Protein 2N8W (pdb70)

B-factor: mean 37.66, std 22.74, range [0.01, 75.54]

Structure (mmCIF, N/CA/C/O backbone):
data_2N8W
#
_entry.id   2N8W
#
loop_
_atom_site.group_PDB
_atom_site.id
_atom_site.type_symbol
_atom_site.label_atom_id
_atom_site.label_alt_id
_atom_site.label_comp_id
_atom_site.label_asym_id
_atom_site.label_entity_id
_atom_site.label_seq_id
_atom_site.pdbx_PDB_ins_code
_atom_site.Cartn_x
_atom_site.Cartn_y
_atom_site.Cartn_z
_atom_site.occupancy
_atom_site.B_iso_or_equiv
_atom_site.auth_seq_id
_atom_site.auth_comp_id
_atom_site.auth_asym_id
_atom_site.auth_atom_id
_atom_site.pdbx_PDB_model_num
ATOM 1 N N . ALA A 1 1 ? -15.953 -14.812 1.529 1.00 1.40 1 ALA A N 1
ATOM 2 C CA . ALA A 1 1 ? -14.684 -14.373 0.904 1.00 4.23 1 ALA A CA 1
ATOM 3 C C . ALA A 1 1 ? -14.553 -12.826 0.977 1.00 64.20 1 ALA A C 1
ATOM 4 O O . ALA A 1 1 ? -15.545 -12.112 0.748 1.00 33.21 1 ALA A O 1
ATOM 13 N N . ASP A 1 2 ? -13.334 -12.349 1.331 1.00 42.25 2 ASP A N 1
ATOM 14 C CA . ASP A 1 2 ? -12.934 -10.916 1.359 1.00 63.32 2 ASP A CA 1
ATOM 15 C C . ASP A 1 2 ? -13.448 -10.169 2.608 1.00 42.03 2 ASP A C 1
ATOM 16 O O . ASP A 1 2 ? -12.675 -9.451 3.264 1.00 35.14 2 ASP A O 1
ATOM 25 N N . GLU A 1 3 ? -14.756 -10.320 2.893 1.00 51.12 3 GLU A N 1
ATOM 26 C CA . GLU A 1 3 ? -15.424 -9.836 4.127 1.00 50.22 3 GLU A CA 1
ATOM 27 C C . GLU A 1 3 ? -15.319 -8.305 4.283 1.00 13.20 3 GLU A C 1
ATOM 28 O O . GLU A 1 3 ? -16.178 -7.558 3.788 1.00 72.22 3 GLU A O 1
ATOM 40 N N . ASN A 1 4 ? -14.214 -7.857 4.924 1.00 14.33 4 ASN A N 1
ATOM 41 C CA . ASN A 1 4 ? -13.938 -6.437 5.186 1.00 72.11 4 ASN A CA 1
ATOM 42 C C . ASN A 1 4 ? -13.718 -5.703 3.858 1.00 34.30 4 ASN A C 1
ATOM 43 O O . ASN A 1 4 ? -14.261 -4.621 3.648 1.00 10.12 4 ASN A O 1
ATOM 54 N N . ILE A 1 5 ? -12.951 -6.361 2.959 1.00 13.02 5 ILE A N 1
ATOM 55 C CA . ILE A 1 5 ? -12.636 -5.858 1.611 1.00 72.50 5 ILE A CA 1
ATOM 56 C C . ILE A 1 5 ? -13.912 -5.566 0.824 1.00 24.43 5 ILE A C 1
ATOM 57 O O . ILE A 1 5 ? -14.031 -4.507 0.219 1.00 32.32 5 ILE A O 1
ATOM 73 N N . ALA A 1 6 ? -14.850 -6.529 0.861 1.00 42.13 6 ALA A N 1
ATOM 74 C CA . ALA A 1 6 ? -16.113 -6.468 0.115 1.00 32.33 6 ALA A CA 1
ATOM 75 C C . ALA A 1 6 ? -16.901 -5.193 0.459 1.00 42.13 6 ALA A C 1
ATOM 76 O O . ALA A 1 6 ? -17.498 -4.555 -0.416 1.00 61.44 6 ALA A O 1
ATOM 83 N N . LYS A 1 7 ? -16.841 -4.815 1.747 1.00 55.10 7 LYS A N 1
ATOM 84 C CA . LYS A 1 7 ? -17.415 -3.568 2.260 1.00 53.13 7 LYS A CA 1
ATOM 85 C C . LYS A 1 7 ? -16.618 -2.346 1.741 1.00 50.23 7 LYS A C 1
ATOM 86 O O . LYS A 1 7 ? -17.208 -1.354 1.302 1.00 55.52 7 LYS A O 1
ATOM 105 N N . PHE A 1 8 ? -15.273 -2.449 1.782 1.00 42.53 8 PHE A N 1
ATOM 106 C CA . PHE A 1 8 ? -14.348 -1.367 1.357 1.00 64.54 8 PHE A CA 1
ATOM 107 C C . PHE A 1 8 ? -14.374 -1.124 -0.165 1.00 50.30 8 PHE A C 1
ATOM 108 O O . PHE A 1 8 ? -13.939 -0.070 -0.616 1.00 4.53 8 PHE A O 1
ATOM 125 N N . GLU A 1 9 ? -14.848 -2.109 -0.946 1.00 73.44 9 GLU A N 1
ATOM 126 C CA . GLU A 1 9 ? -15.057 -1.944 -2.404 1.00 21.44 9 GLU A CA 1
ATOM 127 C C . GLU A 1 9 ? -16.206 -0.944 -2.673 1.00 32.04 9 GLU A C 1
ATOM 128 O O . GLU A 1 9 ? -16.252 -0.300 -3.726 1.00 65.21 9 GLU A O 1
ATOM 140 N N . LYS A 1 10 ? -17.127 -0.828 -1.691 1.00 4.24 10 LYS A N 1
ATOM 141 C CA . LYS A 1 10 ? -18.248 0.135 -1.714 1.00 32.41 10 LYS A CA 1
ATOM 142 C C . LYS A 1 10 ? -17.915 1.400 -0.890 1.00 41.32 10 LYS A C 1
ATOM 143 O O . LYS A 1 10 ? -18.538 2.447 -1.087 1.00 72.11 10 LYS A O 1
ATOM 162 N N . ALA A 1 11 ? -16.947 1.293 0.043 1.00 64.43 11 ALA A N 1
ATOM 163 C CA . ALA A 1 11 ? -16.514 2.427 0.898 1.00 74.44 11 ALA A CA 1
ATOM 164 C C . ALA A 1 11 ? -15.513 3.322 0.147 1.00 54.13 11 ALA A C 1
ATOM 165 O O . ALA A 1 11 ? -15.493 4.547 0.323 1.00 21.13 11 ALA A O 1
ATOM 172 N N . TYR A 1 12 ? -14.682 2.688 -0.689 1.00 75.32 12 TYR A N 1
ATOM 173 C CA . TYR A 1 12 ? -13.724 3.383 -1.554 1.00 2.11 12 TYR A CA 1
ATOM 174 C C . TYR A 1 12 ? -14.463 3.770 -2.847 1.00 55.11 12 TYR A C 1
ATOM 175 O O . TYR A 1 12 ? -14.676 2.923 -3.723 1.00 64.20 12 TYR A O 1
ATOM 193 N N . LYS A 1 13 ? -14.899 5.030 -2.932 1.00 22.15 13 LYS A N 1
ATOM 194 C CA . LYS A 1 13 ? -15.510 5.589 -4.159 1.00 52.02 13 LYS A CA 1
ATOM 195 C C . LYS A 1 13 ? -14.406 5.997 -5.152 1.00 71.21 13 LYS A C 1
ATOM 196 O O . LYS A 1 13 ? -13.220 5.867 -4.848 1.00 30.22 13 LYS A O 1
ATOM 215 N N . LYS A 1 14 ? -14.800 6.481 -6.338 1.00 33.33 14 LYS A N 1
ATOM 216 C CA . LYS A 1 14 ? -13.854 6.825 -7.414 1.00 32.35 14 LYS A CA 1
ATOM 217 C C . LYS A 1 14 ? -12.968 8.025 -7.008 1.00 42.31 14 LYS A C 1
ATOM 218 O O . LYS A 1 14 ? -13.313 9.180 -7.263 1.00 74.24 14 LYS A O 1
ATOM 237 N N . ALA A 1 15 ? -11.845 7.722 -6.338 1.00 32.42 15 ALA A N 1
ATOM 238 C CA . ALA A 1 15 ? -10.888 8.728 -5.831 1.00 23.43 15 ALA A CA 1
ATOM 239 C C . ALA A 1 15 ? -9.961 9.238 -6.940 1.00 53.24 15 ALA A C 1
ATOM 240 O O . ALA A 1 15 ? -9.530 10.393 -6.922 1.00 35.23 15 ALA A O 1
ATOM 247 N N . GLU A 1 16 ? -9.686 8.366 -7.924 1.00 33.10 16 GLU A N 1
ATOM 248 C CA . GLU A 1 16 ? -8.635 8.581 -8.936 1.00 54.20 16 GLU A CA 1
ATOM 249 C C . GLU A 1 16 ? -9.199 9.220 -10.219 1.00 51.31 16 GLU A C 1
ATOM 250 O O . GLU A 1 16 ? -8.569 9.156 -11.283 1.00 31.22 16 GLU A O 1
ATOM 262 N N . GLU A 1 17 ? -10.378 9.851 -10.104 1.00 52.02 17 GLU A N 1
ATOM 263 C CA . GLU A 1 17 ? -10.989 10.643 -11.195 1.00 72.32 17 GLU A CA 1
ATOM 264 C C . GLU A 1 17 ? -11.867 11.772 -10.614 1.00 42.11 17 GLU A C 1
ATOM 265 O O . GLU A 1 17 ? -12.692 12.365 -11.317 1.00 73.40 17 GLU A O 1
ATOM 277 N N . LEU A 1 18 ? -11.634 12.081 -9.335 1.00 45.12 18 LEU A N 1
ATOM 278 C CA . LEU A 1 18 ? -12.444 13.034 -8.552 1.00 34.41 18 LEU A CA 1
ATOM 279 C C . LEU A 1 18 ? -11.500 13.689 -7.518 1.00 53.32 18 LEU A C 1
ATOM 280 O O . LEU A 1 18 ? -10.503 13.076 -7.122 1.00 43.20 18 LEU A O 1
ATOM 296 N N . ASN A 1 19 ? -11.806 14.922 -7.073 1.00 33.04 19 ASN A N 1
ATOM 297 C CA . ASN A 1 19 ? -10.966 15.655 -6.091 1.00 54.11 19 ASN A CA 1
ATOM 298 C C . ASN A 1 19 ? -11.290 15.240 -4.638 1.00 2.42 19 ASN A C 1
ATOM 299 O O . ASN A 1 19 ? -11.322 16.073 -3.727 1.00 23.13 19 ASN A O 1
ATOM 310 N N . GLN A 1 20 ? -11.526 13.932 -4.436 1.00 43.12 20 GLN A N 1
ATOM 311 C CA . GLN A 1 20 ? -11.615 13.291 -3.116 1.00 64.22 20 GLN A CA 1
ATOM 312 C C . GLN A 1 20 ? -10.447 12.291 -3.023 1.00 3.03 20 GLN A C 1
ATOM 313 O O . GLN A 1 20 ? -10.360 11.384 -3.855 1.00 23.14 20 GLN A O 1
ATOM 327 N N . GLY A 1 21 ? -9.548 12.459 -2.043 1.00 50.32 21 GLY A N 1
ATOM 328 C CA . GLY A 1 21 ? -8.351 11.602 -1.928 1.00 34.44 21 GLY A CA 1
ATOM 329 C C . GLY A 1 21 ? -8.060 11.191 -0.497 1.00 3.10 21 GLY A C 1
ATOM 330 O O . GLY A 1 21 ? -7.877 10.008 -0.210 1.00 2.15 21 GLY A O 1
ATOM 334 N N . GLU A 1 22 ? -8.006 12.188 0.391 1.00 51.21 22 GLU A N 1
ATOM 335 C CA . GLU A 1 22 ? -7.717 12.006 1.829 1.00 32.44 22 GLU A CA 1
ATOM 336 C C . GLU A 1 22 ? -8.758 11.097 2.535 1.00 45.11 22 GLU A C 1
ATOM 337 O O . GLU A 1 22 ? -8.444 10.445 3.541 1.00 62.01 22 GLU A O 1
ATOM 349 N N . LEU A 1 23 ? -9.993 11.083 1.994 1.00 21.23 23 LEU A N 1
ATOM 350 C CA . LEU A 1 23 ? -11.108 10.234 2.485 1.00 25.14 23 LEU A CA 1
ATOM 351 C C . LEU A 1 23 ? -10.843 8.743 2.200 1.00 51.34 23 LEU A C 1
ATOM 352 O O . LEU A 1 23 ? -11.430 7.862 2.830 1.00 13.10 23 LEU A O 1
ATOM 368 N N . MET A 1 24 ? -9.967 8.487 1.222 1.00 54.23 24 MET A N 1
ATOM 369 C CA . MET A 1 24 ? -9.639 7.137 0.731 1.00 60.12 24 MET A CA 1
ATOM 370 C C . MET A 1 24 ? -8.111 6.954 0.698 1.00 43.42 24 MET A C 1
ATOM 371 O O . MET A 1 24 ? -7.393 7.635 1.439 1.00 15.45 24 MET A O 1
ATOM 385 N N . GLY A 1 25 ? -7.621 6.023 -0.140 1.00 54.04 25 GLY A N 1
ATOM 386 C CA . GLY A 1 25 ? -6.229 5.579 -0.095 1.00 21.32 25 GLY A CA 1
ATOM 387 C C . GLY A 1 25 ? -6.032 4.537 0.993 1.00 43.42 25 GLY A C 1
ATOM 388 O O . GLY A 1 25 ? -5.684 3.392 0.713 1.00 63.33 25 GLY A O 1
ATOM 392 N N . ARG A 1 26 ? -6.326 4.950 2.241 1.00 43.52 26 ARG A 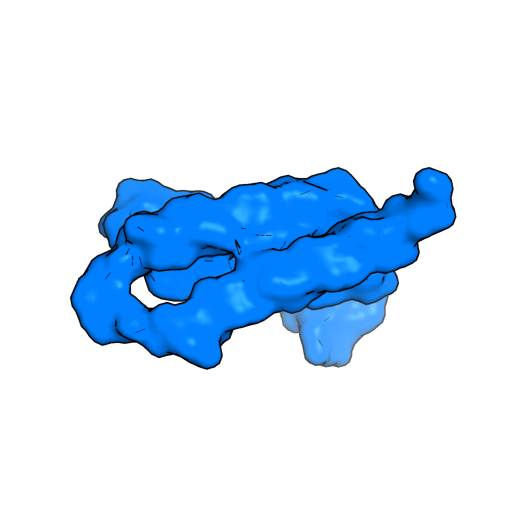N 1
ATOM 393 C CA . ARG A 1 26 ? -6.235 4.113 3.448 1.00 4.34 26 ARG A CA 1
ATOM 394 C C . ARG A 1 26 ? -7.200 2.912 3.382 1.00 60.32 26 ARG A C 1
ATOM 395 O O . ARG A 1 26 ? -6.963 1.887 4.029 1.00 32.24 26 ARG A O 1
ATOM 416 N N . ALA A 1 27 ? -8.281 3.053 2.584 1.00 43.13 27 ALA A N 1
ATOM 417 C CA . ALA A 1 27 ? -9.218 1.958 2.321 1.00 24.31 27 ALA A CA 1
ATOM 418 C C . ALA A 1 27 ? -8.551 0.870 1.453 1.00 23.54 27 ALA A C 1
ATOM 419 O O . ALA A 1 27 ? -8.679 -0.304 1.766 1.00 63.43 27 ALA A O 1
ATOM 426 N N . LEU A 1 28 ? -7.813 1.279 0.377 1.00 63.54 28 LEU A N 1
ATOM 427 C CA . LEU A 1 28 ? -7.020 0.329 -0.450 1.00 14.41 28 LEU A CA 1
ATOM 428 C C . LEU A 1 28 ? -5.888 -0.298 0.379 1.00 72.53 28 LEU A C 1
ATOM 429 O O . LEU A 1 28 ? -5.553 -1.464 0.187 1.00 44.21 28 LEU A O 1
ATOM 445 N N . TYR A 1 29 ? -5.301 0.509 1.285 1.00 71.13 29 TYR A N 1
ATOM 446 C CA . TYR A 1 29 ? -4.253 0.051 2.206 1.00 52.45 29 TYR A CA 1
ATOM 447 C C . TYR A 1 29 ? -4.800 -1.081 3.107 1.00 65.34 29 TYR A C 1
ATOM 448 O O . TYR A 1 29 ? -4.135 -2.104 3.297 1.00 40.41 29 TYR A O 1
ATOM 466 N N . ASN A 1 30 ? -6.030 -0.886 3.623 1.00 24.10 30 ASN A N 1
ATOM 467 C CA . ASN A 1 30 ? -6.675 -1.836 4.547 1.00 71.11 30 ASN A CA 1
ATOM 468 C C . ASN A 1 30 ? -7.060 -3.134 3.806 1.00 64.43 30 ASN A C 1
ATOM 469 O O . ASN A 1 30 ? -6.914 -4.231 4.355 1.00 20.31 30 ASN A O 1
ATOM 480 N N . ILE A 1 31 ? -7.527 -2.979 2.540 1.00 22.14 31 ILE A N 1
ATOM 481 C CA . ILE A 1 31 ? -7.813 -4.107 1.636 1.00 30.31 31 ILE A CA 1
ATOM 482 C C . ILE A 1 31 ? -6.519 -4.901 1.374 1.00 53.03 31 ILE A C 1
ATOM 483 O O . ILE A 1 31 ? -6.528 -6.137 1.361 1.00 61.25 31 ILE A O 1
ATOM 499 N N . GLY A 1 32 ? -5.415 -4.146 1.184 1.00 73.03 32 GLY A N 1
ATOM 500 C CA . GLY A 1 32 ? -4.101 -4.711 0.925 1.00 33.43 32 GLY A CA 1
ATOM 501 C C . GLY A 1 32 ? -3.630 -5.609 2.056 1.00 64.13 32 GLY A C 1
ATOM 502 O O . GLY A 1 32 ? -3.137 -6.716 1.814 1.00 74.43 32 GLY A O 1
ATOM 506 N N . LEU A 1 33 ? -3.827 -5.133 3.304 1.00 52.32 33 LEU A N 1
ATOM 507 C CA . LEU A 1 33 ? -3.520 -5.908 4.521 1.00 22.25 33 LEU A CA 1
ATOM 508 C C . LEU A 1 33 ? -4.248 -7.262 4.480 1.00 71.20 33 LEU A C 1
ATOM 509 O O . LEU A 1 33 ? -3.614 -8.309 4.612 1.00 14.23 33 LEU A O 1
ATOM 525 N N . GLU A 1 34 ? -5.565 -7.206 4.194 1.00 52.42 34 GLU A N 1
ATOM 526 C CA . GLU A 1 34 ? -6.443 -8.390 4.145 1.00 54.42 34 GLU A CA 1
ATOM 527 C C . GLU A 1 34 ? -6.006 -9.397 3.056 1.00 53.43 34 GLU A C 1
ATOM 528 O O . GLU A 1 34 ? -6.068 -10.609 3.280 1.00 14.33 34 GLU A O 1
ATOM 540 N N . LYS A 1 35 ? -5.579 -8.882 1.874 1.00 40.50 35 LYS A N 1
ATOM 541 C CA . LYS A 1 35 ? -5.116 -9.730 0.749 1.00 21.25 35 LYS A CA 1
ATOM 542 C C . LYS A 1 35 ? -3.893 -10.567 1.180 1.00 44.02 35 LYS A C 1
ATOM 543 O O . LYS A 1 35 ? -3.826 -11.772 0.899 1.00 15.13 35 LYS A O 1
ATOM 562 N N . ASN A 1 36 ? -2.958 -9.904 1.891 1.00 21.30 36 ASN A N 1
ATOM 563 C CA . ASN A 1 36 ? -1.720 -10.525 2.402 1.00 74.33 36 ASN A CA 1
ATOM 564 C C . ASN A 1 36 ? -2.041 -11.525 3.535 1.00 41.12 36 ASN A C 1
ATOM 565 O O . ASN A 1 36 ? -1.396 -12.573 3.642 1.00 33.15 36 ASN A O 1
ATOM 576 N N . LYS A 1 37 ? -3.077 -11.205 4.345 1.00 55.31 37 LYS A N 1
ATOM 577 C CA . LYS A 1 37 ? -3.563 -12.080 5.443 1.00 53.45 37 LYS A CA 1
ATOM 578 C C . LYS A 1 37 ? -4.169 -13.386 4.889 1.00 74.51 37 LYS A C 1
ATOM 579 O O . LYS A 1 37 ? -4.134 -14.429 5.553 1.00 12.04 37 LYS A O 1
ATOM 598 N N . MET A 1 38 ? -4.715 -13.317 3.661 1.00 33.35 38 MET A N 1
ATOM 599 C CA . MET A 1 38 ? -5.289 -14.486 2.957 1.00 73.02 38 MET A CA 1
ATOM 600 C C . MET A 1 38 ? -4.240 -15.182 2.061 1.00 53.42 38 MET A C 1
ATOM 601 O O . MET A 1 38 ? -4.560 -16.158 1.373 1.00 20.41 38 MET A O 1
ATOM 615 N N . GLY A 1 39 ? -2.990 -14.673 2.075 1.00 42.03 39 GLY A N 1
ATOM 616 C CA . GLY A 1 39 ? -1.867 -15.312 1.372 1.00 24.45 39 GLY A CA 1
ATOM 617 C C . GLY A 1 39 ? -1.507 -14.641 0.055 1.00 63.55 39 GLY A C 1
ATOM 618 O O . GLY A 1 39 ? -0.351 -14.710 -0.386 1.00 1.03 39 GLY A O 1
ATOM 622 N N . LYS A 1 40 ? -2.501 -13.990 -0.582 1.00 74.21 40 LYS A N 1
ATOM 623 C CA . LYS A 1 40 ? -2.331 -13.352 -1.901 1.00 23.24 40 LYS A CA 1
ATOM 624 C C . LYS A 1 40 ? -1.731 -11.946 -1.739 1.00 74.04 40 LYS A C 1
ATOM 625 O O . LYS A 1 40 ? -2.434 -10.927 -1.836 1.00 21.34 40 LYS A O 1
ATOM 644 N N . ALA A 1 41 ? -0.421 -11.911 -1.470 1.00 14.44 41 ALA A N 1
ATOM 645 C CA . ALA A 1 41 ? 0.306 -10.666 -1.191 1.00 3.40 41 ALA A CA 1
ATOM 646 C C . ALA A 1 41 ? 0.641 -9.875 -2.466 1.00 32.35 41 ALA A C 1
ATOM 647 O O . ALA A 1 41 ? 1.200 -8.775 -2.370 1.00 40.41 41 ALA A O 1
ATOM 654 N N . ARG A 1 42 ? 0.290 -10.420 -3.660 1.00 34.11 42 ARG A N 1
ATOM 655 C CA . ARG A 1 42 ? 0.476 -9.707 -4.926 1.00 60.33 42 ARG A CA 1
ATOM 656 C C . ARG A 1 42 ? -0.501 -8.522 -5.009 1.00 33.15 42 ARG A C 1
ATOM 657 O O . ARG A 1 42 ? -0.062 -7.382 -5.172 1.00 35.33 42 ARG A O 1
ATOM 678 N N . GLU A 1 43 ? -1.818 -8.804 -4.857 1.00 54.44 43 GLU A N 1
ATOM 679 C CA . GLU A 1 43 ? -2.866 -7.763 -4.867 1.00 13.12 43 GLU A CA 1
ATOM 680 C C . GLU A 1 43 ? -2.662 -6.794 -3.692 1.00 23.00 43 GLU A C 1
ATOM 681 O O . GLU A 1 43 ? -2.959 -5.603 -3.803 1.00 13.33 43 GLU A O 1
ATOM 693 N N . ALA A 1 44 ? -2.158 -7.350 -2.567 1.00 62.02 44 ALA A N 1
ATOM 694 C CA . ALA A 1 44 ? -1.770 -6.575 -1.380 1.00 22.05 44 ALA A CA 1
ATOM 695 C C . ALA A 1 44 ? -0.791 -5.454 -1.745 1.00 41.31 44 ALA A C 1
ATOM 696 O O . ALA A 1 44 ? -1.060 -4.279 -1.468 1.00 60.22 44 ALA A O 1
ATOM 703 N N . ALA A 1 45 ? 0.311 -5.843 -2.415 1.00 1.15 45 ALA A N 1
ATOM 704 C CA . ALA A 1 45 ? 1.381 -4.926 -2.826 1.00 70.31 45 ALA A CA 1
ATOM 705 C C . ALA A 1 45 ? 0.859 -3.853 -3.796 1.00 75.31 45 ALA A C 1
ATOM 706 O O . ALA A 1 45 ? 1.233 -2.678 -3.676 1.00 41.10 45 ALA A O 1
ATOM 713 N N . GLU A 1 46 ? -0.017 -4.276 -4.743 1.00 5.14 46 GLU A N 1
ATOM 714 C CA . GLU A 1 46 ? -0.633 -3.369 -5.736 1.00 42.13 46 GLU A CA 1
ATOM 715 C C . GLU A 1 46 ? -1.421 -2.253 -5.036 1.00 20.32 46 GLU A C 1
ATOM 716 O O . GLU A 1 46 ? -1.281 -1.078 -5.371 1.00 52.45 46 GLU A O 1
ATOM 728 N N . TYR A 1 47 ? -2.231 -2.650 -4.042 1.00 35.25 47 TYR A N 1
ATOM 729 C CA . TYR A 1 47 ? -3.102 -1.734 -3.299 1.00 41.01 47 TYR A CA 1
ATOM 730 C C . TYR A 1 47 ? -2.309 -0.807 -2.381 1.00 71.22 47 TYR A C 1
ATOM 731 O O . TYR A 1 47 ? -2.729 0.323 -2.163 1.00 23.11 47 TYR A O 1
ATOM 749 N N . PHE A 1 48 ? -1.178 -1.298 -1.843 1.00 14.53 48 PHE A N 1
ATOM 750 C CA . PHE A 1 48 ? -0.272 -0.477 -1.019 1.00 10.13 48 PHE A CA 1
ATOM 751 C C . PHE A 1 48 ? 0.382 0.619 -1.872 1.00 64.22 48 PHE A C 1
ATOM 752 O O . PHE A 1 48 ? 0.648 1.715 -1.380 1.00 41.22 48 PHE A O 1
ATOM 769 N N . PHE A 1 49 ? 0.631 0.297 -3.158 1.00 2.33 49 PHE A N 1
ATOM 770 C CA . PHE A 1 49 ? 1.230 1.230 -4.119 1.00 14.11 49 PHE A CA 1
ATOM 771 C C . PHE A 1 49 ? 0.220 2.305 -4.545 1.00 22.11 49 PHE A C 1
ATOM 772 O O . PHE A 1 49 ? 0.525 3.496 -4.501 1.00 3.23 49 PHE A O 1
ATOM 789 N N . ARG A 1 50 ? -0.980 1.859 -4.959 1.00 40.33 50 ARG A N 1
ATOM 790 C CA . ARG A 1 50 ? -2.060 2.751 -5.421 1.00 3.14 50 ARG A CA 1
ATOM 791 C C . ARG A 1 50 ? -2.539 3.649 -4.269 1.00 43.34 50 ARG A C 1
ATOM 792 O O . ARG A 1 50 ? -2.878 4.814 -4.484 1.00 12.44 50 ARG A O 1
ATOM 813 N N . ALA A 1 51 ? -2.520 3.086 -3.043 1.00 15.24 51 ALA A N 1
ATOM 814 C CA . ALA A 1 51 ? -2.790 3.834 -1.811 1.00 11.40 51 ALA A CA 1
ATOM 815 C C . ALA A 1 51 ? -1.711 4.893 -1.602 1.00 55.01 51 ALA A C 1
ATOM 816 O O . ALA A 1 51 ? -2.031 6.045 -1.325 1.00 52.43 51 ALA A O 1
ATOM 823 N N . ALA A 1 52 ? -0.431 4.481 -1.771 1.00 64.34 52 ALA A N 1
ATOM 824 C CA . ALA A 1 52 ? 0.738 5.360 -1.582 1.00 64.15 52 ALA A CA 1
ATOM 825 C C . ALA A 1 52 ? 0.721 6.551 -2.559 1.00 54.14 52 ALA A C 1
ATOM 826 O O . ALA A 1 52 ? 1.191 7.627 -2.208 1.00 33.45 52 ALA A O 1
ATOM 833 N N . ILE A 1 53 ? 0.174 6.340 -3.778 1.00 4.33 53 ILE A N 1
ATOM 834 C CA . ILE A 1 53 ? -0.013 7.412 -4.779 1.00 33.44 53 ILE A CA 1
ATOM 835 C C . ILE A 1 53 ? -1.025 8.457 -4.250 1.00 53.23 53 ILE A C 1
ATOM 836 O O . ILE A 1 53 ? -0.780 9.664 -4.331 1.00 2.22 53 ILE A O 1
ATOM 852 N N . VAL A 1 54 ? -2.139 7.964 -3.674 1.00 3.04 54 VAL A N 1
ATOM 853 C CA . VAL A 1 54 ? -3.200 8.814 -3.101 1.00 1.05 54 VAL A CA 1
ATOM 854 C C . VAL A 1 54 ? -2.654 9.637 -1.911 1.00 10.23 54 VAL A C 1
ATOM 855 O O . VAL A 1 54 ? -2.851 10.855 -1.859 1.00 5.21 54 VAL A O 1
ATOM 868 N N . PHE A 1 55 ? -1.928 8.954 -0.994 1.00 0.42 55 PHE A N 1
ATOM 869 C CA . PHE A 1 55 ? -1.309 9.586 0.195 1.00 15.43 55 PHE A CA 1
ATOM 870 C C . PHE A 1 55 ? -0.279 10.647 -0.221 1.00 13.41 55 PHE A C 1
ATOM 871 O O . PHE A 1 55 ? -0.201 11.709 0.375 1.00 42.30 55 PHE A O 1
ATOM 888 N N . TYR A 1 56 ? 0.497 10.319 -1.261 1.00 53.43 56 TYR A N 1
ATOM 889 C CA . TYR A 1 56 ? 1.548 11.190 -1.809 1.00 44.11 56 TYR A CA 1
ATOM 890 C C . TYR A 1 56 ? 0.962 12.522 -2.319 1.00 1.44 56 TYR A C 1
ATOM 891 O O . TYR A 1 56 ? 1.456 13.600 -1.962 1.00 21.25 56 TYR A O 1
ATOM 909 N N . LYS A 1 57 ? -0.093 12.429 -3.151 1.00 35.14 57 LYS A N 1
ATOM 910 C CA . LYS A 1 57 ? -0.822 13.604 -3.676 1.00 75.42 57 LYS A CA 1
ATOM 911 C C . LYS A 1 57 ? -1.468 14.431 -2.552 1.00 41.10 57 LYS A C 1
ATOM 912 O O . LYS A 1 57 ? -1.471 15.665 -2.610 1.00 52.04 57 LYS A O 1
ATOM 931 N N . GLU A 1 58 ? -2.011 13.747 -1.535 1.00 34.00 58 GLU A N 1
ATOM 932 C CA . GLU A 1 58 ? -2.666 14.412 -0.392 1.00 54.43 58 GLU A CA 1
ATOM 933 C C . GLU A 1 58 ? -1.647 14.830 0.684 1.00 51.44 58 GLU A C 1
ATOM 934 O O . GLU A 1 58 ? -2.023 15.462 1.678 1.00 4.10 58 GLU A O 1
ATOM 946 N N . HIS A 1 59 ? -0.362 14.457 0.466 1.00 72.31 59 HIS A N 1
ATOM 947 C CA . HIS A 1 59 ? 0.774 14.779 1.359 1.00 44.23 59 HIS A CA 1
ATOM 948 C C . HIS A 1 59 ? 0.565 14.214 2.775 1.00 45.53 59 HIS A C 1
ATOM 949 O O . HIS A 1 59 ? 1.100 14.732 3.760 1.00 24.51 59 HIS A O 1
ATOM 964 N N . ASP A 1 60 ? -0.178 13.096 2.826 1.00 1.14 60 ASP A N 1
ATOM 965 C CA . ASP A 1 60 ? -0.463 12.335 4.038 1.00 10.51 60 ASP A CA 1
ATOM 966 C C . ASP A 1 60 ? 0.766 11.459 4.345 1.00 11.22 60 ASP A C 1
ATOM 967 O O . ASP A 1 60 ? 0.870 10.319 3.886 1.00 31.40 60 ASP A O 1
ATOM 976 N N . THR A 1 61 ? 1.731 12.063 5.067 1.00 51.51 61 THR A N 1
ATOM 977 C CA . THR A 1 61 ? 3.027 11.447 5.401 1.00 74.22 61 THR A CA 1
ATOM 978 C C . THR A 1 61 ? 2.881 10.152 6.213 1.00 11.35 61 THR A C 1
ATOM 979 O O . THR A 1 61 ? 3.673 9.231 6.020 1.00 42.24 61 THR A O 1
ATOM 990 N N . ASP A 1 62 ? 1.888 10.108 7.129 1.00 72.41 62 ASP A N 1
ATOM 991 C CA . ASP A 1 62 ? 1.652 8.932 7.982 1.00 0.24 62 ASP A CA 1
ATOM 992 C C . ASP A 1 62 ? 1.327 7.714 7.118 1.00 10.55 62 ASP A C 1
ATOM 993 O O . ASP A 1 62 ? 2.031 6.711 7.170 1.00 53.23 62 ASP A O 1
ATOM 1002 N N . GLY A 1 63 ? 0.275 7.855 6.305 1.00 11.02 63 GLY A N 1
ATOM 1003 C CA . GLY A 1 63 ? -0.205 6.792 5.443 1.00 52.53 63 GLY A CA 1
ATOM 1004 C C . GLY A 1 63 ? 0.783 6.412 4.353 1.00 70.20 63 GLY A C 1
ATOM 1005 O O . GLY A 1 63 ? 0.848 5.246 3.984 1.00 50.54 63 GLY A O 1
ATOM 1009 N N . LEU A 1 64 ? 1.539 7.399 3.830 1.00 13.11 64 LEU A N 1
ATOM 1010 C CA . LEU A 1 64 ? 2.569 7.167 2.788 1.00 22.10 64 LEU A CA 1
ATOM 1011 C C . LEU A 1 64 ? 3.734 6.340 3.361 1.00 72.20 64 LEU A C 1
ATOM 1012 O O . LEU A 1 64 ? 4.244 5.436 2.705 1.00 21.20 64 LEU A O 1
ATOM 1028 N N . ARG A 1 65 ? 4.119 6.671 4.605 1.00 62.01 65 ARG A N 1
ATOM 1029 C CA . ARG A 1 65 ? 5.179 5.966 5.364 1.00 50.34 65 ARG A CA 1
ATOM 1030 C C . ARG A 1 65 ? 4.714 4.553 5.735 1.00 73.32 65 ARG A C 1
ATOM 1031 O O . ARG A 1 65 ? 5.487 3.596 5.708 1.00 53.41 65 ARG A O 1
ATOM 1052 N N . ARG A 1 66 ? 3.420 4.465 6.051 1.00 31.13 66 ARG A N 1
ATOM 1053 C CA . ARG A 1 66 ? 2.749 3.238 6.494 1.00 44.24 66 ARG A CA 1
ATOM 1054 C C . ARG A 1 66 ? 2.552 2.279 5.305 1.00 23.54 66 ARG A C 1
ATOM 1055 O O . ARG A 1 66 ? 2.690 1.057 5.446 1.00 74.11 66 ARG A O 1
ATOM 1076 N N . ALA A 1 67 ? 2.271 2.871 4.130 1.00 23.03 67 ALA A N 1
ATOM 1077 C CA . ALA A 1 67 ? 2.065 2.137 2.874 1.00 2.05 67 ALA A CA 1
ATOM 1078 C C . ALA A 1 67 ? 3.401 1.652 2.323 1.00 12.20 67 ALA A C 1
ATOM 1079 O O . ALA A 1 67 ? 3.483 0.526 1.864 1.00 15.22 67 ALA A O 1
ATOM 1086 N N . ALA A 1 68 ? 4.435 2.522 2.408 1.00 45.22 68 ALA A N 1
ATOM 1087 C CA . ALA A 1 68 ? 5.809 2.215 1.957 1.00 11.31 68 ALA A CA 1
ATOM 1088 C C . ALA A 1 68 ? 6.397 1.034 2.737 1.00 2.45 68 ALA A C 1
ATOM 1089 O O . ALA A 1 68 ? 6.988 0.109 2.156 1.00 30.50 68 ALA A O 1
ATOM 1096 N N . LYS A 1 69 ? 6.205 1.102 4.061 1.00 42.12 69 LYS A N 1
ATOM 1097 C CA . LYS A 1 69 ? 6.691 0.103 5.014 1.00 21.35 69 LYS A CA 1
ATOM 1098 C C . LYS A 1 69 ? 6.064 -1.273 4.732 1.00 62.40 69 LYS A C 1
ATOM 1099 O O . LYS A 1 69 ? 6.775 -2.271 4.583 1.00 25.11 69 LYS A O 1
ATOM 1118 N N . SER A 1 70 ? 4.731 -1.289 4.622 1.00 24.03 70 SER A N 1
ATOM 1119 C CA . SER A 1 70 ? 3.952 -2.505 4.358 1.00 53.31 70 SER A CA 1
ATOM 1120 C C . SER A 1 70 ? 4.168 -3.018 2.919 1.00 54.30 70 SER A C 1
ATOM 1121 O O . SER A 1 70 ? 4.049 -4.222 2.675 1.00 34.23 70 SER A O 1
ATOM 1129 N N . LEU A 1 71 ? 4.482 -2.091 1.982 1.00 72.23 71 LEU A N 1
ATOM 1130 C CA . LEU A 1 71 ? 4.648 -2.402 0.546 1.00 11.24 71 LEU A CA 1
ATOM 1131 C C . LEU A 1 71 ? 5.784 -3.420 0.358 1.00 42.24 71 LEU A C 1
ATOM 1132 O O . LEU A 1 71 ? 5.556 -4.517 -0.156 1.00 40.12 71 LEU A O 1
ATOM 1148 N N . LYS A 1 72 ? 6.980 -3.059 0.871 1.00 43.24 72 LYS A N 1
ATOM 1149 C CA . LYS A 1 72 ? 8.217 -3.845 0.677 1.00 21.20 72 LYS A CA 1
ATOM 1150 C C . LYS A 1 72 ? 8.120 -5.246 1.323 1.00 22.31 72 LYS A C 1
ATOM 1151 O O . LYS A 1 72 ? 8.695 -6.217 0.825 1.00 14.22 72 LYS A O 1
ATOM 1170 N N . GLU A 1 73 ? 7.356 -5.327 2.423 1.00 1.51 73 GLU A N 1
ATOM 1171 C CA . GLU A 1 73 ? 7.208 -6.553 3.227 1.00 2.30 73 GLU A CA 1
ATOM 1172 C C . GLU A 1 73 ? 6.075 -7.451 2.688 1.00 30.20 73 GLU A C 1
ATOM 1173 O O . GLU A 1 73 ? 6.075 -8.660 2.926 1.00 70.14 73 GLU A O 1
ATOM 1185 N N . ALA A 1 74 ? 5.125 -6.860 1.941 1.00 61.31 74 ALA A N 1
ATOM 1186 C CA . ALA A 1 74 ? 4.102 -7.631 1.195 1.00 60.35 74 ALA A CA 1
ATOM 1187 C C . ALA A 1 74 ? 4.731 -8.269 -0.053 1.00 54.41 74 ALA A C 1
ATOM 1188 O O . ALA A 1 74 ? 4.322 -9.347 -0.482 1.00 73.34 74 ALA A O 1
ATOM 1195 N N . ILE A 1 75 ? 5.739 -7.579 -0.609 1.00 15.23 75 ILE A N 1
ATOM 1196 C CA . ILE A 1 75 ? 6.486 -8.020 -1.796 1.00 71.03 75 ILE A CA 1
ATOM 1197 C C . ILE A 1 75 ? 7.306 -9.285 -1.516 1.00 10.42 75 ILE A C 1
ATOM 1198 O O . ILE A 1 75 ? 7.344 -10.212 -2.338 1.00 32.51 75 ILE A O 1
ATOM 1214 N N . THR A 1 76 ? 7.950 -9.324 -0.343 1.00 2.10 76 THR A N 1
ATOM 1215 C CA . THR A 1 76 ? 8.727 -10.491 0.097 1.00 34.42 76 THR A CA 1
ATOM 1216 C C . THR A 1 76 ? 7.788 -11.677 0.433 1.00 52.42 76 THR A C 1
ATOM 1217 O O . THR A 1 76 ? 8.230 -12.824 0.521 1.00 24.13 76 THR A O 1
ATOM 1228 N N . ALA A 1 77 ? 6.487 -11.372 0.608 1.00 21.41 77 ALA A N 1
ATOM 1229 C CA . ALA A 1 77 ? 5.440 -12.358 0.911 1.00 52.33 77 ALA A CA 1
ATOM 1230 C C . ALA A 1 77 ? 4.629 -12.758 -0.350 1.00 22.33 77 ALA A C 1
ATOM 1231 O O . ALA A 1 77 ? 3.703 -13.565 -0.249 1.00 30.34 77 ALA A O 1
ATOM 1238 N N . ILE A 1 78 ? 4.966 -12.176 -1.526 1.00 34.02 78 ILE A N 1
ATOM 1239 C CA . ILE A 1 78 ? 4.291 -12.499 -2.813 1.00 2.43 78 ILE A CA 1
ATOM 1240 C C . ILE A 1 78 ? 4.561 -13.974 -3.216 1.00 60.20 78 ILE A C 1
ATOM 1241 O O . ILE A 1 78 ? 5.714 -14.419 -3.170 1.00 63.41 78 ILE A O 1
ATOM 1257 N N . PRO A 1 79 ? 3.490 -14.769 -3.579 1.00 42.32 79 PRO A N 1
ATOM 1258 C CA . PRO A 1 79 ? 3.635 -16.191 -4.009 1.00 22.04 79 PRO A CA 1
ATOM 1259 C C . PRO A 1 79 ? 4.237 -16.337 -5.435 1.00 35.33 79 PRO A C 1
ATOM 1260 O O . PRO A 1 79 ? 4.875 -15.409 -5.948 1.00 54.25 79 PRO A O 1
ATOM 1271 N N . GLU A 1 80 ? 4.025 -17.523 -6.058 1.00 31.03 80 GLU A N 1
ATOM 1272 C CA . GLU A 1 80 ? 4.516 -17.838 -7.432 1.00 34.21 80 GLU A CA 1
ATOM 1273 C C . GLU A 1 80 ? 3.953 -16.842 -8.459 1.00 23.23 80 GLU A C 1
ATOM 1274 O O . GLU A 1 80 ? 2.955 -16.164 -8.182 1.00 5.12 80 GLU A O 1
ATOM 1286 N N . GLU A 1 81 ? 4.608 -16.767 -9.638 1.00 73.23 81 GLU A N 1
ATOM 1287 C CA . GLU A 1 81 ? 4.433 -15.654 -10.598 1.00 15.21 81 GLU A CA 1
ATOM 1288 C C . GLU A 1 81 ? 4.874 -14.326 -9.958 1.00 64.51 81 GLU A C 1
ATOM 1289 O O . GLU A 1 81 ? 4.431 -13.253 -10.370 1.00 4.22 81 GLU A O 1
ATOM 1301 N N . GLU A 1 82 ? 5.771 -14.431 -8.950 1.00 54.51 82 GLU A N 1
ATOM 1302 C CA . GLU A 1 82 ? 6.402 -13.281 -8.271 1.00 11.22 82 GLU A CA 1
ATOM 1303 C C . GLU A 1 82 ? 7.033 -12.339 -9.315 1.00 62.15 82 GLU A C 1
ATOM 1304 O O . GLU A 1 82 ? 8.071 -12.648 -9.910 1.00 10.42 82 GLU A O 1
ATOM 1316 N N . GLY A 1 83 ? 6.327 -11.217 -9.574 1.00 54.45 83 GLY A N 1
ATOM 1317 C CA . GLY A 1 83 ? 6.670 -10.289 -10.650 1.00 5.24 83 GLY A CA 1
ATOM 1318 C C . GLY A 1 83 ? 8.070 -9.689 -10.536 1.00 41.21 83 GLY A C 1
ATOM 1319 O O . GLY A 1 83 ? 8.710 -9.406 -11.554 1.00 55.20 83 GLY A O 1
ATOM 1323 N N . ARG A 1 84 ? 8.514 -9.511 -9.277 1.00 63.33 84 ARG A N 1
ATOM 1324 C CA . ARG A 1 84 ? 9.855 -9.018 -8.916 1.00 11.31 84 ARG A CA 1
ATOM 1325 C C . ARG A 1 84 ? 10.124 -7.610 -9.489 1.00 15.03 84 ARG A C 1
ATOM 1326 O O . ARG A 1 84 ? 9.841 -6.605 -8.835 1.00 52.34 84 ARG A O 1
ATOM 1347 N N . LYS A 1 85 ? 10.559 -7.540 -10.758 1.00 54.34 85 LYS A N 1
ATOM 1348 C CA . LYS A 1 85 ? 10.982 -6.275 -11.408 1.00 12.12 85 LYS A CA 1
ATOM 1349 C C . LYS A 1 85 ? 9.773 -5.349 -11.739 1.00 41.25 85 LYS A C 1
ATOM 1350 O O . LYS A 1 85 ? 9.951 -4.291 -12.353 1.00 75.42 85 LYS A O 1
ATOM 1369 N N . GLU A 1 86 ? 8.553 -5.738 -11.329 1.00 2.04 86 GLU A N 1
ATOM 1370 C CA . GLU A 1 86 ? 7.363 -4.870 -11.411 1.00 41.31 86 GLU A CA 1
ATOM 1371 C C . GLU A 1 86 ? 6.877 -4.486 -9.992 1.00 45.14 86 GLU A C 1
ATOM 1372 O O . GLU A 1 86 ? 6.799 -3.297 -9.660 1.00 60.23 86 GLU A O 1
ATOM 1384 N N . ALA A 1 87 ? 6.607 -5.499 -9.139 1.00 51.40 87 ALA A N 1
ATOM 1385 C CA . ALA A 1 87 ? 5.968 -5.293 -7.829 1.00 45.14 87 ALA A CA 1
ATOM 1386 C C . ALA A 1 87 ? 6.953 -4.717 -6.800 1.00 14.12 87 ALA A C 1
ATOM 1387 O O . ALA A 1 87 ? 6.597 -3.833 -6.024 1.00 21.52 87 ALA A O 1
ATOM 1394 N N . LYS A 1 88 ? 8.206 -5.202 -6.835 1.00 71.13 88 LYS A N 1
ATOM 1395 C CA . LYS A 1 88 ? 9.247 -4.829 -5.864 1.00 3.05 88 LYS A CA 1
ATOM 1396 C C . LYS A 1 88 ? 9.712 -3.373 -6.067 1.00 61.54 88 LYS A C 1
ATOM 1397 O O . LYS A 1 88 ? 10.047 -2.675 -5.099 1.00 54.44 88 LYS A O 1
ATOM 1416 N N . GLU A 1 89 ? 9.692 -2.932 -7.328 1.00 53.11 89 GLU A N 1
ATOM 1417 C CA . GLU A 1 89 ? 10.065 -1.561 -7.724 1.00 4.41 89 GLU A CA 1
ATOM 1418 C C . GLU A 1 89 ? 9.092 -0.511 -7.155 1.00 11.21 89 GLU A C 1
ATOM 1419 O O . GLU A 1 89 ? 9.458 0.648 -6.964 1.00 21.22 89 GLU A O 1
ATOM 1431 N N . MET A 1 90 ? 7.838 -0.935 -6.923 1.00 1.33 90 MET A N 1
ATOM 1432 C CA . MET A 1 90 ? 6.794 -0.088 -6.316 1.00 22.54 90 MET A CA 1
ATOM 1433 C C . MET A 1 90 ? 7.168 0.341 -4.884 1.00 20.44 90 MET A C 1
ATOM 1434 O O . MET A 1 90 ? 6.817 1.445 -4.453 1.00 31.31 90 MET A O 1
ATOM 1448 N N . ALA A 1 91 ? 7.851 -0.562 -4.153 1.00 63.44 91 ALA A N 1
ATOM 1449 C CA . ALA A 1 91 ? 8.389 -0.260 -2.820 1.00 51.22 91 ALA A CA 1
ATOM 1450 C C . ALA A 1 91 ? 9.425 0.860 -2.920 1.00 10.33 91 ALA A C 1
ATOM 1451 O O . ALA A 1 91 ? 9.407 1.790 -2.120 1.00 63.35 91 ALA A O 1
ATOM 1458 N N . LYS A 1 92 ? 10.288 0.762 -3.958 1.00 4.14 92 LYS A N 1
ATOM 1459 C CA . LYS A 1 92 ? 11.336 1.757 -4.240 1.00 74.11 92 LYS A CA 1
ATOM 1460 C C . LYS A 1 92 ? 10.724 3.128 -4.584 1.00 33.20 92 LYS A C 1
ATOM 1461 O O . LYS A 1 92 ? 11.277 4.157 -4.213 1.00 25.31 92 LYS A O 1
ATOM 1480 N N . LYS A 1 93 ? 9.567 3.119 -5.282 1.00 72.32 93 LYS A N 1
ATOM 1481 C CA . LYS A 1 93 ? 8.793 4.344 -5.587 1.00 50.42 93 LYS A CA 1
ATOM 1482 C C . LYS A 1 93 ? 8.350 5.037 -4.289 1.00 21.23 93 LYS A C 1
ATOM 1483 O O . LYS A 1 93 ? 8.562 6.238 -4.107 1.00 51.12 93 LYS A O 1
ATOM 1502 N N . ALA A 1 94 ? 7.752 4.232 -3.396 1.00 31.42 94 ALA A N 1
ATOM 1503 C CA . ALA A 1 94 ? 7.221 4.694 -2.108 1.00 34.44 94 ALA A CA 1
ATOM 1504 C C . ALA A 1 94 ? 8.341 5.206 -1.183 1.00 74.21 94 ALA A C 1
ATOM 1505 O O . ALA A 1 94 ? 8.106 6.101 -0.367 1.00 64.02 94 ALA A O 1
ATOM 1512 N N . GLU A 1 95 ? 9.562 4.636 -1.343 1.00 62.03 95 GLU A N 1
ATOM 1513 C CA . GLU A 1 95 ? 10.781 5.135 -0.677 1.00 61.50 95 GLU A CA 1
ATOM 1514 C C . GLU A 1 95 ? 11.071 6.580 -1.113 1.00 52.40 95 GLU A C 1
ATOM 1515 O O . GLU A 1 95 ? 11.239 7.466 -0.276 1.00 4.22 95 GLU A O 1
ATOM 1527 N N . GLU A 1 96 ? 11.095 6.789 -2.445 1.00 74.21 96 GLU A N 1
ATOM 1528 C CA . GLU A 1 96 ? 11.481 8.074 -3.057 1.00 51.53 96 GLU A CA 1
ATOM 1529 C C . GLU A 1 96 ? 10.510 9.195 -2.674 1.00 13.32 96 GLU A C 1
ATOM 1530 O O . GLU A 1 96 ? 10.937 10.315 -2.361 1.00 14.45 96 GLU A O 1
ATOM 1542 N N . TRP A 1 97 ? 9.207 8.860 -2.682 1.00 71.32 97 TRP A N 1
ATOM 1543 C CA . TRP A 1 97 ? 8.133 9.792 -2.331 1.00 72.25 97 TRP A CA 1
ATOM 1544 C C . TRP A 1 97 ? 8.263 10.218 -0.862 1.00 64.32 97 TRP A C 1
ATOM 1545 O O . TRP A 1 97 ? 8.219 11.409 -0.553 1.00 21.41 97 TRP A O 1
ATOM 1566 N N . LEU A 1 98 ? 8.486 9.219 0.012 1.00 74.12 98 LEU A N 1
ATOM 1567 C CA . LEU A 1 98 ? 8.556 9.408 1.466 1.00 3.20 98 LEU A CA 1
ATOM 1568 C C . LEU A 1 98 ? 9.736 10.311 1.868 1.00 63.14 98 LEU A C 1
ATOM 1569 O O . LEU A 1 98 ? 9.557 11.256 2.637 1.00 24.45 98 LEU A O 1
ATOM 1585 N N . GLN A 1 99 ? 10.930 10.018 1.324 1.00 44.33 99 GLN A N 1
ATOM 1586 C CA . GLN A 1 99 ? 12.170 10.752 1.659 1.00 71.15 99 GLN A CA 1
ATOM 1587 C C . GLN A 1 99 ? 12.101 12.214 1.178 1.00 32.41 99 GLN A C 1
ATOM 1588 O O . GLN A 1 99 ? 12.589 13.124 1.855 1.00 61.21 99 GLN A O 1
ATOM 1602 N N . ALA A 1 100 ? 11.466 12.422 0.009 1.00 40.51 100 ALA A N 1
ATOM 1603 C CA . ALA A 1 100 ? 11.290 13.758 -0.576 1.00 34.53 100 ALA A CA 1
ATOM 1604 C C . ALA A 1 100 ? 10.225 14.562 0.202 1.00 3.50 100 ALA A C 1
ATOM 1605 O O . ALA A 1 100 ? 10.305 15.793 0.271 1.00 43.31 100 ALA A O 1
ATOM 1612 N N . GLU A 1 101 ? 9.239 13.846 0.797 1.00 22.53 101 GLU A N 1
ATOM 1613 C CA . GLU A 1 101 ? 8.230 14.455 1.696 1.00 45.43 101 GLU A CA 1
ATOM 1614 C C . GLU A 1 101 ? 8.895 14.993 2.976 1.00 13.33 101 GLU A C 1
ATOM 1615 O O . GLU A 1 101 ? 8.417 15.965 3.563 1.00 32.21 101 GLU A O 1
ATOM 1627 N N . GLN A 1 102 ? 9.994 14.345 3.406 1.00 73.42 102 GLN A N 1
ATOM 1628 C CA . GLN A 1 102 ? 10.735 14.753 4.612 1.00 75.13 102 GLN A CA 1
ATOM 1629 C C . GLN A 1 102 ? 11.702 15.894 4.268 1.00 0.43 102 GLN A C 1
ATOM 1630 O O . GLN A 1 102 ? 11.451 17.041 4.647 1.00 34.53 102 GLN A O 1
ATOM 1644 N N . ASN A 1 103 ? 12.789 15.559 3.528 1.00 10.34 103 ASN A N 1
ATOM 1645 C CA . ASN A 1 103 ? 13.808 16.532 3.035 1.00 51.45 103 ASN A CA 1
ATOM 1646 C C . ASN A 1 103 ? 14.361 17.419 4.189 1.00 75.34 103 ASN A C 1
ATOM 1647 O O . ASN A 1 103 ? 14.717 18.584 3.996 1.00 2.13 103 ASN A O 1
ATOM 1658 N N . ASN A 1 104 ? 14.446 16.827 5.390 1.00 13.52 104 ASN A N 1
ATOM 1659 C CA . ASN A 1 104 ? 14.862 17.521 6.621 1.00 22.30 104 ASN A CA 1
ATOM 1660 C C . ASN A 1 104 ? 16.410 17.580 6.690 1.00 2.10 104 ASN A C 1
ATOM 1661 O O . ASN A 1 104 ? 17.041 16.565 7.050 1.00 72.11 104 ASN A O 1
ATOM 1673 N N . ALA A 1 1 ? -10.840 -14.582 1.924 1.00 42.55 1 ALA A N 2
ATOM 1674 C CA . ALA A 1 1 ? -11.502 -13.632 2.840 1.00 34.32 1 ALA A CA 2
ATOM 1675 C C . ALA A 1 1 ? -11.552 -12.239 2.197 1.00 70.40 1 ALA A C 2
ATOM 1676 O O . ALA A 1 1 ? -10.608 -11.448 2.314 1.00 0.41 1 ALA A O 2
ATOM 1685 N N . ASP A 1 2 ? -12.651 -11.972 1.467 1.00 61.41 2 ASP A N 2
ATOM 1686 C CA . ASP A 1 2 ? -12.957 -10.643 0.876 1.00 73.21 2 ASP A CA 2
ATOM 1687 C C . ASP A 1 2 ? -14.248 -10.079 1.486 1.00 50.45 2 ASP A C 2
ATOM 1688 O O . ASP A 1 2 ? -14.866 -9.174 0.918 1.00 74.40 2 ASP A O 2
ATOM 1697 N N . GLU A 1 3 ? -14.611 -10.606 2.680 1.00 63.51 3 GLU A N 2
ATOM 1698 C CA . GLU A 1 3 ? -15.840 -10.249 3.424 1.00 71.41 3 GLU A CA 2
ATOM 1699 C C . GLU A 1 3 ? -15.775 -8.765 3.870 1.00 35.54 3 GLU A C 2
ATOM 1700 O O . GLU A 1 3 ? -16.730 -8.003 3.693 1.00 44.34 3 GLU A O 2
ATOM 1712 N N . ASN A 1 4 ? -14.619 -8.384 4.441 1.00 25.52 4 ASN A N 2
ATOM 1713 C CA . ASN A 1 4 ? -14.334 -7.005 4.882 1.00 63.11 4 ASN A CA 2
ATOM 1714 C C . ASN A 1 4 ? -14.066 -6.115 3.657 1.00 4.32 4 ASN A C 2
ATOM 1715 O O . ASN A 1 4 ? -14.545 -4.980 3.583 1.00 73.42 4 ASN A O 2
ATOM 1726 N N . ILE A 1 5 ? -13.321 -6.684 2.684 1.00 42.43 5 ILE A N 2
ATOM 1727 C CA . ILE A 1 5 ? -12.883 -5.992 1.453 1.00 40.14 5 ILE A CA 2
ATOM 1728 C C . ILE A 1 5 ? -14.077 -5.475 0.616 1.00 4.52 5 ILE A C 2
ATOM 1729 O O . ILE A 1 5 ? -14.014 -4.367 0.076 1.00 42.40 5 ILE A O 2
ATOM 1745 N N . ALA A 1 6 ? -15.160 -6.276 0.561 1.00 5.01 6 ALA A N 2
ATOM 1746 C CA . ALA A 1 6 ? -16.384 -5.955 -0.217 1.00 71.21 6 ALA A CA 2
ATOM 1747 C C . ALA A 1 6 ? -17.024 -4.624 0.246 1.00 42.42 6 ALA A C 2
ATOM 1748 O O . ALA A 1 6 ? -17.660 -3.913 -0.542 1.00 32.52 6 ALA A O 2
ATOM 1755 N N . LYS A 1 7 ? -16.825 -4.302 1.533 1.00 31.22 7 LYS A N 2
ATOM 1756 C CA . LYS A 1 7 ? -17.292 -3.046 2.140 1.00 44.22 7 LYS A CA 2
ATOM 1757 C C . LYS A 1 7 ? -16.372 -1.886 1.725 1.00 33.23 7 LYS A C 2
ATOM 1758 O O . LYS A 1 7 ? -16.842 -0.790 1.402 1.00 33.41 7 LYS A O 2
ATOM 1777 N N . PHE A 1 8 ? -15.050 -2.160 1.707 1.00 33.11 8 PHE A N 2
ATOM 1778 C CA . PHE A 1 8 ? -14.019 -1.176 1.300 1.00 22.04 8 PHE A CA 2
ATOM 1779 C C . PHE A 1 8 ? -14.099 -0.861 -0.207 1.00 22.42 8 PHE A C 2
ATOM 1780 O O . PHE A 1 8 ? -13.586 0.168 -0.648 1.00 22.31 8 PHE A O 2
ATOM 1797 N N . GLU A 1 9 ? -14.720 -1.774 -0.985 1.00 13.30 9 GLU A N 2
ATOM 1798 C CA . GLU A 1 9 ? -15.029 -1.544 -2.410 1.00 74.00 9 GLU A CA 2
ATOM 1799 C C . GLU A 1 9 ? -16.033 -0.395 -2.559 1.00 43.35 9 GLU A C 2
ATOM 1800 O O . GLU A 1 9 ? -15.802 0.552 -3.316 1.00 24.11 9 GLU A O 2
ATOM 1812 N N . LYS A 1 10 ? -17.144 -0.489 -1.805 1.00 0.21 10 LYS A N 2
ATOM 1813 C CA . LYS A 1 10 ? -18.213 0.523 -1.826 1.00 71.30 10 LYS A CA 2
ATOM 1814 C C . LYS A 1 10 ? -17.705 1.848 -1.235 1.00 5.30 10 LYS A C 2
ATOM 1815 O O . LYS A 1 10 ? -18.142 2.924 -1.642 1.00 41.30 10 LYS A O 2
ATOM 1834 N N . ALA A 1 11 ? -16.760 1.735 -0.280 1.00 72.34 11 ALA A N 2
ATOM 1835 C CA . ALA A 1 11 ? -16.102 2.883 0.352 1.00 13.11 11 ALA A CA 2
ATOM 1836 C C . ALA A 1 11 ? -15.163 3.591 -0.639 1.00 22.43 11 ALA A C 2
ATOM 1837 O O . ALA A 1 11 ? -15.078 4.828 -0.652 1.00 22.14 11 ALA A O 2
ATOM 1844 N N . TYR A 1 12 ? -14.457 2.797 -1.477 1.00 2.34 12 TYR A N 2
ATOM 1845 C CA . TYR A 1 12 ? -13.437 3.332 -2.394 1.00 61.43 12 TYR A CA 2
ATOM 1846 C C . TYR A 1 12 ? -14.045 3.616 -3.782 1.00 12.11 12 TYR A C 2
ATOM 1847 O O . TYR A 1 12 ? -14.151 2.735 -4.639 1.00 52.32 12 TYR A O 2
ATOM 1865 N N . LYS A 1 13 ? -14.417 4.884 -3.977 1.00 25.51 13 LYS A N 2
ATOM 1866 C CA . LYS A 1 13 ? -15.058 5.406 -5.194 1.00 33.11 13 LYS A CA 2
ATOM 1867 C C . LYS A 1 13 ? -14.022 5.921 -6.230 1.00 54.14 13 LYS A C 2
ATOM 1868 O O . LYS A 1 13 ? -14.358 6.776 -7.060 1.00 25.14 13 LYS A O 2
ATOM 1887 N N . LYS A 1 14 ? -12.780 5.371 -6.180 1.00 4.40 14 LYS A N 2
ATOM 1888 C CA . LYS A 1 14 ? -11.645 5.757 -7.069 1.00 74.15 14 LYS A CA 2
ATOM 1889 C C . LYS A 1 14 ? -11.130 7.173 -6.731 1.00 12.32 14 LYS A C 2
ATOM 1890 O O . LYS A 1 14 ? -11.850 8.148 -6.872 1.00 65.22 14 LYS A O 2
ATOM 1909 N N . ALA A 1 15 ? -9.864 7.272 -6.280 1.00 31.33 15 ALA A N 2
ATOM 1910 C CA . ALA A 1 15 ? -9.264 8.542 -5.817 1.00 63.45 15 ALA A CA 2
ATOM 1911 C C . ALA A 1 15 ? -8.118 9.003 -6.738 1.00 10.30 15 ALA A C 2
ATOM 1912 O O . ALA A 1 15 ? -7.284 9.821 -6.335 1.00 74.21 15 ALA A O 2
ATOM 1919 N N . GLU A 1 16 ? -8.091 8.483 -7.983 1.00 43.44 16 GLU A N 2
ATOM 1920 C CA . GLU A 1 16 ? -7.046 8.801 -8.979 1.00 40.42 16 GLU A CA 2
ATOM 1921 C C . GLU A 1 16 ? -7.637 9.718 -10.058 1.00 0.45 16 GLU A C 2
ATOM 1922 O O . GLU A 1 16 ? -7.184 10.853 -10.249 1.00 31.10 16 GLU A O 2
ATOM 1934 N N . GLU A 1 17 ? -8.669 9.194 -10.759 1.00 62.42 17 GLU A N 2
ATOM 1935 C CA . GLU A 1 17 ? -9.445 9.949 -11.766 1.00 11.45 17 GLU A CA 2
ATOM 1936 C C . GLU A 1 17 ? -10.161 11.145 -11.110 1.00 20.44 17 GLU A C 2
ATOM 1937 O O . GLU A 1 17 ? -10.293 12.220 -11.705 1.00 22.33 17 GLU A O 2
ATOM 1949 N N . LEU A 1 18 ? -10.615 10.926 -9.865 1.00 13.44 18 LEU A N 2
ATOM 1950 C CA . LEU A 1 18 ? -11.182 11.966 -9.017 1.00 55.24 18 LEU A CA 2
ATOM 1951 C C . LEU A 1 18 ? -10.042 12.606 -8.214 1.00 53.02 18 LEU A C 2
ATOM 1952 O O . LEU A 1 18 ? -9.170 11.894 -7.704 1.00 54.33 18 LEU A O 2
ATOM 1968 N N . ASN A 1 19 ? -10.038 13.946 -8.137 1.00 5.54 19 ASN A N 2
ATOM 1969 C CA . ASN A 1 19 ? -9.075 14.708 -7.315 1.00 13.41 19 ASN A CA 2
ATOM 1970 C C . ASN A 1 19 ? -9.396 14.520 -5.812 1.00 24.40 19 ASN A C 2
ATOM 1971 O O . ASN A 1 19 ? -8.559 14.776 -4.944 1.00 53.23 19 ASN A O 2
ATOM 1982 N N . GLN A 1 20 ? -10.636 14.066 -5.544 1.00 43.53 20 GLN A N 2
ATOM 1983 C CA . GLN A 1 20 ? -11.093 13.610 -4.220 1.00 1.11 20 GLN A CA 2
ATOM 1984 C C . GLN A 1 20 ? -10.203 12.441 -3.754 1.00 60.44 20 GLN A C 2
ATOM 1985 O O . GLN A 1 20 ? -10.174 11.402 -4.410 1.00 52.34 20 GLN A O 2
ATOM 1999 N N . GLY A 1 21 ? -9.456 12.642 -2.664 1.00 21.14 21 GLY A N 2
ATOM 2000 C CA . GLY A 1 21 ? -8.554 11.610 -2.121 1.00 24.02 21 GLY A CA 2
ATOM 2001 C C . GLY A 1 21 ? -8.894 11.267 -0.681 1.00 73.10 21 GLY A C 2
ATOM 2002 O O . GLY A 1 21 ? -8.905 10.088 -0.292 1.00 33.34 21 GLY A O 2
ATOM 2006 N N . GLU A 1 22 ? -9.166 12.330 0.104 1.00 74.33 22 GLU A N 2
ATOM 2007 C CA . GLU A 1 22 ? -9.509 12.255 1.545 1.00 74.44 22 GLU A CA 2
ATOM 2008 C C . GLU A 1 22 ? -10.742 11.381 1.820 1.00 4.20 22 GLU A C 2
ATOM 2009 O O . GLU A 1 22 ? -10.852 10.764 2.886 1.00 63.52 22 GLU A O 2
ATOM 2021 N N . LEU A 1 23 ? -11.671 11.363 0.850 1.00 4.32 23 LEU A N 2
ATOM 2022 C CA . LEU A 1 23 ? -12.922 10.588 0.946 1.00 72.51 23 LEU A CA 2
ATOM 2023 C C . LEU A 1 23 ? -12.641 9.069 0.889 1.00 63.23 23 LEU A C 2
ATOM 2024 O O . LEU A 1 23 ? -13.413 8.266 1.424 1.00 24.41 23 LEU A O 2
ATOM 2040 N N . MET A 1 24 ? -11.521 8.706 0.236 1.00 4.14 24 MET A N 2
ATOM 2041 C CA . MET A 1 24 ? -11.089 7.309 0.056 1.00 43.52 24 MET A CA 2
ATOM 2042 C C . MET A 1 24 ? -9.652 7.122 0.640 1.00 33.22 24 MET A C 2
ATOM 2043 O O . MET A 1 24 ? -9.475 7.274 1.853 1.00 60.24 24 MET A O 2
ATOM 2057 N N . GLY A 1 25 ? -8.633 6.830 -0.225 1.00 33.12 25 GLY A N 2
ATOM 2058 C CA . GLY A 1 25 ? -7.241 6.578 0.190 1.00 10.44 25 GLY A CA 2
ATOM 2059 C C . GLY A 1 25 ? -7.060 5.342 1.066 1.00 20.23 25 GLY A C 2
ATOM 2060 O O . GLY A 1 25 ? -6.681 4.272 0.576 1.00 40.14 25 GLY A O 2
ATOM 2064 N N . ARG A 1 26 ? -7.364 5.516 2.367 1.00 24.22 26 ARG A N 2
ATOM 2065 C CA . ARG A 1 26 ? -7.185 4.503 3.433 1.00 72.11 26 ARG A CA 2
ATOM 2066 C C . ARG A 1 26 ? -7.892 3.167 3.126 1.00 52.43 26 ARG A C 2
ATOM 2067 O O . ARG A 1 26 ? -7.419 2.112 3.544 1.00 32.12 26 ARG A O 2
ATOM 2088 N N . ALA A 1 27 ? -9.025 3.229 2.392 1.00 73.21 27 ALA A N 2
ATOM 2089 C CA . ALA A 1 27 ? -9.848 2.041 2.084 1.00 14.24 27 ALA A CA 2
ATOM 2090 C C . ALA A 1 27 ? -9.064 0.989 1.257 1.00 51.13 27 ALA A C 2
ATOM 2091 O O . ALA A 1 27 ? -9.227 -0.204 1.502 1.00 53.21 27 ALA A O 2
ATOM 2098 N N . LEU A 1 28 ? -8.191 1.438 0.304 1.00 2.24 28 LEU A N 2
ATOM 2099 C CA . LEU A 1 28 ? -7.333 0.504 -0.479 1.00 44.04 28 LEU A CA 2
ATOM 2100 C C . LEU A 1 28 ? -6.233 -0.117 0.397 1.00 45.10 28 LEU A C 2
ATOM 2101 O O . LEU A 1 28 ? -5.838 -1.266 0.177 1.00 42.31 28 LEU A O 2
ATOM 2117 N N . TYR A 1 29 ? -5.739 0.672 1.372 1.00 23.34 29 TYR A N 2
ATOM 2118 C CA . TYR A 1 29 ? -4.712 0.226 2.326 1.00 62.11 29 TYR A CA 2
ATOM 2119 C C . TYR A 1 29 ? -5.235 -0.977 3.147 1.00 52.14 29 TYR A C 2
ATOM 2120 O O . TYR A 1 29 ? -4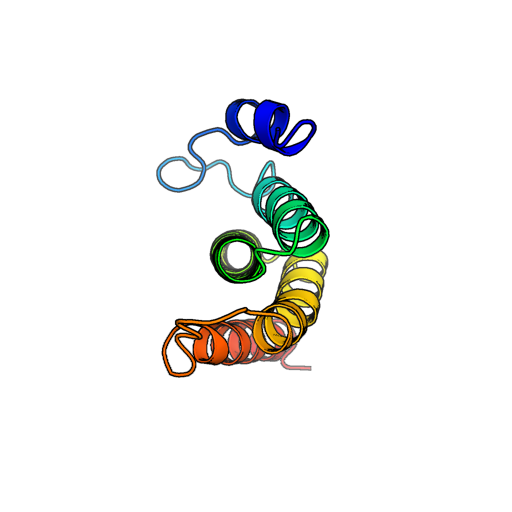.509 -1.957 3.343 1.00 11.53 29 TYR A O 2
ATOM 2138 N N . ASN A 1 30 ? -6.516 -0.893 3.580 1.00 34.35 30 ASN A N 2
ATOM 2139 C CA . ASN A 1 30 ? -7.185 -1.972 4.347 1.00 21.21 30 ASN A CA 2
ATOM 2140 C C . ASN A 1 30 ? -7.383 -3.239 3.493 1.00 61.30 30 ASN A C 2
ATOM 2141 O O . ASN A 1 30 ? -7.279 -4.356 4.013 1.00 62.40 30 ASN A O 2
ATOM 2152 N N . ILE A 1 31 ? -7.663 -3.057 2.181 1.00 24.22 31 ILE A N 2
ATOM 2153 C CA . ILE A 1 31 ? -7.823 -4.173 1.233 1.00 60.41 31 ILE A CA 2
ATOM 2154 C C . ILE A 1 31 ? -6.484 -4.920 1.099 1.00 4.31 31 ILE A C 2
ATOM 2155 O O . ILE A 1 31 ? -6.448 -6.152 1.133 1.00 12.44 31 ILE A O 2
ATOM 2171 N N . GLY A 1 32 ? -5.387 -4.132 1.012 1.00 64.41 32 GLY A N 2
ATOM 2172 C CA . GLY A 1 32 ? -4.030 -4.662 0.912 1.00 40.41 32 GLY A CA 2
ATOM 2173 C C . GLY A 1 32 ? -3.615 -5.466 2.138 1.00 31.13 32 GLY A C 2
ATOM 2174 O O . GLY A 1 32 ? -2.959 -6.506 2.000 1.00 34.14 32 GLY A O 2
ATOM 2178 N N . LEU A 1 33 ? -3.994 -4.968 3.344 1.00 65.30 33 LEU A N 2
ATOM 2179 C CA . LEU A 1 33 ? -3.728 -5.659 4.632 1.00 71.11 33 LEU A CA 2
ATOM 2180 C C . LEU A 1 33 ? -4.349 -7.065 4.621 1.00 60.05 33 LEU A C 2
ATOM 2181 O O . LEU A 1 33 ? -3.680 -8.043 4.952 1.00 0.21 33 LEU A O 2
ATOM 2197 N N . GLU A 1 34 ? -5.624 -7.134 4.174 1.00 3.24 34 GLU A N 2
ATOM 2198 C CA . GLU A 1 34 ? -6.389 -8.392 4.069 1.00 41.41 34 GLU A CA 2
ATOM 2199 C C . GLU A 1 34 ? -5.721 -9.376 3.093 1.00 53.43 34 GLU A C 2
ATOM 2200 O O . GLU A 1 34 ? -5.647 -10.577 3.378 1.00 74.21 34 GLU A O 2
ATOM 2212 N N . LYS A 1 35 ? -5.241 -8.845 1.945 1.00 35.45 35 LYS A N 2
ATOM 2213 C CA . LYS A 1 35 ? -4.555 -9.644 0.908 1.00 40.42 35 LYS A CA 2
ATOM 2214 C C . LYS A 1 35 ? -3.281 -10.285 1.484 1.00 71.35 35 LYS A C 2
ATOM 2215 O O . LYS A 1 35 ? -3.053 -11.482 1.309 1.00 15.02 35 LYS A O 2
ATOM 2234 N N . ASN A 1 36 ? -2.501 -9.471 2.223 1.00 74.14 36 ASN A N 2
ATOM 2235 C CA . ASN A 1 36 ? -1.207 -9.891 2.810 1.00 1.43 36 ASN A CA 2
ATOM 2236 C C . ASN A 1 36 ? -1.429 -10.988 3.871 1.00 52.31 36 ASN A C 2
ATOM 2237 O O . ASN A 1 36 ? -0.622 -11.907 4.011 1.00 34.25 36 ASN A O 2
ATOM 2248 N N . LYS A 1 37 ? -2.560 -10.874 4.595 1.00 14.14 37 LYS A N 2
ATOM 2249 C CA . LYS A 1 37 ? -2.983 -11.853 5.611 1.00 5.52 37 LYS A CA 2
ATOM 2250 C C . LYS A 1 37 ? -3.471 -13.169 4.980 1.00 71.34 37 LYS A C 2
ATOM 2251 O O . LYS A 1 37 ? -3.371 -14.226 5.605 1.00 53.45 37 LYS A O 2
ATOM 2270 N N . MET A 1 38 ? -4.001 -13.087 3.743 1.00 52.13 38 MET A N 2
ATOM 2271 C CA . MET A 1 38 ? -4.444 -14.270 2.966 1.00 22.33 38 MET A CA 2
ATOM 2272 C C . MET A 1 38 ? -3.273 -14.908 2.193 1.00 41.51 38 MET A C 2
ATOM 2273 O O . MET A 1 38 ? -3.468 -15.911 1.492 1.00 71.34 38 MET A O 2
ATOM 2287 N N . GLY A 1 39 ? -2.061 -14.314 2.309 1.00 65.34 39 GLY A N 2
ATOM 2288 C CA . GLY A 1 39 ? -0.884 -14.776 1.564 1.00 23.35 39 GLY A CA 2
ATOM 2289 C C . GLY A 1 39 ? -0.850 -14.267 0.123 1.00 34.20 39 GLY A C 2
ATOM 2290 O O . GLY A 1 39 ? 0.065 -14.601 -0.637 1.00 11.00 39 GLY A O 2
ATOM 2294 N N . LYS A 1 40 ? -1.869 -13.458 -0.249 1.00 4.01 40 LYS A N 2
ATOM 2295 C CA . LYS A 1 40 ? -1.995 -12.821 -1.574 1.00 24.14 40 LYS A CA 2
ATOM 2296 C C . LYS A 1 40 ? -1.192 -11.515 -1.588 1.00 2.22 40 LYS A C 2
ATOM 2297 O O . LYS A 1 40 ? -1.730 -10.417 -1.777 1.00 33.14 40 LYS A O 2
ATOM 2316 N N . ALA A 1 41 ? 0.117 -11.680 -1.388 1.00 13.10 41 ALA A N 2
ATOM 2317 C CA . ALA A 1 41 ? 1.072 -10.589 -1.214 1.00 1.40 41 ALA A CA 2
ATOM 2318 C C . ALA A 1 41 ? 1.258 -9.763 -2.500 1.00 4.22 41 ALA A C 2
ATOM 2319 O O . ALA A 1 41 ? 1.730 -8.623 -2.441 1.00 72.03 41 ALA A O 2
ATOM 2326 N N . ARG A 1 42 ? 0.880 -10.355 -3.653 1.00 50.12 42 ARG A N 2
ATOM 2327 C CA . ARG A 1 42 ? 0.909 -9.687 -4.961 1.00 34.50 42 ARG A CA 2
ATOM 2328 C C . ARG A 1 42 ? -0.115 -8.529 -4.996 1.00 34.21 42 ARG A C 2
ATOM 2329 O O . ARG A 1 42 ? 0.240 -7.387 -5.330 1.00 30.25 42 ARG A O 2
ATOM 2350 N N . GLU A 1 43 ? -1.375 -8.831 -4.629 1.00 63.24 43 GLU A N 2
ATOM 2351 C CA . GLU A 1 43 ? -2.436 -7.814 -4.552 1.00 64.31 43 GLU A CA 2
ATOM 2352 C C . GLU A 1 43 ? -2.199 -6.885 -3.357 1.00 74.42 43 GLU A C 2
ATOM 2353 O O . GLU A 1 43 ? -2.540 -5.707 -3.421 1.00 53.34 43 GLU A O 2
ATOM 2365 N N . ALA A 1 44 ? -1.602 -7.421 -2.282 1.00 22.22 44 ALA A N 2
ATOM 2366 C CA . ALA A 1 44 ? -1.288 -6.638 -1.081 1.00 22.21 44 ALA A CA 2
ATOM 2367 C C . ALA A 1 44 ? -0.399 -5.451 -1.437 1.00 0.44 44 ALA A C 2
ATOM 2368 O O . ALA A 1 44 ? -0.791 -4.295 -1.224 1.00 41.35 44 ALA A O 2
ATOM 2375 N N . ALA A 1 45 ? 0.739 -5.767 -2.083 1.00 35.44 45 ALA A N 2
ATOM 2376 C CA . ALA A 1 45 ? 1.773 -4.791 -2.442 1.00 45.22 45 ALA A CA 2
ATOM 2377 C C . ALA A 1 45 ? 1.208 -3.659 -3.320 1.00 3.14 45 ALA A C 2
ATOM 2378 O O . ALA A 1 45 ? 1.487 -2.482 -3.080 1.00 60.32 45 ALA A O 2
ATOM 2385 N N . GLU A 1 46 ? 0.382 -4.027 -4.323 1.00 62.25 46 GLU A N 2
ATOM 2386 C CA . GLU A 1 46 ? -0.192 -3.048 -5.268 1.00 43.51 46 GLU A CA 2
ATOM 2387 C C . GLU A 1 46 ? -1.263 -2.179 -4.598 1.00 10.40 46 GLU A C 2
ATOM 2388 O O . GLU A 1 46 ? -1.356 -1.007 -4.909 1.00 54.44 46 GLU A O 2
ATOM 2400 N N . TYR A 1 47 ? -2.054 -2.744 -3.666 1.00 23.32 47 TYR A N 2
ATOM 2401 C CA . TYR A 1 47 ? -3.100 -1.977 -2.946 1.00 35.03 47 TYR A CA 2
ATOM 2402 C C . TYR A 1 47 ? -2.489 -0.951 -1.990 1.00 1.44 47 TYR A C 2
ATOM 2403 O O . TYR A 1 47 ? -3.071 0.122 -1.772 1.00 32.01 47 TYR A O 2
ATOM 2421 N N . PHE A 1 48 ? -1.312 -1.291 -1.438 1.00 4.41 48 PHE A N 2
ATOM 2422 C CA . PHE A 1 48 ? -0.498 -0.346 -0.657 1.00 2.03 48 PHE A CA 2
ATOM 2423 C C . PHE A 1 48 ? 0.030 0.773 -1.570 1.00 63.41 48 PHE A C 2
ATOM 2424 O O . PHE A 1 48 ? 0.069 1.926 -1.172 1.00 64.34 48 PHE A O 2
ATOM 2441 N N . PHE A 1 49 ? 0.402 0.399 -2.812 1.00 32.21 49 PHE A N 2
ATOM 2442 C CA . PHE A 1 49 ? 0.961 1.329 -3.814 1.00 64.10 49 PHE A CA 2
ATOM 2443 C C . PHE A 1 49 ? -0.091 2.337 -4.316 1.00 32.33 49 PHE A C 2
ATOM 2444 O O . PHE A 1 49 ? 0.183 3.539 -4.399 1.00 4.20 49 PHE A O 2
ATOM 2461 N N . ARG A 1 50 ? -1.286 1.815 -4.651 1.00 32.33 50 ARG A N 2
ATOM 2462 C CA . ARG A 1 50 ? -2.416 2.602 -5.192 1.00 42.13 50 ARG A CA 2
ATOM 2463 C C . ARG A 1 50 ? -2.875 3.635 -4.148 1.00 31.34 50 ARG A C 2
ATOM 2464 O O . ARG A 1 50 ? -3.138 4.801 -4.474 1.00 34.40 50 ARG A O 2
ATOM 2485 N N . ALA A 1 51 ? -2.942 3.162 -2.884 1.00 41.21 51 ALA A N 2
ATOM 2486 C CA . ALA A 1 51 ? -3.263 3.992 -1.722 1.00 71.34 51 ALA A CA 2
ATOM 2487 C C . ALA A 1 51 ? -2.144 5.023 -1.480 1.00 34.33 51 ALA A C 2
ATOM 2488 O O . ALA A 1 51 ? -2.431 6.179 -1.168 1.00 43.32 51 ALA A O 2
ATOM 2495 N N . ALA A 1 52 ? -0.868 4.585 -1.660 1.00 31.11 52 ALA A N 2
ATOM 2496 C CA . ALA A 1 52 ? 0.332 5.426 -1.420 1.00 73.22 52 ALA A CA 2
ATOM 2497 C C . ALA A 1 52 ? 0.377 6.644 -2.353 1.00 11.21 52 ALA A C 2
ATOM 2498 O O . ALA A 1 52 ? 0.891 7.685 -1.969 1.00 24.13 52 ALA A O 2
ATOM 2505 N N . ILE A 1 53 ? -0.157 6.486 -3.585 1.00 60.35 53 ILE A N 2
ATOM 2506 C CA . ILE A 1 53 ? -0.298 7.591 -4.566 1.00 45.34 53 ILE A CA 2
ATOM 2507 C C . ILE A 1 53 ? -1.239 8.684 -4.012 1.00 60.50 53 ILE A C 2
ATOM 2508 O O . ILE A 1 53 ? -0.982 9.881 -4.162 1.00 32.11 53 ILE A O 2
ATOM 2524 N N . VAL A 1 54 ? -2.311 8.237 -3.340 1.00 23.44 54 VAL A N 2
ATOM 2525 C CA . VAL A 1 54 ? -3.336 9.113 -2.753 1.00 32.42 54 VAL A CA 2
ATOM 2526 C C . VAL A 1 54 ? -2.783 9.827 -1.505 1.00 34.13 54 VAL A C 2
ATOM 2527 O O . VAL A 1 54 ? -3.048 11.013 -1.280 1.00 24.33 54 VAL A O 2
ATOM 2540 N N . PHE A 1 55 ? -1.970 9.098 -0.727 1.00 41.05 55 PHE A N 2
ATOM 2541 C CA . PHE A 1 55 ? -1.286 9.653 0.456 1.00 15.43 55 PHE A CA 2
ATOM 2542 C C . PHE A 1 55 ? -0.153 10.607 0.034 1.00 60.41 55 PHE A C 2
ATOM 2543 O O . PHE A 1 55 ? 0.181 11.537 0.758 1.00 25.23 55 PHE A O 2
ATOM 2560 N N . TYR A 1 56 ? 0.419 10.358 -1.152 1.00 21.42 56 TYR A N 2
ATOM 2561 C CA . TYR A 1 56 ? 1.523 11.163 -1.705 1.00 41.11 56 TYR A CA 2
ATOM 2562 C C . TYR A 1 56 ? 1.010 12.518 -2.234 1.00 23.10 56 TYR A C 2
ATOM 2563 O O . TYR A 1 56 ? 1.591 13.569 -1.934 1.00 62.21 56 TYR A O 2
ATOM 2581 N N . LYS A 1 57 ? -0.072 12.470 -3.037 1.00 4.22 57 LYS A N 2
ATOM 2582 C CA . LYS A 1 57 ? -0.674 13.675 -3.644 1.00 1.13 57 LYS A CA 2
ATOM 2583 C C . LYS A 1 57 ? -1.223 14.636 -2.569 1.00 12.05 57 LYS A C 2
ATOM 2584 O O . LYS A 1 57 ? -1.154 15.854 -2.726 1.00 41.01 57 LYS A O 2
ATOM 2603 N N . GLU A 1 58 ? -1.761 14.063 -1.472 1.00 31.43 58 GLU A N 2
ATOM 2604 C CA . GLU A 1 58 ? -2.258 14.841 -0.318 1.00 4.32 58 GLU A CA 2
ATOM 2605 C C . GLU A 1 58 ? -1.129 15.148 0.675 1.00 64.31 58 GLU A C 2
ATOM 2606 O O . GLU A 1 58 ? -1.334 15.917 1.616 1.00 5.33 58 GLU A O 2
ATOM 2618 N N . HIS A 1 59 ? 0.043 14.503 0.463 1.00 73.11 59 HIS A N 2
ATOM 2619 C CA . HIS A 1 59 ? 1.270 14.701 1.279 1.00 1.13 59 HIS A CA 2
ATOM 2620 C C . HIS A 1 59 ? 1.093 14.221 2.739 1.00 22.02 59 HIS A C 2
ATOM 2621 O O . HIS A 1 59 ? 1.760 14.709 3.660 1.00 31.23 59 HIS A O 2
ATOM 2636 N N . ASP A 1 60 ? 0.219 13.212 2.914 1.00 52.42 60 ASP A N 2
ATOM 2637 C CA . ASP A 1 60 ? 0.023 12.511 4.188 1.00 4.34 60 ASP A CA 2
ATOM 2638 C C . ASP A 1 60 ? 1.142 11.486 4.356 1.00 43.52 60 ASP A C 2
ATOM 2639 O O . ASP A 1 60 ? 1.076 10.379 3.819 1.00 41.34 60 ASP A O 2
ATOM 2648 N N . THR A 1 61 ? 2.193 11.912 5.062 1.00 20.02 61 THR A N 2
ATOM 2649 C CA . THR A 1 61 ? 3.373 11.091 5.347 1.00 51.13 61 THR A CA 2
ATOM 2650 C C . THR A 1 61 ? 3.036 9.868 6.202 1.00 14.34 61 THR A C 2
ATOM 2651 O O . THR A 1 61 ? 3.728 8.860 6.115 1.00 2.14 61 THR A O 2
ATOM 2662 N N . ASP A 1 62 ? 1.975 9.984 7.029 1.00 35.54 62 ASP A N 2
ATOM 2663 C CA . ASP A 1 62 ? 1.570 8.925 7.955 1.00 54.45 62 ASP A CA 2
ATOM 2664 C C . ASP A 1 62 ? 1.117 7.687 7.173 1.00 74.30 62 ASP A C 2
ATOM 2665 O O . ASP A 1 62 ? 1.694 6.605 7.329 1.00 64.30 62 ASP A O 2
ATOM 2674 N N . GLY A 1 63 ? 0.108 7.892 6.313 1.00 52.13 63 GLY A N 2
ATOM 2675 C CA . GLY A 1 63 ? -0.427 6.839 5.461 1.00 42.31 63 GLY A CA 2
ATOM 2676 C C . GLY A 1 63 ? 0.553 6.386 4.398 1.00 31.54 63 GLY A C 2
ATOM 2677 O O . GLY A 1 63 ? 0.586 5.202 4.065 1.00 64.43 63 GLY A O 2
ATOM 2681 N N . LEU A 1 64 ? 1.331 7.344 3.852 1.00 72.31 64 LEU A N 2
ATOM 2682 C CA . LEU A 1 64 ? 2.366 7.068 2.830 1.00 31.33 64 LEU A CA 2
ATOM 2683 C C . LEU A 1 64 ? 3.455 6.143 3.399 1.00 24.40 64 LEU A C 2
ATOM 2684 O O . LEU A 1 64 ? 3.963 5.276 2.698 1.00 42.51 64 LEU A O 2
ATOM 2700 N N . ARG A 1 65 ? 3.775 6.348 4.692 1.00 62.54 65 ARG A N 2
ATOM 2701 C CA . ARG A 1 65 ? 4.773 5.547 5.429 1.00 0.41 65 ARG A CA 2
ATOM 2702 C C . ARG A 1 65 ? 4.217 4.155 5.717 1.00 45.12 65 ARG A C 2
ATOM 2703 O O . ARG A 1 65 ? 4.915 3.165 5.555 1.00 52.13 65 ARG A O 2
ATOM 2724 N N . ARG A 1 66 ? 2.940 4.116 6.147 1.00 33.23 66 ARG A N 2
ATOM 2725 C CA . ARG A 1 66 ? 2.213 2.864 6.426 1.00 20.30 66 ARG A CA 2
ATOM 2726 C C . ARG A 1 66 ? 2.144 1.977 5.170 1.00 52.53 66 ARG A C 2
ATOM 2727 O O . ARG A 1 66 ? 2.389 0.765 5.237 1.00 43.43 66 ARG A O 2
ATOM 2748 N N . ALA A 1 67 ? 1.838 2.623 4.034 1.00 72.03 67 ALA A N 2
ATOM 2749 C CA . ALA A 1 67 ? 1.682 1.961 2.739 1.00 52.20 67 ALA A CA 2
ATOM 2750 C C . ALA A 1 67 ? 3.045 1.498 2.211 1.00 55.42 67 ALA A C 2
ATOM 2751 O O . ALA A 1 67 ? 3.175 0.355 1.789 1.00 51.44 67 ALA A O 2
ATOM 2758 N N . ALA A 1 68 ? 4.060 2.391 2.301 1.00 55.15 68 ALA A N 2
ATOM 2759 C CA . ALA A 1 68 ? 5.433 2.127 1.808 1.00 44.51 68 ALA A CA 2
ATOM 2760 C C . ALA A 1 68 ? 6.101 0.970 2.563 1.00 14.53 68 ALA A C 2
ATOM 2761 O O . ALA A 1 68 ? 6.747 0.098 1.953 1.00 30.34 68 ALA A O 2
ATOM 2768 N N . LYS A 1 69 ? 5.930 0.987 3.896 1.00 43.14 69 LYS A N 2
ATOM 2769 C CA . LYS A 1 69 ? 6.528 0.009 4.813 1.00 62.22 69 LYS A CA 2
ATOM 2770 C C . LYS A 1 69 ? 5.901 -1.370 4.541 1.00 3.13 69 LYS A C 2
ATOM 2771 O O . LYS A 1 69 ? 6.610 -2.338 4.285 1.00 72.21 69 LYS A O 2
ATOM 2790 N N . SER A 1 70 ? 4.558 -1.412 4.533 1.00 13.41 70 SER A N 2
ATOM 2791 C CA . SER A 1 70 ? 3.789 -2.655 4.344 1.00 31.15 70 SER A CA 2
ATOM 2792 C C . SER A 1 70 ? 3.970 -3.216 2.912 1.00 11.55 70 SER A C 2
ATOM 2793 O O . SER A 1 70 ? 3.849 -4.430 2.704 1.00 40.25 70 SER A O 2
ATOM 2801 N N . LEU A 1 71 ? 4.244 -2.300 1.944 1.00 5.32 71 LEU A N 2
ATOM 2802 C CA . LEU A 1 71 ? 4.419 -2.622 0.504 1.00 31.34 71 LEU A CA 2
ATOM 2803 C C . LEU A 1 71 ? 5.571 -3.622 0.326 1.00 11.24 71 LEU A C 2
ATOM 2804 O O . LEU A 1 71 ? 5.369 -4.724 -0.183 1.00 72.23 71 LEU A O 2
ATOM 2820 N N . LYS A 1 72 ? 6.756 -3.235 0.828 1.00 11.31 72 LYS A N 2
ATOM 2821 C CA . LYS A 1 72 ? 7.990 -4.032 0.697 1.00 22.55 72 LYS A CA 2
ATOM 2822 C C . LYS A 1 72 ? 7.922 -5.332 1.525 1.00 60.03 72 LYS A C 2
ATOM 2823 O O . LYS A 1 72 ? 8.518 -6.350 1.144 1.00 43.33 72 LYS A O 2
ATOM 2842 N N . GLU A 1 73 ? 7.180 -5.287 2.645 1.00 72.14 73 GLU A N 2
ATOM 2843 C CA . GLU A 1 73 ? 6.989 -6.446 3.541 1.00 35.13 73 GLU A CA 2
ATOM 2844 C C . GLU A 1 73 ? 6.057 -7.496 2.906 1.00 54.22 73 GLU A C 2
ATOM 2845 O O . GLU A 1 73 ? 6.145 -8.686 3.227 1.00 22.35 73 GLU A O 2
ATOM 2857 N N . ALA A 1 74 ? 5.164 -7.041 2.014 1.00 33.32 74 ALA A N 2
ATOM 2858 C CA . ALA A 1 74 ? 4.324 -7.937 1.203 1.00 45.24 74 ALA A CA 2
ATOM 2859 C C . ALA A 1 74 ? 5.182 -8.635 0.128 1.00 73.24 74 ALA A C 2
ATOM 2860 O O . ALA A 1 74 ? 5.047 -9.829 -0.107 1.00 73.12 74 ALA A O 2
ATOM 2867 N N . ILE A 1 75 ? 6.119 -7.878 -0.462 1.00 53.20 75 ILE A N 2
ATOM 2868 C CA . ILE A 1 75 ? 6.967 -8.336 -1.588 1.00 51.54 75 ILE A CA 2
ATOM 2869 C C . ILE A 1 75 ? 7.908 -9.484 -1.201 1.00 5.01 75 ILE A C 2
ATOM 2870 O O . ILE A 1 75 ? 8.188 -10.369 -2.020 1.00 74.12 75 ILE A O 2
ATOM 2886 N N . THR A 1 76 ? 8.357 -9.489 0.061 1.00 31.41 76 THR A N 2
ATOM 2887 C CA . THR A 1 76 ? 9.191 -10.581 0.597 1.00 35.02 76 THR A CA 2
ATOM 2888 C C . THR A 1 76 ? 8.411 -11.925 0.625 1.00 41.42 76 THR A C 2
ATOM 2889 O O . THR A 1 76 ? 9.010 -13.003 0.653 1.00 23.53 76 THR A O 2
ATOM 2900 N N . ALA A 1 77 ? 7.062 -11.831 0.593 1.00 30.12 77 ALA A N 2
ATOM 2901 C CA . ALA A 1 77 ? 6.148 -12.993 0.598 1.00 5.24 77 ALA A CA 2
ATOM 2902 C C . ALA A 1 77 ? 5.527 -13.267 -0.801 1.00 73.11 77 ALA A C 2
ATOM 2903 O O . ALA A 1 77 ? 4.673 -14.156 -0.935 1.00 42.11 77 ALA A O 2
ATOM 2910 N N . ILE A 1 78 ? 5.946 -12.501 -1.829 1.00 31.44 78 ILE A N 2
ATOM 2911 C CA . ILE A 1 78 ? 5.517 -12.729 -3.235 1.00 62.14 78 ILE A CA 2
ATOM 2912 C C . ILE A 1 78 ? 6.333 -13.904 -3.840 1.00 53.24 78 ILE A C 2
ATOM 2913 O O . ILE A 1 78 ? 7.558 -13.946 -3.662 1.00 1.12 78 ILE A O 2
ATOM 2929 N N . PRO A 1 79 ? 5.665 -14.891 -4.546 1.00 74.23 79 PRO A N 2
ATOM 2930 C CA . PRO A 1 79 ? 6.377 -15.973 -5.287 1.00 22.41 79 PRO A CA 2
ATOM 2931 C C . PRO A 1 79 ? 7.222 -15.406 -6.450 1.00 40.32 79 PRO A C 2
ATOM 2932 O O . PRO A 1 79 ? 6.877 -14.369 -7.020 1.00 11.04 79 PRO A O 2
ATOM 2943 N N . GLU A 1 80 ? 8.319 -16.110 -6.791 1.00 0.23 80 GLU A N 2
ATOM 2944 C CA . GLU A 1 80 ? 9.265 -15.703 -7.871 1.00 64.33 80 GLU A CA 2
ATOM 2945 C C . GLU A 1 80 ? 8.576 -15.596 -9.251 1.00 24.40 80 GLU A C 2
ATOM 2946 O O . GLU A 1 80 ? 9.021 -14.837 -10.124 1.00 3.53 80 GLU A O 2
ATOM 2958 N N . GLU A 1 81 ? 7.480 -16.349 -9.413 1.00 32.34 81 GLU A N 2
ATOM 2959 C CA . GLU A 1 81 ? 6.647 -16.332 -10.622 1.00 31.50 81 GLU A CA 2
ATOM 2960 C C . GLU A 1 81 ? 5.643 -15.150 -10.551 1.00 10.45 81 GLU A C 2
ATOM 2961 O O . GLU A 1 81 ? 4.631 -15.218 -9.840 1.00 0.43 81 GLU A O 2
ATOM 2973 N N . GLU A 1 82 ? 6.015 -14.032 -11.229 1.00 51.44 82 GLU A N 2
ATOM 2974 C CA . GLU A 1 82 ? 5.178 -12.808 -11.383 1.00 73.20 82 GLU A CA 2
ATOM 2975 C C . GLU A 1 82 ? 5.084 -12.023 -10.029 1.00 73.53 82 GLU A C 2
ATOM 2976 O O . GLU A 1 82 ? 5.122 -12.622 -8.947 1.00 55.22 82 GLU A O 2
ATOM 2988 N N . GLY A 1 83 ? 4.983 -10.675 -10.095 1.00 21.21 83 GLY A N 2
ATOM 2989 C CA . GLY A 1 83 ? 4.948 -9.819 -8.912 1.00 32.32 83 GLY A CA 2
ATOM 2990 C C . GLY A 1 83 ? 6.302 -9.256 -8.527 1.00 55.53 83 GLY A C 2
ATOM 2991 O O . GLY A 1 83 ? 6.386 -8.152 -7.988 1.00 31.10 83 GLY A O 2
ATOM 2995 N N . ARG A 1 84 ? 7.368 -10.010 -8.810 1.00 52.10 84 ARG A N 2
ATOM 2996 C CA . ARG A 1 84 ? 8.742 -9.651 -8.404 1.00 61.41 84 ARG A CA 2
ATOM 2997 C C . ARG A 1 84 ? 9.277 -8.475 -9.236 1.00 32.41 84 ARG A C 2
ATOM 2998 O O . ARG A 1 84 ? 9.981 -7.611 -8.720 1.00 70.25 84 ARG A O 2
ATOM 3019 N N . LYS A 1 85 ? 8.924 -8.464 -10.536 1.00 11.22 85 LYS A N 2
ATOM 3020 C CA . LYS A 1 85 ? 9.314 -7.386 -11.465 1.00 1.33 85 LYS A CA 2
ATOM 3021 C C . LYS A 1 85 ? 8.533 -6.098 -11.132 1.00 44.52 85 LYS A C 2
ATOM 3022 O O . LYS A 1 85 ? 9.126 -5.075 -10.773 1.00 72.41 85 LYS A O 2
ATOM 3041 N N . GLU A 1 86 ? 7.192 -6.194 -11.207 1.00 32.40 86 GLU A N 2
ATOM 3042 C CA . GLU A 1 86 ? 6.289 -5.045 -11.035 1.00 22.32 86 GLU A CA 2
ATOM 3043 C C . GLU A 1 86 ? 6.321 -4.509 -9.585 1.00 31.31 86 GLU A C 2
ATOM 3044 O O . GLU A 1 86 ? 6.751 -3.363 -9.353 1.00 32.24 86 GLU A O 2
ATOM 3056 N N . ALA A 1 87 ? 5.897 -5.355 -8.622 1.00 73.00 87 ALA A N 2
ATOM 3057 C CA . ALA A 1 87 ? 5.587 -4.905 -7.251 1.00 41.21 87 ALA A CA 2
ATOM 3058 C C . ALA A 1 87 ? 6.816 -4.398 -6.508 1.00 44.54 87 ALA A C 2
ATOM 3059 O O . ALA A 1 87 ? 6.699 -3.441 -5.733 1.00 4.51 87 ALA A O 2
ATOM 3066 N N . LYS A 1 88 ? 7.994 -5.016 -6.757 1.00 1.04 88 LYS A N 2
ATOM 3067 C CA . LYS A 1 88 ? 9.238 -4.609 -6.088 1.00 21.55 88 LYS A CA 2
ATOM 3068 C C . LYS A 1 88 ? 9.648 -3.180 -6.504 1.00 23.52 88 LYS A C 2
ATOM 3069 O O . LYS A 1 88 ? 10.115 -2.389 -5.671 1.00 74.34 88 LYS A O 2
ATOM 3088 N N . GLU A 1 89 ? 9.430 -2.862 -7.792 1.00 75.25 89 GLU A N 2
ATOM 3089 C CA . GLU A 1 89 ? 9.693 -1.524 -8.360 1.00 14.41 89 GLU A CA 2
ATOM 3090 C C . GLU A 1 89 ? 8.717 -0.492 -7.730 1.00 40.43 89 GLU A C 2
ATOM 3091 O O . GLU A 1 89 ? 9.068 0.666 -7.508 1.00 44.31 89 GLU A O 2
ATOM 3103 N N . MET A 1 90 ? 7.498 -0.951 -7.415 1.00 44.32 90 MET A N 2
ATOM 3104 C CA . MET A 1 90 ? 6.464 -0.117 -6.777 1.00 3.23 90 MET A CA 2
ATOM 3105 C C . MET A 1 90 ? 6.842 0.226 -5.317 1.00 11.21 90 MET A C 2
ATOM 3106 O O . MET A 1 90 ? 6.497 1.305 -4.825 1.00 63.41 90 MET A O 2
ATOM 3120 N N . ALA A 1 91 ? 7.551 -0.704 -4.634 1.00 25.40 91 ALA A N 2
ATOM 3121 C CA . ALA A 1 91 ? 8.163 -0.423 -3.315 1.00 11.14 91 ALA A CA 2
ATOM 3122 C C . ALA A 1 91 ? 9.242 0.652 -3.445 1.00 42.50 91 ALA A C 2
ATOM 3123 O O . ALA A 1 91 ? 9.370 1.494 -2.569 1.00 24.30 91 ALA A O 2
ATOM 3130 N N . LYS A 1 92 ? 10.009 0.602 -4.561 1.00 71.32 92 LYS A N 2
ATOM 3131 C CA . LYS A 1 92 ? 11.069 1.587 -4.853 1.00 25.03 92 LYS A CA 2
ATOM 3132 C C . LYS A 1 92 ? 10.463 2.990 -5.042 1.00 41.22 92 LYS A C 2
ATOM 3133 O O . LYS A 1 92 ? 11.051 3.977 -4.606 1.00 0.44 92 LYS A O 2
ATOM 3152 N N . LYS A 1 93 ? 9.274 3.048 -5.685 1.00 55.21 93 LYS A N 2
ATOM 3153 C CA . LYS A 1 93 ? 8.497 4.299 -5.844 1.00 43.32 93 LYS A CA 2
ATOM 3154 C C . LYS A 1 93 ? 8.065 4.833 -4.470 1.00 60.21 93 LYS A C 2
ATOM 3155 O O . LYS A 1 93 ? 8.171 6.028 -4.196 1.00 2.45 93 LYS A O 2
ATOM 3174 N N . ALA A 1 94 ? 7.607 3.903 -3.618 1.00 44.10 94 ALA A N 2
ATOM 3175 C CA . ALA A 1 94 ? 7.152 4.195 -2.254 1.00 52.45 94 ALA A CA 2
ATOM 3176 C C . ALA A 1 94 ? 8.310 4.697 -1.373 1.00 62.03 94 ALA A C 2
ATOM 3177 O O . ALA A 1 94 ? 8.091 5.519 -0.477 1.00 73.11 94 ALA A O 2
ATOM 3184 N N . GLU A 1 95 ? 9.543 4.201 -1.658 1.00 41.32 95 GLU A N 2
ATOM 3185 C CA . GLU A 1 95 ? 10.777 4.698 -1.025 1.00 72.20 95 GLU A CA 2
ATOM 3186 C C . GLU A 1 95 ? 10.998 6.161 -1.428 1.00 11.24 95 GLU A C 2
ATOM 3187 O O . GLU A 1 95 ? 11.150 7.024 -0.569 1.00 3.54 95 GLU A O 2
ATOM 3199 N N . GLU A 1 96 ? 10.949 6.414 -2.760 1.00 43.12 96 GLU A N 2
ATOM 3200 C CA . GLU A 1 96 ? 11.217 7.741 -3.356 1.00 12.21 96 GLU A CA 2
ATOM 3201 C C . GLU A 1 96 ? 10.302 8.818 -2.757 1.00 71.12 96 GLU A C 2
ATOM 3202 O O . GLU A 1 96 ? 10.770 9.891 -2.367 1.00 43.43 96 GLU A O 2
ATOM 3214 N N . TRP A 1 97 ? 9.001 8.489 -2.667 1.00 31.21 97 TRP A N 2
ATOM 3215 C CA . TRP A 1 97 ? 7.970 9.404 -2.156 1.00 0.11 97 TRP A CA 2
ATOM 3216 C C . TRP A 1 97 ? 8.181 9.693 -0.670 1.00 33.25 97 TRP A C 2
ATOM 3217 O O . TRP A 1 97 ? 8.160 10.853 -0.252 1.00 10.53 97 TRP A O 2
ATOM 3238 N N . LEU A 1 98 ? 8.421 8.617 0.104 1.00 35.32 98 LEU A N 2
ATOM 3239 C CA . LEU A 1 98 ? 8.597 8.691 1.562 1.00 33.52 98 LEU A CA 2
ATOM 3240 C C . LEU A 1 98 ? 9.805 9.575 1.927 1.00 51.32 98 LEU A C 2
ATOM 3241 O O . LEU A 1 98 ? 9.716 10.393 2.846 1.00 60.14 98 LEU A O 2
ATOM 3257 N N . GLN A 1 99 ? 10.910 9.420 1.159 1.00 35.14 99 GLN A N 2
ATOM 3258 C CA . GLN A 1 99 ? 12.152 10.196 1.368 1.00 70.34 99 GLN A CA 2
ATOM 3259 C C . GLN A 1 99 ? 11.988 11.634 0.849 1.00 3.44 99 GLN A C 2
ATOM 3260 O O . GLN A 1 99 ? 12.597 12.563 1.392 1.00 13.12 99 GLN A O 2
ATOM 3274 N N . ALA A 1 100 ? 11.156 11.810 -0.205 1.00 33.44 100 ALA A N 2
ATOM 3275 C CA . ALA A 1 100 ? 10.863 13.139 -0.794 1.00 43.34 100 ALA A CA 2
ATOM 3276 C C . ALA A 1 100 ? 10.128 14.026 0.220 1.00 34.41 100 ALA A C 2
ATOM 3277 O O . ALA A 1 100 ? 10.309 15.247 0.245 1.00 72.32 100 ALA A O 2
ATOM 3284 N N . GLU A 1 101 ? 9.298 13.383 1.052 1.00 73.11 101 GLU A N 2
ATOM 3285 C CA . GLU A 1 101 ? 8.528 14.050 2.109 1.00 74.24 101 GLU A CA 2
ATOM 3286 C C . GLU A 1 101 ? 9.406 14.418 3.324 1.00 23.13 101 GLU A C 2
ATOM 3287 O O . GLU A 1 101 ? 9.027 15.286 4.120 1.00 52.13 101 GLU A O 2
ATOM 3299 N N . GLN A 1 102 ? 10.577 13.757 3.455 1.00 73.50 102 GLN A N 2
ATOM 3300 C CA . GLN A 1 102 ? 11.554 14.032 4.535 1.00 73.44 102 GLN A CA 2
ATOM 3301 C C . GLN A 1 102 ? 12.347 15.304 4.189 1.00 1.45 102 GLN A C 2
ATOM 3302 O O . GLN A 1 102 ? 12.532 15.601 3.005 1.00 55.23 102 GLN A O 2
ATOM 3316 N N . ASN A 1 103 ? 12.790 16.046 5.230 1.00 4.01 103 ASN A N 2
ATOM 3317 C CA . ASN A 1 103 ? 13.518 17.332 5.077 1.00 55.31 103 ASN A CA 2
ATOM 3318 C C . ASN A 1 103 ? 14.786 17.177 4.226 1.00 64.01 103 ASN A C 2
ATOM 3319 O O . ASN A 1 103 ? 15.735 16.507 4.652 1.00 23.42 103 ASN A O 2
ATOM 3330 N N . ASN A 1 104 ? 14.760 17.795 3.019 1.00 3.15 104 ASN A N 2
ATOM 3331 C CA . ASN A 1 104 ? 15.885 17.814 2.063 1.00 73.52 104 ASN A CA 2
ATOM 3332 C C . ASN A 1 104 ? 16.179 16.365 1.560 1.00 12.32 104 ASN A C 2
ATOM 3333 O O . ASN A 1 104 ? 17.062 15.677 2.111 1.00 74.31 104 ASN A O 2
ATOM 3345 N N . ALA A 1 1 ? -14.005 -16.866 2.040 1.00 0.44 1 ALA A N 3
ATOM 3346 C CA . ALA A 1 1 ? -15.144 -15.938 2.215 1.00 21.04 1 ALA A CA 3
ATOM 3347 C C . ALA A 1 1 ? -14.926 -14.677 1.357 1.00 14.34 1 ALA A C 3
ATOM 3348 O O . ALA A 1 1 ? -15.482 -14.569 0.254 1.00 73.42 1 ALA A O 3
ATOM 3357 N N . ASP A 1 2 ? -14.065 -13.765 1.867 1.00 64.13 2 ASP A N 3
ATOM 3358 C CA . ASP A 1 2 ? -13.735 -12.468 1.240 1.00 21.33 2 ASP A CA 3
ATOM 3359 C C . ASP A 1 2 ? -14.987 -11.570 1.093 1.00 2.44 2 ASP A C 3
ATOM 3360 O O . ASP A 1 2 ? -15.797 -11.746 0.171 1.00 0.14 2 ASP A O 3
ATOM 3369 N N . GLU A 1 3 ? -15.122 -10.612 2.021 1.00 21.42 3 GLU A N 3
ATOM 3370 C CA . GLU A 1 3 ? -16.303 -9.729 2.125 1.00 64.44 3 GLU A CA 3
ATOM 3371 C C . GLU A 1 3 ? -15.882 -8.329 2.622 1.00 55.24 3 GLU A C 3
ATOM 3372 O O . GLU A 1 3 ? -16.429 -7.312 2.175 1.00 52.44 3 GLU A O 3
ATOM 3384 N N . ASN A 1 4 ? -14.910 -8.305 3.555 1.00 43.21 4 ASN A N 3
ATOM 3385 C CA . ASN A 1 4 ? -14.426 -7.066 4.203 1.00 23.40 4 ASN A CA 3
ATOM 3386 C C . ASN A 1 4 ? -13.781 -6.120 3.168 1.00 2.13 4 ASN A C 3
ATOM 3387 O O . ASN A 1 4 ? -13.932 -4.901 3.257 1.00 1.00 4 ASN A O 3
ATOM 3398 N N . ILE A 1 5 ? -13.109 -6.720 2.166 1.00 33.13 5 ILE A N 3
ATOM 3399 C CA . ILE A 1 5 ? -12.541 -6.004 1.004 1.00 41.33 5 ILE A CA 3
ATOM 3400 C C . ILE A 1 5 ? -13.633 -5.230 0.246 1.00 54.13 5 ILE A C 3
ATOM 3401 O O . ILE A 1 5 ? -13.444 -4.056 -0.088 1.00 50.21 5 ILE A O 3
ATOM 3417 N N . ALA A 1 6 ? -14.788 -5.895 0.032 1.00 31.13 6 ALA A N 3
ATOM 3418 C CA . ALA A 1 6 ? -15.935 -5.320 -0.693 1.00 3.11 6 ALA A CA 3
ATOM 3419 C C . ALA A 1 6 ? -16.533 -4.118 0.062 1.00 31.25 6 ALA A C 3
ATOM 3420 O O . ALA A 1 6 ? -17.141 -3.239 -0.554 1.00 32.22 6 ALA A O 3
ATOM 3427 N N . LYS A 1 7 ? -16.351 -4.095 1.397 1.00 1.42 7 LYS A N 3
ATOM 3428 C CA . LYS A 1 7 ? -16.777 -2.969 2.248 1.00 72.13 7 LYS A CA 3
ATOM 3429 C C . LYS A 1 7 ? -15.902 -1.730 1.983 1.00 32.44 7 LYS A C 3
ATOM 3430 O O . LYS A 1 7 ? -16.405 -0.600 1.953 1.00 41.40 7 LYS A O 3
ATOM 3449 N N . PHE A 1 8 ? -14.590 -1.962 1.776 1.00 24.43 8 PHE A N 3
ATOM 3450 C CA . PHE A 1 8 ? -13.623 -0.889 1.458 1.00 22.45 8 PHE A CA 3
ATOM 3451 C C . PHE A 1 8 ? -13.747 -0.458 -0.018 1.00 1.24 8 PHE A C 3
ATOM 3452 O O . PHE A 1 8 ? -13.411 0.677 -0.365 1.00 54.31 8 PHE A O 3
ATOM 3469 N N . GLU A 1 9 ? -14.213 -1.392 -0.875 1.00 31.20 9 GLU A N 3
ATOM 3470 C CA . GLU A 1 9 ? -14.534 -1.118 -2.289 1.00 44.41 9 GLU A CA 3
ATOM 3471 C C . GLU A 1 9 ? -15.773 -0.222 -2.386 1.00 25.25 9 GLU A C 3
ATOM 3472 O O . GLU A 1 9 ? -15.840 0.662 -3.245 1.00 35.45 9 GLU A O 3
ATOM 3484 N N . LYS A 1 10 ? -16.749 -0.467 -1.485 1.00 11.12 10 LYS A N 3
ATOM 3485 C CA . LYS A 1 10 ? -17.967 0.352 -1.372 1.00 51.11 10 LYS A CA 3
ATOM 3486 C C . LYS A 1 10 ? -17.620 1.729 -0.768 1.00 24.11 10 LYS A C 3
ATOM 3487 O O . LYS A 1 10 ? -18.233 2.750 -1.117 1.00 43.10 10 LYS A O 3
ATOM 3506 N N . ALA A 1 11 ? -16.616 1.736 0.138 1.00 22.35 11 ALA A N 3
ATOM 3507 C CA . ALA A 1 11 ? -16.065 2.973 0.720 1.00 34.53 11 ALA A CA 3
ATOM 3508 C C . ALA A 1 11 ? -15.265 3.763 -0.336 1.00 43.43 11 ALA A C 3
ATOM 3509 O O . ALA A 1 11 ? -15.195 4.992 -0.271 1.00 12.35 11 ALA A O 3
ATOM 3516 N N . TYR A 1 12 ? -14.660 3.036 -1.302 1.00 53.53 12 TYR A N 3
ATOM 3517 C CA . TYR A 1 12 ? -13.908 3.638 -2.419 1.00 5.13 12 TYR A CA 3
ATOM 3518 C C . TYR A 1 12 ? -14.844 3.830 -3.640 1.00 32.01 12 TYR A C 3
ATOM 3519 O O . TYR A 1 12 ? -16.054 3.567 -3.550 1.00 4.24 12 TYR A O 3
ATOM 3537 N N . LYS A 1 13 ? -14.250 4.267 -4.787 1.00 31.51 13 LYS A N 3
ATOM 3538 C CA . LYS A 1 13 ? -14.971 4.846 -5.938 1.00 33.23 13 LYS A CA 3
ATOM 3539 C C . LYS A 1 13 ? -15.820 6.058 -5.484 1.00 53.42 13 LYS A C 3
ATOM 3540 O O . LYS A 1 13 ? -15.656 6.534 -4.346 1.00 54.24 13 LYS A O 3
ATOM 3559 N N . LYS A 1 14 ? -16.635 6.622 -6.400 1.00 44.10 14 LYS A N 3
ATOM 3560 C CA . LYS A 1 14 ? -17.569 7.742 -6.099 1.00 51.03 14 LYS A CA 3
ATOM 3561 C C . LYS A 1 14 ? -16.839 9.053 -5.657 1.00 3.34 14 LYS A C 3
ATOM 3562 O O . LYS A 1 14 ? -17.474 10.087 -5.430 1.00 24.00 14 LYS A O 3
ATOM 3581 N N . ALA A 1 15 ? -15.491 9.020 -5.604 1.00 63.01 15 ALA A N 3
ATOM 3582 C CA . ALA A 1 15 ? -14.677 10.126 -5.082 1.00 45.03 15 ALA A CA 3
ATOM 3583 C C . ALA A 1 15 ? -14.576 11.243 -6.119 1.00 1.12 15 ALA A C 3
ATOM 3584 O O . ALA A 1 15 ? -14.601 12.427 -5.770 1.00 61.43 15 ALA A O 3
ATOM 3591 N N . GLU A 1 16 ? -14.537 10.834 -7.401 1.00 40.15 16 GLU A N 3
ATOM 3592 C CA . GLU A 1 16 ? -14.317 11.739 -8.549 1.00 64.50 16 GLU A CA 3
ATOM 3593 C C . GLU A 1 16 ? -15.581 12.587 -8.807 1.00 23.43 16 GLU A C 3
ATOM 3594 O O . GLU A 1 16 ? -15.524 13.611 -9.501 1.00 53.14 16 GLU A O 3
ATOM 3606 N N . GLU A 1 17 ? -16.715 12.114 -8.256 1.00 73.44 17 GLU A N 3
ATOM 3607 C CA . GLU A 1 17 ? -18.020 12.789 -8.329 1.00 11.44 17 GLU A CA 3
ATOM 3608 C C . GLU A 1 17 ? -17.951 14.196 -7.693 1.00 21.24 17 GLU A C 3
ATOM 3609 O O . GLU A 1 17 ? -18.471 15.167 -8.255 1.00 51.51 17 GLU A O 3
ATOM 3621 N N . LEU A 1 18 ? -17.283 14.291 -6.528 1.00 24.41 18 LEU A N 3
ATOM 3622 C CA . LEU A 1 18 ? -17.202 15.540 -5.727 1.00 35.22 18 LEU A CA 3
ATOM 3623 C C . LEU A 1 18 ? -15.739 16.029 -5.611 1.00 41.22 18 LEU A C 3
ATOM 3624 O O . LEU A 1 18 ? -15.504 17.175 -5.213 1.00 10.03 18 LEU A O 3
ATOM 3640 N N . ASN A 1 19 ? -14.778 15.171 -6.039 1.00 53.41 19 ASN A N 3
ATOM 3641 C CA . ASN A 1 19 ? -13.331 15.337 -5.762 1.00 45.54 19 ASN A CA 3
ATOM 3642 C C . ASN A 1 19 ? -13.083 15.141 -4.247 1.00 25.34 19 ASN A C 3
ATOM 3643 O O . ASN A 1 19 ? -13.081 16.097 -3.466 1.00 64.32 19 ASN A O 3
ATOM 3654 N N . GLN A 1 20 ? -12.964 13.866 -3.844 1.00 73.41 20 GLN A N 3
ATOM 3655 C CA . GLN A 1 20 ? -12.815 13.454 -2.426 1.00 12.01 20 GLN A CA 3
ATOM 3656 C C . GLN A 1 20 ? -11.561 12.593 -2.227 1.00 71.00 20 GLN A C 3
ATOM 3657 O O . GLN A 1 20 ? -11.436 11.949 -1.175 1.00 70.33 20 GLN A O 3
ATOM 3671 N N . GLY A 1 21 ? -10.649 12.594 -3.235 1.00 4.14 21 GLY A N 3
ATOM 3672 C CA . GLY A 1 21 ? -9.425 11.770 -3.206 1.00 13.51 21 GLY A CA 3
ATOM 3673 C C . GLY A 1 21 ? -8.471 12.145 -2.065 1.00 44.32 21 GLY A C 3
ATOM 3674 O O . GLY A 1 21 ? -7.454 12.818 -2.274 1.00 50.22 21 GLY A O 3
ATOM 3678 N N . GLU A 1 22 ? -8.825 11.667 -0.867 1.00 52.44 22 GLU A N 3
ATOM 3679 C CA . GLU A 1 22 ? -8.172 11.997 0.396 1.00 25.35 22 GLU A CA 3
ATOM 3680 C C . GLU A 1 22 ? -8.700 11.004 1.423 1.00 15.13 22 GLU A C 3
ATOM 3681 O O . GLU A 1 22 ? -7.937 10.203 1.958 1.00 53.41 22 GLU A O 3
ATOM 3693 N N . LEU A 1 23 ? -10.045 11.064 1.635 1.00 14.32 23 LEU A N 3
ATOM 3694 C CA . LEU A 1 23 ? -10.774 10.270 2.653 1.00 54.55 23 LEU A CA 3
ATOM 3695 C C . LEU A 1 23 ? -10.466 8.766 2.530 1.00 41.04 23 LEU A C 3
ATOM 3696 O O . LEU A 1 23 ? -10.291 8.062 3.530 1.00 2.34 23 LEU A O 3
ATOM 3712 N N . MET A 1 24 ? -10.395 8.313 1.278 1.00 63.42 24 MET A N 3
ATOM 3713 C CA . MET A 1 24 ? -10.043 6.936 0.911 1.00 52.44 24 MET A CA 3
ATOM 3714 C C . MET A 1 24 ? -8.498 6.760 0.915 1.00 43.25 24 MET A C 3
ATOM 3715 O O . MET A 1 24 ? -7.807 7.369 1.739 1.00 4.30 24 MET A O 3
ATOM 3729 N N . GLY A 1 25 ? -7.959 5.903 0.017 1.00 22.44 25 GLY A N 3
ATOM 3730 C CA . GLY A 1 25 ? -6.554 5.494 0.056 1.00 21.22 25 GLY A CA 3
ATOM 3731 C C . GLY A 1 25 ? -6.360 4.370 1.048 1.00 2.00 25 GLY A C 3
ATOM 3732 O O . GLY A 1 25 ? -6.045 3.237 0.665 1.00 12.41 25 GLY A O 3
ATOM 3736 N N . ARG A 1 26 ? -6.608 4.705 2.327 1.00 44.11 26 ARG A N 3
ATOM 3737 C CA . ARG A 1 26 ? -6.628 3.750 3.450 1.00 15.34 26 ARG A CA 3
ATOM 3738 C C . ARG A 1 26 ? -7.601 2.585 3.208 1.00 70.13 26 ARG A C 3
ATOM 3739 O O . ARG A 1 26 ? -7.413 1.509 3.767 1.00 64.22 26 ARG A O 3
ATOM 3760 N N . ALA A 1 27 ? -8.640 2.819 2.376 1.00 2.43 27 ALA A N 3
ATOM 3761 C CA . ALA A 1 27 ? -9.578 1.775 1.946 1.00 53.42 27 ALA A CA 3
ATOM 3762 C C . ALA A 1 27 ? -8.828 0.657 1.194 1.00 34.12 27 ALA A C 3
ATOM 3763 O O . ALA A 1 27 ? -8.966 -0.518 1.546 1.00 44.41 27 ALA A O 3
ATOM 3770 N N . LEU A 1 28 ? -7.995 1.039 0.188 1.00 10.02 28 LEU A N 3
ATOM 3771 C CA . LEU A 1 28 ? -7.169 0.068 -0.574 1.00 22.34 28 LEU A CA 3
ATOM 3772 C C . LEU A 1 28 ? -6.075 -0.547 0.311 1.00 12.11 28 LEU A C 3
ATOM 3773 O O . LEU A 1 28 ? -5.751 -1.717 0.158 1.00 61.12 28 LEU A O 3
ATOM 3789 N N . TYR A 1 29 ? -5.510 0.263 1.238 1.00 11.12 29 TYR A N 3
ATOM 3790 C CA . TYR A 1 29 ? -4.502 -0.211 2.216 1.00 75.45 29 TYR A CA 3
ATOM 3791 C C . TYR A 1 29 ? -5.062 -1.385 3.044 1.00 21.25 29 TYR A C 3
ATOM 3792 O O . TYR A 1 29 ? -4.387 -2.400 3.233 1.00 72.23 29 TYR A O 3
ATOM 3810 N N . ASN A 1 30 ? -6.321 -1.230 3.501 1.00 35.52 30 ASN A N 3
ATOM 3811 C CA . ASN A 1 30 ? -7.017 -2.242 4.316 1.00 21.24 30 ASN A CA 3
ATOM 3812 C C . ASN A 1 30 ? -7.333 -3.496 3.484 1.00 23.41 30 ASN A C 3
ATOM 3813 O O . ASN A 1 30 ? -7.272 -4.612 4.005 1.00 73.33 30 ASN A O 3
ATOM 3824 N N . ILE A 1 31 ? -7.657 -3.295 2.193 1.00 51.30 31 ILE A N 3
ATOM 3825 C CA . ILE A 1 31 ? -7.842 -4.395 1.228 1.00 33.01 31 ILE A CA 3
ATOM 3826 C C . ILE A 1 31 ? -6.524 -5.169 1.060 1.00 63.14 31 ILE A C 3
ATOM 3827 O O . ILE A 1 31 ? -6.533 -6.399 0.961 1.00 62.11 31 ILE A O 3
ATOM 3843 N N . GLY A 1 32 ? -5.405 -4.416 1.046 1.00 15.04 32 GLY A N 3
ATOM 3844 C CA . GLY A 1 32 ? -4.073 -4.990 0.959 1.00 40.41 32 GLY A CA 3
ATOM 3845 C C . GLY A 1 32 ? -3.740 -5.850 2.169 1.00 12.10 32 GLY A C 3
ATOM 3846 O O . GLY A 1 32 ? -3.097 -6.889 2.030 1.00 51.12 32 GLY A O 3
ATOM 3850 N N . LEU A 1 33 ? -4.187 -5.397 3.366 1.00 21.35 33 LEU A N 3
ATOM 3851 C CA . LEU A 1 33 ? -4.002 -6.144 4.626 1.00 5.13 33 LEU A CA 3
ATOM 3852 C C . LEU A 1 33 ? -4.733 -7.494 4.552 1.00 10.14 33 LEU A C 3
ATOM 3853 O O . LEU A 1 33 ? -4.190 -8.517 4.973 1.00 10.12 33 LEU A O 3
ATOM 3869 N N . GLU A 1 34 ? -5.963 -7.462 3.997 1.00 44.45 34 GLU A N 3
ATOM 3870 C CA . GLU A 1 34 ? -6.809 -8.653 3.823 1.00 11.51 34 GLU A CA 3
ATOM 3871 C C . GLU A 1 34 ? -6.165 -9.642 2.838 1.00 65.43 34 GLU A C 3
ATOM 3872 O O . GLU A 1 34 ? -6.101 -10.841 3.117 1.00 22.05 34 GLU A O 3
ATOM 3884 N N . LYS A 1 35 ? -5.692 -9.110 1.684 1.00 14.32 35 LYS A N 3
ATOM 3885 C CA . LYS A 1 35 ? -5.019 -9.906 0.637 1.00 31.52 35 LYS A CA 3
ATOM 3886 C C . LYS A 1 35 ? -3.788 -10.617 1.216 1.00 24.12 35 LYS A C 3
ATOM 3887 O O . LYS A 1 35 ? -3.657 -11.832 1.101 1.00 71.52 35 LYS A O 3
ATOM 3906 N N . ASN A 1 36 ? -2.947 -9.832 1.908 1.00 10.54 36 ASN A N 3
ATOM 3907 C CA . ASN A 1 36 ? -1.666 -10.290 2.493 1.00 72.44 36 ASN A CA 3
ATOM 3908 C C . ASN A 1 36 ? -1.918 -11.371 3.567 1.00 25.41 36 ASN A C 3
ATOM 3909 O O . ASN A 1 36 ? -1.157 -12.342 3.692 1.00 42.53 36 ASN A O 3
ATOM 3920 N N . LYS A 1 37 ? -3.024 -11.182 4.311 1.00 44.42 37 LYS A N 3
ATOM 3921 C CA . LYS A 1 37 ? -3.509 -12.108 5.355 1.00 12.15 37 LYS A CA 3
ATOM 3922 C C . LYS A 1 37 ? -3.992 -13.443 4.740 1.00 73.35 37 LYS A C 3
ATOM 3923 O O . LYS A 1 37 ? -3.840 -14.511 5.342 1.00 15.34 37 LYS A O 3
ATOM 3942 N N . MET A 1 38 ? -4.566 -13.362 3.522 1.00 43.31 38 MET A N 3
ATOM 3943 C CA . MET A 1 38 ? -5.048 -14.540 2.762 1.00 2.44 38 MET A CA 3
ATOM 3944 C C . MET A 1 38 ? -3.912 -15.190 1.941 1.00 53.40 38 MET A C 3
ATOM 3945 O O . MET A 1 38 ? -4.135 -16.185 1.245 1.00 43.51 38 MET A O 3
ATOM 3959 N N . GLY A 1 39 ? -2.695 -14.613 2.031 1.00 62.44 39 GLY A N 3
ATOM 3960 C CA . GLY A 1 39 ? -1.513 -15.129 1.332 1.00 71.23 39 GLY A CA 3
ATOM 3961 C C . GLY A 1 39 ? -1.260 -14.435 -0.001 1.00 55.44 39 GLY A C 3
ATOM 3962 O O . GLY A 1 39 ? -0.213 -14.636 -0.614 1.00 0.42 39 GLY A O 3
ATOM 3966 N N . LYS A 1 40 ? -2.222 -13.605 -0.436 1.00 22.32 40 LYS A N 3
ATOM 3967 C CA . LYS A 1 40 ? -2.166 -12.835 -1.697 1.00 63.34 40 LYS A CA 3
ATOM 3968 C C . LYS A 1 40 ? -1.320 -11.549 -1.523 1.00 31.10 40 LYS A C 3
ATOM 3969 O O . LYS A 1 40 ? -1.799 -10.444 -1.798 1.00 32.13 40 LYS A O 3
ATOM 3988 N N . ALA A 1 41 ? -0.052 -11.698 -1.074 1.00 11.40 41 ALA A N 3
ATOM 3989 C CA . ALA A 1 41 ? 0.872 -10.559 -0.874 1.00 32.13 41 ALA A CA 3
ATOM 3990 C C . ALA A 1 41 ? 1.269 -9.906 -2.214 1.00 0.12 41 ALA A C 3
ATOM 3991 O O . ALA A 1 41 ? 1.724 -8.757 -2.232 1.00 65.35 41 ALA A O 3
ATOM 3998 N N . ARG A 1 42 ? 1.081 -10.662 -3.326 1.00 53.20 42 ARG A N 3
ATOM 3999 C CA . ARG A 1 42 ? 1.253 -10.155 -4.698 1.00 41.34 42 ARG A CA 3
ATOM 4000 C C . ARG A 1 42 ? 0.195 -9.049 -4.937 1.00 21.34 42 ARG A C 3
ATOM 4001 O O . ARG A 1 42 ? 0.536 -7.890 -5.209 1.00 31.42 42 ARG A O 3
ATOM 4022 N N . GLU A 1 43 ? -1.080 -9.427 -4.737 1.00 30.23 43 GLU A N 3
ATOM 4023 C CA . GLU A 1 43 ? -2.245 -8.545 -4.939 1.00 73.51 43 GLU A CA 3
ATOM 4024 C C . GLU A 1 43 ? -2.240 -7.398 -3.910 1.00 62.34 43 GLU A C 3
ATOM 4025 O O . GLU A 1 43 ? -2.603 -6.269 -4.234 1.00 22.12 43 GLU A O 3
ATOM 4037 N N . ALA A 1 44 ? -1.753 -7.708 -2.687 1.00 3.14 44 ALA A N 3
ATOM 4038 C CA . ALA A 1 44 ? -1.647 -6.753 -1.571 1.00 22.33 44 ALA A CA 3
ATOM 4039 C C . ALA A 1 44 ? -0.732 -5.581 -1.928 1.00 72.14 44 ALA A C 3
ATOM 4040 O O . ALA A 1 44 ? -1.072 -4.426 -1.653 1.00 13.44 44 ALA A O 3
ATOM 4047 N N . ALA A 1 45 ? 0.412 -5.912 -2.567 1.00 14.33 45 ALA A N 3
ATOM 4048 C CA . ALA A 1 45 ? 1.432 -4.937 -2.983 1.00 1.42 45 ALA A CA 3
ATOM 4049 C C . ALA A 1 45 ? 0.846 -3.870 -3.927 1.00 51.22 45 ALA A C 3
ATOM 4050 O O . ALA A 1 45 ? 1.238 -2.698 -3.864 1.00 31.41 45 ALA A O 3
ATOM 4057 N N . GLU A 1 46 ? -0.089 -4.304 -4.802 1.00 41.43 46 GLU A N 3
ATOM 4058 C CA . GLU A 1 46 ? -0.849 -3.411 -5.697 1.00 4.21 46 GLU A CA 3
ATOM 4059 C C . GLU A 1 46 ? -1.645 -2.374 -4.887 1.00 25.44 46 GLU A C 3
ATOM 4060 O O . GLU A 1 46 ? -1.512 -1.167 -5.104 1.00 54.24 46 GLU A O 3
ATOM 4072 N N . TYR A 1 47 ? -2.441 -2.880 -3.933 1.00 45.51 47 TYR A N 3
ATOM 4073 C CA . TYR A 1 47 ? -3.362 -2.065 -3.122 1.00 41.42 47 TYR A CA 3
ATOM 4074 C C . TYR A 1 47 ? -2.616 -1.082 -2.195 1.00 62.24 47 TYR A C 3
ATOM 4075 O O . TYR A 1 47 ? -3.104 0.027 -1.959 1.00 12.31 47 TYR A O 3
ATOM 4093 N N . PHE A 1 48 ? -1.434 -1.500 -1.691 1.00 4.41 48 PHE A N 3
ATOM 4094 C CA . PHE A 1 48 ? -0.578 -0.653 -0.831 1.00 31.33 48 PHE A CA 3
ATOM 4095 C C . PHE A 1 48 ? 0.027 0.505 -1.637 1.00 32.24 48 PHE A C 3
ATOM 4096 O O . PHE A 1 48 ? 0.206 1.606 -1.109 1.00 13.34 48 PHE A O 3
ATOM 4113 N N . PHE A 1 49 ? 0.339 0.236 -2.920 1.00 32.14 49 PHE A N 3
ATOM 4114 C CA . PHE A 1 49 ? 0.937 1.229 -3.824 1.00 23.40 49 PHE A CA 3
ATOM 4115 C C . PHE A 1 49 ? -0.094 2.293 -4.214 1.00 0.42 49 PHE A C 3
ATOM 4116 O O . PHE A 1 49 ? 0.178 3.493 -4.129 1.00 61.32 49 PHE A O 3
ATOM 4133 N N . ARG A 1 50 ? -1.279 1.814 -4.624 1.00 30.13 50 ARG A N 3
ATOM 4134 C CA . ARG A 1 50 ? -2.416 2.659 -5.030 1.00 22.35 50 ARG A CA 3
ATOM 4135 C C . ARG A 1 50 ? -2.914 3.515 -3.843 1.00 41.32 50 ARG A C 3
ATOM 4136 O O . ARG A 1 50 ? -3.393 4.635 -4.035 1.00 24.41 50 ARG A O 3
ATOM 4157 N N . ALA A 1 51 ? -2.776 2.955 -2.619 1.00 42.30 51 ALA A N 3
ATOM 4158 C CA . ALA A 1 51 ? -3.062 3.663 -1.364 1.00 72.34 51 ALA A CA 3
ATOM 4159 C C . ALA A 1 51 ? -2.036 4.788 -1.152 1.00 41.11 51 ALA A C 3
ATOM 4160 O O . ALA A 1 51 ? -2.413 5.938 -0.897 1.00 4.14 51 ALA A O 3
ATOM 4167 N N . ALA A 1 52 ? -0.741 4.430 -1.315 1.00 44.43 52 ALA A N 3
ATOM 4168 C CA . ALA A 1 52 ? 0.401 5.341 -1.104 1.00 64.53 52 ALA A CA 3
ATOM 4169 C C . ALA A 1 52 ? 0.346 6.561 -2.043 1.00 72.41 52 ALA A C 3
ATOM 4170 O O . ALA A 1 52 ? 0.769 7.649 -1.653 1.00 73.15 52 ALA A O 3
ATOM 4177 N N . ILE A 1 53 ? -0.186 6.354 -3.276 1.00 63.41 53 ILE A N 3
ATOM 4178 C CA . ILE A 1 53 ? -0.405 7.434 -4.268 1.00 74.41 53 ILE A CA 3
ATOM 4179 C C . ILE A 1 53 ? -1.313 8.542 -3.677 1.00 70.51 53 ILE A C 3
ATOM 4180 O O . ILE A 1 53 ? -0.996 9.730 -3.780 1.00 15.13 53 ILE A O 3
ATOM 4196 N N . VAL A 1 54 ? -2.411 8.120 -3.018 1.00 1.22 54 VAL A N 3
ATOM 4197 C CA . VAL A 1 54 ? -3.423 9.033 -2.441 1.00 42.25 54 VAL A CA 3
ATOM 4198 C C . VAL A 1 54 ? -2.787 9.913 -1.351 1.00 74.41 54 VAL A C 3
ATOM 4199 O O . VAL A 1 54 ? -2.887 11.140 -1.399 1.00 71.44 54 VAL A O 3
ATOM 4212 N N . PHE A 1 55 ? -2.069 9.256 -0.420 1.00 25.50 55 PHE A N 3
ATOM 4213 C CA . PHE A 1 55 ? -1.400 9.925 0.715 1.00 0.32 55 PHE A CA 3
ATOM 4214 C C . PHE A 1 55 ? -0.234 10.817 0.252 1.00 34.33 55 PHE A C 3
ATOM 4215 O O . PHE A 1 55 ? 0.082 11.809 0.907 1.00 33.40 55 PHE A O 3
ATOM 4232 N N . TYR A 1 56 ? 0.393 10.454 -0.884 1.00 21.04 56 TYR A N 3
ATOM 4233 C CA . TYR A 1 56 ? 1.497 11.232 -1.473 1.00 72.01 56 TYR A CA 3
ATOM 4234 C C . TYR A 1 56 ? 0.985 12.587 -2.018 1.00 54.12 56 TYR A C 3
ATOM 4235 O O . TYR A 1 56 ? 1.598 13.636 -1.770 1.00 52.31 56 TYR A O 3
ATOM 4253 N N . LYS A 1 57 ? -0.127 12.536 -2.782 1.00 62.52 57 LYS A N 3
ATOM 4254 C CA . LYS A 1 57 ? -0.809 13.745 -3.313 1.00 41.22 57 LYS A CA 3
ATOM 4255 C C . LYS A 1 57 ? -1.283 14.661 -2.183 1.00 4.45 57 LYS A C 3
ATOM 4256 O O . LYS A 1 57 ? -1.178 15.888 -2.275 1.00 13.42 57 LYS A O 3
ATOM 4275 N N . GLU A 1 58 ? -1.806 14.044 -1.124 1.00 71.11 58 GLU A N 3
ATOM 4276 C CA . GLU A 1 58 ? -2.292 14.764 0.062 1.00 54.21 58 GLU A CA 3
ATOM 4277 C C . GLU A 1 58 ? -1.141 15.134 1.015 1.00 44.01 58 GLU A C 3
ATOM 4278 O O . GLU A 1 58 ? -1.364 15.795 2.040 1.00 62.03 58 GLU A O 3
ATOM 4290 N N . HIS A 1 59 ? 0.089 14.682 0.648 1.00 64.50 59 HIS A N 3
ATOM 4291 C CA . HIS A 1 59 ? 1.352 14.998 1.335 1.00 43.12 59 HIS A CA 3
ATOM 4292 C C . HIS A 1 59 ? 1.350 14.553 2.811 1.00 63.52 59 HIS A C 3
ATOM 4293 O O . HIS A 1 59 ? 2.120 15.071 3.634 1.00 71.12 59 HIS A O 3
ATOM 4308 N N . ASP A 1 60 ? 0.509 13.550 3.108 1.00 61.20 60 ASP A N 3
ATOM 4309 C CA . ASP A 1 60 ? 0.389 12.948 4.432 1.00 51.55 60 ASP A CA 3
ATOM 4310 C C . ASP A 1 60 ? 1.450 11.846 4.558 1.00 41.34 60 ASP A C 3
ATOM 4311 O O . ASP A 1 60 ? 1.289 10.743 4.015 1.00 20.43 60 ASP A O 3
ATOM 4320 N N . THR A 1 61 ? 2.547 12.187 5.246 1.00 13.51 61 THR A N 3
ATOM 4321 C CA . THR A 1 61 ? 3.734 11.332 5.380 1.00 52.15 61 THR A CA 3
ATOM 4322 C C . THR A 1 61 ? 3.459 10.072 6.215 1.00 24.12 61 THR A C 3
ATOM 4323 O O . THR A 1 61 ? 4.157 9.072 6.058 1.00 2.44 61 THR A O 3
ATOM 4334 N N . ASP A 1 62 ? 2.448 10.140 7.110 1.00 4.12 62 ASP A N 3
ATOM 4335 C CA . ASP A 1 62 ? 2.090 9.030 8.014 1.00 51.24 62 ASP A CA 3
ATOM 4336 C C . ASP A 1 62 ? 1.560 7.834 7.214 1.00 0.31 62 ASP A C 3
ATOM 4337 O O . ASP A 1 62 ? 2.118 6.735 7.292 1.00 71.31 62 ASP A O 3
ATOM 4346 N N . GLY A 1 63 ? 0.484 8.085 6.446 1.00 21.52 63 GLY A N 3
ATOM 4347 C CA . GLY A 1 63 ? -0.186 7.059 5.653 1.00 65.34 63 GLY A CA 3
ATOM 4348 C C . GLY A 1 63 ? 0.646 6.599 4.471 1.00 74.15 63 GLY A C 3
ATOM 4349 O O . GLY A 1 63 ? 0.555 5.439 4.061 1.00 1.35 63 GLY A O 3
ATOM 4353 N N . LEU A 1 64 ? 1.448 7.532 3.918 1.00 14.04 64 LEU A N 3
ATOM 4354 C CA . LEU A 1 64 ? 2.377 7.247 2.817 1.00 44.33 64 LEU A CA 3
ATOM 4355 C C . LEU A 1 64 ? 3.466 6.273 3.286 1.00 2.52 64 LEU A C 3
ATOM 4356 O O . LEU A 1 64 ? 3.742 5.293 2.607 1.00 14.12 64 LEU A O 3
ATOM 4372 N N . ARG A 1 65 ? 4.052 6.563 4.471 1.00 61.44 65 ARG A N 3
ATOM 4373 C CA . ARG A 1 65 ? 5.114 5.738 5.091 1.00 43.30 65 ARG A CA 3
ATOM 4374 C C . ARG A 1 65 ? 4.549 4.374 5.510 1.00 43.03 65 ARG A C 3
ATOM 4375 O O . ARG A 1 65 ? 5.202 3.351 5.353 1.00 31.44 65 ARG A O 3
ATOM 4396 N N . ARG A 1 66 ? 3.315 4.405 6.028 1.00 0.15 66 ARG A N 3
ATOM 4397 C CA . ARG A 1 66 ? 2.578 3.219 6.498 1.00 62.43 66 ARG A CA 3
ATOM 4398 C C . ARG A 1 66 ? 2.357 2.235 5.334 1.00 25.42 66 ARG A C 3
ATOM 4399 O O . ARG A 1 66 ? 2.626 1.037 5.457 1.00 24.23 66 ARG A O 3
ATOM 4420 N N . ALA A 1 67 ? 1.900 2.787 4.195 1.00 15.24 67 ALA A N 3
ATOM 4421 C CA . ALA A 1 67 ? 1.629 2.022 2.971 1.00 72.24 67 ALA A CA 3
ATOM 4422 C C . ALA A 1 67 ? 2.932 1.629 2.252 1.00 52.24 67 ALA A C 3
ATOM 4423 O O . ALA A 1 67 ? 2.980 0.577 1.627 1.00 31.32 67 ALA A O 3
ATOM 4430 N N . ALA A 1 68 ? 3.976 2.490 2.362 1.00 20.12 68 ALA A N 3
ATOM 4431 C CA . ALA A 1 68 ? 5.297 2.273 1.721 1.00 73.44 68 ALA A CA 3
ATOM 4432 C C . ALA A 1 68 ? 6.038 1.088 2.353 1.00 14.30 68 ALA A C 3
ATOM 4433 O O . ALA A 1 68 ? 6.611 0.246 1.646 1.00 23.53 68 ALA A O 3
ATOM 4440 N N . LYS A 1 69 ? 6.037 1.070 3.695 1.00 34.44 69 LYS A N 3
ATOM 4441 C CA . LYS A 1 69 ? 6.667 0.018 4.493 1.00 62.44 69 LYS A CA 3
ATOM 4442 C C . LYS A 1 69 ? 5.925 -1.308 4.308 1.00 51.31 69 LYS A C 3
ATOM 4443 O O . LYS A 1 69 ? 6.550 -2.324 4.009 1.00 53.03 69 LYS A O 3
ATOM 4462 N N . SER A 1 70 ? 4.579 -1.260 4.459 1.00 63.42 70 SER A N 3
ATOM 4463 C CA . SER A 1 70 ? 3.706 -2.436 4.328 1.00 12.00 70 SER A CA 3
ATOM 4464 C C . SER A 1 70 ? 3.765 -3.010 2.896 1.00 1.42 70 SER A C 3
ATOM 4465 O O . SER A 1 70 ? 3.574 -4.217 2.705 1.00 31.02 70 SER A O 3
ATOM 4473 N N . LEU A 1 71 ? 4.021 -2.118 1.901 1.00 51.13 71 LEU A N 3
ATOM 4474 C CA . LEU A 1 71 ? 4.248 -2.504 0.491 1.00 62.31 71 LEU A CA 3
ATOM 4475 C C . LEU A 1 71 ? 5.486 -3.410 0.423 1.00 60.35 71 LEU A C 3
ATOM 4476 O O . LEU A 1 71 ? 5.402 -4.548 -0.030 1.00 21.43 71 LEU A O 3
ATOM 4492 N N . LYS A 1 72 ? 6.608 -2.886 0.958 1.00 33.11 72 LYS A N 3
ATOM 4493 C CA . LYS A 1 72 ? 7.923 -3.557 0.983 1.00 51.53 72 LYS A CA 3
ATOM 4494 C C . LYS A 1 72 ? 7.865 -4.890 1.773 1.00 62.23 72 LYS A C 3
ATOM 4495 O O . LYS A 1 72 ? 8.519 -5.885 1.406 1.00 14.51 72 LYS A O 3
ATOM 4514 N N . GLU A 1 73 ? 7.063 -4.886 2.846 1.00 41.20 73 GLU A N 3
ATOM 4515 C CA . GLU A 1 73 ? 6.835 -6.055 3.714 1.00 2.22 73 GLU A CA 3
ATOM 4516 C C . GLU A 1 73 ? 5.993 -7.112 2.977 1.00 2.25 73 GLU A C 3
ATOM 4517 O O . GLU A 1 73 ? 6.156 -8.316 3.206 1.00 2.32 73 GLU A O 3
ATOM 4529 N N . ALA A 1 74 ? 5.106 -6.645 2.074 1.00 42.34 74 ALA A N 3
ATOM 4530 C CA . ALA A 1 74 ? 4.319 -7.521 1.193 1.00 70.24 74 ALA A CA 3
ATOM 4531 C C . ALA A 1 74 ? 5.207 -8.126 0.089 1.00 40.51 74 ALA A C 3
ATOM 4532 O O . ALA A 1 74 ? 4.980 -9.265 -0.307 1.00 34.13 74 ALA A O 3
ATOM 4539 N N . ILE A 1 75 ? 6.230 -7.354 -0.368 1.00 75.12 75 ILE A N 3
ATOM 4540 C CA . ILE A 1 75 ? 7.140 -7.768 -1.467 1.00 1.04 75 ILE A CA 3
ATOM 4541 C C . ILE A 1 75 ? 7.933 -9.015 -1.084 1.00 74.23 75 ILE A C 3
ATOM 4542 O O . ILE A 1 75 ? 7.967 -10.011 -1.820 1.00 35.34 75 ILE A O 3
ATOM 4558 N N . THR A 1 76 ? 8.558 -8.939 0.083 1.00 41.52 76 THR A N 3
ATOM 4559 C CA . THR A 1 76 ? 9.366 -10.026 0.632 1.00 64.53 76 THR A CA 3
ATOM 4560 C C . THR A 1 76 ? 8.483 -11.187 1.161 1.00 33.52 76 THR A C 3
ATOM 4561 O O . THR A 1 76 ? 9.005 -12.224 1.576 1.00 41.42 76 THR A O 3
ATOM 4572 N N . ALA A 1 77 ? 7.146 -10.993 1.133 1.00 3.41 77 ALA A N 3
ATOM 4573 C CA . ALA A 1 77 ? 6.151 -12.028 1.483 1.00 50.03 77 ALA A CA 3
ATOM 4574 C C . ALA A 1 77 ? 5.407 -12.584 0.238 1.00 2.22 77 ALA A C 3
ATOM 4575 O O . ALA A 1 77 ? 4.596 -13.507 0.384 1.00 3.32 77 ALA A O 3
ATOM 4582 N N . ILE A 1 78 ? 5.667 -12.007 -0.969 1.00 23.24 78 ILE A N 3
ATOM 4583 C CA . ILE A 1 78 ? 4.955 -12.389 -2.225 1.00 64.33 78 ILE A CA 3
ATOM 4584 C C . ILE A 1 78 ? 5.111 -13.903 -2.538 1.00 53.21 78 ILE A C 3
ATOM 4585 O O . ILE A 1 78 ? 6.238 -14.401 -2.603 1.00 22.54 78 ILE A O 3
ATOM 4601 N N . PRO A 1 79 ? 3.973 -14.657 -2.716 1.00 34.23 79 PRO A N 3
ATOM 4602 C CA . PRO A 1 79 ? 4.019 -16.062 -3.159 1.00 4.55 79 PRO A CA 3
ATOM 4603 C C . PRO A 1 79 ? 4.356 -16.154 -4.658 1.00 3.42 79 PRO A C 3
ATOM 4604 O O . PRO A 1 79 ? 4.025 -15.239 -5.426 1.00 14.50 79 PRO A O 3
ATOM 4615 N N . GLU A 1 80 ? 5.010 -17.269 -5.048 1.00 60.03 80 GLU A N 3
ATOM 4616 C CA . GLU A 1 80 ? 5.443 -17.549 -6.436 1.00 43.33 80 GLU A CA 3
ATOM 4617 C C . GLU A 1 80 ? 6.565 -16.577 -6.893 1.00 65.43 80 GLU A C 3
ATOM 4618 O O . GLU A 1 80 ? 6.861 -15.568 -6.227 1.00 24.45 80 GLU A O 3
ATOM 4630 N N . GLU A 1 81 ? 7.204 -16.912 -8.021 1.00 13.32 81 GLU A N 3
ATOM 4631 C CA . GLU A 1 81 ? 8.227 -16.052 -8.651 1.00 10.12 81 GLU A CA 3
ATOM 4632 C C . GLU A 1 81 ? 7.565 -14.832 -9.321 1.00 22.14 81 GLU A C 3
ATOM 4633 O O . GLU A 1 81 ? 8.192 -13.777 -9.481 1.00 65.31 81 GLU A O 3
ATOM 4645 N N . GLU A 1 82 ? 6.289 -15.000 -9.706 1.00 22.54 82 GLU A N 3
ATOM 4646 C CA . GLU A 1 82 ? 5.476 -13.923 -10.290 1.00 54.01 82 GLU A CA 3
ATOM 4647 C C . GLU A 1 82 ? 5.092 -12.906 -9.210 1.00 34.21 82 GLU A C 3
ATOM 4648 O O . GLU A 1 82 ? 4.858 -13.277 -8.060 1.00 23.22 82 GLU A O 3
ATOM 4660 N N . GLY A 1 83 ? 5.027 -11.628 -9.611 1.00 2.33 83 GLY A N 3
ATOM 4661 C CA . GLY A 1 83 ? 4.779 -10.527 -8.702 1.00 54.43 83 GLY A CA 3
ATOM 4662 C C . GLY A 1 83 ? 6.022 -9.922 -8.091 1.00 4.42 83 GLY A C 3
ATOM 4663 O O . GLY A 1 83 ? 6.028 -8.720 -7.803 1.00 31.22 83 GLY A O 3
ATOM 4667 N N . ARG A 1 84 ? 7.069 -10.754 -7.898 1.00 70.33 84 ARG A N 3
ATOM 4668 C CA . ARG A 1 84 ? 8.296 -10.356 -7.190 1.00 23.24 84 ARG A CA 3
ATOM 4669 C C . ARG A 1 84 ? 8.914 -9.084 -7.790 1.00 53.44 84 ARG A C 3
ATOM 4670 O O . ARG A 1 84 ? 9.070 -8.092 -7.077 1.00 72.34 84 ARG A O 3
ATOM 4691 N N . LYS A 1 85 ? 9.203 -9.117 -9.105 1.00 11.31 85 LYS A N 3
ATOM 4692 C CA . LYS A 1 85 ? 9.891 -8.015 -9.809 1.00 10.44 85 LYS A CA 3
ATOM 4693 C C . LYS A 1 85 ? 8.994 -6.770 -9.918 1.00 41.44 85 LYS A C 3
ATOM 4694 O O . LYS A 1 85 ? 9.364 -5.699 -9.435 1.00 25.55 85 LYS A O 3
ATOM 4713 N N . GLU A 1 86 ? 7.808 -6.953 -10.537 1.00 14.30 86 GLU A N 3
ATOM 4714 C CA . GLU A 1 86 ? 6.881 -5.857 -10.897 1.00 71.11 86 GLU A CA 3
ATOM 4715 C C . GLU A 1 86 ? 6.472 -5.027 -9.661 1.00 62.24 86 GLU A C 3
ATOM 4716 O O . GLU A 1 86 ? 6.417 -3.795 -9.713 1.00 41.11 86 GLU A O 3
ATOM 4728 N N . ALA A 1 87 ? 6.209 -5.734 -8.556 1.00 14.14 87 ALA A N 3
ATOM 4729 C CA . ALA A 1 87 ? 5.773 -5.127 -7.305 1.00 52.22 87 ALA A CA 3
ATOM 4730 C C . ALA A 1 87 ? 6.946 -4.475 -6.551 1.00 61.35 87 ALA A C 3
ATOM 4731 O O . ALA A 1 87 ? 6.744 -3.484 -5.837 1.00 55.34 87 ALA A O 3
ATOM 4738 N N . LYS A 1 88 ? 8.162 -5.055 -6.707 1.00 5.51 88 LYS A N 3
ATOM 4739 C CA . LYS A 1 88 ? 9.393 -4.558 -6.045 1.00 32.03 88 LYS A CA 3
ATOM 4740 C C . LYS A 1 88 ? 9.714 -3.138 -6.554 1.00 73.04 88 LYS A C 3
ATOM 4741 O O . LYS A 1 88 ? 10.160 -2.278 -5.787 1.00 32.10 88 LYS A O 3
ATOM 4760 N N . GLU A 1 89 ? 9.461 -2.920 -7.863 1.00 61.25 89 GLU A N 3
ATOM 4761 C CA . GLU A 1 89 ? 9.636 -1.613 -8.527 1.00 75.52 89 GLU A CA 3
ATOM 4762 C C . GLU A 1 89 ? 8.735 -0.547 -7.875 1.00 40.53 89 GLU A C 3
ATOM 4763 O O . GLU A 1 89 ? 9.136 0.611 -7.702 1.00 55.24 89 GLU A O 3
ATOM 4775 N N . MET A 1 90 ? 7.519 -0.972 -7.511 1.00 34.14 90 MET A N 3
ATOM 4776 C CA . MET A 1 90 ? 6.522 -0.105 -6.867 1.00 42.11 90 MET A CA 3
ATOM 4777 C C . MET A 1 90 ? 6.943 0.232 -5.419 1.00 11.42 90 MET A C 3
ATOM 4778 O O . MET A 1 90 ? 6.709 1.348 -4.943 1.00 53.52 90 MET A O 3
ATOM 4792 N N . ALA A 1 91 ? 7.577 -0.751 -4.740 1.00 71.44 91 ALA A N 3
ATOM 4793 C CA . ALA A 1 91 ? 8.118 -0.583 -3.374 1.00 54.04 91 ALA A CA 3
ATOM 4794 C C . ALA A 1 91 ? 9.240 0.471 -3.359 1.00 61.32 91 ALA A C 3
ATOM 4795 O O . ALA A 1 91 ? 9.401 1.201 -2.372 1.00 74.12 91 ALA A O 3
ATOM 4802 N N . LYS A 1 92 ? 10.005 0.534 -4.479 1.00 42.33 92 LYS A N 3
ATOM 4803 C CA . LYS A 1 92 ? 11.043 1.560 -4.697 1.00 11.35 92 LYS A CA 3
ATOM 4804 C C . LYS A 1 92 ? 10.393 2.950 -4.749 1.00 25.14 92 LYS A C 3
ATOM 4805 O O . LYS A 1 92 ? 10.851 3.875 -4.079 1.00 54.12 92 LYS A O 3
ATOM 4824 N N . LYS A 1 93 ? 9.299 3.056 -5.535 1.00 55.53 93 LYS A N 3
ATOM 4825 C CA . LYS A 1 93 ? 8.566 4.324 -5.754 1.00 22.14 93 LYS A CA 3
ATOM 4826 C C . LYS A 1 93 ? 8.005 4.896 -4.447 1.00 53.31 93 LYS A C 3
ATOM 4827 O O . LYS A 1 93 ? 8.192 6.080 -4.162 1.00 31.54 93 LYS A O 3
ATOM 4846 N N . ALA A 1 94 ? 7.340 4.030 -3.665 1.00 4.43 94 ALA A N 3
ATOM 4847 C CA . ALA A 1 94 ? 6.732 4.400 -2.372 1.00 25.13 94 ALA A CA 3
ATOM 4848 C C . ALA A 1 94 ? 7.799 4.882 -1.356 1.00 52.41 94 ALA A C 3
ATOM 4849 O O . ALA A 1 94 ? 7.537 5.784 -0.546 1.00 31.04 94 ALA A O 3
ATOM 4856 N N . GLU A 1 95 ? 9.001 4.271 -1.445 1.00 73.43 95 GLU A N 3
ATOM 4857 C CA . GLU A 1 95 ? 10.186 4.619 -0.628 1.00 34.12 95 GLU A CA 3
ATOM 4858 C C . GLU A 1 95 ? 10.709 6.023 -1.042 1.00 52.43 95 GLU A C 3
ATOM 4859 O O . GLU A 1 95 ? 11.039 6.847 -0.185 1.00 23.13 95 GLU A O 3
ATOM 4871 N N . GLU A 1 96 ? 10.732 6.277 -2.372 1.00 55.12 96 GLU A N 3
ATOM 4872 C CA . GLU A 1 96 ? 11.218 7.549 -2.972 1.00 21.10 96 GLU A CA 3
ATOM 4873 C C . GLU A 1 96 ? 10.272 8.718 -2.676 1.00 73.34 96 GLU A C 3
ATOM 4874 O O . GLU A 1 96 ? 10.719 9.865 -2.550 1.00 12.44 96 GLU A O 3
ATOM 4886 N N . TRP A 1 97 ? 8.965 8.408 -2.585 1.00 15.14 97 TRP A N 3
ATOM 4887 C CA . TRP A 1 97 ? 7.932 9.395 -2.237 1.00 14.35 97 TRP A CA 3
ATOM 4888 C C . TRP A 1 97 ? 8.133 9.856 -0.797 1.00 40.24 97 TRP A C 3
ATOM 4889 O O . TRP A 1 97 ? 8.057 11.048 -0.513 1.00 44.15 97 TRP A O 3
ATOM 4910 N N . LEU A 1 98 ? 8.442 8.885 0.087 1.00 32.45 98 LEU A N 3
ATOM 4911 C CA . LEU A 1 98 ? 8.757 9.144 1.498 1.00 2.22 98 LEU A CA 3
ATOM 4912 C C . LEU A 1 98 ? 9.998 10.064 1.626 1.00 62.34 98 LEU A C 3
ATOM 4913 O O . LEU A 1 98 ? 10.011 10.979 2.456 1.00 32.43 98 LEU A O 3
ATOM 4929 N N . GLN A 1 99 ? 11.030 9.807 0.785 1.00 13.25 99 GLN A N 3
ATOM 4930 C CA . GLN A 1 99 ? 12.264 10.632 0.720 1.00 0.41 99 GLN A CA 3
ATOM 4931 C C . GLN A 1 99 ? 11.943 12.076 0.283 1.00 64.51 99 GLN A C 3
ATOM 4932 O O . GLN A 1 99 ? 12.437 13.042 0.881 1.00 61.53 99 GLN A O 3
ATOM 4946 N N . ALA A 1 100 ? 11.095 12.187 -0.757 1.00 43.51 100 ALA A N 3
ATOM 4947 C CA . ALA A 1 100 ? 10.731 13.466 -1.391 1.00 51.10 100 ALA A CA 3
ATOM 4948 C C . ALA A 1 100 ? 9.904 14.350 -0.443 1.00 62.25 100 ALA A C 3
ATOM 4949 O O . ALA A 1 100 ? 9.958 15.579 -0.531 1.00 23.23 100 ALA A O 3
ATOM 4956 N N . GLU A 1 101 ? 9.119 13.699 0.432 1.00 74.20 101 GLU A N 3
ATOM 4957 C CA . GLU A 1 101 ? 8.317 14.376 1.463 1.00 3.35 101 GLU A CA 3
ATOM 4958 C C . GLU A 1 101 ? 9.210 14.874 2.612 1.00 55.02 101 GLU A C 3
ATOM 4959 O O . GLU A 1 101 ? 9.027 15.990 3.118 1.00 13.22 101 GLU A O 3
ATOM 4971 N N . GLN A 1 102 ? 10.174 14.022 3.010 1.00 31.44 102 GLN A N 3
ATOM 4972 C CA . GLN A 1 102 ? 11.129 14.326 4.085 1.00 45.33 102 GLN A CA 3
ATOM 4973 C C . GLN A 1 102 ? 12.273 15.211 3.557 1.00 23.02 102 GLN A C 3
ATOM 4974 O O . GLN A 1 102 ? 13.353 14.724 3.199 1.00 5.31 102 GLN A O 3
ATOM 4988 N N . ASN A 1 103 ? 11.988 16.518 3.473 1.00 62.11 103 ASN A N 3
ATOM 4989 C CA . ASN A 1 103 ? 12.953 17.547 3.062 1.00 73.45 103 ASN A CA 3
ATOM 4990 C C . ASN A 1 103 ? 13.720 18.012 4.308 1.00 10.14 103 ASN A C 3
ATOM 4991 O O . ASN A 1 103 ? 13.183 18.783 5.111 1.00 31.22 103 ASN A O 3
ATOM 5002 N N . ASN A 1 104 ? 14.949 17.471 4.471 1.00 63.43 104 ASN A N 3
ATOM 5003 C CA . ASN A 1 104 ? 15.859 17.750 5.606 1.00 50.21 104 ASN A CA 3
ATOM 5004 C C . ASN A 1 104 ? 15.252 17.260 6.957 1.00 21.42 104 ASN A C 3
ATOM 5005 O O . ASN A 1 104 ? 15.576 16.132 7.395 1.00 72.11 104 ASN A O 3
ATOM 5017 N N . ALA A 1 1 ? -14.278 -14.908 -2.346 1.00 2.35 1 ALA A N 4
ATOM 5018 C CA . ALA A 1 1 ? -14.451 -14.867 -0.867 1.00 64.52 1 ALA A CA 4
ATOM 5019 C C . ALA A 1 1 ? -14.046 -13.492 -0.296 1.00 71.14 1 ALA A C 4
ATOM 5020 O O . ALA A 1 1 ? -13.799 -13.358 0.912 1.00 73.21 1 ALA A O 4
ATOM 5029 N N . ASP A 1 2 ? -14.019 -12.463 -1.168 1.00 60.24 2 ASP A N 4
ATOM 5030 C CA . ASP A 1 2 ? -13.652 -11.094 -0.785 1.00 72.51 2 ASP A CA 4
ATOM 5031 C C . ASP A 1 2 ? -14.816 -10.458 0.006 1.00 65.23 2 ASP A C 4
ATOM 5032 O O . ASP A 1 2 ? -15.738 -9.887 -0.578 1.00 23.01 2 ASP A O 4
ATOM 5041 N N . GLU A 1 3 ? -14.789 -10.643 1.333 1.00 13.04 3 GLU A N 4
ATOM 5042 C CA . GLU A 1 3 ? -15.807 -10.114 2.260 1.00 23.33 3 GLU A CA 4
ATOM 5043 C C . GLU A 1 3 ? -15.370 -8.750 2.797 1.00 3.30 3 GLU A C 4
ATOM 5044 O O . GLU A 1 3 ? -15.974 -7.718 2.473 1.00 32.12 3 GLU A O 4
ATOM 5056 N N . ASN A 1 4 ? -14.283 -8.772 3.586 1.00 45.23 4 ASN A N 4
ATOM 5057 C CA . ASN A 1 4 ? -13.699 -7.579 4.222 1.00 72.41 4 ASN A CA 4
ATOM 5058 C C . ASN A 1 4 ? -13.263 -6.576 3.140 1.00 32.15 4 ASN A C 4
ATOM 5059 O O . ASN A 1 4 ? -13.516 -5.379 3.238 1.00 43.30 4 ASN A O 4
ATOM 5070 N N . ILE A 1 5 ? -12.658 -7.135 2.089 1.00 72.33 5 ILE A N 4
ATOM 5071 C CA . ILE A 1 5 ? -12.184 -6.416 0.903 1.00 43.11 5 ILE A CA 4
ATOM 5072 C C . ILE A 1 5 ? -13.334 -5.678 0.194 1.00 51.24 5 ILE A C 4
ATOM 5073 O O . ILE A 1 5 ? -13.229 -4.474 -0.052 1.00 73.33 5 ILE A O 4
ATOM 5089 N N . ALA A 1 6 ? -14.439 -6.401 -0.089 1.00 64.33 6 ALA A N 4
ATOM 5090 C CA . ALA A 1 6 ? -15.634 -5.817 -0.737 1.00 72.52 6 ALA A CA 4
ATOM 5091 C C . ALA A 1 6 ? -16.292 -4.739 0.142 1.00 32.52 6 ALA A C 4
ATOM 5092 O O . ALA A 1 6 ? -16.904 -3.794 -0.367 1.00 61.34 6 ALA A O 4
ATOM 5099 N N . LYS A 1 7 ? -16.160 -4.917 1.464 1.00 14.13 7 LYS A N 4
ATOM 5100 C CA . LYS A 1 7 ? -16.662 -3.979 2.472 1.00 42.42 7 LYS A CA 4
ATOM 5101 C C . LYS A 1 7 ? -15.839 -2.668 2.435 1.00 25.34 7 LYS A C 4
ATOM 5102 O O . LYS A 1 7 ? -16.393 -1.573 2.587 1.00 13.11 7 LYS A O 4
ATOM 5121 N N . PHE A 1 8 ? -14.519 -2.796 2.205 1.00 70.52 8 PHE A N 4
ATOM 5122 C CA . PHE A 1 8 ? -13.607 -1.635 2.082 1.00 4.30 8 PHE A CA 4
ATOM 5123 C C . PHE A 1 8 ? -13.738 -0.960 0.702 1.00 73.50 8 PHE A C 4
ATOM 5124 O O . PHE A 1 8 ? -13.450 0.233 0.565 1.00 43.24 8 PHE A O 4
ATOM 5141 N N . GLU A 1 9 ? -14.175 -1.733 -0.310 1.00 43.44 9 GLU A N 4
ATOM 5142 C CA . GLU A 1 9 ? -14.517 -1.184 -1.641 1.00 11.42 9 GLU A CA 4
ATOM 5143 C C . GLU A 1 9 ? -15.818 -0.375 -1.556 1.00 24.00 9 GLU A C 4
ATOM 5144 O O . GLU A 1 9 ? -15.967 0.647 -2.227 1.00 15.13 9 GLU A O 4
ATOM 5156 N N . LYS A 1 10 ? -16.758 -0.855 -0.721 1.00 65.11 10 LYS A N 4
ATOM 5157 C CA . LYS A 1 10 ? -18.036 -0.165 -0.466 1.00 61.20 10 LYS A CA 4
ATOM 5158 C C . LYS A 1 10 ? -17.783 1.086 0.404 1.00 5.11 10 LYS A C 4
ATOM 5159 O O . LYS A 1 10 ? -18.523 2.073 0.322 1.00 12.53 10 LYS A O 4
ATOM 5178 N N . ALA A 1 11 ? -16.708 1.040 1.217 1.00 50.54 11 ALA A N 4
ATOM 5179 C CA . ALA A 1 11 ? -16.251 2.194 2.007 1.00 12.33 11 ALA A CA 4
ATOM 5180 C C . ALA A 1 11 ? -15.570 3.241 1.100 1.00 20.10 11 ALA A C 4
ATOM 5181 O O . ALA A 1 11 ? -15.687 4.451 1.336 1.00 2.13 11 ALA A O 4
ATOM 5188 N N . TYR A 1 12 ? -14.867 2.748 0.066 1.00 20.33 12 TYR A N 4
ATOM 5189 C CA . TYR A 1 12 ? -14.158 3.589 -0.916 1.00 11.24 12 TYR A CA 4
ATOM 5190 C C . TYR A 1 12 ? -15.168 4.116 -1.957 1.00 72.13 12 TYR A C 4
ATOM 5191 O O . TYR A 1 12 ? -15.701 3.332 -2.748 1.00 25.12 12 TYR A O 4
ATOM 5209 N N . LYS A 1 13 ? -15.444 5.421 -1.943 1.00 0.32 13 LYS A N 4
ATOM 5210 C CA . LYS A 1 13 ? -16.199 6.078 -3.028 1.00 3.54 13 LYS A CA 4
ATOM 5211 C C . LYS A 1 13 ? -15.204 6.518 -4.124 1.00 51.54 13 LYS A C 4
ATOM 5212 O O . LYS A 1 13 ? -14.103 6.986 -3.796 1.00 55.15 13 LYS A O 4
ATOM 5231 N N . LYS A 1 14 ? -15.617 6.370 -5.404 1.00 13.22 14 LYS A N 4
ATOM 5232 C CA . LYS A 1 14 ? -14.795 6.654 -6.610 1.00 3.21 14 LYS A CA 4
ATOM 5233 C C . LYS A 1 14 ? -13.980 7.962 -6.475 1.00 11.14 14 LYS A C 4
ATOM 5234 O O . LYS A 1 14 ? -14.562 9.049 -6.324 1.00 43.35 14 LYS A O 4
ATOM 5253 N N . ALA A 1 15 ? -12.634 7.834 -6.543 1.00 70.44 15 ALA A N 4
ATOM 5254 C CA . ALA A 1 15 ? -11.710 8.969 -6.461 1.00 32.02 15 ALA A CA 4
ATOM 5255 C C . ALA A 1 15 ? -10.264 8.535 -6.761 1.00 22.32 15 ALA A C 4
ATOM 5256 O O . ALA A 1 15 ? -9.537 8.092 -5.864 1.00 43.51 15 ALA A O 4
ATOM 5263 N N . GLU A 1 16 ? -9.888 8.613 -8.042 1.00 51.02 16 GLU A N 4
ATOM 5264 C CA . GLU A 1 16 ? -8.487 8.475 -8.512 1.00 11.02 16 GLU A CA 4
ATOM 5265 C C . GLU A 1 16 ? -7.995 9.830 -9.073 1.00 61.11 16 GLU A C 4
ATOM 5266 O O . GLU A 1 16 ? -6.931 9.914 -9.711 1.00 63.33 16 GLU A O 4
ATOM 5278 N N . GLU A 1 17 ? -8.768 10.883 -8.776 1.00 61.03 17 GLU A N 4
ATOM 5279 C CA . GLU A 1 17 ? -8.591 12.234 -9.324 1.00 12.30 17 GLU A CA 4
ATOM 5280 C C . GLU A 1 17 ? -9.014 13.259 -8.244 1.00 33.35 17 GLU A C 4
ATOM 5281 O O . GLU A 1 17 ? -9.513 12.852 -7.176 1.00 71.11 17 GLU A O 4
ATOM 5293 N N . LEU A 1 18 ? -8.804 14.572 -8.530 1.00 40.02 18 LEU A N 4
ATOM 5294 C CA . LEU A 1 18 ? -9.128 15.709 -7.636 1.00 70.11 18 LEU A CA 4
ATOM 5295 C C . LEU A 1 18 ? -8.093 15.798 -6.498 1.00 61.02 18 LEU A C 4
ATOM 5296 O O . LEU A 1 18 ? -7.589 14.770 -6.022 1.00 34.31 18 LEU A O 4
ATOM 5312 N N . ASN A 1 19 ? -7.752 17.022 -6.082 1.00 41.43 19 ASN A N 4
ATOM 5313 C CA . ASN A 1 19 ? -6.805 17.249 -4.983 1.00 2.00 19 ASN A CA 4
ATOM 5314 C C . ASN A 1 19 ? -7.497 16.953 -3.636 1.00 4.21 19 ASN A C 4
ATOM 5315 O O . ASN A 1 19 ? -8.005 17.852 -2.953 1.00 34.21 19 ASN A O 4
ATOM 5326 N N . GLN A 1 20 ? -7.569 15.655 -3.317 1.00 1.14 20 GLN A N 4
ATOM 5327 C CA . GLN A 1 20 ? -8.258 15.133 -2.134 1.00 74.05 20 GLN A CA 4
ATOM 5328 C C . GLN A 1 20 ? -7.611 13.799 -1.711 1.00 35.22 20 GLN A C 4
ATOM 5329 O O . GLN A 1 20 ? -6.936 13.133 -2.511 1.00 24.32 20 GLN A O 4
ATOM 5343 N N . GLY A 1 21 ? -7.819 13.437 -0.442 1.00 71.04 21 GLY A N 4
ATOM 5344 C CA . GLY A 1 21 ? -7.260 12.224 0.135 1.00 43.41 21 GLY A CA 4
ATOM 5345 C C . GLY A 1 21 ? -7.953 11.834 1.429 1.00 51.10 21 GLY A C 4
ATOM 5346 O O . GLY A 1 21 ? -8.910 12.514 1.847 1.00 34.11 21 GLY A O 4
ATOM 5350 N N . GLU A 1 22 ? -7.449 10.744 2.058 1.00 53.13 22 GLU A N 4
ATOM 5351 C CA . GLU A 1 22 ? -7.981 10.165 3.316 1.00 71.40 22 GLU A CA 4
ATOM 5352 C C . GLU A 1 22 ? -9.326 9.422 3.101 1.00 61.15 22 GLU A C 4
ATOM 5353 O O . GLU A 1 22 ? -9.455 8.239 3.463 1.00 14.10 22 GLU A O 4
ATOM 5365 N N . LEU A 1 23 ? -10.317 10.142 2.527 1.00 22.21 23 LEU A N 4
ATOM 5366 C CA . LEU A 1 23 ? -11.625 9.576 2.100 1.00 43.40 23 LEU A CA 4
ATOM 5367 C C . LEU A 1 23 ? -11.406 8.383 1.142 1.00 1.01 23 LEU A C 4
ATOM 5368 O O . LEU A 1 23 ? -12.159 7.399 1.145 1.00 13.30 23 LEU A O 4
ATOM 5384 N N . MET A 1 24 ? -10.366 8.525 0.314 1.00 53.22 24 MET A N 4
ATOM 5385 C CA . MET A 1 24 ? -9.890 7.496 -0.616 1.00 71.02 24 MET A CA 4
ATOM 5386 C C . MET A 1 24 ? -8.425 7.148 -0.278 1.00 20.03 24 MET A C 4
ATOM 5387 O O . MET A 1 24 ? -7.787 7.818 0.544 1.00 53.03 24 MET A O 4
ATOM 5401 N N . GLY A 1 25 ? -7.897 6.104 -0.933 1.00 44.20 25 GLY A N 4
ATOM 5402 C CA . GLY A 1 25 ? -6.542 5.612 -0.681 1.00 0.12 25 GLY A CA 4
ATOM 5403 C C . GLY A 1 25 ? -6.481 4.638 0.490 1.00 2.14 25 GLY A C 4
ATOM 5404 O O . GLY A 1 25 ? -6.096 3.479 0.316 1.00 52.44 25 GLY A O 4
ATOM 5408 N N . ARG A 1 26 ? -6.918 5.105 1.673 1.00 62.34 26 ARG A N 4
ATOM 5409 C CA . ARG A 1 26 ? -6.820 4.354 2.942 1.00 41.43 26 ARG A CA 4
ATOM 5410 C C . ARG A 1 26 ? -7.621 3.038 2.896 1.00 34.24 26 ARG A C 4
ATOM 5411 O O . ARG A 1 26 ? -7.250 2.056 3.547 1.00 0.23 26 ARG A O 4
ATOM 5432 N N . ALA A 1 27 ? -8.710 3.029 2.112 1.00 34.23 27 ALA A N 4
ATOM 5433 C CA . ALA A 1 27 ? -9.556 1.843 1.943 1.00 14.42 27 ALA A CA 4
ATOM 5434 C C . ALA A 1 27 ? -8.857 0.793 1.067 1.00 50.33 27 ALA A C 4
ATOM 5435 O O . ALA A 1 27 ? -9.038 -0.402 1.295 1.00 14.14 27 ALA A O 4
ATOM 5442 N N . LEU A 1 28 ? -8.054 1.249 0.070 1.00 72.11 28 LEU A N 4
ATOM 5443 C CA . LEU A 1 28 ? -7.193 0.347 -0.736 1.00 32.03 28 LEU A CA 4
ATOM 5444 C C . LEU A 1 28 ? -6.119 -0.280 0.159 1.00 74.43 28 LEU A C 4
ATOM 5445 O O . LEU A 1 28 ? -5.834 -1.468 0.054 1.00 1.40 28 LEU A O 4
ATOM 5461 N N . TYR A 1 29 ? -5.541 0.555 1.046 1.00 3.20 29 TYR A N 4
ATOM 5462 C CA . TYR A 1 29 ? -4.568 0.119 2.063 1.00 65.43 29 TYR A CA 4
ATOM 5463 C C . TYR A 1 29 ? -5.175 -1.006 2.922 1.00 54.55 29 TYR A C 4
ATOM 5464 O O . TYR A 1 29 ? -4.523 -2.023 3.172 1.00 41.02 29 TYR A O 4
ATOM 5482 N N . ASN A 1 30 ? -6.450 -0.819 3.315 1.00 74.12 30 ASN A N 4
ATOM 5483 C CA . ASN A 1 30 ? -7.200 -1.796 4.114 1.00 61.21 30 ASN A CA 4
ATOM 5484 C C . ASN A 1 30 ? -7.424 -3.103 3.336 1.00 53.40 30 ASN A C 4
ATOM 5485 O O . ASN A 1 30 ? -7.276 -4.186 3.905 1.00 33.31 30 ASN A O 4
ATOM 5496 N N . ILE A 1 31 ? -7.767 -2.980 2.037 1.00 4.12 31 ILE A N 4
ATOM 5497 C CA . ILE A 1 31 ? -7.932 -4.134 1.132 1.00 24.54 31 ILE A CA 4
ATOM 5498 C C . ILE A 1 31 ? -6.619 -4.926 1.046 1.00 43.13 31 ILE A C 4
ATOM 5499 O O . ILE A 1 31 ? -6.633 -6.155 1.077 1.00 25.23 31 ILE A O 4
ATOM 5515 N N . GLY A 1 32 ? -5.500 -4.185 0.966 1.00 44.22 32 GLY A N 4
ATOM 5516 C CA . GLY A 1 32 ? -4.171 -4.767 0.875 1.00 3.42 32 GLY A CA 4
ATOM 5517 C C . GLY A 1 32 ? -3.808 -5.585 2.107 1.00 34.12 32 GLY A C 4
ATOM 5518 O O . GLY A 1 32 ? -3.216 -6.658 1.992 1.00 73.21 32 GLY A O 4
ATOM 5522 N N . LEU A 1 33 ? -4.168 -5.055 3.291 1.00 33.52 33 LEU A N 4
ATOM 5523 C CA . LEU A 1 33 ? -3.934 -5.731 4.583 1.00 40.42 33 LEU A CA 4
ATOM 5524 C C . LEU A 1 33 ? -4.641 -7.101 4.607 1.00 31.13 33 LEU A C 4
ATOM 5525 O O . LEU A 1 33 ? -4.081 -8.082 5.102 1.00 5.55 33 LEU A O 4
ATOM 5541 N N . GLU A 1 34 ? -5.858 -7.144 4.032 1.00 23.20 34 GLU A N 4
ATOM 5542 C CA . GLU A 1 34 ? -6.687 -8.359 3.981 1.00 53.31 34 GLU A CA 4
ATOM 5543 C C . GLU A 1 34 ? -6.186 -9.332 2.893 1.00 43.13 34 GLU A C 4
ATOM 5544 O O . GLU A 1 34 ? -6.182 -10.543 3.106 1.00 74.11 34 GLU A O 4
ATOM 5556 N N . LYS A 1 35 ? -5.754 -8.778 1.735 1.00 71.24 35 LYS A N 4
ATOM 5557 C CA . LYS A 1 35 ? -5.170 -9.567 0.627 1.00 35.24 35 LYS A CA 4
ATOM 5558 C C . LYS A 1 35 ? -3.945 -10.343 1.133 1.00 31.34 35 LYS A C 4
ATOM 5559 O O . LYS A 1 35 ? -3.793 -11.532 0.857 1.00 24.11 35 LYS A O 4
ATOM 5578 N N . ASN A 1 36 ? -3.113 -9.640 1.915 1.00 15.22 36 ASN A N 4
ATOM 5579 C CA . ASN A 1 36 ? -1.866 -10.179 2.486 1.00 73.22 36 ASN A CA 4
ATOM 5580 C C . ASN A 1 36 ? -2.167 -11.372 3.429 1.00 12.31 36 ASN A C 4
ATOM 5581 O O . ASN A 1 36 ? -1.370 -12.315 3.528 1.00 24.15 36 ASN A O 4
ATOM 5592 N N . LYS A 1 37 ? -3.357 -11.340 4.072 1.00 60.43 37 LYS A N 4
ATOM 5593 C CA . LYS A 1 37 ? -3.821 -12.418 4.975 1.00 34.20 37 LYS A CA 4
ATOM 5594 C C . LYS A 1 37 ? -4.302 -13.626 4.162 1.00 54.34 37 LYS A C 4
ATOM 5595 O O . LYS A 1 37 ? -4.142 -14.780 4.577 1.00 70.11 37 LYS A O 4
ATOM 5614 N N . MET A 1 38 ? -4.885 -13.341 2.990 1.00 5.45 38 MET A N 4
ATOM 5615 C CA . MET A 1 38 ? -5.402 -14.363 2.066 1.00 61.13 38 MET A CA 4
ATOM 5616 C C . MET A 1 38 ? -4.259 -15.069 1.299 1.00 24.43 38 MET A C 4
ATOM 5617 O O . MET A 1 38 ? -4.502 -16.045 0.585 1.00 40.13 38 MET A O 4
ATOM 5631 N N . GLY A 1 39 ? -3.014 -14.567 1.470 1.00 62.32 39 GLY A N 4
ATOM 5632 C CA . GLY A 1 39 ? -1.830 -15.089 0.767 1.00 50.43 39 GLY A CA 4
ATOM 5633 C C . GLY A 1 39 ? -1.494 -14.270 -0.473 1.00 53.32 39 GLY A C 4
ATOM 5634 O O . GLY A 1 39 ? -0.464 -14.488 -1.128 1.00 73.14 39 GLY A O 4
ATOM 5638 N N . LYS A 1 40 ? -2.376 -13.310 -0.776 1.00 54.12 40 LYS A N 4
ATOM 5639 C CA . LYS A 1 40 ? -2.283 -12.432 -1.945 1.00 20.43 40 LYS A CA 4
ATOM 5640 C C . LYS A 1 40 ? -1.425 -11.186 -1.623 1.00 62.05 40 LYS A C 4
ATOM 5641 O O . LYS A 1 40 ? -1.912 -10.053 -1.655 1.00 32.33 40 LYS A O 4
ATOM 5660 N N . ALA A 1 41 ? -0.137 -11.409 -1.304 1.00 50.33 41 ALA A N 4
ATOM 5661 C CA . ALA A 1 41 ? 0.793 -10.328 -0.924 1.00 53.44 41 ALA A CA 4
ATOM 5662 C C . ALA A 1 41 ? 1.199 -9.465 -2.143 1.00 33.11 41 ALA A C 4
ATOM 5663 O O . ALA A 1 41 ? 1.624 -8.319 -1.974 1.00 20.33 41 ALA A O 4
ATOM 5670 N N . ARG A 1 42 ? 1.061 -10.027 -3.359 1.00 74.44 42 ARG A N 4
ATOM 5671 C CA . ARG A 1 42 ? 1.326 -9.311 -4.624 1.00 54.15 42 ARG A CA 4
ATOM 5672 C C . ARG A 1 42 ? 0.209 -8.291 -4.891 1.00 11.43 42 ARG A C 4
ATOM 5673 O O . ARG A 1 42 ? 0.485 -7.125 -5.209 1.00 72.42 42 ARG A O 4
ATOM 5694 N N . GLU A 1 43 ? -1.057 -8.750 -4.766 1.00 63.35 43 GLU A N 4
ATOM 5695 C CA . GLU A 1 43 ? -2.239 -7.874 -4.873 1.00 61.44 43 GLU A CA 4
ATOM 5696 C C . GLU A 1 43 ? -2.186 -6.812 -3.773 1.00 74.32 43 GLU A C 4
ATOM 5697 O O . GLU A 1 43 ? -2.417 -5.631 -4.036 1.00 31.12 43 GLU A O 4
ATOM 5709 N N . ALA A 1 44 ? -1.803 -7.264 -2.556 1.00 41.22 44 ALA A N 4
ATOM 5710 C CA . ALA A 1 44 ? -1.627 -6.404 -1.378 1.00 61.41 44 ALA A CA 4
ATOM 5711 C C . ALA A 1 44 ? -0.678 -5.253 -1.689 1.00 15.51 44 ALA A C 4
ATOM 5712 O O . ALA A 1 44 ? -1.004 -4.097 -1.423 1.00 1.34 44 ALA A O 4
ATOM 5719 N N . ALA A 1 45 ? 0.469 -5.599 -2.306 1.00 3.22 45 ALA A N 4
ATOM 5720 C CA . ALA A 1 45 ? 1.513 -4.639 -2.692 1.00 53.05 45 ALA A CA 4
ATOM 5721 C C . ALA A 1 45 ? 0.959 -3.554 -3.643 1.00 21.33 45 ALA A C 4
ATOM 5722 O O . ALA A 1 45 ? 1.330 -2.383 -3.532 1.00 54.23 45 ALA A O 4
ATOM 5729 N N . GLU A 1 46 ? 0.070 -3.965 -4.567 1.00 3.10 46 GLU A N 4
ATOM 5730 C CA . GLU A 1 46 ? -0.582 -3.049 -5.530 1.00 34.24 46 GLU A CA 4
ATOM 5731 C C . GLU A 1 46 ? -1.561 -2.096 -4.830 1.00 23.42 46 GLU A C 4
ATOM 5732 O O . GLU A 1 46 ? -1.682 -0.930 -5.213 1.00 64.30 46 GLU A O 4
ATOM 5744 N N . TYR A 1 47 ? -2.258 -2.614 -3.816 1.00 33.41 47 TYR A N 4
ATOM 5745 C CA . TYR A 1 47 ? -3.229 -1.843 -3.030 1.00 42.43 47 TYR A CA 4
ATOM 5746 C C . TYR A 1 47 ? -2.529 -0.868 -2.071 1.00 14.03 47 TYR A C 4
ATOM 5747 O O . TYR A 1 47 ? -3.057 0.212 -1.788 1.00 43.43 47 TYR A O 4
ATOM 5765 N N . PHE A 1 48 ? -1.337 -1.262 -1.591 1.00 63.54 48 PHE A N 4
ATOM 5766 C CA . PHE A 1 48 ? -0.478 -0.397 -0.765 1.00 11.53 48 PHE A CA 4
ATOM 5767 C C . PHE A 1 48 ? 0.120 0.721 -1.625 1.00 62.12 48 PHE A C 4
ATOM 5768 O O . PHE A 1 48 ? 0.303 1.841 -1.151 1.00 51.22 48 PHE A O 4
ATOM 5785 N N . PHE A 1 49 ? 0.414 0.395 -2.898 1.00 50.54 49 PHE A N 4
ATOM 5786 C CA . PHE A 1 49 ? 0.995 1.350 -3.849 1.00 74.20 49 PHE A CA 4
ATOM 5787 C C . PHE A 1 49 ? -0.024 2.438 -4.214 1.00 34.20 49 PHE A C 4
ATOM 5788 O O . PHE A 1 49 ? 0.264 3.625 -4.093 1.00 1.23 49 PHE A O 4
ATOM 5805 N N . ARG A 1 50 ? -1.218 1.999 -4.639 1.00 24.33 50 ARG A N 4
ATOM 5806 C CA . ARG A 1 50 ? -2.309 2.890 -5.079 1.00 41.13 50 ARG A CA 4
ATOM 5807 C C . ARG A 1 50 ? -2.862 3.721 -3.906 1.00 41.55 50 ARG A C 4
ATOM 5808 O O . ARG A 1 50 ? -3.337 4.847 -4.107 1.00 12.55 50 ARG A O 4
ATOM 5829 N N . ALA A 1 51 ? -2.793 3.146 -2.691 1.00 5.41 51 ALA A N 4
ATOM 5830 C CA . ALA A 1 51 ? -3.067 3.875 -1.449 1.00 1.44 51 ALA A CA 4
ATOM 5831 C C . ALA A 1 51 ? -2.037 5.001 -1.276 1.00 13.54 51 ALA A C 4
ATOM 5832 O O . ALA A 1 51 ? -2.403 6.170 -1.099 1.00 13.42 51 ALA A O 4
ATOM 5839 N N . ALA A 1 52 ? -0.751 4.616 -1.394 1.00 32.34 52 ALA A N 4
ATOM 5840 C CA . ALA A 1 52 ? 0.401 5.511 -1.197 1.00 23.22 52 ALA A CA 4
ATOM 5841 C C . ALA A 1 52 ? 0.384 6.701 -2.177 1.00 42.54 52 ALA A C 4
ATOM 5842 O O . ALA A 1 52 ? 0.811 7.798 -1.817 1.00 12.33 52 ALA A O 4
ATOM 5849 N N . ILE A 1 53 ? -0.129 6.461 -3.405 1.00 34.40 53 ILE A N 4
ATOM 5850 C CA . ILE A 1 53 ? -0.291 7.499 -4.442 1.00 1.05 53 ILE A CA 4
ATOM 5851 C C . ILE A 1 53 ? -1.182 8.649 -3.920 1.00 32.30 53 ILE A C 4
ATOM 5852 O O . ILE A 1 53 ? -0.795 9.815 -3.999 1.00 24.14 53 ILE A O 4
ATOM 5868 N N . VAL A 1 54 ? -2.347 8.291 -3.348 1.00 33.32 54 VAL A N 4
ATOM 5869 C CA . VAL A 1 54 ? -3.308 9.265 -2.793 1.00 75.54 54 VAL A CA 4
ATOM 5870 C C . VAL A 1 54 ? -2.669 10.080 -1.650 1.00 31.34 54 VAL A C 4
ATOM 5871 O O . VAL A 1 54 ? -2.763 11.313 -1.631 1.00 43.40 54 VAL A O 4
ATOM 5884 N N . PHE A 1 55 ? -1.997 9.370 -0.728 1.00 14.11 55 PHE A N 4
ATOM 5885 C CA . PHE A 1 55 ? -1.337 9.991 0.438 1.00 42.13 55 PHE A CA 4
ATOM 5886 C C . PHE A 1 55 ? -0.179 10.910 0.014 1.00 63.11 55 PHE A C 4
ATOM 5887 O O . PHE A 1 55 ? 0.132 11.878 0.701 1.00 55.21 55 PHE A O 4
ATOM 5904 N N . TYR A 1 56 ? 0.448 10.590 -1.126 1.00 52.22 56 TYR A N 4
ATOM 5905 C CA . TYR A 1 56 ? 1.557 11.375 -1.682 1.00 70.11 56 TYR A CA 4
ATOM 5906 C C . TYR A 1 56 ? 1.034 12.687 -2.310 1.00 13.13 56 TYR A C 4
ATOM 5907 O O . TYR A 1 56 ? 1.623 13.759 -2.099 1.00 64.11 56 TYR A O 4
ATOM 5925 N N . LYS A 1 57 ? -0.052 12.576 -3.107 1.00 12.35 57 LYS A N 4
ATOM 5926 C CA . LYS A 1 57 ? -0.784 13.744 -3.663 1.00 72.43 57 LYS A CA 4
ATOM 5927 C C . LYS A 1 57 ? -1.236 14.695 -2.545 1.00 31.50 57 LYS A C 4
ATOM 5928 O O . LYS A 1 57 ? -1.099 15.922 -2.651 1.00 41.24 57 LYS A O 4
ATOM 5947 N N . GLU A 1 58 ? -1.771 14.101 -1.472 1.00 50.14 58 GLU A N 4
ATOM 5948 C CA . GLU A 1 58 ? -2.273 14.852 -0.314 1.00 24.24 58 GLU A CA 4
ATOM 5949 C C . GLU A 1 58 ? -1.105 15.310 0.589 1.00 52.32 58 GLU A C 4
ATOM 5950 O O . GLU A 1 58 ? -1.271 16.192 1.443 1.00 21.14 58 GLU A O 4
ATOM 5962 N N . HIS A 1 59 ? 0.087 14.717 0.342 1.00 40.12 59 HIS A N 4
ATOM 5963 C CA . HIS A 1 59 ? 1.324 14.971 1.098 1.00 54.33 59 HIS A CA 4
ATOM 5964 C C . HIS A 1 59 ? 1.183 14.591 2.580 1.00 54.42 59 HIS A C 4
ATOM 5965 O O . HIS A 1 59 ? 1.885 15.121 3.456 1.00 4.43 59 HIS A O 4
ATOM 5980 N N . ASP A 1 60 ? 0.299 13.610 2.829 1.00 34.33 60 ASP A N 4
ATOM 5981 C CA . ASP A 1 60 ? 0.160 12.965 4.128 1.00 43.22 60 ASP A CA 4
ATOM 5982 C C . ASP A 1 60 ? 1.258 11.903 4.251 1.00 72.43 60 ASP A C 4
ATOM 5983 O O . ASP A 1 60 ? 1.089 10.745 3.842 1.00 44.32 60 ASP A O 4
ATOM 5992 N N . THR A 1 61 ? 2.414 12.358 4.762 1.00 34.04 61 THR A N 4
ATOM 5993 C CA . THR A 1 61 ? 3.619 11.540 4.958 1.00 21.14 61 THR A CA 4
ATOM 5994 C C . THR A 1 61 ? 3.348 10.318 5.873 1.00 61.20 61 THR A C 4
ATOM 5995 O O . THR A 1 61 ? 3.990 9.276 5.733 1.00 54.44 61 THR A O 4
ATOM 6006 N N . ASP A 1 62 ? 2.369 10.472 6.785 1.00 20.21 62 ASP A N 4
ATOM 6007 C CA . ASP A 1 62 ? 1.989 9.446 7.768 1.00 13.41 62 ASP A CA 4
ATOM 6008 C C . ASP A 1 62 ? 1.415 8.189 7.080 1.00 44.15 62 ASP A C 4
ATOM 6009 O O . ASP A 1 62 ? 1.939 7.079 7.255 1.00 65.44 62 ASP A O 4
ATOM 6018 N N . GLY A 1 63 ? 0.335 8.391 6.309 1.00 61.53 63 GLY A N 4
ATOM 6019 C CA . GLY A 1 63 ? -0.349 7.301 5.612 1.00 25.11 63 GLY A CA 4
ATOM 6020 C C . GLY A 1 63 ? 0.459 6.756 4.456 1.00 21.22 63 GLY A C 4
ATOM 6021 O O . GLY A 1 63 ? 0.349 5.569 4.119 1.00 64.43 63 GLY A O 4
ATOM 6025 N N . LEU A 1 64 ? 1.251 7.644 3.829 1.00 41.42 64 LEU A N 4
ATOM 6026 C CA . LEU A 1 64 ? 2.219 7.265 2.793 1.00 41.14 64 LEU A CA 4
ATOM 6027 C C . LEU A 1 64 ? 3.240 6.289 3.377 1.00 12.43 64 LEU A C 4
ATOM 6028 O O . LEU A 1 64 ? 3.575 5.300 2.739 1.00 22.40 64 LEU A O 4
ATOM 6044 N N . ARG A 1 65 ? 3.698 6.582 4.609 1.00 3.12 65 ARG A N 4
ATOM 6045 C CA . ARG A 1 65 ? 4.696 5.771 5.323 1.00 10.41 65 ARG A CA 4
ATOM 6046 C C . ARG A 1 65 ? 4.098 4.417 5.718 1.00 54.34 65 ARG A C 4
ATOM 6047 O O . ARG A 1 65 ? 4.783 3.399 5.661 1.00 31.12 65 ARG A O 4
ATOM 6068 N N . ARG A 1 66 ? 2.815 4.431 6.123 1.00 52.21 66 ARG A N 4
ATOM 6069 C CA . ARG A 1 66 ? 2.065 3.207 6.456 1.00 70.44 66 ARG A CA 4
ATOM 6070 C C . ARG A 1 66 ? 1.967 2.279 5.231 1.00 74.44 66 ARG A C 4
ATOM 6071 O O . ARG A 1 66 ? 2.244 1.079 5.329 1.00 42.52 66 ARG A O 4
ATOM 6092 N N . ALA A 1 67 ? 1.607 2.870 4.082 1.00 65.24 67 ALA A N 4
ATOM 6093 C CA . ALA A 1 67 ? 1.420 2.143 2.818 1.00 55.35 67 ALA A CA 4
ATOM 6094 C C . ALA A 1 67 ? 2.772 1.713 2.214 1.00 42.45 67 ALA A C 4
ATOM 6095 O O . ALA A 1 67 ? 2.874 0.641 1.613 1.00 12.22 67 ALA A O 4
ATOM 6102 N N . ALA A 1 68 ? 3.813 2.543 2.431 1.00 21.12 68 ALA A N 4
ATOM 6103 C CA . ALA A 1 68 ? 5.174 2.295 1.918 1.00 71.02 68 ALA A CA 4
ATOM 6104 C C . ALA A 1 68 ? 5.835 1.147 2.680 1.00 41.22 68 ALA A C 4
ATOM 6105 O O . ALA A 1 68 ? 6.440 0.257 2.074 1.00 55.23 68 ALA A O 4
ATOM 6112 N N . LYS A 1 69 ? 5.692 1.197 4.015 1.00 30.41 69 LYS A N 4
ATOM 6113 C CA . LYS A 1 69 ? 6.260 0.202 4.936 1.00 71.50 69 LYS A CA 4
ATOM 6114 C C . LYS A 1 69 ? 5.618 -1.165 4.696 1.00 51.04 69 LYS A C 4
ATOM 6115 O O . LYS A 1 69 ? 6.302 -2.186 4.666 1.00 55.32 69 LYS A O 4
ATOM 6134 N N . SER A 1 70 ? 4.296 -1.158 4.489 1.00 12.15 70 SER A N 4
ATOM 6135 C CA . SER A 1 70 ? 3.538 -2.374 4.187 1.00 4.04 70 SER A CA 4
ATOM 6136 C C . SER A 1 70 ? 3.901 -2.935 2.797 1.00 51.45 70 SER A C 4
ATOM 6137 O O . SER A 1 70 ? 3.911 -4.148 2.614 1.00 3.34 70 SER A O 4
ATOM 6145 N N . LEU A 1 71 ? 4.209 -2.036 1.839 1.00 52.22 71 LEU A N 4
ATOM 6146 C CA . LEU A 1 71 ? 4.528 -2.413 0.440 1.00 55.01 71 LEU A CA 4
ATOM 6147 C C . LEU A 1 71 ? 5.862 -3.190 0.380 1.00 21.55 71 LEU A C 4
ATOM 6148 O O . LEU A 1 71 ? 5.914 -4.314 -0.131 1.00 4.45 71 LEU A O 4
ATOM 6164 N N . LYS A 1 72 ? 6.912 -2.572 0.942 1.00 40.14 72 LYS A N 4
ATOM 6165 C CA . LYS A 1 72 ? 8.293 -3.091 0.877 1.00 3.33 72 LYS A CA 4
ATOM 6166 C C . LYS A 1 72 ? 8.449 -4.427 1.636 1.00 74.41 72 LYS A C 4
ATOM 6167 O O . LYS A 1 72 ? 9.244 -5.281 1.235 1.00 74.13 72 LYS A O 4
ATOM 6186 N N . GLU A 1 73 ? 7.672 -4.597 2.717 1.00 15.32 73 GLU A N 4
ATOM 6187 C CA . GLU A 1 73 ? 7.709 -5.820 3.542 1.00 1.20 73 GLU A CA 4
ATOM 6188 C C . GLU A 1 73 ? 6.734 -6.886 2.990 1.00 22.05 73 GLU A C 4
ATOM 6189 O O . GLU A 1 73 ? 6.836 -8.066 3.352 1.00 12.33 73 GLU A O 4
ATOM 6201 N N . ALA A 1 74 ? 5.796 -6.468 2.105 1.00 70.12 74 ALA A N 4
ATOM 6202 C CA . ALA A 1 74 ? 4.873 -7.399 1.420 1.00 42.20 74 ALA A CA 4
ATOM 6203 C C . ALA A 1 74 ? 5.607 -8.194 0.332 1.00 61.13 74 ALA A C 4
ATOM 6204 O O . ALA A 1 74 ? 5.192 -9.308 0.005 1.00 25.24 74 ALA A O 4
ATOM 6211 N N . ILE A 1 75 ? 6.709 -7.610 -0.194 1.00 54.44 75 ILE A N 4
ATOM 6212 C CA . ILE A 1 75 ? 7.475 -8.183 -1.318 1.00 62.23 75 ILE A CA 4
ATOM 6213 C C . ILE A 1 75 ? 8.031 -9.572 -0.970 1.00 33.42 75 ILE A C 4
ATOM 6214 O O . ILE A 1 75 ? 7.947 -10.498 -1.770 1.00 72.51 75 ILE A O 4
ATOM 6230 N N . THR A 1 76 ? 8.555 -9.706 0.251 1.00 52.23 76 THR A N 4
ATOM 6231 C CA . THR A 1 76 ? 9.153 -10.957 0.731 1.00 54.43 76 THR A CA 4
ATOM 6232 C C . THR A 1 76 ? 8.082 -12.050 0.982 1.00 11.21 76 THR A C 4
ATOM 6233 O O . THR A 1 76 ? 8.399 -13.244 1.008 1.00 21.33 76 THR A O 4
ATOM 6244 N N . ALA A 1 77 ? 6.816 -11.620 1.152 1.00 10.43 77 ALA A N 4
ATOM 6245 C CA . ALA A 1 77 ? 5.668 -12.524 1.352 1.00 42.50 77 ALA A CA 4
ATOM 6246 C C . ALA A 1 77 ? 5.008 -12.909 0.010 1.00 75.33 77 ALA A C 4
ATOM 6247 O O . ALA A 1 77 ? 4.185 -13.834 -0.027 1.00 65.34 77 ALA A O 4
ATOM 6254 N N . ILE A 1 78 ? 5.349 -12.176 -1.075 1.00 45.50 78 ILE A N 4
ATOM 6255 C CA . ILE A 1 78 ? 4.823 -12.440 -2.433 1.00 71.22 78 ILE A CA 4
ATOM 6256 C C . ILE A 1 78 ? 5.246 -13.855 -2.904 1.00 24.44 78 ILE A C 4
ATOM 6257 O O . ILE A 1 78 ? 6.401 -14.241 -2.707 1.00 23.23 78 ILE A O 4
ATOM 6273 N N . PRO A 1 79 ? 4.295 -14.666 -3.475 1.00 34.31 79 PRO A N 4
ATOM 6274 C CA . PRO A 1 79 ? 4.620 -15.961 -4.127 1.00 30.42 79 PRO A CA 4
ATOM 6275 C C . PRO A 1 79 ? 5.716 -15.836 -5.216 1.00 72.03 79 PRO A C 4
ATOM 6276 O O . PRO A 1 79 ? 5.966 -14.748 -5.736 1.00 15.14 79 PRO A O 4
ATOM 6287 N N . GLU A 1 80 ? 6.354 -16.969 -5.560 1.00 33.44 80 GLU A N 4
ATOM 6288 C CA . GLU A 1 80 ? 7.439 -17.025 -6.567 1.00 64.20 80 GLU A CA 4
ATOM 6289 C C . GLU A 1 80 ? 6.866 -16.917 -8.007 1.00 64.02 80 GLU A C 4
ATOM 6290 O O . GLU A 1 80 ? 6.980 -17.846 -8.820 1.00 0.14 80 GLU A O 4
ATOM 6302 N N . GLU A 1 81 ? 6.262 -15.755 -8.325 1.00 24.30 81 GLU A N 4
ATOM 6303 C CA . GLU A 1 81 ? 5.518 -15.544 -9.584 1.00 42.42 81 GLU A CA 4
ATOM 6304 C C . GLU A 1 81 ? 5.991 -14.257 -10.275 1.00 74.01 81 GLU A C 4
ATOM 6305 O O . GLU A 1 81 ? 6.906 -13.582 -9.789 1.00 64.45 81 GLU A O 4
ATOM 6317 N N . GLU A 1 82 ? 5.340 -13.945 -11.412 1.00 11.44 82 GLU A N 4
ATOM 6318 C CA . GLU A 1 82 ? 5.635 -12.776 -12.267 1.00 53.40 82 GLU A CA 4
ATOM 6319 C C . GLU A 1 82 ? 5.536 -11.450 -11.480 1.00 74.03 82 GLU A C 4
ATOM 6320 O O . GLU A 1 82 ? 6.259 -10.477 -11.757 1.00 40.44 82 GLU A O 4
ATOM 6332 N N . GLY A 1 83 ? 4.627 -11.442 -10.494 1.00 75.04 83 GLY A N 4
ATOM 6333 C CA . GLY A 1 83 ? 4.333 -10.269 -9.691 1.00 51.31 83 GLY A CA 4
ATOM 6334 C C . GLY A 1 83 ? 5.459 -9.843 -8.758 1.00 53.42 83 GLY A C 4
ATOM 6335 O O . GLY A 1 83 ? 5.417 -8.733 -8.227 1.00 14.12 83 GLY A O 4
ATOM 6339 N N . ARG A 1 84 ? 6.446 -10.729 -8.548 1.00 24.13 84 ARG A N 4
ATOM 6340 C CA . ARG A 1 84 ? 7.640 -10.428 -7.737 1.00 24.14 84 ARG A CA 4
ATOM 6341 C C . ARG A 1 84 ? 8.398 -9.207 -8.295 1.00 54.14 84 ARG A C 4
ATOM 6342 O O . ARG A 1 84 ? 8.688 -8.264 -7.554 1.00 5.12 84 ARG A O 4
ATOM 6363 N N . LYS A 1 85 ? 8.703 -9.252 -9.603 1.00 62.40 85 LYS A N 4
ATOM 6364 C CA . LYS A 1 85 ? 9.576 -8.269 -10.277 1.00 34.41 85 LYS A CA 4
ATOM 6365 C C . LYS A 1 85 ? 8.912 -6.873 -10.293 1.00 74.30 85 LYS A C 4
ATOM 6366 O O . LYS A 1 85 ? 9.492 -5.895 -9.815 1.00 45.45 85 LYS A O 4
ATOM 6385 N N . GLU A 1 86 ? 7.678 -6.822 -10.821 1.00 53.30 86 GLU A N 4
ATOM 6386 C CA . GLU A 1 86 ? 6.926 -5.569 -11.017 1.00 43.13 86 GLU A CA 4
ATOM 6387 C C . GLU A 1 86 ? 6.568 -4.894 -9.669 1.00 53.33 86 GLU A C 4
ATOM 6388 O O . GLU A 1 86 ? 6.708 -3.668 -9.533 1.00 11.24 86 GLU A O 4
ATOM 6400 N N . ALA A 1 87 ? 6.137 -5.699 -8.673 1.00 33.40 87 ALA A N 4
ATOM 6401 C CA . ALA A 1 87 ? 5.724 -5.177 -7.356 1.00 74.35 87 ALA A CA 4
ATOM 6402 C C . ALA A 1 87 ? 6.922 -4.672 -6.545 1.00 1.12 87 ALA A C 4
ATOM 6403 O O . ALA A 1 87 ? 6.778 -3.737 -5.747 1.00 11.04 87 ALA A O 4
ATOM 6410 N N . LYS A 1 88 ? 8.092 -5.303 -6.760 1.00 32.24 88 LYS A N 4
ATOM 6411 C CA . LYS A 1 88 ? 9.365 -4.894 -6.136 1.00 61.45 88 LYS A CA 4
ATOM 6412 C C . LYS A 1 88 ? 9.691 -3.435 -6.500 1.00 63.20 88 LYS A C 4
ATOM 6413 O O . LYS A 1 88 ? 10.117 -2.659 -5.648 1.00 11.43 88 LYS A O 4
ATOM 6432 N N . GLU A 1 89 ? 9.452 -3.091 -7.771 1.00 15.13 89 GLU A N 4
ATOM 6433 C CA . GLU A 1 89 ? 9.710 -1.748 -8.313 1.00 62.32 89 GLU A CA 4
ATOM 6434 C C . GLU A 1 89 ? 8.726 -0.707 -7.740 1.00 25.01 89 GLU A C 4
ATOM 6435 O O . GLU A 1 89 ? 9.075 0.467 -7.598 1.00 53.51 89 GLU A O 4
ATOM 6447 N N . MET A 1 90 ? 7.505 -1.155 -7.410 1.00 11.32 90 MET A N 4
ATOM 6448 C CA . MET A 1 90 ? 6.486 -0.300 -6.771 1.00 51.45 90 MET A CA 4
ATOM 6449 C C . MET A 1 90 ? 6.894 0.042 -5.329 1.00 12.32 90 MET A C 4
ATOM 6450 O O . MET A 1 90 ? 6.685 1.168 -4.865 1.00 53.41 90 MET A O 4
ATOM 6464 N N . ALA A 1 91 ? 7.470 -0.957 -4.636 1.00 20.05 91 ALA A N 4
ATOM 6465 C CA . ALA A 1 91 ? 8.004 -0.795 -3.276 1.00 45.44 91 ALA A CA 4
ATOM 6466 C C . ALA A 1 91 ? 9.115 0.260 -3.263 1.00 64.51 91 ALA A C 4
ATOM 6467 O O . ALA A 1 91 ? 9.193 1.066 -2.336 1.00 34.41 91 ALA A O 4
ATOM 6474 N N . LYS A 1 92 ? 9.939 0.252 -4.334 1.00 50.11 92 LYS A N 4
ATOM 6475 C CA . LYS A 1 92 ? 11.008 1.241 -4.534 1.00 2.01 92 LYS A CA 4
ATOM 6476 C C . LYS A 1 92 ? 10.416 2.657 -4.622 1.00 32.14 92 LYS A C 4
ATOM 6477 O O . LYS A 1 92 ? 10.903 3.572 -3.960 1.00 10.14 92 LYS A O 4
ATOM 6496 N N . LYS A 1 93 ? 9.333 2.799 -5.415 1.00 4.23 93 LYS A N 4
ATOM 6497 C CA . LYS A 1 93 ? 8.627 4.089 -5.611 1.00 14.44 93 LYS A CA 4
ATOM 6498 C C . LYS A 1 93 ? 8.057 4.628 -4.292 1.00 45.44 93 LYS A C 4
ATOM 6499 O O . LYS A 1 93 ? 8.139 5.826 -4.025 1.00 10.21 93 LYS A O 4
ATOM 6518 N N . ALA A 1 94 ? 7.501 3.716 -3.482 1.00 42.01 94 ALA A N 4
ATOM 6519 C CA . ALA A 1 94 ? 6.922 4.038 -2.170 1.00 54.44 94 ALA A CA 4
ATOM 6520 C C . ALA A 1 94 ? 7.994 4.619 -1.224 1.00 1.14 94 ALA A C 4
ATOM 6521 O O . ALA A 1 94 ? 7.720 5.555 -0.462 1.00 74.43 94 ALA A O 4
ATOM 6528 N N . GLU A 1 95 ? 9.213 4.045 -1.299 1.00 41.44 95 GLU A N 4
ATOM 6529 C CA . GLU A 1 95 ? 10.380 4.503 -0.522 1.00 32.13 95 GLU A CA 4
ATOM 6530 C C . GLU A 1 95 ? 10.874 5.875 -1.029 1.00 31.22 95 GLU A C 4
ATOM 6531 O O . GLU A 1 95 ? 11.224 6.741 -0.227 1.00 4.14 95 GLU A O 4
ATOM 6543 N N . GLU A 1 96 ? 10.871 6.054 -2.370 1.00 23.45 96 GLU A N 4
ATOM 6544 C CA . GLU A 1 96 ? 11.314 7.307 -3.033 1.00 32.44 96 GLU A CA 4
ATOM 6545 C C . GLU A 1 96 ? 10.418 8.483 -2.624 1.00 73.42 96 GLU A C 4
ATOM 6546 O O . GLU A 1 96 ? 10.904 9.591 -2.377 1.00 24.41 96 GLU A O 4
ATOM 6558 N N . TRP A 1 97 ? 9.107 8.201 -2.550 1.00 21.34 97 TRP A N 4
ATOM 6559 C CA . TRP A 1 97 ? 8.096 9.164 -2.106 1.00 11.20 97 TRP A CA 4
ATOM 6560 C C . TRP A 1 97 ? 8.299 9.511 -0.630 1.00 41.11 97 TRP A C 4
ATOM 6561 O O . TRP A 1 97 ? 8.219 10.678 -0.248 1.00 64.10 97 TRP A O 4
ATOM 6582 N N . LEU A 1 98 ? 8.583 8.475 0.179 1.00 5.41 98 LEU A N 4
ATOM 6583 C CA . LEU A 1 98 ? 8.799 8.623 1.625 1.00 44.31 98 LEU A CA 4
ATOM 6584 C C . LEU A 1 98 ? 10.033 9.511 1.907 1.00 2.04 98 LEU A C 4
ATOM 6585 O O . LEU A 1 98 ? 10.016 10.325 2.830 1.00 23.01 98 LEU A O 4
ATOM 6601 N N . GLN A 1 99 ? 11.088 9.358 1.083 1.00 62.40 99 GLN A N 4
ATOM 6602 C CA . GLN A 1 99 ? 12.317 10.171 1.185 1.00 1.02 99 GLN A CA 4
ATOM 6603 C C . GLN A 1 99 ? 12.071 11.601 0.675 1.00 45.04 99 GLN A C 4
ATOM 6604 O O . GLN A 1 99 ? 12.686 12.545 1.164 1.00 60.33 99 GLN A O 4
ATOM 6618 N N . ALA A 1 100 ? 11.168 11.736 -0.314 1.00 63.42 100 ALA A N 4
ATOM 6619 C CA . ALA A 1 100 ? 10.812 13.039 -0.914 1.00 52.32 100 ALA A CA 4
ATOM 6620 C C . ALA A 1 100 ? 10.054 13.918 0.093 1.00 52.30 100 ALA A C 4
ATOM 6621 O O . ALA A 1 100 ? 10.322 15.121 0.208 1.00 1.04 100 ALA A O 4
ATOM 6628 N N . GLU A 1 101 ? 9.129 13.287 0.834 1.00 61.03 101 GLU A N 4
ATOM 6629 C CA . GLU A 1 101 ? 8.346 13.953 1.881 1.00 20.12 101 GLU A CA 4
ATOM 6630 C C . GLU A 1 101 ? 9.245 14.308 3.074 1.00 51.42 101 GLU A C 4
ATOM 6631 O O . GLU A 1 101 ? 9.337 15.467 3.481 1.00 2.25 101 GLU A O 4
ATOM 6643 N N . GLN A 1 102 ? 9.958 13.284 3.583 1.00 52.22 102 GLN A N 4
ATOM 6644 C CA . GLN A 1 102 ? 10.826 13.408 4.769 1.00 63.43 102 GLN A CA 4
ATOM 6645 C C . GLN A 1 102 ? 12.190 14.049 4.422 1.00 51.54 102 GLN A C 4
ATOM 6646 O O . GLN A 1 102 ? 13.098 14.063 5.263 1.00 71.11 102 GLN A O 4
ATOM 6660 N N . ASN A 1 103 ? 12.329 14.575 3.185 1.00 22.52 103 ASN A N 4
ATOM 6661 C CA . ASN A 1 103 ? 13.537 15.308 2.760 1.00 23.20 103 ASN A CA 4
ATOM 6662 C C . ASN A 1 103 ? 13.680 16.599 3.580 1.00 1.21 103 ASN A C 4
ATOM 6663 O O . ASN A 1 103 ? 14.762 16.898 4.110 1.00 45.11 103 ASN A O 4
ATOM 6674 N N . ASN A 1 104 ? 12.567 17.344 3.693 1.00 33.45 104 ASN A N 4
ATOM 6675 C CA . ASN A 1 104 ? 12.481 18.536 4.552 1.00 64.42 104 ASN A CA 4
ATOM 6676 C C . ASN A 1 104 ? 11.936 18.095 5.931 1.00 1.51 104 ASN A C 4
ATOM 6677 O O . ASN A 1 104 ? 12.730 17.914 6.877 1.00 52.45 104 ASN A O 4
ATOM 6689 N N . ALA A 1 1 ? -10.919 -15.097 -0.164 1.00 75.21 1 ALA A N 5
ATOM 6690 C CA . ALA A 1 1 ? -11.892 -15.282 0.929 1.00 60.44 1 ALA A CA 5
ATOM 6691 C C . ALA A 1 1 ? -12.259 -13.904 1.486 1.00 52.03 1 ALA A C 5
ATOM 6692 O O . ALA A 1 1 ? -11.728 -13.449 2.510 1.00 35.31 1 ALA A O 5
ATOM 6701 N N . ASP A 1 2 ? -13.154 -13.231 0.759 1.00 41.34 2 ASP A N 5
ATOM 6702 C CA . ASP A 1 2 ? -13.432 -11.797 0.919 1.00 11.45 2 ASP A CA 5
ATOM 6703 C C . ASP A 1 2 ? -14.938 -11.546 1.086 1.00 32.33 2 ASP A C 5
ATOM 6704 O O . ASP A 1 2 ? -15.711 -11.620 0.132 1.00 42.44 2 ASP A O 5
ATOM 6713 N N . GLU A 1 3 ? -15.342 -11.294 2.332 1.00 3.44 3 GLU A N 5
ATOM 6714 C CA . GLU A 1 3 ? -16.712 -10.891 2.693 1.00 52.41 3 GLU A CA 5
ATOM 6715 C C . GLU A 1 3 ? -16.673 -9.448 3.226 1.00 74.41 3 GLU A C 5
ATOM 6716 O O . GLU A 1 3 ? -17.214 -8.521 2.609 1.00 41.31 3 GLU A O 5
ATOM 6728 N N . ASN A 1 4 ? -15.987 -9.277 4.366 1.00 21.25 4 ASN A N 5
ATOM 6729 C CA . ASN A 1 4 ? -15.829 -7.983 5.053 1.00 21.32 4 ASN A CA 5
ATOM 6730 C C . ASN A 1 4 ? -14.852 -7.067 4.268 1.00 41.41 4 ASN A C 5
ATOM 6731 O O . ASN A 1 4 ? -14.926 -5.832 4.359 1.00 51.42 4 ASN A O 5
ATOM 6742 N N . ILE A 1 5 ? -13.971 -7.715 3.466 1.00 4.41 5 ILE A N 5
ATOM 6743 C CA . ILE A 1 5 ? -13.005 -7.041 2.574 1.00 31.24 5 ILE A CA 5
ATOM 6744 C C . ILE A 1 5 ? -13.744 -6.263 1.472 1.00 32.20 5 ILE A C 5
ATOM 6745 O O . ILE A 1 5 ? -13.366 -5.133 1.140 1.00 1.31 5 ILE A O 5
ATOM 6761 N N . ALA A 1 6 ? -14.827 -6.881 0.948 1.00 32.11 6 ALA A N 5
ATOM 6762 C CA . ALA A 1 6 ? -15.644 -6.321 -0.145 1.00 10.11 6 ALA A CA 5
ATOM 6763 C C . ALA A 1 6 ? -16.271 -4.965 0.235 1.00 72.54 6 ALA A C 5
ATOM 6764 O O . ALA A 1 6 ? -16.543 -4.144 -0.644 1.00 74.11 6 ALA A O 5
ATOM 6771 N N . LYS A 1 7 ? -16.476 -4.739 1.553 1.00 63.51 7 LYS A N 5
ATOM 6772 C CA . LYS A 1 7 ? -16.990 -3.465 2.080 1.00 60.44 7 LYS A CA 5
ATOM 6773 C C . LYS A 1 7 ? -15.933 -2.348 1.918 1.00 31.22 7 LYS A C 5
ATOM 6774 O O . LYS A 1 7 ? -16.266 -1.221 1.537 1.00 10.24 7 LYS A O 5
ATOM 6793 N N . PHE A 1 8 ? -14.658 -2.685 2.228 1.00 15.12 8 PHE A N 5
ATOM 6794 C CA . PHE A 1 8 ? -13.509 -1.742 2.133 1.00 61.20 8 PHE A CA 5
ATOM 6795 C C . PHE A 1 8 ? -13.266 -1.351 0.663 1.00 12.41 8 PHE A C 5
ATOM 6796 O O . PHE A 1 8 ? -12.963 -0.192 0.339 1.00 52.45 8 PHE A O 5
ATOM 6813 N N . GLU A 1 9 ? -13.421 -2.360 -0.209 1.00 2.15 9 GLU A N 5
ATOM 6814 C CA . GLU A 1 9 ? -13.278 -2.226 -1.666 1.00 41.50 9 GLU A CA 5
ATOM 6815 C C . GLU A 1 9 ? -14.399 -1.351 -2.244 1.00 33.13 9 GLU A C 5
ATOM 6816 O O . GLU A 1 9 ? -14.150 -0.494 -3.102 1.00 4.22 9 GLU A O 5
ATOM 6828 N N . LYS A 1 10 ? -15.614 -1.544 -1.721 1.00 3.31 10 LYS A N 5
ATOM 6829 C CA . LYS A 1 10 ? -16.802 -0.780 -2.130 1.00 4.00 10 LYS A CA 5
ATOM 6830 C C . LYS A 1 10 ? -16.722 0.684 -1.635 1.00 45.34 10 LYS A C 5
ATOM 6831 O O . LYS A 1 10 ? -17.197 1.600 -2.315 1.00 2.31 10 LYS A O 5
ATOM 6850 N N . ALA A 1 11 ? -16.075 0.882 -0.464 1.00 45.51 11 ALA A N 5
ATOM 6851 C CA . ALA A 1 11 ? -16.002 2.195 0.221 1.00 63.21 11 ALA A CA 5
ATOM 6852 C C . ALA A 1 11 ? -15.228 3.249 -0.590 1.00 23.32 11 ALA A C 5
ATOM 6853 O O . ALA A 1 11 ? -15.451 4.458 -0.417 1.00 45.25 11 ALA A O 5
ATOM 6860 N N . TYR A 1 12 ? -14.326 2.786 -1.468 1.00 21.00 12 TYR A N 5
ATOM 6861 C CA . TYR A 1 12 ? -13.472 3.673 -2.264 1.00 50.42 12 TYR A CA 5
ATOM 6862 C C . TYR A 1 12 ? -14.312 4.377 -3.358 1.00 43.41 12 TYR A C 5
ATOM 6863 O O . TYR A 1 12 ? -15.006 3.718 -4.127 1.00 51.32 12 TYR A O 5
ATOM 6881 N N . LYS A 1 13 ? -14.232 5.715 -3.399 1.00 32.33 13 LYS A N 5
ATOM 6882 C CA . LYS A 1 13 ? -14.949 6.583 -4.370 1.00 63.41 13 LYS A CA 5
ATOM 6883 C C . LYS A 1 13 ? -13.931 7.267 -5.326 1.00 72.01 13 LYS A C 5
ATOM 6884 O O . LYS A 1 13 ? -12.829 6.745 -5.526 1.00 4.34 13 LYS A O 5
ATOM 6903 N N . LYS A 1 14 ? -14.310 8.419 -5.924 1.00 50.43 14 LYS A N 5
ATOM 6904 C CA . LYS A 1 14 ? -13.469 9.153 -6.890 1.00 50.30 14 LYS A CA 5
ATOM 6905 C C . LYS A 1 14 ? -12.354 9.981 -6.183 1.00 33.25 14 LYS A C 5
ATOM 6906 O O . LYS A 1 14 ? -12.502 11.183 -5.914 1.00 12.30 14 LYS A O 5
ATOM 6925 N N . ALA A 1 15 ? -11.242 9.295 -5.862 1.00 10.22 15 ALA A N 5
ATOM 6926 C CA . ALA A 1 15 ? -10.052 9.910 -5.222 1.00 33.22 15 ALA A CA 5
ATOM 6927 C C . ALA A 1 15 ? -9.019 10.366 -6.259 1.00 13.22 15 ALA A C 5
ATOM 6928 O O . ALA A 1 15 ? -8.025 11.008 -5.915 1.00 22.51 15 ALA A O 5
ATOM 6935 N N . GLU A 1 16 ? -9.253 10.010 -7.519 1.00 65.34 16 GLU A N 5
ATOM 6936 C CA . GLU A 1 16 ? -8.331 10.284 -8.636 1.00 22.34 16 GLU A CA 5
ATOM 6937 C C . GLU A 1 16 ? -9.001 11.245 -9.631 1.00 73.45 16 GLU A C 5
ATOM 6938 O O . GLU A 1 16 ? -8.322 12.081 -10.237 1.00 3.33 16 GLU A O 5
ATOM 6950 N N . GLU A 1 17 ? -10.339 11.131 -9.777 1.00 13.51 17 GLU A N 5
ATOM 6951 C CA . GLU A 1 17 ? -11.148 12.008 -10.652 1.00 53.12 17 GLU A CA 5
ATOM 6952 C C . GLU A 1 17 ? -11.309 13.404 -10.013 1.00 52.01 17 GLU A C 5
ATOM 6953 O O . GLU A 1 17 ? -11.324 14.424 -10.714 1.00 24.12 17 GLU A O 5
ATOM 6965 N N . LEU A 1 18 ? -11.427 13.420 -8.674 1.00 13.01 18 LEU A N 5
ATOM 6966 C CA . LEU A 1 18 ? -11.505 14.656 -7.859 1.00 74.32 18 LEU A CA 5
ATOM 6967 C C . LEU A 1 18 ? -10.403 14.632 -6.790 1.00 12.12 18 LEU A C 5
ATOM 6968 O O . LEU A 1 18 ? -10.062 13.563 -6.270 1.00 62.34 18 LEU A O 5
ATOM 6984 N N . ASN A 1 19 ? -9.852 15.823 -6.471 1.00 21.22 19 ASN A N 5
ATOM 6985 C CA . ASN A 1 19 ? -8.867 15.994 -5.387 1.00 1.44 19 ASN A CA 5
ATOM 6986 C C . ASN A 1 19 ? -9.601 15.985 -4.040 1.00 71.24 19 ASN A C 5
ATOM 6987 O O . ASN A 1 19 ? -10.060 17.025 -3.553 1.00 74.32 19 ASN A O 5
ATOM 6998 N N . GLN A 1 20 ? -9.791 14.781 -3.509 1.00 73.31 20 GLN A N 5
ATOM 6999 C CA . GLN A 1 20 ? -10.436 14.545 -2.207 1.00 1.22 20 GLN A CA 5
ATOM 7000 C C . GLN A 1 20 ? -10.046 13.156 -1.690 1.00 21.31 20 GLN A C 5
ATOM 7001 O O . GLN A 1 20 ? -10.772 12.533 -0.907 1.00 55.35 20 GLN A O 5
ATOM 7015 N N . GLY A 1 21 ? -8.833 12.714 -2.083 1.00 60.22 21 GLY A N 5
ATOM 7016 C CA . GLY A 1 21 ? -8.338 11.373 -1.778 1.00 5.34 21 GLY A CA 5
ATOM 7017 C C . GLY A 1 21 ? -7.919 11.176 -0.323 1.00 64.23 21 GLY A C 5
ATOM 7018 O O . GLY A 1 21 ? -7.461 10.096 0.037 1.00 41.12 21 GLY A O 5
ATOM 7022 N N . GLU A 1 22 ? -8.033 12.242 0.500 1.00 41.05 22 GLU A N 5
ATOM 7023 C CA . GLU A 1 22 ? -7.863 12.164 1.967 1.00 1.42 22 GLU A CA 5
ATOM 7024 C C . GLU A 1 22 ? -9.017 11.351 2.584 1.00 43.33 22 GLU A C 5
ATOM 7025 O O . GLU A 1 22 ? -8.845 10.650 3.586 1.00 70.33 22 GLU A O 5
ATOM 7037 N N . LEU A 1 23 ? -10.195 11.439 1.939 1.00 40.52 23 LEU A N 5
ATOM 7038 C CA . LEU A 1 23 ? -11.410 10.701 2.335 1.00 60.21 23 LEU A CA 5
ATOM 7039 C C . LEU A 1 23 ? -11.265 9.198 1.983 1.00 22.02 23 LEU A C 5
ATOM 7040 O O . LEU A 1 23 ? -11.986 8.343 2.504 1.00 0.20 23 LEU A O 5
ATOM 7056 N N . MET A 1 24 ? -10.304 8.904 1.089 1.00 24.50 24 MET A N 5
ATOM 7057 C CA . MET A 1 24 ? -9.970 7.551 0.607 1.00 11.21 24 MET A CA 5
ATOM 7058 C C . MET A 1 24 ? -8.460 7.318 0.780 1.00 21.33 24 MET A C 5
ATOM 7059 O O . MET A 1 24 ? -7.850 7.927 1.672 1.00 15.42 24 MET A O 5
ATOM 7073 N N . GLY A 1 25 ? -7.858 6.429 -0.041 1.00 53.00 25 GLY A N 5
ATOM 7074 C CA . GLY A 1 25 ? -6.420 6.115 0.036 1.00 65.40 25 GLY A CA 5
ATOM 7075 C C . GLY A 1 25 ? -6.126 5.103 1.124 1.00 21.20 25 GLY A C 5
ATOM 7076 O O . GLY A 1 25 ? -5.599 4.014 0.855 1.00 52.32 25 GLY A O 5
ATOM 7080 N N . ARG A 1 26 ? -6.504 5.481 2.362 1.00 53.45 26 ARG A N 5
ATOM 7081 C CA . ARG A 1 26 ? -6.550 4.594 3.530 1.00 53.05 26 ARG A CA 5
ATOM 7082 C C . ARG A 1 26 ? -7.439 3.377 3.232 1.00 4.31 26 ARG A C 5
ATOM 7083 O O . ARG A 1 26 ? -7.184 2.290 3.756 1.00 11.04 26 ARG A O 5
ATOM 7104 N N . ALA A 1 27 ? -8.485 3.582 2.396 1.00 64.32 27 ALA A N 5
ATOM 7105 C CA . ALA A 1 27 ? -9.366 2.502 1.936 1.00 4.14 27 ALA A CA 5
ATOM 7106 C C . ALA A 1 27 ? -8.568 1.443 1.149 1.00 72.41 27 ALA A C 5
ATOM 7107 O O . ALA A 1 27 ? -8.595 0.279 1.531 1.00 74.11 27 ALA A O 5
ATOM 7114 N N . LEU A 1 28 ? -7.799 1.875 0.101 1.00 70.33 28 LEU A N 5
ATOM 7115 C CA . LEU A 1 28 ? -6.943 0.955 -0.709 1.00 41.44 28 LEU A CA 5
ATOM 7116 C C . LEU A 1 28 ? -5.899 0.240 0.168 1.00 3.31 28 LEU A C 5
ATOM 7117 O O . LEU A 1 28 ? -5.637 -0.952 -0.013 1.00 10.44 28 LEU A O 5
ATOM 7133 N N . TYR A 1 29 ? -5.325 1.002 1.123 1.00 25.52 29 TYR A N 5
ATOM 7134 C CA . TYR A 1 29 ? -4.325 0.500 2.080 1.00 72.23 29 TYR A CA 5
ATOM 7135 C C . TYR A 1 29 ? -4.930 -0.597 2.971 1.00 30.21 29 TYR A C 5
ATOM 7136 O O . TYR A 1 29 ? -4.300 -1.630 3.213 1.00 13.14 29 TYR A O 5
ATOM 7154 N N . ASN A 1 30 ? -6.179 -0.352 3.422 1.00 0.32 30 ASN A N 5
ATOM 7155 C CA . ASN A 1 30 ? -6.892 -1.221 4.364 1.00 41.51 30 ASN A CA 5
ATOM 7156 C C . ASN A 1 30 ? -7.240 -2.546 3.675 1.00 62.32 30 ASN A C 5
ATOM 7157 O O . ASN A 1 30 ? -7.114 -3.609 4.279 1.00 41.55 30 ASN A O 5
ATOM 7168 N N . ILE A 1 31 ? -7.615 -2.448 2.375 1.00 4.14 31 ILE A N 5
ATOM 7169 C CA . ILE A 1 31 ? -7.856 -3.617 1.512 1.00 2.15 31 ILE A CA 5
ATOM 7170 C C . ILE A 1 31 ? -6.564 -4.435 1.370 1.00 21.55 31 ILE A C 5
ATOM 7171 O O . ILE A 1 31 ? -6.607 -5.660 1.405 1.00 41.34 31 ILE A O 5
ATOM 7187 N N . GLY A 1 32 ? -5.425 -3.725 1.195 1.00 22.13 32 GLY A N 5
ATOM 7188 C CA . GLY A 1 32 ? -4.114 -4.353 1.044 1.00 45.54 32 GLY A CA 5
ATOM 7189 C C . GLY A 1 32 ? -3.734 -5.211 2.243 1.00 3.52 32 GLY A C 5
ATOM 7190 O O . GLY A 1 32 ? -3.121 -6.272 2.084 1.00 42.31 32 GLY A O 5
ATOM 7194 N N . LEU A 1 33 ? -4.100 -4.726 3.448 1.00 13.32 33 LEU A N 5
ATOM 7195 C CA . LEU A 1 33 ? -3.905 -5.454 4.719 1.00 14.24 33 LEU A CA 5
ATOM 7196 C C . LEU A 1 33 ? -4.733 -6.755 4.720 1.00 32.25 33 LEU A C 5
ATOM 7197 O O . LEU A 1 33 ? -4.296 -7.784 5.243 1.00 71.24 33 LEU A O 5
ATOM 7213 N N . GLU A 1 34 ? -5.924 -6.671 4.116 1.00 21.34 34 GLU A N 5
ATOM 7214 C CA . GLU A 1 34 ? -6.884 -7.781 4.016 1.00 61.34 34 GLU A CA 5
ATOM 7215 C C . GLU A 1 34 ? -6.484 -8.791 2.931 1.00 64.40 34 GLU A C 5
ATOM 7216 O O . GLU A 1 34 ? -6.787 -9.986 3.040 1.00 34.10 34 GLU A O 5
ATOM 7228 N N . LYS A 1 35 ? -5.812 -8.300 1.874 1.00 14.45 35 LYS A N 5
ATOM 7229 C CA . LYS A 1 35 ? -5.255 -9.151 0.820 1.00 52.34 35 LYS A CA 5
ATOM 7230 C C . LYS A 1 35 ? -4.111 -9.964 1.426 1.00 61.11 35 LYS A C 5
ATOM 7231 O O . LYS A 1 35 ? -4.084 -11.185 1.316 1.00 33.12 35 LYS A O 5
ATOM 7250 N N . ASN A 1 36 ? -3.223 -9.251 2.144 1.00 52.52 36 ASN A N 5
ATOM 7251 C CA . ASN A 1 36 ? -2.067 -9.834 2.847 1.00 21.04 36 ASN A CA 5
ATOM 7252 C C . ASN A 1 36 ? -2.546 -10.853 3.913 1.00 62.01 36 ASN A C 5
ATOM 7253 O O . ASN A 1 36 ? -1.889 -11.874 4.129 1.00 33.13 36 ASN A O 5
ATOM 7264 N N . LYS A 1 37 ? -3.728 -10.575 4.536 1.00 45.24 37 LYS A N 5
ATOM 7265 C CA . LYS A 1 37 ? -4.383 -11.493 5.504 1.00 3.21 37 LYS A CA 5
ATOM 7266 C C . LYS A 1 37 ? -4.683 -12.852 4.836 1.00 10.51 37 LYS A C 5
ATOM 7267 O O . LYS A 1 37 ? -4.418 -13.912 5.415 1.00 53.21 37 LYS A O 5
ATOM 7286 N N . MET A 1 38 ? -5.189 -12.789 3.592 1.00 75.21 38 MET A N 5
ATOM 7287 C CA . MET A 1 38 ? -5.570 -13.983 2.807 1.00 61.51 38 MET A CA 5
ATOM 7288 C C . MET A 1 38 ? -4.346 -14.661 2.154 1.00 20.52 38 MET A C 5
ATOM 7289 O O . MET A 1 38 ? -4.469 -15.765 1.603 1.00 2.03 38 MET A O 5
ATOM 7303 N N . GLY A 1 39 ? -3.182 -13.995 2.204 1.00 1.32 39 GLY A N 5
ATOM 7304 C CA . GLY A 1 39 ? -1.963 -14.478 1.541 1.00 71.51 39 GLY A CA 5
ATOM 7305 C C . GLY A 1 39 ? -1.824 -13.957 0.119 1.00 41.42 39 GLY A C 5
ATOM 7306 O O . GLY A 1 39 ? -0.950 -14.404 -0.630 1.00 52.21 39 GLY A O 5
ATOM 7310 N N . LYS A 1 40 ? -2.705 -13.020 -0.261 1.00 61.31 40 LYS A N 5
ATOM 7311 C CA . LYS A 1 40 ? -2.664 -12.337 -1.565 1.00 0.52 40 LYS A CA 5
ATOM 7312 C C . LYS A 1 40 ? -1.633 -11.208 -1.498 1.00 61.42 40 LYS A C 5
ATOM 7313 O O . LYS A 1 40 ? -1.981 -10.049 -1.266 1.00 22.25 40 LYS A O 5
ATOM 7332 N N . ALA A 1 41 ? -0.367 -11.579 -1.645 1.00 43.25 41 ALA A N 5
ATOM 7333 C CA . ALA A 1 41 ? 0.768 -10.671 -1.466 1.00 21.04 41 ALA A CA 5
ATOM 7334 C C . ALA A 1 41 ? 0.975 -9.762 -2.692 1.00 22.21 41 ALA A C 5
ATOM 7335 O O . ALA A 1 41 ? 1.395 -8.612 -2.537 1.00 43.45 41 ALA A O 5
ATOM 7342 N N . ARG A 1 42 ? 0.690 -10.297 -3.904 1.00 2.13 42 ARG A N 5
ATOM 7343 C CA . ARG A 1 42 ? 0.755 -9.532 -5.170 1.00 74.30 42 ARG A CA 5
ATOM 7344 C C . ARG A 1 42 ? -0.320 -8.425 -5.162 1.00 64.24 42 ARG A C 5
ATOM 7345 O O . ARG A 1 42 ? -0.018 -7.261 -5.461 1.00 34.22 42 ARG A O 5
ATOM 7366 N N . GLU A 1 43 ? -1.565 -8.817 -4.809 1.00 43.44 43 GLU A N 5
ATOM 7367 C CA . GLU A 1 43 ? -2.701 -7.887 -4.679 1.00 31.35 43 GLU A CA 5
ATOM 7368 C C . GLU A 1 43 ? -2.397 -6.848 -3.597 1.00 54.42 43 GLU A C 5
ATOM 7369 O O . GLU A 1 43 ? -2.522 -5.652 -3.849 1.00 71.44 43 GLU A O 5
ATOM 7381 N N . ALA A 1 44 ? -1.901 -7.333 -2.429 1.00 1.14 44 ALA A N 5
ATOM 7382 C CA . ALA A 1 44 ? -1.544 -6.480 -1.278 1.00 5.14 44 ALA A CA 5
ATOM 7383 C C . ALA A 1 44 ? -0.585 -5.368 -1.707 1.00 21.05 44 ALA A C 5
ATOM 7384 O O . ALA A 1 44 ? -0.867 -4.198 -1.464 1.00 21.44 44 ALA A O 5
ATOM 7391 N N . ALA A 1 45 ? 0.491 -5.763 -2.424 1.00 24.04 45 ALA A N 5
ATOM 7392 C CA . ALA A 1 45 ? 1.542 -4.850 -2.903 1.00 4.44 45 ALA A CA 5
ATOM 7393 C C . ALA A 1 45 ? 0.966 -3.711 -3.782 1.00 3.14 45 ALA A C 5
ATOM 7394 O O . ALA A 1 45 ? 1.348 -2.550 -3.623 1.00 45.24 45 ALA A O 5
ATOM 7401 N N . GLU A 1 46 ? 0.039 -4.064 -4.706 1.00 12.02 46 GLU A N 5
ATOM 7402 C CA . GLU A 1 46 ? -0.586 -3.093 -5.640 1.00 64.34 46 GLU A CA 5
ATOM 7403 C C . GLU A 1 46 ? -1.573 -2.165 -4.921 1.00 62.10 46 GLU A C 5
ATOM 7404 O O . GLU A 1 46 ? -1.637 -0.974 -5.229 1.00 2.31 46 GLU A O 5
ATOM 7416 N N . TYR A 1 47 ? -2.332 -2.721 -3.963 1.00 11.43 47 TYR A N 5
ATOM 7417 C CA . TYR A 1 47 ? -3.283 -1.960 -3.134 1.00 12.54 47 TYR A CA 5
ATOM 7418 C C . TYR A 1 47 ? -2.527 -0.991 -2.195 1.00 40.24 47 TYR A C 5
ATOM 7419 O O . TYR A 1 47 ? -3.039 0.081 -1.878 1.00 34.24 47 TYR A O 5
ATOM 7437 N N . PHE A 1 48 ? -1.292 -1.378 -1.786 1.00 72.22 48 PHE A N 5
ATOM 7438 C CA . PHE A 1 48 ? -0.388 -0.517 -0.987 1.00 53.03 48 PHE A CA 5
ATOM 7439 C C . PHE A 1 48 ? 0.243 0.574 -1.859 1.00 51.11 48 PHE A C 5
ATOM 7440 O O . PHE A 1 48 ? 0.473 1.688 -1.379 1.00 21.10 48 PHE A O 5
ATOM 7457 N N . PHE A 1 49 ? 0.540 0.234 -3.127 1.00 51.03 49 PHE A N 5
ATOM 7458 C CA . PHE A 1 49 ? 1.194 1.155 -4.067 1.00 60.12 49 PHE A CA 5
ATOM 7459 C C . PHE A 1 49 ? 0.241 2.280 -4.466 1.00 44.24 49 PHE A C 5
ATOM 7460 O O . PHE A 1 49 ? 0.585 3.457 -4.368 1.00 73.24 49 PHE A O 5
ATOM 7477 N N . ARG A 1 50 ? -0.953 1.882 -4.928 1.00 74.41 50 ARG A N 5
ATOM 7478 C CA . ARG A 1 50 ? -2.016 2.805 -5.331 1.00 63.52 50 ARG A CA 5
ATOM 7479 C C . ARG A 1 50 ? -2.452 3.677 -4.145 1.00 23.40 50 ARG A C 5
ATOM 7480 O O . ARG A 1 50 ? -2.721 4.863 -4.320 1.00 63.14 50 ARG A O 5
ATOM 7501 N N . ALA A 1 51 ? -2.480 3.069 -2.934 1.00 51.52 51 ALA A N 5
ATOM 7502 C CA . ALA A 1 51 ? -2.729 3.793 -1.681 1.00 5.34 51 ALA A CA 5
ATOM 7503 C C . ALA A 1 51 ? -1.657 4.867 -1.465 1.00 21.44 51 ALA A C 5
ATOM 7504 O O . ALA A 1 51 ? -1.988 6.012 -1.180 1.00 64.01 51 ALA A O 5
ATOM 7511 N N . ALA A 1 52 ? -0.375 4.474 -1.650 1.00 23.41 52 ALA A N 5
ATOM 7512 C CA . ALA A 1 52 ? 0.789 5.358 -1.454 1.00 33.20 52 ALA A CA 5
ATOM 7513 C C . ALA A 1 52 ? 0.787 6.530 -2.455 1.00 2.24 52 ALA A C 5
ATOM 7514 O O . ALA A 1 52 ? 1.261 7.618 -2.128 1.00 22.11 52 ALA A O 5
ATOM 7521 N N . ILE A 1 53 ? 0.246 6.284 -3.676 1.00 4.32 53 ILE A N 5
ATOM 7522 C CA . ILE A 1 53 ? 0.053 7.326 -4.706 1.00 2.41 53 ILE A CA 5
ATOM 7523 C C . ILE A 1 53 ? -0.930 8.398 -4.190 1.00 40.41 53 ILE A C 5
ATOM 7524 O O . ILE A 1 53 ? -0.653 9.594 -4.274 1.00 32.14 53 ILE A O 5
ATOM 7540 N N . VAL A 1 54 ? -2.060 7.933 -3.622 1.00 61.33 54 VAL A N 5
ATOM 7541 C CA . VAL A 1 54 ? -3.138 8.806 -3.120 1.00 33.41 54 VAL A CA 5
ATOM 7542 C C . VAL A 1 54 ? -2.673 9.587 -1.868 1.00 33.23 54 VAL A C 5
ATOM 7543 O O . VAL A 1 54 ? -2.943 10.785 -1.750 1.00 11.11 54 VAL A O 5
ATOM 7556 N N . PHE A 1 55 ? -1.938 8.890 -0.967 1.00 71.43 55 PHE A N 5
ATOM 7557 C CA . PHE A 1 55 ? -1.347 9.490 0.249 1.00 51.01 55 PHE A CA 5
ATOM 7558 C C . PHE A 1 55 ? -0.336 10.580 -0.131 1.00 65.10 55 PHE A C 5
ATOM 7559 O O . PHE A 1 55 ? -0.260 11.610 0.523 1.00 2.44 55 PHE A O 5
ATOM 7576 N N . TYR A 1 56 ? 0.426 10.332 -1.209 1.00 64.11 56 TYR A N 5
ATOM 7577 C CA . TYR A 1 56 ? 1.434 11.274 -1.711 1.00 0.22 56 TYR A CA 5
ATOM 7578 C C . TYR A 1 56 ? 0.771 12.530 -2.324 1.00 12.42 56 TYR A C 5
ATOM 7579 O O . TYR A 1 56 ? 1.226 13.654 -2.085 1.00 0.24 56 TYR A O 5
ATOM 7597 N N . LYS A 1 57 ? -0.278 12.305 -3.138 1.00 71.05 57 LYS A N 5
ATOM 7598 C CA . LYS A 1 57 ? -1.125 13.378 -3.722 1.00 23.12 57 LYS A CA 5
ATOM 7599 C C . LYS A 1 57 ? -1.697 14.310 -2.639 1.00 65.03 57 LYS A C 5
ATOM 7600 O O . LYS A 1 57 ? -1.665 15.540 -2.782 1.00 23.40 57 LYS A O 5
ATOM 7619 N N . GLU A 1 58 ? -2.192 13.712 -1.556 1.00 1.21 58 GLU A N 5
ATOM 7620 C CA . GLU A 1 58 ? -2.767 14.458 -0.420 1.00 64.12 58 GLU A CA 5
ATOM 7621 C C . GLU A 1 58 ? -1.668 14.924 0.552 1.00 13.11 58 GLU A C 5
ATOM 7622 O O . GLU A 1 58 ? -1.935 15.723 1.460 1.00 50.13 58 GLU A O 5
ATOM 7634 N N . HIS A 1 59 ? -0.436 14.401 0.343 1.00 71.22 59 HIS A N 5
ATOM 7635 C CA . HIS A 1 59 ? 0.747 14.672 1.177 1.00 13.34 59 HIS A CA 5
ATOM 7636 C C . HIS A 1 59 ? 0.530 14.223 2.640 1.00 2.33 59 HIS A C 5
ATOM 7637 O O . HIS A 1 59 ? 1.115 14.787 3.572 1.00 62.14 59 HIS A O 5
ATOM 7652 N N . ASP A 1 60 ? -0.293 13.166 2.798 1.00 63.53 60 ASP A N 5
ATOM 7653 C CA . ASP A 1 60 ? -0.495 12.461 4.068 1.00 22.54 60 ASP A CA 5
ATOM 7654 C C . ASP A 1 60 ? 0.685 11.498 4.249 1.00 20.31 60 ASP A C 5
ATOM 7655 O O . ASP A 1 60 ? 0.672 10.354 3.760 1.00 50.11 60 ASP A O 5
ATOM 7664 N N . THR A 1 61 ? 1.727 12.013 4.907 1.00 61.43 61 THR A N 5
ATOM 7665 C CA . THR A 1 61 ? 3.018 11.339 5.043 1.00 43.12 61 THR A CA 5
ATOM 7666 C C . THR A 1 61 ? 2.924 10.105 5.959 1.00 10.15 61 THR A C 5
ATOM 7667 O O . THR A 1 61 ? 3.716 9.177 5.818 1.00 13.01 61 THR A O 5
ATOM 7678 N N . ASP A 1 62 ? 1.947 10.110 6.890 1.00 41.32 62 ASP A N 5
ATOM 7679 C CA . ASP A 1 62 ? 1.757 9.023 7.872 1.00 61.13 62 ASP A CA 5
ATOM 7680 C C . ASP A 1 62 ? 1.404 7.700 7.161 1.00 70.13 62 ASP A C 5
ATOM 7681 O O . ASP A 1 62 ? 2.040 6.658 7.398 1.00 52.51 62 ASP A O 5
ATOM 7690 N N . GLY A 1 63 ? 0.375 7.775 6.294 1.00 12.42 63 GLY A N 5
ATOM 7691 C CA . GLY A 1 63 ? -0.078 6.627 5.516 1.00 64.42 63 GLY A CA 5
ATOM 7692 C C . GLY A 1 63 ? 0.949 6.193 4.482 1.00 20.01 63 GLY A C 5
ATOM 7693 O O . GLY A 1 63 ? 1.165 5.000 4.291 1.00 42.34 63 GLY A O 5
ATOM 7697 N N . LEU A 1 64 ? 1.581 7.193 3.832 1.00 61.51 64 LEU A N 5
ATOM 7698 C CA . LEU A 1 64 ? 2.656 6.999 2.831 1.00 11.13 64 LEU A CA 5
ATOM 7699 C C . LEU A 1 64 ? 3.871 6.265 3.453 1.00 52.41 64 LEU A C 5
ATOM 7700 O O . LEU A 1 64 ? 4.498 5.422 2.805 1.00 4.31 64 LEU A O 5
ATOM 7716 N N . ARG A 1 65 ? 4.155 6.592 4.729 1.00 23.55 65 ARG A N 5
ATOM 7717 C CA . ARG A 1 65 ? 5.274 6.028 5.511 1.00 41.50 65 ARG A CA 5
ATOM 7718 C C . ARG A 1 65 ? 5.068 4.530 5.753 1.00 63.42 65 ARG A C 5
ATOM 7719 O O . ARG A 1 65 ? 5.955 3.710 5.485 1.00 24.22 65 ARG A O 5
ATOM 7740 N N . ARG A 1 66 ? 3.868 4.202 6.261 1.00 25.15 66 ARG A N 5
ATOM 7741 C CA . ARG A 1 66 ? 3.514 2.838 6.652 1.00 25.44 66 ARG A CA 5
ATOM 7742 C C . ARG A 1 66 ? 3.278 1.972 5.397 1.00 54.22 66 ARG A C 5
ATOM 7743 O O . ARG A 1 66 ? 3.544 0.770 5.412 1.00 21.32 66 ARG A O 5
ATOM 7764 N N . ALA A 1 67 ? 2.803 2.618 4.307 1.00 30.51 67 ALA A N 5
ATOM 7765 C CA . ALA A 1 67 ? 2.561 1.958 3.013 1.00 10.14 67 ALA A CA 5
ATOM 7766 C C . ALA A 1 67 ? 3.878 1.569 2.338 1.00 70.25 67 ALA A C 5
ATOM 7767 O O . ALA A 1 67 ? 3.940 0.530 1.690 1.00 20.13 67 ALA A O 5
ATOM 7774 N N . ALA A 1 68 ? 4.922 2.411 2.513 1.00 72.42 68 ALA A N 5
ATOM 7775 C CA . ALA A 1 68 ? 6.269 2.163 1.957 1.00 14.34 68 ALA A CA 5
ATOM 7776 C C . ALA A 1 68 ? 6.875 0.864 2.513 1.00 53.25 68 ALA A C 5
ATOM 7777 O O . ALA A 1 68 ? 7.505 0.088 1.776 1.00 21.33 68 ALA A O 5
ATOM 7784 N N . LYS A 1 69 ? 6.675 0.646 3.822 1.00 15.44 69 LYS A N 5
ATOM 7785 C CA . LYS A 1 69 ? 7.154 -0.555 4.512 1.00 33.22 69 LYS A CA 5
ATOM 7786 C C . LYS A 1 69 ? 6.268 -1.777 4.179 1.00 13.23 69 LYS A C 5
ATOM 7787 O O . LYS A 1 69 ? 6.780 -2.821 3.779 1.00 32.11 69 LYS A O 5
ATOM 7806 N N . SER A 1 70 ? 4.935 -1.622 4.332 1.00 54.01 70 SER A N 5
ATOM 7807 C CA . SER A 1 70 ? 3.961 -2.718 4.123 1.00 30.44 70 SER A CA 5
ATOM 7808 C C . SER A 1 70 ? 4.026 -3.275 2.687 1.00 0.31 70 SER A C 5
ATOM 7809 O O . SER A 1 70 ? 3.759 -4.463 2.465 1.00 45.42 70 SER A O 5
ATOM 7817 N N . LEU A 1 71 ? 4.396 -2.394 1.729 1.00 75.03 71 LEU A N 5
ATOM 7818 C CA . LEU A 1 71 ? 4.553 -2.745 0.308 1.00 32.44 71 LEU A CA 5
ATOM 7819 C C . LEU A 1 71 ? 5.643 -3.824 0.161 1.00 1.52 71 LEU A C 5
ATOM 7820 O O . LEU A 1 71 ? 5.370 -4.915 -0.341 1.00 34.34 71 LEU A O 5
ATOM 7836 N N . LYS A 1 72 ? 6.859 -3.527 0.686 1.00 21.42 72 LYS A N 5
ATOM 7837 C CA . LYS A 1 72 ? 8.034 -4.424 0.539 1.00 1.51 72 LYS A CA 5
ATOM 7838 C C . LYS A 1 72 ? 7.873 -5.735 1.337 1.00 52.13 72 LYS A C 5
ATOM 7839 O O . LYS A 1 72 ? 8.411 -6.774 0.933 1.00 20.32 72 LYS A O 5
ATOM 7858 N N . GLU A 1 73 ? 7.125 -5.678 2.458 1.00 64.23 73 GLU A N 5
ATOM 7859 C CA . GLU A 1 73 ? 6.842 -6.865 3.296 1.00 34.34 73 GLU A CA 5
ATOM 7860 C C . GLU A 1 73 ? 5.882 -7.828 2.567 1.00 43.42 73 GLU A C 5
ATOM 7861 O O . GLU A 1 73 ? 6.001 -9.055 2.700 1.00 14.44 73 GLU A O 5
ATOM 7873 N N . ALA A 1 74 ? 4.937 -7.253 1.794 1.00 63.11 74 ALA A N 5
ATOM 7874 C CA . ALA A 1 74 ? 4.043 -8.026 0.918 1.00 10.23 74 ALA A CA 5
ATOM 7875 C C . ALA A 1 74 ? 4.842 -8.662 -0.235 1.00 60.40 74 ALA A C 5
ATOM 7876 O O . ALA A 1 74 ? 4.606 -9.805 -0.601 1.00 43.35 74 ALA A O 5
ATOM 7883 N N . ILE A 1 75 ? 5.828 -7.913 -0.759 1.00 72.04 75 ILE A N 5
ATOM 7884 C CA . ILE A 1 75 ? 6.662 -8.343 -1.901 1.00 53.14 75 ILE A CA 5
ATOM 7885 C C . ILE A 1 75 ? 7.537 -9.561 -1.566 1.00 42.53 75 ILE A C 5
ATOM 7886 O O . ILE A 1 75 ? 7.661 -10.479 -2.390 1.00 1.42 75 ILE A O 5
ATOM 7902 N N . THR A 1 76 ? 8.124 -9.568 -0.358 1.00 71.13 76 THR A N 5
ATOM 7903 C CA . THR A 1 76 ? 8.931 -10.707 0.125 1.00 75.22 76 THR A CA 5
ATOM 7904 C C . THR A 1 76 ? 8.064 -11.988 0.240 1.00 24.33 76 THR A C 5
ATOM 7905 O O . THR A 1 76 ? 8.581 -13.106 0.138 1.00 11.12 76 THR A O 5
ATOM 7916 N N . ALA A 1 77 ? 6.739 -11.792 0.412 1.00 75.23 77 ALA A N 5
ATOM 7917 C CA . ALA A 1 77 ? 5.754 -12.879 0.514 1.00 74.31 77 ALA A CA 5
ATOM 7918 C C . ALA A 1 77 ? 5.183 -13.288 -0.864 1.00 13.13 77 ALA A C 5
ATOM 7919 O O . ALA A 1 77 ? 4.588 -14.369 -0.975 1.00 34.34 77 ALA A O 5
ATOM 7926 N N . ILE A 1 78 ? 5.349 -12.429 -1.911 1.00 32.52 78 ILE A N 5
ATOM 7927 C CA . ILE A 1 78 ? 4.913 -12.760 -3.298 1.00 51.13 78 ILE A CA 5
ATOM 7928 C C . ILE A 1 78 ? 5.732 -13.965 -3.813 1.00 60.24 78 ILE A C 5
ATOM 7929 O O . ILE A 1 78 ? 6.962 -13.911 -3.761 1.00 52.13 78 ILE A O 5
ATOM 7945 N N . PRO A 1 79 ? 5.078 -15.082 -4.276 1.00 35.40 79 PRO A N 5
ATOM 7946 C CA . PRO A 1 79 ? 5.784 -16.196 -4.959 1.00 51.43 79 PRO A CA 5
ATOM 7947 C C . PRO A 1 79 ? 6.483 -15.709 -6.246 1.00 33.52 79 PRO A C 5
ATOM 7948 O O . PRO A 1 79 ? 6.050 -14.710 -6.839 1.00 13.52 79 PRO A O 5
ATOM 7959 N N . GLU A 1 80 ? 7.571 -16.395 -6.656 1.00 13.11 80 GLU A N 5
ATOM 7960 C CA . GLU A 1 80 ? 8.373 -16.018 -7.844 1.00 44.10 80 GLU A CA 5
ATOM 7961 C C . GLU A 1 80 ? 7.566 -16.184 -9.146 1.00 25.14 80 GLU A C 5
ATOM 7962 O O . GLU A 1 80 ? 7.718 -17.162 -9.894 1.00 74.44 80 GLU A O 5
ATOM 7974 N N . GLU A 1 81 ? 6.699 -15.197 -9.379 1.00 43.25 81 GLU A N 5
ATOM 7975 C CA . GLU A 1 81 ? 5.737 -15.145 -10.486 1.00 20.32 81 GLU A CA 5
ATOM 7976 C C . GLU A 1 81 ? 5.537 -13.660 -10.845 1.00 75.12 81 GLU A C 5
ATOM 7977 O O . GLU A 1 81 ? 6.471 -12.843 -10.675 1.00 41.43 81 GLU A O 5
ATOM 7989 N N . GLU A 1 82 ? 4.346 -13.328 -11.371 1.00 24.32 82 GLU A N 5
ATOM 7990 C CA . GLU A 1 82 ? 3.898 -11.949 -11.588 1.00 1.32 82 GLU A CA 5
ATOM 7991 C C . GLU A 1 82 ? 3.883 -11.209 -10.233 1.00 2.22 82 GLU A C 5
ATOM 7992 O O . GLU A 1 82 ? 3.001 -11.448 -9.397 1.00 13.23 82 GLU A O 5
ATOM 8004 N N . GLY A 1 83 ? 4.883 -10.347 -10.008 1.00 41.32 83 GLY A N 5
ATOM 8005 C CA . GLY A 1 83 ? 4.998 -9.587 -8.766 1.00 1.32 83 GLY A CA 5
ATOM 8006 C C . GLY A 1 83 ? 6.444 -9.421 -8.330 1.00 71.22 83 GLY A C 5
ATOM 8007 O O . GLY A 1 83 ? 6.803 -8.419 -7.709 1.00 20.05 83 GLY A O 5
ATOM 8011 N N . ARG A 1 84 ? 7.277 -10.422 -8.632 1.00 44.31 84 ARG A N 5
ATOM 8012 C CA . ARG A 1 84 ? 8.727 -10.331 -8.414 1.00 25.11 84 ARG A CA 5
ATOM 8013 C C . ARG A 1 84 ? 9.342 -9.715 -9.682 1.00 51.10 84 ARG A C 5
ATOM 8014 O O . ARG A 1 84 ? 8.954 -10.100 -10.788 1.00 50.24 84 ARG A O 5
ATOM 8035 N N . LYS A 1 85 ? 10.258 -8.735 -9.500 1.00 43.44 85 LYS A N 5
ATOM 8036 C CA . LYS A 1 85 ? 10.800 -7.888 -10.594 1.00 11.20 85 LYS A CA 5
ATOM 8037 C C . LYS A 1 85 ? 9.634 -7.192 -11.358 1.00 61.41 85 LYS A C 5
ATOM 8038 O O . LYS A 1 85 ? 9.610 -7.088 -12.590 1.00 64.21 85 LYS A O 5
ATOM 8057 N N . GLU A 1 86 ? 8.666 -6.696 -10.566 1.00 54.04 86 GLU A N 5
ATOM 8058 C CA . GLU A 1 86 ? 7.479 -5.994 -11.065 1.00 23.12 86 GLU A CA 5
ATOM 8059 C C . GLU A 1 86 ? 6.911 -5.114 -9.938 1.00 34.53 86 GLU A C 5
ATOM 8060 O O . GLU A 1 86 ? 6.934 -3.881 -10.021 1.00 72.40 86 GLU A O 5
ATOM 8072 N N . ALA A 1 87 ? 6.417 -5.772 -8.877 1.00 30.42 87 ALA A N 5
ATOM 8073 C CA . ALA A 1 87 ? 5.880 -5.101 -7.680 1.00 43.41 87 ALA A CA 5
ATOM 8074 C C . ALA A 1 87 ? 7.001 -4.575 -6.768 1.00 14.33 87 ALA A C 5
ATOM 8075 O O . ALA A 1 87 ? 6.784 -3.626 -6.012 1.00 54.02 87 ALA A O 5
ATOM 8082 N N . LYS A 1 88 ? 8.200 -5.210 -6.839 1.00 60.42 88 LYS A N 5
ATOM 8083 C CA . LYS A 1 88 ? 9.322 -4.933 -5.914 1.00 1.44 88 LYS A CA 5
ATOM 8084 C C . LYS A 1 88 ? 9.786 -3.460 -5.974 1.00 50.23 88 LYS A C 5
ATOM 8085 O O . LYS A 1 88 ? 10.035 -2.811 -4.947 1.00 0.33 88 LYS A O 5
ATOM 8104 N N . GLU A 1 89 ? 9.844 -2.953 -7.201 1.00 51.44 89 GLU A N 5
ATOM 8105 C CA . GLU A 1 89 ? 10.291 -1.589 -7.526 1.00 62.44 89 GLU A CA 5
ATOM 8106 C C . GLU A 1 89 ? 9.220 -0.545 -7.126 1.00 40.43 89 GLU A C 5
ATOM 8107 O O . GLU A 1 89 ? 9.543 0.631 -6.943 1.00 71.20 89 GLU A O 5
ATOM 8119 N N . MET A 1 90 ? 7.944 -0.977 -7.050 1.00 64.02 90 MET A N 5
ATOM 8120 C CA . MET A 1 90 ? 6.837 -0.132 -6.533 1.00 0.13 90 MET A CA 5
ATOM 8121 C C . MET A 1 90 ? 7.080 0.273 -5.056 1.00 62.23 90 MET A C 5
ATOM 8122 O O . MET A 1 90 ? 6.698 1.373 -4.642 1.00 52.22 90 MET A O 5
ATOM 8136 N N . ALA A 1 91 ? 7.699 -0.645 -4.269 1.00 20.12 91 ALA A N 5
ATOM 8137 C CA . ALA A 1 91 ? 8.097 -0.374 -2.866 1.00 22.44 91 ALA A CA 5
ATOM 8138 C C . ALA A 1 91 ? 9.098 0.781 -2.812 1.00 21.21 91 ALA A C 5
ATOM 8139 O O . ALA A 1 91 ? 8.971 1.681 -1.975 1.00 23.32 91 ALA A O 5
ATOM 8146 N N . LYS A 1 92 ? 10.069 0.739 -3.750 1.00 33.34 92 LYS A N 5
ATOM 8147 C CA . LYS A 1 92 ? 11.082 1.785 -3.924 1.00 14.20 92 LYS A CA 5
ATOM 8148 C C . LYS A 1 92 ? 10.411 3.138 -4.200 1.00 33.30 92 LYS A C 5
ATOM 8149 O O . LYS A 1 92 ? 10.794 4.139 -3.607 1.00 52.04 92 LYS A O 5
ATOM 8168 N N . LYS A 1 93 ? 9.377 3.125 -5.073 1.00 23.11 93 LYS A N 5
ATOM 8169 C CA . LYS A 1 93 ? 8.585 4.323 -5.436 1.00 13.34 93 LYS A CA 5
ATOM 8170 C C . LYS A 1 93 ? 7.921 4.968 -4.209 1.00 33.31 93 LYS A C 5
ATOM 8171 O O . LYS A 1 93 ? 7.967 6.191 -4.048 1.00 63.01 93 LYS A O 5
ATOM 8190 N N . ALA A 1 94 ? 7.314 4.127 -3.351 1.00 65.20 94 ALA A N 5
ATOM 8191 C CA . ALA A 1 94 ? 6.648 4.573 -2.113 1.00 5.24 94 ALA A CA 5
ATOM 8192 C C . ALA A 1 94 ? 7.664 5.225 -1.148 1.00 62.31 94 ALA A C 5
ATOM 8193 O O . ALA A 1 94 ? 7.329 6.169 -0.423 1.00 4.02 94 ALA A O 5
ATOM 8200 N N . GLU A 1 95 ? 8.916 4.711 -1.183 1.00 61.22 95 GLU A N 5
ATOM 8201 C CA . GLU A 1 95 ? 10.047 5.256 -0.409 1.00 34.50 95 GLU A CA 5
ATOM 8202 C C . GLU A 1 95 ? 10.570 6.575 -1.021 1.00 41.31 95 GLU A C 5
ATOM 8203 O O . GLU A 1 95 ? 11.001 7.457 -0.280 1.00 72.34 95 GLU A O 5
ATOM 8215 N N . GLU A 1 96 ? 10.519 6.692 -2.375 1.00 5.44 96 GLU A N 5
ATOM 8216 C CA . GLU A 1 96 ? 10.955 7.908 -3.113 1.00 64.11 96 GLU A CA 5
ATOM 8217 C C . GLU A 1 96 ? 10.144 9.120 -2.646 1.00 72.40 96 GLU A C 5
ATOM 8218 O O . GLU A 1 96 ? 10.687 10.196 -2.356 1.00 33.14 96 GLU A O 5
ATOM 8230 N N . TRP A 1 97 ? 8.825 8.892 -2.577 1.00 10.13 97 TRP A N 5
ATOM 8231 C CA . TRP A 1 97 ? 7.842 9.885 -2.151 1.00 53.11 97 TRP A CA 5
ATOM 8232 C C . TRP A 1 97 ? 8.003 10.187 -0.661 1.00 31.13 97 TRP A C 5
ATOM 8233 O O . TRP A 1 97 ? 7.874 11.334 -0.239 1.00 33.53 97 TRP A O 5
ATOM 8254 N N . LEU A 1 98 ? 8.313 9.135 0.119 1.00 41.23 98 LEU A N 5
ATOM 8255 C CA . LEU A 1 98 ? 8.551 9.246 1.561 1.00 54.41 98 LEU A CA 5
ATOM 8256 C C . LEU A 1 98 ? 9.780 10.136 1.853 1.00 42.42 98 LEU A C 5
ATOM 8257 O O . LEU A 1 98 ? 9.777 10.894 2.820 1.00 5.04 98 LEU A O 5
ATOM 8273 N N . GLN A 1 99 ? 10.816 10.045 0.989 1.00 2.43 99 GLN A N 5
ATOM 8274 C CA . GLN A 1 99 ? 12.036 10.872 1.100 1.00 24.44 99 GLN A CA 5
ATOM 8275 C C . GLN A 1 99 ? 11.764 12.320 0.647 1.00 74.13 99 GLN A C 5
ATOM 8276 O O . GLN A 1 99 ? 12.398 13.256 1.146 1.00 2.32 99 GLN A O 5
ATOM 8290 N N . ALA A 1 100 ? 10.822 12.479 -0.307 1.00 72.31 100 ALA A N 5
ATOM 8291 C CA . ALA A 1 100 ? 10.380 13.804 -0.788 1.00 51.30 100 ALA A CA 5
ATOM 8292 C C . ALA A 1 100 ? 9.671 14.580 0.342 1.00 4.34 100 ALA A C 5
ATOM 8293 O O . ALA A 1 100 ? 9.795 15.804 0.437 1.00 2.10 100 ALA A O 5
ATOM 8300 N N . GLU A 1 101 ? 8.952 13.831 1.199 1.00 5.52 101 GLU A N 5
ATOM 8301 C CA . GLU A 1 101 ? 8.260 14.379 2.380 1.00 22.11 101 GLU A CA 5
ATOM 8302 C C . GLU A 1 101 ? 9.255 14.622 3.532 1.00 53.52 101 GLU A C 5
ATOM 8303 O O . GLU A 1 101 ? 9.228 15.671 4.184 1.00 30.13 101 GLU A O 5
ATOM 8315 N N . GLN A 1 102 ? 10.155 13.639 3.753 1.00 72.03 102 GLN A N 5
ATOM 8316 C CA . GLN A 1 102 ? 11.177 13.682 4.828 1.00 52.22 102 GLN A CA 5
ATOM 8317 C C . GLN A 1 102 ? 12.476 14.365 4.350 1.00 54.11 102 GLN A C 5
ATOM 8318 O O . GLN A 1 102 ? 13.570 14.074 4.861 1.00 54.14 102 GLN A O 5
ATOM 8332 N N . ASN A 1 103 ? 12.346 15.293 3.381 1.00 21.34 103 ASN A N 5
ATOM 8333 C CA . ASN A 1 103 ? 13.472 16.091 2.869 1.00 61.50 103 ASN A CA 5
ATOM 8334 C C . ASN A 1 103 ? 13.941 17.088 3.958 1.00 2.40 103 ASN A C 5
ATOM 8335 O O . ASN A 1 103 ? 13.327 18.150 4.151 1.00 53.14 103 ASN A O 5
ATOM 8346 N N . ASN A 1 104 ? 14.996 16.702 4.694 1.00 33.41 104 ASN A N 5
ATOM 8347 C CA . ASN A 1 104 ? 15.542 17.476 5.821 1.00 14.14 104 ASN A CA 5
ATOM 8348 C C . ASN A 1 104 ? 16.997 17.004 6.077 1.00 2.35 104 ASN A C 5
ATOM 8349 O O . ASN A 1 104 ? 17.189 15.980 6.770 1.00 4.52 104 ASN A O 5
ATOM 8361 N N . ALA A 1 1 ? -16.268 -14.048 5.298 1.00 40.24 1 ALA A N 6
ATOM 8362 C CA . ALA A 1 1 ? -15.326 -13.126 5.962 1.00 51.04 1 ALA A CA 6
ATOM 8363 C C . ALA A 1 1 ? -14.984 -11.927 5.060 1.00 63.10 1 ALA A C 6
ATOM 8364 O O . ALA A 1 1 ? -14.870 -10.798 5.544 1.00 4.32 1 ALA A O 6
ATOM 8373 N N . ASP A 1 2 ? -14.859 -12.181 3.736 1.00 3.33 2 ASP A N 6
ATOM 8374 C CA . ASP A 1 2 ? -14.321 -11.205 2.756 1.00 42.54 2 ASP A CA 6
ATOM 8375 C C . ASP A 1 2 ? -15.301 -10.061 2.410 1.00 15.50 2 ASP A C 6
ATOM 8376 O O . ASP A 1 2 ? -14.974 -9.191 1.597 1.00 41.43 2 ASP A O 6
ATOM 8385 N N . GLU A 1 3 ? -16.496 -10.064 3.021 1.00 54.41 3 GLU A N 6
ATOM 8386 C CA . GLU A 1 3 ? -17.476 -8.968 2.869 1.00 44.02 3 GLU A CA 6
ATOM 8387 C C . GLU A 1 3 ? -16.939 -7.643 3.455 1.00 40.03 3 GLU A C 6
ATOM 8388 O O . GLU A 1 3 ? -17.351 -6.562 3.018 1.00 40.52 3 GLU A O 6
ATOM 8400 N N . ASN A 1 4 ? -15.993 -7.737 4.416 1.00 60.44 4 ASN A N 6
ATOM 8401 C CA . ASN A 1 4 ? -15.317 -6.557 4.993 1.00 30.15 4 ASN A CA 6
ATOM 8402 C C . ASN A 1 4 ? -14.482 -5.811 3.921 1.00 52.14 4 ASN A C 6
ATOM 8403 O O . ASN A 1 4 ? -14.391 -4.582 3.951 1.00 22.44 4 ASN A O 6
ATOM 8414 N N . ILE A 1 5 ? -13.908 -6.584 2.970 1.00 34.54 5 ILE A N 6
ATOM 8415 C CA . ILE A 1 5 ? -13.141 -6.054 1.825 1.00 51.45 5 ILE A CA 6
ATOM 8416 C C . ILE A 1 5 ? -14.079 -5.262 0.898 1.00 64.24 5 ILE A C 6
ATOM 8417 O O . ILE A 1 5 ? -13.771 -4.124 0.516 1.00 31.41 5 ILE A O 6
ATOM 8433 N N . ALA A 1 6 ? -15.243 -5.879 0.587 1.00 32.13 6 ALA A N 6
ATOM 8434 C CA . ALA A 1 6 ? -16.291 -5.278 -0.261 1.00 43.34 6 ALA A CA 6
ATOM 8435 C C . ALA A 1 6 ? -16.741 -3.913 0.291 1.00 4.13 6 ALA A C 6
ATOM 8436 O O . ALA A 1 6 ? -16.975 -2.974 -0.474 1.00 51.22 6 ALA A O 6
ATOM 8443 N N . LYS A 1 7 ? -16.813 -3.826 1.635 1.00 51.44 7 LYS A N 6
ATOM 8444 C CA . LYS A 1 7 ? -17.143 -2.593 2.370 1.00 23.10 7 LYS A CA 6
ATOM 8445 C C . LYS A 1 7 ? -16.110 -1.477 2.081 1.00 73.44 7 LYS A C 6
ATOM 8446 O O . LYS A 1 7 ? -16.496 -0.337 1.832 1.00 31.40 7 LYS A O 6
ATOM 8465 N N . PHE A 1 8 ? -14.803 -1.824 2.108 1.00 43.42 8 PHE A N 6
ATOM 8466 C CA . PHE A 1 8 ? -13.707 -0.860 1.826 1.00 34.43 8 PHE A CA 6
ATOM 8467 C C . PHE A 1 8 ? -13.761 -0.368 0.361 1.00 63.15 8 PHE A C 6
ATOM 8468 O O . PHE A 1 8 ? -13.440 0.786 0.071 1.00 24.42 8 PHE A O 6
ATOM 8485 N N . GLU A 1 9 ? -14.180 -1.272 -0.544 1.00 12.15 9 GLU A N 6
ATOM 8486 C CA . GLU A 1 9 ? -14.302 -0.990 -1.992 1.00 13.23 9 GLU A CA 6
ATOM 8487 C C . GLU A 1 9 ? -15.502 -0.066 -2.291 1.00 52.35 9 GLU A C 6
ATOM 8488 O O . GLU A 1 9 ? -15.482 0.685 -3.262 1.00 41.35 9 GLU A O 6
ATOM 8500 N N . LYS A 1 10 ? -16.558 -0.180 -1.465 1.00 14.41 10 LYS A N 6
ATOM 8501 C CA . LYS A 1 10 ? -17.747 0.702 -1.514 1.00 63.22 10 LYS A CA 6
ATOM 8502 C C . LYS A 1 10 ? -17.411 2.077 -0.917 1.00 50.12 10 LYS A C 6
ATOM 8503 O O . LYS A 1 10 ? -17.838 3.113 -1.436 1.00 23.12 10 LYS A O 6
ATOM 8522 N N . ALA A 1 11 ? -16.621 2.054 0.172 1.00 12.20 11 ALA A N 6
ATOM 8523 C CA . ALA A 1 11 ? -16.133 3.259 0.869 1.00 32.33 11 ALA A CA 6
ATOM 8524 C C . ALA A 1 11 ? -15.197 4.069 -0.044 1.00 74.53 11 ALA A C 6
ATOM 8525 O O . ALA A 1 11 ? -15.114 5.301 0.054 1.00 34.41 11 ALA A O 6
ATOM 8532 N N . TYR A 1 12 ? -14.489 3.345 -0.928 1.00 0.21 12 TYR A N 6
ATOM 8533 C CA . TYR A 1 12 ? -13.661 3.945 -1.967 1.00 52.22 12 TYR A CA 6
ATOM 8534 C C . TYR A 1 12 ? -14.542 4.219 -3.197 1.00 33.22 12 TYR A C 6
ATOM 8535 O O . TYR A 1 12 ? -14.964 3.290 -3.879 1.00 2.22 12 TYR A O 6
ATOM 8553 N N . LYS A 1 13 ? -14.826 5.493 -3.466 1.00 54.04 13 LYS A N 6
ATOM 8554 C CA . LYS A 1 13 ? -15.674 5.901 -4.598 1.00 52.02 13 LYS A CA 6
ATOM 8555 C C . LYS A 1 13 ? -14.820 6.365 -5.790 1.00 12.14 13 LYS A C 6
ATOM 8556 O O . LYS A 1 13 ? -14.887 5.776 -6.875 1.00 53.34 13 LYS A O 6
ATOM 8575 N N . LYS A 1 14 ? -13.991 7.402 -5.570 1.00 43.10 14 LYS A N 6
ATOM 8576 C CA . LYS A 1 14 ? -13.227 8.054 -6.647 1.00 65.21 14 LYS A CA 6
ATOM 8577 C C . LYS A 1 14 ? -12.140 8.974 -6.040 1.00 12.53 14 LYS A C 6
ATOM 8578 O O . LYS A 1 14 ? -12.406 10.146 -5.763 1.00 22.54 14 LYS A O 6
ATOM 8597 N N . ALA A 1 15 ? -10.937 8.424 -5.761 1.00 34.44 15 ALA A N 6
ATOM 8598 C CA . ALA A 1 15 ? -9.771 9.227 -5.319 1.00 43.03 15 ALA A CA 6
ATOM 8599 C C . ALA A 1 15 ? -8.629 9.078 -6.321 1.00 44.33 15 ALA A C 6
ATOM 8600 O O . ALA A 1 15 ? -8.151 7.966 -6.578 1.00 55.11 15 ALA A O 6
ATOM 8607 N N . GLU A 1 16 ? -8.230 10.215 -6.880 1.00 51.34 16 GLU A N 6
ATOM 8608 C CA . GLU A 1 16 ? -7.120 10.349 -7.832 1.00 20.33 16 GLU A CA 6
ATOM 8609 C C . GLU A 1 16 ? -6.457 11.712 -7.561 1.00 21.24 16 GLU A C 6
ATOM 8610 O O . GLU A 1 16 ? -6.509 12.204 -6.421 1.00 50.41 16 GLU A O 6
ATOM 8622 N N . GLU A 1 17 ? -5.836 12.320 -8.582 1.00 43.31 17 GLU A N 6
ATOM 8623 C CA . GLU A 1 17 ? -5.121 13.606 -8.436 1.00 22.21 17 GLU A CA 6
ATOM 8624 C C . GLU A 1 17 ? -6.105 14.804 -8.492 1.00 15.10 17 GLU A C 6
ATOM 8625 O O . GLU A 1 17 ? -6.128 15.575 -9.458 1.00 71.50 17 GLU A O 6
ATOM 8637 N N . LEU A 1 18 ? -6.956 14.902 -7.461 1.00 53.12 18 LEU A N 6
ATOM 8638 C CA . LEU A 1 18 ? -7.882 16.035 -7.245 1.00 62.13 18 LEU A CA 6
ATOM 8639 C C . LEU A 1 18 ? -7.556 16.665 -5.879 1.00 20.21 18 LEU A C 6
ATOM 8640 O O . LEU A 1 18 ? -6.523 16.356 -5.282 1.00 13.55 18 LEU A O 6
ATOM 8656 N N . ASN A 1 19 ? -8.453 17.534 -5.377 1.00 32.21 19 ASN A N 6
ATOM 8657 C CA . ASN A 1 19 ? -8.336 18.109 -4.013 1.00 24.34 19 ASN A CA 6
ATOM 8658 C C . ASN A 1 19 ? -9.049 17.208 -2.971 1.00 55.41 19 ASN A C 6
ATOM 8659 O O . ASN A 1 19 ? -9.486 17.684 -1.920 1.00 21.14 19 ASN A O 6
ATOM 8670 N N . GLN A 1 20 ? -9.113 15.895 -3.271 1.00 73.32 20 GLN A N 6
ATOM 8671 C CA . GLN A 1 20 ? -9.687 14.862 -2.397 1.00 15.24 20 GLN A CA 6
ATOM 8672 C C . GLN A 1 20 ? -8.708 13.677 -2.313 1.00 31.04 20 GLN A C 6
ATOM 8673 O O . GLN A 1 20 ? -7.904 13.458 -3.233 1.00 61.12 20 GLN A O 6
ATOM 8687 N N . GLY A 1 21 ? -8.799 12.920 -1.215 1.00 33.32 21 GLY A N 6
ATOM 8688 C CA . GLY A 1 21 ? -7.936 11.765 -0.989 1.00 52.35 21 GLY A CA 6
ATOM 8689 C C . GLY A 1 21 ? -7.966 11.292 0.453 1.00 1.35 21 GLY A C 6
ATOM 8690 O O . GLY A 1 21 ? -7.681 10.127 0.730 1.00 60.23 21 GLY A O 6
ATOM 8694 N N . GLU A 1 22 ? -8.298 12.217 1.372 1.00 74.42 22 GLU A N 6
ATOM 8695 C CA . GLU A 1 22 ? -8.449 11.924 2.812 1.00 45.33 22 GLU A CA 6
ATOM 8696 C C . GLU A 1 22 ? -9.702 11.059 3.082 1.00 2.44 22 GLU A C 6
ATOM 8697 O O . GLU A 1 22 ? -9.733 10.275 4.041 1.00 61.30 22 GLU A O 6
ATOM 8709 N N . LEU A 1 23 ? -10.735 11.232 2.225 1.00 71.41 23 LEU A N 6
ATOM 8710 C CA . LEU A 1 23 ? -12.000 10.463 2.299 1.00 74.33 23 LEU A CA 6
ATOM 8711 C C . LEU A 1 23 ? -11.748 8.976 1.996 1.00 53.43 23 LEU A C 6
ATOM 8712 O O . LEU A 1 23 ? -12.352 8.092 2.601 1.00 1.14 23 LEU A O 6
ATOM 8728 N N . MET A 1 24 ? -10.835 8.730 1.046 1.00 61.03 24 MET A N 6
ATOM 8729 C CA . MET A 1 24 ? -10.533 7.390 0.507 1.00 14.14 24 MET A CA 6
ATOM 8730 C C . MET A 1 24 ? -9.022 7.142 0.629 1.00 11.05 24 MET A C 6
ATOM 8731 O O . MET A 1 24 ? -8.423 7.600 1.606 1.00 2.11 24 MET A O 6
ATOM 8745 N N . GLY A 1 25 ? -8.407 6.401 -0.319 1.00 4.05 25 GLY A N 6
ATOM 8746 C CA . GLY A 1 25 ? -6.967 6.100 -0.277 1.00 42.24 25 GLY A CA 6
ATOM 8747 C C . GLY A 1 25 ? -6.660 4.950 0.665 1.00 53.04 25 GLY A C 6
ATOM 8748 O O . GLY A 1 25 ? -6.297 3.849 0.229 1.00 55.32 25 GLY A O 6
ATOM 8752 N N . ARG A 1 26 ? -6.861 5.223 1.968 1.00 1.24 26 ARG A N 6
ATOM 8753 C CA . ARG A 1 26 ? -6.656 4.261 3.064 1.00 24.23 26 ARG A CA 6
ATOM 8754 C C . ARG A 1 26 ? -7.567 3.028 2.925 1.00 61.55 26 ARG A C 6
ATOM 8755 O O . ARG A 1 26 ? -7.254 1.970 3.466 1.00 52.04 26 ARG A O 6
ATOM 8776 N N . ALA A 1 27 ? -8.692 3.183 2.193 1.00 12.32 27 ALA A N 6
ATOM 8777 C CA . ALA A 1 27 ? -9.613 2.076 1.891 1.00 53.13 27 ALA A CA 6
ATOM 8778 C C . ALA A 1 27 ? -8.900 0.939 1.131 1.00 10.12 27 ALA A C 6
ATOM 8779 O O . ALA A 1 27 ? -9.045 -0.226 1.510 1.00 21.52 27 ALA A O 6
ATOM 8786 N N . LEU A 1 28 ? -8.097 1.294 0.090 1.00 23.31 28 LEU A N 6
ATOM 8787 C CA . LEU A 1 28 ? -7.272 0.305 -0.646 1.00 13.15 28 LEU A CA 6
ATOM 8788 C C . LEU A 1 28 ? -6.231 -0.344 0.278 1.00 20.14 28 LEU A C 6
ATOM 8789 O O . LEU A 1 28 ? -5.964 -1.542 0.161 1.00 11.21 28 LEU A O 6
ATOM 8805 N N . TYR A 1 29 ? -5.660 0.464 1.193 1.00 14.14 29 TYR A N 6
ATOM 8806 C CA . TYR A 1 29 ? -4.636 0.002 2.149 1.00 43.24 29 TYR A CA 6
ATOM 8807 C C . TYR A 1 29 ? -5.161 -1.176 3.000 1.00 51.15 29 TYR A C 6
ATOM 8808 O O . TYR A 1 29 ? -4.461 -2.184 3.175 1.00 14.14 29 TYR A O 6
ATOM 8826 N N . ASN A 1 30 ? -6.405 -1.042 3.502 1.00 14.45 30 ASN A N 6
ATOM 8827 C CA . ASN A 1 30 ? -7.052 -2.079 4.336 1.00 13.30 30 ASN A CA 6
ATOM 8828 C C . ASN A 1 30 ? -7.336 -3.361 3.524 1.00 33.11 30 ASN A C 6
ATOM 8829 O O . ASN A 1 30 ? -7.234 -4.470 4.063 1.00 65.13 30 ASN A O 6
ATOM 8840 N N . ILE A 1 31 ? -7.671 -3.193 2.227 1.00 64.15 31 ILE A N 6
ATOM 8841 C CA . ILE A 1 31 ? -7.894 -4.315 1.288 1.00 12.05 31 ILE A CA 6
ATOM 8842 C C . ILE A 1 31 ? -6.577 -5.100 1.080 1.00 75.33 31 ILE A C 6
ATOM 8843 O O . ILE A 1 31 ? -6.581 -6.336 0.967 1.00 44.44 31 ILE A O 6
ATOM 8859 N N . GLY A 1 32 ? -5.456 -4.346 1.041 1.00 44.23 32 GLY A N 6
ATOM 8860 C CA . GLY A 1 32 ? -4.120 -4.914 0.889 1.00 74.10 32 GLY A CA 6
ATOM 8861 C C . GLY A 1 32 ? -3.704 -5.759 2.086 1.00 33.15 32 GLY A C 6
ATOM 8862 O O . GLY A 1 32 ? -3.134 -6.838 1.914 1.00 42.33 32 GLY A O 6
ATOM 8866 N N . LEU A 1 33 ? -4.019 -5.264 3.305 1.00 55.15 33 LEU A N 6
ATOM 8867 C CA . LEU A 1 33 ? -3.742 -5.980 4.571 1.00 21.30 33 LEU A CA 6
ATOM 8868 C C . LEU A 1 33 ? -4.445 -7.357 4.587 1.00 51.03 33 LEU A C 6
ATOM 8869 O O . LEU A 1 33 ? -3.905 -8.348 5.106 1.00 60.01 33 LEU A O 6
ATOM 8885 N N . GLU A 1 34 ? -5.653 -7.396 3.988 1.00 74.32 34 GLU A N 6
ATOM 8886 C CA . GLU A 1 34 ? -6.454 -8.627 3.860 1.00 42.03 34 GLU A CA 6
ATOM 8887 C C . GLU A 1 34 ? -5.797 -9.624 2.884 1.00 62.54 34 GLU A C 6
ATOM 8888 O O . GLU A 1 34 ? -5.679 -10.819 3.198 1.00 10.43 34 GLU A O 6
ATOM 8900 N N . LYS A 1 35 ? -5.356 -9.113 1.711 1.00 53.34 35 LYS A N 6
ATOM 8901 C CA . LYS A 1 35 ? -4.695 -9.929 0.666 1.00 11.00 35 LYS A CA 6
ATOM 8902 C C . LYS A 1 35 ? -3.377 -10.557 1.179 1.00 34.32 35 LYS A C 6
ATOM 8903 O O . LYS A 1 35 ? -3.027 -11.681 0.792 1.00 32.33 35 LYS A O 6
ATOM 8922 N N . ASN A 1 36 ? -2.678 -9.808 2.057 1.00 63.50 36 ASN A N 6
ATOM 8923 C CA . ASN A 1 36 ? -1.359 -10.191 2.603 1.00 32.23 36 ASN A CA 6
ATOM 8924 C C . ASN A 1 36 ? -1.495 -11.433 3.512 1.00 20.10 36 ASN A C 6
ATOM 8925 O O . ASN A 1 36 ? -0.674 -12.354 3.438 1.00 24.12 36 ASN A O 6
ATOM 8936 N N . LYS A 1 37 ? -2.564 -11.451 4.348 1.00 11.21 37 LYS A N 6
ATOM 8937 C CA . LYS A 1 37 ? -2.889 -12.605 5.229 1.00 13.11 37 LYS A CA 6
ATOM 8938 C C . LYS A 1 37 ? -3.199 -13.855 4.392 1.00 51.25 37 LYS A C 6
ATOM 8939 O O . LYS A 1 37 ? -2.764 -14.963 4.713 1.00 54.31 37 LYS A O 6
ATOM 8958 N N . MET A 1 38 ? -3.956 -13.637 3.303 1.00 23.43 38 MET A N 6
ATOM 8959 C CA . MET A 1 38 ? -4.449 -14.710 2.424 1.00 54.55 38 MET A CA 6
ATOM 8960 C C . MET A 1 38 ? -3.361 -15.183 1.438 1.00 63.31 38 MET A C 6
ATOM 8961 O O . MET A 1 38 ? -3.622 -16.041 0.591 1.00 24.50 38 MET A O 6
ATOM 8975 N N . GLY A 1 39 ? -2.148 -14.594 1.548 1.00 21.45 39 GLY A N 6
ATOM 8976 C CA . GLY A 1 39 ? -0.960 -15.081 0.849 1.00 73.41 39 GLY A CA 6
ATOM 8977 C C . GLY A 1 39 ? -0.642 -14.304 -0.414 1.00 31.35 39 GLY A C 6
ATOM 8978 O O . GLY A 1 39 ? 0.510 -14.297 -0.856 1.00 31.31 39 GLY A O 6
ATOM 8982 N N . LYS A 1 40 ? -1.658 -13.648 -0.999 1.00 44.10 40 LYS A N 6
ATOM 8983 C CA . LYS A 1 40 ? -1.520 -12.921 -2.271 1.00 73.23 40 LYS A CA 6
ATOM 8984 C C . LYS A 1 40 ? -0.924 -11.525 -2.025 1.00 44.41 40 LYS A C 6
ATOM 8985 O O . LYS A 1 40 ? -1.640 -10.513 -2.014 1.00 43.34 40 LYS A O 6
ATOM 9004 N N . ALA A 1 41 ? 0.395 -11.492 -1.791 1.00 73.11 41 ALA A N 6
ATOM 9005 C CA . ALA A 1 41 ? 1.104 -10.268 -1.409 1.00 24.35 41 ALA A CA 6
ATOM 9006 C C . ALA A 1 41 ? 1.488 -9.403 -2.625 1.00 3.13 41 ALA A C 6
ATOM 9007 O O . ALA A 1 41 ? 2.026 -8.314 -2.443 1.00 11.44 41 ALA A O 6
ATOM 9014 N N . ARG A 1 42 ? 1.228 -9.891 -3.869 1.00 25.54 42 ARG A N 6
ATOM 9015 C CA . ARG A 1 42 ? 1.267 -9.032 -5.079 1.00 43.40 42 ARG A CA 6
ATOM 9016 C C . ARG A 1 42 ? 0.049 -8.110 -5.102 1.00 40.14 42 ARG A C 6
ATOM 9017 O O . ARG A 1 42 ? 0.162 -6.914 -5.392 1.00 62.32 42 ARG A O 6
ATOM 9038 N N . GLU A 1 43 ? -1.122 -8.708 -4.810 1.00 45.14 43 GLU A N 6
ATOM 9039 C CA . GLU A 1 43 ? -2.384 -7.971 -4.690 1.00 24.34 43 GLU A CA 6
ATOM 9040 C C . GLU A 1 43 ? -2.323 -7.028 -3.474 1.00 62.24 43 GLU A C 6
ATOM 9041 O O . GLU A 1 43 ? -2.764 -5.888 -3.564 1.00 24.02 43 GLU A O 6
ATOM 9053 N N . ALA A 1 44 ? -1.699 -7.488 -2.371 1.00 72.23 44 ALA A N 6
ATOM 9054 C CA . ALA A 1 44 ? -1.415 -6.633 -1.201 1.00 44.20 44 ALA A CA 6
ATOM 9055 C C . ALA A 1 44 ? -0.570 -5.421 -1.618 1.00 24.10 44 ALA A C 6
ATOM 9056 O O . ALA A 1 44 ? -0.942 -4.277 -1.348 1.00 20.14 44 ALA A O 6
ATOM 9063 N N . ALA A 1 45 ? 0.523 -5.714 -2.347 1.00 12.55 45 ALA A N 6
ATOM 9064 C CA . ALA A 1 45 ? 1.504 -4.719 -2.809 1.00 64.32 45 ALA A CA 6
ATOM 9065 C C . ALA A 1 45 ? 0.863 -3.601 -3.661 1.00 75.43 45 ALA A C 6
ATOM 9066 O O . ALA A 1 45 ? 1.146 -2.420 -3.447 1.00 73.25 45 ALA A O 6
ATOM 9073 N N . GLU A 1 46 ? -0.002 -3.988 -4.623 1.00 20.12 46 GLU A N 6
ATOM 9074 C CA . GLU A 1 46 ? -0.627 -3.030 -5.564 1.00 33.22 46 GLU A CA 6
ATOM 9075 C C . GLU A 1 46 ? -1.663 -2.144 -4.869 1.00 75.34 46 GLU A C 6
ATOM 9076 O O . GLU A 1 46 ? -1.824 -0.987 -5.232 1.00 22.41 46 GLU A O 6
ATOM 9088 N N . TYR A 1 47 ? -2.355 -2.692 -3.854 1.00 75.23 47 TYR A N 6
ATOM 9089 C CA . TYR A 1 47 ? -3.314 -1.912 -3.041 1.00 75.21 47 TYR A CA 6
ATOM 9090 C C . TYR A 1 47 ? -2.580 -0.904 -2.154 1.00 1.32 47 TYR A C 6
ATOM 9091 O O . TYR A 1 47 ? -3.070 0.209 -1.948 1.00 23.24 47 TYR A O 6
ATOM 9109 N N . PHE A 1 48 ? -1.405 -1.309 -1.637 1.00 51.24 48 PHE A N 6
ATOM 9110 C CA . PHE A 1 48 ? -0.526 -0.421 -0.852 1.00 32.12 48 PHE A CA 6
ATOM 9111 C C . PHE A 1 48 ? 0.061 0.689 -1.740 1.00 44.54 48 PHE A C 6
ATOM 9112 O O . PHE A 1 48 ? 0.303 1.793 -1.260 1.00 23.32 48 PHE A O 6
ATOM 9129 N N . PHE A 1 49 ? 0.285 0.368 -3.034 1.00 32.11 49 PHE A N 6
ATOM 9130 C CA . PHE A 1 49 ? 0.882 1.300 -4.005 1.00 0.43 49 PHE A CA 6
ATOM 9131 C C . PHE A 1 49 ? -0.120 2.365 -4.436 1.00 23.21 49 PHE A C 6
ATOM 9132 O O . PHE A 1 49 ? 0.185 3.556 -4.395 1.00 33.33 49 PHE A O 6
ATOM 9149 N N . ARG A 1 50 ? -1.304 1.912 -4.870 1.00 20.23 50 ARG A N 6
ATOM 9150 C CA . ARG A 1 50 ? -2.381 2.794 -5.347 1.00 33.22 50 ARG A CA 6
ATOM 9151 C C . ARG A 1 50 ? -2.882 3.695 -4.203 1.00 34.22 50 ARG A C 6
ATOM 9152 O O . ARG A 1 50 ? -3.278 4.843 -4.435 1.00 63.53 50 ARG A O 6
ATOM 9173 N N . ALA A 1 51 ? -2.850 3.153 -2.968 1.00 75.30 51 ALA A N 6
ATOM 9174 C CA . ALA A 1 51 ? -3.130 3.920 -1.751 1.00 4.35 51 ALA A CA 6
ATOM 9175 C C . ALA A 1 51 ? -2.024 4.964 -1.528 1.00 44.13 51 ALA A C 6
ATOM 9176 O O . ALA A 1 51 ? -2.319 6.130 -1.279 1.00 40.10 51 ALA A O 6
ATOM 9183 N N . ALA A 1 52 ? -0.748 4.521 -1.656 1.00 51.34 52 ALA A N 6
ATOM 9184 C CA . ALA A 1 52 ? 0.447 5.378 -1.466 1.00 64.11 52 ALA A CA 6
ATOM 9185 C C . ALA A 1 52 ? 0.492 6.545 -2.473 1.00 74.03 52 ALA A C 6
ATOM 9186 O O . ALA A 1 52 ? 1.056 7.597 -2.167 1.00 5.24 52 ALA A O 6
ATOM 9193 N N . ILE A 1 53 ? -0.083 6.329 -3.680 1.00 33.03 53 ILE A N 6
ATOM 9194 C CA . ILE A 1 53 ? -0.263 7.392 -4.689 1.00 21.33 53 ILE A CA 6
ATOM 9195 C C . ILE A 1 53 ? -1.145 8.507 -4.095 1.00 60.54 53 ILE A C 6
ATOM 9196 O O . ILE A 1 53 ? -0.728 9.659 -4.008 1.00 74.14 53 ILE A O 6
ATOM 9212 N N . VAL A 1 54 ? -2.331 8.110 -3.607 1.00 51.15 54 VAL A N 6
ATOM 9213 C CA . VAL A 1 54 ? -3.341 9.031 -3.052 1.00 43.41 54 VAL A CA 6
ATOM 9214 C C . VAL A 1 54 ? -2.795 9.769 -1.806 1.00 63.22 54 VAL A C 6
ATOM 9215 O O . VAL A 1 54 ? -3.091 10.954 -1.597 1.00 13.01 54 VAL A O 6
ATOM 9228 N N . PHE A 1 55 ? -1.958 9.062 -1.014 1.00 71.23 55 PHE A N 6
ATOM 9229 C CA . PHE A 1 55 ? -1.331 9.631 0.195 1.00 12.15 55 PHE A CA 6
ATOM 9230 C C . PHE A 1 55 ? -0.309 10.709 -0.184 1.00 33.14 55 PHE A C 6
ATOM 9231 O O . PHE A 1 55 ? -0.368 11.816 0.326 1.00 75.42 55 PHE A O 6
ATOM 9248 N N . TYR A 1 56 ? 0.587 10.369 -1.123 1.00 35.30 56 TYR A N 6
ATOM 9249 C CA . TYR A 1 56 ? 1.685 11.251 -1.556 1.00 65.15 56 TYR A CA 6
ATOM 9250 C C . TYR A 1 56 ? 1.161 12.548 -2.201 1.00 53.40 56 TYR A C 6
ATOM 9251 O O . TYR A 1 56 ? 1.656 13.638 -1.900 1.00 74.44 56 TYR A O 6
ATOM 9269 N N . LYS A 1 57 ? 0.188 12.396 -3.112 1.00 2.33 57 LYS A N 6
ATOM 9270 C CA . LYS A 1 57 ? -0.486 13.518 -3.798 1.00 41.10 57 LYS A CA 6
ATOM 9271 C C . LYS A 1 57 ? -1.108 14.506 -2.794 1.00 3.44 57 LYS A C 6
ATOM 9272 O O . LYS A 1 57 ? -0.998 15.729 -2.958 1.00 4.13 57 LYS A O 6
ATOM 9291 N N . GLU A 1 58 ? -1.745 13.954 -1.749 1.00 65.50 58 GLU A N 6
ATOM 9292 C CA . GLU A 1 58 ? -2.374 14.752 -0.684 1.00 71.43 58 GLU A CA 6
ATOM 9293 C C . GLU A 1 58 ? -1.374 15.117 0.435 1.00 73.24 58 GLU A C 6
ATOM 9294 O O . GLU A 1 58 ? -1.698 15.921 1.318 1.00 2.42 58 GLU A O 6
ATOM 9306 N N . HIS A 1 59 ? -0.172 14.523 0.372 1.00 32.52 59 HIS A N 6
ATOM 9307 C CA . HIS A 1 59 ? 0.917 14.715 1.346 1.00 35.25 59 HIS A CA 6
ATOM 9308 C C . HIS A 1 59 ? 0.512 14.274 2.761 1.00 23.15 59 HIS A C 6
ATOM 9309 O O . HIS A 1 59 ? 0.394 15.086 3.676 1.00 71.44 59 HIS A O 6
ATOM 9324 N N . ASP A 1 60 ? 0.205 12.976 2.870 1.00 22.10 60 ASP A N 6
ATOM 9325 C CA . ASP A 1 60 ? -0.110 12.283 4.124 1.00 12.13 60 ASP A CA 6
ATOM 9326 C C . ASP A 1 60 ? 1.003 11.266 4.388 1.00 62.13 60 ASP A C 6
ATOM 9327 O O . ASP A 1 60 ? 0.920 10.119 3.949 1.00 44.53 60 ASP A O 6
ATOM 9336 N N . THR A 1 61 ? 2.072 11.732 5.051 1.00 63.32 61 THR A N 6
ATOM 9337 C CA . THR A 1 61 ? 3.281 10.925 5.326 1.00 70.34 61 THR A CA 6
ATOM 9338 C C . THR A 1 61 ? 2.980 9.791 6.336 1.00 21.11 61 THR A C 6
ATOM 9339 O O . THR A 1 61 ? 3.697 8.794 6.381 1.00 13.12 61 THR A O 6
ATOM 9350 N N . ASP A 1 62 ? 1.919 9.997 7.145 1.00 23.43 62 ASP A N 6
ATOM 9351 C CA . ASP A 1 62 ? 1.383 9.010 8.107 1.00 71.24 62 ASP A CA 6
ATOM 9352 C C . ASP A 1 62 ? 1.001 7.708 7.377 1.00 3.03 62 ASP A C 6
ATOM 9353 O O . ASP A 1 62 ? 1.522 6.620 7.688 1.00 25.20 62 ASP A O 6
ATOM 9362 N N . GLY A 1 63 ? 0.106 7.855 6.386 1.00 44.32 63 GLY A N 6
ATOM 9363 C CA . GLY A 1 63 ? -0.329 6.742 5.559 1.00 64.05 63 GLY A CA 6
ATOM 9364 C C . GLY A 1 63 ? 0.736 6.287 4.577 1.00 72.53 63 GLY A C 6
ATOM 9365 O O . GLY A 1 63 ? 0.877 5.090 4.345 1.00 74.04 63 GLY A O 6
ATOM 9369 N N . LEU A 1 64 ? 1.475 7.257 3.996 1.00 50.42 64 LEU A N 6
ATOM 9370 C CA . LEU A 1 64 ? 2.488 7.000 2.946 1.00 1.34 64 LEU A CA 6
ATOM 9371 C C . LEU A 1 64 ? 3.624 6.113 3.469 1.00 33.35 64 LEU A C 6
ATOM 9372 O O . LEU A 1 64 ? 4.023 5.169 2.795 1.00 51.35 64 LEU A O 6
ATOM 9388 N N . ARG A 1 65 ? 4.109 6.419 4.686 1.00 21.23 65 ARG A N 6
ATOM 9389 C CA . ARG A 1 65 ? 5.197 5.662 5.345 1.00 13.44 65 ARG A CA 6
ATOM 9390 C C . ARG A 1 65 ? 4.738 4.234 5.649 1.00 5.34 65 ARG A C 6
ATOM 9391 O O . ARG A 1 65 ? 5.456 3.268 5.398 1.00 51.35 65 ARG A O 6
ATOM 9412 N N . ARG A 1 66 ? 3.517 4.143 6.190 1.00 51.42 66 ARG A N 6
ATOM 9413 C CA . ARG A 1 66 ? 2.908 2.888 6.643 1.00 74.13 66 ARG A CA 6
ATOM 9414 C C . ARG A 1 66 ? 2.568 1.967 5.447 1.00 32.22 66 ARG A C 6
ATOM 9415 O O . ARG A 1 66 ? 2.674 0.737 5.554 1.00 75.03 66 ARG A O 6
ATOM 9436 N N . ALA A 1 67 ? 2.191 2.590 4.311 1.00 63.41 67 ALA A N 6
ATOM 9437 C CA . ALA A 1 67 ? 1.894 1.886 3.047 1.00 70.54 67 ALA A CA 6
ATOM 9438 C C . ALA A 1 67 ? 3.189 1.440 2.363 1.00 50.22 67 ALA A C 6
ATOM 9439 O O . ALA A 1 67 ? 3.260 0.331 1.846 1.00 11.31 67 ALA A O 6
ATOM 9446 N N . ALA A 1 68 ? 4.204 2.330 2.387 1.00 21.32 68 ALA A N 6
ATOM 9447 C CA . ALA A 1 68 ? 5.536 2.086 1.789 1.00 3.51 68 ALA A CA 6
ATOM 9448 C C . ALA A 1 68 ? 6.253 0.922 2.478 1.00 22.14 68 ALA A C 6
ATOM 9449 O O . ALA A 1 68 ? 6.874 0.071 1.819 1.00 43.34 68 ALA A O 6
ATOM 9456 N N . LYS A 1 69 ? 6.148 0.913 3.819 1.00 23.33 69 LYS A N 6
ATOM 9457 C CA . LYS A 1 69 ? 6.750 -0.108 4.671 1.00 62.10 69 LYS A CA 6
ATOM 9458 C C . LYS A 1 69 ? 6.074 -1.456 4.423 1.00 11.12 69 LYS A C 6
ATOM 9459 O O . LYS A 1 69 ? 6.751 -2.429 4.103 1.00 12.02 69 LYS A O 6
ATOM 9478 N N . SER A 1 70 ? 4.728 -1.470 4.505 1.00 52.03 70 SER A N 6
ATOM 9479 C CA . SER A 1 70 ? 3.930 -2.690 4.317 1.00 43.11 70 SER A CA 6
ATOM 9480 C C . SER A 1 70 ? 4.081 -3.248 2.891 1.00 3.43 70 SER A C 6
ATOM 9481 O O . SER A 1 70 ? 3.975 -4.453 2.692 1.00 63.43 70 SER A O 6
ATOM 9489 N N . LEU A 1 71 ? 4.321 -2.341 1.917 1.00 52.21 71 LEU A N 6
ATOM 9490 C CA . LEU A 1 71 ? 4.542 -2.688 0.501 1.00 64.13 71 LEU A CA 6
ATOM 9491 C C . LEU A 1 71 ? 5.823 -3.526 0.385 1.00 12.01 71 LEU A C 6
ATOM 9492 O O . LEU A 1 71 ? 5.802 -4.623 -0.166 1.00 50.20 71 LEU A O 6
ATOM 9508 N N . LYS A 1 72 ? 6.912 -2.997 0.969 1.00 52.31 72 LYS A N 6
ATOM 9509 C CA . LYS A 1 72 ? 8.247 -3.610 0.926 1.00 23.14 72 LYS A CA 6
ATOM 9510 C C . LYS A 1 72 ? 8.296 -4.913 1.759 1.00 4.03 72 LYS A C 6
ATOM 9511 O O . LYS A 1 72 ? 8.993 -5.866 1.384 1.00 23.30 72 LYS A O 6
ATOM 9530 N N . GLU A 1 73 ? 7.527 -4.956 2.866 1.00 43.41 73 GLU A N 6
ATOM 9531 C CA . GLU A 1 73 ? 7.375 -6.179 3.677 1.00 10.14 73 GLU A CA 6
ATOM 9532 C C . GLU A 1 73 ? 6.558 -7.228 2.903 1.00 52.41 73 GLU A C 6
ATOM 9533 O O . GLU A 1 73 ? 6.789 -8.430 3.041 1.00 40.23 73 GLU A O 6
ATOM 9545 N N . ALA A 1 74 ? 5.599 -6.747 2.085 1.00 10.33 74 ALA A N 6
ATOM 9546 C CA . ALA A 1 74 ? 4.765 -7.607 1.240 1.00 54.41 74 ALA A CA 6
ATOM 9547 C C . ALA A 1 74 ? 5.592 -8.232 0.110 1.00 60.35 74 ALA A C 6
ATOM 9548 O O . ALA A 1 74 ? 5.315 -9.352 -0.268 1.00 43.04 74 ALA A O 6
ATOM 9555 N N . ILE A 1 75 ? 6.628 -7.508 -0.388 1.00 72.23 75 ILE A N 6
ATOM 9556 C CA . ILE A 1 75 ? 7.474 -7.968 -1.523 1.00 31.40 75 ILE A CA 6
ATOM 9557 C C . ILE A 1 75 ? 8.190 -9.285 -1.195 1.00 31.23 75 ILE A C 6
ATOM 9558 O O . ILE A 1 75 ? 8.146 -10.233 -1.981 1.00 41.01 75 ILE A O 6
ATOM 9574 N N . THR A 1 76 ? 8.841 -9.313 -0.033 1.00 64.41 76 THR A N 6
ATOM 9575 C CA . THR A 1 76 ? 9.510 -10.516 0.484 1.00 44.22 76 THR A CA 6
ATOM 9576 C C . THR A 1 76 ? 8.483 -11.606 0.867 1.00 11.24 76 THR A C 6
ATOM 9577 O O . THR A 1 76 ? 8.778 -12.801 0.820 1.00 33.42 76 THR A O 6
ATOM 9588 N N . ALA A 1 77 ? 7.269 -11.161 1.234 1.00 64.40 77 ALA A N 6
ATOM 9589 C CA . ALA A 1 77 ? 6.151 -12.046 1.616 1.00 32.21 77 ALA A CA 6
ATOM 9590 C C . ALA A 1 77 ? 5.390 -12.602 0.389 1.00 74.24 77 ALA A C 6
ATOM 9591 O O . ALA A 1 77 ? 4.509 -13.453 0.549 1.00 61.20 77 ALA A O 6
ATOM 9598 N N . ILE A 1 78 ? 5.700 -12.095 -0.831 1.00 33.41 78 ILE A N 6
ATOM 9599 C CA . ILE A 1 78 ? 5.097 -12.605 -2.081 1.00 3.03 78 ILE A CA 6
ATOM 9600 C C . ILE A 1 78 ? 5.573 -14.064 -2.327 1.00 12.21 78 ILE A C 6
ATOM 9601 O O . ILE A 1 78 ? 6.788 -14.318 -2.299 1.00 33.30 78 ILE A O 6
ATOM 9617 N N . PRO A 1 79 ? 4.639 -15.037 -2.558 1.00 10.03 79 PRO A N 6
ATOM 9618 C CA . PRO A 1 79 ? 5.010 -16.446 -2.835 1.00 3.51 79 PRO A CA 6
ATOM 9619 C C . PRO A 1 79 ? 5.472 -16.660 -4.296 1.00 55.33 79 PRO A C 6
ATOM 9620 O O . PRO A 1 79 ? 5.360 -15.752 -5.136 1.00 61.23 79 PRO A O 6
ATOM 9631 N N . GLU A 1 80 ? 6.034 -17.863 -4.556 1.00 23.34 80 GLU A N 6
ATOM 9632 C CA . GLU A 1 80 ? 6.345 -18.375 -5.917 1.00 21.33 80 GLU A CA 6
ATOM 9633 C C . GLU A 1 80 ? 7.408 -17.520 -6.668 1.00 50.53 80 GLU A C 6
ATOM 9634 O O . GLU A 1 80 ? 7.639 -17.716 -7.865 1.00 22.34 80 GLU A O 6
ATOM 9646 N N . GLU A 1 81 ? 8.086 -16.612 -5.928 1.00 3.21 81 GLU A N 6
ATOM 9647 C CA . GLU A 1 81 ? 9.133 -15.704 -6.464 1.00 53.31 81 GLU A CA 6
ATOM 9648 C C . GLU A 1 81 ? 8.551 -14.732 -7.503 1.00 12.14 81 GLU A C 6
ATOM 9649 O O . GLU A 1 81 ? 9.221 -14.350 -8.470 1.00 54.23 81 GLU A O 6
ATOM 9661 N N . GLU A 1 82 ? 7.305 -14.315 -7.263 1.00 2.45 82 GLU A N 6
ATOM 9662 C CA . GLU A 1 82 ? 6.641 -13.272 -8.053 1.00 13.05 82 GLU A CA 6
ATOM 9663 C C . GLU A 1 82 ? 6.985 -11.890 -7.463 1.00 22.20 82 GLU A C 6
ATOM 9664 O O . GLU A 1 82 ? 7.520 -11.799 -6.346 1.00 54.43 82 GLU A O 6
ATOM 9676 N N . GLY A 1 83 ? 6.655 -10.822 -8.216 1.00 53.52 83 GLY A N 6
ATOM 9677 C CA . GLY A 1 83 ? 6.751 -9.432 -7.735 1.00 41.21 83 GLY A CA 6
ATOM 9678 C C . GLY A 1 83 ? 8.143 -8.989 -7.294 1.00 42.40 83 GLY A C 6
ATOM 9679 O O . GLY A 1 83 ? 8.278 -7.999 -6.570 1.00 1.33 83 GLY A O 6
ATOM 9683 N N . ARG A 1 84 ? 9.169 -9.727 -7.737 1.00 33.32 84 ARG A N 6
ATOM 9684 C CA . ARG A 1 84 ? 10.576 -9.439 -7.410 1.00 15.40 84 ARG A CA 6
ATOM 9685 C C . ARG A 1 84 ? 11.116 -8.376 -8.386 1.00 52.32 84 ARG A C 6
ATOM 9686 O O . ARG A 1 84 ? 11.870 -7.476 -8.018 1.00 62.10 84 ARG A O 6
ATOM 9707 N N . LYS A 1 85 ? 10.711 -8.544 -9.650 1.00 4.33 85 LYS A N 6
ATOM 9708 C CA . LYS A 1 85 ? 11.098 -7.692 -10.786 1.00 54.44 85 LYS A CA 6
ATOM 9709 C C . LYS A 1 85 ? 9.934 -6.722 -11.132 1.00 1.33 85 LYS A C 6
ATOM 9710 O O . LYS A 1 85 ? 10.123 -5.729 -11.835 1.00 30.21 85 LYS A O 6
ATOM 9729 N N . GLU A 1 86 ? 8.727 -7.033 -10.610 1.00 1.13 86 GLU A N 6
ATOM 9730 C CA . GLU A 1 86 ? 7.480 -6.297 -10.908 1.00 60.52 86 GLU A CA 6
ATOM 9731 C C . GLU A 1 86 ? 7.055 -5.407 -9.719 1.00 13.22 86 GLU A C 6
ATOM 9732 O O . GLU A 1 86 ? 7.277 -4.191 -9.732 1.00 52.12 86 GLU A O 6
ATOM 9744 N N . ALA A 1 87 ? 6.475 -6.039 -8.676 1.00 20.11 87 ALA A N 6
ATOM 9745 C CA . ALA A 1 87 ? 5.820 -5.339 -7.549 1.00 53.55 87 ALA A CA 6
ATOM 9746 C C . ALA A 1 87 ? 6.823 -4.576 -6.674 1.00 44.44 87 ALA A C 6
ATOM 9747 O O . ALA A 1 87 ? 6.458 -3.602 -6.005 1.00 43.34 87 ALA A O 6
ATOM 9754 N N . LYS A 1 88 ? 8.079 -5.047 -6.676 1.00 13.00 88 LYS A N 6
ATOM 9755 C CA . LYS A 1 88 ? 9.175 -4.460 -5.892 1.00 51.11 88 LYS A CA 6
ATOM 9756 C C . LYS A 1 88 ? 9.455 -3.004 -6.297 1.00 74.32 88 LYS A C 6
ATOM 9757 O O . LYS A 1 88 ? 9.818 -2.178 -5.457 1.00 75.35 88 LYS A O 6
ATOM 9776 N N . GLU A 1 89 ? 9.277 -2.718 -7.598 1.00 44.43 89 GLU A N 6
ATOM 9777 C CA . GLU A 1 89 ? 9.466 -1.371 -8.163 1.00 71.54 89 GLU A CA 6
ATOM 9778 C C . GLU A 1 89 ? 8.424 -0.387 -7.598 1.00 74.20 89 GLU A C 6
ATOM 9779 O O . GLU A 1 89 ? 8.697 0.809 -7.463 1.00 5.42 89 GLU A O 6
ATOM 9791 N N . MET A 1 90 ? 7.237 -0.925 -7.274 1.00 42.23 90 MET A N 6
ATOM 9792 C CA . MET A 1 90 ? 6.138 -0.163 -6.665 1.00 32.45 90 MET A CA 6
ATOM 9793 C C . MET A 1 90 ? 6.466 0.160 -5.197 1.00 63.14 90 MET A C 6
ATOM 9794 O O . MET A 1 90 ? 6.203 1.272 -4.723 1.00 31.21 90 MET A O 6
ATOM 9808 N N . ALA A 1 91 ? 7.052 -0.831 -4.488 1.00 52.21 91 ALA A N 6
ATOM 9809 C CA . ALA A 1 91 ? 7.540 -0.655 -3.103 1.00 4.33 91 ALA A CA 6
ATOM 9810 C C . ALA A 1 91 ? 8.631 0.406 -3.052 1.00 4.52 91 ALA A C 6
ATOM 9811 O O . ALA A 1 91 ? 8.622 1.280 -2.181 1.00 71.50 91 ALA A O 6
ATOM 9818 N N . LYS A 1 92 ? 9.524 0.327 -4.051 1.00 2.43 92 LYS A N 6
ATOM 9819 C CA . LYS A 1 92 ? 10.640 1.244 -4.226 1.00 2.52 92 LYS A CA 6
ATOM 9820 C C . LYS A 1 92 ? 10.104 2.671 -4.393 1.00 43.53 92 LYS A C 6
ATOM 9821 O O . LYS A 1 92 ? 10.536 3.574 -3.691 1.00 24.05 92 LYS A O 6
ATOM 9840 N N . LYS A 1 93 ? 9.086 2.806 -5.272 1.00 32.24 93 LYS A N 6
ATOM 9841 C CA . LYS A 1 93 ? 8.433 4.087 -5.594 1.00 20.43 93 LYS A CA 6
ATOM 9842 C C . LYS A 1 93 ? 7.807 4.732 -4.343 1.00 23.15 93 LYS A C 6
ATOM 9843 O O . LYS A 1 93 ? 7.961 5.931 -4.129 1.00 31.03 93 LYS A O 6
ATOM 9862 N N . ALA A 1 94 ? 7.114 3.917 -3.531 1.00 54.11 94 ALA A N 6
ATOM 9863 C CA . ALA A 1 94 ? 6.406 4.389 -2.326 1.00 71.22 94 ALA A CA 6
ATOM 9864 C C . ALA A 1 94 ? 7.387 4.928 -1.261 1.00 63.21 94 ALA A C 6
ATOM 9865 O O . ALA A 1 94 ? 7.119 5.950 -0.611 1.00 74.13 94 ALA A O 6
ATOM 9872 N N . GLU A 1 95 ? 8.529 4.231 -1.116 1.00 12.25 95 GLU A N 6
ATOM 9873 C CA . GLU A 1 95 ? 9.607 4.613 -0.177 1.00 62.22 95 GLU A CA 6
ATOM 9874 C C . GLU A 1 95 ? 10.410 5.816 -0.724 1.00 65.34 95 GLU A C 6
ATOM 9875 O O . GLU A 1 95 ? 10.957 6.603 0.051 1.00 30.22 95 GLU A O 6
ATOM 9887 N N . GLU A 1 96 ? 10.470 5.948 -2.070 1.00 72.01 96 GLU A N 6
ATOM 9888 C CA . GLU A 1 96 ? 11.068 7.127 -2.738 1.00 72.43 96 GLU A CA 6
ATOM 9889 C C . GLU A 1 96 ? 10.223 8.376 -2.443 1.00 33.32 96 GLU A C 6
ATOM 9890 O O . GLU A 1 96 ? 10.766 9.459 -2.202 1.00 55.31 96 GLU A O 6
ATOM 9902 N N . TRP A 1 97 ? 8.890 8.195 -2.467 1.00 42.25 97 TRP A N 6
ATOM 9903 C CA . TRP A 1 97 ? 7.919 9.258 -2.166 1.00 32.03 97 TRP A CA 6
ATOM 9904 C C . TRP A 1 97 ? 8.008 9.684 -0.699 1.00 2.13 97 TRP A C 6
ATOM 9905 O O . TRP A 1 97 ? 7.810 10.861 -0.375 1.00 32.30 97 TRP A O 6
ATOM 9926 N N . LEU A 1 98 ? 8.281 8.700 0.178 1.00 0.03 98 LEU A N 6
ATOM 9927 C CA . LEU A 1 98 ? 8.498 8.938 1.609 1.00 73.42 98 LEU A CA 6
ATOM 9928 C C . LEU A 1 98 ? 9.689 9.892 1.815 1.00 61.40 98 LEU A C 6
ATOM 9929 O O . LEU A 1 98 ? 9.556 10.913 2.496 1.00 12.11 98 LEU A O 6
ATOM 9945 N N . GLN A 1 99 ? 10.825 9.574 1.163 1.00 62.21 99 GLN A N 6
ATOM 9946 C CA . GLN A 1 99 ? 12.052 10.402 1.217 1.00 0.31 99 GLN A CA 6
ATOM 9947 C C . GLN A 1 99 ? 11.821 11.774 0.552 1.00 44.44 99 GLN A C 6
ATOM 9948 O O . GLN A 1 99 ? 12.440 12.769 0.938 1.00 61.20 99 GLN A O 6
ATOM 9962 N N . ALA A 1 100 ? 10.929 11.795 -0.462 1.00 75.54 100 ALA A N 6
ATOM 9963 C CA . ALA A 1 100 ? 10.569 13.014 -1.210 1.00 11.53 100 ALA A CA 6
ATOM 9964 C C . ALA A 1 100 ? 9.804 14.010 -0.319 1.00 34.53 100 ALA A C 6
ATOM 9965 O O . ALA A 1 100 ? 9.942 15.224 -0.483 1.00 32.33 100 ALA A O 6
ATOM 9972 N N . GLU A 1 101 ? 8.997 13.475 0.624 1.00 43.03 101 GLU A N 6
ATOM 9973 C CA . GLU A 1 101 ? 8.268 14.289 1.607 1.00 65.03 101 GLU A CA 6
ATOM 9974 C C . GLU A 1 101 ? 9.199 14.755 2.740 1.00 74.42 101 GLU A C 6
ATOM 9975 O O . GLU A 1 101 ? 9.022 15.852 3.265 1.00 22.12 101 GLU A O 6
ATOM 9987 N N . GLN A 1 102 ? 10.171 13.905 3.119 1.00 4.24 102 GLN A N 6
ATOM 9988 C CA . GLN A 1 102 ? 11.156 14.239 4.167 1.00 64.55 102 GLN A CA 6
ATOM 9989 C C . GLN A 1 102 ? 12.162 15.265 3.604 1.00 31.42 102 GLN A C 6
ATOM 9990 O O . GLN A 1 102 ? 13.040 14.894 2.822 1.00 32.44 102 GLN A O 6
ATOM 10004 N N . ASN A 1 103 ? 11.991 16.555 3.976 1.00 41.34 103 ASN A N 6
ATOM 10005 C CA . ASN A 1 103 ? 12.797 17.684 3.435 1.00 64.13 103 ASN A CA 6
ATOM 10006 C C . ASN A 1 103 ? 14.280 17.592 3.854 1.00 73.20 103 ASN A C 6
ATOM 10007 O O . ASN A 1 103 ? 14.609 17.090 4.935 1.00 64.40 103 ASN A O 6
ATOM 10018 N N . ASN A 1 104 ? 15.156 18.093 2.971 1.00 14.11 104 ASN A N 6
ATOM 10019 C CA . ASN A 1 104 ? 16.616 18.177 3.182 1.00 40.30 104 ASN A CA 6
ATOM 10020 C C . ASN A 1 104 ? 17.048 19.635 2.880 1.00 1.45 104 ASN A C 6
ATOM 10021 O O . ASN A 1 104 ? 16.875 20.075 1.716 1.00 14.50 104 ASN A O 6
ATOM 10033 N N . ALA A 1 1 ? -12.727 -15.736 -3.164 1.00 43.35 1 A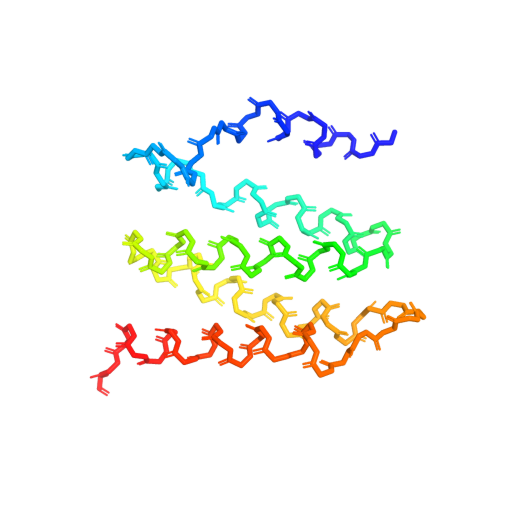LA A N 7
ATOM 10034 C CA . ALA A 1 1 ? -11.689 -15.297 -2.196 1.00 63.05 1 ALA A CA 7
ATOM 10035 C C . ALA A 1 1 ? -11.636 -13.756 -2.088 1.00 53.02 1 ALA A C 7
ATOM 10036 O O . ALA A 1 1 ? -10.648 -13.193 -1.612 1.00 23.44 1 ALA A O 7
ATOM 10045 N N . ASP A 1 2 ? -12.729 -13.084 -2.488 1.00 21.25 2 ASP A N 7
ATOM 10046 C CA . ASP A 1 2 ? -12.835 -11.607 -2.448 1.00 63.53 2 ASP A CA 7
ATOM 10047 C C . ASP A 1 2 ? -14.216 -11.170 -1.920 1.00 5.12 2 ASP A C 7
ATOM 10048 O O . ASP A 1 2 ? -14.638 -10.027 -2.119 1.00 12.41 2 ASP A O 7
ATOM 10057 N N . GLU A 1 3 ? -14.884 -12.080 -1.197 1.00 64.02 3 GLU A N 7
ATOM 10058 C CA . GLU A 1 3 ? -16.245 -11.854 -0.659 1.00 42.12 3 GLU A CA 7
ATOM 10059 C C . GLU A 1 3 ? -16.176 -10.872 0.527 1.00 34.50 3 GLU A C 7
ATOM 10060 O O . GLU A 1 3 ? -17.083 -10.054 0.734 1.00 42.33 3 GLU A O 7
ATOM 10072 N N . ASN A 1 4 ? -15.081 -10.991 1.299 1.00 2.01 4 ASN A N 7
ATOM 10073 C CA . ASN A 1 4 ? -14.722 -10.060 2.382 1.00 63.20 4 ASN A CA 7
ATOM 10074 C C . ASN A 1 4 ? -14.342 -8.689 1.795 1.00 33.01 4 ASN A C 7
ATOM 10075 O O . ASN A 1 4 ? -14.797 -7.649 2.272 1.00 15.34 4 ASN A O 7
ATOM 10086 N N . ILE A 1 5 ? -13.529 -8.728 0.720 1.00 21.21 5 ILE A N 7
ATOM 10087 C CA . ILE A 1 5 ? -13.003 -7.532 0.033 1.00 51.25 5 ILE A CA 7
ATOM 10088 C C . ILE A 1 5 ? -14.149 -6.639 -0.501 1.00 33.34 5 ILE A C 7
ATOM 10089 O O . ILE A 1 5 ? -14.041 -5.410 -0.472 1.00 73.22 5 ILE A O 7
ATOM 10105 N N . ALA A 1 6 ? -15.256 -7.289 -0.919 1.00 65.52 6 ALA A N 7
ATOM 10106 C CA . ALA A 1 6 ? -16.442 -6.630 -1.501 1.00 13.24 6 ALA A CA 7
ATOM 10107 C C . ALA A 1 6 ? -17.032 -5.524 -0.595 1.00 60.20 6 ALA A C 7
ATOM 10108 O O . ALA A 1 6 ? -17.566 -4.529 -1.088 1.00 74.24 6 ALA A O 7
ATOM 10115 N N . LYS A 1 7 ? -16.922 -5.722 0.726 1.00 43.14 7 LYS A N 7
ATOM 10116 C CA . LYS A 1 7 ? -17.400 -4.758 1.730 1.00 25.22 7 LYS A CA 7
ATOM 10117 C C . LYS A 1 7 ? -16.476 -3.522 1.785 1.00 41.35 7 LYS A C 7
ATOM 10118 O O . LYS A 1 7 ? -16.941 -2.375 1.777 1.00 62.42 7 LYS A O 7
ATOM 10137 N N . PHE A 1 8 ? -15.161 -3.789 1.809 1.00 1.41 8 PHE A N 7
ATOM 10138 C CA . PHE A 1 8 ? -14.116 -2.755 1.975 1.00 14.14 8 PHE A CA 7
ATOM 10139 C C . PHE A 1 8 ? -13.939 -1.882 0.706 1.00 72.11 8 PHE A C 7
ATOM 10140 O O . PHE A 1 8 ? -13.388 -0.777 0.785 1.00 22.14 8 PHE A O 7
ATOM 10157 N N . GLU A 1 9 ? -14.391 -2.403 -0.460 1.00 22.14 9 GLU A N 7
ATOM 10158 C CA . GLU A 1 9 ? -14.405 -1.646 -1.737 1.00 43.54 9 GLU A CA 7
ATOM 10159 C C . GLU A 1 9 ? -15.334 -0.413 -1.663 1.00 34.04 9 GLU A C 7
ATOM 10160 O O . GLU A 1 9 ? -15.065 0.614 -2.301 1.00 32.40 9 GLU A O 7
ATOM 10172 N N . LYS A 1 10 ? -16.430 -0.536 -0.884 1.00 62.40 10 LYS A N 7
ATOM 10173 C CA . LYS A 1 10 ? -17.427 0.544 -0.702 1.00 2.31 10 LYS A CA 7
ATOM 10174 C C . LYS A 1 10 ? -16.836 1.722 0.093 1.00 1.54 10 LYS A C 7
ATOM 10175 O O . LYS A 1 10 ? -17.257 2.864 -0.090 1.00 63.33 10 LYS A O 7
ATOM 10194 N N . ALA A 1 11 ? -15.849 1.435 0.966 1.00 51.53 11 ALA A N 7
ATOM 10195 C CA . ALA A 1 11 ? -15.146 2.474 1.747 1.00 22.15 11 ALA A CA 7
ATOM 10196 C C . ALA A 1 11 ? -14.419 3.457 0.806 1.00 33.11 11 ALA A C 7
ATOM 10197 O O . ALA A 1 11 ? -14.328 4.654 1.088 1.00 14.20 11 ALA A O 7
ATOM 10204 N N . TYR A 1 12 ? -13.920 2.923 -0.322 1.00 44.05 12 TYR A N 7
ATOM 10205 C CA . TYR A 1 12 ? -13.265 3.724 -1.371 1.00 3.11 12 TYR A CA 7
ATOM 10206 C C . TYR A 1 12 ? -14.327 4.289 -2.339 1.00 31.43 12 TYR A C 7
ATOM 10207 O O . TYR A 1 12 ? -15.496 3.882 -2.283 1.00 52.21 12 TYR A O 7
ATOM 10225 N N . LYS A 1 13 ? -13.891 5.235 -3.207 1.00 12.22 13 LYS A N 7
ATOM 10226 C CA . LYS A 1 13 ? -14.708 5.853 -4.269 1.00 64.24 13 LYS A CA 7
ATOM 10227 C C . LYS A 1 13 ? -15.783 6.759 -3.647 1.00 3.12 13 LYS A C 7
ATOM 10228 O O . LYS A 1 13 ? -16.927 6.328 -3.446 1.00 53.11 13 LYS A O 7
ATOM 10247 N N . LYS A 1 14 ? -15.364 7.999 -3.306 1.00 24.30 14 LYS A N 7
ATOM 10248 C CA . LYS A 1 14 ? -16.191 9.014 -2.630 1.00 1.41 14 LYS A CA 7
ATOM 10249 C C . LYS A 1 14 ? -16.738 8.467 -1.296 1.00 71.13 14 LYS A C 7
ATOM 10250 O O . LYS A 1 14 ? -17.843 7.907 -1.249 1.00 71.23 14 LYS A O 7
ATOM 10269 N N . ALA A 1 15 ? -15.939 8.593 -0.222 1.00 72.12 15 ALA A N 7
ATOM 10270 C CA . ALA A 1 15 ? -16.306 8.071 1.110 1.00 45.23 15 ALA A CA 7
ATOM 10271 C C . ALA A 1 15 ? -17.573 8.758 1.659 1.00 41.15 15 ALA A C 7
ATOM 10272 O O . ALA A 1 15 ? -18.405 8.115 2.303 1.00 41.52 15 ALA A O 7
ATOM 10279 N N . GLU A 1 16 ? -17.711 10.068 1.379 1.00 52.31 16 GLU A N 7
ATOM 10280 C CA . GLU A 1 16 ? -18.888 10.866 1.768 1.00 23.43 16 GLU A CA 7
ATOM 10281 C C . GLU A 1 16 ? -19.394 11.658 0.543 1.00 41.40 16 GLU A C 7
ATOM 10282 O O . GLU A 1 16 ? -20.345 11.236 -0.122 1.00 12.53 16 GLU A O 7
ATOM 10294 N N . GLU A 1 17 ? -18.720 12.783 0.220 1.00 30.21 17 GLU A N 7
ATOM 10295 C CA . GLU A 1 17 ? -19.001 13.580 -0.993 1.00 44.44 17 GLU A CA 7
ATOM 10296 C C . GLU A 1 17 ? -17.709 14.250 -1.493 1.00 41.11 17 GLU A C 7
ATOM 10297 O O . GLU A 1 17 ? -16.797 14.507 -0.693 1.00 1.34 17 GLU A O 7
ATOM 10309 N N . LEU A 1 18 ? -17.657 14.510 -2.826 1.00 65.34 18 LEU A N 7
ATOM 10310 C CA . LEU A 1 18 ? -16.469 15.029 -3.550 1.00 42.21 18 LEU A CA 7
ATOM 10311 C C . LEU A 1 18 ? -15.332 13.963 -3.615 1.00 11.42 18 LEU A C 7
ATOM 10312 O O . LEU A 1 18 ? -15.112 13.203 -2.657 1.00 44.15 18 LEU A O 7
ATOM 10328 N N . ASN A 1 19 ? -14.635 13.900 -4.768 1.00 52.14 19 ASN A N 7
ATOM 10329 C CA . ASN A 1 19 ? -13.417 13.083 -4.923 1.00 40.20 19 ASN A CA 7
ATOM 10330 C C . ASN A 1 19 ? -12.279 13.748 -4.125 1.00 24.33 19 ASN A C 7
ATOM 10331 O O . ASN A 1 19 ? -11.590 14.640 -4.626 1.00 20.44 19 ASN A O 7
ATOM 10342 N N . GLN A 1 20 ? -12.159 13.368 -2.846 1.00 65.41 20 GLN A N 7
ATOM 10343 C CA . GLN A 1 20 ? -11.119 13.877 -1.932 1.00 54.01 20 GLN A CA 7
ATOM 10344 C C . GLN A 1 20 ? -10.318 12.685 -1.404 1.00 52.20 20 GLN A C 7
ATOM 10345 O O . GLN A 1 20 ? -10.874 11.841 -0.694 1.00 61.52 20 GLN A O 7
ATOM 10359 N N . GLY A 1 21 ? -9.031 12.599 -1.791 1.00 41.03 21 GLY A N 7
ATOM 10360 C CA . GLY A 1 21 ? -8.156 11.476 -1.422 1.00 22.33 21 GLY A CA 7
ATOM 10361 C C . GLY A 1 21 ? -7.916 11.338 0.079 1.00 43.03 21 GLY A C 7
ATOM 10362 O O . GLY A 1 21 ? -7.533 10.263 0.548 1.00 41.24 21 GLY A O 7
ATOM 10366 N N . GLU A 1 22 ? -8.122 12.440 0.824 1.00 3.22 22 GLU A N 7
ATOM 10367 C CA . GLU A 1 22 ? -8.052 12.450 2.302 1.00 53.01 22 GLU A CA 7
ATOM 10368 C C . GLU A 1 22 ? -9.199 11.625 2.932 1.00 41.14 22 GLU A C 7
ATOM 10369 O O . GLU A 1 22 ? -9.049 11.099 4.038 1.00 62.12 22 GLU A O 7
ATOM 10381 N N . LEU A 1 23 ? -10.324 11.510 2.199 1.00 22.24 23 LEU A N 7
ATOM 10382 C CA . LEU A 1 23 ? -11.473 10.654 2.595 1.00 50.00 23 LEU A CA 7
ATOM 10383 C C . LEU A 1 23 ? -11.183 9.169 2.329 1.00 63.11 23 LEU A C 7
ATOM 10384 O O . LEU A 1 23 ? -11.877 8.296 2.845 1.00 43.30 23 LEU A O 7
ATOM 10400 N N . MET A 1 24 ? -10.165 8.899 1.508 1.00 42.35 24 MET A N 7
ATOM 10401 C CA . MET A 1 24 ? -9.851 7.549 0.996 1.00 61.21 24 MET A CA 7
ATOM 10402 C C . MET A 1 24 ? -8.347 7.266 1.169 1.00 72.13 24 MET A C 7
ATOM 10403 O O . MET A 1 24 ? -7.720 7.815 2.081 1.00 75.22 24 MET A O 7
ATOM 10417 N N . GLY A 1 25 ? -7.782 6.382 0.323 1.00 72.22 25 GLY A N 7
ATOM 10418 C CA . GLY A 1 25 ? -6.362 6.023 0.397 1.00 71.54 25 GLY A CA 7
ATOM 10419 C C . GLY A 1 25 ? -6.131 4.876 1.357 1.00 63.42 25 GLY A C 7
ATOM 10420 O O . GLY A 1 25 ? -5.713 3.786 0.952 1.00 23.03 25 GLY A O 7
ATOM 10424 N N . ARG A 1 26 ? -6.455 5.127 2.645 1.00 11.21 26 ARG A N 7
ATOM 10425 C CA . ARG A 1 26 ? -6.367 4.118 3.712 1.00 0.14 26 ARG A CA 7
ATOM 10426 C C . ARG A 1 26 ? -7.356 2.973 3.457 1.00 33.53 26 ARG A C 7
ATOM 10427 O O . ARG A 1 26 ? -7.170 1.876 3.964 1.00 30.33 26 ARG A O 7
ATOM 10448 N N . ALA A 1 27 ? -8.410 3.253 2.667 1.00 31.30 27 ALA A N 7
ATOM 10449 C CA . ALA A 1 27 ? -9.371 2.238 2.236 1.00 65.13 27 ALA A CA 7
ATOM 10450 C C . ALA A 1 27 ? -8.700 1.181 1.345 1.00 61.43 27 ALA A C 7
ATOM 10451 O O . ALA A 1 27 ? -8.886 -0.006 1.584 1.00 42.51 27 ALA A O 7
ATOM 10458 N N . LEU A 1 28 ? -7.893 1.620 0.335 1.00 75.32 28 LEU A N 7
ATOM 10459 C CA . LEU A 1 28 ? -7.152 0.679 -0.533 1.00 23.32 28 LEU A CA 7
ATOM 10460 C C . LEU A 1 28 ? -6.070 -0.061 0.273 1.00 11.22 28 LEU A C 7
ATOM 10461 O O . LEU A 1 28 ? -5.833 -1.248 0.067 1.00 31.24 28 LEU A O 7
ATOM 10477 N N . TYR A 1 29 ? -5.423 0.686 1.190 1.00 53.10 29 TYR A N 7
ATOM 10478 C CA . TYR A 1 29 ? -4.442 0.152 2.151 1.00 43.45 29 TYR A CA 7
ATOM 10479 C C . TYR A 1 29 ? -5.062 -0.982 3.008 1.00 12.43 29 TYR A C 7
ATOM 10480 O O . TYR A 1 29 ? -4.437 -2.024 3.225 1.00 41.21 29 TYR A O 7
ATOM 10498 N N . ASN A 1 30 ? -6.307 -0.753 3.451 1.00 11.12 30 ASN A N 7
ATOM 10499 C CA . ASN A 1 30 ? -7.038 -1.654 4.364 1.00 15.50 30 ASN A CA 7
ATOM 10500 C C . ASN A 1 30 ? -7.455 -2.943 3.629 1.00 71.24 30 ASN A C 7
ATOM 10501 O O . ASN A 1 30 ? -7.400 -4.035 4.198 1.00 13.33 30 ASN A O 7
ATOM 10512 N N . ILE A 1 31 ? -7.860 -2.779 2.347 1.00 70.11 31 ILE A N 7
ATOM 10513 C CA . ILE A 1 31 ? -8.148 -3.899 1.430 1.00 32.01 31 ILE A CA 7
ATOM 10514 C C . ILE A 1 31 ? -6.873 -4.747 1.233 1.00 52.44 31 ILE A C 7
ATOM 10515 O O . ILE A 1 31 ? -6.932 -5.981 1.222 1.00 40.41 31 ILE A O 7
ATOM 10531 N N . GLY A 1 32 ? -5.729 -4.043 1.081 1.00 51.54 32 GLY A N 7
ATOM 10532 C CA . GLY A 1 32 ? -4.416 -4.667 0.941 1.00 70.25 32 GLY A CA 7
ATOM 10533 C C . GLY A 1 32 ? -4.037 -5.519 2.146 1.00 72.41 32 GLY A C 7
ATOM 10534 O O . GLY A 1 32 ? -3.407 -6.565 1.990 1.00 62.43 32 GLY A O 7
ATOM 10538 N N . LEU A 1 33 ? -4.428 -5.057 3.349 1.00 72.12 33 LEU A N 7
ATOM 10539 C CA . LEU A 1 33 ? -4.212 -5.793 4.606 1.00 4.12 33 LEU A CA 7
ATOM 10540 C C . LEU A 1 33 ? -5.084 -7.061 4.639 1.00 32.33 33 LEU A C 7
ATOM 10541 O O . LEU A 1 33 ? -4.609 -8.128 5.024 1.00 2.31 33 LEU A O 7
ATOM 10557 N N . GLU A 1 34 ? -6.358 -6.918 4.225 1.00 5.52 34 GLU A N 7
ATOM 10558 C CA . GLU A 1 34 ? -7.323 -8.036 4.166 1.00 32.54 34 GLU A CA 7
ATOM 10559 C C . GLU A 1 34 ? -6.864 -9.112 3.162 1.00 20.52 34 GLU A C 7
ATOM 10560 O O . GLU A 1 34 ? -7.103 -10.306 3.364 1.00 62.33 34 GLU A O 7
ATOM 10572 N N . LYS A 1 35 ? -6.199 -8.663 2.084 1.00 14.44 35 LYS A N 7
ATOM 10573 C CA . LYS A 1 35 ? -5.610 -9.548 1.069 1.00 74.43 35 LYS A CA 7
ATOM 10574 C C . LYS A 1 35 ? -4.360 -10.246 1.620 1.00 32.20 35 LYS A C 7
ATOM 10575 O O . LYS A 1 35 ? -4.231 -11.464 1.501 1.00 24.43 35 LYS A O 7
ATOM 10594 N N . ASN A 1 36 ? -3.485 -9.464 2.276 1.00 75.32 36 ASN A N 7
ATOM 10595 C CA . ASN A 1 36 ? -2.239 -9.972 2.900 1.00 70.24 36 ASN A CA 7
ATOM 10596 C C . ASN A 1 36 ? -2.571 -11.040 3.973 1.00 30.31 36 ASN A C 7
ATOM 10597 O O . ASN A 1 36 ? -1.844 -12.019 4.138 1.00 14.51 36 ASN A O 7
ATOM 10608 N N . LYS A 1 37 ? -3.727 -10.836 4.647 1.00 13.24 37 LYS A N 7
ATOM 10609 C CA . LYS A 1 37 ? -4.289 -11.750 5.664 1.00 61.51 37 LYS A CA 7
ATOM 10610 C C . LYS A 1 37 ? -4.648 -13.119 5.042 1.00 43.11 37 LYS A C 7
ATOM 10611 O O . LYS A 1 37 ? -4.435 -14.172 5.655 1.00 24.21 37 LYS A O 7
ATOM 10630 N N . MET A 1 38 ? -5.177 -13.084 3.800 1.00 4.35 38 MET A N 7
ATOM 10631 C CA . MET A 1 38 ? -5.559 -14.292 3.038 1.00 20.30 38 MET A CA 7
ATOM 10632 C C . MET A 1 38 ? -4.343 -14.906 2.308 1.00 51.43 38 MET A C 7
ATOM 10633 O O . MET A 1 38 ? -4.507 -15.840 1.515 1.00 41.01 38 MET A O 7
ATOM 10647 N N . GLY A 1 39 ? -3.126 -14.370 2.571 1.00 61.32 39 GLY A N 7
ATOM 10648 C CA . GLY A 1 39 ? -1.892 -14.842 1.925 1.00 2.34 39 GLY A CA 7
ATOM 10649 C C . GLY A 1 39 ? -1.659 -14.218 0.558 1.00 11.14 39 GLY A C 7
ATOM 10650 O O . GLY A 1 39 ? -0.688 -14.557 -0.120 1.00 51.43 39 GLY A O 7
ATOM 10654 N N . LYS A 1 40 ? -2.566 -13.309 0.151 1.00 25.32 40 LYS A N 7
ATOM 10655 C CA . LYS A 1 40 ? -2.475 -12.594 -1.128 1.00 41.32 40 LYS A CA 7
ATOM 10656 C C . LYS A 1 40 ? -1.527 -11.384 -0.987 1.00 53.35 40 LYS A C 7
ATOM 10657 O O . LYS A 1 40 ? -1.977 -10.251 -0.801 1.00 14.53 40 LYS A O 7
ATOM 10676 N N . ALA A 1 41 ? -0.215 -11.656 -1.026 1.00 14.21 41 ALA A N 7
ATOM 10677 C CA . ALA A 1 41 ? 0.838 -10.626 -0.928 1.00 54.25 41 ALA A CA 7
ATOM 10678 C C . ALA A 1 41 ? 1.006 -9.879 -2.261 1.00 54.13 41 ALA A C 7
ATOM 10679 O O . ALA A 1 41 ? 1.312 -8.680 -2.280 1.00 30.24 41 ALA A O 7
ATOM 10686 N N . ARG A 1 42 ? 0.788 -10.617 -3.370 1.00 10.23 42 ARG A N 7
ATOM 10687 C CA . ARG A 1 42 ? 0.918 -10.094 -4.739 1.00 55.21 42 ARG A CA 7
ATOM 10688 C C . ARG A 1 42 ? -0.162 -9.022 -5.012 1.00 12.11 42 ARG A C 7
ATOM 10689 O O . ARG A 1 42 ? 0.146 -7.948 -5.550 1.00 72.54 42 ARG A O 7
ATOM 10710 N N . GLU A 1 43 ? -1.420 -9.331 -4.620 1.00 43.54 43 GLU A N 7
ATOM 10711 C CA . GLU A 1 43 ? -2.546 -8.388 -4.722 1.00 74.41 43 GLU A CA 7
ATOM 10712 C C . GLU A 1 43 ? -2.383 -7.238 -3.714 1.00 20.43 43 GLU A C 7
ATOM 10713 O O . GLU A 1 43 ? -2.669 -6.084 -4.037 1.00 61.13 43 GLU A O 7
ATOM 10725 N N . ALA A 1 44 ? -1.913 -7.582 -2.494 1.00 63.44 44 ALA A N 7
ATOM 10726 C CA . ALA A 1 44 ? -1.704 -6.613 -1.404 1.00 54.34 44 ALA A CA 7
ATOM 10727 C C . ALA A 1 44 ? -0.798 -5.457 -1.852 1.00 14.43 44 ALA A C 7
ATOM 10728 O O . ALA A 1 44 ? -1.114 -4.297 -1.604 1.00 4.14 44 ALA A O 7
ATOM 10735 N N . ALA A 1 45 ? 0.283 -5.807 -2.572 1.00 22.10 45 ALA A N 7
ATOM 10736 C CA . ALA A 1 45 ? 1.282 -4.846 -3.065 1.00 24.21 45 ALA A CA 7
ATOM 10737 C C . ALA A 1 45 ? 0.677 -3.789 -4.009 1.00 23.13 45 ALA A C 7
ATOM 10738 O O . ALA A 1 45 ? 1.056 -2.613 -3.943 1.00 2.22 45 ALA A O 7
ATOM 10745 N N . GLU A 1 46 ? -0.263 -4.228 -4.872 1.00 3.01 46 GLU A N 7
ATOM 10746 C CA . GLU A 1 46 ? -0.981 -3.339 -5.807 1.00 44.14 46 GLU A CA 7
ATOM 10747 C C . GLU A 1 46 ? -1.718 -2.228 -5.031 1.00 3.13 46 GLU A C 7
ATOM 10748 O O . GLU A 1 46 ? -1.542 -1.045 -5.295 1.00 41.14 46 GLU A O 7
ATOM 10760 N N . TYR A 1 47 ? -2.496 -2.657 -4.028 1.00 71.34 47 TYR A N 7
ATOM 10761 C CA . TYR A 1 47 ? -3.383 -1.790 -3.236 1.00 54.11 47 TYR A CA 7
ATOM 10762 C C . TYR A 1 47 ? -2.600 -0.888 -2.267 1.00 3.44 47 TYR A C 7
ATOM 10763 O O . TYR A 1 47 ? -3.038 0.226 -1.969 1.00 74.54 47 TYR A O 7
ATOM 10781 N N . PHE A 1 48 ? -1.441 -1.381 -1.785 1.00 72.43 48 PHE A N 7
ATOM 10782 C CA . PHE A 1 48 ? -0.519 -0.587 -0.950 1.00 0.32 48 PHE A CA 7
ATOM 10783 C C . PHE A 1 48 ? 0.141 0.536 -1.771 1.00 70.11 48 PHE A C 7
ATOM 10784 O O . PHE A 1 48 ? 0.448 1.599 -1.226 1.00 11.13 48 PHE A O 7
ATOM 10801 N N . PHE A 1 49 ? 0.363 0.278 -3.079 1.00 33.23 49 PHE A N 7
ATOM 10802 C CA . PHE A 1 49 ? 0.949 1.269 -3.997 1.00 60.24 49 PHE A CA 7
ATOM 10803 C C . PHE A 1 49 ? -0.051 2.371 -4.314 1.00 42.14 49 PHE A C 7
ATOM 10804 O O . PHE A 1 49 ? 0.291 3.550 -4.275 1.00 55.25 49 PHE A O 7
ATOM 10821 N N . ARG A 1 50 ? -1.276 1.956 -4.659 1.00 54.04 50 ARG A N 7
ATOM 10822 C CA . ARG A 1 50 ? -2.371 2.872 -5.005 1.00 44.51 50 ARG A CA 7
ATOM 10823 C C . ARG A 1 50 ? -2.689 3.780 -3.804 1.00 3.42 50 ARG A C 7
ATOM 10824 O O . ARG A 1 50 ? -2.942 4.973 -3.967 1.00 23.33 50 ARG A O 7
ATOM 10845 N N . ALA A 1 51 ? -2.628 3.178 -2.599 1.00 60.34 51 ALA A N 7
ATOM 10846 C CA . ALA A 1 51 ? -2.753 3.892 -1.327 1.00 54.14 51 ALA A CA 7
ATOM 10847 C C . ALA A 1 51 ? -1.611 4.908 -1.165 1.00 21.11 51 ALA A C 7
ATOM 10848 O O . ALA A 1 51 ? -1.859 6.067 -0.840 1.00 43.34 51 ALA A O 7
ATOM 10855 N N . ALA A 1 52 ? -0.367 4.455 -1.433 1.00 3.54 52 ALA A N 7
ATOM 10856 C CA . ALA A 1 52 ? 0.847 5.284 -1.306 1.00 62.40 52 ALA A CA 7
ATOM 10857 C C . ALA A 1 52 ? 0.821 6.502 -2.255 1.00 43.23 52 ALA A C 7
ATOM 10858 O O . ALA A 1 52 ? 1.297 7.575 -1.889 1.00 11.40 52 ALA A O 7
ATOM 10865 N N . ILE A 1 53 ? 0.251 6.309 -3.471 1.00 65.02 53 ILE A N 7
ATOM 10866 C CA . ILE A 1 53 ? 0.035 7.385 -4.463 1.00 2.15 53 ILE A CA 7
ATOM 10867 C C . ILE A 1 53 ? -0.857 8.484 -3.864 1.00 53.12 53 ILE A C 7
ATOM 10868 O O . ILE A 1 53 ? -0.519 9.670 -3.933 1.00 73.01 53 ILE A O 7
ATOM 10884 N N . VAL A 1 54 ? -1.986 8.051 -3.261 1.00 13.13 54 VAL A N 7
ATOM 10885 C CA . VAL A 1 54 ? -2.967 8.951 -2.644 1.00 51.14 54 VAL A CA 7
ATOM 10886 C C . VAL A 1 54 ? -2.308 9.761 -1.511 1.00 43.10 54 VAL A C 7
ATOM 10887 O O . VAL A 1 54 ? -2.324 10.984 -1.546 1.00 31.04 54 VAL A O 7
ATOM 10900 N N . PHE A 1 55 ? -1.659 9.052 -0.569 1.00 10.24 55 PHE A N 7
ATOM 10901 C CA . PHE A 1 55 ? -0.990 9.673 0.597 1.00 31.25 55 PHE A CA 7
ATOM 10902 C C . PHE A 1 55 ? 0.133 10.644 0.182 1.00 63.33 55 PHE A C 7
ATOM 10903 O O . PHE A 1 55 ? 0.394 11.630 0.870 1.00 4.40 55 PHE A O 7
ATOM 10920 N N . TYR A 1 56 ? 0.779 10.356 -0.951 1.00 22.21 56 TYR A N 7
ATOM 10921 C CA . TYR A 1 56 ? 1.844 11.202 -1.511 1.00 51.12 56 TYR A CA 7
ATOM 10922 C C . TYR A 1 56 ? 1.275 12.525 -2.068 1.00 62.11 56 TYR A C 7
ATOM 10923 O O . TYR A 1 56 ? 1.793 13.608 -1.767 1.00 22.12 56 TYR A O 7
ATOM 10941 N N . LYS A 1 57 ? 0.226 12.428 -2.899 1.00 72.52 57 LYS A N 7
ATOM 10942 C CA . LYS A 1 57 ? -0.395 13.606 -3.546 1.00 21.40 57 LYS A CA 7
ATOM 10943 C C . LYS A 1 57 ? -1.250 14.443 -2.564 1.00 13.13 57 LYS A C 7
ATOM 10944 O O . LYS A 1 57 ? -1.498 15.630 -2.819 1.00 71.22 57 LYS A O 7
ATOM 10963 N N . GLU A 1 58 ? -1.698 13.835 -1.443 1.00 2.13 58 GLU A N 7
ATOM 10964 C CA . GLU A 1 58 ? -2.319 14.585 -0.322 1.00 3.24 58 GLU A CA 7
ATOM 10965 C C . GLU A 1 58 ? -1.219 15.114 0.624 1.00 51.11 58 GLU A C 7
ATOM 10966 O O . GLU A 1 58 ? -1.481 15.962 1.479 1.00 1.42 58 GLU A O 7
ATOM 10978 N N . HIS A 1 59 ? 0.017 14.593 0.428 1.00 22.03 59 HIS A N 7
ATOM 10979 C CA . HIS A 1 59 ? 1.222 14.925 1.216 1.00 15.34 59 HIS A CA 7
ATOM 10980 C C . HIS A 1 59 ? 1.082 14.527 2.699 1.00 4.32 59 HIS A C 7
ATOM 10981 O O . HIS A 1 59 ? 1.720 15.119 3.578 1.00 53.33 59 HIS A O 7
ATOM 10996 N N . ASP A 1 60 ? 0.291 13.466 2.941 1.00 52.13 60 ASP A N 7
ATOM 10997 C CA . ASP A 1 60 ? 0.204 12.797 4.243 1.00 74.12 60 ASP A CA 7
ATOM 10998 C C . ASP A 1 60 ? 1.412 11.850 4.373 1.00 71.31 60 ASP A C 7
ATOM 10999 O O . ASP A 1 60 ? 1.364 10.686 3.962 1.00 34.22 60 ASP A O 7
ATOM 11008 N N . THR A 1 61 ? 2.523 12.414 4.880 1.00 34.23 61 THR A N 7
ATOM 11009 C CA . THR A 1 61 ? 3.830 11.737 4.985 1.00 4.12 61 THR A CA 7
ATOM 11010 C C . THR A 1 61 ? 3.774 10.481 5.899 1.00 71.25 61 THR A C 7
ATOM 11011 O O . THR A 1 61 ? 4.500 9.505 5.674 1.00 24.43 61 THR A O 7
ATOM 11022 N N . ASP A 1 62 ? 2.888 10.532 6.910 1.00 61.23 62 ASP A N 7
ATOM 11023 C CA . ASP A 1 62 ? 2.665 9.439 7.873 1.00 43.40 62 ASP A CA 7
ATOM 11024 C C . ASP A 1 62 ? 2.104 8.192 7.174 1.00 3.34 62 ASP A C 7
ATOM 11025 O O . ASP A 1 62 ? 2.640 7.085 7.327 1.00 71.44 62 ASP A O 7
ATOM 11034 N N . GLY A 1 63 ? 1.007 8.393 6.422 1.00 54.13 63 GLY A N 7
ATOM 11035 C CA . GLY A 1 63 ? 0.369 7.316 5.674 1.00 22.14 63 GLY A CA 7
ATOM 11036 C C . GLY A 1 63 ? 1.204 6.833 4.513 1.00 44.00 63 GLY A C 7
ATOM 11037 O O . GLY A 1 63 ? 1.124 5.660 4.141 1.00 0.43 63 GLY A O 7
ATOM 11041 N N . LEU A 1 64 ? 2.001 7.747 3.930 1.00 64.03 64 LEU A N 7
ATOM 11042 C CA . LEU A 1 64 ? 2.924 7.424 2.836 1.00 63.42 64 LEU A CA 7
ATOM 11043 C C . LEU A 1 64 ? 4.030 6.491 3.343 1.00 40.14 64 LEU A C 7
ATOM 11044 O O . LEU A 1 64 ? 4.389 5.540 2.657 1.00 42.44 64 LEU A O 7
ATOM 11060 N N . ARG A 1 65 ? 4.531 6.767 4.569 1.00 35.30 65 ARG A N 7
ATOM 11061 C CA . ARG A 1 65 ? 5.531 5.914 5.243 1.00 64.51 65 ARG A CA 7
ATOM 11062 C C . ARG A 1 65 ? 4.954 4.515 5.477 1.00 33.14 65 ARG A C 7
ATOM 11063 O O . ARG A 1 65 ? 5.607 3.515 5.206 1.00 61.31 65 ARG A O 7
ATOM 11084 N N . ARG A 1 66 ? 3.708 4.503 5.976 1.00 10.40 66 ARG A N 7
ATOM 11085 C CA . ARG A 1 66 ? 3.003 3.285 6.395 1.00 4.13 66 ARG A CA 7
ATOM 11086 C C . ARG A 1 66 ? 2.671 2.381 5.192 1.00 53.34 66 ARG A C 7
ATOM 11087 O O . ARG A 1 66 ? 2.814 1.159 5.272 1.00 15.41 66 ARG A O 7
ATOM 11108 N N . ALA A 1 67 ? 2.245 3.004 4.083 1.00 43.34 67 ALA A N 7
ATOM 11109 C CA . ALA A 1 67 ? 1.895 2.302 2.840 1.00 31.43 67 ALA A CA 7
ATOM 11110 C C . ALA A 1 67 ? 3.158 1.838 2.100 1.00 73.22 67 ALA A C 7
ATOM 11111 O O . ALA A 1 67 ? 3.150 0.777 1.484 1.00 34.54 67 ALA A O 7
ATOM 11118 N N . ALA A 1 68 ? 4.241 2.643 2.188 1.00 63.23 68 ALA A N 7
ATOM 11119 C CA . ALA A 1 68 ? 5.563 2.288 1.627 1.00 54.14 68 ALA A CA 7
ATOM 11120 C C . ALA A 1 68 ? 6.174 1.094 2.366 1.00 71.35 68 ALA A C 7
ATOM 11121 O O . ALA A 1 68 ? 6.792 0.210 1.754 1.00 34.52 68 ALA A O 7
ATOM 11128 N N . LYS A 1 69 ? 5.997 1.110 3.702 1.00 54.21 69 LYS A N 7
ATOM 11129 C CA . LYS A 1 69 ? 6.506 0.073 4.592 1.00 71.31 69 LYS A CA 7
ATOM 11130 C C . LYS A 1 69 ? 5.752 -1.235 4.345 1.00 1.14 69 LYS A C 7
ATOM 11131 O O . LYS A 1 69 ? 6.366 -2.255 4.087 1.00 32.52 69 LYS A O 7
ATOM 11150 N N . SER A 1 70 ? 4.410 -1.172 4.355 1.00 34.12 70 SER A N 7
ATOM 11151 C CA . SER A 1 70 ? 3.557 -2.355 4.157 1.00 14.55 70 SER A CA 7
ATOM 11152 C C . SER A 1 70 ? 3.737 -2.936 2.745 1.00 54.03 70 SER A C 7
ATOM 11153 O O . SER A 1 70 ? 3.570 -4.141 2.549 1.00 43.51 70 SER A O 7
ATOM 11161 N N . LEU A 1 71 ? 4.071 -2.055 1.772 1.00 4.32 71 LEU A N 7
ATOM 11162 C CA . LEU A 1 71 ? 4.352 -2.453 0.382 1.00 71.02 71 LEU A CA 7
ATOM 11163 C C . LEU A 1 71 ? 5.561 -3.408 0.359 1.00 50.45 71 LEU A C 7
ATOM 11164 O O . LEU A 1 71 ? 5.462 -4.521 -0.154 1.00 63.12 71 LEU A O 7
ATOM 11180 N N . LYS A 1 72 ? 6.687 -2.972 0.972 1.00 42.41 72 LYS A N 7
ATOM 11181 C CA . LYS A 1 72 ? 7.937 -3.756 0.997 1.00 54.12 72 LYS A CA 7
ATOM 11182 C C . LYS A 1 72 ? 7.819 -5.005 1.908 1.00 24.23 72 LYS A C 7
ATOM 11183 O O . LYS A 1 72 ? 8.491 -6.015 1.650 1.00 2.12 72 LYS A O 7
ATOM 11202 N N . GLU A 1 73 ? 6.972 -4.933 2.972 1.00 74.03 73 GLU A N 7
ATOM 11203 C CA . GLU A 1 73 ? 6.663 -6.118 3.811 1.00 40.40 73 GLU A CA 7
ATOM 11204 C C . GLU A 1 73 ? 5.888 -7.158 2.974 1.00 4.12 73 GLU A C 7
ATOM 11205 O O . GLU A 1 73 ? 6.056 -8.371 3.152 1.00 53.21 73 GLU A O 7
ATOM 11217 N N . ALA A 1 74 ? 5.035 -6.659 2.056 1.00 24.51 74 ALA A N 7
ATOM 11218 C CA . ALA A 1 74 ? 4.276 -7.499 1.124 1.00 43.04 74 ALA A CA 7
ATOM 11219 C C . ALA A 1 74 ? 5.205 -8.123 0.062 1.00 23.44 74 ALA A C 7
ATOM 11220 O O . ALA A 1 74 ? 5.007 -9.273 -0.293 1.00 34.13 74 ALA A O 7
ATOM 11227 N N . ILE A 1 75 ? 6.246 -7.374 -0.395 1.00 62.42 75 ILE A N 7
ATOM 11228 C CA . ILE A 1 75 ? 7.188 -7.841 -1.448 1.00 74.24 75 ILE A CA 7
ATOM 11229 C C . ILE A 1 75 ? 8.003 -9.059 -0.974 1.00 41.22 75 ILE A C 7
ATOM 11230 O O . ILE A 1 75 ? 8.157 -10.048 -1.705 1.00 72.33 75 ILE A O 7
ATOM 11246 N N . THR A 1 76 ? 8.506 -8.975 0.272 1.00 24.34 76 THR A N 7
ATOM 11247 C CA . THR A 1 76 ? 9.253 -10.069 0.912 1.00 52.12 76 THR A CA 7
ATOM 11248 C C . THR A 1 76 ? 8.332 -11.280 1.211 1.00 42.12 76 THR A C 7
ATOM 11249 O O . THR A 1 76 ? 8.817 -12.373 1.529 1.00 73.13 76 THR A O 7
ATOM 11260 N N . ALA A 1 77 ? 7.007 -11.056 1.114 1.00 44.13 77 ALA A N 7
ATOM 11261 C CA . ALA A 1 77 ? 5.985 -12.106 1.233 1.00 14.52 77 ALA A CA 7
ATOM 11262 C C . ALA A 1 77 ? 5.529 -12.613 -0.156 1.00 33.34 77 ALA A C 7
ATOM 11263 O O . ALA A 1 77 ? 4.908 -13.676 -0.238 1.00 75.33 77 ALA A O 7
ATOM 11270 N N . ILE A 1 78 ? 5.803 -11.840 -1.236 1.00 53.03 78 ILE A N 7
ATOM 11271 C CA . ILE A 1 78 ? 5.537 -12.289 -2.626 1.00 12.20 78 ILE A CA 7
ATOM 11272 C C . ILE A 1 78 ? 6.660 -13.268 -3.058 1.00 54.41 78 ILE A C 7
ATOM 11273 O O . ILE A 1 78 ? 7.838 -12.985 -2.815 1.00 13.32 78 ILE A O 7
ATOM 11289 N N . PRO A 1 79 ? 6.315 -14.453 -3.669 1.00 11.01 79 PRO A N 7
ATOM 11290 C CA . PRO A 1 79 ? 7.310 -15.333 -4.337 1.00 73.53 79 PRO A CA 7
ATOM 11291 C C . PRO A 1 79 ? 8.053 -14.612 -5.486 1.00 42.21 79 PRO A C 7
ATOM 11292 O O . PRO A 1 79 ? 7.574 -13.614 -6.019 1.00 51.11 79 PRO A O 7
ATOM 11303 N N . GLU A 1 80 ? 9.230 -15.123 -5.852 1.00 33.40 80 GLU A N 7
ATOM 11304 C CA . GLU A 1 80 ? 10.035 -14.574 -6.962 1.00 14.22 80 GLU A CA 7
ATOM 11305 C C . GLU A 1 80 ? 9.511 -15.047 -8.326 1.00 72.11 80 GLU A C 7
ATOM 11306 O O . GLU A 1 80 ? 8.535 -15.807 -8.389 1.00 24.33 80 GLU A O 7
ATOM 11318 N N . GLU A 1 81 ? 10.146 -14.522 -9.412 1.00 42.42 81 GLU A N 7
ATOM 11319 C CA . GLU A 1 81 ? 9.737 -14.740 -10.830 1.00 73.41 81 GLU A CA 7
ATOM 11320 C C . GLU A 1 81 ? 8.415 -14.002 -11.191 1.00 14.21 81 GLU A C 7
ATOM 11321 O O . GLU A 1 81 ? 7.992 -14.026 -12.357 1.00 71.41 81 GLU A O 7
ATOM 11333 N N . GLU A 1 82 ? 7.790 -13.339 -10.185 1.00 0.51 82 GLU A N 7
ATOM 11334 C CA . GLU A 1 82 ? 6.563 -12.544 -10.357 1.00 13.04 82 GLU A CA 7
ATOM 11335 C C . GLU A 1 82 ? 6.300 -11.764 -9.063 1.00 35.45 82 GLU A C 7
ATOM 11336 O O . GLU A 1 82 ? 6.451 -12.312 -7.987 1.00 13.41 82 GLU A O 7
ATOM 11348 N N . GLY A 1 83 ? 5.862 -10.496 -9.184 1.00 2.33 83 GLY A N 7
ATOM 11349 C CA . GLY A 1 83 ? 5.630 -9.615 -8.026 1.00 0.21 83 GLY A CA 7
ATOM 11350 C C . GLY A 1 83 ? 6.903 -9.125 -7.325 1.00 0.31 83 GLY A C 7
ATOM 11351 O O . GLY A 1 83 ? 7.154 -7.919 -7.266 1.00 33.43 83 GLY A O 7
ATOM 11355 N N . ARG A 1 84 ? 7.696 -10.061 -6.780 1.00 63.22 84 ARG A N 7
ATOM 11356 C CA . ARG A 1 84 ? 8.998 -9.767 -6.138 1.00 3.22 84 ARG A CA 7
ATOM 11357 C C . ARG A 1 84 ? 9.966 -9.105 -7.165 1.00 24.43 84 ARG A C 7
ATOM 11358 O O . ARG A 1 84 ? 10.854 -8.334 -6.793 1.00 42.41 84 ARG A O 7
ATOM 11379 N N . LYS A 1 85 ? 9.760 -9.411 -8.468 1.00 40.04 85 LYS A N 7
ATOM 11380 C CA . LYS A 1 85 ? 10.491 -8.765 -9.584 1.00 63.52 85 LYS A CA 7
ATOM 11381 C C . LYS A 1 85 ? 9.767 -7.472 -10.060 1.00 64.13 85 LYS A C 7
ATOM 11382 O O . LYS A 1 85 ? 10.414 -6.506 -10.457 1.00 11.04 85 LYS A O 7
ATOM 11401 N N . GLU A 1 86 ? 8.419 -7.474 -9.988 1.00 22.23 86 GLU A N 7
ATOM 11402 C CA . GLU A 1 86 ? 7.551 -6.511 -10.705 1.00 44.32 86 GLU A CA 7
ATOM 11403 C C . GLU A 1 86 ? 6.997 -5.435 -9.749 1.00 1.02 86 GLU A C 7
ATOM 11404 O O . GLU A 1 86 ? 7.340 -4.254 -9.858 1.00 11.33 86 GLU A O 7
ATOM 11416 N N . ALA A 1 87 ? 6.149 -5.887 -8.801 1.00 22.22 87 ALA A N 7
ATOM 11417 C CA . ALA A 1 87 ? 5.499 -5.040 -7.786 1.00 50.01 87 ALA A CA 7
ATOM 11418 C C . ALA A 1 87 ? 6.519 -4.329 -6.868 1.00 44.04 87 ALA A C 7
ATOM 11419 O O . ALA A 1 87 ? 6.193 -3.313 -6.246 1.00 25.45 87 ALA A O 7
ATOM 11426 N N . LYS A 1 88 ? 7.728 -4.914 -6.750 1.00 3.11 88 LYS A N 7
ATOM 11427 C CA . LYS A 1 88 ? 8.836 -4.341 -5.964 1.00 72.35 88 LYS A CA 7
ATOM 11428 C C . LYS A 1 88 ? 9.237 -2.927 -6.455 1.00 24.54 88 LYS A C 7
ATOM 11429 O O . LYS A 1 88 ? 9.633 -2.081 -5.650 1.00 72.25 88 LYS A O 7
ATOM 11448 N N . GLU A 1 89 ? 9.114 -2.683 -7.775 1.00 25.34 89 GLU A N 7
ATOM 11449 C CA . GLU A 1 89 ? 9.409 -1.369 -8.395 1.00 61.32 89 GLU A CA 7
ATOM 11450 C C . GLU A 1 89 ? 8.489 -0.272 -7.813 1.00 11.51 89 GLU A C 7
ATOM 11451 O O . GLU A 1 89 ? 8.888 0.886 -7.661 1.00 12.35 89 GLU A O 7
ATOM 11463 N N . MET A 1 90 ? 7.265 -0.690 -7.460 1.00 34.13 90 MET A N 7
ATOM 11464 C CA . MET A 1 90 ? 6.246 0.175 -6.855 1.00 75.34 90 MET A CA 7
ATOM 11465 C C . MET A 1 90 ? 6.581 0.482 -5.389 1.00 24.12 90 MET A C 7
ATOM 11466 O O . MET A 1 90 ? 6.333 1.597 -4.912 1.00 5.31 90 MET A O 7
ATOM 11480 N N . ALA A 1 91 ? 7.118 -0.536 -4.680 1.00 64.23 91 ALA A N 7
ATOM 11481 C CA . ALA A 1 91 ? 7.617 -0.370 -3.306 1.00 11.52 91 ALA A CA 7
ATOM 11482 C C . ALA A 1 91 ? 8.704 0.701 -3.279 1.00 1.35 91 ALA A C 7
ATOM 11483 O O . ALA A 1 91 ? 8.684 1.586 -2.425 1.00 15.20 91 ALA A O 7
ATOM 11490 N N . LYS A 1 92 ? 9.596 0.635 -4.291 1.00 71.51 92 LYS A N 7
ATOM 11491 C CA . LYS A 1 92 ? 10.692 1.594 -4.470 1.00 64.13 92 LYS A CA 7
ATOM 11492 C C . LYS A 1 92 ? 10.163 3.018 -4.700 1.00 54.25 92 LYS A C 7
ATOM 11493 O O . LYS A 1 92 ? 10.705 3.962 -4.143 1.00 1.12 92 LYS A O 7
ATOM 11512 N N . LYS A 1 93 ? 9.101 3.142 -5.529 1.00 74.12 93 LYS A N 7
ATOM 11513 C CA . LYS A 1 93 ? 8.430 4.434 -5.813 1.00 31.22 93 LYS A CA 7
ATOM 11514 C C . LYS A 1 93 ? 7.956 5.094 -4.516 1.00 42.44 93 LYS A C 7
ATOM 11515 O O . LYS A 1 93 ? 8.265 6.256 -4.252 1.00 50.50 93 LYS A O 7
ATOM 11534 N N . ALA A 1 94 ? 7.235 4.301 -3.705 1.00 11.42 94 ALA A N 7
ATOM 11535 C CA . ALA A 1 94 ? 6.685 4.732 -2.413 1.00 21.52 94 ALA A CA 7
ATOM 11536 C C . ALA A 1 94 ? 7.801 5.170 -1.427 1.00 52.44 94 ALA A C 7
ATOM 11537 O O . ALA A 1 94 ? 7.598 6.080 -0.611 1.00 3.31 94 ALA A O 7
ATOM 11544 N N . GLU A 1 95 ? 8.980 4.504 -1.532 1.00 41.45 95 GLU A N 7
ATOM 11545 C CA . GLU A 1 95 ? 10.202 4.846 -0.768 1.00 71.33 95 GLU A CA 7
ATOM 11546 C C . GLU A 1 95 ? 10.770 6.198 -1.228 1.00 64.02 95 GLU A C 7
ATOM 11547 O O . GLU A 1 95 ? 11.089 7.036 -0.396 1.00 64.43 95 GLU A O 7
ATOM 11559 N N . GLU A 1 96 ? 10.853 6.396 -2.563 1.00 75.13 96 GLU A N 7
ATOM 11560 C CA . GLU A 1 96 ? 11.407 7.626 -3.179 1.00 20.11 96 GLU A CA 7
ATOM 11561 C C . GLU A 1 96 ? 10.589 8.855 -2.769 1.00 73.04 96 GLU A C 7
ATOM 11562 O O . GLU A 1 96 ? 11.145 9.927 -2.511 1.00 31.20 96 GLU A O 7
ATOM 11574 N N . TRP A 1 97 ? 9.268 8.659 -2.707 1.00 1.03 97 TRP A N 7
ATOM 11575 C CA . TRP A 1 97 ? 8.310 9.683 -2.286 1.00 60.34 97 TRP A CA 7
ATOM 11576 C C . TRP A 1 97 ? 8.516 10.025 -0.810 1.00 10.13 97 TRP A C 7
ATOM 11577 O O . TRP A 1 97 ? 8.489 11.192 -0.434 1.00 73.20 97 TRP A O 7
ATOM 11598 N N . LEU A 1 98 ? 8.746 8.983 0.009 1.00 11.32 98 LEU A N 7
ATOM 11599 C CA . LEU A 1 98 ? 9.000 9.135 1.448 1.00 1.11 98 LEU A CA 7
ATOM 11600 C C . LEU A 1 98 ? 10.320 9.897 1.689 1.00 10.44 98 LEU A C 7
ATOM 11601 O O . LEU A 1 98 ? 10.397 10.715 2.590 1.00 53.10 98 LEU A O 7
ATOM 11617 N N . GLN A 1 99 ? 11.338 9.637 0.842 1.00 41.15 99 GLN A N 7
ATOM 11618 C CA . GLN A 1 99 ? 12.652 10.314 0.922 1.00 63.45 99 GLN A CA 7
ATOM 11619 C C . GLN A 1 99 ? 12.549 11.784 0.468 1.00 61.33 99 GLN A C 7
ATOM 11620 O O . GLN A 1 99 ? 13.382 12.610 0.836 1.00 12.11 99 GLN A O 7
ATOM 11634 N N . ALA A 1 100 ? 11.551 12.069 -0.384 1.00 35.20 100 ALA A N 7
ATOM 11635 C CA . ALA A 1 100 ? 11.261 13.425 -0.869 1.00 73.41 100 ALA A CA 7
ATOM 11636 C C . ALA A 1 100 ? 10.515 14.247 0.202 1.00 42.21 100 ALA A C 7
ATOM 11637 O O . ALA A 1 100 ? 10.810 15.433 0.407 1.00 45.03 100 ALA A O 7
ATOM 11644 N N . GLU A 1 101 ? 9.549 13.595 0.878 1.00 2.15 101 GLU A N 7
ATOM 11645 C CA . GLU A 1 101 ? 8.743 14.219 1.945 1.00 22.12 101 GLU A CA 7
ATOM 11646 C C . GLU A 1 101 ? 9.599 14.485 3.189 1.00 32.42 101 GLU A C 7
ATOM 11647 O O . GLU A 1 101 ? 9.487 15.539 3.825 1.00 61.41 101 GLU A O 7
ATOM 11659 N N . GLN A 1 102 ? 10.426 13.493 3.549 1.00 64.10 102 GLN A N 7
ATOM 11660 C CA . GLN A 1 102 ? 11.450 13.651 4.585 1.00 33.01 102 GLN A CA 7
ATOM 11661 C C . GLN A 1 102 ? 12.580 14.521 4.020 1.00 41.22 102 GLN A C 7
ATOM 11662 O O . GLN A 1 102 ? 13.336 14.072 3.154 1.00 75.42 102 GLN A O 7
ATOM 11676 N N . ASN A 1 103 ? 12.642 15.781 4.474 1.00 50.35 103 ASN A N 7
ATOM 11677 C CA . ASN A 1 103 ? 13.700 16.725 4.081 1.00 21.42 103 ASN A CA 7
ATOM 11678 C C . ASN A 1 103 ? 15.079 16.160 4.486 1.00 34.32 103 ASN A C 7
ATOM 11679 O O . ASN A 1 103 ? 15.218 15.620 5.592 1.00 61.14 103 ASN A O 7
ATOM 11690 N N . ASN A 1 104 ? 16.061 16.221 3.571 1.00 50.54 104 ASN A N 7
ATOM 11691 C CA . ASN A 1 104 ? 17.451 15.813 3.859 1.00 42.43 104 ASN A CA 7
ATOM 11692 C C . ASN A 1 104 ? 18.032 16.690 5.003 1.00 31.33 104 ASN A C 7
ATOM 11693 O O . ASN A 1 104 ? 18.219 16.188 6.131 1.00 60.12 104 ASN A O 7
ATOM 11705 N N . ALA A 1 1 ? -13.023 -14.908 1.419 1.00 4.30 1 ALA A N 8
ATOM 11706 C CA . ALA A 1 1 ? -11.755 -14.301 0.964 1.00 72.21 1 ALA A CA 8
ATOM 11707 C C . ALA A 1 1 ? -11.845 -12.763 0.929 1.00 61.10 1 ALA A C 8
ATOM 11708 O O . ALA A 1 1 ? -11.047 -12.070 1.566 1.00 52.13 1 ALA A O 8
ATOM 11717 N N . ASP A 1 2 ? -12.840 -12.230 0.188 1.00 34.21 2 ASP A N 8
ATOM 11718 C CA . ASP A 1 2 ? -12.868 -10.804 -0.205 1.00 34.31 2 ASP A CA 8
ATOM 11719 C C . ASP A 1 2 ? -14.168 -10.102 0.229 1.00 34.43 2 ASP A C 8
ATOM 11720 O O . ASP A 1 2 ? -14.621 -9.152 -0.422 1.00 32.13 2 ASP A O 8
ATOM 11729 N N . GLU A 1 3 ? -14.714 -10.536 1.374 1.00 34.23 3 GLU A N 8
ATOM 11730 C CA . GLU A 1 3 ? -15.943 -9.963 1.958 1.00 30.42 3 GLU A CA 8
ATOM 11731 C C . GLU A 1 3 ? -15.624 -8.564 2.517 1.00 14.14 3 GLU A C 8
ATOM 11732 O O . GLU A 1 3 ? -16.254 -7.566 2.148 1.00 13.31 3 GLU A O 8
ATOM 11744 N N . ASN A 1 4 ? -14.583 -8.516 3.374 1.00 35.11 4 ASN A N 8
ATOM 11745 C CA . ASN A 1 4 ? -14.093 -7.280 4.015 1.00 24.44 4 ASN A CA 8
ATOM 11746 C C . ASN A 1 4 ? -13.521 -6.300 2.962 1.00 40.52 4 ASN A C 8
ATOM 11747 O O . ASN A 1 4 ? -13.563 -5.083 3.146 1.00 45.03 4 ASN A O 8
ATOM 11758 N N . ILE A 1 5 ? -13.001 -6.856 1.853 1.00 64.11 5 ILE A N 8
ATOM 11759 C CA . ILE A 1 5 ? -12.485 -6.069 0.719 1.00 24.23 5 ILE A CA 8
ATOM 11760 C C . ILE A 1 5 ? -13.630 -5.235 0.101 1.00 42.21 5 ILE A C 8
ATOM 11761 O O . ILE A 1 5 ? -13.471 -4.029 -0.129 1.00 24.13 5 ILE A O 8
ATOM 11777 N N . ALA A 1 6 ? -14.797 -5.891 -0.094 1.00 62.13 6 ALA A N 8
ATOM 11778 C CA . ALA A 1 6 ? -16.008 -5.269 -0.672 1.00 40.25 6 ALA A CA 8
ATOM 11779 C C . ALA A 1 6 ? -16.500 -4.063 0.153 1.00 61.23 6 ALA A C 8
ATOM 11780 O O . ALA A 1 6 ? -17.080 -3.129 -0.404 1.00 71.15 6 ALA A O 8
ATOM 11787 N N . LYS A 1 7 ? -16.255 -4.110 1.482 1.00 61.51 7 LYS A N 8
ATOM 11788 C CA . LYS A 1 7 ? -16.564 -3.011 2.417 1.00 53.02 7 LYS A CA 8
ATOM 11789 C C . LYS A 1 7 ? -15.824 -1.724 2.007 1.00 34.33 7 LYS A C 8
ATOM 11790 O O . LYS A 1 7 ? -16.435 -0.657 1.886 1.00 44.20 7 LYS A O 8
ATOM 11809 N N . PHE A 1 8 ? -14.501 -1.850 1.802 1.00 71.24 8 PHE A N 8
ATOM 11810 C CA . PHE A 1 8 ? -13.621 -0.708 1.495 1.00 54.31 8 PHE A CA 8
ATOM 11811 C C . PHE A 1 8 ? -13.706 -0.281 0.023 1.00 14.14 8 PHE A C 8
ATOM 11812 O O . PHE A 1 8 ? -13.370 0.860 -0.302 1.00 41.12 8 PHE A O 8
ATOM 11829 N N . GLU A 1 9 ? -14.128 -1.202 -0.861 1.00 72.12 9 GLU A N 8
ATOM 11830 C CA . GLU A 1 9 ? -14.415 -0.867 -2.267 1.00 22.44 9 GLU A CA 8
ATOM 11831 C C . GLU A 1 9 ? -15.692 -0.013 -2.350 1.00 55.42 9 GLU A C 8
ATOM 11832 O O . GLU A 1 9 ? -15.793 0.892 -3.182 1.00 61.32 9 GLU A O 8
ATOM 11844 N N . LYS A 1 10 ? -16.662 -0.338 -1.473 1.00 13.54 10 LYS A N 8
ATOM 11845 C CA . LYS A 1 10 ? -17.918 0.419 -1.320 1.00 1.11 10 LYS A CA 8
ATOM 11846 C C . LYS A 1 10 ? -17.584 1.801 -0.710 1.00 10.20 10 LYS A C 8
ATOM 11847 O O . LYS A 1 10 ? -18.095 2.836 -1.165 1.00 70.25 10 LYS A O 8
ATOM 11866 N N . ALA A 1 11 ? -16.683 1.787 0.300 1.00 24.40 11 ALA A N 8
ATOM 11867 C CA . ALA A 1 11 ? -16.228 2.994 1.012 1.00 23.13 11 ALA A CA 8
ATOM 11868 C C . ALA A 1 11 ? -15.420 3.925 0.087 1.00 4.44 11 ALA A C 8
ATOM 11869 O O . ALA A 1 11 ? -15.420 5.149 0.276 1.00 43.55 11 ALA A O 8
ATOM 11876 N N . TYR A 1 12 ? -14.738 3.327 -0.911 1.00 64.41 12 TYR A N 8
ATOM 11877 C CA . TYR A 1 12 ? -13.909 4.066 -1.870 1.00 74.22 12 TYR A CA 8
ATOM 11878 C C . TYR A 1 12 ? -14.816 4.684 -2.958 1.00 4.32 12 TYR A C 8
ATOM 11879 O O . TYR A 1 12 ? -15.207 4.011 -3.915 1.00 64.43 12 TYR A O 8
ATOM 11897 N N . LYS A 1 13 ? -15.135 5.982 -2.798 1.00 42.13 13 LYS A N 8
ATOM 11898 C CA . LYS A 1 13 ? -16.024 6.739 -3.719 1.00 40.31 13 LYS A CA 8
ATOM 11899 C C . LYS A 1 13 ? -15.250 7.317 -4.938 1.00 13.10 13 LYS A C 8
ATOM 11900 O O . LYS A 1 13 ? -15.710 8.281 -5.570 1.00 30.21 13 LYS A O 8
ATOM 11919 N N . LYS A 1 14 ? -14.101 6.700 -5.262 1.00 64.20 14 LYS A N 8
ATOM 11920 C CA . LYS A 1 14 ? -13.188 7.115 -6.343 1.00 31.31 14 LYS A CA 8
ATOM 11921 C C . LYS A 1 14 ? -12.661 8.549 -6.101 1.00 11.22 14 LYS A C 8
ATOM 11922 O O . LYS A 1 14 ? -13.295 9.535 -6.481 1.00 53.03 14 LYS A O 8
ATOM 11941 N N . ALA A 1 15 ? -11.488 8.621 -5.442 1.00 5.52 15 ALA A N 8
ATOM 11942 C CA . ALA A 1 15 ? -10.835 9.881 -5.026 1.00 53.12 15 ALA A CA 8
ATOM 11943 C C . ALA A 1 15 ? -10.463 10.781 -6.217 1.00 44.32 15 ALA A C 8
ATOM 11944 O O . ALA A 1 15 ? -10.362 11.999 -6.070 1.00 33.42 15 ALA A O 8
ATOM 11951 N N . GLU A 1 16 ? -10.289 10.158 -7.392 1.00 33.33 16 GLU A N 8
ATOM 11952 C CA . GLU A 1 16 ? -9.827 10.835 -8.609 1.00 40.25 16 GLU A CA 8
ATOM 11953 C C . GLU A 1 16 ? -10.982 11.564 -9.309 1.00 42.35 16 GLU A C 8
ATOM 11954 O O . GLU A 1 16 ? -10.757 12.542 -10.032 1.00 75.32 16 GLU A O 8
ATOM 11966 N N . GLU A 1 17 ? -12.218 11.084 -9.080 1.00 1.12 17 GLU A N 8
ATOM 11967 C CA . GLU A 1 17 ? -13.422 11.616 -9.746 1.00 31.44 17 GLU A CA 8
ATOM 11968 C C . GLU A 1 17 ? -14.219 12.503 -8.781 1.00 75.30 17 GLU A C 8
ATOM 11969 O O . GLU A 1 17 ? -14.452 13.685 -9.062 1.00 54.13 17 GLU A O 8
ATOM 11981 N N . LEU A 1 18 ? -14.647 11.924 -7.645 1.00 30.50 18 LEU A N 8
ATOM 11982 C CA . LEU A 1 18 ? -15.366 12.672 -6.593 1.00 12.35 18 LEU A CA 8
ATOM 11983 C C . LEU A 1 18 ? -14.316 13.446 -5.765 1.00 5.42 18 LEU A C 8
ATOM 11984 O O . LEU A 1 18 ? -13.436 12.821 -5.159 1.00 31.04 18 LEU A O 8
ATOM 12000 N N . ASN A 1 19 ? -14.425 14.796 -5.762 1.00 64.14 19 ASN A N 8
ATOM 12001 C CA . ASN A 1 19 ? -13.461 15.707 -5.110 1.00 33.24 19 ASN A CA 8
ATOM 12002 C C . ASN A 1 19 ? -13.414 15.470 -3.581 1.00 21.22 19 ASN A C 8
ATOM 12003 O O . ASN A 1 19 ? -14.200 16.059 -2.821 1.00 24.13 19 ASN A O 8
ATOM 12014 N N . GLN A 1 20 ? -12.524 14.561 -3.150 1.00 11.24 20 GLN A N 8
ATOM 12015 C CA . GLN A 1 20 ? -12.312 14.204 -1.730 1.00 10.21 20 GLN A CA 8
ATOM 12016 C C . GLN A 1 20 ? -10.811 13.969 -1.487 1.00 12.22 20 GLN A C 8
ATOM 12017 O O . GLN A 1 20 ? -10.149 14.770 -0.822 1.00 22.43 20 GLN A O 8
ATOM 12031 N N . GLY A 1 21 ? -10.286 12.858 -2.067 1.00 45.22 21 GLY A N 8
ATOM 12032 C CA . GLY A 1 21 ? -8.883 12.467 -1.922 1.00 53.22 21 GLY A CA 8
ATOM 12033 C C . GLY A 1 21 ? -8.557 11.881 -0.547 1.00 42.14 21 GLY A C 8
ATOM 12034 O O . GLY A 1 21 ? -8.404 10.666 -0.404 1.00 52.35 21 GLY A O 8
ATOM 12038 N N . GLU A 1 22 ? -8.486 12.788 0.447 1.00 52.22 22 GLU A N 8
ATOM 12039 C CA . GLU A 1 22 ? -8.138 12.510 1.861 1.00 65.32 22 GLU A CA 8
ATOM 12040 C C . GLU A 1 22 ? -8.986 11.384 2.483 1.00 21.25 22 GLU A C 8
ATOM 12041 O O . GLU A 1 22 ? -8.495 10.602 3.315 1.00 32.43 22 GLU A O 8
ATOM 12053 N N . LEU A 1 23 ? -10.259 11.303 2.052 1.00 14.12 23 LEU A N 8
ATOM 12054 C CA . LEU A 1 23 ? -11.254 10.366 2.612 1.00 34.05 23 LEU A CA 8
ATOM 12055 C C . LEU A 1 23 ? -11.089 8.942 2.044 1.00 31.01 23 LEU A C 8
ATOM 12056 O O . LEU A 1 23 ? -11.843 8.029 2.399 1.00 42.01 23 LEU A O 8
ATOM 12072 N N . MET A 1 24 ? -10.089 8.764 1.161 1.00 21.45 24 MET A N 8
ATOM 12073 C CA . MET A 1 24 ? -9.782 7.483 0.502 1.00 23.41 24 MET A CA 8
ATOM 12074 C C . MET A 1 24 ? -8.264 7.261 0.440 1.00 31.41 24 MET A C 8
ATOM 12075 O O . MET A 1 24 ? -7.488 8.000 1.060 1.00 13.22 24 MET A O 8
ATOM 12089 N N . GLY A 1 25 ? -7.852 6.213 -0.299 1.00 23.30 25 GLY A N 8
ATOM 12090 C CA . GLY A 1 25 ? -6.469 5.736 -0.295 1.00 13.42 25 GLY A CA 8
ATOM 12091 C C . GLY A 1 25 ? -6.276 4.730 0.822 1.00 70.12 25 GLY A C 8
ATOM 12092 O O . GLY A 1 25 ? -5.896 3.581 0.584 1.00 12.41 25 GLY A O 8
ATOM 12096 N N . ARG A 1 26 ? -6.605 5.175 2.046 1.00 63.42 26 ARG A N 8
ATOM 12097 C CA . ARG A 1 26 ? -6.600 4.347 3.262 1.00 31.01 26 ARG A CA 8
ATOM 12098 C C . ARG A 1 26 ? -7.534 3.133 3.110 1.00 44.30 26 ARG A C 8
ATOM 12099 O O . ARG A 1 26 ? -7.220 2.053 3.608 1.00 75.03 26 ARG A O 8
ATOM 12120 N N . ALA A 1 27 ? -8.663 3.327 2.398 1.00 4.43 27 ALA A N 8
ATOM 12121 C CA . ALA A 1 27 ? -9.594 2.241 2.054 1.00 43.54 27 ALA A CA 8
ATOM 12122 C C . ALA A 1 27 ? -8.874 1.113 1.278 1.00 50.22 27 ALA A C 8
ATOM 12123 O O . ALA A 1 27 ? -9.030 -0.062 1.616 1.00 24.40 27 ALA A O 8
ATOM 12130 N N . LEU A 1 28 ? -8.051 1.492 0.262 1.00 1.55 28 LEU A N 8
ATOM 12131 C CA . LEU A 1 28 ? -7.245 0.517 -0.513 1.00 23.01 28 LEU A CA 8
ATOM 12132 C C . LEU A 1 28 ? -6.170 -0.144 0.369 1.00 51.45 28 LEU A C 8
ATOM 12133 O O . LEU A 1 28 ? -5.866 -1.321 0.197 1.00 40.22 28 LEU A O 8
ATOM 12149 N N . TYR A 1 29 ? -5.606 0.641 1.317 1.00 23.02 29 TYR A N 8
ATOM 12150 C CA . TYR A 1 29 ? -4.566 0.162 2.253 1.00 60.02 29 TYR A CA 8
ATOM 12151 C C . TYR A 1 29 ? -5.079 -1.031 3.083 1.00 33.14 29 TYR A C 8
ATOM 12152 O O . TYR A 1 29 ? -4.368 -2.029 3.234 1.00 50.41 29 TYR A O 8
ATOM 12170 N N . ASN A 1 30 ? -6.329 -0.922 3.596 1.00 75.32 30 ASN A N 8
ATOM 12171 C CA . ASN A 1 30 ? -6.954 -1.983 4.412 1.00 73.33 30 ASN A CA 8
ATOM 12172 C C . ASN A 1 30 ? -7.255 -3.237 3.571 1.00 32.45 30 ASN A C 8
ATOM 12173 O O . ASN A 1 30 ? -7.153 -4.357 4.078 1.00 32.01 30 ASN A O 8
ATOM 12184 N N . ILE A 1 31 ? -7.623 -3.034 2.286 1.00 34.24 31 ILE A N 8
ATOM 12185 C CA . ILE A 1 31 ? -7.818 -4.133 1.326 1.00 55.41 31 ILE A CA 8
ATOM 12186 C C . ILE A 1 31 ? -6.487 -4.886 1.127 1.00 30.15 31 ILE A C 8
ATOM 12187 O O . ILE A 1 31 ? -6.459 -6.122 1.060 1.00 72.01 31 ILE A O 8
ATOM 12203 N N . GLY A 1 32 ? -5.394 -4.107 1.052 1.00 24.00 32 GLY A N 8
ATOM 12204 C CA . GLY A 1 32 ? -4.049 -4.647 0.938 1.00 1.44 32 GLY A CA 8
ATOM 12205 C C . GLY A 1 32 ? -3.646 -5.456 2.160 1.00 30.44 32 GLY A C 8
ATOM 12206 O O . GLY A 1 32 ? -2.965 -6.465 2.023 1.00 43.11 32 GLY A O 8
ATOM 12210 N N . LEU A 1 33 ? -4.071 -4.992 3.360 1.00 2.01 33 LEU A N 8
ATOM 12211 C CA . LEU A 1 33 ? -3.798 -5.679 4.642 1.00 1.23 33 LEU A CA 8
ATOM 12212 C C . LEU A 1 33 ? -4.469 -7.060 4.663 1.00 42.13 33 LEU A C 8
ATOM 12213 O O . LEU A 1 33 ? -3.885 -8.035 5.148 1.00 43.43 33 LEU A O 8
ATOM 12229 N N . GLU A 1 34 ? -5.706 -7.110 4.136 1.00 72.44 34 GLU A N 8
ATOM 12230 C CA . GLU A 1 34 ? -6.508 -8.344 4.056 1.00 4.13 34 GLU A CA 8
ATOM 12231 C C . GLU A 1 34 ? -5.895 -9.347 3.071 1.00 43.02 34 GLU A C 8
ATOM 12232 O O . GLU A 1 34 ? -5.811 -10.541 3.365 1.00 25.25 34 GLU A O 8
ATOM 12244 N N . LYS A 1 35 ? -5.474 -8.834 1.900 1.00 71.33 35 LYS A N 8
ATOM 12245 C CA . LYS A 1 35 ? -4.778 -9.622 0.873 1.00 14.41 35 LYS A CA 8
ATOM 12246 C C . LYS A 1 35 ? -3.481 -10.212 1.459 1.00 41.51 35 LYS A C 8
ATOM 12247 O O . LYS A 1 35 ? -3.243 -11.418 1.375 1.00 32.22 35 LYS A O 8
ATOM 12266 N N . ASN A 1 36 ? -2.700 -9.337 2.116 1.00 3.13 36 ASN A N 8
ATOM 12267 C CA . ASN A 1 36 ? -1.406 -9.686 2.733 1.00 23.24 36 ASN A CA 8
ATOM 12268 C C . ASN A 1 36 ? -1.595 -10.764 3.822 1.00 20.25 36 ASN A C 8
ATOM 12269 O O . ASN A 1 36 ? -0.764 -11.661 3.972 1.00 11.05 36 ASN A O 8
ATOM 12280 N N . LYS A 1 37 ? -2.727 -10.671 4.545 1.00 73.43 37 LYS A N 8
ATOM 12281 C CA . LYS A 1 37 ? -3.101 -11.617 5.604 1.00 73.15 37 LYS A CA 8
ATOM 12282 C C . LYS A 1 37 ? -3.412 -13.011 5.012 1.00 35.01 37 LYS A C 8
ATOM 12283 O O . LYS A 1 37 ? -3.036 -14.034 5.592 1.00 14.45 37 LYS A O 8
ATOM 12302 N N . MET A 1 38 ? -4.085 -13.033 3.844 1.00 74.02 38 MET A N 8
ATOM 12303 C CA . MET A 1 38 ? -4.438 -14.288 3.139 1.00 44.00 38 MET A CA 8
ATOM 12304 C C . MET A 1 38 ? -3.219 -14.881 2.392 1.00 22.40 38 MET A C 8
ATOM 12305 O O . MET A 1 38 ? -3.298 -15.993 1.857 1.00 34.40 38 MET A O 8
ATOM 12319 N N . GLY A 1 39 ? -2.106 -14.126 2.350 1.00 54.33 39 GLY A N 8
ATOM 12320 C CA . GLY A 1 39 ? -0.890 -14.553 1.653 1.00 41.21 39 GLY A CA 8
ATOM 12321 C C . GLY A 1 39 ? -0.849 -14.054 0.217 1.00 30.11 39 GLY A C 8
ATOM 12322 O O . GLY A 1 39 ? 0.098 -14.351 -0.517 1.00 4.30 39 GLY A O 8
ATOM 12326 N N . LYS A 1 40 ? -1.889 -13.295 -0.178 1.00 1.04 40 LYS A N 8
ATOM 12327 C CA . LYS A 1 40 ? -1.950 -12.609 -1.476 1.00 72.23 40 LYS A CA 8
ATOM 12328 C C . LYS A 1 40 ? -1.100 -11.325 -1.402 1.00 15.34 40 LYS A C 8
ATOM 12329 O O . LYS A 1 40 ? -1.626 -10.214 -1.407 1.00 74.43 40 LYS A O 8
ATOM 12348 N N . ALA A 1 41 ? 0.219 -11.511 -1.296 1.00 61.21 41 ALA A N 8
ATOM 12349 C CA . ALA A 1 41 ? 1.189 -10.426 -1.085 1.00 31.23 41 ALA A CA 8
ATOM 12350 C C . ALA A 1 41 ? 1.479 -9.661 -2.393 1.00 23.53 41 ALA A C 8
ATOM 12351 O O . ALA A 1 41 ? 1.860 -8.490 -2.364 1.00 14.24 41 ALA A O 8
ATOM 12358 N N . ARG A 1 42 ? 1.292 -10.357 -3.531 1.00 50.23 42 ARG A N 8
ATOM 12359 C CA . ARG A 1 42 ? 1.359 -9.775 -4.884 1.00 12.34 42 ARG A CA 8
ATOM 12360 C C . ARG A 1 42 ? 0.200 -8.774 -5.068 1.00 3.31 42 ARG A C 8
ATOM 12361 O O . ARG A 1 42 ? 0.424 -7.629 -5.481 1.00 52.33 42 ARG A O 8
ATOM 12382 N N . GLU A 1 43 ? -1.029 -9.223 -4.720 1.00 54.45 43 GLU A N 8
ATOM 12383 C CA . GLU A 1 43 ? -2.234 -8.368 -4.741 1.00 73.11 43 GLU A CA 8
ATOM 12384 C C . GLU A 1 43 ? -2.116 -7.227 -3.715 1.00 34.24 43 GLU A C 8
ATOM 12385 O O . GLU A 1 43 ? -2.466 -6.084 -4.009 1.00 71.52 43 GLU A O 8
ATOM 12397 N N . ALA A 1 44 ? -1.588 -7.566 -2.522 1.00 22.42 44 ALA A N 8
ATOM 12398 C CA . ALA A 1 44 ? -1.415 -6.626 -1.403 1.00 2.25 44 ALA A CA 8
ATOM 12399 C C . ALA A 1 44 ? -0.536 -5.451 -1.813 1.00 1.21 44 ALA A C 8
ATOM 12400 O O . ALA A 1 44 ? -0.893 -4.297 -1.575 1.00 24.34 44 ALA A O 8
ATOM 12407 N N . ALA A 1 45 ? 0.584 -5.783 -2.481 1.00 32.53 45 ALA A N 8
ATOM 12408 C CA . ALA A 1 45 ? 1.567 -4.815 -2.975 1.00 23.35 45 ALA A CA 8
ATOM 12409 C C . ALA A 1 45 ? 0.925 -3.770 -3.911 1.00 15.32 45 ALA A C 8
ATOM 12410 O O . ALA A 1 45 ? 1.342 -2.610 -3.932 1.00 51.21 45 ALA A O 8
ATOM 12417 N N . GLU A 1 46 ? -0.096 -4.213 -4.679 1.00 55.31 46 GLU A N 8
ATOM 12418 C CA . GLU A 1 46 ? -0.866 -3.346 -5.588 1.00 31.25 46 GLU A CA 8
ATOM 12419 C C . GLU A 1 46 ? -1.661 -2.302 -4.796 1.00 12.43 46 GLU A C 8
ATOM 12420 O O . GLU A 1 46 ? -1.565 -1.105 -5.063 1.00 12.43 46 GLU A O 8
ATOM 12432 N N . TYR A 1 47 ? -2.426 -2.785 -3.804 1.00 23.04 47 TYR A N 8
ATOM 12433 C CA . TYR A 1 47 ? -3.330 -1.941 -3.008 1.00 35.41 47 TYR A CA 8
ATOM 12434 C C . TYR A 1 47 ? -2.561 -0.973 -2.105 1.00 21.43 47 TYR A C 8
ATOM 12435 O O . TYR A 1 47 ? -3.025 0.139 -1.868 1.00 34.13 47 TYR A O 8
ATOM 12453 N N . PHE A 1 48 ? -1.385 -1.414 -1.614 1.00 72.04 48 PHE A N 8
ATOM 12454 C CA . PHE A 1 48 ? -0.488 -0.576 -0.797 1.00 54.21 48 PHE A CA 8
ATOM 12455 C C . PHE A 1 48 ? 0.108 0.553 -1.644 1.00 15.03 48 PHE A C 8
ATOM 12456 O O . PHE A 1 48 ? 0.322 1.658 -1.149 1.00 63.12 48 PHE A O 8
ATOM 12473 N N . PHE A 1 49 ? 0.379 0.246 -2.927 1.00 34.24 49 PHE A N 8
ATOM 12474 C CA . PHE A 1 49 ? 0.954 1.207 -3.875 1.00 4.41 49 PHE A CA 8
ATOM 12475 C C . PHE A 1 49 ? -0.061 2.287 -4.252 1.00 22.51 49 PHE A C 8
ATOM 12476 O O . PHE A 1 49 ? 0.237 3.475 -4.189 1.00 54.53 49 PHE A O 8
ATOM 12493 N N . ARG A 1 50 ? -1.255 1.840 -4.651 1.00 43.22 50 ARG A N 8
ATOM 12494 C CA . ARG A 1 50 ? -2.337 2.718 -5.119 1.00 51.44 50 ARG A CA 8
ATOM 12495 C C . ARG A 1 50 ? -2.888 3.562 -3.959 1.00 42.45 50 ARG A C 8
ATOM 12496 O O . ARG A 1 50 ? -3.347 4.689 -4.171 1.00 62.54 50 ARG A O 8
ATOM 12517 N N . ALA A 1 51 ? -2.814 2.994 -2.739 1.00 51.11 51 ALA A N 8
ATOM 12518 C CA . ALA A 1 51 ? -3.049 3.731 -1.497 1.00 64.53 51 ALA A CA 8
ATOM 12519 C C . ALA A 1 51 ? -1.986 4.827 -1.345 1.00 54.33 51 ALA A C 8
ATOM 12520 O O . ALA A 1 51 ? -2.325 6.000 -1.161 1.00 12.21 51 ALA A O 8
ATOM 12527 N N . ALA A 1 52 ? -0.696 4.418 -1.481 1.00 21.54 52 ALA A N 8
ATOM 12528 C CA . ALA A 1 52 ? 0.478 5.305 -1.315 1.00 24.24 52 ALA A CA 8
ATOM 12529 C C . ALA A 1 52 ? 0.457 6.479 -2.305 1.00 70.23 52 ALA A C 8
ATOM 12530 O O . ALA A 1 52 ? 0.960 7.556 -1.989 1.00 73.53 52 ALA A O 8
ATOM 12537 N N . ILE A 1 53 ? -0.122 6.242 -3.504 1.00 30.41 53 ILE A N 8
ATOM 12538 C CA . ILE A 1 53 ? -0.336 7.278 -4.525 1.00 51.23 53 ILE A CA 8
ATOM 12539 C C . ILE A 1 53 ? -1.252 8.384 -3.958 1.00 73.43 53 ILE A C 8
ATOM 12540 O O . ILE A 1 53 ? -0.867 9.548 -3.930 1.00 62.45 53 ILE A O 8
ATOM 12556 N N . VAL A 1 54 ? -2.430 7.985 -3.442 1.00 50.02 54 VAL A N 8
ATOM 12557 C CA . VAL A 1 54 ? -3.444 8.929 -2.920 1.00 71.13 54 VAL A CA 8
ATOM 12558 C C . VAL A 1 54 ? -2.896 9.701 -1.700 1.00 33.22 54 VAL A C 8
ATOM 12559 O O . VAL A 1 54 ? -3.104 10.912 -1.587 1.00 24.12 54 VAL A O 8
ATOM 12572 N N . PHE A 1 55 ? -2.149 8.984 -0.826 1.00 2.45 55 PHE A N 8
ATOM 12573 C CA . PHE A 1 55 ? -1.494 9.580 0.359 1.00 42.32 55 PHE A CA 8
ATOM 12574 C C . PHE A 1 55 ? -0.469 10.647 -0.057 1.00 74.14 55 PHE A C 8
ATOM 12575 O O . PHE A 1 55 ? -0.419 11.717 0.529 1.00 74.23 55 PHE A O 8
ATOM 12592 N N . TYR A 1 56 ? 0.321 10.330 -1.094 1.00 42.51 56 TYR A N 8
ATOM 12593 C CA . TYR A 1 56 ? 1.376 11.215 -1.625 1.00 32.00 56 TYR A CA 8
ATOM 12594 C C . TYR A 1 56 ? 0.776 12.518 -2.200 1.00 71.32 56 TYR A C 8
ATOM 12595 O O . TYR A 1 56 ? 1.288 13.615 -1.947 1.00 74.43 56 TYR A O 8
ATOM 12613 N N . LYS A 1 57 ? -0.297 12.358 -2.993 1.00 42.03 57 LYS A N 8
ATOM 12614 C CA . LYS A 1 57 ? -1.105 13.482 -3.526 1.00 41.23 57 LYS A CA 8
ATOM 12615 C C . LYS A 1 57 ? -1.630 14.396 -2.393 1.00 22.33 57 LYS A C 8
ATOM 12616 O O . LYS A 1 57 ? -1.584 15.625 -2.504 1.00 71.21 57 LYS A O 8
ATOM 12635 N N . GLU A 1 58 ? -2.114 13.776 -1.304 1.00 42.45 58 GLU A N 8
ATOM 12636 C CA . GLU A 1 58 ? -2.643 14.505 -0.132 1.00 55.13 58 GLU A CA 8
ATOM 12637 C C . GLU A 1 58 ? -1.513 14.991 0.794 1.00 64.44 58 GLU A C 8
ATOM 12638 O O . GLU A 1 58 ? -1.749 15.793 1.706 1.00 40.35 58 GLU A O 8
ATOM 12650 N N . HIS A 1 59 ? -0.292 14.480 0.530 1.00 73.32 59 HIS A N 8
ATOM 12651 C CA . HIS A 1 59 ? 0.930 14.754 1.310 1.00 0.01 59 HIS A CA 8
ATOM 12652 C C . HIS A 1 59 ? 0.824 14.215 2.747 1.00 14.22 59 HIS A C 8
ATOM 12653 O O . HIS A 1 59 ? 1.473 14.721 3.666 1.00 51.24 59 HIS A O 8
ATOM 12668 N N . ASP A 1 60 ? 0.027 13.149 2.894 1.00 20.32 60 ASP A N 8
ATOM 12669 C CA . ASP A 1 60 ? -0.106 12.397 4.135 1.00 71.51 60 ASP A CA 8
ATOM 12670 C C . ASP A 1 60 ? 1.079 11.427 4.237 1.00 72.22 60 ASP A C 8
ATOM 12671 O O . ASP A 1 60 ? 0.987 10.282 3.804 1.00 54.52 60 ASP A O 8
ATOM 12680 N N . THR A 1 61 ? 2.210 11.948 4.738 1.00 34.11 61 THR A N 8
ATOM 12681 C CA . THR A 1 61 ? 3.424 11.169 5.020 1.00 1.51 61 THR A CA 8
ATOM 12682 C C . THR A 1 61 ? 3.181 9.990 5.971 1.00 44.42 61 THR A C 8
ATOM 12683 O O . THR A 1 61 ? 3.859 8.976 5.867 1.00 61.44 61 THR A O 8
ATOM 12694 N N . ASP A 1 62 ? 2.240 10.158 6.919 1.00 41.43 62 ASP A N 8
ATOM 12695 C CA . ASP A 1 62 ? 1.935 9.142 7.937 1.00 44.10 62 ASP A CA 8
ATOM 12696 C C . ASP A 1 62 ? 1.307 7.889 7.283 1.00 74.44 62 ASP A C 8
ATOM 12697 O O . ASP A 1 62 ? 1.771 6.773 7.511 1.00 2.24 62 ASP A O 8
ATOM 12706 N N . GLY A 1 63 ? 0.264 8.110 6.457 1.00 61.13 63 GLY A N 8
ATOM 12707 C CA . GLY A 1 63 ? -0.389 7.038 5.701 1.00 62.01 63 GLY A CA 8
ATOM 12708 C C . GLY A 1 63 ? 0.523 6.450 4.629 1.00 72.31 63 GLY A C 8
ATOM 12709 O O . GLY A 1 63 ? 0.547 5.233 4.418 1.00 31.11 63 GLY A O 8
ATOM 12713 N N . LEU A 1 64 ? 1.263 7.350 3.941 1.00 32.15 64 LEU A N 8
ATOM 12714 C CA . LEU A 1 64 ? 2.269 7.000 2.911 1.00 12.34 64 LEU A CA 8
ATOM 12715 C C . LEU A 1 64 ? 3.351 6.084 3.498 1.00 42.31 64 LEU A C 8
ATOM 12716 O O . LEU A 1 64 ? 3.825 5.167 2.832 1.00 41.41 64 LEU A O 8
ATOM 12732 N N . ARG A 1 65 ? 3.708 6.360 4.767 1.00 43.41 65 ARG A N 8
ATOM 12733 C CA . ARG A 1 65 ? 4.719 5.612 5.522 1.00 22.51 65 ARG A CA 8
ATOM 12734 C C . ARG A 1 65 ? 4.244 4.177 5.742 1.00 32.12 65 ARG A C 8
ATOM 12735 O O . ARG A 1 65 ? 4.949 3.237 5.398 1.00 75.43 65 ARG A O 8
ATOM 12756 N N . ARG A 1 66 ? 3.006 4.050 6.251 1.00 72.44 66 ARG A N 8
ATOM 12757 C CA . ARG A 1 66 ? 2.351 2.754 6.507 1.00 60.34 66 ARG A CA 8
ATOM 12758 C C . ARG A 1 66 ? 2.275 1.922 5.215 1.00 64.43 66 ARG A C 8
ATOM 12759 O O . ARG A 1 66 ? 2.620 0.741 5.202 1.00 52.33 66 ARG A O 8
ATOM 12780 N N . ALA A 1 67 ? 1.855 2.590 4.126 1.00 70.14 67 ALA A N 8
ATOM 12781 C CA . ALA A 1 67 ? 1.653 1.971 2.809 1.00 25.51 67 ALA A CA 8
ATOM 12782 C C . ALA A 1 67 ? 2.986 1.522 2.186 1.00 40.24 67 ALA A C 8
ATOM 12783 O O . ALA A 1 67 ? 3.051 0.450 1.588 1.00 4.23 67 ALA A O 8
ATOM 12790 N N . ALA A 1 68 ? 4.042 2.341 2.374 1.00 54.11 68 ALA A N 8
ATOM 12791 C CA . ALA A 1 68 ? 5.384 2.082 1.820 1.00 73.45 68 ALA A CA 8
ATOM 12792 C C . ALA A 1 68 ? 6.066 0.907 2.533 1.00 42.10 68 ALA A C 8
ATOM 12793 O O . ALA A 1 68 ? 6.691 0.059 1.889 1.00 60.41 68 ALA A O 8
ATOM 12800 N N . LYS A 1 69 ? 5.945 0.887 3.874 1.00 24.25 69 LYS A N 8
ATOM 12801 C CA . LYS A 1 69 ? 6.535 -0.160 4.715 1.00 41.05 69 LYS A CA 8
ATOM 12802 C C . LYS A 1 69 ? 5.873 -1.515 4.426 1.00 24.33 69 LYS A C 8
ATOM 12803 O O . LYS A 1 69 ? 6.558 -2.494 4.113 1.00 60.15 69 LYS A O 8
ATOM 12822 N N . SER A 1 70 ? 4.526 -1.522 4.474 1.00 31.51 70 SER A N 8
ATOM 12823 C CA . SER A 1 70 ? 3.702 -2.723 4.261 1.00 43.11 70 SER A CA 8
ATOM 12824 C C . SER A 1 70 ? 3.850 -3.265 2.828 1.00 1.31 70 SER A C 8
ATOM 12825 O O . SER A 1 70 ? 3.712 -4.473 2.604 1.00 72.45 70 SER A O 8
ATOM 12833 N N . LEU A 1 71 ? 4.122 -2.352 1.866 1.00 51.11 71 LEU A N 8
ATOM 12834 C CA . LEU A 1 71 ? 4.366 -2.707 0.454 1.00 54.43 71 LEU A CA 8
ATOM 12835 C C . LEU A 1 71 ? 5.586 -3.642 0.366 1.00 62.12 71 LEU A C 8
ATOM 12836 O O . LEU A 1 71 ? 5.526 -4.696 -0.267 1.00 64.24 71 LEU A O 8
ATOM 12852 N N . LYS A 1 72 ? 6.677 -3.237 1.050 1.00 4.13 72 LYS A N 8
ATOM 12853 C CA . LYS A 1 72 ? 7.939 -3.992 1.078 1.00 25.31 72 LYS A CA 8
ATOM 12854 C C . LYS A 1 72 ? 7.803 -5.294 1.888 1.00 62.51 72 LYS A C 8
ATOM 12855 O O . LYS A 1 72 ? 8.440 -6.309 1.567 1.00 34.23 72 LYS A O 8
ATOM 12874 N N . GLU A 1 73 ? 6.978 -5.242 2.949 1.00 25.03 73 GLU A N 8
ATOM 12875 C CA . GLU A 1 73 ? 6.664 -6.412 3.795 1.00 54.15 73 GLU A CA 8
ATOM 12876 C C . GLU A 1 73 ? 5.786 -7.417 3.021 1.00 33.32 73 GLU A C 8
ATOM 12877 O O . GLU A 1 73 ? 5.734 -8.607 3.360 1.00 73.04 73 GLU A O 8
ATOM 12889 N N . ALA A 1 74 ? 5.108 -6.923 1.969 1.00 20.22 74 ALA A N 8
ATOM 12890 C CA . ALA A 1 74 ? 4.378 -7.762 1.018 1.00 74.24 74 ALA A CA 8
ATOM 12891 C C . ALA A 1 74 ? 5.348 -8.366 -0.026 1.00 64.44 74 ALA A C 8
ATOM 12892 O O . ALA A 1 74 ? 5.179 -9.515 -0.419 1.00 21.35 74 ALA A O 8
ATOM 12899 N N . ILE A 1 75 ? 6.395 -7.598 -0.431 1.00 74.32 75 ILE A N 8
ATOM 12900 C CA . ILE A 1 75 ? 7.376 -8.054 -1.453 1.00 61.52 75 ILE A CA 8
ATOM 12901 C C . ILE A 1 75 ? 8.110 -9.327 -0.993 1.00 44.03 75 ILE A C 8
ATOM 12902 O O . ILE A 1 75 ? 8.239 -10.300 -1.754 1.00 12.03 75 ILE A O 8
ATOM 12918 N N . THR A 1 76 ? 8.560 -9.311 0.272 1.00 43.41 76 THR A N 8
ATOM 12919 C CA . THR A 1 76 ? 9.303 -10.434 0.876 1.00 34.02 76 THR A CA 8
ATOM 12920 C C . THR A 1 76 ? 8.406 -11.694 1.033 1.00 52.32 76 THR A C 8
ATOM 12921 O O . THR A 1 76 ? 8.912 -12.798 1.251 1.00 21.24 76 THR A O 8
ATOM 12932 N N . ALA A 1 77 ? 7.080 -11.500 0.923 1.00 3.22 77 ALA A N 8
ATOM 12933 C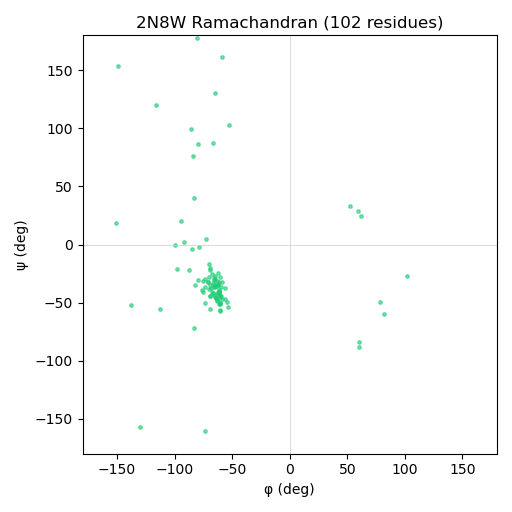 CA . ALA A 1 77 ? 6.076 -12.570 1.073 1.00 12.33 77 ALA A CA 8
ATOM 12934 C C . ALA A 1 77 ? 5.448 -12.992 -0.275 1.00 55.54 77 ALA A C 8
ATOM 12935 O O . ALA A 1 77 ? 4.607 -13.899 -0.293 1.00 10.23 77 ALA A O 8
ATOM 12942 N N . ILE A 1 78 ? 5.820 -12.311 -1.392 1.00 10.43 78 ILE A N 8
ATOM 12943 C CA . ILE A 1 78 ? 5.335 -12.672 -2.754 1.00 72.53 78 ILE A CA 8
ATOM 12944 C C . ILE A 1 78 ? 5.868 -14.072 -3.139 1.00 60.00 78 ILE A C 8
ATOM 12945 O O . ILE A 1 78 ? 7.060 -14.320 -2.977 1.00 71.30 78 ILE A O 8
ATOM 12961 N N . PRO A 1 79 ? 4.986 -15.030 -3.564 1.00 31.51 79 PRO A N 8
ATOM 12962 C CA . PRO A 1 79 ? 5.406 -16.278 -4.244 1.00 1.43 79 PRO A CA 8
ATOM 12963 C C . PRO A 1 79 ? 6.274 -16.010 -5.495 1.00 32.31 79 PRO A C 8
ATOM 12964 O O . PRO A 1 79 ? 5.883 -15.247 -6.390 1.00 43.11 79 PRO A O 8
ATOM 12975 N N . GLU A 1 80 ? 7.459 -16.642 -5.523 1.00 10.14 80 GLU A N 8
ATOM 12976 C CA . GLU A 1 80 ? 8.461 -16.499 -6.591 1.00 34.14 80 GLU A CA 8
ATOM 12977 C C . GLU A 1 80 ? 7.944 -17.100 -7.924 1.00 54.15 80 GLU A C 8
ATOM 12978 O O . GLU A 1 80 ? 8.179 -18.287 -8.218 1.00 22.31 80 GLU A O 8
ATOM 12990 N N . GLU A 1 81 ? 7.197 -16.269 -8.677 1.00 43.03 81 GLU A N 8
ATOM 12991 C CA . GLU A 1 81 ? 6.611 -16.612 -9.987 1.00 24.11 81 GLU A CA 8
ATOM 12992 C C . GLU A 1 81 ? 5.784 -15.427 -10.501 1.00 73.43 81 GLU A C 8
ATOM 12993 O O . GLU A 1 81 ? 5.961 -14.990 -11.642 1.00 14.22 81 GLU A O 8
ATOM 13005 N N . GLU A 1 82 ? 4.888 -14.920 -9.626 1.00 53.24 82 GLU A N 8
ATOM 13006 C CA . GLU A 1 82 ? 3.893 -13.882 -9.976 1.00 14.03 82 GLU A CA 8
ATOM 13007 C C . GLU A 1 82 ? 4.547 -12.586 -10.468 1.00 12.34 82 GLU A C 8
ATOM 13008 O O . GLU A 1 82 ? 4.344 -12.182 -11.623 1.00 61.00 82 GLU A O 8
ATOM 13020 N N . GLY A 1 83 ? 5.338 -11.954 -9.601 1.00 42.24 83 GLY A N 8
ATOM 13021 C CA . GLY A 1 83 ? 5.988 -10.704 -9.942 1.00 31.40 83 GLY A CA 8
ATOM 13022 C C . GLY A 1 83 ? 6.729 -10.106 -8.769 1.00 63.02 83 GLY A C 8
ATOM 13023 O O . GLY A 1 83 ? 6.169 -9.285 -8.030 1.00 2.30 83 GLY A O 8
ATOM 13027 N N . ARG A 1 84 ? 7.985 -10.544 -8.582 1.00 45.43 84 ARG A N 8
ATOM 13028 C CA . ARG A 1 84 ? 8.893 -9.976 -7.579 1.00 40.14 84 ARG A CA 8
ATOM 13029 C C . ARG A 1 84 ? 9.244 -8.534 -7.966 1.00 45.03 84 ARG A C 8
ATOM 13030 O O . ARG A 1 84 ? 8.754 -7.597 -7.330 1.00 51.54 84 ARG A O 8
ATOM 13051 N N . LYS A 1 85 ? 10.029 -8.381 -9.064 1.00 5.42 85 LYS A N 8
ATOM 13052 C CA . LYS A 1 85 ? 10.478 -7.063 -9.565 1.00 41.11 85 LYS A CA 8
ATOM 13053 C C . LYS A 1 85 ? 9.289 -6.184 -9.992 1.00 74.22 85 LYS A C 8
ATOM 13054 O O . LYS A 1 85 ? 9.322 -4.974 -9.791 1.00 63.42 85 LYS A O 8
ATOM 13073 N N . GLU A 1 86 ? 8.253 -6.828 -10.571 1.00 4.25 86 GLU A N 8
ATOM 13074 C CA . GLU A 1 86 ? 6.967 -6.196 -10.945 1.00 55.12 86 GLU A CA 8
ATOM 13075 C C . GLU A 1 86 ? 6.427 -5.292 -9.811 1.00 41.12 86 GLU A C 8
ATOM 13076 O O . GLU A 1 86 ? 6.294 -4.076 -9.977 1.00 15.45 86 GLU A O 8
ATOM 13088 N N . ALA A 1 87 ? 6.177 -5.906 -8.642 1.00 25.23 87 ALA A N 8
ATOM 13089 C CA . ALA A 1 87 ? 5.672 -5.203 -7.458 1.00 12.22 87 ALA A CA 8
ATOM 13090 C C . ALA A 1 87 ? 6.784 -4.401 -6.750 1.00 73.02 87 ALA A C 8
ATOM 13091 O O . ALA A 1 87 ? 6.502 -3.414 -6.063 1.00 5.01 87 ALA A O 8
ATOM 13098 N N . LYS A 1 88 ? 8.043 -4.855 -6.924 1.00 4.53 88 LYS A N 8
ATOM 13099 C CA . LYS A 1 88 ? 9.233 -4.280 -6.266 1.00 45.42 88 LYS A CA 8
ATOM 13100 C C . LYS A 1 88 ? 9.494 -2.838 -6.751 1.00 22.15 88 LYS A C 8
ATOM 13101 O O . LYS A 1 88 ? 9.933 -1.988 -5.967 1.00 23.55 88 LYS A O 8
ATOM 13120 N N . GLU A 1 89 ? 9.230 -2.573 -8.049 1.00 3.44 89 GLU A N 8
ATOM 13121 C CA . GLU A 1 89 ? 9.367 -1.222 -8.637 1.00 43.23 89 GLU A CA 8
ATOM 13122 C C . GLU A 1 89 ? 8.369 -0.249 -7.982 1.00 30.13 89 GLU A C 8
ATOM 13123 O O . GLU A 1 89 ? 8.689 0.918 -7.741 1.00 25.10 89 GLU A O 8
ATOM 13135 N N . MET A 1 90 ? 7.161 -0.770 -7.693 1.00 30.25 90 MET A N 8
ATOM 13136 C CA . MET A 1 90 ? 6.094 -0.021 -7.009 1.00 11.13 90 MET A CA 8
ATOM 13137 C C . MET A 1 90 ? 6.484 0.258 -5.545 1.00 24.04 90 MET A C 8
ATOM 13138 O O . MET A 1 90 ? 6.205 1.341 -5.014 1.00 10.21 90 MET A O 8
ATOM 13152 N N . ALA A 1 91 ? 7.134 -0.738 -4.911 1.00 25.12 91 ALA A N 8
ATOM 13153 C CA . ALA A 1 91 ? 7.645 -0.623 -3.535 1.00 13.23 91 ALA A CA 8
ATOM 13154 C C . ALA A 1 91 ? 8.697 0.481 -3.453 1.00 72.25 91 ALA A C 8
ATOM 13155 O O . ALA A 1 91 ? 8.701 1.267 -2.506 1.00 35.00 91 ALA A O 8
ATOM 13162 N N . LYS A 1 92 ? 9.556 0.549 -4.492 1.00 34.14 92 LYS A N 8
ATOM 13163 C CA . LYS A 1 92 ? 10.636 1.530 -4.564 1.00 21.53 92 LYS A CA 8
ATOM 13164 C C . LYS A 1 92 ? 10.077 2.931 -4.837 1.00 11.54 92 LYS A C 8
ATOM 13165 O O . LYS A 1 92 ? 10.616 3.909 -4.336 1.00 71.24 92 LYS A O 8
ATOM 13184 N N . LYS A 1 93 ? 8.975 3.006 -5.613 1.00 22.25 93 LYS A N 8
ATOM 13185 C CA . LYS A 1 93 ? 8.252 4.272 -5.857 1.00 0.13 93 LYS A CA 8
ATOM 13186 C C . LYS A 1 93 ? 7.759 4.870 -4.532 1.00 5.21 93 LYS A C 8
ATOM 13187 O O . LYS A 1 93 ? 7.959 6.058 -4.264 1.00 2.42 93 LYS A O 8
ATOM 13206 N N . ALA A 1 94 ? 7.134 4.008 -3.710 1.00 1.02 94 ALA A N 8
ATOM 13207 C CA . ALA A 1 94 ? 6.633 4.376 -2.378 1.00 75.02 94 ALA A CA 8
ATOM 13208 C C . ALA A 1 94 ? 7.783 4.817 -1.442 1.00 50.23 94 ALA A C 8
ATOM 13209 O O . ALA A 1 94 ? 7.592 5.698 -0.594 1.00 41.13 94 ALA A O 8
ATOM 13216 N N . GLU A 1 95 ? 8.978 4.205 -1.625 1.00 52.43 95 GLU A N 8
ATOM 13217 C CA . GLU A 1 95 ? 10.204 4.583 -0.895 1.00 35.44 95 GLU A CA 8
ATOM 13218 C C . GLU A 1 95 ? 10.687 5.978 -1.310 1.00 40.10 95 GLU A C 8
ATOM 13219 O O . GLU A 1 95 ? 11.083 6.773 -0.452 1.00 33.34 95 GLU A O 8
ATOM 13231 N N . GLU A 1 96 ? 10.647 6.256 -2.630 1.00 40.13 96 GLU A N 8
ATOM 13232 C CA . GLU A 1 96 ? 11.100 7.541 -3.196 1.00 24.54 96 GLU A CA 8
ATOM 13233 C C . GLU A 1 96 ? 10.270 8.689 -2.621 1.00 25.53 96 GLU A C 8
ATOM 13234 O O . GLU A 1 96 ? 10.818 9.697 -2.177 1.00 64.15 96 GLU A O 8
ATOM 13246 N N . TRP A 1 97 ? 8.941 8.480 -2.618 1.00 24.00 97 TRP A N 8
ATOM 13247 C CA . TRP A 1 97 ? 7.964 9.446 -2.108 1.00 40.33 97 TRP A CA 8
ATOM 13248 C C . TRP A 1 97 ? 8.161 9.690 -0.605 1.00 21.44 97 TRP A C 8
ATOM 13249 O O . TRP A 1 97 ? 8.123 10.838 -0.147 1.00 52.11 97 TRP A O 8
ATOM 13270 N N . LEU A 1 98 ? 8.392 8.590 0.140 1.00 74.34 98 LEU A N 8
ATOM 13271 C CA . LEU A 1 98 ? 8.534 8.623 1.600 1.00 44.41 98 LEU A CA 8
ATOM 13272 C C . LEU A 1 98 ? 9.755 9.461 2.021 1.00 40.30 98 LEU A C 8
ATOM 13273 O O . LEU A 1 98 ? 9.640 10.362 2.853 1.00 11.41 98 LEU A O 8
ATOM 13289 N N . GLN A 1 99 ? 10.913 9.169 1.403 1.00 5.23 99 GLN A N 8
ATOM 13290 C CA . GLN A 1 99 ? 12.183 9.850 1.706 1.00 74.41 99 GLN A CA 8
ATOM 13291 C C . GLN A 1 99 ? 12.155 11.313 1.212 1.00 44.24 99 GLN A C 8
ATOM 13292 O O . GLN A 1 99 ? 12.756 12.197 1.838 1.00 22.03 99 GLN A O 8
ATOM 13306 N N . ALA A 1 100 ? 11.434 11.558 0.097 1.00 70.41 100 ALA A N 8
ATOM 13307 C CA . ALA A 1 100 ? 11.325 12.894 -0.518 1.00 34.11 100 ALA A CA 8
ATOM 13308 C C . ALA A 1 100 ? 10.539 13.862 0.379 1.00 51.13 100 ALA A C 8
ATOM 13309 O O . ALA A 1 100 ? 10.988 14.998 0.617 1.00 52.14 100 ALA A O 8
ATOM 13316 N N . GLU A 1 101 ? 9.379 13.401 0.892 1.00 14.14 101 GLU A N 8
ATOM 13317 C CA . GLU A 1 101 ? 8.504 14.243 1.716 1.00 30.12 101 GLU A CA 8
ATOM 13318 C C . GLU A 1 101 ? 9.074 14.409 3.138 1.00 41.53 101 GLU A C 8
ATOM 13319 O O . GLU A 1 101 ? 9.361 15.534 3.573 1.00 11.35 101 GLU A O 8
ATOM 13331 N N . GLN A 1 102 ? 9.290 13.283 3.843 1.00 31.23 102 GLN A N 8
ATOM 13332 C CA . GLN A 1 102 ? 9.831 13.306 5.210 1.00 12.05 102 GLN A CA 8
ATOM 13333 C C . GLN A 1 102 ? 11.303 12.864 5.177 1.00 40.10 102 GLN A C 8
ATOM 13334 O O . GLN A 1 102 ? 11.645 11.828 4.608 1.00 43.11 102 GLN A O 8
ATOM 13348 N N . ASN A 1 103 ? 12.165 13.696 5.758 1.00 53.31 103 ASN A N 8
ATOM 13349 C CA . ASN A 1 103 ? 13.621 13.502 5.763 1.00 74.20 103 ASN A CA 8
ATOM 13350 C C . ASN A 1 103 ? 14.221 14.216 6.983 1.00 42.43 103 ASN A C 8
ATOM 13351 O O . ASN A 1 103 ? 13.491 14.862 7.756 1.00 10.12 103 ASN A O 8
ATOM 13362 N N . ASN A 1 104 ? 15.547 14.084 7.151 1.00 64.42 104 ASN A N 8
ATOM 13363 C CA . ASN A 1 104 ? 16.299 14.756 8.224 1.00 42.11 104 ASN A CA 8
ATOM 13364 C C . ASN A 1 104 ? 16.317 16.297 8.000 1.00 25.21 104 ASN A C 8
ATOM 13365 O O . ASN A 1 104 ? 16.817 16.756 6.946 1.00 43.52 104 ASN A O 8
ATOM 13377 N N . ALA A 1 1 ? -16.458 -15.475 2.183 1.00 44.45 1 ALA A N 9
ATOM 13378 C CA . ALA A 1 1 ? -16.287 -14.431 3.219 1.00 24.12 1 ALA A CA 9
ATOM 13379 C C . ALA A 1 1 ? -15.124 -13.490 2.847 1.00 60.14 1 ALA A C 9
ATOM 13380 O O . ALA A 1 1 ? -13.956 -13.797 3.113 1.00 64.43 1 ALA A O 9
ATOM 13389 N N . ASP A 1 2 ? -15.460 -12.367 2.178 1.00 20.42 2 ASP A N 9
ATOM 13390 C CA . ASP A 1 2 ? -14.500 -11.286 1.864 1.00 21.31 2 ASP A CA 9
ATOM 13391 C C . ASP A 1 2 ? -15.243 -9.942 1.663 1.00 73.42 2 ASP A C 9
ATOM 13392 O O . ASP A 1 2 ? -14.717 -9.021 1.039 1.00 23.33 2 ASP A O 9
ATOM 13401 N N . GLU A 1 3 ? -16.451 -9.819 2.262 1.00 62.43 3 GLU A N 9
ATOM 13402 C CA . GLU A 1 3 ? -17.265 -8.577 2.208 1.00 20.41 3 GLU A CA 9
ATOM 13403 C C . GLU A 1 3 ? -16.563 -7.417 2.958 1.00 0.41 3 GLU A C 9
ATOM 13404 O O . GLU A 1 3 ? -16.890 -6.252 2.742 1.00 54.03 3 GLU A O 9
ATOM 13416 N N . ASN A 1 4 ? -15.593 -7.766 3.839 1.00 14.44 4 ASN A N 9
ATOM 13417 C CA . ASN A 1 4 ? -14.720 -6.788 4.525 1.00 4.13 4 ASN A CA 9
ATOM 13418 C C . ASN A 1 4 ? -13.917 -5.989 3.481 1.00 3.00 4 ASN A C 9
ATOM 13419 O O . ASN A 1 4 ? -13.919 -4.757 3.490 1.00 71.21 4 ASN A O 9
ATOM 13430 N N . ILE A 1 5 ? -13.298 -6.748 2.555 1.00 13.31 5 ILE A N 9
ATOM 13431 C CA . ILE A 1 5 ? -12.558 -6.225 1.391 1.00 24.54 5 ILE A CA 9
ATOM 13432 C C . ILE A 1 5 ? -13.489 -5.360 0.530 1.00 40.31 5 ILE A C 9
ATOM 13433 O O . ILE A 1 5 ? -13.179 -4.196 0.226 1.00 62.40 5 ILE A O 9
ATOM 13449 N N . ALA A 1 6 ? -14.654 -5.959 0.199 1.00 23.24 6 ALA A N 9
ATOM 13450 C CA . ALA A 1 6 ? -15.685 -5.338 -0.639 1.00 40.34 6 ALA A CA 9
ATOM 13451 C C . ALA A 1 6 ? -16.173 -4.000 -0.057 1.00 14.51 6 ALA A C 9
ATOM 13452 O O . ALA A 1 6 ? -16.373 -3.043 -0.795 1.00 51.31 6 ALA A O 9
ATOM 13459 N N . LYS A 1 7 ? -16.279 -3.940 1.279 1.00 4.24 7 LYS A N 9
ATOM 13460 C CA . LYS A 1 7 ? -16.845 -2.789 2.012 1.00 51.01 7 LYS A CA 9
ATOM 13461 C C . LYS A 1 7 ? -16.045 -1.502 1.720 1.00 4.42 7 LYS A C 9
ATOM 13462 O O . LYS A 1 7 ? -16.619 -0.415 1.557 1.00 44.24 7 LYS A O 9
ATOM 13481 N N . PHE A 1 8 ? -14.712 -1.662 1.645 1.00 13.40 8 PHE A N 9
ATOM 13482 C CA . PHE A 1 8 ? -13.776 -0.562 1.363 1.00 54.03 8 PHE A CA 9
ATOM 13483 C C . PHE A 1 8 ? -13.858 -0.126 -0.122 1.00 22.01 8 PHE A C 9
ATOM 13484 O O . PHE A 1 8 ? -13.647 1.047 -0.435 1.00 61.12 8 PHE A O 9
ATOM 13501 N N . GLU A 1 9 ? -14.168 -1.097 -1.019 1.00 32.42 9 GLU A N 9
ATOM 13502 C CA . GLU A 1 9 ? -14.288 -0.865 -2.483 1.00 55.14 9 GLU A CA 9
ATOM 13503 C C . GLU A 1 9 ? -15.481 0.059 -2.806 1.00 74.53 9 GLU A C 9
ATOM 13504 O O . GLU A 1 9 ? -15.353 0.992 -3.605 1.00 14.42 9 GLU A O 9
ATOM 13516 N N . LYS A 1 10 ? -16.644 -0.229 -2.177 1.00 30.02 10 LYS A N 9
ATOM 13517 C CA . LYS A 1 10 ? -17.876 0.582 -2.357 1.00 3.14 10 LYS A CA 9
ATOM 13518 C C . LYS A 1 10 ? -17.686 1.973 -1.719 1.00 64.34 10 LYS A C 9
ATOM 13519 O O . LYS A 1 10 ? -18.196 2.970 -2.232 1.00 30.55 10 LYS A O 9
ATOM 13538 N N . ALA A 1 11 ? -16.944 2.015 -0.592 1.00 21.33 11 ALA A N 9
ATOM 13539 C CA . ALA A 1 11 ? -16.595 3.272 0.112 1.00 4.43 11 ALA A CA 9
ATOM 13540 C C . ALA A 1 11 ? -15.578 4.106 -0.689 1.00 5.14 11 ALA A C 9
ATOM 13541 O O . ALA A 1 11 ? -15.450 5.319 -0.473 1.00 2.50 11 ALA A O 9
ATOM 13548 N N . TYR A 1 12 ? -14.859 3.442 -1.608 1.00 14.51 12 TYR A N 9
ATOM 13549 C CA . TYR A 1 12 ? -13.852 4.087 -2.455 1.00 2.41 12 TYR A CA 9
ATOM 13550 C C . TYR A 1 12 ? -14.552 4.767 -3.657 1.00 75.40 12 TYR A C 9
ATOM 13551 O O . TYR A 1 12 ? -15.120 4.092 -4.517 1.00 54.31 12 TYR A O 9
ATOM 13569 N N . LYS A 1 13 ? -14.514 6.110 -3.676 1.00 23.01 13 LYS A N 9
ATOM 13570 C CA . LYS A 1 13 ? -15.194 6.955 -4.693 1.00 73.42 13 LYS A CA 9
ATOM 13571 C C . LYS A 1 13 ? -14.198 7.489 -5.756 1.00 44.20 13 LYS A C 9
ATOM 13572 O O . LYS A 1 13 ? -14.500 8.468 -6.459 1.00 60.44 13 LYS A O 9
ATOM 13591 N N . LYS A 1 14 ? -13.046 6.794 -5.888 1.00 74.53 14 LYS A N 9
ATOM 13592 C CA . LYS A 1 14 ? -11.891 7.176 -6.747 1.00 1.15 14 LYS A CA 9
ATOM 13593 C C . LYS A 1 14 ? -11.170 8.427 -6.179 1.00 74.41 14 LYS A C 9
ATOM 13594 O O . LYS A 1 14 ? -11.748 9.517 -6.122 1.00 23.01 14 LYS A O 9
ATOM 13613 N N . ALA A 1 15 ? -9.899 8.253 -5.752 1.00 54.22 15 ALA A N 9
ATOM 13614 C CA . ALA A 1 15 ? -9.113 9.316 -5.097 1.00 74.40 15 ALA A CA 9
ATOM 13615 C C . ALA A 1 15 ? -8.086 9.921 -6.062 1.00 54.54 15 ALA A C 9
ATOM 13616 O O . ALA A 1 15 ? -7.183 9.223 -6.538 1.00 0.13 15 ALA A O 9
ATOM 13623 N N . GLU A 1 16 ? -8.243 11.222 -6.345 1.00 14.31 16 GLU A N 9
ATOM 13624 C CA . GLU A 1 16 ? -7.265 12.022 -7.091 1.00 54.32 16 GLU A CA 9
ATOM 13625 C C . GLU A 1 16 ? -6.824 13.209 -6.232 1.00 1.24 16 GLU A C 9
ATOM 13626 O O . GLU A 1 16 ? -7.300 13.392 -5.102 1.00 30.41 16 GLU A O 9
ATOM 13638 N N . GLU A 1 17 ? -5.896 13.997 -6.786 1.00 24.14 17 GLU A N 9
ATOM 13639 C CA . GLU A 1 17 ? -5.278 15.138 -6.109 1.00 11.31 17 GLU A CA 9
ATOM 13640 C C . GLU A 1 17 ? -6.271 16.316 -6.142 1.00 72.13 17 GLU A C 9
ATOM 13641 O O . GLU A 1 17 ? -6.220 17.199 -7.009 1.00 31.43 17 GLU A O 9
ATOM 13653 N N . LEU A 1 18 ? -7.207 16.238 -5.193 1.00 22.40 18 LEU A N 9
ATOM 13654 C CA . LEU A 1 18 ? -8.397 17.098 -5.086 1.00 75.50 18 LEU A CA 9
ATOM 13655 C C . LEU A 1 18 ? -8.966 16.908 -3.661 1.00 71.31 18 LEU A C 9
ATOM 13656 O O . LEU A 1 18 ? -8.665 15.891 -3.018 1.00 34.23 18 LEU A O 9
ATOM 13672 N N . ASN A 1 19 ? -9.751 17.891 -3.165 1.00 21.03 19 ASN A N 9
ATOM 13673 C CA . ASN A 1 19 ? -10.272 17.888 -1.773 1.00 35.31 19 ASN A CA 9
ATOM 13674 C C . ASN A 1 19 ? -11.366 16.798 -1.564 1.00 0.22 19 ASN A C 9
ATOM 13675 O O . ASN A 1 19 ? -12.562 17.098 -1.534 1.00 10.24 19 ASN A O 9
ATOM 13686 N N . GLN A 1 20 ? -10.910 15.527 -1.457 1.00 14.03 20 GLN A N 9
ATOM 13687 C CA . GLN A 1 20 ? -11.744 14.333 -1.159 1.00 11.31 20 GLN A CA 9
ATOM 13688 C C . GLN A 1 20 ? -10.856 13.077 -1.049 1.00 42.15 20 GLN A C 9
ATOM 13689 O O . GLN A 1 20 ? -11.288 12.072 -0.481 1.00 71.21 20 GLN A O 9
ATOM 13703 N N . GLY A 1 21 ? -9.621 13.145 -1.604 1.00 60.14 21 GLY A N 9
ATOM 13704 C CA . GLY A 1 21 ? -8.723 11.985 -1.700 1.00 50.44 21 GLY A CA 9
ATOM 13705 C C . GLY A 1 21 ? -8.397 11.340 -0.352 1.00 4.44 21 GLY A C 9
ATOM 13706 O O . GLY A 1 21 ? -8.277 10.116 -0.266 1.00 14.43 21 GLY A O 9
ATOM 13710 N N . GLU A 1 22 ? -8.297 12.186 0.694 1.00 11.33 22 GLU A N 9
ATOM 13711 C CA . GLU A 1 22 ? -8.031 11.771 2.100 1.00 63.14 22 GLU A CA 9
ATOM 13712 C C . GLU A 1 22 ? -9.063 10.743 2.627 1.00 42.41 22 GLU A C 9
ATOM 13713 O O . GLU A 1 22 ? -8.722 9.874 3.438 1.00 61.25 22 GLU A O 9
ATOM 13725 N N . LEU A 1 23 ? -10.317 10.848 2.139 1.00 20.32 23 LEU A N 9
ATOM 13726 C CA . LEU A 1 23 ? -11.436 9.972 2.555 1.00 63.14 23 LEU A CA 9
ATOM 13727 C C . LEU A 1 23 ? -11.199 8.520 2.096 1.00 60.43 23 LEU A C 9
ATOM 13728 O O . LEU A 1 23 ? -11.729 7.562 2.674 1.00 11.33 23 LEU A O 9
ATOM 13744 N N . MET A 1 24 ? -10.372 8.392 1.056 1.00 24.10 24 MET A N 9
ATOM 13745 C CA . MET A 1 24 ? -9.992 7.115 0.434 1.00 31.02 24 MET A CA 9
ATOM 13746 C C . MET A 1 24 ? -8.481 6.885 0.620 1.00 50.31 24 MET A C 9
ATOM 13747 O O . MET A 1 24 ? -7.854 7.534 1.465 1.00 72.33 24 MET A O 9
ATOM 13761 N N . GLY A 1 25 ? -7.905 5.933 -0.138 1.00 4.12 25 GLY A N 9
ATOM 13762 C CA . GLY A 1 25 ? -6.499 5.530 0.025 1.00 32.14 25 GLY A CA 9
ATOM 13763 C C . GLY A 1 25 ? -6.349 4.504 1.129 1.00 14.40 25 GLY A C 9
ATOM 13764 O O . GLY A 1 25 ? -5.904 3.383 0.887 1.00 70.45 25 GLY A O 9
ATOM 13768 N N . ARG A 1 26 ? -6.754 4.913 2.350 1.00 61.41 26 ARG A N 9
ATOM 13769 C CA . ARG A 1 26 ? -6.887 4.033 3.527 1.00 61.21 26 ARG A CA 9
ATOM 13770 C C . ARG A 1 26 ? -7.778 2.820 3.213 1.00 13.34 26 ARG A C 9
ATOM 13771 O O . ARG A 1 26 ? -7.503 1.715 3.675 1.00 61.33 26 ARG A O 9
ATOM 13792 N N . ALA A 1 27 ? -8.829 3.053 2.400 1.00 31.11 27 ALA A N 9
ATOM 13793 C CA . ALA A 1 27 ? -9.762 2.004 1.972 1.00 13.10 27 ALA A CA 9
ATOM 13794 C C . ALA A 1 27 ? -9.026 0.882 1.201 1.00 11.23 27 ALA A C 9
ATOM 13795 O O . ALA A 1 27 ? -9.121 -0.287 1.578 1.00 41.04 27 ALA A O 9
ATOM 13802 N N . LEU A 1 28 ? -8.247 1.260 0.155 1.00 20.45 28 LEU A N 9
ATOM 13803 C CA . LEU A 1 28 ? -7.438 0.292 -0.626 1.00 41.14 28 LEU A CA 9
ATOM 13804 C C . LEU A 1 28 ? -6.299 -0.311 0.223 1.00 1.11 28 LEU A C 9
ATOM 13805 O O . LEU A 1 28 ? -5.923 -1.466 0.017 1.00 3.04 28 LEU A O 9
ATOM 13821 N N . TYR A 1 29 ? -5.763 0.487 1.164 1.00 70.24 29 TYR A N 9
ATOM 13822 C CA . TYR A 1 29 ? -4.670 0.059 2.057 1.00 20.43 29 TYR A CA 9
ATOM 13823 C C . TYR A 1 29 ? -5.138 -1.117 2.929 1.00 0.13 29 TYR A C 9
ATOM 13824 O O . TYR A 1 29 ? -4.412 -2.104 3.101 1.00 71.45 29 TYR A O 9
ATOM 13842 N N . ASN A 1 30 ? -6.373 -0.997 3.450 1.00 73.55 30 ASN A N 9
ATOM 13843 C CA . ASN A 1 30 ? -7.006 -2.029 4.281 1.00 62.51 30 ASN A CA 9
ATOM 13844 C C . ASN A 1 30 ? -7.300 -3.296 3.455 1.00 65.30 30 ASN A C 9
ATOM 13845 O O . ASN A 1 30 ? -7.155 -4.398 3.966 1.00 1.53 30 ASN A O 9
ATOM 13856 N N . ILE A 1 31 ? -7.665 -3.119 2.159 1.00 54.12 31 ILE A N 9
ATOM 13857 C CA . ILE A 1 31 ? -7.885 -4.236 1.211 1.00 14.11 31 ILE A CA 9
ATOM 13858 C C . ILE A 1 31 ? -6.560 -4.994 0.989 1.00 50.34 31 ILE A C 9
ATOM 13859 O O . ILE A 1 31 ? -6.535 -6.230 0.936 1.00 22.34 31 ILE A O 9
ATOM 13875 N N . GLY A 1 32 ? -5.464 -4.214 0.898 1.00 3.44 32 GLY A N 9
ATOM 13876 C CA . GLY A 1 32 ? -4.1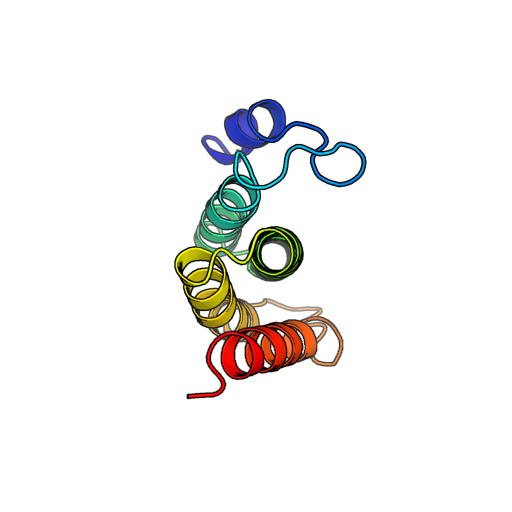18 -4.753 0.759 1.00 73.43 32 GLY A CA 9
ATOM 13877 C C . GLY A 1 32 ? -3.692 -5.576 1.967 1.00 3.44 32 GLY A C 9
ATOM 13878 O O . GLY A 1 32 ? -3.050 -6.614 1.815 1.00 42.04 32 GLY A O 9
ATOM 13882 N N . LEU A 1 33 ? -4.064 -5.093 3.172 1.00 43.23 33 LEU A N 9
ATOM 13883 C CA . LEU A 1 33 ? -3.799 -5.791 4.448 1.00 53.31 33 LEU A CA 9
ATOM 13884 C C . LEU A 1 33 ? -4.538 -7.147 4.485 1.00 31.42 33 LEU A C 9
ATOM 13885 O O . LEU A 1 33 ? -3.962 -8.166 4.887 1.00 1.13 33 LEU A O 9
ATOM 13901 N N . GLU A 1 34 ? -5.812 -7.138 4.036 1.00 31.14 34 GLU A N 9
ATOM 13902 C CA . GLU A 1 34 ? -6.667 -8.342 3.973 1.00 61.11 34 GLU A CA 9
ATOM 13903 C C . GLU A 1 34 ? -6.056 -9.408 3.036 1.00 61.30 34 GLU A C 9
ATOM 13904 O O . GLU A 1 34 ? -6.029 -10.601 3.374 1.00 34.21 34 GLU A O 9
ATOM 13916 N N . LYS A 1 35 ? -5.551 -8.945 1.878 1.00 60.11 35 LYS A N 9
ATOM 13917 C CA . LYS A 1 35 ? -4.893 -9.793 0.866 1.00 3.03 35 LYS A CA 9
ATOM 13918 C C . LYS A 1 35 ? -3.570 -10.372 1.415 1.00 61.20 35 LYS A C 9
ATOM 13919 O O . LYS A 1 35 ? -3.313 -11.574 1.283 1.00 34.52 35 LYS A O 9
ATOM 13938 N N . ASN A 1 36 ? -2.769 -9.502 2.069 1.00 53.23 36 ASN A N 9
ATOM 13939 C CA . ASN A 1 36 ? -1.443 -9.865 2.630 1.00 75.20 36 ASN A CA 9
ATOM 13940 C C . ASN A 1 36 ? -1.596 -10.964 3.700 1.00 53.34 36 ASN A C 9
ATOM 13941 O O . ASN A 1 36 ? -0.783 -11.888 3.771 1.00 60.34 36 ASN A O 9
ATOM 13952 N N . LYS A 1 37 ? -2.683 -10.844 4.494 1.00 13.20 37 LYS A N 9
ATOM 13953 C CA . LYS A 1 37 ? -3.060 -11.809 5.549 1.00 75.12 37 LYS A CA 9
ATOM 13954 C C . LYS A 1 37 ? -3.358 -13.186 4.911 1.00 52.13 37 LYS A C 9
ATOM 13955 O O . LYS A 1 37 ? -2.920 -14.224 5.417 1.00 31.24 37 LYS A O 9
ATOM 13974 N N . MET A 1 38 ? -4.070 -13.167 3.768 1.00 0.31 38 MET A N 9
ATOM 13975 C CA . MET A 1 38 ? -4.484 -14.393 3.035 1.00 34.34 38 MET A CA 9
ATOM 13976 C C . MET A 1 38 ? -3.380 -14.902 2.079 1.00 2.42 38 MET A C 9
ATOM 13977 O O . MET A 1 38 ? -3.652 -15.749 1.216 1.00 23.10 38 MET A O 9
ATOM 13991 N N . GLY A 1 39 ? -2.147 -14.364 2.224 1.00 44.52 39 GLY A N 9
ATOM 13992 C CA . GLY A 1 39 ? -0.984 -14.812 1.439 1.00 65.44 39 GLY A CA 9
ATOM 13993 C C . GLY A 1 39 ? -0.900 -14.188 0.047 1.00 65.42 39 GLY A C 9
ATOM 13994 O O . GLY A 1 39 ? 0.111 -14.363 -0.651 1.00 53.41 39 GLY A O 9
ATOM 13998 N N . LYS A 1 40 ? -1.963 -13.463 -0.354 1.00 74.41 40 LYS A N 9
ATOM 13999 C CA . LYS A 1 40 ? -2.059 -12.775 -1.656 1.00 70.22 40 LYS A CA 9
ATOM 14000 C C . LYS A 1 40 ? -1.234 -11.472 -1.610 1.00 31.15 40 LYS A C 9
ATOM 14001 O O . LYS A 1 40 ? -1.788 -10.370 -1.608 1.00 24.33 40 LYS A O 9
ATOM 14020 N N . ALA A 1 41 ? 0.095 -11.620 -1.547 1.00 14.04 41 ALA A N 9
ATOM 14021 C CA . ALA A 1 41 ? 1.026 -10.503 -1.343 1.00 52.51 41 ALA A CA 9
ATOM 14022 C C . ALA A 1 41 ? 1.330 -9.752 -2.650 1.00 13.52 41 ALA A C 9
ATOM 14023 O O . ALA A 1 41 ? 1.832 -8.623 -2.603 1.00 73.51 41 ALA A O 9
ATOM 14030 N N . ARG A 1 42 ? 1.040 -10.390 -3.809 1.00 64.43 42 ARG A N 9
ATOM 14031 C CA . ARG A 1 42 ? 1.070 -9.709 -5.119 1.00 4.13 42 ARG A CA 9
ATOM 14032 C C . ARG A 1 42 ? -0.027 -8.628 -5.145 1.00 64.12 42 ARG A C 9
ATOM 14033 O O . ARG A 1 42 ? 0.251 -7.449 -5.407 1.00 3.10 42 ARG A O 9
ATOM 14054 N N . GLU A 1 43 ? -1.268 -9.069 -4.839 1.00 75.32 43 GLU A N 9
ATOM 14055 C CA . GLU A 1 43 ? -2.436 -8.185 -4.752 1.00 51.44 43 GLU A CA 9
ATOM 14056 C C . GLU A 1 43 ? -2.253 -7.163 -3.618 1.00 33.43 43 GLU A C 9
ATOM 14057 O O . GLU A 1 43 ? -2.597 -5.999 -3.778 1.00 14.30 43 GLU A O 9
ATOM 14069 N N . ALA A 1 44 ? -1.668 -7.617 -2.490 1.00 65.24 44 ALA A N 9
ATOM 14070 C CA . ALA A 1 44 ? -1.442 -6.775 -1.303 1.00 43.30 44 ALA A CA 9
ATOM 14071 C C . ALA A 1 44 ? -0.610 -5.545 -1.661 1.00 42.55 44 ALA A C 9
ATOM 14072 O O . ALA A 1 44 ? -1.062 -4.414 -1.475 1.00 32.31 44 ALA A O 9
ATOM 14079 N N . ALA A 1 45 ? 0.577 -5.803 -2.251 1.00 72.11 45 ALA A N 9
ATOM 14080 C CA . ALA A 1 45 ? 1.518 -4.759 -2.686 1.00 44.43 45 ALA A CA 9
ATOM 14081 C C . ALA A 1 45 ? 0.880 -3.829 -3.735 1.00 55.44 45 ALA A C 9
ATOM 14082 O O . ALA A 1 45 ? 1.189 -2.635 -3.781 1.00 14.32 45 ALA A O 9
ATOM 14089 N N . GLU A 1 46 ? -0.017 -4.410 -4.565 1.00 31.24 46 GLU A N 9
ATOM 14090 C CA . GLU A 1 46 ? -0.754 -3.696 -5.628 1.00 13.22 46 GLU A CA 9
ATOM 14091 C C . GLU A 1 46 ? -1.652 -2.599 -5.008 1.00 21.23 46 GLU A C 9
ATOM 14092 O O . GLU A 1 46 ? -1.588 -1.437 -5.415 1.00 43.34 46 GLU A O 9
ATOM 14104 N N . TYR A 1 47 ? -2.448 -2.978 -3.986 1.00 70.43 47 TYR A N 9
ATOM 14105 C CA . TYR A 1 47 ? -3.363 -2.044 -3.292 1.00 33.05 47 TYR A CA 9
ATOM 14106 C C . TYR A 1 47 ? -2.596 -1.051 -2.407 1.00 53.51 47 TYR A C 9
ATOM 14107 O O . TYR A 1 47 ? -3.041 0.087 -2.230 1.00 21.45 47 TYR A O 9
ATOM 14125 N N . PHE A 1 48 ? -1.460 -1.512 -1.834 1.00 60.33 48 PHE A N 9
ATOM 14126 C CA . PHE A 1 48 ? -0.563 -0.662 -1.021 1.00 51.11 48 PHE A CA 9
ATOM 14127 C C . PHE A 1 48 ? 0.048 0.444 -1.886 1.00 31.42 48 PHE A C 9
ATOM 14128 O O . PHE A 1 48 ? 0.334 1.530 -1.389 1.00 12.52 48 PHE A O 9
ATOM 14145 N N . PHE A 1 49 ? 0.255 0.126 -3.176 1.00 42.15 49 PHE A N 9
ATOM 14146 C CA . PHE A 1 49 ? 0.803 1.058 -4.163 1.00 15.40 49 PHE A CA 9
ATOM 14147 C C . PHE A 1 49 ? -0.207 2.162 -4.485 1.00 21.24 49 PHE A C 9
ATOM 14148 O O . PHE A 1 49 ? 0.128 3.347 -4.434 1.00 62.42 49 PHE A O 9
ATOM 14165 N N . ARG A 1 50 ? -1.443 1.743 -4.804 1.00 21.02 50 ARG A N 9
ATOM 14166 C CA . ARG A 1 50 ? -2.562 2.651 -5.131 1.00 34.10 50 ARG A CA 9
ATOM 14167 C C . ARG A 1 50 ? -2.857 3.581 -3.938 1.00 35.40 50 ARG A C 9
ATOM 14168 O O . ARG A 1 50 ? -3.100 4.781 -4.105 1.00 53.33 50 ARG A O 9
ATOM 14189 N N . ALA A 1 51 ? -2.804 2.981 -2.735 1.00 42.24 51 ALA A N 9
ATOM 14190 C CA . ALA A 1 51 ? -2.987 3.676 -1.459 1.00 52.24 51 ALA A CA 9
ATOM 14191 C C . ALA A 1 51 ? -1.859 4.687 -1.224 1.00 14.43 51 ALA A C 9
ATOM 14192 O O . ALA A 1 51 ? -2.120 5.816 -0.814 1.00 62.03 51 ALA A O 9
ATOM 14199 N N . ALA A 1 52 ? -0.613 4.264 -1.530 1.00 32.14 52 ALA A N 9
ATOM 14200 C CA . ALA A 1 52 ? 0.602 5.086 -1.317 1.00 40.14 52 ALA A CA 9
ATOM 14201 C C . ALA A 1 52 ? 0.563 6.360 -2.173 1.00 31.44 52 ALA A C 9
ATOM 14202 O O . ALA A 1 52 ? 0.981 7.423 -1.721 1.00 32.23 52 ALA A O 9
ATOM 14209 N N . ILE A 1 53 ? 0.041 6.221 -3.412 1.00 71.11 53 ILE A N 9
ATOM 14210 C CA . ILE A 1 53 ? -0.203 7.348 -4.337 1.00 62.14 53 ILE A CA 9
ATOM 14211 C C . ILE A 1 53 ? -1.144 8.390 -3.689 1.00 1.12 53 ILE A C 9
ATOM 14212 O O . ILE A 1 53 ? -0.916 9.600 -3.794 1.00 13.23 53 ILE A O 9
ATOM 14228 N N . VAL A 1 54 ? -2.188 7.893 -2.999 1.00 14.10 54 VAL A N 9
ATOM 14229 C CA . VAL A 1 54 ? -3.206 8.740 -2.356 1.00 24.14 54 VAL A CA 9
ATOM 14230 C C . VAL A 1 54 ? -2.631 9.453 -1.120 1.00 45.33 54 VAL A C 9
ATOM 14231 O O . VAL A 1 54 ? -2.832 10.649 -0.945 1.00 75.20 54 VAL A O 9
ATOM 14244 N N . PHE A 1 55 ? -1.874 8.723 -0.297 1.00 23.03 55 PHE A N 9
ATOM 14245 C CA . PHE A 1 55 ? -1.222 9.296 0.903 1.00 62.14 55 PHE A CA 9
ATOM 14246 C C . PHE A 1 55 ? -0.144 10.337 0.508 1.00 63.23 55 PHE A C 9
ATOM 14247 O O . PHE A 1 55 ? 0.146 11.265 1.261 1.00 74.40 55 PHE A O 9
ATOM 14264 N N . TYR A 1 56 ? 0.426 10.149 -0.688 1.00 31.25 56 TYR A N 9
ATOM 14265 C CA . TYR A 1 56 ? 1.427 11.049 -1.288 1.00 34.21 56 TYR A CA 9
ATOM 14266 C C . TYR A 1 56 ? 0.784 12.361 -1.800 1.00 63.52 56 TYR A C 9
ATOM 14267 O O . TYR A 1 56 ? 1.299 13.452 -1.534 1.00 24.23 56 TYR A O 9
ATOM 14285 N N . LYS A 1 57 ? -0.330 12.244 -2.557 1.00 70.23 57 LYS A N 9
ATOM 14286 C CA . LYS A 1 57 ? -1.073 13.421 -3.090 1.00 55.44 57 LYS A CA 9
ATOM 14287 C C . LYS A 1 57 ? -1.761 14.220 -1.962 1.00 25.44 57 LYS A C 9
ATOM 14288 O O . LYS A 1 57 ? -2.017 15.420 -2.111 1.00 25.10 57 LYS A O 9
ATOM 14307 N N . GLU A 1 58 ? -2.079 13.527 -0.850 1.00 65.53 58 GLU A N 9
ATOM 14308 C CA . GLU A 1 58 ? -2.603 14.158 0.378 1.00 54.44 58 GLU A CA 9
ATOM 14309 C C . GLU A 1 58 ? -1.462 14.665 1.270 1.00 72.31 58 GLU A C 9
ATOM 14310 O O . GLU A 1 58 ? -1.702 15.413 2.225 1.00 52.44 58 GLU A O 9
ATOM 14322 N N . HIS A 1 59 ? -0.229 14.241 0.929 1.00 42.41 59 HIS A N 9
ATOM 14323 C CA . HIS A 1 59 ? 1.020 14.630 1.610 1.00 40.01 59 HIS A CA 9
ATOM 14324 C C . HIS A 1 59 ? 1.051 14.144 3.071 1.00 5.22 59 HIS A C 9
ATOM 14325 O O . HIS A 1 59 ? 1.826 14.641 3.886 1.00 32.43 59 HIS A O 9
ATOM 14340 N N . ASP A 1 60 ? 0.239 13.115 3.366 1.00 22.13 60 ASP A N 9
ATOM 14341 C CA . ASP A 1 60 ? 0.154 12.501 4.690 1.00 63.21 60 ASP A CA 9
ATOM 14342 C C . ASP A 1 60 ? 1.312 11.503 4.833 1.00 71.12 60 ASP A C 9
ATOM 14343 O O . ASP A 1 60 ? 1.209 10.350 4.394 1.00 40.44 60 ASP A O 9
ATOM 14352 N N . THR A 1 61 ? 2.437 11.995 5.393 1.00 12.52 61 THR A N 9
ATOM 14353 C CA . THR A 1 61 ? 3.688 11.228 5.541 1.00 2.10 61 THR A CA 9
ATOM 14354 C C . THR A 1 61 ? 3.510 9.961 6.381 1.00 21.44 61 THR A C 9
ATOM 14355 O O . THR A 1 61 ? 4.154 8.961 6.100 1.00 30.22 61 THR A O 9
ATOM 14366 N N . ASP A 1 62 ? 2.657 10.030 7.420 1.00 14.23 62 ASP A N 9
ATOM 14367 C CA . ASP A 1 62 ? 2.405 8.889 8.322 1.00 71.04 62 ASP A CA 9
ATOM 14368 C C . ASP A 1 62 ? 1.832 7.699 7.543 1.00 33.41 62 ASP A C 9
ATOM 14369 O O . ASP A 1 62 ? 2.333 6.579 7.653 1.00 13.14 62 ASP A O 9
ATOM 14378 N N . GLY A 1 63 ? 0.793 7.988 6.743 1.00 23.13 63 GLY A N 9
ATOM 14379 C CA . GLY A 1 63 ? 0.114 6.983 5.933 1.00 44.32 63 GLY A CA 9
ATOM 14380 C C . GLY A 1 63 ? 0.949 6.519 4.752 1.00 44.20 63 GLY A C 9
ATOM 14381 O O . GLY A 1 63 ? 0.848 5.365 4.346 1.00 70.21 63 GLY A O 9
ATOM 14385 N N . LEU A 1 64 ? 1.767 7.433 4.197 1.00 23.41 64 LEU A N 9
ATOM 14386 C CA . LEU A 1 64 ? 2.662 7.147 3.055 1.00 10.21 64 LEU A CA 9
ATOM 14387 C C . LEU A 1 64 ? 3.829 6.247 3.497 1.00 42.30 64 LEU A C 9
ATOM 14388 O O . LEU A 1 64 ? 4.252 5.362 2.759 1.00 14.30 64 LEU A O 9
ATOM 14404 N N . ARG A 1 65 ? 4.314 6.489 4.727 1.00 5.22 65 ARG A N 9
ATOM 14405 C CA . ARG A 1 65 ? 5.390 5.702 5.374 1.00 32.30 65 ARG A CA 9
ATOM 14406 C C . ARG A 1 65 ? 4.856 4.323 5.775 1.00 64.24 65 ARG A C 9
ATOM 14407 O O . ARG A 1 65 ? 5.567 3.326 5.707 1.00 4.41 65 ARG A O 9
ATOM 14428 N N . ARG A 1 66 ? 3.579 4.311 6.174 1.00 52.12 66 ARG A N 9
ATOM 14429 C CA . ARG A 1 66 ? 2.834 3.114 6.595 1.00 72.10 66 ARG A CA 9
ATOM 14430 C C . ARG A 1 66 ? 2.536 2.208 5.380 1.00 41.43 66 ARG A C 9
ATOM 14431 O O . ARG A 1 66 ? 2.659 0.979 5.452 1.00 64.14 66 ARG A O 9
ATOM 14452 N N . ALA A 1 67 ? 2.177 2.857 4.254 1.00 11.23 67 ALA A N 9
ATOM 14453 C CA . ALA A 1 67 ? 1.874 2.181 2.980 1.00 53.54 67 ALA A CA 9
ATOM 14454 C C . ALA A 1 67 ? 3.159 1.714 2.294 1.00 41.43 67 ALA A C 9
ATOM 14455 O O . ALA A 1 67 ? 3.171 0.650 1.682 1.00 51.10 67 ALA A O 9
ATOM 14462 N N . ALA A 1 68 ? 4.235 2.530 2.414 1.00 74.15 68 ALA A N 9
ATOM 14463 C CA . ALA A 1 68 ? 5.574 2.200 1.882 1.00 64.15 68 ALA A CA 9
ATOM 14464 C C . ALA A 1 68 ? 6.137 0.980 2.600 1.00 70.32 68 ALA A C 9
ATOM 14465 O O . ALA A 1 68 ? 6.645 0.059 1.964 1.00 64.10 68 ALA A O 9
ATOM 14472 N N . LYS A 1 69 ? 5.996 1.005 3.941 1.00 33.41 69 LYS A N 9
ATOM 14473 C CA . LYS A 1 69 ? 6.427 -0.068 4.854 1.00 2.24 69 LYS A CA 9
ATOM 14474 C C . LYS A 1 69 ? 5.797 -1.406 4.459 1.00 0.12 69 LYS A C 9
ATOM 14475 O O . LYS A 1 69 ? 6.493 -2.403 4.268 1.00 23.54 69 LYS A O 9
ATOM 14494 N N . SER A 1 70 ? 4.469 -1.388 4.305 1.00 35.22 70 SER A N 9
ATOM 14495 C CA . SER A 1 70 ? 3.684 -2.585 4.011 1.00 24.32 70 SER A CA 9
ATOM 14496 C C . SER A 1 70 ? 3.876 -3.047 2.551 1.00 33.22 70 SER A C 9
ATOM 14497 O O . SER A 1 70 ? 3.831 -4.248 2.283 1.00 30.54 70 SER A O 9
ATOM 14505 N N . LEU A 1 71 ? 4.110 -2.082 1.627 1.00 54.14 71 LEU A N 9
ATOM 14506 C CA . LEU A 1 71 ? 4.306 -2.361 0.182 1.00 74.31 71 LEU A CA 9
ATOM 14507 C C . LEU A 1 71 ? 5.586 -3.187 0.003 1.00 73.14 71 LEU A C 9
ATOM 14508 O O . LEU A 1 71 ? 5.551 -4.281 -0.554 1.00 51.13 71 LEU A O 9
ATOM 14524 N N . LYS A 1 72 ? 6.698 -2.653 0.540 1.00 45.23 72 LYS A N 9
ATOM 14525 C CA . LYS A 1 72 ? 8.041 -3.225 0.349 1.00 71.42 72 LYS A CA 9
ATOM 14526 C C . LYS A 1 72 ? 8.206 -4.561 1.092 1.00 74.40 72 LYS A C 9
ATOM 14527 O O . LYS A 1 72 ? 8.865 -5.482 0.595 1.00 32.32 72 LYS A O 9
ATOM 14546 N N . GLU A 1 73 ? 7.556 -4.673 2.261 1.00 63.35 73 GLU A N 9
ATOM 14547 C CA . GLU A 1 73 ? 7.585 -5.889 3.092 1.00 62.31 73 GLU A CA 9
ATOM 14548 C C . GLU A 1 73 ? 6.442 -6.858 2.709 1.00 63.24 73 GLU A C 9
ATOM 14549 O O . GLU A 1 73 ? 6.273 -7.903 3.340 1.00 43.41 73 GLU A O 9
ATOM 14561 N N . ALA A 1 74 ? 5.656 -6.503 1.667 1.00 62.51 74 ALA A N 9
ATOM 14562 C CA . ALA A 1 74 ? 4.737 -7.445 1.004 1.00 31.24 74 ALA A CA 9
ATOM 14563 C C . ALA A 1 74 ? 5.526 -8.349 0.042 1.00 5.45 74 ALA A C 9
ATOM 14564 O O . ALA A 1 74 ? 5.128 -9.485 -0.192 1.00 13.21 74 ALA A O 9
ATOM 14571 N N . ILE A 1 75 ? 6.669 -7.833 -0.489 1.00 73.23 75 ILE A N 9
ATOM 14572 C CA . ILE A 1 75 ? 7.568 -8.592 -1.402 1.00 63.14 75 ILE A CA 9
ATOM 14573 C C . ILE A 1 75 ? 8.164 -9.825 -0.692 1.00 62.44 75 ILE A C 9
ATOM 14574 O O . ILE A 1 75 ? 8.243 -10.911 -1.283 1.00 13.04 75 ILE A O 9
ATOM 14590 N N . THR A 1 76 ? 8.530 -9.658 0.586 1.00 14.33 76 THR A N 9
ATOM 14591 C CA . THR A 1 76 ? 9.059 -10.759 1.417 1.00 15.03 76 THR A CA 9
ATOM 14592 C C . THR A 1 76 ? 7.974 -11.835 1.701 1.00 5.15 76 THR A C 9
ATOM 14593 O O . THR A 1 76 ? 8.292 -12.948 2.128 1.00 34.13 76 THR A O 9
ATOM 14604 N N . ALA A 1 77 ? 6.703 -11.483 1.441 1.00 13.45 77 ALA A N 9
ATOM 14605 C CA . ALA A 1 77 ? 5.544 -12.389 1.585 1.00 12.51 77 ALA A CA 9
ATOM 14606 C C . ALA A 1 77 ? 5.093 -12.977 0.218 1.00 24.33 77 ALA A C 9
ATOM 14607 O O . ALA A 1 77 ? 4.300 -13.926 0.192 1.00 34.44 77 ALA A O 9
ATOM 14614 N N . ILE A 1 78 ? 5.586 -12.397 -0.908 1.00 75.42 78 ILE A N 9
ATOM 14615 C CA . ILE A 1 78 ? 5.225 -12.836 -2.287 1.00 65.42 78 ILE A CA 9
ATOM 14616 C C . ILE A 1 78 ? 5.851 -14.222 -2.610 1.00 51.22 78 ILE A C 9
ATOM 14617 O O . ILE A 1 78 ? 6.995 -14.474 -2.220 1.00 1.41 78 ILE A O 9
ATOM 14633 N N . PRO A 1 79 ? 5.086 -15.152 -3.292 1.00 42.41 79 PRO A N 9
ATOM 14634 C CA . PRO A 1 79 ? 5.641 -16.415 -3.876 1.00 51.04 79 PRO A CA 9
ATOM 14635 C C . PRO A 1 79 ? 6.878 -16.197 -4.795 1.00 50.01 79 PRO A C 9
ATOM 14636 O O . PRO A 1 79 ? 7.058 -15.119 -5.373 1.00 74.24 79 PRO A O 9
ATOM 14647 N N . GLU A 1 80 ? 7.719 -17.240 -4.944 1.00 21.35 80 GLU A N 9
ATOM 14648 C CA . GLU A 1 80 ? 8.955 -17.150 -5.769 1.00 24.42 80 GLU A CA 9
ATOM 14649 C C . GLU A 1 80 ? 8.706 -17.492 -7.262 1.00 23.33 80 GLU A C 9
ATOM 14650 O O . GLU A 1 80 ? 9.662 -17.605 -8.033 1.00 40.42 80 GLU A O 9
ATOM 14662 N N . GLU A 1 81 ? 7.426 -17.629 -7.665 1.00 50.22 81 GLU A N 9
ATOM 14663 C CA . GLU A 1 81 ? 7.026 -17.803 -9.079 1.00 33.14 81 GLU A CA 9
ATOM 14664 C C . GLU A 1 81 ? 6.462 -16.478 -9.631 1.00 62.34 81 GLU A C 9
ATOM 14665 O O . GLU A 1 81 ? 7.105 -15.817 -10.450 1.00 42.42 81 GLU A O 9
ATOM 14677 N N . GLU A 1 82 ? 5.273 -16.085 -9.150 1.00 71.32 82 GLU A N 9
ATOM 14678 C CA . GLU A 1 82 ? 4.520 -14.933 -9.702 1.00 2.21 82 GLU A CA 9
ATOM 14679 C C . GLU A 1 82 ? 4.902 -13.633 -8.950 1.00 14.02 82 GLU A C 9
ATOM 14680 O O . GLU A 1 82 ? 5.174 -13.667 -7.744 1.00 33.21 82 GLU A O 9
ATOM 14692 N N . GLY A 1 83 ? 4.913 -12.500 -9.686 1.00 31.45 83 GLY A N 9
ATOM 14693 C CA . GLY A 1 83 ? 5.136 -11.173 -9.117 1.00 61.12 83 GLY A CA 9
ATOM 14694 C C . GLY A 1 83 ? 6.605 -10.903 -8.830 1.00 0.44 83 GLY A C 9
ATOM 14695 O O . GLY A 1 83 ? 7.386 -10.704 -9.763 1.00 62.41 83 GLY A O 9
ATOM 14699 N N . ARG A 1 84 ? 6.953 -10.916 -7.531 1.00 52.25 84 ARG A N 9
ATOM 14700 C CA . ARG A 1 84 ? 8.316 -10.697 -7.001 1.00 55.35 84 ARG A CA 9
ATOM 14701 C C . ARG A 1 84 ? 8.876 -9.320 -7.444 1.00 51.54 84 ARG A C 9
ATOM 14702 O O . ARG A 1 84 ? 8.691 -8.324 -6.739 1.00 4.40 84 ARG A O 9
ATOM 14723 N N . LYS A 1 85 ? 9.490 -9.288 -8.648 1.00 15.14 85 LYS A N 9
ATOM 14724 C CA . LYS A 1 85 ? 10.144 -8.098 -9.226 1.00 1.31 85 LYS A CA 9
ATOM 14725 C C . LYS A 1 85 ? 9.107 -7.028 -9.588 1.00 75.22 85 LYS A C 9
ATOM 14726 O O . LYS A 1 85 ? 9.321 -5.842 -9.330 1.00 65.55 85 LYS A O 9
ATOM 14745 N N . GLU A 1 86 ? 7.978 -7.489 -10.163 1.00 11.42 86 GLU A N 9
ATOM 14746 C CA . GLU A 1 86 ? 6.877 -6.630 -10.630 1.00 55.51 86 GLU A CA 9
ATOM 14747 C C . GLU A 1 86 ? 6.407 -5.672 -9.510 1.00 12.23 86 GLU A C 9
ATOM 14748 O O . GLU A 1 86 ? 6.360 -4.449 -9.685 1.00 33.04 86 GLU A O 9
ATOM 14760 N N . ALA A 1 87 ? 6.110 -6.259 -8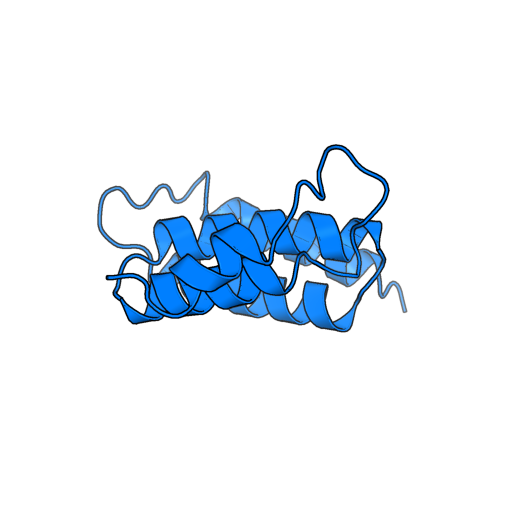.343 1.00 20.14 87 ALA A N 9
ATOM 14761 C CA . ALA A 1 87 ? 5.658 -5.515 -7.160 1.00 34.33 87 ALA A CA 9
ATOM 14762 C C . ALA A 1 87 ? 6.817 -4.790 -6.448 1.00 54.32 87 ALA A C 9
ATOM 14763 O O . ALA A 1 87 ? 6.597 -3.782 -5.761 1.00 63.33 87 ALA A O 9
ATOM 14770 N N . LYS A 1 88 ? 8.047 -5.328 -6.615 1.00 62.44 88 LYS A N 9
ATOM 14771 C CA . LYS A 1 88 ? 9.274 -4.789 -5.977 1.00 24.04 88 LYS A CA 9
ATOM 14772 C C . LYS A 1 88 ? 9.567 -3.358 -6.484 1.00 32.03 88 LYS A C 9
ATOM 14773 O O . LYS A 1 88 ? 10.031 -2.488 -5.736 1.00 52.23 88 LYS A O 9
ATOM 14792 N N . GLU A 1 89 ? 9.298 -3.150 -7.779 1.00 22.41 89 GLU A N 9
ATOM 14793 C CA . GLU A 1 89 ? 9.488 -1.857 -8.463 1.00 62.01 89 GLU A CA 9
ATOM 14794 C C . GLU A 1 89 ? 8.494 -0.797 -7.943 1.00 3.23 89 GLU A C 9
ATOM 14795 O O . GLU A 1 89 ? 8.827 0.385 -7.869 1.00 45.01 89 GLU A O 9
ATOM 14807 N N . MET A 1 90 ? 7.284 -1.248 -7.560 1.00 1.40 90 MET A N 9
ATOM 14808 C CA . MET A 1 90 ? 6.248 -0.373 -6.966 1.00 4.55 90 MET A CA 9
ATOM 14809 C C . MET A 1 90 ? 6.666 0.079 -5.557 1.00 21.44 90 MET A C 9
ATOM 14810 O O . MET A 1 90 ? 6.366 1.203 -5.137 1.00 55.32 90 MET A O 9
ATOM 14824 N N . ALA A 1 91 ? 7.353 -0.834 -4.840 1.00 3.50 91 ALA A N 9
ATOM 14825 C CA . ALA A 1 91 ? 7.906 -0.573 -3.502 1.00 44.43 91 ALA A CA 9
ATOM 14826 C C . ALA A 1 91 ? 8.905 0.588 -3.536 1.00 34.41 91 ALA A C 9
ATOM 14827 O O . ALA A 1 91 ? 8.914 1.426 -2.627 1.00 72.03 91 ALA A O 9
ATOM 14834 N N . LYS A 1 92 ? 9.713 0.637 -4.628 1.00 3.32 92 LYS A N 9
ATOM 14835 C CA . LYS A 1 92 ? 10.692 1.715 -4.865 1.00 74.02 92 LYS A CA 9
ATOM 14836 C C . LYS A 1 92 ? 10.001 3.084 -4.864 1.00 53.31 92 LYS A C 9
ATOM 14837 O O . LYS A 1 92 ? 10.467 4.005 -4.193 1.00 45.52 92 LYS A O 9
ATOM 14856 N N . LYS A 1 93 ? 8.859 3.167 -5.590 1.00 23.40 93 LYS A N 9
ATOM 14857 C CA . LYS A 1 93 ? 8.079 4.414 -5.741 1.00 31.43 93 LYS A CA 9
ATOM 14858 C C . LYS A 1 93 ? 7.672 4.988 -4.373 1.00 43.03 93 LYS A C 9
ATOM 14859 O O . LYS A 1 93 ? 7.920 6.160 -4.097 1.00 22.14 93 LYS A O 9
ATOM 14878 N N . ALA A 1 94 ? 7.071 4.132 -3.532 1.00 63.23 94 ALA A N 9
ATOM 14879 C CA . ALA A 1 94 ? 6.542 4.522 -2.212 1.00 4.34 94 ALA A CA 9
ATOM 14880 C C . ALA A 1 94 ? 7.640 5.052 -1.266 1.00 50.22 94 ALA A C 9
ATOM 14881 O O . ALA A 1 94 ? 7.403 5.988 -0.486 1.00 60.31 94 ALA A O 9
ATOM 14888 N N . GLU A 1 95 ? 8.841 4.451 -1.365 1.00 72.32 95 GLU A N 9
ATOM 14889 C CA . GLU A 1 95 ? 10.028 4.858 -0.584 1.00 50.33 95 GLU A CA 9
ATOM 14890 C C . GLU A 1 95 ? 10.598 6.189 -1.114 1.00 64.54 95 GLU A C 9
ATOM 14891 O O . GLU A 1 95 ? 11.047 7.031 -0.332 1.00 44.44 95 GLU A O 9
ATOM 14903 N N . GLU A 1 96 ? 10.551 6.371 -2.450 1.00 11.41 96 GLU A N 9
ATOM 14904 C CA . GLU A 1 96 ? 11.025 7.601 -3.118 1.00 72.42 96 GLU A CA 9
ATOM 14905 C C . GLU A 1 96 ? 10.106 8.788 -2.802 1.00 14.25 96 GLU A C 9
ATOM 14906 O O . GLU A 1 96 ? 10.572 9.927 -2.698 1.00 25.14 96 GLU A O 9
ATOM 14918 N N . TRP A 1 97 ? 8.802 8.502 -2.654 1.00 21.32 97 TRP A N 9
ATOM 14919 C CA . TRP A 1 97 ? 7.797 9.504 -2.287 1.00 21.53 97 TRP A CA 9
ATOM 14920 C C . TRP A 1 97 ? 7.968 9.922 -0.823 1.00 34.12 97 TRP A C 9
ATOM 14921 O O . TRP A 1 97 ? 7.810 11.092 -0.489 1.00 3.05 97 TRP A O 9
ATOM 14942 N N . LEU A 1 98 ? 8.298 8.937 0.036 1.00 33.44 98 LEU A N 9
ATOM 14943 C CA . LEU A 1 98 ? 8.547 9.165 1.472 1.00 55.10 98 LEU A CA 9
ATOM 14944 C C . LEU A 1 98 ? 9.787 10.066 1.679 1.00 12.05 98 LEU A C 9
ATOM 14945 O O . LEU A 1 98 ? 9.781 10.960 2.534 1.00 61.12 98 LEU A O 9
ATOM 14961 N N . GLN A 1 99 ? 10.831 9.831 0.859 1.00 74.54 99 GLN A N 9
ATOM 14962 C CA . GLN A 1 99 ? 12.034 10.687 0.817 1.00 32.41 99 GLN A CA 9
ATOM 14963 C C . GLN A 1 99 ? 11.676 12.097 0.312 1.00 62.22 99 GLN A C 9
ATOM 14964 O O . GLN A 1 99 ? 12.111 13.100 0.885 1.00 11.21 99 GLN A O 9
ATOM 14978 N N . ALA A 1 100 ? 10.865 12.144 -0.762 1.00 13.02 100 ALA A N 9
ATOM 14979 C CA . ALA A 1 100 ? 10.458 13.397 -1.428 1.00 33.20 100 ALA A CA 9
ATOM 14980 C C . ALA A 1 100 ? 9.635 14.301 -0.491 1.00 22.31 100 ALA A C 9
ATOM 14981 O O . ALA A 1 100 ? 9.724 15.528 -0.567 1.00 61.22 100 ALA A O 9
ATOM 14988 N N . GLU A 1 101 ? 8.828 13.677 0.381 1.00 61.40 101 GLU A N 9
ATOM 14989 C CA . GLU A 1 101 ? 7.939 14.393 1.310 1.00 34.31 101 GLU A CA 9
ATOM 14990 C C . GLU A 1 101 ? 8.708 14.956 2.524 1.00 70.11 101 GLU A C 9
ATOM 14991 O O . GLU A 1 101 ? 8.573 16.140 2.854 1.00 4.02 101 GLU A O 9
ATOM 15003 N N . GLN A 1 102 ? 9.512 14.103 3.175 1.00 31.24 102 GLN A N 9
ATOM 15004 C CA . GLN A 1 102 ? 10.185 14.435 4.452 1.00 24.24 102 GLN A CA 9
ATOM 15005 C C . GLN A 1 102 ? 11.505 15.207 4.248 1.00 70.23 102 GLN A C 9
ATOM 15006 O O . GLN A 1 102 ? 11.971 15.385 3.114 1.00 21.55 102 GLN A O 9
ATOM 15020 N N . ASN A 1 103 ? 12.088 15.665 5.381 1.00 70.25 103 ASN A N 9
ATOM 15021 C CA . ASN A 1 103 ? 13.345 16.444 5.402 1.00 52.50 103 ASN A CA 9
ATOM 15022 C C . ASN A 1 103 ? 14.546 15.517 5.145 1.00 23.24 103 ASN A C 9
ATOM 15023 O O . ASN A 1 103 ? 14.646 14.447 5.755 1.00 23.35 103 ASN A O 9
ATOM 15034 N N . ASN A 1 104 ? 15.446 15.944 4.242 1.00 54.44 104 ASN A N 9
ATOM 15035 C CA . ASN A 1 104 ? 16.653 15.178 3.851 1.00 64.01 104 ASN A CA 9
ATOM 15036 C C . ASN A 1 104 ? 17.911 16.003 4.204 1.00 12.12 104 ASN A C 9
ATOM 15037 O O . ASN A 1 104 ? 18.650 15.621 5.138 1.00 3.23 104 ASN A O 9
ATOM 15049 N N . ALA A 1 1 ? -15.957 -15.764 -0.053 1.00 4.41 1 ALA A N 10
ATOM 15050 C CA . ALA A 1 1 ? -14.550 -15.453 -0.381 1.00 14.51 1 ALA A CA 10
ATOM 15051 C C . ALA A 1 1 ? -14.403 -13.945 -0.624 1.00 14.04 1 ALA A C 10
ATOM 15052 O O . ALA A 1 1 ? -15.250 -13.355 -1.308 1.00 34.35 1 ALA A O 10
ATOM 15061 N N . ASP A 1 2 ? -13.351 -13.333 -0.024 1.00 33.23 2 ASP A N 10
ATOM 15062 C CA . ASP A 1 2 ? -13.018 -11.894 -0.186 1.00 75.05 2 ASP A CA 10
ATOM 15063 C C . ASP A 1 2 ? -14.145 -11.012 0.417 1.00 12.31 2 ASP A C 10
ATOM 15064 O O . ASP A 1 2 ? -14.388 -9.904 -0.037 1.00 63.12 2 ASP A O 10
ATOM 15073 N N . GLU A 1 3 ? -14.778 -11.522 1.497 1.00 72.43 3 GLU A N 10
ATOM 15074 C CA . GLU A 1 3 ? -16.025 -10.957 2.063 1.00 43.23 3 GLU A CA 10
ATOM 15075 C C . GLU A 1 3 ? -15.815 -9.542 2.663 1.00 43.45 3 GLU A C 10
ATOM 15076 O O . GLU A 1 3 ? -16.424 -8.569 2.200 1.00 73.44 3 GLU A O 10
ATOM 15088 N N . ASN A 1 4 ? -14.946 -9.442 3.696 1.00 74.25 4 ASN A N 10
ATOM 15089 C CA . ASN A 1 4 ? -14.644 -8.157 4.389 1.00 25.24 4 ASN A CA 10
ATOM 15090 C C . ASN A 1 4 ? -14.013 -7.151 3.411 1.00 5.22 4 ASN A C 10
ATOM 15091 O O . ASN A 1 4 ? -14.274 -5.942 3.474 1.00 13.11 4 ASN A O 10
ATOM 15102 N N . ILE A 1 5 ? -13.202 -7.692 2.495 1.00 15.14 5 ILE A N 10
ATOM 15103 C CA . ILE A 1 5 ? -12.437 -6.916 1.518 1.00 25.05 5 ILE A CA 10
ATOM 15104 C C . ILE A 1 5 ? -13.364 -6.240 0.503 1.00 44.43 5 ILE A C 10
ATOM 15105 O O . ILE A 1 5 ? -13.230 -5.043 0.237 1.00 52.41 5 ILE A O 10
ATOM 15121 N N . ALA A 1 6 ? -14.312 -7.028 -0.034 1.00 40.45 6 ALA A N 10
ATOM 15122 C CA . ALA A 1 6 ? -15.303 -6.549 -1.009 1.00 42.54 6 ALA A CA 10
ATOM 15123 C C . ALA A 1 6 ? -16.174 -5.438 -0.406 1.00 63.33 6 ALA A C 10
ATOM 15124 O O . ALA A 1 6 ? -16.692 -4.596 -1.134 1.00 13.42 6 ALA A O 10
ATOM 15131 N N . LYS A 1 7 ? -16.322 -5.455 0.939 1.00 32.15 7 LYS A N 10
ATOM 15132 C CA . LYS A 1 7 ? -16.996 -4.378 1.681 1.00 32.14 7 LYS A CA 10
ATOM 15133 C C . LYS A 1 7 ? -16.169 -3.077 1.606 1.00 53.51 7 LYS A C 10
ATOM 15134 O O . LYS A 1 7 ? -16.701 -2.053 1.206 1.00 50.30 7 LYS A O 10
ATOM 15153 N N . PHE A 1 8 ? -14.862 -3.146 1.966 1.00 11.54 8 PHE A N 10
ATOM 15154 C CA . PHE A 1 8 ? -13.949 -1.965 1.950 1.00 74.43 8 PHE A CA 10
ATOM 15155 C C . PHE A 1 8 ? -13.772 -1.406 0.517 1.00 10.32 8 PHE A C 10
ATOM 15156 O O . PHE A 1 8 ? -13.626 -0.189 0.321 1.00 63.41 8 PHE A O 10
ATOM 15173 N N . GLU A 1 9 ? -13.783 -2.329 -0.458 1.00 52.44 9 GLU A N 10
ATOM 15174 C CA . GLU A 1 9 ? -13.593 -2.039 -1.889 1.00 71.21 9 GLU A CA 10
ATOM 15175 C C . GLU A 1 9 ? -14.817 -1.277 -2.421 1.00 15.53 9 GLU A C 10
ATOM 15176 O O . GLU A 1 9 ? -14.690 -0.207 -3.022 1.00 2.11 9 GLU A O 10
ATOM 15188 N N . LYS A 1 10 ? -16.003 -1.843 -2.160 1.00 23.12 10 LYS A N 10
ATOM 15189 C CA . LYS A 1 10 ? -17.300 -1.273 -2.573 1.00 43.42 10 LYS A CA 10
ATOM 15190 C C . LYS A 1 10 ? -17.606 0.020 -1.775 1.00 31.23 10 LYS A C 10
ATOM 15191 O O . LYS A 1 10 ? -18.298 0.913 -2.274 1.00 45.12 10 LYS A O 10
ATOM 15210 N N . ALA A 1 11 ? -17.058 0.118 -0.544 1.00 4.12 11 ALA A N 10
ATOM 15211 C CA . ALA A 1 11 ? -17.242 1.290 0.339 1.00 34.11 11 ALA A CA 10
ATOM 15212 C C . ALA A 1 11 ? -16.410 2.484 -0.135 1.00 42.01 11 ALA A C 10
ATOM 15213 O O . ALA A 1 11 ? -16.779 3.634 0.142 1.00 65.22 11 ALA A O 10
ATOM 15220 N N . TYR A 1 12 ? -15.277 2.197 -0.825 1.00 13.43 12 TYR A N 10
ATOM 15221 C CA . TYR A 1 12 ? -14.434 3.241 -1.437 1.00 52.22 12 TYR A CA 10
ATOM 15222 C C . TYR A 1 12 ? -15.313 4.061 -2.402 1.00 40.25 12 TYR A C 10
ATOM 15223 O O . TYR A 1 12 ? -15.873 3.510 -3.355 1.00 52.31 12 TYR A O 10
ATOM 15241 N N . LYS A 1 13 ? -15.428 5.373 -2.134 1.00 55.44 13 LYS A N 10
ATOM 15242 C CA . LYS A 1 13 ? -16.326 6.256 -2.880 1.00 4.33 13 LYS A CA 10
ATOM 15243 C C . LYS A 1 13 ? -15.631 6.717 -4.179 1.00 32.34 13 LYS A C 10
ATOM 15244 O O . LYS A 1 13 ? -15.763 6.056 -5.218 1.00 14.20 13 LYS A O 10
ATOM 15263 N N . LYS A 1 14 ? -14.846 7.810 -4.079 1.00 3.22 14 LYS A N 10
ATOM 15264 C CA . LYS A 1 14 ? -14.123 8.418 -5.205 1.00 13.11 14 LYS A CA 10
ATOM 15265 C C . LYS A 1 14 ? -13.297 9.598 -4.674 1.00 51.04 14 LYS A C 10
ATOM 15266 O O . LYS A 1 14 ? -13.811 10.416 -3.913 1.00 60.24 14 LYS A O 10
ATOM 15285 N N . ALA A 1 15 ? -12.011 9.666 -5.049 1.00 62.24 15 ALA A N 10
ATOM 15286 C CA . ALA A 1 15 ? -11.045 10.614 -4.450 1.00 5.54 15 ALA A CA 10
ATOM 15287 C C . ALA A 1 15 ? -10.525 11.636 -5.474 1.00 32.42 15 ALA A C 10
ATOM 15288 O O . ALA A 1 15 ? -10.326 12.807 -5.141 1.00 43.22 15 ALA A O 10
ATOM 15295 N N . GLU A 1 16 ? -10.348 11.182 -6.733 1.00 52.20 16 GLU A N 10
ATOM 15296 C CA . GLU A 1 16 ? -9.707 11.976 -7.803 1.00 45.42 16 GLU A CA 10
ATOM 15297 C C . GLU A 1 16 ? -10.639 13.076 -8.325 1.00 0.33 16 GLU A C 10
ATOM 15298 O O . GLU A 1 16 ? -10.172 14.065 -8.881 1.00 72.25 16 GLU A O 10
ATOM 15310 N N . GLU A 1 17 ? -11.953 12.880 -8.179 1.00 41.21 17 GLU A N 10
ATOM 15311 C CA . GLU A 1 17 ? -12.955 13.860 -8.638 1.00 30.45 17 GLU A CA 10
ATOM 15312 C C . GLU A 1 17 ? -13.282 14.870 -7.518 1.00 3.42 17 GLU A C 10
ATOM 15313 O O . GLU A 1 17 ? -13.840 15.942 -7.780 1.00 11.43 17 GLU A O 10
ATOM 15325 N N . LEU A 1 18 ? -12.919 14.525 -6.270 1.00 32.45 18 LEU A N 10
ATOM 15326 C CA . LEU A 1 18 ? -13.173 15.370 -5.087 1.00 53.34 18 LEU A CA 10
ATOM 15327 C C . LEU A 1 18 ? -11.909 16.145 -4.694 1.00 35.14 18 LEU A C 10
ATOM 15328 O O . LEU A 1 18 ? -10.790 15.772 -5.051 1.00 33.15 18 LEU A O 10
ATOM 15344 N N . ASN A 1 19 ? -12.124 17.233 -3.943 1.00 24.41 19 ASN A N 10
ATOM 15345 C CA . ASN A 1 19 ? -11.048 17.998 -3.287 1.00 12.04 19 ASN A CA 10
ATOM 15346 C C . ASN A 1 19 ? -10.428 17.155 -2.138 1.00 54.44 19 ASN A C 10
ATOM 15347 O O . ASN A 1 19 ? -9.287 17.369 -1.731 1.00 3.42 19 ASN A O 10
ATOM 15358 N N . GLN A 1 20 ? -11.213 16.178 -1.644 1.00 33.35 20 GLN A N 10
ATOM 15359 C CA . GLN A 1 20 ? -10.826 15.281 -0.541 1.00 31.45 20 GLN A CA 10
ATOM 15360 C C . GLN A 1 20 ? -10.332 13.935 -1.098 1.00 62.31 20 GLN A C 10
ATOM 15361 O O . GLN A 1 20 ? -11.137 13.130 -1.586 1.00 10.34 20 GLN A O 10
ATOM 15375 N N . GLY A 1 21 ? -9.010 13.726 -1.069 1.00 72.23 21 GLY A N 10
ATOM 15376 C CA . GLY A 1 21 ? -8.420 12.402 -1.299 1.00 25.30 21 GLY A CA 10
ATOM 15377 C C . GLY A 1 21 ? -8.057 11.730 0.019 1.00 41.43 21 GLY A C 10
ATOM 15378 O O . GLY A 1 21 ? -8.013 10.513 0.100 1.00 30.11 21 GLY A O 10
ATOM 15382 N N . GLU A 1 22 ? -7.820 12.578 1.043 1.00 20.23 22 GLU A N 10
ATOM 15383 C CA . GLU A 1 22 ? -7.406 12.193 2.417 1.00 3.14 22 GLU A CA 10
ATOM 15384 C C . GLU A 1 22 ? -8.297 11.096 3.057 1.00 33.22 22 GLU A C 10
ATOM 15385 O O . GLU A 1 22 ? -7.808 10.264 3.836 1.00 50.15 22 GLU A O 10
ATOM 15397 N N . LEU A 1 23 ? -9.596 11.117 2.719 1.00 64.34 23 LEU A N 10
ATOM 15398 C CA . LEU A 1 23 ? -10.597 10.178 3.262 1.00 21.41 23 LEU A CA 10
ATOM 15399 C C . LEU A 1 23 ? -10.398 8.778 2.663 1.00 33.24 23 LEU A C 10
ATOM 15400 O O . LEU A 1 23 ? -10.317 7.772 3.384 1.00 45.23 23 LEU A O 10
ATOM 15416 N N . MET A 1 24 ? -10.300 8.742 1.327 1.00 33.13 24 MET A N 10
ATOM 15417 C CA . MET A 1 24 ? -10.082 7.506 0.556 1.00 21.22 24 MET A CA 10
ATOM 15418 C C . MET A 1 24 ? -8.570 7.212 0.433 1.00 14.32 24 MET A C 10
ATOM 15419 O O . MET A 1 24 ? -7.739 7.965 0.951 1.00 1.44 24 MET A O 10
ATOM 15433 N N . GLY A 1 25 ? -8.224 6.073 -0.202 1.00 25.50 25 GLY A N 10
ATOM 15434 C CA . GLY A 1 25 ? -6.827 5.582 -0.240 1.00 61.51 25 GLY A CA 10
ATOM 15435 C C . GLY A 1 25 ? -6.467 4.840 1.043 1.00 43.12 25 GLY A C 10
ATOM 15436 O O . GLY A 1 25 ? -5.846 3.788 1.009 1.00 64.31 25 GLY A O 10
ATOM 15440 N N . ARG A 1 26 ? -6.879 5.425 2.179 1.00 23.34 26 ARG A N 10
ATOM 15441 C CA . ARG A 1 26 ? -6.835 4.811 3.514 1.00 61.02 26 ARG A CA 10
ATOM 15442 C C . ARG A 1 26 ? -7.615 3.478 3.514 1.00 20.13 26 ARG A C 10
ATOM 15443 O O . ARG A 1 26 ? -7.181 2.489 4.118 1.00 3.21 26 ARG A O 10
ATOM 15464 N N . ALA A 1 27 ? -8.756 3.485 2.786 1.00 70.01 27 ALA A N 10
ATOM 15465 C CA . ALA A 1 27 ? -9.586 2.289 2.556 1.00 63.34 27 ALA A CA 10
ATOM 15466 C C . ALA A 1 27 ? -8.818 1.242 1.730 1.00 5.34 27 ALA A C 10
ATOM 15467 O O . ALA A 1 27 ? -8.840 0.056 2.069 1.00 64.14 27 ALA A O 10
ATOM 15474 N N . LEU A 1 28 ? -8.124 1.705 0.655 1.00 0.53 28 LEU A N 10
ATOM 15475 C CA . LEU A 1 28 ? -7.274 0.843 -0.208 1.00 42.14 28 LEU A CA 10
ATOM 15476 C C . LEU A 1 28 ? -6.185 0.135 0.616 1.00 64.12 28 LEU A C 10
ATOM 15477 O O . LEU A 1 28 ? -5.904 -1.048 0.402 1.00 72.24 28 LEU A O 10
ATOM 15493 N N . TYR A 1 29 ? -5.590 0.882 1.559 1.00 45.41 29 TYR A N 10
ATOM 15494 C CA . TYR A 1 29 ? -4.517 0.380 2.425 1.00 3.42 29 TYR A CA 10
ATOM 15495 C C . TYR A 1 29 ? -5.017 -0.800 3.296 1.00 51.55 29 TYR A C 10
ATOM 15496 O O . TYR A 1 29 ? -4.309 -1.804 3.454 1.00 50.10 29 TYR A O 10
ATOM 15514 N N . ASN A 1 30 ? -6.249 -0.659 3.837 1.00 41.03 30 ASN A N 10
ATOM 15515 C CA . ASN A 1 30 ? -6.901 -1.711 4.652 1.00 63.40 30 ASN A CA 10
ATOM 15516 C C . ASN A 1 30 ? -7.164 -2.972 3.814 1.00 14.20 30 ASN A C 10
ATOM 15517 O O . ASN A 1 30 ? -6.957 -4.094 4.294 1.00 75.05 30 ASN A O 10
ATOM 15528 N N . ILE A 1 31 ? -7.591 -2.761 2.545 1.00 50.31 31 ILE A N 10
ATOM 15529 C CA . ILE A 1 31 ? -7.827 -3.842 1.569 1.00 50.52 31 ILE A CA 10
ATOM 15530 C C . ILE A 1 31 ? -6.527 -4.635 1.349 1.00 55.03 31 ILE A C 10
ATOM 15531 O O . ILE A 1 31 ? -6.538 -5.868 1.334 1.00 71.21 31 ILE A O 10
ATOM 15547 N N . GLY A 1 32 ? -5.414 -3.887 1.224 1.00 43.31 32 GLY A N 10
ATOM 15548 C CA . GLY A 1 32 ? -4.092 -4.464 1.016 1.00 2.40 32 GLY A CA 10
ATOM 15549 C C . GLY A 1 32 ? -3.643 -5.354 2.163 1.00 12.12 32 GLY A C 10
ATOM 15550 O O . GLY A 1 32 ? -3.164 -6.460 1.937 1.00 71.12 32 GLY A O 10
ATOM 15554 N N . LEU A 1 33 ? -3.824 -4.866 3.404 1.00 74.44 33 LEU A N 10
ATOM 15555 C CA . LEU A 1 33 ? -3.483 -5.620 4.631 1.00 10.12 33 LEU A CA 10
ATOM 15556 C C . LEU A 1 33 ? -4.259 -6.959 4.677 1.00 64.41 33 LEU A C 10
ATOM 15557 O O . LEU A 1 33 ? -3.715 -8.000 5.056 1.00 54.03 33 LEU A O 10
ATOM 15573 N N . GLU A 1 34 ? -5.526 -6.901 4.224 1.00 51.12 34 GLU A N 10
ATOM 15574 C CA . GLU A 1 34 ? -6.439 -8.057 4.169 1.00 52.31 34 GLU A CA 10
ATOM 15575 C C . GLU A 1 34 ? -6.065 -9.052 3.036 1.00 0.41 34 GLU A C 10
ATOM 15576 O O . GLU A 1 34 ? -6.269 -10.264 3.187 1.00 54.54 34 GLU A O 10
ATOM 15588 N N . LYS A 1 35 ? -5.531 -8.532 1.913 1.00 72.34 35 LYS A N 10
ATOM 15589 C CA . LYS A 1 35 ? -5.061 -9.366 0.776 1.00 74.41 35 LYS A CA 10
ATOM 15590 C C . LYS A 1 35 ? -3.796 -10.150 1.181 1.00 52.25 35 LYS A C 10
ATOM 15591 O O . LYS A 1 35 ? -3.689 -11.360 0.930 1.00 15.01 35 LYS A O 10
ATOM 15610 N N . ASN A 1 36 ? -2.863 -9.423 1.828 1.00 11.22 36 ASN A N 10
ATOM 15611 C CA . ASN A 1 36 ? -1.593 -9.971 2.361 1.00 41.43 36 ASN A CA 10
ATOM 15612 C C . ASN A 1 36 ? -1.896 -11.041 3.429 1.00 10.11 36 ASN A C 10
ATOM 15613 O O . ASN A 1 36 ? -1.195 -12.049 3.540 1.00 52.52 36 ASN A O 10
ATOM 15624 N N . LYS A 1 37 ? -2.979 -10.791 4.187 1.00 14.41 37 LYS A N 10
ATOM 15625 C CA . LYS A 1 37 ? -3.479 -11.671 5.257 1.00 5.33 37 LYS A CA 10
ATOM 15626 C C . LYS A 1 37 ? -3.914 -13.047 4.706 1.00 25.41 37 LYS A C 10
ATOM 15627 O O . LYS A 1 37 ? -3.712 -14.071 5.363 1.00 40.35 37 LYS A O 10
ATOM 15646 N N . MET A 1 38 ? -4.510 -13.060 3.496 1.00 64.35 38 MET A N 10
ATOM 15647 C CA . MET A 1 38 ? -4.952 -14.310 2.824 1.00 3.20 38 MET A CA 10
ATOM 15648 C C . MET A 1 38 ? -3.788 -15.013 2.104 1.00 10.22 38 MET A C 10
ATOM 15649 O O . MET A 1 38 ? -3.884 -16.198 1.767 1.00 34.33 38 MET A O 10
ATOM 15663 N N . GLY A 1 39 ? -2.707 -14.260 1.845 1.00 72.31 39 GLY A N 10
ATOM 15664 C CA . GLY A 1 39 ? -1.538 -14.785 1.146 1.00 41.30 39 GLY A CA 10
ATOM 15665 C C . GLY A 1 39 ? -1.294 -14.081 -0.179 1.00 52.21 39 GLY A C 10
ATOM 15666 O O . GLY A 1 39 ? -0.156 -14.039 -0.647 1.00 63.41 39 GLY A O 10
ATOM 15670 N N . LYS A 1 40 ? -2.364 -13.523 -0.787 1.00 72.04 40 LYS A N 10
ATOM 15671 C CA . LYS A 1 40 ? -2.264 -12.793 -2.068 1.00 52.41 40 LYS A CA 10
ATOM 15672 C C . LYS A 1 40 ? -1.667 -11.394 -1.847 1.00 11.00 40 LYS A C 10
ATOM 15673 O O . LYS A 1 40 ? -2.362 -10.367 -1.884 1.00 43.55 40 LYS A O 10
ATOM 15692 N N . ALA A 1 41 ? -0.352 -11.385 -1.604 1.00 14.02 41 ALA A N 10
ATOM 15693 C CA . ALA A 1 41 ? 0.399 -10.184 -1.254 1.00 1.00 41 ALA A CA 10
ATOM 15694 C C . ALA A 1 41 ? 0.791 -9.374 -2.503 1.00 25.54 41 ALA A C 10
ATOM 15695 O O . ALA A 1 41 ? 1.330 -8.276 -2.373 1.00 3.43 41 ALA A O 10
ATOM 15702 N N . ARG A 1 42 ? 0.522 -9.926 -3.704 1.00 3.51 42 ARG A N 10
ATOM 15703 C CA . ARG A 1 42 ? 0.710 -9.208 -4.979 1.00 2.21 42 ARG A CA 10
ATOM 15704 C C . ARG A 1 42 ? -0.375 -8.138 -5.158 1.00 15.14 42 ARG A C 10
ATOM 15705 O O . ARG A 1 42 ? -0.062 -6.979 -5.479 1.00 34.23 42 ARG A O 10
ATOM 15726 N N . GLU A 1 43 ? -1.649 -8.536 -4.923 1.00 33.33 43 GLU A N 10
ATOM 15727 C CA . GLU A 1 43 ? -2.778 -7.587 -4.885 1.00 33.10 43 GLU A CA 10
ATOM 15728 C C . GLU A 1 43 ? -2.538 -6.555 -3.777 1.00 32.33 43 GLU A C 10
ATOM 15729 O O . GLU A 1 43 ? -2.701 -5.353 -3.995 1.00 13.22 43 GLU A O 10
ATOM 15741 N N . ALA A 1 44 ? -2.102 -7.064 -2.605 1.00 11.22 44 ALA A N 10
ATOM 15742 C CA . ALA A 1 44 ? -1.774 -6.241 -1.429 1.00 44.52 44 ALA A CA 10
ATOM 15743 C C . ALA A 1 44 ? -0.772 -5.140 -1.769 1.00 20.14 44 ALA A C 10
ATOM 15744 O O . ALA A 1 44 ? -0.994 -3.978 -1.431 1.00 21.22 44 ALA A O 10
ATOM 15751 N N . ALA A 1 45 ? 0.299 -5.538 -2.474 1.00 74.44 45 ALA A N 10
ATOM 15752 C CA . ALA A 1 45 ? 1.390 -4.641 -2.880 1.00 64.02 45 ALA A CA 10
ATOM 15753 C C . ALA A 1 45 ? 0.865 -3.479 -3.745 1.00 44.05 45 ALA A C 10
ATOM 15754 O O . ALA A 1 45 ? 1.329 -2.337 -3.606 1.00 42.30 45 ALA A O 10
ATOM 15761 N N . GLU A 1 46 ? -0.122 -3.792 -4.624 1.00 62.25 46 GLU A N 10
ATOM 15762 C CA . GLU A 1 46 ? -0.806 -2.782 -5.462 1.00 50.03 46 GLU A CA 10
ATOM 15763 C C . GLU A 1 46 ? -1.591 -1.800 -4.591 1.00 41.23 46 GLU A C 10
ATOM 15764 O O . GLU A 1 46 ? -1.438 -0.596 -4.732 1.00 1.54 46 GLU A O 10
ATOM 15776 N N . TYR A 1 47 ? -2.415 -2.338 -3.674 1.00 11.30 47 TYR A N 10
ATOM 15777 C CA . TYR A 1 47 ? -3.287 -1.522 -2.803 1.00 50.12 47 TYR A CA 10
ATOM 15778 C C . TYR A 1 47 ? -2.478 -0.615 -1.865 1.00 5.33 47 TYR A C 10
ATOM 15779 O O . TYR A 1 47 ? -2.927 0.480 -1.531 1.00 51.35 47 TYR A O 10
ATOM 15797 N N . PHE A 1 48 ? -1.287 -1.087 -1.455 1.00 3.50 48 PHE A N 10
ATOM 15798 C CA . PHE A 1 48 ? -0.347 -0.297 -0.642 1.00 14.44 48 PHE A CA 10
ATOM 15799 C C . PHE A 1 48 ? 0.244 0.843 -1.477 1.00 60.15 48 PHE A C 10
ATOM 15800 O O . PHE A 1 48 ? 0.369 1.970 -1.005 1.00 74.45 48 PHE A O 10
ATOM 15817 N N . PHE A 1 49 ? 0.599 0.518 -2.726 1.00 52.23 49 PHE A N 10
ATOM 15818 C CA . PHE A 1 49 ? 1.222 1.462 -3.660 1.00 64.33 49 PHE A CA 10
ATOM 15819 C C . PHE A 1 49 ? 0.251 2.584 -4.059 1.00 31.43 49 PHE A C 10
ATOM 15820 O O . PHE A 1 49 ? 0.605 3.763 -4.035 1.00 12.45 49 PHE A O 10
ATOM 15837 N N . ARG A 1 50 ? -0.978 2.188 -4.410 1.00 43.20 50 ARG A N 10
ATOM 15838 C CA . ARG A 1 50 ? -2.022 3.101 -4.900 1.00 63.23 50 ARG A CA 10
ATOM 15839 C C . ARG A 1 50 ? -2.563 3.953 -3.748 1.00 72.43 50 ARG A C 10
ATOM 15840 O O . ARG A 1 50 ? -2.927 5.111 -3.956 1.00 73.51 50 ARG A O 10
ATOM 15861 N N . ALA A 1 51 ? -2.577 3.373 -2.527 1.00 24.44 51 ALA A N 10
ATOM 15862 C CA . ALA A 1 51 ? -2.864 4.126 -1.294 1.00 63.23 51 ALA A CA 10
ATOM 15863 C C . ALA A 1 51 ? -1.783 5.194 -1.093 1.00 31.32 51 ALA A C 10
ATOM 15864 O O . ALA A 1 51 ? -2.099 6.357 -0.870 1.00 75.13 51 ALA A O 10
ATOM 15871 N N . ALA A 1 52 ? -0.509 4.770 -1.247 1.00 45.31 52 ALA A N 10
ATOM 15872 C CA . ALA A 1 52 ? 0.674 5.646 -1.096 1.00 55.44 52 ALA A CA 10
ATOM 15873 C C . ALA A 1 52 ? 0.650 6.812 -2.102 1.00 15.51 52 ALA A C 10
ATOM 15874 O O . ALA A 1 52 ? 1.123 7.903 -1.792 1.00 41.41 52 ALA A O 10
ATOM 15881 N N . ILE A 1 53 ? 0.088 6.556 -3.308 1.00 42.42 53 ILE A N 10
ATOM 15882 C CA . ILE A 1 53 ? -0.110 7.584 -4.352 1.00 22.52 53 ILE A CA 10
ATOM 15883 C C . ILE A 1 53 ? -1.156 8.625 -3.890 1.00 52.24 53 ILE A C 10
ATOM 15884 O O . ILE A 1 53 ? -0.900 9.828 -3.968 1.00 3.11 53 ILE A O 10
ATOM 15900 N N . VAL A 1 54 ? -2.323 8.146 -3.389 1.00 60.05 54 VAL A N 10
ATOM 15901 C CA . VAL A 1 54 ? -3.416 9.029 -2.902 1.00 42.50 54 VAL A CA 10
ATOM 15902 C C . VAL A 1 54 ? -2.921 9.905 -1.724 1.00 34.25 54 VAL A C 10
ATOM 15903 O O . VAL A 1 54 ? -3.188 11.113 -1.678 1.00 42.13 54 VAL A O 10
ATOM 15916 N N . PHE A 1 55 ? -2.153 9.278 -0.806 1.00 73.21 55 PHE A N 10
ATOM 15917 C CA . PHE A 1 55 ? -1.562 9.963 0.361 1.00 45.22 55 PHE A CA 10
ATOM 15918 C C . PHE A 1 55 ? -0.481 10.966 -0.061 1.00 60.34 55 PHE A C 10
ATOM 15919 O O . PHE A 1 55 ? -0.347 12.015 0.555 1.00 13.34 55 PHE A O 10
ATOM 15936 N N . TYR A 1 56 ? 0.292 10.618 -1.105 1.00 42.22 56 TYR A N 10
ATOM 15937 C CA . TYR A 1 56 ? 1.373 11.484 -1.621 1.00 61.44 56 TYR A CA 10
ATOM 15938 C C . TYR A 1 56 ? 0.794 12.770 -2.260 1.00 42.14 56 TYR A C 10
ATOM 15939 O O . TYR A 1 56 ? 1.368 13.858 -2.113 1.00 41.15 56 TYR A O 10
ATOM 15957 N N . LYS A 1 57 ? -0.323 12.617 -2.989 1.00 41.22 57 LYS A N 10
ATOM 15958 C CA . LYS A 1 57 ? -1.137 13.748 -3.501 1.00 31.24 57 LYS A CA 10
ATOM 15959 C C . LYS A 1 57 ? -1.561 14.692 -2.371 1.00 10.44 57 LYS A C 10
ATOM 15960 O O . LYS A 1 57 ? -1.490 15.912 -2.512 1.00 70.21 57 LYS A O 10
ATOM 15979 N N . GLU A 1 58 ? -1.995 14.100 -1.246 1.00 3.15 58 GLU A N 10
ATOM 15980 C CA . GLU A 1 58 ? -2.419 14.853 -0.059 1.00 25.14 58 GLU A CA 10
ATOM 15981 C C . GLU A 1 58 ? -1.207 15.276 0.793 1.00 13.25 58 GLU A C 10
ATOM 15982 O O . GLU A 1 58 ? -1.352 16.041 1.751 1.00 54.45 58 GLU A O 10
ATOM 15994 N N . HIS A 1 59 ? -0.020 14.743 0.414 1.00 64.24 59 HIS A N 10
ATOM 15995 C CA . HIS A 1 59 ? 1.281 14.980 1.078 1.00 4.02 59 HIS A CA 10
ATOM 15996 C C . HIS A 1 59 ? 1.260 14.521 2.545 1.00 41.15 59 HIS A C 10
ATOM 15997 O O . HIS A 1 59 ? 2.067 14.962 3.369 1.00 42.01 59 HIS A O 10
ATOM 16012 N N . ASP A 1 60 ? 0.360 13.559 2.818 1.00 11.22 60 ASP A N 10
ATOM 16013 C CA . ASP A 1 60 ? 0.185 12.937 4.122 1.00 52.23 60 ASP A CA 10
ATOM 16014 C C . ASP A 1 60 ? 1.277 11.874 4.297 1.00 10.14 60 ASP A C 10
ATOM 16015 O O . ASP A 1 60 ? 1.132 10.722 3.848 1.00 71.42 60 ASP A O 10
ATOM 16024 N N . THR A 1 61 ? 2.392 12.303 4.907 1.00 41.53 61 THR A N 10
ATOM 16025 C CA . THR A 1 61 ? 3.598 11.490 5.064 1.00 44.32 61 THR A CA 10
ATOM 16026 C C . THR A 1 61 ? 3.373 10.245 5.927 1.00 32.54 61 THR A C 10
ATOM 16027 O O . THR A 1 61 ? 4.070 9.262 5.745 1.00 35.05 61 THR A O 10
ATOM 16038 N N . ASP A 1 62 ? 2.396 10.306 6.845 1.00 74.50 62 ASP A N 10
ATOM 16039 C CA . ASP A 1 62 ? 2.101 9.199 7.777 1.00 21.31 62 ASP A CA 10
ATOM 16040 C C . ASP A 1 62 ? 1.499 8.005 7.025 1.00 1.12 62 ASP A C 10
ATOM 16041 O O . ASP A 1 62 ? 1.911 6.863 7.234 1.00 63.23 62 ASP A O 10
ATOM 16050 N N . GLY A 1 63 ? 0.535 8.298 6.137 1.00 72.10 63 GLY A N 10
ATOM 16051 C CA . GLY A 1 63 ? -0.119 7.272 5.325 1.00 70.12 63 GLY A CA 10
ATOM 16052 C C . GLY A 1 63 ? 0.803 6.708 4.256 1.00 50.52 63 GLY A C 10
ATOM 16053 O O . GLY A 1 63 ? 0.788 5.507 3.991 1.00 12.24 63 GLY A O 10
ATOM 16057 N N . LEU A 1 64 ? 1.600 7.602 3.646 1.00 42.22 64 LEU A N 10
ATOM 16058 C CA . LEU A 1 64 ? 2.648 7.251 2.664 1.00 34.10 64 LEU A CA 10
ATOM 16059 C C . LEU A 1 64 ? 3.697 6.299 3.302 1.00 1.32 64 LEU A C 10
ATOM 16060 O O . LEU A 1 64 ? 4.101 5.297 2.705 1.00 62.33 64 LEU A O 10
ATOM 16076 N N . ARG A 1 65 ? 4.079 6.638 4.540 1.00 53.53 65 ARG A N 10
ATOM 16077 C CA . ARG A 1 65 ? 5.043 5.883 5.376 1.00 0.02 65 ARG A CA 10
ATOM 16078 C C . ARG A 1 65 ? 4.475 4.513 5.762 1.00 64.32 65 ARG A C 10
ATOM 16079 O O . ARG A 1 65 ? 5.175 3.504 5.699 1.00 12.04 65 ARG A O 10
ATOM 16100 N N . ARG A 1 66 ? 3.185 4.508 6.138 1.00 41.13 66 ARG A N 10
ATOM 16101 C CA . ARG A 1 66 ? 2.453 3.300 6.575 1.00 73.24 66 ARG A CA 10
ATOM 16102 C C . ARG A 1 66 ? 2.333 2.297 5.405 1.00 23.24 66 ARG A C 10
ATOM 16103 O O . ARG A 1 66 ? 2.525 1.086 5.580 1.00 1.15 66 ARG A O 10
ATOM 16124 N N . ALA A 1 67 ? 2.023 2.841 4.217 1.00 32.54 67 ALA A N 10
ATOM 16125 C CA . ALA A 1 67 ? 1.811 2.069 2.988 1.00 1.21 67 ALA A CA 10
ATOM 16126 C C . ALA A 1 67 ? 3.136 1.495 2.458 1.00 70.12 67 ALA A C 10
ATOM 16127 O O . ALA A 1 67 ? 3.180 0.343 2.034 1.00 4.13 67 ALA A O 10
ATOM 16134 N N . ALA A 1 68 ? 4.207 2.315 2.515 1.00 52.45 68 ALA A N 10
ATOM 16135 C CA . ALA A 1 68 ? 5.569 1.928 2.071 1.00 44.03 68 ALA A CA 10
ATOM 16136 C C . ALA A 1 68 ? 6.160 0.821 2.973 1.00 4.11 68 ALA A C 10
ATOM 16137 O O . ALA A 1 68 ? 6.811 -0.118 2.486 1.00 25.15 68 ALA A O 10
ATOM 16144 N N . LYS A 1 69 ? 5.906 0.958 4.291 1.00 14.23 69 LYS A N 10
ATOM 16145 C CA . LYS A 1 69 ? 6.371 0.018 5.336 1.00 4.44 69 LYS A CA 10
ATOM 16146 C C . LYS A 1 69 ? 5.779 -1.388 5.085 1.00 72.42 69 LYS A C 10
ATOM 16147 O O . LYS A 1 69 ? 6.490 -2.390 5.136 1.00 35.11 69 LYS A O 10
ATOM 16166 N N . SER A 1 70 ? 4.470 -1.429 4.806 1.00 71.44 70 SER A N 10
ATOM 16167 C CA . SER A 1 70 ? 3.741 -2.677 4.521 1.00 61.11 70 SER A CA 10
ATOM 16168 C C . SER A 1 70 ? 4.023 -3.211 3.096 1.00 52.34 70 SER A C 10
ATOM 16169 O O . SER A 1 70 ? 3.952 -4.425 2.873 1.00 41.35 70 SER A O 10
ATOM 16177 N N . LEU A 1 71 ? 4.323 -2.290 2.144 1.00 43.35 71 LEU A N 10
ATOM 16178 C CA . LEU A 1 71 ? 4.538 -2.623 0.710 1.00 4.52 71 LEU A CA 10
ATOM 16179 C C . LEU A 1 71 ? 5.701 -3.613 0.570 1.00 71.24 71 LEU A C 10
ATOM 16180 O O . LEU A 1 71 ? 5.549 -4.679 -0.027 1.00 20.54 71 LEU A O 10
ATOM 16196 N N . LYS A 1 72 ? 6.838 -3.247 1.174 1.00 65.44 72 LYS A N 10
ATOM 16197 C CA . LYS A 1 72 ? 8.082 -4.036 1.111 1.00 5.23 72 LYS A CA 10
ATOM 16198 C C . LYS A 1 72 ? 7.906 -5.442 1.743 1.00 11.14 72 LYS A C 10
ATOM 16199 O O . LYS A 1 72 ? 8.454 -6.436 1.240 1.00 72.35 72 LYS A O 10
ATOM 16218 N N . GLU A 1 73 ? 7.116 -5.509 2.835 1.00 23.44 73 GLU A N 10
ATOM 16219 C CA . GLU A 1 73 ? 6.862 -6.756 3.592 1.00 22.42 73 GLU A CA 10
ATOM 16220 C C . GLU A 1 73 ? 5.850 -7.654 2.858 1.00 50.10 73 GLU A C 10
ATOM 16221 O O . GLU A 1 73 ? 5.825 -8.875 3.063 1.00 64.40 73 GLU A O 10
ATOM 16233 N N . ALA A 1 74 ? 5.020 -7.025 2.002 1.00 73.01 74 ALA A N 10
ATOM 16234 C CA . ALA A 1 74 ? 4.104 -7.746 1.106 1.00 1.10 74 ALA A CA 10
ATOM 16235 C C . ALA A 1 74 ? 4.892 -8.487 0.018 1.00 41.40 74 ALA A C 10
ATOM 16236 O O . ALA A 1 74 ? 4.565 -9.615 -0.319 1.00 54.24 74 ALA A O 10
ATOM 16243 N N . ILE A 1 75 ? 5.960 -7.847 -0.491 1.00 25.13 75 ILE A N 10
ATOM 16244 C CA . ILE A 1 75 ? 6.780 -8.375 -1.604 1.00 41.41 75 ILE A CA 10
ATOM 16245 C C . ILE A 1 75 ? 7.516 -9.666 -1.207 1.00 43.01 75 ILE A C 10
ATOM 16246 O O . ILE A 1 75 ? 7.566 -10.633 -1.981 1.00 52.45 75 ILE A O 10
ATOM 16262 N N . THR A 1 76 ? 8.056 -9.676 0.018 1.00 0.42 76 THR A N 10
ATOM 16263 C CA . THR A 1 76 ? 8.712 -10.857 0.596 1.00 34.32 76 THR A CA 10
ATOM 16264 C C . THR A 1 76 ? 7.692 -11.965 0.942 1.00 62.15 76 THR A C 10
ATOM 16265 O O . THR A 1 76 ? 8.072 -13.115 1.177 1.00 72.42 76 THR A O 10
ATOM 16276 N N . ALA A 1 77 ? 6.397 -11.593 0.966 1.00 60.35 77 ALA A N 10
ATOM 16277 C CA . ALA A 1 77 ? 5.281 -12.523 1.211 1.00 53.53 77 ALA A CA 10
ATOM 16278 C C . ALA A 1 77 ? 4.583 -12.960 -0.098 1.00 55.35 77 ALA A C 10
ATOM 16279 O O . ALA A 1 77 ? 3.762 -13.872 -0.061 1.00 44.54 77 ALA A O 10
ATOM 16286 N N . ILE A 1 78 ? 4.905 -12.296 -1.244 1.00 52.25 78 ILE A N 10
ATOM 16287 C CA . ILE A 1 78 ? 4.275 -12.600 -2.562 1.00 23.14 78 ILE A CA 10
ATOM 16288 C C . ILE A 1 78 ? 4.582 -14.045 -3.008 1.00 25.42 78 ILE A C 10
ATOM 16289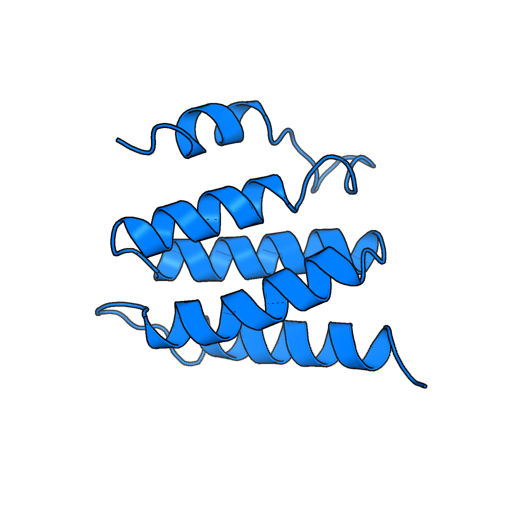 O O . ILE A 1 78 ? 5.750 -14.395 -3.192 1.00 31.34 78 ILE A O 10
ATOM 16305 N N . PRO A 1 79 ? 3.535 -14.908 -3.186 1.00 73.25 79 PRO A N 10
ATOM 16306 C CA . PRO A 1 79 ? 3.698 -16.224 -3.825 1.00 15.43 79 PRO A CA 10
ATOM 16307 C C . PRO A 1 79 ? 3.693 -16.078 -5.357 1.00 41.42 79 PRO A C 10
ATOM 16308 O O . PRO A 1 79 ? 3.308 -15.018 -5.879 1.00 34.24 79 PRO A O 10
ATOM 16319 N N . GLU A 1 80 ? 4.119 -17.140 -6.062 1.00 40.31 80 GLU A N 10
ATOM 16320 C CA . GLU A 1 80 ? 4.157 -17.194 -7.539 1.00 1.24 80 GLU A CA 10
ATOM 16321 C C . GLU A 1 80 ? 5.130 -16.130 -8.106 1.00 61.15 80 GLU A C 10
ATOM 16322 O O . GLU A 1 80 ? 4.792 -14.936 -8.199 1.00 70.31 80 GLU A O 10
ATOM 16334 N N . GLU A 1 81 ? 6.334 -16.583 -8.487 1.00 52.23 81 GLU A N 10
ATOM 16335 C CA . GLU A 1 81 ? 7.394 -15.719 -9.056 1.00 23.04 81 GLU A CA 10
ATOM 16336 C C . GLU A 1 81 ? 7.032 -15.217 -10.469 1.00 2.34 81 GLU A C 10
ATOM 16337 O O . GLU A 1 81 ? 7.770 -14.417 -11.055 1.00 21.42 81 GLU A O 10
ATOM 16349 N N . GLU A 1 82 ? 5.907 -15.733 -11.012 1.00 61.42 82 GLU A N 10
ATOM 16350 C CA . GLU A 1 82 ? 5.207 -15.171 -12.187 1.00 55.34 82 GLU A CA 10
ATOM 16351 C C . GLU A 1 82 ? 4.983 -13.661 -11.984 1.00 52.22 82 GLU A C 10
ATOM 16352 O O . GLU A 1 82 ? 5.163 -12.863 -12.907 1.00 33.24 82 GLU A O 10
ATOM 16364 N N . GLY A 1 83 ? 4.608 -13.294 -10.742 1.00 11.23 83 GLY A N 10
ATOM 16365 C CA . GLY A 1 83 ? 4.554 -11.901 -10.313 1.00 63.43 83 GLY A CA 10
ATOM 16366 C C . GLY A 1 83 ? 5.874 -11.435 -9.704 1.00 60.03 83 GLY A C 10
ATOM 16367 O O . GLY A 1 83 ? 6.830 -11.190 -10.439 1.00 33.21 83 GLY A O 10
ATOM 16371 N N . ARG A 1 84 ? 5.907 -11.340 -8.356 1.00 51.23 84 ARG A N 10
ATOM 16372 C CA . ARG A 1 84 ? 7.084 -10.922 -7.543 1.00 3.22 84 ARG A CA 10
ATOM 16373 C C . ARG A 1 84 ? 7.624 -9.517 -7.943 1.00 72.11 84 ARG A C 10
ATOM 16374 O O . ARG A 1 84 ? 7.252 -8.505 -7.327 1.00 31.01 84 ARG A O 10
ATOM 16395 N N . LYS A 1 85 ? 8.468 -9.477 -9.007 1.00 61.23 85 LYS A N 10
ATOM 16396 C CA . LYS A 1 85 ? 9.271 -8.293 -9.373 1.00 24.20 85 LYS A CA 10
ATOM 16397 C C . LYS A 1 85 ? 8.403 -7.095 -9.801 1.00 33.11 85 LYS A C 10
ATOM 16398 O O . LYS A 1 85 ? 8.747 -5.957 -9.490 1.00 55.13 85 LYS A O 10
ATOM 16417 N N . GLU A 1 86 ? 7.279 -7.366 -10.495 1.00 22.42 86 GLU A N 10
ATOM 16418 C CA . GLU A 1 86 ? 6.327 -6.314 -10.946 1.00 51.01 86 GLU A CA 10
ATOM 16419 C C . GLU A 1 86 ? 5.913 -5.396 -9.770 1.00 32.32 86 GLU A C 10
ATOM 16420 O O . GLU A 1 86 ? 5.923 -4.161 -9.882 1.00 53.33 86 GLU A O 10
ATOM 16432 N N . ALA A 1 87 ? 5.583 -6.035 -8.643 1.00 21.24 87 ALA A N 10
ATOM 16433 C CA . ALA A 1 87 ? 5.158 -5.369 -7.413 1.00 40.31 87 ALA A CA 10
ATOM 16434 C C . ALA A 1 87 ? 6.351 -4.799 -6.629 1.00 60.54 87 ALA A C 10
ATOM 16435 O O . ALA A 1 87 ? 6.202 -3.822 -5.877 1.00 54.13 87 ALA A O 10
ATOM 16442 N N . LYS A 1 88 ? 7.532 -5.433 -6.815 1.00 75.14 88 LYS A N 10
ATOM 16443 C CA . LYS A 1 88 ? 8.781 -5.046 -6.137 1.00 54.53 88 LYS A CA 10
ATOM 16444 C C . LYS A 1 88 ? 9.181 -3.616 -6.551 1.00 2.24 88 LYS A C 10
ATOM 16445 O O . LYS A 1 88 ? 9.463 -2.773 -5.691 1.00 34.43 88 LYS A O 10
ATOM 16464 N N . GLU A 1 89 ? 9.146 -3.357 -7.873 1.00 71.41 89 GLU A N 10
ATOM 16465 C CA . GLU A 1 89 ? 9.554 -2.060 -8.478 1.00 64.20 89 GLU A CA 10
ATOM 16466 C C . GLU A 1 89 ? 8.749 -0.868 -7.907 1.00 40.00 89 GLU A C 10
ATOM 16467 O O . GLU A 1 89 ? 9.242 0.269 -7.868 1.00 74.25 89 GLU A O 10
ATOM 16479 N N . MET A 1 90 ? 7.509 -1.154 -7.485 1.00 62.20 90 MET A N 10
ATOM 16480 C CA . MET A 1 90 ? 6.582 -0.148 -6.940 1.00 21.41 90 MET A CA 10
ATOM 16481 C C . MET A 1 90 ? 7.016 0.335 -5.540 1.00 12.02 90 MET A C 10
ATOM 16482 O O . MET A 1 90 ? 6.842 1.514 -5.210 1.00 40.30 90 MET A O 10
ATOM 16496 N N . ALA A 1 91 ? 7.589 -0.579 -4.725 1.00 51.22 91 ALA A N 10
ATOM 16497 C CA . ALA A 1 91 ? 8.078 -0.236 -3.369 1.00 51.30 91 ALA A CA 10
ATOM 16498 C C . ALA A 1 91 ? 9.221 0.775 -3.426 1.00 15.24 91 ALA A C 10
ATOM 16499 O O . ALA A 1 91 ? 9.389 1.559 -2.485 1.00 35.55 91 ALA A O 10
ATOM 16506 N N . LYS A 1 92 ? 9.988 0.750 -4.545 1.00 32.10 92 LYS A N 10
ATOM 16507 C CA . LYS A 1 92 ? 11.034 1.748 -4.809 1.00 51.44 92 LYS A CA 10
ATOM 16508 C C . LYS A 1 92 ? 10.409 3.142 -4.806 1.00 74.31 92 LYS A C 10
ATOM 16509 O O . LYS A 1 92 ? 10.877 4.017 -4.095 1.00 1.43 92 LYS A O 10
ATOM 16528 N N . LYS A 1 93 ? 9.292 3.285 -5.550 1.00 20.23 93 LYS A N 10
ATOM 16529 C CA . LYS A 1 93 ? 8.587 4.570 -5.712 1.00 34.03 93 LYS A CA 10
ATOM 16530 C C . LYS A 1 93 ? 8.072 5.097 -4.365 1.00 21.35 93 LYS A C 10
ATOM 16531 O O . LYS A 1 93 ? 8.322 6.251 -4.022 1.00 30.14 93 LYS A O 10
ATOM 16550 N N . ALA A 1 94 ? 7.377 4.228 -3.607 1.00 42.14 94 ALA A N 10
ATOM 16551 C CA . ALA A 1 94 ? 6.832 4.571 -2.271 1.00 60.22 94 ALA A CA 10
ATOM 16552 C C . ALA A 1 94 ? 7.957 4.986 -1.296 1.00 3.42 94 ALA A C 10
ATOM 16553 O O . ALA A 1 94 ? 7.756 5.850 -0.426 1.00 15.33 94 ALA A O 10
ATOM 16560 N N . GLU A 1 95 ? 9.142 4.374 -1.479 1.00 52.14 95 GLU A N 10
ATOM 16561 C CA . GLU A 1 95 ? 10.339 4.663 -0.675 1.00 11.42 95 GLU A CA 10
ATOM 16562 C C . GLU A 1 95 ? 10.965 6.016 -1.115 1.00 42.33 95 GLU A C 10
ATOM 16563 O O . GLU A 1 95 ? 11.389 6.808 -0.272 1.00 34.41 95 GLU A O 10
ATOM 16575 N N . GLU A 1 96 ? 10.987 6.272 -2.445 1.00 63.21 96 GLU A N 10
ATOM 16576 C CA . GLU A 1 96 ? 11.552 7.510 -3.030 1.00 43.43 96 GLU A CA 10
ATOM 16577 C C . GLU A 1 96 ? 10.707 8.725 -2.639 1.00 22.13 96 GLU A C 10
ATOM 16578 O O . GLU A 1 96 ? 11.241 9.820 -2.419 1.00 2.04 96 GLU A O 10
ATOM 16590 N N . TRP A 1 97 ? 9.379 8.515 -2.559 1.00 50.14 97 TRP A N 10
ATOM 16591 C CA . TRP A 1 97 ? 8.429 9.551 -2.141 1.00 22.33 97 TRP A CA 10
ATOM 16592 C C . TRP A 1 97 ? 8.646 9.886 -0.670 1.00 31.02 97 TRP A C 10
ATOM 16593 O O . TRP A 1 97 ? 8.580 11.045 -0.290 1.00 4.05 97 TRP A O 10
ATOM 16614 N N . LEU A 1 98 ? 8.927 8.850 0.141 1.00 31.24 98 LEU A N 10
ATOM 16615 C CA . LEU A 1 98 ? 9.228 9.024 1.567 1.00 3.12 98 LEU A CA 10
ATOM 16616 C C . LEU A 1 98 ? 10.527 9.846 1.746 1.00 34.02 98 LEU A C 10
ATOM 16617 O O . LEU A 1 98 ? 10.570 10.760 2.565 1.00 53.34 98 LEU A O 10
ATOM 16633 N N . GLN A 1 99 ? 11.552 9.544 0.920 1.00 62.40 99 GLN A N 10
ATOM 16634 C CA . GLN A 1 99 ? 12.841 10.279 0.915 1.00 13.12 99 GLN A CA 10
ATOM 16635 C C . GLN A 1 99 ? 12.654 11.749 0.469 1.00 33.40 99 GLN A C 10
ATOM 16636 O O . GLN A 1 99 ? 13.307 12.657 1.000 1.00 51.13 99 GLN A O 10
ATOM 16650 N N . ALA A 1 100 ? 11.754 11.959 -0.512 1.00 30.23 100 ALA A N 10
ATOM 16651 C CA . ALA A 1 100 ? 11.487 13.282 -1.102 1.00 62.33 100 ALA A CA 10
ATOM 16652 C C . ALA A 1 100 ? 10.746 14.186 -0.103 1.00 1.53 100 ALA A C 10
ATOM 16653 O O . ALA A 1 100 ? 11.105 15.356 0.083 1.00 11.30 100 ALA A O 10
ATOM 16660 N N . GLU A 1 101 ? 9.718 13.606 0.537 1.00 35.32 101 GLU A N 10
ATOM 16661 C CA . GLU A 1 101 ? 8.882 14.299 1.530 1.00 3.13 101 GLU A CA 10
ATOM 16662 C C . GLU A 1 101 ? 9.680 14.587 2.815 1.00 23.23 101 GLU A C 10
ATOM 16663 O O . GLU A 1 101 ? 9.447 15.602 3.473 1.00 63.43 101 GLU A O 10
ATOM 16675 N N . GLN A 1 102 ? 10.630 13.691 3.154 1.00 44.35 102 GLN A N 10
ATOM 16676 C CA . GLN A 1 102 ? 11.574 13.905 4.271 1.00 73.13 102 GLN A CA 10
ATOM 16677 C C . GLN A 1 102 ? 12.787 14.726 3.771 1.00 2.05 102 GLN A C 10
ATOM 16678 O O . GLN A 1 102 ? 13.916 14.226 3.682 1.00 71.13 102 GLN A O 10
ATOM 16692 N N . ASN A 1 103 ? 12.517 15.991 3.395 1.00 41.52 103 ASN A N 10
ATOM 16693 C CA . ASN A 1 103 ? 13.541 16.945 2.922 1.00 4.21 103 ASN A CA 10
ATOM 16694 C C . ASN A 1 103 ? 13.969 17.857 4.080 1.00 12.40 103 ASN A C 10
ATOM 16695 O O . ASN A 1 103 ? 13.163 18.645 4.585 1.00 12.40 103 ASN A O 10
ATOM 16706 N N . ASN A 1 104 ? 15.234 17.729 4.503 1.00 12.02 104 ASN A N 10
ATOM 16707 C CA . ASN A 1 104 ? 15.814 18.557 5.578 1.00 21.34 104 ASN A CA 10
ATOM 16708 C C . ASN A 1 104 ? 16.345 19.892 4.997 1.00 24.22 104 ASN A C 10
ATOM 16709 O O . ASN A 1 104 ? 15.930 20.968 5.476 1.00 35.33 104 ASN A O 10
ATOM 16721 N N . ALA A 1 1 ? -12.597 -17.535 1.357 1.00 0.00 1 ALA A N 11
ATOM 16722 C CA . ALA A 1 1 ? -11.403 -16.795 1.825 1.00 71.14 1 ALA A CA 11
ATOM 16723 C C . ALA A 1 1 ? -11.700 -15.286 1.907 1.00 31.41 1 ALA A C 11
ATOM 16724 O O . ALA A 1 1 ? -11.548 -14.671 2.969 1.00 1.20 1 ALA A O 11
ATOM 16733 N N . ASP A 1 2 ? -12.124 -14.700 0.777 1.00 35.40 2 ASP A N 11
ATOM 16734 C CA . ASP A 1 2 ? -12.518 -13.279 0.695 1.00 73.13 2 ASP A CA 11
ATOM 16735 C C . ASP A 1 2 ? -13.980 -13.098 1.153 1.00 1.35 2 ASP A C 11
ATOM 16736 O O . ASP A 1 2 ? -14.829 -13.952 0.869 1.00 11.40 2 ASP A O 11
ATOM 16745 N N . GLU A 1 3 ? -14.255 -11.989 1.863 1.00 22.31 3 GLU A N 11
ATOM 16746 C CA . GLU A 1 3 ? -15.603 -11.671 2.378 1.00 20.22 3 GLU A CA 11
ATOM 16747 C C . GLU A 1 3 ? -15.728 -10.149 2.586 1.00 31.51 3 GLU A C 11
ATOM 16748 O O . GLU A 1 3 ? -16.488 -9.477 1.881 1.00 44.30 3 GLU A O 11
ATOM 16760 N N . ASN A 1 4 ? -14.941 -9.620 3.551 1.00 71.41 4 ASN A N 11
ATOM 16761 C CA . ASN A 1 4 ? -14.937 -8.182 3.922 1.00 51.15 4 ASN A CA 11
ATOM 16762 C C . ASN A 1 4 ? -14.426 -7.311 2.758 1.00 71.41 4 ASN A C 11
ATOM 16763 O O . ASN A 1 4 ? -14.740 -6.121 2.675 1.00 1.23 4 ASN A O 11
ATOM 16774 N N . ILE A 1 5 ? -13.635 -7.938 1.875 1.00 5.24 5 ILE A N 11
ATOM 16775 C CA . ILE A 1 5 ? -13.029 -7.294 0.701 1.00 32.13 5 ILE A CA 11
ATOM 16776 C C . ILE A 1 5 ? -14.112 -6.705 -0.225 1.00 42.00 5 ILE A C 11
ATOM 16777 O O . ILE A 1 5 ? -13.990 -5.565 -0.683 1.00 21.33 5 ILE A O 11
ATOM 16793 N N . ALA A 1 6 ? -15.187 -7.492 -0.447 1.00 63.14 6 ALA A N 11
ATOM 16794 C CA . ALA A 1 6 ? -16.335 -7.085 -1.282 1.00 40.32 6 ALA A CA 11
ATOM 16795 C C . ALA A 1 6 ? -16.995 -5.814 -0.729 1.00 31.42 6 ALA A C 11
ATOM 16796 O O . ALA A 1 6 ? -17.414 -4.943 -1.497 1.00 43.53 6 ALA A O 11
ATOM 16803 N N . LYS A 1 7 ? -17.057 -5.719 0.613 1.00 73.43 7 LYS A N 11
ATOM 16804 C CA . LYS A 1 7 ? -17.595 -4.544 1.312 1.00 45.14 7 LYS A CA 11
ATOM 16805 C C . LYS A 1 7 ? -16.746 -3.302 1.003 1.00 71.33 7 LYS A C 11
ATOM 16806 O O . LYS A 1 7 ? -17.273 -2.292 0.539 1.00 44.21 7 LYS A O 11
ATOM 16825 N N . PHE A 1 8 ? -15.422 -3.421 1.219 1.00 14.52 8 PHE A N 11
ATOM 16826 C CA . PHE A 1 8 ? -14.477 -2.289 1.111 1.00 25.02 8 PHE A CA 11
ATOM 16827 C C . PHE A 1 8 ? -14.345 -1.752 -0.337 1.00 44.34 8 PHE A C 11
ATOM 16828 O O . PHE A 1 8 ? -14.261 -0.540 -0.539 1.00 74.14 8 PHE A O 11
ATOM 16845 N N . GLU A 1 9 ? -14.349 -2.665 -1.327 1.00 44.14 9 GLU A N 11
ATOM 16846 C CA . GLU A 1 9 ? -14.218 -2.304 -2.761 1.00 15.23 9 GLU A CA 11
ATOM 16847 C C . GLU A 1 9 ? -15.501 -1.635 -3.308 1.00 52.03 9 GLU A C 11
ATOM 16848 O O . GLU A 1 9 ? -15.474 -1.017 -4.376 1.00 20.44 9 GLU A O 11
ATOM 16860 N N . LYS A 1 10 ? -16.622 -1.788 -2.584 1.00 33.54 10 LYS A N 11
ATOM 16861 C CA . LYS A 1 10 ? -17.902 -1.131 -2.925 1.00 24.43 10 LYS A CA 11
ATOM 16862 C C . LYS A 1 10 ? -18.180 0.057 -1.979 1.00 71.42 10 LYS A C 11
ATOM 16863 O O . LYS A 1 10 ? -19.012 0.911 -2.281 1.00 20.22 10 LYS A O 11
ATOM 16882 N N . ALA A 1 11 ? -17.469 0.094 -0.840 1.00 35.13 11 ALA A N 11
ATOM 16883 C CA . ALA A 1 11 ? -17.553 1.196 0.143 1.00 11.15 11 ALA A CA 11
ATOM 16884 C C . ALA A 1 11 ? -16.610 2.337 -0.250 1.00 44.33 11 ALA A C 11
ATOM 16885 O O . ALA A 1 11 ? -16.808 3.486 0.152 1.00 73.51 11 ALA A O 11
ATOM 16892 N N . TYR A 1 12 ? -15.574 1.991 -1.026 1.00 74.10 12 TYR A N 11
ATOM 16893 C CA . TYR A 1 12 ? -14.553 2.938 -1.481 1.00 32.52 12 TYR A CA 11
ATOM 16894 C C . TYR A 1 12 ? -14.384 2.838 -3.007 1.00 4.43 12 TYR A C 11
ATOM 16895 O O . TYR A 1 12 ? -14.582 1.771 -3.600 1.00 72.23 12 TYR A O 11
ATOM 16913 N N . LYS A 1 13 ? -13.999 3.973 -3.622 1.00 3.05 13 LYS A N 11
ATOM 16914 C CA . LYS A 1 13 ? -13.784 4.115 -5.066 1.00 63.31 13 LYS A CA 11
ATOM 16915 C C . LYS A 1 13 ? -12.342 4.605 -5.278 1.00 22.31 13 LYS A C 11
ATOM 16916 O O . LYS A 1 13 ? -11.492 4.416 -4.398 1.00 73.35 13 LYS A O 11
ATOM 16935 N N . LYS A 1 14 ? -12.042 5.193 -6.443 1.00 34.45 14 LYS A N 11
ATOM 16936 C CA . LYS A 1 14 ? -10.713 5.749 -6.714 1.00 15.20 14 LYS A CA 11
ATOM 16937 C C . LYS A 1 14 ? -10.655 7.208 -6.227 1.00 25.21 14 LYS A C 11
ATOM 16938 O O . LYS A 1 14 ? -11.607 7.967 -6.410 1.00 64.33 14 LYS A O 11
ATOM 16957 N N . ALA A 1 15 ? -9.522 7.585 -5.629 1.00 30.33 15 ALA A N 11
ATOM 16958 C CA . ALA A 1 15 ? -9.335 8.912 -5.001 1.00 70.34 15 ALA A CA 11
ATOM 16959 C C . ALA A 1 15 ? -8.939 10.015 -6.004 1.00 43.21 15 ALA A C 11
ATOM 16960 O O . ALA A 1 15 ? -8.732 11.166 -5.609 1.00 41.13 15 ALA A O 11
ATOM 16967 N N . GLU A 1 16 ? -8.844 9.650 -7.297 1.00 74.53 16 GLU A N 11
ATOM 16968 C CA . GLU A 1 16 ? -8.522 10.601 -8.385 1.00 13.31 16 GLU A CA 11
ATOM 16969 C C . GLU A 1 16 ? -9.734 11.489 -8.729 1.00 42.41 16 GLU A C 11
ATOM 16970 O O . GLU A 1 16 ? -9.564 12.570 -9.296 1.00 50.44 16 GLU A O 11
ATOM 16982 N N . GLU A 1 17 ? -10.950 11.009 -8.381 1.00 14.44 17 GLU A N 11
ATOM 16983 C CA . GLU A 1 17 ? -12.229 11.661 -8.739 1.00 61.33 17 GLU A CA 11
ATOM 16984 C C . GLU A 1 17 ? -12.290 13.089 -8.182 1.00 14.34 17 GLU A C 11
ATOM 16985 O O . GLU A 1 17 ? -12.527 14.056 -8.918 1.00 22.43 17 GLU A O 11
ATOM 16997 N N . LEU A 1 18 ? -12.051 13.187 -6.872 1.00 11.04 18 LEU A N 11
ATOM 16998 C CA . LEU A 1 18 ? -12.071 14.452 -6.128 1.00 21.22 18 LEU A CA 11
ATOM 16999 C C . LEU A 1 18 ? -10.689 14.672 -5.490 1.00 31.52 18 LEU A C 11
ATOM 17000 O O . LEU A 1 18 ? -10.157 13.767 -4.830 1.00 44.14 18 LEU A O 11
ATOM 17016 N N . ASN A 1 19 ? -10.119 15.870 -5.695 1.00 50.50 19 ASN A N 11
ATOM 17017 C CA . ASN A 1 19 ? -8.806 16.256 -5.149 1.00 5.11 19 ASN A CA 11
ATOM 17018 C C . ASN A 1 19 ? -8.948 16.554 -3.634 1.00 34.24 19 ASN A C 11
ATOM 17019 O O . ASN A 1 19 ? -9.207 17.700 -3.229 1.00 54.04 19 ASN A O 11
ATOM 17030 N N . GLN A 1 20 ? -8.855 15.482 -2.822 1.00 64.12 20 GLN A N 11
ATOM 17031 C CA . GLN A 1 20 ? -9.103 15.508 -1.360 1.00 11.44 20 GLN A CA 11
ATOM 17032 C C . GLN A 1 20 ? -8.635 14.177 -0.726 1.00 24.33 20 GLN A C 11
ATOM 17033 O O . GLN A 1 20 ? -9.334 13.580 0.108 1.00 53.11 20 GLN A O 11
ATOM 17047 N N . GLY A 1 21 ? -7.411 13.763 -1.087 1.00 43.43 21 GLY A N 11
ATOM 17048 C CA . GLY A 1 21 ? -6.846 12.476 -0.667 1.00 21.44 21 GLY A CA 11
ATOM 17049 C C . GLY A 1 21 ? -6.702 12.304 0.849 1.00 1.21 21 GLY A C 11
ATOM 17050 O O . GLY A 1 21 ? -6.567 11.182 1.332 1.00 32.45 21 GLY A O 11
ATOM 17054 N N . GLU A 1 22 ? -6.738 13.429 1.578 1.00 32.24 22 GLU A N 11
ATOM 17055 C CA . GLU A 1 22 ? -6.742 13.473 3.057 1.00 73.32 22 GLU A CA 11
ATOM 17056 C C . GLU A 1 22 ? -7.888 12.649 3.672 1.00 55.32 22 GLU A C 11
ATOM 17057 O O . GLU A 1 22 ? -7.706 11.975 4.689 1.00 60.44 22 GLU A O 11
ATOM 17069 N N . LEU A 1 23 ? -9.048 12.686 3.011 1.00 41.41 23 LEU A N 11
ATOM 17070 C CA . LEU A 1 23 ? -10.291 12.089 3.515 1.00 12.11 23 LEU A CA 11
ATOM 17071 C C . LEU A 1 23 ? -10.386 10.592 3.178 1.00 72.44 23 LEU A C 11
ATOM 17072 O O . LEU A 1 23 ? -11.291 9.907 3.680 1.00 43.20 23 LEU A O 11
ATOM 17088 N N . MET A 1 24 ? -9.448 10.070 2.351 1.00 24.41 24 MET A N 11
ATOM 17089 C CA . MET A 1 24 ? -9.545 8.707 1.804 1.00 63.21 24 MET A CA 11
ATOM 17090 C C . MET A 1 24 ? -8.155 8.040 1.648 1.00 42.21 24 MET A C 11
ATOM 17091 O O . MET A 1 24 ? -7.188 8.455 2.294 1.00 21.21 24 MET A O 11
ATOM 17105 N N . GLY A 1 25 ? -8.081 6.953 0.827 1.00 65.21 25 GLY A N 11
ATOM 17106 C CA . GLY A 1 25 ? -6.820 6.232 0.569 1.00 2.41 25 GLY A CA 11
ATOM 17107 C C . GLY A 1 25 ? -6.605 5.066 1.515 1.00 23.12 25 GLY A C 11
ATOM 17108 O O . GLY A 1 25 ? -6.268 3.953 1.087 1.00 34.24 25 GLY A O 11
ATOM 17112 N N . ARG A 1 26 ? -6.837 5.341 2.806 1.00 71.15 26 ARG A N 11
ATOM 17113 C CA . ARG A 1 26 ? -6.645 4.386 3.915 1.00 43.14 26 ARG A CA 11
ATOM 17114 C C . ARG A 1 26 ? -7.531 3.131 3.755 1.00 41.22 26 ARG A C 11
ATOM 17115 O O . ARG A 1 26 ? -7.192 2.061 4.260 1.00 65.11 26 ARG A O 11
ATOM 17136 N N . ALA A 1 27 ? -8.666 3.284 3.038 1.00 31.31 27 ALA A N 11
ATOM 17137 C CA . ALA A 1 27 ? -9.611 2.179 2.794 1.00 23.33 27 ALA A CA 11
ATOM 17138 C C . ALA A 1 27 ? -9.007 1.104 1.873 1.00 74.11 27 ALA A C 11
ATOM 17139 O O . ALA A 1 27 ? -9.254 -0.083 2.080 1.00 43.25 27 ALA A O 11
ATOM 17146 N N . LEU A 1 28 ? -8.195 1.530 0.869 1.00 54.23 28 LEU A N 11
ATOM 17147 C CA . LEU A 1 28 ? -7.431 0.594 0.007 1.00 64.25 28 LEU A CA 11
ATOM 17148 C C . LEU A 1 28 ? -6.455 -0.229 0.863 1.00 43.05 28 LEU A C 11
ATOM 17149 O O . LEU A 1 28 ? -6.382 -1.446 0.722 1.00 32.21 28 LEU A O 11
ATOM 17165 N N . TYR A 1 29 ? -5.749 0.469 1.770 1.00 3.24 29 TYR A N 11
ATOM 17166 C CA . TYR A 1 29 ? -4.782 -0.134 2.709 1.00 42.51 29 TYR A CA 11
ATOM 17167 C C . TYR A 1 29 ? -5.439 -1.292 3.513 1.00 13.31 29 TYR A C 11
ATOM 17168 O O . TYR A 1 29 ? -4.806 -2.329 3.749 1.00 71.13 29 TYR A O 11
ATOM 17186 N N . ASN A 1 30 ? -6.726 -1.101 3.886 1.00 72.00 30 ASN A N 11
ATOM 17187 C CA . ASN A 1 30 ? -7.538 -2.125 4.594 1.00 65.10 30 ASN A CA 11
ATOM 17188 C C . ASN A 1 30 ? -7.777 -3.364 3.704 1.00 53.13 30 ASN A C 11
ATOM 17189 O O . ASN A 1 30 ? -7.679 -4.503 4.180 1.00 53.12 30 ASN A O 11
ATOM 17200 N N . ILE A 1 31 ? -8.071 -3.120 2.408 1.00 63.23 31 ILE A N 11
ATOM 17201 C CA . ILE A 1 31 ? -8.299 -4.192 1.403 1.00 63.43 31 ILE A CA 11
ATOM 17202 C C . ILE A 1 31 ? -6.995 -4.997 1.189 1.00 30.20 31 ILE A C 11
ATOM 17203 O O . ILE A 1 31 ? -7.027 -6.212 0.943 1.00 2.32 31 ILE A O 11
ATOM 17219 N N . GLY A 1 32 ? -5.853 -4.280 1.299 1.00 63.15 32 GLY A N 11
ATOM 17220 C CA . GLY A 1 32 ? -4.522 -4.882 1.230 1.00 32.31 32 GLY A CA 11
ATOM 17221 C C . GLY A 1 32 ? -4.291 -5.882 2.350 1.00 50.34 32 GLY A C 11
ATOM 17222 O O . GLY A 1 32 ? -3.864 -7.008 2.101 1.00 63.11 32 GLY A O 11
ATOM 17226 N N . LEU A 1 33 ? -4.639 -5.467 3.582 1.00 24.14 33 LEU A N 11
ATOM 17227 C CA . LEU A 1 33 ? -4.552 -6.316 4.789 1.00 24.30 33 LEU A CA 11
ATOM 17228 C C . LEU A 1 33 ? -5.412 -7.596 4.642 1.00 1.20 33 LEU A C 11
ATOM 17229 O O . LEU A 1 33 ? -5.029 -8.679 5.103 1.00 52.03 33 LEU A O 11
ATOM 17245 N N . GLU A 1 34 ? -6.575 -7.448 3.986 1.00 64.43 34 GLU A N 11
ATOM 17246 C CA . GLU A 1 34 ? -7.537 -8.546 3.771 1.00 25.44 34 GLU A CA 11
ATOM 17247 C C . GLU A 1 34 ? -7.004 -9.595 2.771 1.00 5.35 34 GLU A C 11
ATOM 17248 O O . GLU A 1 34 ? -7.112 -10.806 3.014 1.00 61.31 34 GLU A O 11
ATOM 17260 N N . LYS A 1 35 ? -6.429 -9.123 1.651 1.00 53.01 35 LYS A N 11
ATOM 17261 C CA . LYS A 1 35 ? -5.866 -10.010 0.612 1.00 52.13 35 LYS A CA 11
ATOM 17262 C C . LYS A 1 35 ? -4.554 -10.668 1.072 1.00 21.41 35 LYS A C 11
ATOM 17263 O O . LYS A 1 35 ? -4.225 -11.780 0.632 1.00 24.25 35 LYS A O 11
ATOM 17282 N N . ASN A 1 36 ? -3.833 -9.986 1.973 1.00 35.53 36 ASN A N 11
ATOM 17283 C CA . ASN A 1 36 ? -2.562 -10.480 2.541 1.00 73.33 36 ASN A CA 11
ATOM 17284 C C . ASN A 1 36 ? -2.794 -11.740 3.409 1.00 22.34 36 ASN A C 11
ATOM 17285 O O . ASN A 1 36 ? -1.918 -12.606 3.510 1.00 34.53 36 ASN A O 11
ATOM 17296 N N . LYS A 1 37 ? -4.010 -11.843 4.000 1.00 75.53 37 LYS A N 11
ATOM 17297 C CA . LYS A 1 37 ? -4.444 -13.017 4.801 1.00 22.21 37 LYS A CA 11
ATOM 17298 C C . LYS A 1 37 ? -4.533 -14.286 3.925 1.00 13.51 37 LYS A C 11
ATOM 17299 O O . LYS A 1 37 ? -4.270 -15.396 4.395 1.00 22.42 37 LYS A O 11
ATOM 17318 N N . MET A 1 38 ? -4.905 -14.097 2.643 1.00 13.21 38 MET A N 11
ATOM 17319 C CA . MET A 1 38 ? -4.991 -15.189 1.644 1.00 14.23 38 MET A CA 11
ATOM 17320 C C . MET A 1 38 ? -3.607 -15.512 1.039 1.00 42.21 38 MET A C 11
ATOM 17321 O O . MET A 1 38 ? -3.494 -16.375 0.161 1.00 34.13 38 MET A O 11
ATOM 17335 N N . GLY A 1 39 ? -2.561 -14.809 1.520 1.00 11.54 39 GLY A N 11
ATOM 17336 C CA . GLY A 1 39 ? -1.198 -14.953 1.006 1.00 62.42 39 GLY A CA 11
ATOM 17337 C C . GLY A 1 39 ? -0.959 -14.143 -0.261 1.00 52.44 39 GLY A C 11
ATOM 17338 O O . GLY A 1 39 ? 0.120 -14.225 -0.861 1.00 12.25 39 GLY A O 11
ATOM 17342 N N . LYS A 1 40 ? -1.977 -13.355 -0.673 1.00 11.05 40 LYS A N 11
ATOM 17343 C CA . LYS A 1 40 ? -1.902 -12.504 -1.864 1.00 61.34 40 LYS A CA 11
ATOM 17344 C C . LYS A 1 40 ? -1.247 -11.174 -1.489 1.00 45.13 40 LYS A C 11
ATOM 17345 O O . LYS A 1 40 ? -1.912 -10.141 -1.351 1.00 54.25 40 LYS A O 11
ATOM 17364 N N . ALA A 1 41 ? 0.078 -11.245 -1.279 1.00 61.54 41 ALA A N 11
ATOM 17365 C CA . ALA A 1 41 ? 0.905 -10.109 -0.863 1.00 3.32 41 ALA A CA 11
ATOM 17366 C C . ALA A 1 41 ? 1.154 -9.139 -2.028 1.00 31.52 41 ALA A C 11
ATOM 17367 O O . ALA A 1 41 ? 1.447 -7.974 -1.803 1.00 1.24 41 ALA A O 11
ATOM 17374 N N . ARG A 1 42 ? 1.044 -9.643 -3.275 1.00 53.53 42 ARG A N 11
ATOM 17375 C CA . ARG A 1 42 ? 1.184 -8.823 -4.493 1.00 14.24 42 ARG A CA 11
ATOM 17376 C C . ARG A 1 42 ? -0.048 -7.937 -4.635 1.00 52.05 42 ARG A C 11
ATOM 17377 O O . ARG A 1 42 ? 0.054 -6.722 -4.813 1.00 73.22 42 ARG A O 11
ATOM 17398 N N . GLU A 1 43 ? -1.205 -8.586 -4.529 1.00 11.35 43 GLU A N 11
ATOM 17399 C CA . GLU A 1 43 ? -2.513 -7.942 -4.609 1.00 1.10 43 GLU A CA 11
ATOM 17400 C C . GLU A 1 43 ? -2.679 -6.961 -3.427 1.00 53.15 43 GLU A C 11
ATOM 17401 O O . GLU A 1 43 ? -3.277 -5.901 -3.576 1.00 65.05 43 GLU A O 11
ATOM 17413 N N . ALA A 1 44 ? -2.094 -7.330 -2.263 1.00 21.50 44 ALA A N 11
ATOM 17414 C CA . ALA A 1 44 ? -2.012 -6.463 -1.069 1.00 10.03 44 ALA A CA 11
ATOM 17415 C C . ALA A 1 44 ? -1.131 -5.235 -1.344 1.00 55.10 44 ALA A C 11
ATOM 17416 O O . ALA A 1 44 ? -1.496 -4.104 -0.998 1.00 54.31 44 ALA A O 11
ATOM 17423 N N . ALA A 1 45 ? 0.014 -5.486 -2.010 1.00 70.21 45 ALA A N 11
ATOM 17424 C CA . ALA A 1 45 ? 1.012 -4.458 -2.356 1.00 54.41 45 ALA A CA 11
ATOM 17425 C C . ALA A 1 45 ? 0.439 -3.430 -3.329 1.00 13.21 45 ALA A C 11
ATOM 17426 O O . ALA A 1 45 ? 0.851 -2.269 -3.310 1.00 4.53 45 ALA A O 11
ATOM 17433 N N . GLU A 1 46 ? -0.513 -3.880 -4.178 1.00 13.20 46 GLU A N 11
ATOM 17434 C CA . GLU A 1 46 ? -1.273 -2.997 -5.074 1.00 60.54 46 GLU A CA 11
ATOM 17435 C C . GLU A 1 46 ? -1.988 -1.910 -4.271 1.00 33.45 46 GLU A C 11
ATOM 17436 O O . GLU A 1 46 ? -1.888 -0.732 -4.578 1.00 71.41 46 GLU A O 11
ATOM 17448 N N . TYR A 1 47 ? -2.665 -2.334 -3.205 1.00 61.41 47 TYR A N 11
ATOM 17449 C CA . TYR A 1 47 ? -3.469 -1.446 -2.358 1.00 42.10 47 TYR A CA 11
ATOM 17450 C C . TYR A 1 47 ? -2.604 -0.558 -1.464 1.00 22.34 47 TYR A C 11
ATOM 17451 O O . TYR A 1 47 ? -2.987 0.570 -1.174 1.00 55.41 47 TYR A O 11
ATOM 17469 N N . PHE A 1 48 ? -1.450 -1.080 -1.035 1.00 11.43 48 PHE A N 11
ATOM 17470 C CA . PHE A 1 48 ? -0.475 -0.304 -0.240 1.00 14.20 48 PHE A CA 11
ATOM 17471 C C . PHE A 1 48 ? 0.187 0.780 -1.104 1.00 52.11 48 PHE A C 11
ATOM 17472 O O . PHE A 1 48 ? 0.518 1.854 -0.609 1.00 64.40 48 PHE A O 11
ATOM 17489 N N . PHE A 1 49 ? 0.352 0.475 -2.399 1.00 35.24 49 PHE A N 11
ATOM 17490 C CA . PHE A 1 49 ? 0.940 1.394 -3.386 1.00 72.42 49 PHE A CA 11
ATOM 17491 C C . PHE A 1 49 ? -0.042 2.491 -3.789 1.00 21.35 49 PHE A C 11
ATOM 17492 O O . PHE A 1 49 ? 0.306 3.666 -3.817 1.00 32.30 49 PHE A O 11
ATOM 17509 N N . ARG A 1 50 ? -1.258 2.074 -4.147 1.00 54.21 50 ARG A N 11
ATOM 17510 C CA . ARG A 1 50 ? -2.295 2.972 -4.663 1.00 21.24 50 ARG A CA 11
ATOM 17511 C C . ARG A 1 50 ? -2.834 3.866 -3.536 1.00 51.31 50 ARG A C 11
ATOM 17512 O O . ARG A 1 50 ? -3.254 4.992 -3.791 1.00 22.42 50 ARG A O 11
ATOM 17533 N N . ALA A 1 51 ? -2.798 3.349 -2.287 1.00 34.12 51 ALA A N 11
ATOM 17534 C CA . ALA A 1 51 ? -3.039 4.162 -1.080 1.00 63.25 51 ALA A CA 11
ATOM 17535 C C . ALA A 1 51 ? -1.870 5.143 -0.875 1.00 13.12 51 ALA A C 11
ATOM 17536 O O . ALA A 1 51 ? -2.097 6.307 -0.561 1.00 54.21 51 ALA A O 11
ATOM 17543 N N . ALA A 1 52 ? -0.617 4.652 -1.089 1.00 13.02 52 ALA A N 11
ATOM 17544 C CA . ALA A 1 52 ? 0.618 5.478 -0.973 1.00 13.21 52 ALA A CA 11
ATOM 17545 C C . ALA A 1 52 ? 0.620 6.641 -1.976 1.00 53.11 52 ALA A C 11
ATOM 17546 O O . ALA A 1 52 ? 1.180 7.697 -1.692 1.00 75.24 52 ALA A O 11
ATOM 17553 N N . ILE A 1 53 ? -0.010 6.423 -3.153 1.00 44.02 53 ILE A N 11
ATOM 17554 C CA . ILE A 1 53 ? -0.242 7.469 -4.167 1.00 11.42 53 ILE A CA 11
ATOM 17555 C C . ILE A 1 53 ? -1.154 8.567 -3.581 1.00 15.12 53 ILE A C 11
ATOM 17556 O O . ILE A 1 53 ? -0.831 9.747 -3.660 1.00 64.15 53 ILE A O 11
ATOM 17572 N N . VAL A 1 54 ? -2.277 8.145 -2.961 1.00 32.24 54 VAL A N 11
ATOM 17573 C CA . VAL A 1 54 ? -3.271 9.067 -2.361 1.00 63.23 54 VAL A CA 11
ATOM 17574 C C . VAL A 1 54 ? -2.621 9.923 -1.247 1.00 44.41 54 VAL A C 11
ATOM 17575 O O . VAL A 1 54 ? -2.832 11.145 -1.175 1.00 53.21 54 VAL A O 11
ATOM 17588 N N . PHE A 1 55 ? -1.791 9.256 -0.415 1.00 72.50 55 PHE A N 11
ATOM 17589 C CA . PHE A 1 55 ? -1.070 9.893 0.702 1.00 22.35 55 PHE A CA 11
ATOM 17590 C C . PHE A 1 55 ? -0.001 10.866 0.177 1.00 2.42 55 PHE A C 11
ATOM 17591 O O . PHE A 1 55 ? 0.153 11.964 0.700 1.00 72.32 55 PHE A O 11
ATOM 17608 N N . TYR A 1 56 ? 0.712 10.443 -0.878 1.00 23.54 56 TYR A N 11
ATOM 17609 C CA . TYR A 1 56 ? 1.807 11.223 -1.493 1.00 71.32 56 TYR A CA 11
ATOM 17610 C C . TYR A 1 56 ? 1.287 12.521 -2.148 1.00 61.04 56 TYR A C 11
ATOM 17611 O O . TYR A 1 56 ? 1.879 13.596 -1.971 1.00 34.34 56 TYR A O 11
ATOM 17629 N N . LYS A 1 57 ? 0.205 12.387 -2.928 1.00 30.15 57 LYS A N 11
ATOM 17630 C CA . LYS A 1 57 ? -0.511 13.531 -3.536 1.00 13.23 57 LYS A CA 11
ATOM 17631 C C . LYS A 1 57 ? -0.937 14.543 -2.467 1.00 4.01 57 LYS A C 11
ATOM 17632 O O . LYS A 1 57 ? -0.902 15.756 -2.695 1.00 31.33 57 LYS A O 11
ATOM 17651 N N . GLU A 1 58 ? -1.341 14.022 -1.298 1.00 64.44 58 GLU A N 11
ATOM 17652 C CA . GLU A 1 58 ? -1.816 14.847 -0.184 1.00 42.12 58 GLU A CA 11
ATOM 17653 C C . GLU A 1 58 ? -0.645 15.302 0.725 1.00 42.13 58 GLU A C 11
ATOM 17654 O O . GLU A 1 58 ? -0.814 16.188 1.571 1.00 24.30 58 GLU A O 11
ATOM 17666 N N . HIS A 1 59 ? 0.537 14.702 0.490 1.00 34.32 59 HIS A N 11
ATOM 17667 C CA . HIS A 1 59 ? 1.811 15.019 1.177 1.00 5.21 59 HIS A CA 11
ATOM 17668 C C . HIS A 1 59 ? 1.832 14.578 2.650 1.00 22.24 59 HIS A C 11
ATOM 17669 O O . HIS A 1 59 ? 2.433 15.232 3.507 1.00 75.52 59 HIS A O 11
ATOM 17684 N N . ASP A 1 60 ? 1.222 13.424 2.917 1.00 52.13 60 ASP A N 11
ATOM 17685 C CA . ASP A 1 60 ? 1.326 12.716 4.198 1.00 15.24 60 ASP A CA 11
ATOM 17686 C C . ASP A 1 60 ? 2.644 11.943 4.235 1.00 50.12 60 ASP A C 11
ATOM 17687 O O . ASP A 1 60 ? 2.757 10.918 3.565 1.00 4.02 60 ASP A O 11
ATOM 17696 N N . THR A 1 61 ? 3.647 12.452 4.970 1.00 52.51 61 THR A N 11
ATOM 17697 C CA . THR A 1 61 ? 4.912 11.734 5.198 1.00 31.33 61 THR A CA 11
ATOM 17698 C C . THR A 1 61 ? 4.677 10.419 5.961 1.00 62.31 61 THR A C 11
ATOM 17699 O O . THR A 1 61 ? 5.161 9.377 5.544 1.00 74.04 61 THR A O 11
ATOM 17710 N N . ASP A 1 62 ? 3.906 10.503 7.059 1.00 3.31 62 ASP A N 11
ATOM 17711 C CA . ASP A 1 62 ? 3.612 9.348 7.937 1.00 54.54 62 ASP A CA 11
ATOM 17712 C C . ASP A 1 62 ? 2.691 8.331 7.235 1.00 42.15 62 ASP A C 11
ATOM 17713 O O . ASP A 1 62 ? 2.849 7.122 7.421 1.00 13.05 62 ASP A O 11
ATOM 17722 N N . GLY A 1 63 ? 1.730 8.843 6.432 1.00 52.10 63 GLY A N 11
ATOM 17723 C CA . GLY A 1 63 ? 0.834 7.991 5.639 1.00 34.54 63 GLY A CA 11
ATOM 17724 C C . GLY A 1 63 ? 1.579 7.216 4.564 1.00 34.22 63 GLY A C 11
ATOM 17725 O O . GLY A 1 63 ? 1.446 5.993 4.457 1.00 73.21 63 GLY A O 11
ATOM 17729 N N . LEU A 1 64 ? 2.381 7.958 3.783 1.00 74.43 64 LEU A N 11
ATOM 17730 C CA . LEU A 1 64 ? 3.246 7.413 2.716 1.00 4.32 64 LEU A CA 11
ATOM 17731 C C . LEU A 1 64 ? 4.266 6.414 3.296 1.00 11.21 64 LEU A C 11
ATOM 17732 O O . LEU A 1 64 ? 4.520 5.368 2.708 1.00 4.25 64 LEU A O 11
ATOM 17748 N N . ARG A 1 65 ? 4.805 6.759 4.475 1.00 41.12 65 ARG A N 11
ATOM 17749 C CA . ARG A 1 65 ? 5.759 5.926 5.237 1.00 4.33 65 ARG A CA 11
ATOM 17750 C C . ARG A 1 65 ? 5.121 4.597 5.644 1.00 23.23 65 ARG A C 11
ATOM 17751 O O . ARG A 1 65 ? 5.730 3.540 5.494 1.00 44.55 65 ARG A O 11
ATOM 17772 N N . ARG A 1 66 ? 3.885 4.674 6.163 1.00 25.11 66 ARG A N 11
ATOM 17773 C CA . ARG A 1 66 ? 3.153 3.503 6.677 1.00 12.15 66 ARG A CA 11
ATOM 17774 C C . ARG A 1 66 ? 2.800 2.553 5.519 1.00 21.41 66 ARG A C 11
ATOM 17775 O O . ARG A 1 66 ? 2.975 1.340 5.626 1.00 44.13 66 ARG A O 11
ATOM 17796 N N . ALA A 1 67 ? 2.336 3.142 4.406 1.00 71.50 67 ALA A N 11
ATOM 17797 C CA . ALA A 1 67 ? 1.932 2.406 3.203 1.00 50.34 67 ALA A CA 11
ATOM 17798 C C . ALA A 1 67 ? 3.149 1.793 2.484 1.00 34.13 67 ALA A C 11
ATOM 17799 O O . ALA A 1 67 ? 3.061 0.681 1.967 1.00 22.21 67 ALA A O 11
ATOM 17806 N N . ALA A 1 68 ? 4.287 2.525 2.494 1.00 35.33 68 ALA A N 11
ATOM 17807 C CA . ALA A 1 68 ? 5.548 2.093 1.847 1.00 64.35 68 ALA A CA 11
ATOM 17808 C C . ALA A 1 68 ? 6.224 0.967 2.644 1.00 43.54 68 ALA A C 11
ATOM 17809 O O . ALA A 1 68 ? 6.794 0.042 2.064 1.00 44.20 68 ALA A O 11
ATOM 17816 N N . LYS A 1 69 ? 6.153 1.074 3.977 1.00 31.45 69 LYS A N 11
ATOM 17817 C CA . LYS A 1 69 ? 6.767 0.100 4.899 1.00 1.14 69 LYS A CA 11
ATOM 17818 C C . LYS A 1 69 ? 5.982 -1.223 4.869 1.00 52.42 69 LYS A C 11
ATOM 17819 O O . LYS A 1 69 ? 6.574 -2.304 4.844 1.00 34.21 69 LYS A O 11
ATOM 17838 N N . SER A 1 70 ? 4.643 -1.108 4.826 1.00 10.34 70 SER A N 11
ATOM 17839 C CA . SER A 1 70 ? 3.727 -2.255 4.669 1.00 41.22 70 SER A CA 11
ATOM 17840 C C . SER A 1 70 ? 3.848 -2.875 3.264 1.00 23.43 70 SER A C 11
ATOM 17841 O O . SER A 1 70 ? 3.637 -4.079 3.083 1.00 13.20 70 SER A O 11
ATOM 17849 N N . LEU A 1 71 ? 4.185 -2.017 2.281 1.00 61.23 71 LEU A N 11
ATOM 17850 C CA . LEU A 1 71 ? 4.451 -2.429 0.892 1.00 24.34 71 LEU A CA 11
ATOM 17851 C C . LEU A 1 71 ? 5.664 -3.379 0.879 1.00 2.13 71 LEU A C 11
ATOM 17852 O O . LEU A 1 71 ? 5.621 -4.420 0.248 1.00 51.02 71 LEU A O 11
ATOM 17868 N N . LYS A 1 72 ? 6.720 -3.011 1.648 1.00 55.12 72 LYS A N 11
ATOM 17869 C CA . LYS A 1 72 ? 7.956 -3.818 1.791 1.00 5.21 72 LYS A CA 11
ATOM 17870 C C . LYS A 1 72 ? 7.675 -5.163 2.507 1.00 63.33 72 LYS A C 11
ATOM 17871 O O . LYS A 1 72 ? 8.242 -6.205 2.136 1.00 4.41 72 LYS A O 11
ATOM 17890 N N . GLU A 1 73 ? 6.787 -5.121 3.529 1.00 73.02 73 GLU A N 11
ATOM 17891 C CA . GLU A 1 73 ? 6.317 -6.333 4.245 1.00 24.12 73 GLU A CA 11
ATOM 17892 C C . GLU A 1 73 ? 5.577 -7.279 3.286 1.00 65.35 73 GLU A C 11
ATOM 17893 O O . GLU A 1 73 ? 5.616 -8.503 3.449 1.00 51.22 73 GLU A O 11
ATOM 17905 N N . ALA A 1 74 ? 4.911 -6.688 2.284 1.00 51.10 74 ALA A N 11
ATOM 17906 C CA . ALA A 1 74 ? 4.259 -7.435 1.216 1.00 74.05 74 ALA A CA 11
ATOM 17907 C C . ALA A 1 74 ? 5.311 -8.043 0.259 1.00 71.32 74 ALA A C 11
ATOM 17908 O O . ALA A 1 74 ? 5.210 -9.218 -0.071 1.00 31.43 74 ALA A O 11
ATOM 17915 N N . ILE A 1 75 ? 6.361 -7.256 -0.117 1.00 55.11 75 ILE A N 11
ATOM 17916 C CA . ILE A 1 75 ? 7.389 -7.677 -1.125 1.00 22.02 75 ILE A CA 11
ATOM 17917 C C . ILE A 1 75 ? 8.122 -8.952 -0.675 1.00 30.44 75 ILE A C 11
ATOM 17918 O O . ILE A 1 75 ? 8.298 -9.893 -1.459 1.00 4.23 75 ILE A O 11
ATOM 17934 N N . THR A 1 76 ? 8.499 -8.981 0.608 1.00 73.10 76 THR A N 11
ATOM 17935 C CA . THR A 1 76 ? 9.222 -10.113 1.213 1.00 32.13 76 THR A CA 11
ATOM 17936 C C . THR A 1 76 ? 8.342 -11.387 1.305 1.00 24.53 76 THR A C 11
ATOM 17937 O O . THR A 1 76 ? 8.856 -12.485 1.532 1.00 55.22 76 THR A O 11
ATOM 17948 N N . ALA A 1 77 ? 7.018 -11.222 1.121 1.00 11.11 77 ALA A N 11
ATOM 17949 C CA . ALA A 1 77 ? 6.045 -12.340 1.058 1.00 71.51 77 ALA A CA 11
ATOM 17950 C C . ALA A 1 77 ? 5.570 -12.619 -0.392 1.00 24.12 77 ALA A C 11
ATOM 17951 O O . ALA A 1 77 ? 4.915 -13.636 -0.639 1.00 13.35 77 ALA A O 11
ATOM 17958 N N . ILE A 1 78 ? 5.870 -11.695 -1.328 1.00 50.42 78 ILE A N 11
ATOM 17959 C CA . ILE A 1 78 ? 5.598 -11.880 -2.775 1.00 23.33 78 ILE A CA 11
ATOM 17960 C C . ILE A 1 78 ? 6.588 -12.908 -3.352 1.00 41.15 78 ILE A C 11
ATOM 17961 O O . ILE A 1 78 ? 7.795 -12.801 -3.083 1.00 13.45 78 ILE A O 11
ATOM 17977 N N . PRO A 1 79 ? 6.109 -13.923 -4.146 1.00 53.31 79 PRO A N 11
ATOM 17978 C CA . PRO A 1 79 ? 7.000 -14.881 -4.851 1.00 40.21 79 PRO A CA 11
ATOM 17979 C C . PRO A 1 79 ? 7.912 -14.150 -5.858 1.00 64.54 79 PRO A C 11
ATOM 17980 O O . PRO A 1 79 ? 7.555 -13.084 -6.373 1.00 21.03 79 PRO A O 11
ATOM 17991 N N . GLU A 1 80 ? 9.064 -14.754 -6.154 1.00 10.33 80 GLU A N 11
ATOM 17992 C CA . GLU A 1 80 ? 10.127 -14.118 -6.953 1.00 64.40 80 GLU A CA 11
ATOM 17993 C C . GLU A 1 80 ? 9.742 -13.972 -8.465 1.00 43.25 80 GLU A C 11
ATOM 17994 O O . GLU A 1 80 ? 10.498 -13.397 -9.256 1.00 34.14 80 GLU A O 11
ATOM 18006 N N . GLU A 1 81 ? 8.529 -14.431 -8.858 1.00 44.15 81 GLU A N 11
ATOM 18007 C CA . GLU A 1 81 ? 8.010 -14.255 -10.237 1.00 15.21 81 GLU A CA 11
ATOM 18008 C C . GLU A 1 81 ? 6.682 -13.458 -10.262 1.00 24.43 81 GLU A C 11
ATOM 18009 O O . GLU A 1 81 ? 6.632 -12.362 -10.833 1.00 45.24 81 GLU A O 11
ATOM 18021 N N . GLU A 1 82 ? 5.622 -14.009 -9.620 1.00 34.12 82 GLU A N 11
ATOM 18022 C CA . GLU A 1 82 ? 4.248 -13.461 -9.709 1.00 72.51 82 GLU A CA 11
ATOM 18023 C C . GLU A 1 82 ? 4.146 -12.041 -9.125 1.00 45.04 82 GLU A C 11
ATOM 18024 O O . GLU A 1 82 ? 4.076 -11.865 -7.897 1.00 32.52 82 GLU A O 11
ATOM 18036 N N . GLY A 1 83 ? 4.173 -11.038 -10.037 1.00 2.40 83 GLY A N 11
ATOM 18037 C CA . GLY A 1 83 ? 4.078 -9.634 -9.675 1.00 10.24 83 GLY A CA 11
ATOM 18038 C C . GLY A 1 83 ? 5.255 -9.126 -8.858 1.00 41.22 83 GLY A C 11
ATOM 18039 O O . GLY A 1 83 ? 5.139 -8.113 -8.167 1.00 70.12 83 GLY A O 11
ATOM 18043 N N . ARG A 1 84 ? 6.374 -9.857 -8.909 1.00 34.14 84 ARG A N 11
ATOM 18044 C CA . ARG A 1 84 ? 7.637 -9.437 -8.304 1.00 75.10 84 ARG A CA 11
ATOM 18045 C C . ARG A 1 84 ? 8.200 -8.298 -9.155 1.00 1.21 84 ARG A C 11
ATOM 18046 O O . ARG A 1 84 ? 8.472 -7.213 -8.655 1.00 54.50 84 ARG A O 11
ATOM 18067 N N . LYS A 1 85 ? 8.340 -8.571 -10.469 1.00 13.41 85 LYS A N 11
ATOM 18068 C CA . LYS A 1 85 ? 8.678 -7.557 -11.481 1.00 60.10 85 LYS A CA 11
ATOM 18069 C C . LYS A 1 85 ? 7.414 -6.717 -11.760 1.00 74.31 85 LYS A C 11
ATOM 18070 O O . LYS A 1 85 ? 6.789 -6.824 -12.822 1.00 52.13 85 LYS A O 11
ATOM 18089 N N . GLU A 1 86 ? 7.045 -5.918 -10.756 1.00 11.55 86 GLU A N 11
ATOM 18090 C CA . GLU A 1 86 ? 5.819 -5.129 -10.717 1.00 63.04 86 GLU A CA 11
ATOM 18091 C C . GLU A 1 86 ? 5.748 -4.403 -9.361 1.00 40.54 86 GLU A C 11
ATOM 18092 O O . GLU A 1 86 ? 6.094 -3.226 -9.255 1.00 30.45 86 GLU A O 11
ATOM 18104 N N . ALA A 1 87 ? 5.360 -5.157 -8.310 1.00 54.41 87 ALA A N 11
ATOM 18105 C CA . ALA A 1 87 ? 5.076 -4.613 -6.978 1.00 30.53 87 ALA A CA 11
ATOM 18106 C C . ALA A 1 87 ? 6.354 -4.192 -6.237 1.00 71.21 87 ALA A C 11
ATOM 18107 O O . ALA A 1 87 ? 6.311 -3.281 -5.404 1.00 2.13 87 ALA A O 11
ATOM 18114 N N . LYS A 1 88 ? 7.479 -4.861 -6.552 1.00 53.52 88 LYS A N 11
ATOM 18115 C CA . LYS A 1 88 ? 8.806 -4.569 -5.962 1.00 34.34 88 LYS A CA 11
ATOM 18116 C C . LYS A 1 88 ? 9.262 -3.156 -6.387 1.00 71.31 88 LYS A C 11
ATOM 18117 O O . LYS A 1 88 ? 9.816 -2.390 -5.586 1.00 52.45 88 LYS A O 11
ATOM 18136 N N . GLU A 1 89 ? 8.970 -2.825 -7.651 1.00 44.42 89 GLU A N 11
ATOM 18137 C CA . GLU A 1 89 ? 9.254 -1.509 -8.244 1.00 41.45 89 GLU A CA 11
ATOM 18138 C C . GLU A 1 89 ? 8.269 -0.449 -7.707 1.00 72.13 89 GLU A C 11
ATOM 18139 O O . GLU A 1 89 ? 8.622 0.724 -7.603 1.00 50.13 89 GLU A O 11
ATOM 18151 N N . MET A 1 90 ? 7.033 -0.883 -7.376 1.00 40.01 90 MET A N 11
ATOM 18152 C CA . MET A 1 90 ? 6.022 -0.019 -6.720 1.00 51.11 90 MET A CA 11
ATOM 18153 C C . MET A 1 90 ? 6.457 0.339 -5.285 1.00 2.35 90 MET A C 11
ATOM 18154 O O . MET A 1 90 ? 6.206 1.451 -4.801 1.00 1.24 90 MET A O 11
ATOM 18168 N N . ALA A 1 91 ? 7.129 -0.621 -4.622 1.00 21.52 91 ALA A N 11
ATOM 18169 C CA . ALA A 1 91 ? 7.721 -0.423 -3.287 1.00 13.23 91 ALA A CA 11
ATOM 18170 C C . ALA A 1 91 ? 8.862 0.590 -3.358 1.00 3.52 91 ALA A C 11
ATOM 18171 O O . ALA A 1 91 ? 9.076 1.370 -2.425 1.00 12.11 91 ALA A O 11
ATOM 18178 N N . LYS A 1 92 ? 9.582 0.554 -4.493 1.00 30.33 92 LYS A N 11
ATOM 18179 C CA . LYS A 1 92 ? 10.640 1.516 -4.797 1.00 5.12 92 LYS A CA 11
ATOM 18180 C C . LYS A 1 92 ? 10.052 2.902 -5.088 1.00 63.43 92 LYS A C 11
ATOM 18181 O O . LYS A 1 92 ? 10.636 3.890 -4.682 1.00 35.33 92 LYS A O 11
ATOM 18200 N N . LYS A 1 93 ? 8.882 2.956 -5.771 1.00 54.12 93 LYS A N 11
ATOM 18201 C CA . LYS A 1 93 ? 8.193 4.232 -6.084 1.00 14.35 93 LYS A CA 11
ATOM 18202 C C . LYS A 1 93 ? 7.873 5.006 -4.796 1.00 34.35 93 LYS A C 11
ATOM 18203 O O . LYS A 1 93 ? 8.266 6.165 -4.651 1.00 1.12 93 LYS A O 11
ATOM 18222 N N . ALA A 1 94 ? 7.206 4.310 -3.859 1.00 50.11 94 ALA A N 11
ATOM 18223 C CA . ALA A 1 94 ? 6.814 4.863 -2.549 1.00 22.53 94 ALA A CA 11
ATOM 18224 C C . ALA A 1 94 ? 8.045 5.254 -1.699 1.00 45.23 94 ALA A C 11
ATOM 18225 O O . ALA A 1 94 ? 7.989 6.197 -0.900 1.00 2.00 94 ALA A O 11
ATOM 18232 N N . GLU A 1 95 ? 9.156 4.524 -1.914 1.00 61.42 95 GLU A N 11
ATOM 18233 C CA . GLU A 1 95 ? 10.440 4.762 -1.236 1.00 70.04 95 GLU A CA 11
ATOM 18234 C C . GLU A 1 95 ? 11.090 6.071 -1.767 1.00 11.41 95 GLU A C 11
ATOM 18235 O O . GLU A 1 95 ? 11.545 6.899 -0.974 1.00 42.13 95 GLU A O 11
ATOM 18247 N N . GLU A 1 96 ? 11.068 6.264 -3.111 1.00 33.03 96 GLU A N 11
ATOM 18248 C CA . GLU A 1 96 ? 11.605 7.480 -3.781 1.00 24.40 96 GLU A CA 11
ATOM 18249 C C . GLU A 1 96 ? 10.819 8.731 -3.364 1.00 52.14 96 GLU A C 11
ATOM 18250 O O . GLU A 1 96 ? 11.395 9.810 -3.155 1.00 33.45 96 GLU A O 11
ATOM 18262 N N . TRP A 1 97 ? 9.487 8.565 -3.280 1.00 4.20 97 TRP A N 11
ATOM 18263 C CA . TRP A 1 97 ? 8.566 9.634 -2.876 1.00 65.14 97 TRP A CA 11
ATOM 18264 C C . TRP A 1 97 ? 8.877 10.092 -1.452 1.00 31.32 97 TRP A C 11
ATOM 18265 O O . TRP A 1 97 ? 8.965 11.291 -1.185 1.00 0.05 97 TRP A O 11
ATOM 18286 N N . LEU A 1 98 ? 9.083 9.100 -0.561 1.00 21.41 98 LEU A N 11
ATOM 18287 C CA . LEU A 1 98 ? 9.394 9.326 0.861 1.00 2.03 98 LEU A CA 11
ATOM 18288 C C . LEU A 1 98 ? 10.709 10.123 1.030 1.00 34.13 98 LEU A C 11
ATOM 18289 O O . LEU A 1 98 ? 10.839 10.925 1.961 1.00 73.11 98 LEU A O 11
ATOM 18305 N N . GLN A 1 99 ? 11.666 9.908 0.094 1.00 62.03 99 GLN A N 11
ATOM 18306 C CA . GLN A 1 99 ? 12.947 10.653 0.062 1.00 62.12 99 GLN A CA 11
ATOM 18307 C C . GLN A 1 99 ? 12.696 12.141 -0.208 1.00 23.13 99 GLN A C 11
ATOM 18308 O O . GLN A 1 99 ? 13.206 12.997 0.503 1.00 23.14 99 GLN A O 11
ATOM 18322 N N . ALA A 1 100 ? 11.884 12.420 -1.243 1.00 42.51 100 ALA A N 11
ATOM 18323 C CA . ALA A 1 100 ? 11.565 13.797 -1.670 1.00 51.41 100 ALA A CA 11
ATOM 18324 C C . ALA A 1 100 ? 10.709 14.534 -0.621 1.00 74.14 100 ALA A C 11
ATOM 18325 O O . ALA A 1 100 ? 10.801 15.756 -0.487 1.00 73.51 100 ALA A O 11
ATOM 18332 N N . GLU A 1 101 ? 9.895 13.762 0.125 1.00 34.40 101 GLU A N 11
ATOM 18333 C CA . GLU A 1 101 ? 9.024 14.284 1.199 1.00 13.23 101 GLU A CA 11
ATOM 18334 C C . GLU A 1 101 ? 9.827 14.719 2.447 1.00 51.21 101 GLU A C 11
ATOM 18335 O O . GLU A 1 101 ? 9.285 15.407 3.317 1.00 65.05 101 GLU A O 11
ATOM 18347 N N . GLN A 1 102 ? 11.109 14.321 2.523 1.00 24.53 102 GLN A N 11
ATOM 18348 C CA . GLN A 1 102 ? 12.027 14.732 3.601 1.00 31.15 102 GLN A CA 11
ATOM 18349 C C . GLN A 1 102 ? 13.484 14.582 3.123 1.00 1.44 102 GLN A C 11
ATOM 18350 O O . GLN A 1 102 ? 14.178 13.620 3.452 1.00 31.11 102 GLN A O 11
ATOM 18364 N N . ASN A 1 103 ? 13.922 15.524 2.275 1.00 70.12 103 ASN A N 11
ATOM 18365 C CA . ASN A 1 103 ? 15.266 15.500 1.653 1.00 2.33 103 ASN A CA 11
ATOM 18366 C C . ASN A 1 103 ? 16.109 16.677 2.174 1.00 12.34 103 ASN A C 11
ATOM 18367 O O . ASN A 1 103 ? 15.572 17.763 2.423 1.00 2.11 103 ASN A O 11
ATOM 18378 N N . ASN A 1 104 ? 17.428 16.447 2.339 1.00 55.31 104 ASN A N 11
ATOM 18379 C CA . ASN A 1 104 ? 18.391 17.501 2.707 1.00 20.30 104 ASN A CA 11
ATOM 18380 C C . ASN A 1 104 ? 18.852 18.221 1.420 1.00 15.02 104 ASN A C 11
ATOM 18381 O O . ASN A 1 104 ? 18.335 19.311 1.122 1.00 22.12 104 ASN A O 11
ATOM 18393 N N . ALA A 1 1 ? -12.226 -14.224 5.476 1.00 51.32 1 ALA A N 12
ATOM 18394 C CA . ALA A 1 1 ? -12.729 -14.181 4.082 1.00 54.11 1 ALA A CA 12
ATOM 18395 C C . ALA A 1 1 ? -12.700 -12.744 3.535 1.00 5.43 1 ALA A C 12
ATOM 18396 O O . ALA A 1 1 ? -12.313 -11.802 4.236 1.00 11.12 1 ALA A O 12
ATOM 18405 N N . ASP A 1 2 ? -13.147 -12.590 2.279 1.00 0.21 2 ASP A N 12
ATOM 18406 C CA . ASP A 1 2 ? -13.179 -11.293 1.558 1.00 42.30 2 ASP A CA 12
ATOM 18407 C C . ASP A 1 2 ? -14.375 -10.393 1.993 1.00 50.43 2 ASP A C 12
ATOM 18408 O O . ASP A 1 2 ? -14.660 -9.388 1.332 1.00 63.22 2 ASP A O 12
ATOM 18417 N N . GLU A 1 3 ? -15.047 -10.764 3.104 1.00 52.41 3 GLU A N 12
ATOM 18418 C CA . GLU A 1 3 ? -16.180 -10.020 3.697 1.00 62.43 3 GLU A CA 12
ATOM 18419 C C . GLU A 1 3 ? -15.840 -8.529 3.906 1.00 72.34 3 GLU A C 12
ATOM 18420 O O . GLU A 1 3 ? -16.605 -7.638 3.512 1.00 10.22 3 GLU A O 12
ATOM 18432 N N . ASN A 1 4 ? -14.663 -8.291 4.494 1.00 20.11 4 ASN A N 12
ATOM 18433 C CA . ASN A 1 4 ? -14.194 -6.936 4.823 1.00 30.40 4 ASN A CA 12
ATOM 18434 C C . ASN A 1 4 ? -13.867 -6.155 3.541 1.00 40.14 4 ASN A C 12
ATOM 18435 O O . ASN A 1 4 ? -14.191 -4.972 3.437 1.00 11.12 4 ASN A O 12
ATOM 18446 N N . ILE A 1 5 ? -13.256 -6.865 2.564 1.00 65.23 5 ILE A N 12
ATOM 18447 C CA . ILE A 1 5 ? -12.871 -6.308 1.247 1.00 44.23 5 ILE A CA 12
ATOM 18448 C C . ILE A 1 5 ? -14.095 -5.699 0.531 1.00 2.22 5 ILE A C 12
ATOM 18449 O O . ILE A 1 5 ? -14.028 -4.566 0.039 1.00 23.41 5 ILE A O 12
ATOM 18465 N N . ALA A 1 6 ? -15.216 -6.456 0.552 1.00 4.04 6 ALA A N 12
ATOM 18466 C CA . ALA A 1 6 ? -16.489 -6.064 -0.077 1.00 52.01 6 ALA A CA 12
ATOM 18467 C C . ALA A 1 6 ? -16.976 -4.693 0.437 1.00 72.52 6 ALA A C 12
ATOM 18468 O O . ALA A 1 6 ? -17.447 -3.864 -0.344 1.00 11.42 6 ALA A O 12
ATOM 18475 N N . LYS A 1 7 ? -16.805 -4.468 1.755 1.00 3.13 7 LYS A N 12
ATOM 18476 C CA . LYS A 1 7 ? -17.178 -3.206 2.417 1.00 2.42 7 LYS A CA 12
ATOM 18477 C C . LYS A 1 7 ? -16.303 -2.035 1.912 1.00 24.21 7 LYS A C 12
ATOM 18478 O O . LYS A 1 7 ? -16.825 -0.974 1.564 1.00 41.24 7 LYS A O 12
ATOM 18497 N N . PHE A 1 8 ? -14.971 -2.258 1.871 1.00 41.04 8 PHE A N 12
ATOM 18498 C CA . PHE A 1 8 ? -13.981 -1.204 1.544 1.00 61.41 8 PHE A CA 12
ATOM 18499 C C . PHE A 1 8 ? -14.085 -0.757 0.069 1.00 71.13 8 PHE A C 12
ATOM 18500 O O . PHE A 1 8 ? -13.757 0.384 -0.254 1.00 13.24 8 PHE A O 12
ATOM 18517 N N . GLU A 1 9 ? -14.538 -1.673 -0.809 1.00 61.24 9 GLU A N 12
ATOM 18518 C CA . GLU A 1 9 ? -14.754 -1.380 -2.245 1.00 44.13 9 GLU A CA 12
ATOM 18519 C C . GLU A 1 9 ? -16.005 -0.507 -2.442 1.00 3.02 9 GLU A C 12
ATOM 18520 O O . GLU A 1 9 ? -16.016 0.391 -3.286 1.00 21.44 9 GLU A O 12
ATOM 18532 N N . LYS A 1 10 ? -17.055 -0.794 -1.650 1.00 20.21 10 LYS A N 12
ATOM 18533 C CA . LYS A 1 10 ? -18.304 -0.002 -1.646 1.00 4.50 10 LYS A CA 12
ATOM 18534 C C . LYS A 1 10 ? -18.061 1.379 -1.007 1.00 72.40 10 LYS A C 12
ATOM 18535 O O . LYS A 1 10 ? -18.715 2.360 -1.369 1.00 15.33 10 LYS A O 12
ATOM 18554 N N . ALA A 1 11 ? -17.111 1.427 -0.055 1.00 61.11 11 ALA A N 12
ATOM 18555 C CA . ALA A 1 11 ? -16.667 2.673 0.587 1.00 23.34 11 ALA A CA 12
ATOM 18556 C C . ALA A 1 11 ? -15.817 3.496 -0.393 1.00 61.41 11 ALA A C 12
ATOM 18557 O O . ALA A 1 11 ? -15.882 4.731 -0.411 1.00 13.44 11 ALA A O 12
ATOM 18564 N N . TYR A 1 12 ? -15.044 2.790 -1.235 1.00 51.23 12 TYR A N 12
ATOM 18565 C CA . TYR A 1 12 ? -14.209 3.400 -2.280 1.00 44.42 12 TYR A CA 12
ATOM 18566 C C . TYR A 1 12 ? -15.044 3.467 -3.582 1.00 20.33 12 TYR A C 12
ATOM 18567 O O . TYR A 1 12 ? -14.660 2.919 -4.624 1.00 22.03 12 TYR A O 12
ATOM 18585 N N . LYS A 1 13 ? -16.191 4.138 -3.506 1.00 63.05 13 LYS A N 12
ATOM 18586 C CA . LYS A 1 13 ? -17.138 4.228 -4.621 1.00 44.02 13 LYS A CA 12
ATOM 18587 C C . LYS A 1 13 ? -16.850 5.503 -5.406 1.00 64.33 13 LYS A C 12
ATOM 18588 O O . LYS A 1 13 ? -17.158 6.613 -4.925 1.00 14.21 13 LYS A O 12
ATOM 18607 N N . LYS A 1 14 ? -16.178 5.339 -6.568 1.00 54.44 14 LYS A N 12
ATOM 18608 C CA . LYS A 1 14 ? -15.989 6.412 -7.569 1.00 3.43 14 LYS A CA 12
ATOM 18609 C C . LYS A 1 14 ? -15.120 7.561 -6.989 1.00 61.40 14 LYS A C 12
ATOM 18610 O O . LYS A 1 14 ? -15.117 8.692 -7.491 1.00 31.14 14 LYS A O 12
ATOM 18629 N N . ALA A 1 15 ? -14.352 7.216 -5.934 1.00 70.22 15 ALA A N 12
ATOM 18630 C CA . ALA A 1 15 ? -13.500 8.152 -5.184 1.00 52.31 15 ALA A CA 12
ATOM 18631 C C . ALA A 1 15 ? -12.139 8.290 -5.892 1.00 1.44 15 ALA A C 12
ATOM 18632 O O . ALA A 1 15 ? -11.110 7.829 -5.399 1.00 61.04 15 ALA A O 12
ATOM 18639 N N . GLU A 1 16 ? -12.165 8.896 -7.086 1.00 11.21 16 GLU A N 12
ATOM 18640 C CA . GLU A 1 16 ? -10.981 9.035 -7.971 1.00 61.24 16 GLU A CA 12
ATOM 18641 C C . GLU A 1 16 ? -10.972 10.442 -8.615 1.00 63.44 16 GLU A C 12
ATOM 18642 O O . GLU A 1 16 ? -10.186 10.706 -9.525 1.00 24.44 16 GLU A O 12
ATOM 18654 N N . GLU A 1 17 ? -11.824 11.343 -8.098 1.00 22.10 17 GLU A N 12
ATOM 18655 C CA . GLU A 1 17 ? -12.121 12.641 -8.737 1.00 12.41 17 GLU A CA 12
ATOM 18656 C C . GLU A 1 17 ? -12.089 13.796 -7.719 1.00 61.43 17 GLU A C 12
ATOM 18657 O O . GLU A 1 17 ? -11.843 13.577 -6.517 1.00 60.44 17 GLU A O 12
ATOM 18669 N N . LEU A 1 18 ? -12.292 15.032 -8.254 1.00 31.32 18 LEU A N 12
ATOM 18670 C CA . LEU A 1 18 ? -12.560 16.268 -7.473 1.00 40.14 18 LEU A CA 12
ATOM 18671 C C . LEU A 1 18 ? -11.284 16.761 -6.729 1.00 44.04 18 LEU A C 12
ATOM 18672 O O . LEU A 1 18 ? -11.360 17.648 -5.879 1.00 42.02 18 LEU A O 12
ATOM 18688 N N . ASN A 1 19 ? -10.115 16.202 -7.116 1.00 44.45 19 ASN A N 12
ATOM 18689 C CA . ASN A 1 19 ? -8.817 16.420 -6.438 1.00 15.11 19 ASN A CA 12
ATOM 18690 C C . ASN A 1 19 ? -8.958 16.140 -4.927 1.00 43.12 19 ASN A C 12
ATOM 18691 O O . ASN A 1 19 ? -8.980 17.051 -4.088 1.00 5.42 19 ASN A O 12
ATOM 18702 N N . GLN A 1 20 ? -9.175 14.861 -4.608 1.00 20.22 20 GLN A N 12
ATOM 18703 C CA . GLN A 1 20 ? -9.364 14.392 -3.231 1.00 42.44 20 GLN A CA 12
ATOM 18704 C C . GLN A 1 20 ? -8.433 13.212 -2.978 1.00 4.13 20 GLN A C 12
ATOM 18705 O O . GLN A 1 20 ? -8.005 12.540 -3.929 1.00 23.53 20 GLN A O 12
ATOM 18719 N N . GLY A 1 21 ? -8.141 12.956 -1.698 1.00 14.01 21 GLY A N 12
ATOM 18720 C CA . GLY A 1 21 ? -7.258 11.861 -1.323 1.00 11.04 21 GLY A CA 12
ATOM 18721 C C . GLY A 1 21 ? -7.503 11.341 0.084 1.00 55.24 21 GLY A C 12
ATOM 18722 O O . GLY A 1 21 ? -7.379 10.145 0.331 1.00 14.34 21 GLY A O 12
ATOM 18726 N N . GLU A 1 22 ? -7.825 12.249 1.016 1.00 65.43 22 GLU A N 12
ATOM 18727 C CA . GLU A 1 22 ? -8.098 11.896 2.428 1.00 61.04 22 GLU A CA 12
ATOM 18728 C C . GLU A 1 22 ? -9.310 10.940 2.537 1.00 5.00 22 GLU A C 12
ATOM 18729 O O . GLU A 1 22 ? -9.299 10.009 3.344 1.00 1.15 22 GLU A O 12
ATOM 18741 N N . LEU A 1 23 ? -10.311 11.147 1.667 1.00 31.15 23 LEU A N 12
ATOM 18742 C CA . LEU A 1 23 ? -11.545 10.321 1.629 1.00 61.42 23 LEU A CA 12
ATOM 18743 C C . LEU A 1 23 ? -11.321 8.929 0.982 1.00 75.44 23 LEU A C 12
ATOM 18744 O O . LEU A 1 23 ? -12.247 8.110 0.939 1.00 34.35 23 LEU A O 12
ATOM 18760 N N . MET A 1 24 ? -10.112 8.676 0.467 1.00 13.42 24 MET A N 12
ATOM 18761 C CA . MET A 1 24 ? -9.787 7.450 -0.291 1.00 74.42 24 MET A CA 12
ATOM 18762 C C . MET A 1 24 ? -8.356 6.991 0.035 1.00 4.03 24 MET A C 12
ATOM 18763 O O . MET A 1 24 ? -7.733 7.525 0.960 1.00 74.22 24 MET A O 12
ATOM 18777 N N . GLY A 1 25 ? -7.841 5.998 -0.718 1.00 11.42 25 GLY A N 12
ATOM 18778 C CA . GLY A 1 25 ? -6.504 5.425 -0.488 1.00 33.21 25 GLY A CA 12
ATOM 18779 C C . GLY A 1 25 ? -6.460 4.447 0.677 1.00 1.43 25 GLY A C 12
ATOM 18780 O O . GLY A 1 25 ? -6.049 3.294 0.521 1.00 60.44 25 GLY A O 12
ATOM 18784 N N . ARG A 1 26 ? -6.892 4.941 1.847 1.00 21.41 26 ARG A N 12
ATOM 18785 C CA . ARG A 1 26 ? -6.973 4.179 3.099 1.00 14.33 26 ARG A CA 12
ATOM 18786 C C . ARG A 1 26 ? -7.811 2.899 2.924 1.00 42.01 26 ARG A C 12
ATOM 18787 O O . ARG A 1 26 ? -7.425 1.838 3.408 1.00 40.54 26 ARG A O 12
ATOM 18808 N N . ALA A 1 27 ? -8.944 3.030 2.198 1.00 22.51 27 ALA A N 12
ATOM 18809 C CA . ALA A 1 27 ? -9.861 1.909 1.907 1.00 44.03 27 ALA A CA 12
ATOM 18810 C C . ALA A 1 27 ? -9.142 0.795 1.114 1.00 21.50 27 ALA A C 12
ATOM 18811 O O . ALA A 1 27 ? -9.328 -0.383 1.417 1.00 74.53 27 ALA A O 12
ATOM 18818 N N . LEU A 1 28 ? -8.299 1.194 0.125 1.00 12.23 28 LEU A N 12
ATOM 18819 C CA . LEU A 1 28 ? -7.466 0.242 -0.650 1.00 62.11 28 LEU A CA 12
ATOM 18820 C C . LEU A 1 28 ? -6.473 -0.483 0.274 1.00 45.11 28 LEU A C 12
ATOM 18821 O O . LEU A 1 28 ? -6.360 -1.700 0.226 1.00 33.22 28 LEU A O 12
ATOM 18837 N N . TYR A 1 29 ? -5.772 0.311 1.113 1.00 43.31 29 TYR A N 12
ATOM 18838 C CA . TYR A 1 29 ? -4.766 -0.175 2.088 1.00 2.22 29 TYR A CA 12
ATOM 18839 C C . TYR A 1 29 ? -5.327 -1.326 2.962 1.00 75.33 29 TYR A C 12
ATOM 18840 O O . TYR A 1 29 ? -4.650 -2.342 3.164 1.00 64.02 29 TYR A O 12
ATOM 18858 N N . ASN A 1 30 ? -6.569 -1.146 3.458 1.00 4.43 30 ASN A N 12
ATOM 18859 C CA . ASN A 1 30 ? -7.257 -2.148 4.302 1.00 41.43 30 ASN A CA 12
ATOM 18860 C C . ASN A 1 30 ? -7.548 -3.452 3.523 1.00 15.10 30 ASN A C 12
ATOM 18861 O O . ASN A 1 30 ? -7.465 -4.549 4.091 1.00 10.03 30 ASN A O 12
ATOM 18872 N N . ILE A 1 31 ? -7.888 -3.311 2.226 1.00 21.11 31 ILE A N 12
ATOM 18873 C CA . ILE A 1 31 ? -8.081 -4.461 1.318 1.00 43.44 31 ILE A CA 12
ATOM 18874 C C . ILE A 1 31 ? -6.744 -5.209 1.125 1.00 12.02 31 ILE A C 12
ATOM 18875 O O . ILE A 1 31 ? -6.716 -6.438 1.017 1.00 55.40 31 ILE A O 12
ATOM 18891 N N . GLY A 1 32 ? -5.648 -4.424 1.069 1.00 33.22 32 GLY A N 12
ATOM 18892 C CA . GLY A 1 32 ? -4.298 -4.951 0.922 1.00 31.24 32 GLY A CA 12
ATOM 18893 C C . GLY A 1 32 ? -3.903 -5.854 2.082 1.00 34.23 32 GLY A C 12
ATOM 18894 O O . GLY A 1 32 ? -3.307 -6.908 1.872 1.00 55.34 32 GLY A O 12
ATOM 18898 N N . LEU A 1 33 ? -4.259 -5.429 3.308 1.00 20.21 33 LEU A N 12
ATOM 18899 C CA . LEU A 1 33 ? -4.022 -6.213 4.539 1.00 33.24 33 LEU A CA 12
ATOM 18900 C C . LEU A 1 33 ? -4.706 -7.586 4.432 1.00 15.21 33 LEU A C 12
ATOM 18901 O O . LEU A 1 33 ? -4.083 -8.614 4.686 1.00 10.44 33 LEU A O 12
ATOM 18917 N N . GLU A 1 34 ? -5.982 -7.554 3.996 1.00 53.21 34 GLU A N 12
ATOM 18918 C CA . GLU A 1 34 ? -6.811 -8.751 3.769 1.00 40.23 34 GLU A CA 12
ATOM 18919 C C . GLU A 1 34 ? -6.159 -9.719 2.754 1.00 0.03 34 GLU A C 12
ATOM 18920 O O . GLU A 1 34 ? -6.132 -10.931 2.980 1.00 34.44 34 GLU A O 12
ATOM 18932 N N . LYS A 1 35 ? -5.630 -9.152 1.649 1.00 63.44 35 LYS A N 12
ATOM 18933 C CA . LYS A 1 35 ? -4.958 -9.922 0.579 1.00 30.14 35 LYS A CA 12
ATOM 18934 C C . LYS A 1 35 ? -3.687 -10.607 1.112 1.00 23.03 35 LYS A C 12
ATOM 18935 O O . LYS A 1 35 ? -3.478 -11.799 0.886 1.00 75.51 35 LYS A O 12
ATOM 18954 N N . ASN A 1 36 ? -2.884 -9.822 1.850 1.00 25.23 36 ASN A N 12
ATOM 18955 C CA . ASN A 1 36 ? -1.576 -10.243 2.388 1.00 43.44 36 ASN A CA 12
ATOM 18956 C C . ASN A 1 36 ? -1.741 -11.412 3.380 1.00 61.24 36 ASN A C 12
ATOM 18957 O O . ASN A 1 36 ? -0.937 -12.345 3.390 1.00 3.11 36 ASN A O 12
ATOM 18968 N N . LYS A 1 37 ? -2.828 -11.354 4.174 1.00 71.10 37 LYS A N 12
ATOM 18969 C CA . LYS A 1 37 ? -3.177 -12.405 5.153 1.00 54.02 37 LYS A CA 12
ATOM 18970 C C . LYS A 1 37 ? -3.636 -13.701 4.453 1.00 61.44 37 LYS A C 12
ATOM 18971 O O . LYS A 1 37 ? -3.433 -14.800 4.977 1.00 30.50 37 LYS A O 12
ATOM 18990 N N . MET A 1 38 ? -4.242 -13.564 3.255 1.00 22.32 38 MET A N 12
ATOM 18991 C CA . MET A 1 38 ? -4.634 -14.721 2.416 1.00 42.12 38 MET A CA 12
ATOM 18992 C C . MET A 1 38 ? -3.425 -15.293 1.641 1.00 2.22 38 MET A C 12
ATOM 18993 O O . MET A 1 38 ? -3.564 -16.285 0.919 1.00 4.53 38 MET A O 12
ATOM 19007 N N . GLY A 1 39 ? -2.244 -14.654 1.800 1.00 35.01 39 GLY A N 12
ATOM 19008 C CA . GLY A 1 39 ? -1.016 -15.060 1.101 1.00 71.12 39 GLY A CA 12
ATOM 19009 C C . GLY A 1 39 ? -0.856 -14.386 -0.250 1.00 63.30 39 GLY A C 12
ATOM 19010 O O . GLY A 1 39 ? 0.173 -14.539 -0.920 1.00 10.11 39 GLY A O 12
ATOM 19014 N N . LYS A 1 40 ? -1.884 -13.620 -0.641 1.00 73.12 40 LYS A N 12
ATOM 19015 C CA . LYS A 1 40 ? -1.952 -12.923 -1.930 1.00 74.42 40 LYS A CA 12
ATOM 19016 C C . LYS A 1 40 ? -1.346 -11.519 -1.803 1.00 52.14 40 LYS A C 12
ATOM 19017 O O . LYS A 1 40 ? -1.966 -10.504 -2.148 1.00 62.42 40 LYS A O 12
ATOM 19036 N N . ALA A 1 41 ? -0.087 -11.496 -1.321 1.00 1.13 41 ALA A N 12
ATOM 19037 C CA . ALA A 1 41 ? 0.666 -10.270 -1.060 1.00 5.21 41 ALA A CA 12
ATOM 19038 C C . ALA A 1 41 ? 1.048 -9.541 -2.360 1.00 42.24 41 ALA A C 12
ATOM 19039 O O . ALA A 1 41 ? 1.436 -8.372 -2.319 1.00 31.25 41 ALA A O 12
ATOM 19046 N N . ARG A 1 42 ? 0.952 -10.252 -3.508 1.00 34.33 42 ARG A N 12
ATOM 19047 C CA . ARG A 1 42 ? 1.185 -9.680 -4.849 1.00 44.10 42 ARG A CA 12
ATOM 19048 C C . ARG A 1 42 ? 0.127 -8.583 -5.107 1.00 52.23 42 ARG A C 12
ATOM 19049 O O . ARG A 1 42 ? 0.459 -7.443 -5.455 1.00 23.12 42 ARG A O 12
ATOM 19070 N N . GLU A 1 43 ? -1.145 -8.963 -4.908 1.00 72.25 43 GLU A N 12
ATOM 19071 C CA . GLU A 1 43 ? -2.292 -8.054 -5.034 1.00 2.15 43 GLU A CA 12
ATOM 19072 C C . GLU A 1 43 ? -2.289 -7.031 -3.892 1.00 2.30 43 GLU A C 12
ATOM 19073 O O . GLU A 1 43 ? -2.671 -5.895 -4.101 1.00 30.14 43 GLU A O 12
ATOM 19085 N N . ALA A 1 44 ? -1.847 -7.452 -2.691 1.00 5.55 44 ALA A N 12
ATOM 19086 C CA . ALA A 1 44 ? -1.712 -6.552 -1.526 1.00 25.24 44 ALA A CA 12
ATOM 19087 C C . ALA A 1 44 ? -0.793 -5.368 -1.849 1.00 4.31 44 ALA A C 12
ATOM 19088 O O . ALA A 1 44 ? -1.107 -4.228 -1.514 1.00 64.03 44 ALA A O 12
ATOM 19095 N N . ALA A 1 45 ? 0.310 -5.671 -2.550 1.00 60.51 45 ALA A N 12
ATOM 19096 C CA . ALA A 1 45 ? 1.309 -4.679 -2.967 1.00 53.13 45 ALA A CA 12
ATOM 19097 C C . ALA A 1 45 ? 0.716 -3.652 -3.945 1.00 22.21 45 ALA A C 12
ATOM 19098 O O . ALA A 1 45 ? 1.168 -2.508 -3.976 1.00 21.24 45 ALA A O 12
ATOM 19105 N N . GLU A 1 46 ? -0.290 -4.082 -4.742 1.00 33.33 46 GLU A N 12
ATOM 19106 C CA . GLU A 1 46 ? -1.083 -3.173 -5.591 1.00 15.22 46 GLU A CA 12
ATOM 19107 C C . GLU A 1 46 ? -1.794 -2.122 -4.720 1.00 31.33 46 GLU A C 12
ATOM 19108 O O . GLU A 1 46 ? -1.654 -0.935 -4.949 1.00 51.53 46 GLU A O 12
ATOM 19120 N N . TYR A 1 47 ? -2.532 -2.601 -3.701 1.00 32.42 47 TYR A N 12
ATOM 19121 C CA . TYR A 1 47 ? -3.352 -1.747 -2.817 1.00 13.13 47 TYR A CA 12
ATOM 19122 C C . TYR A 1 47 ? -2.485 -0.800 -1.973 1.00 61.45 47 TYR A C 12
ATOM 19123 O O . TYR A 1 47 ? -2.885 0.332 -1.730 1.00 1.21 47 TYR A O 12
ATOM 19141 N N . PHE A 1 48 ? -1.307 -1.285 -1.537 1.00 62.01 48 PHE A N 12
ATOM 19142 C CA . PHE A 1 48 ? -0.356 -0.486 -0.735 1.00 53.31 48 PHE A CA 12
ATOM 19143 C C . PHE A 1 48 ? 0.333 0.574 -1.605 1.00 22.24 48 PHE A C 12
ATOM 19144 O O . PHE A 1 48 ? 0.656 1.657 -1.119 1.00 32.13 48 PHE A O 12
ATOM 19161 N N . PHE A 1 49 ? 0.542 0.245 -2.895 1.00 2.44 49 PHE A N 12
ATOM 19162 C CA . PHE A 1 49 ? 1.151 1.164 -3.867 1.00 55.53 49 PHE A CA 12
ATOM 19163 C C . PHE A 1 49 ? 0.175 2.287 -4.227 1.00 22.31 49 PHE A C 12
ATOM 19164 O O . PHE A 1 49 ? 0.530 3.460 -4.167 1.00 54.11 49 PHE A O 12
ATOM 19181 N N . ARG A 1 50 ? -1.055 1.892 -4.589 1.00 24.34 50 ARG A N 12
ATOM 19182 C CA . ARG A 1 50 ? -2.119 2.819 -4.995 1.00 73.22 50 ARG A CA 12
ATOM 19183 C C . ARG A 1 50 ? -2.515 3.731 -3.824 1.00 55.22 50 ARG A C 12
ATOM 19184 O O . ARG A 1 50 ? -2.790 4.915 -4.023 1.00 24.32 50 ARG A O 12
ATOM 19205 N N . ALA A 1 51 ? -2.515 3.155 -2.603 1.00 21.55 51 ALA A N 12
ATOM 19206 C CA . ALA A 1 51 ? -2.733 3.912 -1.367 1.00 15.42 51 ALA A CA 12
ATOM 19207 C C . ALA A 1 51 ? -1.607 4.933 -1.183 1.00 75.02 51 ALA A C 12
ATOM 19208 O O . ALA A 1 51 ? -1.880 6.098 -0.921 1.00 21.42 51 ALA A O 12
ATOM 19215 N N . ALA A 1 52 ? -0.347 4.479 -1.373 1.00 65.42 52 ALA A N 12
ATOM 19216 C CA . ALA A 1 52 ? 0.848 5.330 -1.217 1.00 21.54 52 ALA A CA 12
ATOM 19217 C C . ALA A 1 52 ? 0.829 6.519 -2.203 1.00 25.01 52 ALA A C 12
ATOM 19218 O O . ALA A 1 52 ? 1.275 7.607 -1.852 1.00 64.32 52 ALA A O 12
ATOM 19225 N N . ILE A 1 53 ? 0.286 6.291 -3.424 1.00 63.52 53 ILE A N 12
ATOM 19226 C CA . ILE A 1 53 ? 0.074 7.357 -4.429 1.00 0.03 53 ILE A CA 12
ATOM 19227 C C . ILE A 1 53 ? -0.875 8.429 -3.854 1.00 51.12 53 ILE A C 12
ATOM 19228 O O . ILE A 1 53 ? -0.558 9.611 -3.855 1.00 4.44 53 ILE A O 12
ATOM 19244 N N . VAL A 1 54 ? -2.013 7.966 -3.322 1.00 40.05 54 VAL A N 12
ATOM 19245 C CA . VAL A 1 54 ? -3.073 8.825 -2.768 1.00 4.13 54 VAL A CA 12
ATOM 19246 C C . VAL A 1 54 ? -2.560 9.661 -1.561 1.00 5.03 54 VAL A C 12
ATOM 19247 O O . VAL A 1 54 ? -2.815 10.869 -1.486 1.00 23.42 54 VAL A O 12
ATOM 19260 N N . PHE A 1 55 ? -1.809 9.002 -0.654 1.00 0.00 55 PHE A N 12
ATOM 19261 C CA . PHE A 1 55 ? -1.216 9.653 0.538 1.00 31.14 55 PHE A CA 12
ATOM 19262 C C . PHE A 1 55 ? -0.126 10.661 0.137 1.00 55.21 55 PHE A C 12
ATOM 19263 O O . PHE A 1 55 ? 0.090 11.647 0.833 1.00 71.31 55 PHE A O 12
ATOM 19280 N N . TYR A 1 56 ? 0.550 10.376 -0.982 1.00 12.44 56 TYR A N 12
ATOM 19281 C CA . TYR A 1 56 ? 1.577 11.254 -1.559 1.00 63.31 56 TYR A CA 12
ATOM 19282 C C . TYR A 1 56 ? 0.947 12.536 -2.136 1.00 74.20 56 TYR A C 12
ATOM 19283 O O . TYR A 1 56 ? 1.501 13.629 -1.976 1.00 14.25 56 TYR A O 12
ATOM 19301 N N . LYS A 1 57 ? -0.195 12.380 -2.822 1.00 55.31 57 LYS A N 12
ATOM 19302 C CA . LYS A 1 57 ? -1.012 13.513 -3.309 1.00 35.34 57 LYS A CA 12
ATOM 19303 C C . LYS A 1 57 ? -1.491 14.394 -2.144 1.00 22.33 57 LYS A C 12
ATOM 19304 O O . LYS A 1 57 ? -1.584 15.617 -2.281 1.00 23.24 57 LYS A O 12
ATOM 19323 N N . GLU A 1 58 ? -1.799 13.756 -1.008 1.00 61.21 58 GLU A N 12
ATOM 19324 C CA . GLU A 1 58 ? -2.196 14.462 0.226 1.00 10.34 58 GLU A CA 12
ATOM 19325 C C . GLU A 1 58 ? -0.982 14.904 1.051 1.00 1.21 58 GLU A C 12
ATOM 19326 O O . GLU A 1 58 ? -1.135 15.650 2.021 1.00 62.02 58 GLU A O 12
ATOM 19338 N N . HIS A 1 59 ? 0.208 14.399 0.674 1.00 43.31 59 HIS A N 12
ATOM 19339 C CA . HIS A 1 59 ? 1.495 14.727 1.322 1.00 51.42 59 HIS A CA 12
ATOM 19340 C C . HIS A 1 59 ? 1.515 14.325 2.812 1.00 44.10 59 HIS A C 12
ATOM 19341 O O . HIS A 1 59 ? 2.283 14.868 3.608 1.00 51.33 59 HIS A O 12
ATOM 19356 N N . ASP A 1 60 ? 0.689 13.326 3.150 1.00 1.00 60 ASP A N 12
ATOM 19357 C CA . ASP A 1 60 ? 0.605 12.746 4.490 1.00 63.41 60 ASP A CA 12
ATOM 19358 C C . ASP A 1 60 ? 1.747 11.739 4.652 1.00 31.21 60 ASP A C 12
ATOM 19359 O O . ASP A 1 60 ? 1.668 10.628 4.126 1.00 11.32 60 ASP A O 12
ATOM 19368 N N . THR A 1 61 ? 2.810 12.175 5.348 1.00 64.51 61 THR A N 12
ATOM 19369 C CA . THR A 1 61 ? 4.035 11.383 5.582 1.00 45.44 61 THR A CA 12
ATOM 19370 C C . THR A 1 61 ? 3.742 10.079 6.335 1.00 2.41 61 THR A C 12
ATOM 19371 O O . THR A 1 61 ? 4.379 9.060 6.080 1.00 74.11 61 THR A O 12
ATOM 19382 N N . ASP A 1 62 ? 2.777 10.142 7.264 1.00 34.41 62 ASP A N 12
ATOM 19383 C CA . ASP A 1 62 ? 2.430 9.020 8.149 1.00 22.23 62 ASP A CA 12
ATOM 19384 C C . ASP A 1 62 ? 1.773 7.890 7.358 1.00 74.41 62 ASP A C 12
ATOM 19385 O O . ASP A 1 62 ? 2.202 6.741 7.457 1.00 32.33 62 ASP A O 12
ATOM 19394 N N . GLY A 1 63 ? 0.744 8.239 6.562 1.00 4.35 63 GLY A N 12
ATOM 19395 C CA . GLY A 1 63 ? 0.034 7.264 5.733 1.00 51.42 63 GLY A CA 12
ATOM 19396 C C . GLY A 1 63 ? 0.863 6.761 4.560 1.00 74.45 63 GLY A C 12
ATOM 19397 O O . GLY A 1 63 ? 0.767 5.585 4.188 1.00 31.21 63 GLY A O 12
ATOM 19401 N N . LEU A 1 64 ? 1.663 7.669 3.977 1.00 60.44 64 LEU A N 12
ATOM 19402 C CA . LEU A 1 64 ? 2.591 7.356 2.874 1.00 4.23 64 LEU A CA 12
ATOM 19403 C C . LEU A 1 64 ? 3.611 6.310 3.328 1.00 65.11 64 LEU A C 12
ATOM 19404 O O . LEU A 1 64 ? 3.829 5.328 2.636 1.00 73.54 64 LEU A O 12
ATOM 19420 N N . ARG A 1 65 ? 4.190 6.546 4.518 1.00 24.34 65 ARG A N 12
ATOM 19421 C CA . ARG A 1 65 ? 5.196 5.656 5.131 1.00 64.52 65 ARG A CA 12
ATOM 19422 C C . ARG A 1 65 ? 4.547 4.357 5.630 1.00 0.14 65 ARG A C 12
ATOM 19423 O O . ARG A 1 65 ? 5.204 3.330 5.696 1.00 11.10 65 ARG A O 12
ATOM 19444 N N . ARG A 1 66 ? 3.257 4.437 6.008 1.00 41.22 66 ARG A N 12
ATOM 19445 C CA . ARG A 1 66 ? 2.481 3.271 6.468 1.00 54.14 66 ARG A CA 12
ATOM 19446 C C . ARG A 1 66 ? 2.287 2.278 5.314 1.00 15.25 66 ARG A C 12
ATOM 19447 O O . ARG A 1 66 ? 2.552 1.078 5.456 1.00 42.34 66 ARG A O 12
ATOM 19468 N N . ALA A 1 67 ? 1.837 2.813 4.174 1.00 51.13 67 ALA A N 12
ATOM 19469 C CA . ALA A 1 67 ? 1.592 2.038 2.956 1.00 3.05 67 ALA A CA 12
ATOM 19470 C C . ALA A 1 67 ? 2.917 1.645 2.277 1.00 62.00 67 ALA A C 12
ATOM 19471 O O . ALA A 1 67 ? 2.984 0.599 1.644 1.00 43.55 67 ALA A O 12
ATOM 19478 N N . ALA A 1 68 ? 3.959 2.496 2.421 1.00 64.42 68 ALA A N 12
ATOM 19479 C CA . ALA A 1 68 ? 5.312 2.213 1.895 1.00 61.34 68 ALA A CA 12
ATOM 19480 C C . ALA A 1 68 ? 5.960 1.052 2.656 1.00 65.52 68 ALA A C 12
ATOM 19481 O O . ALA A 1 68 ? 6.559 0.161 2.046 1.00 63.34 68 ALA A O 12
ATOM 19488 N N . LYS A 1 69 ? 5.828 1.091 3.996 1.00 72.14 69 LYS A N 12
ATOM 19489 C CA . LYS A 1 69 ? 6.329 0.037 4.890 1.00 72.24 69 LYS A CA 12
ATOM 19490 C C . LYS A 1 69 ? 5.652 -1.286 4.545 1.00 10.02 69 LYS A C 12
ATOM 19491 O O . LYS A 1 69 ? 6.323 -2.257 4.224 1.00 14.35 69 LYS A O 12
ATOM 19510 N N . SER A 1 70 ? 4.307 -1.248 4.533 1.00 41.33 70 SER A N 12
ATOM 19511 C CA . SER A 1 70 ? 3.463 -2.423 4.320 1.00 3.00 70 SER A CA 12
ATOM 19512 C C . SER A 1 70 ? 3.666 -3.001 2.906 1.00 61.52 70 SER A C 12
ATOM 19513 O O . SER A 1 70 ? 3.525 -4.202 2.713 1.00 32.10 70 SER A O 12
ATOM 19521 N N . LEU A 1 71 ? 4.002 -2.116 1.940 1.00 30.23 71 LEU A N 12
ATOM 19522 C CA . LEU A 1 71 ? 4.365 -2.505 0.560 1.00 24.24 71 LEU A CA 12
ATOM 19523 C C . LEU A 1 71 ? 5.607 -3.417 0.608 1.00 71.24 71 LEU A C 12
ATOM 19524 O O . LEU A 1 71 ? 5.583 -4.525 0.082 1.00 35.12 71 LEU A O 12
ATOM 19540 N N . LYS A 1 72 ? 6.662 -2.937 1.306 1.00 52.34 72 LYS A N 12
ATOM 19541 C CA . LYS A 1 72 ? 7.959 -3.636 1.413 1.00 45.32 72 LYS A CA 12
ATOM 19542 C C . LYS A 1 72 ? 7.832 -4.949 2.208 1.00 1.10 72 LYS A C 12
ATOM 19543 O O . LYS A 1 72 ? 8.492 -5.946 1.881 1.00 54.14 72 LYS A O 12
ATOM 19562 N N . GLU A 1 73 ? 6.990 -4.935 3.253 1.00 13.13 73 GLU A N 12
ATOM 19563 C CA . GLU A 1 73 ? 6.764 -6.119 4.102 1.00 1.13 73 GLU A CA 12
ATOM 19564 C C . GLU A 1 73 ? 5.883 -7.140 3.357 1.00 64.03 73 GLU A C 12
ATOM 19565 O O . GLU A 1 73 ? 5.930 -8.340 3.642 1.00 53.51 73 GLU A O 12
ATOM 19577 N N . ALA A 1 74 ? 5.088 -6.644 2.392 1.00 61.30 74 ALA A N 12
ATOM 19578 C CA . ALA A 1 74 ? 4.330 -7.498 1.472 1.00 64.54 74 ALA A CA 12
ATOM 19579 C C . ALA A 1 74 ? 5.288 -8.198 0.498 1.00 2.24 74 ALA A C 12
ATOM 19580 O O . ALA A 1 74 ? 5.085 -9.366 0.204 1.00 30.13 74 ALA A O 12
ATOM 19587 N N . ILE A 1 75 ? 6.357 -7.473 0.052 1.00 50.33 75 ILE A N 12
ATOM 19588 C CA . ILE A 1 75 ? 7.307 -7.949 -0.990 1.00 4.51 75 ILE A CA 12
ATOM 19589 C C . ILE A 1 75 ? 7.907 -9.324 -0.655 1.00 74.52 75 ILE A C 12
ATOM 19590 O O . ILE A 1 75 ? 7.975 -10.204 -1.525 1.00 72.45 75 ILE A O 12
ATOM 19606 N N . THR A 1 76 ? 8.320 -9.504 0.605 1.00 24.30 76 THR A N 12
ATOM 19607 C CA . THR A 1 76 ? 8.912 -10.765 1.066 1.00 71.10 76 THR A CA 12
ATOM 19608 C C . THR A 1 76 ? 7.843 -11.888 1.113 1.00 70.42 76 THR A C 12
ATOM 19609 O O . THR A 1 76 ? 8.149 -13.046 0.862 1.00 61.40 76 THR A O 12
ATOM 19620 N N . ALA A 1 77 ? 6.576 -11.502 1.372 1.00 12.35 77 ALA A N 12
ATOM 19621 C CA . ALA A 1 77 ? 5.426 -12.434 1.460 1.00 74.22 77 ALA A CA 12
ATOM 19622 C C . ALA A 1 77 ? 4.813 -12.728 0.064 1.00 20.43 77 ALA A C 12
ATOM 19623 O O . ALA A 1 77 ? 3.935 -13.594 -0.058 1.00 44.33 77 ALA A O 12
ATOM 19630 N N . ILE A 1 78 ? 5.268 -11.988 -0.971 1.00 53.10 78 ILE A N 12
ATOM 19631 C CA . ILE A 1 78 ? 4.781 -12.134 -2.365 1.00 50.23 78 ILE A CA 12
ATOM 19632 C C . ILE A 1 78 ? 5.226 -13.485 -2.979 1.00 42.21 78 ILE A C 12
ATOM 19633 O O . ILE A 1 78 ? 6.325 -13.958 -2.682 1.00 54.50 78 ILE A O 12
ATOM 19649 N N . PRO A 1 79 ? 4.327 -14.150 -3.789 1.00 63.33 79 PRO A N 12
ATOM 19650 C CA . PRO A 1 79 ? 4.699 -15.272 -4.698 1.00 52.31 79 PRO A CA 12
ATOM 19651 C C . PRO A 1 79 ? 5.993 -15.031 -5.525 1.00 65.52 79 PRO A C 12
ATOM 19652 O O . PRO A 1 79 ? 6.283 -13.910 -5.959 1.00 62.04 79 PRO A O 12
ATOM 19663 N N . GLU A 1 80 ? 6.709 -16.123 -5.782 1.00 51.43 80 GLU A N 12
ATOM 19664 C CA . GLU A 1 80 ? 8.087 -16.108 -6.303 1.00 64.20 80 GLU A CA 12
ATOM 19665 C C . GLU A 1 80 ? 8.129 -15.891 -7.838 1.00 51.31 80 GLU A C 12
ATOM 19666 O O . GLU A 1 80 ? 9.163 -15.498 -8.388 1.00 5.41 80 GLU A O 12
ATOM 19678 N N . GLU A 1 81 ? 6.984 -16.118 -8.503 1.00 11.20 81 GLU A N 12
ATOM 19679 C CA . GLU A 1 81 ? 6.908 -16.216 -9.969 1.00 5.34 81 GLU A CA 12
ATOM 19680 C C . GLU A 1 81 ? 7.179 -14.861 -10.661 1.00 53.21 81 GLU A C 12
ATOM 19681 O O . GLU A 1 81 ? 8.222 -14.679 -11.294 1.00 40.10 81 GLU A O 12
ATOM 19693 N N . GLU A 1 82 ? 6.235 -13.917 -10.541 1.00 23.43 82 GLU A N 12
ATOM 19694 C CA . GLU A 1 82 ? 6.269 -12.638 -11.287 1.00 60.14 82 GLU A CA 12
ATOM 19695 C C . GLU A 1 82 ? 6.357 -11.432 -10.338 1.00 15.53 82 GLU A C 12
ATOM 19696 O O . GLU A 1 82 ? 6.977 -10.417 -10.675 1.00 22.34 82 GLU A O 12
ATOM 19708 N N . GLY A 1 83 ? 5.745 -11.569 -9.148 1.00 63.20 83 GLY A N 12
ATOM 19709 C CA . GLY A 1 83 ? 5.525 -10.443 -8.240 1.00 54.14 83 GLY A CA 12
ATOM 19710 C C . GLY A 1 83 ? 6.791 -9.811 -7.676 1.00 35.44 83 GLY A C 12
ATOM 19711 O O . GLY A 1 83 ? 6.770 -8.642 -7.282 1.00 41.20 83 GLY A O 12
ATOM 19715 N N . ARG A 1 84 ? 7.893 -10.579 -7.643 1.00 54.52 84 ARG A N 12
ATOM 19716 C CA . ARG A 1 84 ? 9.192 -10.072 -7.177 1.00 22.45 84 ARG A CA 12
ATOM 19717 C C . ARG A 1 84 ? 9.687 -8.963 -8.131 1.00 12.14 84 ARG A C 12
ATOM 19718 O O . ARG A 1 84 ? 9.988 -7.858 -7.711 1.00 1.20 84 ARG A O 12
ATOM 19739 N N . LYS A 1 85 ? 9.698 -9.271 -9.439 1.00 3.23 85 LYS A N 12
ATOM 19740 C CA . LYS A 1 85 ? 10.311 -8.400 -10.467 1.00 3.01 85 LYS A CA 12
ATOM 19741 C C . LYS A 1 85 ? 9.340 -7.310 -10.989 1.00 71.44 85 LYS A C 12
ATOM 19742 O O . LYS A 1 85 ? 9.626 -6.668 -12.009 1.00 52.14 85 LYS A O 12
ATOM 19761 N N . GLU A 1 86 ? 8.211 -7.063 -10.278 1.00 35.23 86 GLU A N 12
ATOM 19762 C CA . GLU A 1 86 ? 7.248 -6.001 -10.663 1.00 63.10 86 GLU A CA 12
ATOM 19763 C C . GLU A 1 86 ? 6.784 -5.177 -9.440 1.00 5.13 86 GLU A C 12
ATOM 19764 O O . GLU A 1 86 ? 6.842 -3.940 -9.467 1.00 32.51 86 GLU A O 12
ATOM 19776 N N . ALA A 1 87 ? 6.350 -5.852 -8.359 1.00 14.22 87 ALA A N 12
ATOM 19777 C CA . ALA A 1 87 ? 5.818 -5.164 -7.162 1.00 30.22 87 ALA A CA 12
ATOM 19778 C C . ALA A 1 87 ? 6.930 -4.536 -6.319 1.00 23.11 87 ALA A C 12
ATOM 19779 O O . ALA A 1 87 ? 6.737 -3.471 -5.713 1.00 73.34 87 ALA A O 12
ATOM 19786 N N . LYS A 1 88 ? 8.098 -5.211 -6.287 1.00 22.32 88 LYS A N 12
ATOM 19787 C CA . LYS A 1 88 ? 9.305 -4.713 -5.596 1.00 73.25 88 LYS A CA 12
ATOM 19788 C C . LYS A 1 88 ? 9.789 -3.410 -6.247 1.00 43.04 88 LYS A C 12
ATOM 19789 O O . LYS A 1 88 ? 10.369 -2.556 -5.583 1.00 62.32 88 LYS A O 12
ATOM 19808 N N . GLU A 1 89 ? 9.518 -3.281 -7.558 1.00 2.20 89 GLU A N 12
ATOM 19809 C CA . GLU A 1 89 ? 9.875 -2.097 -8.352 1.00 35.35 89 GLU A CA 12
ATOM 19810 C C . GLU A 1 89 ? 8.957 -0.915 -7.999 1.00 51.00 89 GLU A C 12
ATOM 19811 O O . GLU A 1 89 ? 9.405 0.228 -7.906 1.00 0.44 89 GLU A O 12
ATOM 19823 N N . MET A 1 90 ? 7.658 -1.215 -7.791 1.00 72.22 90 MET A N 12
ATOM 19824 C CA . MET A 1 90 ? 6.666 -0.212 -7.334 1.00 12.24 90 MET A CA 12
ATOM 19825 C C . MET A 1 90 ? 7.023 0.307 -5.928 1.00 74.34 90 MET A C 12
ATOM 19826 O O . MET A 1 90 ? 6.779 1.468 -5.601 1.00 52.20 90 MET A O 12
ATOM 19840 N N . ALA A 1 91 ? 7.594 -0.594 -5.104 1.00 34.34 91 ALA A N 12
ATOM 19841 C CA . ALA A 1 91 ? 8.055 -0.263 -3.749 1.00 30.25 91 ALA A CA 12
ATOM 19842 C C . ALA A 1 91 ? 9.163 0.817 -3.767 1.00 14.31 91 ALA A C 12
ATOM 19843 O O . ALA A 1 91 ? 9.291 1.563 -2.795 1.00 54.10 91 ALA A O 12
ATOM 19850 N N . LYS A 1 92 ? 9.941 0.906 -4.886 1.00 31.35 92 LYS A N 12
ATOM 19851 C CA . LYS A 1 92 ? 10.932 1.997 -5.081 1.00 43.31 92 LYS A CA 12
ATOM 19852 C C . LYS A 1 92 ? 10.237 3.360 -5.090 1.00 63.25 92 LYS A C 12
ATOM 19853 O O . LYS A 1 92 ? 10.743 4.304 -4.496 1.00 64.31 92 LYS A O 12
ATOM 19872 N N . LYS A 1 93 ? 9.084 3.445 -5.789 1.00 3.02 93 LYS A N 12
ATOM 19873 C CA . LYS A 1 93 ? 8.307 4.699 -5.907 1.00 60.40 93 LYS A CA 12
ATOM 19874 C C . LYS A 1 93 ? 7.882 5.190 -4.519 1.00 70.21 93 LYS A C 12
ATOM 19875 O O . LYS A 1 93 ? 8.060 6.362 -4.197 1.00 31.43 93 LYS A O 12
ATOM 19894 N N . ALA A 1 94 ? 7.357 4.250 -3.711 1.00 74.41 94 ALA A N 12
ATOM 19895 C CA . ALA A 1 94 ? 6.911 4.507 -2.329 1.00 33.41 94 ALA A CA 12
ATOM 19896 C C . ALA A 1 94 ? 8.058 5.057 -1.446 1.00 70.13 94 ALA A C 12
ATOM 19897 O O . ALA A 1 94 ? 7.820 5.860 -0.531 1.00 65.33 94 ALA A O 12
ATOM 19904 N N . GLU A 1 95 ? 9.299 4.610 -1.749 1.00 41.14 95 GLU A N 12
ATOM 19905 C CA . GLU A 1 95 ? 10.525 5.107 -1.098 1.00 43.01 95 GLU A CA 12
ATOM 19906 C C . GLU A 1 95 ? 10.840 6.530 -1.574 1.00 2.20 95 GLU A C 12
ATOM 19907 O O . GLU A 1 95 ? 11.067 7.400 -0.753 1.00 32.00 95 GLU A O 12
ATOM 19919 N N . GLU A 1 96 ? 10.798 6.742 -2.906 1.00 13.14 96 GLU A N 12
ATOM 19920 C CA . GLU A 1 96 ? 11.176 8.028 -3.540 1.00 75.31 96 GLU A CA 12
ATOM 19921 C C . GLU A 1 96 ? 10.284 9.176 -3.054 1.00 74.51 96 GLU A C 12
ATOM 19922 O O . GLU A 1 96 ? 10.769 10.296 -2.848 1.00 51.21 96 GLU A O 12
ATOM 19934 N N . TRP A 1 97 ? 8.993 8.867 -2.863 1.00 25.21 97 TRP A N 12
ATOM 19935 C CA . TRP A 1 97 ? 8.007 9.818 -2.354 1.00 72.50 97 TRP A CA 12
ATOM 19936 C C . TRP A 1 97 ? 8.295 10.143 -0.889 1.00 11.42 97 TRP A C 12
ATOM 19937 O O . TRP A 1 97 ? 8.261 11.304 -0.502 1.00 2.24 97 TRP A O 12
ATOM 19958 N N . LEU A 1 98 ? 8.613 9.100 -0.093 1.00 31.41 98 LEU A N 12
ATOM 19959 C CA . LEU A 1 98 ? 8.933 9.256 1.337 1.00 53.32 98 LEU A CA 12
ATOM 19960 C C . LEU A 1 98 ? 10.186 10.137 1.526 1.00 1.24 98 LEU A C 12
ATOM 19961 O O . LEU A 1 98 ? 10.185 11.033 2.355 1.00 13.14 98 LEU A O 12
ATOM 19977 N N . GLN A 1 99 ? 11.220 9.888 0.699 1.00 22.32 99 GLN A N 12
ATOM 19978 C CA . GLN A 1 99 ? 12.503 10.626 0.744 1.00 65.52 99 GLN A CA 12
ATOM 19979 C C . GLN A 1 99 ? 12.304 12.088 0.306 1.00 44.55 99 GLN A C 12
ATOM 19980 O O . GLN A 1 99 ? 13.009 12.987 0.778 1.00 51.15 99 GLN A O 12
ATOM 19994 N N . ALA A 1 100 ? 11.323 12.302 -0.595 1.00 20.03 100 ALA A N 12
ATOM 19995 C CA . ALA A 1 100 ? 10.919 13.640 -1.052 1.00 21.10 100 ALA A CA 12
ATOM 19996 C C . ALA A 1 100 ? 10.208 14.408 0.073 1.00 43.52 100 ALA A C 12
ATOM 19997 O O . ALA A 1 100 ? 10.460 15.598 0.271 1.00 71.10 100 ALA A O 12
ATOM 20004 N N . GLU A 1 101 ? 9.339 13.700 0.810 1.00 23.12 101 GLU A N 12
ATOM 20005 C CA . GLU A 1 101 ? 8.551 14.275 1.915 1.00 22.34 101 GLU A CA 12
ATOM 20006 C C . GLU A 1 101 ? 9.417 14.518 3.165 1.00 14.41 101 GLU A C 12
ATOM 20007 O O . GLU A 1 101 ? 9.123 15.411 3.970 1.00 53.04 101 GLU A O 12
ATOM 20019 N N . GLN A 1 102 ? 10.474 13.709 3.329 1.00 54.23 102 GLN A N 12
ATOM 20020 C CA . GLN A 1 102 ? 11.419 13.829 4.449 1.00 12.01 102 GLN A CA 12
ATOM 20021 C C . GLN A 1 102 ? 12.521 14.830 4.079 1.00 75.51 102 GLN A C 12
ATOM 20022 O O . GLN A 1 102 ? 13.632 14.451 3.687 1.00 63.43 102 GLN A O 12
ATOM 20036 N N . ASN A 1 103 ? 12.159 16.123 4.131 1.00 52.00 103 ASN A N 12
ATOM 20037 C CA . ASN A 1 103 ? 13.082 17.232 3.844 1.00 41.30 103 ASN A CA 12
ATOM 20038 C C . ASN A 1 103 ? 13.954 17.483 5.077 1.00 75.14 103 ASN A C 12
ATOM 20039 O O . ASN A 1 103 ? 13.417 17.752 6.160 1.00 25.35 103 ASN A O 12
ATOM 20050 N N . ASN A 1 104 ? 15.289 17.390 4.887 1.00 2.32 104 ASN A N 12
ATOM 20051 C CA . ASN A 1 104 ? 16.308 17.447 5.955 1.00 32.31 104 ASN A CA 12
ATOM 20052 C C . ASN A 1 104 ? 16.248 16.139 6.799 1.00 23.33 104 ASN A C 12
ATOM 20053 O O . ASN A 1 104 ? 17.039 15.213 6.534 1.00 51.14 104 ASN A O 12
ATOM 20065 N N . ALA A 1 1 ? -12.995 -15.021 -0.881 1.00 42.23 1 ALA A N 13
ATOM 20066 C CA . ALA A 1 1 ? -12.870 -14.393 0.444 1.00 34.52 1 ALA A CA 13
ATOM 20067 C C . ALA A 1 1 ? -12.576 -12.897 0.263 1.00 44.42 1 ALA A C 13
ATOM 20068 O O . ALA A 1 1 ? -11.459 -12.515 -0.093 1.00 31.11 1 ALA A O 13
ATOM 20077 N N . ASP A 1 2 ? -13.619 -12.068 0.469 1.00 74.34 2 ASP A N 13
ATOM 20078 C CA . ASP A 1 2 ? -13.554 -10.615 0.211 1.00 34.21 2 ASP A CA 13
ATOM 20079 C C . ASP A 1 2 ? -14.665 -9.874 0.985 1.00 32.30 2 ASP A C 13
ATOM 20080 O O . ASP A 1 2 ? -15.145 -8.829 0.544 1.00 70.22 2 ASP A O 13
ATOM 20089 N N . GLU A 1 3 ? -15.022 -10.404 2.175 1.00 63.15 3 GLU A N 13
ATOM 20090 C CA . GLU A 1 3 ? -16.097 -9.841 3.025 1.00 72.20 3 GLU A CA 13
ATOM 20091 C C . GLU A 1 3 ? -15.719 -8.424 3.517 1.00 64.41 3 GLU A C 13
ATOM 20092 O O . GLU A 1 3 ? -16.373 -7.448 3.148 1.00 34.30 3 GLU A O 13
ATOM 20104 N N . ASN A 1 4 ? -14.635 -8.325 4.322 1.00 21.33 4 ASN A N 13
ATOM 20105 C CA . ASN A 1 4 ? -14.144 -7.026 4.854 1.00 11.21 4 ASN A CA 13
ATOM 20106 C C . ASN A 1 4 ? -13.694 -6.094 3.698 1.00 2.10 4 ASN A C 13
ATOM 20107 O O . ASN A 1 4 ? -13.861 -4.874 3.776 1.00 32.42 4 ASN A O 13
ATOM 20118 N N . ILE A 1 5 ? -13.168 -6.714 2.615 1.00 72.23 5 ILE A N 13
ATOM 20119 C CA . ILE A 1 5 ? -12.765 -6.019 1.368 1.00 45.42 5 ILE A CA 13
ATOM 20120 C C . ILE A 1 5 ? -13.966 -5.301 0.717 1.00 40.22 5 ILE A C 13
ATOM 20121 O O . ILE A 1 5 ? -13.830 -4.162 0.262 1.00 53.22 5 ILE A O 13
ATOM 20137 N N . ALA A 1 6 ? -15.137 -5.977 0.719 1.00 64.55 6 ALA A N 13
ATOM 20138 C CA . ALA A 1 6 ? -16.374 -5.469 0.091 1.00 22.15 6 ALA A CA 13
ATOM 20139 C C . ALA A 1 6 ? -16.796 -4.117 0.697 1.00 21.55 6 ALA A C 13
ATOM 20140 O O . ALA A 1 6 ? -17.295 -3.254 -0.017 1.00 53.25 6 ALA A O 13
ATOM 20147 N N . LYS A 1 7 ? -16.548 -3.954 2.014 1.00 50.11 7 LYS A N 13
ATOM 20148 C CA . LYS A 1 7 ? -16.775 -2.690 2.744 1.00 21.43 7 LYS A CA 13
ATOM 20149 C C . LYS A 1 7 ? -15.944 -1.543 2.124 1.00 32.41 7 LYS A C 13
ATOM 20150 O O . LYS A 1 7 ? -16.474 -0.466 1.830 1.00 44.54 7 LYS A O 13
ATOM 20169 N N . PHE A 1 8 ? -14.647 -1.816 1.894 1.00 54.31 8 PHE A N 13
ATOM 20170 C CA . PHE A 1 8 ? -13.694 -0.823 1.356 1.00 2.21 8 PHE A CA 13
ATOM 20171 C C . PHE A 1 8 ? -14.011 -0.503 -0.120 1.00 14.31 8 PHE A C 13
ATOM 20172 O O . PHE A 1 8 ? -13.766 0.616 -0.579 1.00 72.14 8 PHE A O 13
ATOM 20189 N N . GLU A 1 9 ? -14.562 -1.506 -0.835 1.00 24.40 9 GLU A N 13
ATOM 20190 C CA . GLU A 1 9 ? -15.006 -1.366 -2.234 1.00 64.34 9 GLU A CA 13
ATOM 20191 C C . GLU A 1 9 ? -16.163 -0.360 -2.342 1.00 21.34 9 GLU A C 13
ATOM 20192 O O . GLU A 1 9 ? -16.114 0.559 -3.163 1.00 34.21 9 GLU A O 13
ATOM 20204 N N . LYS A 1 10 ? -17.196 -0.552 -1.497 1.00 21.22 10 LYS A N 13
ATOM 20205 C CA . LYS A 1 10 ? -18.411 0.290 -1.498 1.00 72.31 10 LYS A CA 13
ATOM 20206 C C . LYS A 1 10 ? -18.076 1.740 -1.099 1.00 43.24 10 LYS A C 13
ATOM 20207 O O . LYS A 1 10 ? -18.545 2.695 -1.729 1.00 3.52 10 LYS A O 13
ATOM 20226 N N . ALA A 1 11 ? -17.237 1.866 -0.057 1.00 22.31 11 ALA A N 13
ATOM 20227 C CA . ALA A 1 11 ? -16.845 3.158 0.523 1.00 3.02 11 ALA A CA 13
ATOM 20228 C C . ALA A 1 11 ? -16.010 4.001 -0.461 1.00 55.04 11 ALA A C 13
ATOM 20229 O O . ALA A 1 11 ? -16.241 5.203 -0.614 1.00 32.24 11 ALA A O 13
ATOM 20236 N N . TYR A 1 12 ? -15.052 3.352 -1.131 1.00 50.13 12 TYR A N 13
ATOM 20237 C CA . TYR A 1 12 ? -14.106 4.030 -2.034 1.00 4.53 12 TYR A CA 13
ATOM 20238 C C . TYR A 1 12 ? -14.658 4.017 -3.476 1.00 2.43 12 TYR A C 13
ATOM 20239 O O . TYR A 1 12 ? -14.817 2.946 -4.069 1.00 21.41 12 TYR A O 13
ATOM 20257 N N . LYS A 1 13 ? -14.927 5.223 -4.019 1.00 54.12 13 LYS A N 13
ATOM 20258 C CA . LYS A 1 13 ? -15.314 5.403 -5.437 1.00 35.32 13 LYS A CA 13
ATOM 20259 C C . LYS A 1 13 ? -15.060 6.864 -5.898 1.00 2.34 13 LYS A C 13
ATOM 20260 O O . LYS A 1 13 ? -15.375 7.235 -7.033 1.00 22.13 13 LYS A O 13
ATOM 20279 N N . LYS A 1 14 ? -14.448 7.688 -5.021 1.00 33.35 14 LYS A N 13
ATOM 20280 C CA . LYS A 1 14 ? -14.464 9.167 -5.167 1.00 53.41 14 LYS A CA 13
ATOM 20281 C C . LYS A 1 14 ? -13.069 9.779 -5.403 1.00 64.44 14 LYS A C 13
ATOM 20282 O O . LYS A 1 14 ? -12.943 10.706 -6.215 1.00 42.23 14 LYS A O 13
ATOM 20301 N N . ALA A 1 15 ? -12.040 9.292 -4.671 1.00 1.34 15 ALA A N 13
ATOM 20302 C CA . ALA A 1 15 ? -10.667 9.857 -4.743 1.00 74.40 15 ALA A CA 13
ATOM 20303 C C . ALA A 1 15 ? -9.945 9.439 -6.052 1.00 12.22 15 ALA A C 13
ATOM 20304 O O . ALA A 1 15 ? -9.193 8.455 -6.071 1.00 11.32 15 ALA A O 13
ATOM 20311 N N . GLU A 1 16 ? -10.288 10.191 -7.130 1.00 23.01 16 GLU A N 13
ATOM 20312 C CA . GLU A 1 16 ? -9.699 10.155 -8.499 1.00 13.33 16 GLU A CA 13
ATOM 20313 C C . GLU A 1 16 ? -10.734 10.773 -9.466 1.00 53.10 16 GLU A C 13
ATOM 20314 O O . GLU A 1 16 ? -10.385 11.461 -10.431 1.00 42.40 16 GLU A O 13
ATOM 20326 N N . GLU A 1 17 ? -12.021 10.496 -9.177 1.00 71.40 17 GLU A N 13
ATOM 20327 C CA . GLU A 1 17 ? -13.174 11.078 -9.892 1.00 63.43 17 GLU A CA 13
ATOM 20328 C C . GLU A 1 17 ? -13.263 12.587 -9.572 1.00 54.53 17 GLU A C 13
ATOM 20329 O O . GLU A 1 17 ? -13.135 13.437 -10.460 1.00 75.01 17 GLU A O 13
ATOM 20341 N N . LEU A 1 18 ? -13.459 12.889 -8.281 1.00 63.22 18 LEU A N 13
ATOM 20342 C CA . LEU A 1 18 ? -13.363 14.258 -7.732 1.00 65.43 18 LEU A CA 13
ATOM 20343 C C . LEU A 1 18 ? -11.999 14.371 -7.013 1.00 13.10 18 LEU A C 13
ATOM 20344 O O . LEU A 1 18 ? -11.356 13.337 -6.752 1.00 4.43 18 LEU A O 13
ATOM 20360 N N . ASN A 1 19 ? -11.554 15.623 -6.754 1.00 22.12 19 ASN A N 13
ATOM 20361 C CA . ASN A 1 19 ? -10.288 15.945 -6.049 1.00 2.40 19 ASN A CA 13
ATOM 20362 C C . ASN A 1 19 ? -10.116 15.083 -4.776 1.00 55.24 19 ASN A C 13
ATOM 20363 O O . ASN A 1 19 ? -9.204 14.252 -4.718 1.00 23.23 19 ASN A O 13
ATOM 20374 N N . GLN A 1 20 ? -11.008 15.299 -3.775 1.00 30.04 20 GLN A N 13
ATOM 20375 C CA . GLN A 1 20 ? -11.142 14.423 -2.577 1.00 35.15 20 GLN A CA 13
ATOM 20376 C C . GLN A 1 20 ? -9.799 14.196 -1.838 1.00 50.02 20 GLN A C 13
ATOM 20377 O O . GLN A 1 20 ? -8.899 15.044 -1.884 1.00 13.14 20 GLN A O 13
ATOM 20391 N N . GLY A 1 21 ? -9.708 13.076 -1.095 1.00 44.34 21 GLY A N 13
ATOM 20392 C CA . GLY A 1 21 ? -8.423 12.580 -0.593 1.00 71.31 21 GLY A CA 13
ATOM 20393 C C . GLY A 1 21 ? -8.366 12.475 0.919 1.00 72.52 21 GLY A C 13
ATOM 20394 O O . GLY A 1 21 ? -9.184 13.092 1.610 1.00 3.43 21 GLY A O 13
ATOM 20398 N N . GLU A 1 22 ? -7.362 11.704 1.400 1.00 1.31 22 GLU A N 13
ATOM 20399 C CA . GLU A 1 22 ? -7.172 11.305 2.824 1.00 72.54 22 GLU A CA 13
ATOM 20400 C C . GLU A 1 22 ? -8.293 10.345 3.293 1.00 30.30 22 GLU A C 13
ATOM 20401 O O . GLU A 1 22 ? -8.019 9.214 3.722 1.00 22.42 22 GLU A O 13
ATOM 20413 N N . LEU A 1 23 ? -9.546 10.842 3.215 1.00 31.13 23 LEU A N 13
ATOM 20414 C CA . LEU A 1 23 ? -10.800 10.080 3.460 1.00 72.31 23 LEU A CA 13
ATOM 20415 C C . LEU A 1 23 ? -10.765 8.683 2.811 1.00 51.13 23 LEU A C 13
ATOM 20416 O O . LEU A 1 23 ? -11.265 7.707 3.368 1.00 1.24 23 LEU A O 13
ATOM 20432 N N . MET A 1 24 ? -10.161 8.630 1.614 1.00 25.22 24 MET A N 13
ATOM 20433 C CA . MET A 1 24 ? -9.926 7.391 0.858 1.00 74.43 24 MET A CA 13
ATOM 20434 C C . MET A 1 24 ? -8.415 7.220 0.603 1.00 0.41 24 MET A C 13
ATOM 20435 O O . MET A 1 24 ? -7.616 8.119 0.893 1.00 1.32 24 MET A O 13
ATOM 20449 N N . GLY A 1 25 ? -8.049 6.048 0.068 1.00 13.12 25 GLY A N 13
ATOM 20450 C CA . GLY A 1 25 ? -6.648 5.627 -0.054 1.00 3.33 25 GLY A CA 13
ATOM 20451 C C . GLY A 1 25 ? -6.319 4.632 1.045 1.00 73.43 25 GLY A C 13
ATOM 20452 O O . GLY A 1 25 ? -5.709 3.593 0.795 1.00 2.03 25 GLY A O 13
ATOM 20456 N N . ARG A 1 26 ? -6.774 4.973 2.273 1.00 42.21 26 ARG A N 13
ATOM 20457 C CA . ARG A 1 26 ? -6.683 4.104 3.459 1.00 74.43 26 ARG A CA 13
ATOM 20458 C C . ARG A 1 26 ? -7.443 2.792 3.198 1.00 71.43 26 ARG A C 13
ATOM 20459 O O . ARG A 1 26 ? -6.965 1.723 3.544 1.00 43.33 26 ARG A O 13
ATOM 20480 N N . ALA A 1 27 ? -8.617 2.920 2.538 1.00 13.24 27 ALA A N 13
ATOM 20481 C CA . ALA A 1 27 ? -9.460 1.784 2.125 1.00 61.55 27 ALA A CA 13
ATOM 20482 C C . ALA A 1 27 ? -8.677 0.794 1.245 1.00 74.45 27 ALA A C 13
ATOM 20483 O O . ALA A 1 27 ? -8.777 -0.413 1.449 1.00 52.14 27 ALA A O 13
ATOM 20490 N N . LEU A 1 28 ? -7.877 1.329 0.283 1.00 43.00 28 LEU A N 13
ATOM 20491 C CA . LEU A 1 28 ? -7.043 0.497 -0.609 1.00 42.34 28 LEU A CA 13
ATOM 20492 C C . LEU A 1 28 ? -5.955 -0.244 0.191 1.00 60.34 28 LEU A C 13
ATOM 20493 O O . LEU A 1 28 ? -5.764 -1.445 0.016 1.00 32.45 28 LEU A O 13
ATOM 20509 N N . TYR A 1 29 ? -5.283 0.503 1.095 1.00 1.03 29 TYR A N 13
ATOM 20510 C CA . TYR A 1 29 ? -4.273 -0.041 2.035 1.00 64.14 29 TYR A CA 13
ATOM 20511 C C . TYR A 1 29 ? -4.852 -1.236 2.824 1.00 33.13 29 TYR A C 13
ATOM 20512 O O . TYR A 1 29 ? -4.193 -2.267 2.975 1.00 31.34 29 TYR A O 13
ATOM 20530 N N . ASN A 1 30 ? -6.114 -1.086 3.263 1.00 65.31 30 ASN A N 13
ATOM 20531 C CA . ASN A 1 30 ? -6.821 -2.091 4.074 1.00 42.34 30 ASN A CA 13
ATOM 20532 C C . ASN A 1 30 ? -7.239 -3.334 3.253 1.00 73.14 30 ASN A C 13
ATOM 20533 O O . ASN A 1 30 ? -7.290 -4.434 3.805 1.00 70.03 30 ASN A O 13
ATOM 20544 N N . ILE A 1 31 ? -7.533 -3.157 1.941 1.00 2.20 31 ILE A N 13
ATOM 20545 C CA . ILE A 1 31 ? -7.782 -4.292 1.009 1.00 71.50 31 ILE A CA 13
ATOM 20546 C C . ILE A 1 31 ? -6.484 -5.102 0.840 1.00 62.31 31 ILE A C 13
ATOM 20547 O O . ILE A 1 31 ? -6.500 -6.343 0.772 1.00 53.13 31 ILE A O 13
ATOM 20563 N N . GLY A 1 32 ? -5.365 -4.351 0.781 1.00 13.42 32 GLY A N 13
ATOM 20564 C CA . GLY A 1 32 ? -4.033 -4.920 0.720 1.00 41.02 32 GLY A CA 13
ATOM 20565 C C . GLY A 1 32 ? -3.716 -5.765 1.946 1.00 72.44 32 GLY A C 13
ATOM 20566 O O . GLY A 1 32 ? -3.125 -6.837 1.823 1.00 12.15 32 GLY A O 13
ATOM 20570 N N . LEU A 1 33 ? -4.144 -5.278 3.131 1.00 22.42 33 LEU A N 13
ATOM 20571 C CA . LEU A 1 33 ? -3.965 -5.995 4.409 1.00 52.33 33 LEU A CA 13
ATOM 20572 C C . LEU A 1 33 ? -4.665 -7.368 4.367 1.00 23.53 33 LEU A C 13
ATOM 20573 O O . LEU A 1 33 ? -4.099 -8.368 4.805 1.00 42.42 33 LEU A O 13
ATOM 20589 N N . GLU A 1 34 ? -5.883 -7.393 3.786 1.00 55.44 34 GLU A N 13
ATOM 20590 C CA . GLU A 1 34 ? -6.729 -8.601 3.736 1.00 14.33 34 GLU A CA 13
ATOM 20591 C C . GLU A 1 34 ? -6.184 -9.650 2.748 1.00 73.10 34 GLU A C 13
ATOM 20592 O O . GLU A 1 34 ? -6.243 -10.850 3.025 1.00 22.11 34 GLU A O 13
ATOM 20604 N N . LYS A 1 35 ? -5.661 -9.200 1.590 1.00 13.13 35 LYS A N 13
ATOM 20605 C CA . LYS A 1 35 ? -5.119 -10.119 0.565 1.00 61.05 35 LYS A CA 13
ATOM 20606 C C . LYS A 1 35 ? -3.725 -10.643 0.959 1.00 31.03 35 LYS A C 13
ATOM 20607 O O . LYS A 1 35 ? -3.396 -11.792 0.667 1.00 3.32 35 LYS A O 13
ATOM 20626 N N . ASN A 1 36 ? -2.941 -9.803 1.662 1.00 33.35 36 ASN A N 13
ATOM 20627 C CA . ASN A 1 36 ? -1.623 -10.203 2.230 1.00 73.23 36 ASN A CA 13
ATOM 20628 C C . ASN A 1 36 ? -1.843 -11.234 3.366 1.00 30.32 36 ASN A C 13
ATOM 20629 O O . ASN A 1 36 ? -1.038 -12.146 3.567 1.00 21.32 36 ASN A O 13
ATOM 20640 N N . LYS A 1 37 ? -2.977 -11.060 4.075 1.00 45.42 37 LYS A N 13
ATOM 20641 C CA . LYS A 1 37 ? -3.467 -11.970 5.140 1.00 43.34 37 LYS A CA 13
ATOM 20642 C C . LYS A 1 37 ? -3.845 -13.347 4.549 1.00 14.41 37 LYS A C 13
ATOM 20643 O O . LYS A 1 37 ? -3.623 -14.386 5.178 1.00 72.12 37 LYS A O 13
ATOM 20662 N N . MET A 1 38 ? -4.406 -13.334 3.323 1.00 21.33 38 MET A N 13
ATOM 20663 C CA . MET A 1 38 ? -4.805 -14.561 2.589 1.00 34.21 38 MET A CA 13
ATOM 20664 C C . MET A 1 38 ? -3.664 -15.077 1.677 1.00 52.05 38 MET A C 13
ATOM 20665 O O . MET A 1 38 ? -3.882 -15.971 0.851 1.00 22.35 38 MET A O 13
ATOM 20679 N N . GLY A 1 39 ? -2.446 -14.500 1.831 1.00 14.45 39 GLY A N 13
ATOM 20680 C CA . GLY A 1 39 ? -1.232 -15.010 1.166 1.00 41.43 39 GLY A CA 13
ATOM 20681 C C . GLY A 1 39 ? -0.929 -14.357 -0.181 1.00 55.20 39 GLY A C 13
ATOM 20682 O O . GLY A 1 39 ? 0.190 -14.485 -0.694 1.00 70.42 39 GLY A O 13
ATOM 20686 N N . LYS A 1 40 ? -1.929 -13.664 -0.748 1.00 43.01 40 LYS A N 13
ATOM 20687 C CA . LYS A 1 40 ? -1.830 -13.014 -2.069 1.00 4.03 40 LYS A CA 13
ATOM 20688 C C . LYS A 1 40 ? -1.177 -11.615 -1.917 1.00 44.10 40 LYS A C 13
ATOM 20689 O O . LYS A 1 40 ? -1.834 -10.573 -2.063 1.00 74.33 40 LYS A O 13
ATOM 20708 N N . ALA A 1 41 ? 0.131 -11.632 -1.603 1.00 2.54 41 ALA A N 13
ATOM 20709 C CA . ALA A 1 41 ? 0.920 -10.429 -1.279 1.00 72.25 41 ALA A CA 13
ATOM 20710 C C . ALA A 1 41 ? 1.230 -9.564 -2.522 1.00 74.23 41 ALA A C 13
ATOM 20711 O O . ALA A 1 41 ? 1.637 -8.409 -2.376 1.00 23.43 41 ALA A O 13
ATOM 20718 N N . ARG A 1 42 ? 1.041 -10.134 -3.731 1.00 12.42 42 ARG A N 13
ATOM 20719 C CA . ARG A 1 42 ? 1.225 -9.412 -5.006 1.00 71.50 42 ARG A CA 13
ATOM 20720 C C . ARG A 1 42 ? 0.102 -8.388 -5.229 1.00 42.31 42 ARG A C 13
ATOM 20721 O O . ARG A 1 42 ? 0.377 -7.204 -5.486 1.00 1.03 42 ARG A O 13
ATOM 20742 N N . GLU A 1 43 ? -1.164 -8.866 -5.140 1.00 31.30 43 GLU A N 13
ATOM 20743 C CA . GLU A 1 43 ? -2.359 -7.998 -5.242 1.00 64.34 43 GLU A CA 13
ATOM 20744 C C . GLU A 1 43 ? -2.313 -6.934 -4.139 1.00 74.33 43 GLU A C 13
ATOM 20745 O O . GLU A 1 43 ? -2.547 -5.749 -4.388 1.00 23.22 43 GLU A O 13
ATOM 20757 N N . ALA A 1 44 ? -1.956 -7.407 -2.931 1.00 0.45 44 ALA A N 13
ATOM 20758 C CA . ALA A 1 44 ? -1.803 -6.588 -1.728 1.00 64.11 44 ALA A CA 13
ATOM 20759 C C . ALA A 1 44 ? -0.849 -5.411 -1.963 1.00 30.55 44 ALA A C 13
ATOM 20760 O O . ALA A 1 44 ? -1.152 -4.274 -1.588 1.00 5.22 44 ALA A O 13
ATOM 20767 N N . ALA A 1 45 ? 0.292 -5.716 -2.616 1.00 5.02 45 ALA A N 13
ATOM 20768 C CA . ALA A 1 45 ? 1.331 -4.734 -2.943 1.00 44.44 45 ALA A CA 13
ATOM 20769 C C . ALA A 1 45 ? 0.801 -3.624 -3.872 1.00 20.45 45 ALA A C 13
ATOM 20770 O O . ALA A 1 45 ? 1.167 -2.454 -3.716 1.00 12.13 45 ALA A O 13
ATOM 20777 N N . GLU A 1 46 ? -0.070 -4.001 -4.832 1.00 64.22 46 GLU A N 13
ATOM 20778 C CA . GLU A 1 46 ? -0.701 -3.049 -5.771 1.00 62.24 46 GLU A CA 13
ATOM 20779 C C . GLU A 1 46 ? -1.614 -2.066 -5.017 1.00 50.03 46 GLU A C 13
ATOM 20780 O O . GLU A 1 46 ? -1.638 -0.876 -5.327 1.00 52.10 46 GLU A O 13
ATOM 20792 N N . TYR A 1 47 ? -2.332 -2.578 -4.009 1.00 43.44 47 TYR A N 13
ATOM 20793 C CA . TYR A 1 47 ? -3.258 -1.776 -3.190 1.00 10.11 47 TYR A CA 13
ATOM 20794 C C . TYR A 1 47 ? -2.512 -0.812 -2.254 1.00 41.00 47 TYR A C 13
ATOM 20795 O O . TYR A 1 47 ? -2.990 0.302 -2.011 1.00 12.35 47 TYR A O 13
ATOM 20813 N N . PHE A 1 48 ? -1.352 -1.257 -1.734 1.00 72.42 48 PHE A N 13
ATOM 20814 C CA . PHE A 1 48 ? -0.461 -0.405 -0.924 1.00 32.31 48 PHE A CA 13
ATOM 20815 C C . PHE A 1 48 ? 0.118 0.728 -1.788 1.00 1.53 48 PHE A C 13
ATOM 20816 O O . PHE A 1 48 ? 0.241 1.864 -1.335 1.00 21.23 48 PHE A O 13
ATOM 20833 N N . PHE A 1 49 ? 0.451 0.392 -3.046 1.00 2.21 49 PHE A N 13
ATOM 20834 C CA . PHE A 1 49 ? 0.997 1.346 -4.020 1.00 41.45 49 PHE A CA 13
ATOM 20835 C C . PHE A 1 49 ? -0.034 2.447 -4.351 1.00 50.11 49 PHE A C 13
ATOM 20836 O O . PHE A 1 49 ? 0.282 3.640 -4.276 1.00 75.32 49 PHE A O 13
ATOM 20853 N N . ARG A 1 50 ? -1.262 2.015 -4.715 1.00 12.43 50 ARG A N 13
ATOM 20854 C CA . ARG A 1 50 ? -2.382 2.918 -5.062 1.00 43.10 50 ARG A CA 13
ATOM 20855 C C . ARG A 1 50 ? -2.751 3.822 -3.864 1.00 50.23 50 ARG A C 13
ATOM 20856 O O . ARG A 1 50 ? -3.108 4.991 -4.043 1.00 13.42 50 ARG A O 13
ATOM 20877 N N . ALA A 1 51 ? -2.676 3.233 -2.651 1.00 53.10 51 ALA A N 13
ATOM 20878 C CA . ALA A 1 51 ? -2.902 3.947 -1.383 1.00 3.32 51 ALA A CA 13
ATOM 20879 C C . ALA A 1 51 ? -1.882 5.077 -1.236 1.00 51.12 51 ALA A C 13
ATOM 20880 O O . ALA A 1 51 ? -2.249 6.231 -0.998 1.00 63.43 51 ALA A O 13
ATOM 20887 N N . ALA A 1 52 ? -0.602 4.714 -1.448 1.00 71.41 52 ALA A N 13
ATOM 20888 C CA . ALA A 1 52 ? 0.544 5.621 -1.316 1.00 62.34 52 ALA A CA 13
ATOM 20889 C C . ALA A 1 52 ? 0.458 6.803 -2.301 1.00 52.11 52 ALA A C 13
ATOM 20890 O O . ALA A 1 52 ? 0.936 7.889 -1.991 1.00 43.31 52 ALA A O 13
ATOM 20897 N N . ILE A 1 53 ? -0.154 6.563 -3.488 1.00 63.44 53 ILE A N 13
ATOM 20898 C CA . ILE A 1 53 ? -0.434 7.612 -4.497 1.00 23.44 53 ILE A CA 13
ATOM 20899 C C . ILE A 1 53 ? -1.333 8.719 -3.892 1.00 14.21 53 ILE A C 13
ATOM 20900 O O . ILE A 1 53 ? -1.022 9.914 -3.992 1.00 74.10 53 ILE A O 13
ATOM 20916 N N . VAL A 1 54 ? -2.430 8.287 -3.230 1.00 40.30 54 VAL A N 13
ATOM 20917 C CA . VAL A 1 54 ? -3.433 9.191 -2.623 1.00 3.15 54 VAL A CA 13
ATOM 20918 C C . VAL A 1 54 ? -2.807 9.967 -1.439 1.00 64.44 54 VAL A C 13
ATOM 20919 O O . VAL A 1 54 ? -3.003 11.168 -1.296 1.00 21.34 54 VAL A O 13
ATOM 20932 N N . PHE A 1 55 ? -2.002 9.277 -0.630 1.00 74.53 55 PHE A N 13
ATOM 20933 C CA . PHE A 1 55 ? -1.338 9.890 0.538 1.00 32.14 55 PHE A CA 13
ATOM 20934 C C . PHE A 1 55 ? -0.191 10.832 0.120 1.00 53.20 55 PHE A C 13
ATOM 20935 O O . PHE A 1 55 ? 0.135 11.759 0.851 1.00 14.23 55 PHE A O 13
ATOM 20952 N N . TYR A 1 56 ? 0.409 10.580 -1.050 1.00 22.41 56 TYR A N 13
ATOM 20953 C CA . TYR A 1 56 ? 1.493 11.427 -1.598 1.00 45.25 56 TYR A CA 13
ATOM 20954 C C . TYR A 1 56 ? 0.952 12.800 -2.057 1.00 34.21 56 TYR A C 13
ATOM 20955 O O . TYR A 1 56 ? 1.528 13.846 -1.724 1.00 63.43 56 TYR A O 13
ATOM 20973 N N . LYS A 1 57 ? -0.139 12.778 -2.847 1.00 21.11 57 LYS A N 13
ATOM 20974 C CA . LYS A 1 57 ? -0.810 14.009 -3.341 1.00 65.03 57 LYS A CA 13
ATOM 20975 C C . LYS A 1 57 ? -1.472 14.818 -2.195 1.00 51.13 57 LYS A C 13
ATOM 20976 O O . LYS A 1 57 ? -1.608 16.040 -2.299 1.00 73.23 57 LYS A O 13
ATOM 20995 N N . GLU A 1 58 ? -1.885 14.137 -1.112 1.00 43.32 58 GLU A N 13
ATOM 20996 C CA . GLU A 1 58 ? -2.360 14.806 0.129 1.00 22.11 58 GLU A CA 13
ATOM 20997 C C . GLU A 1 58 ? -1.180 15.185 1.045 1.00 20.44 58 GLU A C 13
ATOM 20998 O O . GLU A 1 58 ? -1.367 15.925 2.016 1.00 11.31 58 GLU A O 13
ATOM 21010 N N . HIS A 1 59 ? 0.020 14.658 0.722 1.00 34.20 59 HIS A N 13
ATOM 21011 C CA . HIS A 1 59 ? 1.267 14.851 1.507 1.00 62.30 59 HIS A CA 13
ATOM 21012 C C . HIS A 1 59 ? 1.112 14.333 2.954 1.00 34.25 59 HIS A C 13
ATOM 21013 O O . HIS A 1 59 ? 1.804 14.786 3.874 1.00 12.23 59 HIS A O 13
ATOM 21028 N N . ASP A 1 60 ? 0.222 13.331 3.111 1.00 14.13 60 ASP A N 13
ATOM 21029 C CA . ASP A 1 60 ? 0.006 12.615 4.366 1.00 24.43 60 ASP A CA 13
ATOM 21030 C C . ASP A 1 60 ? 1.127 11.580 4.523 1.00 55.41 60 ASP A C 13
ATOM 21031 O O . ASP A 1 60 ? 1.030 10.450 4.026 1.00 63.43 60 ASP A O 13
ATOM 21040 N N . THR A 1 61 ? 2.217 12.029 5.165 1.00 75.14 61 THR A N 13
ATOM 21041 C CA . THR A 1 61 ? 3.443 11.241 5.354 1.00 11.11 61 THR A CA 13
ATOM 21042 C C . THR A 1 61 ? 3.186 9.961 6.162 1.00 44.20 61 THR A C 13
ATOM 21043 O O . THR A 1 61 ? 3.924 8.990 6.008 1.00 4.15 61 THR A O 13
ATOM 21054 N N . ASP A 1 62 ? 2.138 9.980 7.018 1.00 11.34 62 ASP A N 13
ATOM 21055 C CA . ASP A 1 62 ? 1.744 8.817 7.827 1.00 14.04 62 ASP A CA 13
ATOM 21056 C C . ASP A 1 62 ? 1.344 7.643 6.929 1.00 73.21 62 ASP A C 13
ATOM 21057 O O . ASP A 1 62 ? 2.021 6.617 6.929 1.00 43.44 62 ASP A O 13
ATOM 21066 N N . GLY A 1 63 ? 0.285 7.848 6.121 1.00 54.52 63 GLY A N 13
ATOM 21067 C CA . GLY A 1 63 ? -0.302 6.785 5.303 1.00 21.22 63 GLY A CA 13
ATOM 21068 C C . GLY A 1 63 ? 0.606 6.354 4.168 1.00 11.03 63 GLY A C 13
ATOM 21069 O O . GLY A 1 63 ? 0.608 5.180 3.776 1.00 35.44 63 GLY A O 13
ATOM 21073 N N . LEU A 1 64 ? 1.360 7.328 3.635 1.00 21.45 64 LEU A N 13
ATOM 21074 C CA . LEU A 1 64 ? 2.382 7.105 2.601 1.00 60.31 64 LEU A CA 13
ATOM 21075 C C . LEU A 1 64 ? 3.484 6.176 3.141 1.00 40.21 64 LEU A C 13
ATOM 21076 O O . LEU A 1 64 ? 3.905 5.237 2.459 1.00 23.43 64 LEU A O 13
ATOM 21092 N N . ARG A 1 65 ? 3.909 6.441 4.394 1.00 75.15 65 ARG A N 13
ATOM 21093 C CA . ARG A 1 65 ? 4.940 5.644 5.080 1.00 12.41 65 ARG A CA 13
ATOM 21094 C C . ARG A 1 65 ? 4.386 4.264 5.471 1.00 44.14 65 ARG A C 13
ATOM 21095 O O . ARG A 1 65 ? 5.118 3.287 5.419 1.00 11.35 65 ARG A O 13
ATOM 21116 N N . ARG A 1 66 ? 3.083 4.202 5.839 1.00 32.50 66 ARG A N 13
ATOM 21117 C CA . ARG A 1 66 ? 2.405 2.926 6.168 1.00 2.43 66 ARG A CA 13
ATOM 21118 C C . ARG A 1 66 ? 2.444 1.994 4.949 1.00 22.50 66 ARG A C 13
ATOM 21119 O O . ARG A 1 66 ? 2.822 0.834 5.056 1.00 0.44 66 ARG A O 13
ATOM 21140 N N . ALA A 1 67 ? 2.069 2.559 3.795 1.00 40.24 67 ALA A N 13
ATOM 21141 C CA . ALA A 1 67 ? 1.987 1.840 2.523 1.00 30.40 67 ALA A CA 13
ATOM 21142 C C . ALA A 1 67 ? 3.378 1.391 2.038 1.00 71.43 67 ALA A C 13
ATOM 21143 O O . ALA A 1 67 ? 3.540 0.246 1.632 1.00 34.23 67 ALA A O 13
ATOM 21150 N N . ALA A 1 68 ? 4.374 2.301 2.128 1.00 74.24 68 ALA A N 13
ATOM 21151 C CA . ALA A 1 68 ? 5.772 2.041 1.695 1.00 62.41 68 ALA A CA 13
ATOM 21152 C C . ALA A 1 68 ? 6.460 0.961 2.559 1.00 4.50 68 ALA A C 13
ATOM 21153 O O . ALA A 1 68 ? 7.197 0.102 2.047 1.00 5.50 68 ALA A O 13
ATOM 21160 N N . LYS A 1 69 ? 6.203 1.029 3.877 1.00 61.34 69 LYS A N 13
ATOM 21161 C CA . LYS A 1 69 ? 6.780 0.122 4.891 1.00 53.33 69 LYS A CA 13
ATOM 21162 C C . LYS A 1 69 ? 6.134 -1.277 4.766 1.00 4.32 69 LYS A C 13
ATOM 21163 O O . LYS A 1 69 ? 6.826 -2.301 4.843 1.00 3.21 69 LYS A O 13
ATOM 21182 N N . SER A 1 70 ? 4.807 -1.285 4.515 1.00 24.53 70 SER A N 13
ATOM 21183 C CA . SER A 1 70 ? 4.017 -2.516 4.339 1.00 2.23 70 SER A CA 13
ATOM 21184 C C . SER A 1 70 ? 4.344 -3.180 2.990 1.00 71.11 70 SER A C 13
ATOM 21185 O O . SER A 1 70 ? 4.252 -4.400 2.862 1.00 44.21 70 SER A O 13
ATOM 21193 N N . LEU A 1 71 ? 4.708 -2.343 1.994 1.00 30.34 71 LEU A N 13
ATOM 21194 C CA . LEU A 1 71 ? 5.110 -2.785 0.648 1.00 71.24 71 LEU A CA 13
ATOM 21195 C C . LEU A 1 71 ? 6.350 -3.685 0.710 1.00 41.22 71 LEU A C 13
ATOM 21196 O O . LEU A 1 71 ? 6.316 -4.802 0.209 1.00 72.21 71 LEU A O 13
ATOM 21212 N N . LYS A 1 72 ? 7.421 -3.185 1.360 1.00 0.03 72 LYS A N 13
ATOM 21213 C CA . LYS A 1 72 ? 8.714 -3.893 1.471 1.00 20.51 72 LYS A CA 13
ATOM 21214 C C . LYS A 1 72 ? 8.546 -5.276 2.155 1.00 64.21 72 LYS A C 13
ATOM 21215 O O . LYS A 1 72 ? 9.148 -6.274 1.729 1.00 44.21 72 LYS A O 13
ATOM 21234 N N . GLU A 1 73 ? 7.691 -5.317 3.193 1.00 74.33 73 GLU A N 13
ATOM 21235 C CA . GLU A 1 73 ? 7.376 -6.558 3.931 1.00 1.23 73 GLU A CA 13
ATOM 21236 C C . GLU A 1 73 ? 6.481 -7.481 3.088 1.00 1.12 73 GLU A C 13
ATOM 21237 O O . GLU A 1 73 ? 6.573 -8.707 3.190 1.00 21.12 73 GLU A O 13
ATOM 21249 N N . ALA A 1 74 ? 5.619 -6.874 2.252 1.00 32.52 74 ALA A N 13
ATOM 21250 C CA . ALA A 1 74 ? 4.769 -7.621 1.311 1.00 33.14 74 ALA A CA 13
ATOM 21251 C C . ALA A 1 74 ? 5.631 -8.330 0.253 1.00 74.11 74 ALA A C 13
ATOM 21252 O O . ALA A 1 74 ? 5.280 -9.420 -0.169 1.00 21.34 74 ALA A O 13
ATOM 21259 N N . ILE A 1 75 ? 6.794 -7.721 -0.113 1.00 53.32 75 ILE A N 13
ATOM 21260 C CA . ILE A 1 75 ? 7.697 -8.255 -1.167 1.00 73.03 75 ILE A CA 13
ATOM 21261 C C . ILE A 1 75 ? 8.321 -9.589 -0.734 1.00 25.42 75 ILE A C 13
ATOM 21262 O O . ILE A 1 75 ? 8.278 -10.578 -1.480 1.00 20.34 75 ILE A O 13
ATOM 21278 N N . THR A 1 76 ? 8.886 -9.608 0.490 1.00 22.45 76 THR A N 13
ATOM 21279 C CA . THR A 1 76 ? 9.467 -10.826 1.079 1.00 41.22 76 THR A CA 13
ATOM 21280 C C . THR A 1 76 ? 8.361 -11.868 1.390 1.00 44.24 76 THR A C 13
ATOM 21281 O O . THR A 1 76 ? 8.649 -13.048 1.586 1.00 23.04 76 THR A O 13
ATOM 21292 N N . ALA A 1 77 ? 7.093 -11.402 1.428 1.00 25.35 77 ALA A N 13
ATOM 21293 C CA . ALA A 1 77 ? 5.913 -12.247 1.659 1.00 41.32 77 ALA A CA 13
ATOM 21294 C C . ALA A 1 77 ? 5.313 -12.793 0.345 1.00 23.11 77 ALA A C 13
ATOM 21295 O O . ALA A 1 77 ? 4.491 -13.713 0.401 1.00 72.04 77 ALA A O 13
ATOM 21302 N N . ILE A 1 78 ? 5.687 -12.191 -0.817 1.00 4.14 78 ILE A N 13
ATOM 21303 C CA . ILE A 1 78 ? 5.239 -12.675 -2.146 1.00 71.41 78 ILE A CA 13
ATOM 21304 C C . ILE A 1 78 ? 5.877 -14.062 -2.415 1.00 23.45 78 ILE A C 13
ATOM 21305 O O . ILE A 1 78 ? 7.111 -14.158 -2.493 1.00 13.12 78 ILE A O 13
ATOM 21321 N N . PRO A 1 79 ? 5.054 -15.159 -2.524 1.00 75.41 79 PRO A N 13
ATOM 21322 C CA . PRO A 1 79 ? 5.565 -16.516 -2.872 1.00 13.34 79 PRO A CA 13
ATOM 21323 C C . PRO A 1 79 ? 6.002 -16.597 -4.353 1.00 23.14 79 PRO A C 13
ATOM 21324 O O . PRO A 1 79 ? 6.845 -17.418 -4.734 1.00 12.54 79 PRO A O 13
ATOM 21335 N N . GLU A 1 80 ? 5.434 -15.689 -5.156 1.00 12.33 80 GLU A N 13
ATOM 21336 C CA . GLU A 1 80 ? 5.599 -15.642 -6.610 1.00 54.23 80 GLU A CA 13
ATOM 21337 C C . GLU A 1 80 ? 6.908 -14.899 -6.947 1.00 11.32 80 GLU A C 13
ATOM 21338 O O . GLU A 1 80 ? 7.078 -13.733 -6.579 1.00 51.23 80 GLU A O 13
ATOM 21350 N N . GLU A 1 81 ? 7.827 -15.595 -7.631 1.00 73.04 81 GLU A N 13
ATOM 21351 C CA . GLU A 1 81 ? 9.162 -15.059 -7.969 1.00 15.14 81 GLU A CA 13
ATOM 21352 C C . GLU A 1 81 ? 9.039 -13.870 -8.945 1.00 5.00 81 GLU A C 13
ATOM 21353 O O . GLU A 1 81 ? 9.560 -12.781 -8.680 1.00 31.41 81 GLU A O 13
ATOM 21365 N N . GLU A 1 82 ? 8.296 -14.096 -10.043 1.00 71.25 82 GLU A N 13
ATOM 21366 C CA . GLU A 1 82 ? 7.999 -13.068 -11.064 1.00 5.53 82 GLU A CA 13
ATOM 21367 C C . GLU A 1 82 ? 7.088 -11.953 -10.482 1.00 23.42 82 GLU A C 13
ATOM 21368 O O . GLU A 1 82 ? 7.021 -10.844 -11.020 1.00 10.21 82 GLU A O 13
ATOM 21380 N N . GLY A 1 83 ? 6.415 -12.261 -9.353 1.00 54.22 83 GLY A N 13
ATOM 21381 C CA . GLY A 1 83 ? 5.601 -11.286 -8.629 1.00 34.22 83 GLY A CA 13
ATOM 21382 C C . GLY A 1 83 ? 6.427 -10.262 -7.852 1.00 5.33 83 GLY A C 13
ATOM 21383 O O . GLY A 1 83 ? 5.942 -9.167 -7.556 1.00 33.52 83 GLY A O 13
ATOM 21387 N N . ARG A 1 84 ? 7.672 -10.631 -7.490 1.00 35.11 84 ARG A N 13
ATOM 21388 C CA . ARG A 1 84 ? 8.649 -9.683 -6.908 1.00 15.41 84 ARG A CA 13
ATOM 21389 C C . ARG A 1 84 ? 9.325 -8.855 -8.019 1.00 62.11 84 ARG A C 13
ATOM 21390 O O . ARG A 1 84 ? 9.870 -7.777 -7.757 1.00 62.34 84 ARG A O 13
ATOM 21411 N N . LYS A 1 85 ? 9.229 -9.354 -9.271 1.00 12.44 85 LYS A N 13
ATOM 21412 C CA . LYS A 1 85 ? 9.772 -8.685 -10.477 1.00 51.43 85 LYS A CA 13
ATOM 21413 C C . LYS A 1 85 ? 8.730 -7.678 -11.048 1.00 51.51 85 LYS A C 13
ATOM 21414 O O . LYS A 1 85 ? 8.512 -7.592 -12.261 1.00 13.33 85 LYS A O 13
ATOM 21433 N N . GLU A 1 86 ? 8.107 -6.900 -10.143 1.00 3.51 86 GLU A N 13
ATOM 21434 C CA . GLU A 1 86 ? 7.083 -5.893 -10.489 1.00 52.22 86 GLU A CA 13
ATOM 21435 C C . GLU A 1 86 ? 6.705 -5.078 -9.236 1.00 34.12 86 GLU A C 13
ATOM 21436 O O . GLU A 1 86 ? 6.743 -3.842 -9.241 1.00 22.12 86 GLU A O 13
ATOM 21448 N N . ALA A 1 87 ? 6.371 -5.800 -8.156 1.00 73.52 87 ALA A N 13
ATOM 21449 C CA . ALA A 1 87 ? 5.824 -5.215 -6.933 1.00 74.10 87 ALA A CA 13
ATOM 21450 C C . ALA A 1 87 ? 6.907 -4.545 -6.089 1.00 32.11 87 ALA A C 13
ATOM 21451 O O . ALA A 1 87 ? 6.607 -3.606 -5.342 1.00 43.13 87 ALA A O 13
ATOM 21458 N N . LYS A 1 88 ? 8.165 -5.036 -6.201 1.00 3.32 88 LYS A N 13
ATOM 21459 C CA . LYS A 1 88 ? 9.305 -4.455 -5.469 1.00 51.21 88 LYS A CA 13
ATOM 21460 C C . LYS A 1 88 ? 9.657 -3.059 -6.034 1.00 24.42 88 LYS A C 13
ATOM 21461 O O . LYS A 1 88 ? 10.149 -2.185 -5.310 1.00 1.43 88 LYS A O 13
ATOM 21480 N N . GLU A 1 89 ? 9.388 -2.877 -7.338 1.00 20.23 89 GLU A N 13
ATOM 21481 C CA . GLU A 1 89 ? 9.541 -1.585 -8.035 1.00 64.14 89 GLU A CA 13
ATOM 21482 C C . GLU A 1 89 ? 8.518 -0.560 -7.505 1.00 4.31 89 GLU A C 13
ATOM 21483 O O . GLU A 1 89 ? 8.805 0.636 -7.419 1.00 70.33 89 GLU A O 13
ATOM 21495 N N . MET A 1 90 ? 7.318 -1.068 -7.145 1.00 23.44 90 MET A N 13
ATOM 21496 C CA . MET A 1 90 ? 6.233 -0.267 -6.539 1.00 52.33 90 MET A CA 13
ATOM 21497 C C . MET A 1 90 ? 6.557 0.051 -5.066 1.00 12.02 90 MET A C 13
ATOM 21498 O O . MET A 1 90 ? 6.209 1.129 -4.567 1.00 43.23 90 MET A O 13
ATOM 21512 N N . ALA A 1 91 ? 7.224 -0.914 -4.394 1.00 74.43 91 ALA A N 13
ATOM 21513 C CA . ALA A 1 91 ? 7.723 -0.757 -3.018 1.00 34.31 91 ALA A CA 13
ATOM 21514 C C . ALA A 1 91 ? 8.739 0.385 -2.943 1.00 2.40 91 ALA A C 13
ATOM 21515 O O . ALA A 1 91 ? 8.729 1.182 -2.000 1.00 34.22 91 ALA A O 13
ATOM 21522 N N . LYS A 1 92 ? 9.604 0.448 -3.974 1.00 73.13 92 LYS A N 13
ATOM 21523 C CA . LYS A 1 92 ? 10.603 1.505 -4.122 1.00 20.53 92 LYS A CA 13
ATOM 21524 C C . LYS A 1 92 ? 9.946 2.842 -4.503 1.00 24.10 92 LYS A C 13
ATOM 21525 O O . LYS A 1 92 ? 10.356 3.864 -3.987 1.00 72.20 92 LYS A O 13
ATOM 21544 N N . LYS A 1 93 ? 8.919 2.813 -5.386 1.00 44.12 93 LYS A N 13
ATOM 21545 C CA . LYS A 1 93 ? 8.176 4.032 -5.825 1.00 13.25 93 LYS A CA 13
ATOM 21546 C C . LYS A 1 93 ? 7.590 4.800 -4.615 1.00 32.32 93 LYS A C 13
ATOM 21547 O O . LYS A 1 93 ? 7.785 6.016 -4.490 1.00 41.31 93 LYS A O 13
ATOM 21566 N N . ALA A 1 94 ? 6.891 4.062 -3.730 1.00 52.44 94 ALA A N 13
ATOM 21567 C CA . ALA A 1 94 ? 6.275 4.628 -2.512 1.00 0.44 94 ALA A CA 13
ATOM 21568 C C . ALA A 1 94 ? 7.334 5.094 -1.501 1.00 71.30 94 ALA A C 13
ATOM 21569 O O . ALA A 1 94 ? 7.118 6.070 -0.769 1.00 14.23 94 ALA A O 13
ATOM 21576 N N . GLU A 1 95 ? 8.482 4.388 -1.484 1.00 71.33 95 GLU A N 13
ATOM 21577 C CA . GLU A 1 95 ? 9.621 4.713 -0.609 1.00 31.31 95 GLU A CA 13
ATOM 21578 C C . GLU A 1 95 ? 10.324 5.999 -1.115 1.00 51.45 95 GLU A C 13
ATOM 21579 O O . GLU A 1 95 ? 10.771 6.820 -0.319 1.00 42.42 95 GLU A O 13
ATOM 21591 N N . GLU A 1 96 ? 10.364 6.175 -2.450 1.00 50.43 96 GLU A N 13
ATOM 21592 C CA . GLU A 1 96 ? 10.964 7.361 -3.100 1.00 72.41 96 GLU A CA 13
ATOM 21593 C C . GLU A 1 96 ? 10.090 8.603 -2.852 1.00 64.03 96 GLU A C 13
ATOM 21594 O O . GLU A 1 96 ? 10.603 9.724 -2.790 1.00 10.35 96 GLU A O 13
ATOM 21606 N N . TRP A 1 97 ? 8.761 8.379 -2.742 1.00 61.25 97 TRP A N 13
ATOM 21607 C CA . TRP A 1 97 ? 7.800 9.430 -2.364 1.00 13.52 97 TRP A CA 13
ATOM 21608 C C . TRP A 1 97 ? 8.000 9.831 -0.899 1.00 15.15 97 TRP A C 13
ATOM 21609 O O . TRP A 1 97 ? 7.889 11.007 -0.561 1.00 25.22 97 TRP A O 13
ATOM 21630 N N . LEU A 1 98 ? 8.296 8.833 -0.040 1.00 31.50 98 LEU A N 13
ATOM 21631 C CA . LEU A 1 98 ? 8.595 9.068 1.382 1.00 14.03 98 LEU A CA 13
ATOM 21632 C C . LEU A 1 98 ? 9.883 9.904 1.523 1.00 72.30 98 LEU A C 13
ATOM 21633 O O . LEU A 1 98 ? 9.929 10.843 2.312 1.00 50.14 98 LEU A O 13
ATOM 21649 N N . GLN A 1 99 ? 10.904 9.565 0.709 1.00 64.10 99 GLN A N 13
ATOM 21650 C CA . GLN A 1 99 ? 12.193 10.289 0.669 1.00 74.04 99 GLN A CA 13
ATOM 21651 C C . GLN A 1 99 ? 12.012 11.718 0.109 1.00 21.40 99 GLN A C 13
ATOM 21652 O O . GLN A 1 99 ? 12.762 12.635 0.472 1.00 31.31 99 GLN A O 13
ATOM 21666 N N . ALA A 1 100 ? 11.010 11.881 -0.782 1.00 64.21 100 ALA A N 13
ATOM 21667 C CA . ALA A 1 100 ? 10.632 13.188 -1.346 1.00 61.41 100 ALA A CA 13
ATOM 21668 C C . ALA A 1 100 ? 10.041 14.100 -0.255 1.00 15.22 100 ALA A C 13
ATOM 21669 O O . ALA A 1 100 ? 10.381 15.288 -0.183 1.00 62.05 100 ALA A O 13
ATOM 21676 N N . GLU A 1 101 ? 9.181 13.512 0.600 1.00 63.44 101 GLU A N 13
ATOM 21677 C CA . GLU A 1 101 ? 8.547 14.215 1.731 1.00 71.11 101 GLU A CA 13
ATOM 21678 C C . GLU A 1 101 ? 9.593 14.624 2.781 1.00 44.11 101 GLU A C 13
ATOM 21679 O O . GLU A 1 101 ? 9.599 15.771 3.248 1.00 1.50 101 GLU A O 13
ATOM 21691 N N . GLN A 1 102 ? 10.458 13.654 3.153 1.00 1.15 102 GLN A N 13
ATOM 21692 C CA . GLN A 1 102 ? 11.532 13.858 4.143 1.00 13.43 102 GLN A CA 13
ATOM 21693 C C . GLN A 1 102 ? 12.518 14.931 3.636 1.00 1.24 102 GLN A C 13
ATOM 21694 O O . GLN A 1 102 ? 13.247 14.711 2.666 1.00 65.15 102 GLN A O 13
ATOM 21708 N N . ASN A 1 103 ? 12.473 16.108 4.270 1.00 44.01 103 ASN A N 13
ATOM 21709 C CA . ASN A 1 103 ? 13.307 17.264 3.906 1.00 63.22 103 ASN A CA 13
ATOM 21710 C C . ASN A 1 103 ? 13.607 18.087 5.171 1.00 11.40 103 ASN A C 13
ATOM 21711 O O . ASN A 1 103 ? 12.701 18.733 5.717 1.00 41.24 103 ASN A O 13
ATOM 21722 N N . ASN A 1 104 ? 14.877 18.005 5.634 1.00 72.43 104 ASN A N 13
ATOM 21723 C CA . ASN A 1 104 ? 15.390 18.698 6.839 1.00 40.15 104 ASN A CA 13
ATOM 21724 C C . ASN A 1 104 ? 14.681 18.152 8.121 1.00 52.30 104 ASN A C 13
ATOM 21725 O O . ASN A 1 104 ? 15.175 17.163 8.717 1.00 61.54 104 ASN A O 13
ATOM 21737 N N . ALA A 1 1 ? -10.953 -14.833 -0.910 1.00 4.12 1 ALA A N 14
ATOM 21738 C CA . ALA A 1 1 ? -12.031 -14.337 -0.028 1.00 61.35 1 ALA A CA 14
ATOM 21739 C C . ALA A 1 1 ? -12.269 -12.851 -0.308 1.00 41.42 1 ALA A C 14
ATOM 21740 O O . ALA A 1 1 ? -11.446 -12.017 0.078 1.00 71.33 1 ALA A O 14
ATOM 21749 N N . ASP A 1 2 ? -13.389 -12.521 -0.995 1.00 51.15 2 ASP A N 14
ATOM 21750 C CA . ASP A 1 2 ? -13.726 -11.139 -1.419 1.00 24.33 2 ASP A CA 14
ATOM 21751 C C . ASP A 1 2 ? -15.204 -10.814 -1.128 1.00 45.40 2 ASP A C 14
ATOM 21752 O O . ASP A 1 2 ? -16.020 -10.654 -2.043 1.00 31.43 2 ASP A O 14
ATOM 21761 N N . GLU A 1 3 ? -15.543 -10.756 0.168 1.00 22.42 3 GLU A N 14
ATOM 21762 C CA . GLU A 1 3 ? -16.858 -10.280 0.654 1.00 23.23 3 GLU A CA 14
ATOM 21763 C C . GLU A 1 3 ? -16.632 -8.982 1.445 1.00 54.33 3 GLU A C 14
ATOM 21764 O O . GLU A 1 3 ? -17.209 -7.933 1.129 1.00 12.13 3 GLU A O 14
ATOM 21776 N N . ASN A 1 4 ? -15.753 -9.070 2.459 1.00 23.00 4 ASN A N 14
ATOM 21777 C CA . ASN A 1 4 ? -15.363 -7.929 3.312 1.00 12.52 4 ASN A CA 14
ATOM 21778 C C . ASN A 1 4 ? -14.531 -6.922 2.494 1.00 73.23 4 ASN A C 14
ATOM 21779 O O . ASN A 1 4 ? -14.741 -5.707 2.575 1.00 1.12 4 ASN A O 14
ATOM 21790 N N . ILE A 1 5 ? -13.614 -7.479 1.680 1.00 22.00 5 ILE A N 14
ATOM 21791 C CA . ILE A 1 5 ? -12.767 -6.739 0.724 1.00 11.14 5 ILE A CA 14
ATOM 21792 C C . ILE A 1 5 ? -13.634 -5.999 -0.312 1.00 32.03 5 ILE A C 14
ATOM 21793 O O . ILE A 1 5 ? -13.432 -4.804 -0.558 1.00 75.14 5 ILE A O 14
ATOM 21809 N N . ALA A 1 6 ? -14.622 -6.728 -0.870 1.00 44.12 6 ALA A N 14
ATOM 21810 C CA . ALA A 1 6 ? -15.566 -6.194 -1.870 1.00 64.21 6 ALA A CA 14
ATOM 21811 C C . ALA A 1 6 ? -16.349 -4.982 -1.317 1.00 1.51 6 ALA A C 14
ATOM 21812 O O . ALA A 1 6 ? -16.646 -4.036 -2.055 1.00 5.44 6 ALA A O 14
ATOM 21819 N N . LYS A 1 7 ? -16.647 -5.026 -0.001 1.00 53.44 7 LYS A N 14
ATOM 21820 C CA . LYS A 1 7 ? -17.352 -3.948 0.715 1.00 41.54 7 LYS A CA 14
ATOM 21821 C C . LYS A 1 7 ? -16.472 -2.678 0.802 1.00 13.33 7 LYS A C 14
ATOM 21822 O O . LYS A 1 7 ? -16.962 -1.561 0.599 1.00 74.35 7 LYS A O 14
ATOM 21841 N N . PHE A 1 8 ? -15.168 -2.866 1.079 1.00 2.31 8 PHE A N 14
ATOM 21842 C CA . PHE A 1 8 ? -14.204 -1.749 1.225 1.00 72.23 8 PHE A CA 14
ATOM 21843 C C . PHE A 1 8 ? -13.939 -1.055 -0.131 1.00 1.32 8 PHE A C 14
ATOM 21844 O O . PHE A 1 8 ? -13.765 0.167 -0.185 1.00 51.12 8 PHE A O 14
ATOM 21861 N N . GLU A 1 9 ? -13.909 -1.860 -1.217 1.00 5.35 9 GLU A N 14
ATOM 21862 C CA . GLU A 1 9 ? -13.732 -1.361 -2.604 1.00 72.13 9 GLU A CA 14
ATOM 21863 C C . GLU A 1 9 ? -15.006 -0.650 -3.101 1.00 35.24 9 GLU A C 14
ATOM 21864 O O . GLU A 1 9 ? -14.937 0.237 -3.951 1.00 51.23 9 GLU A O 14
ATOM 21876 N N . LYS A 1 10 ? -16.164 -1.069 -2.563 1.00 2.31 10 LYS A N 14
ATOM 21877 C CA . LYS A 1 10 ? -17.459 -0.421 -2.830 1.00 23.14 10 LYS A CA 14
ATOM 21878 C C . LYS A 1 10 ? -17.544 0.927 -2.084 1.00 64.43 10 LYS A C 14
ATOM 21879 O O . LYS A 1 10 ? -18.134 1.885 -2.585 1.00 60.22 10 LYS A O 14
ATOM 21898 N N . ALA A 1 11 ? -16.934 0.980 -0.890 1.00 62.35 11 ALA A N 14
ATOM 21899 C CA . ALA A 1 11 ? -16.885 2.199 -0.055 1.00 42.33 11 ALA A CA 14
ATOM 21900 C C . ALA A 1 11 ? -15.902 3.230 -0.639 1.00 73.22 11 ALA A C 14
ATOM 21901 O O . ALA A 1 11 ? -16.107 4.443 -0.525 1.00 70.12 11 ALA A O 14
ATOM 21908 N N . TYR A 1 12 ? -14.832 2.718 -1.263 1.00 51.41 12 TYR A N 14
ATOM 21909 C CA . TYR A 1 12 ? -13.807 3.540 -1.914 1.00 21.04 12 TYR A CA 14
ATOM 21910 C C . TYR A 1 12 ? -14.295 3.909 -3.327 1.00 62.42 12 TYR A C 14
ATOM 21911 O O . TYR A 1 12 ? -14.593 3.019 -4.126 1.00 55.02 12 TYR A O 14
ATOM 21929 N N . LYS A 1 13 ? -14.373 5.216 -3.635 1.00 35.43 13 LYS A N 14
ATOM 21930 C CA . LYS A 1 13 ? -14.715 5.689 -4.988 1.00 20.22 13 LYS A CA 14
ATOM 21931 C C . LYS A 1 13 ? -13.459 5.619 -5.898 1.00 15.44 13 LYS A C 14
ATOM 21932 O O . LYS A 1 13 ? -13.147 4.543 -6.426 1.00 20.41 13 LYS A O 14
ATOM 21951 N N . LYS A 1 14 ? -12.709 6.739 -6.046 1.00 51.40 14 LYS A N 14
ATOM 21952 C CA . LYS A 1 14 ? -11.441 6.787 -6.835 1.00 62.12 14 LYS A CA 14
ATOM 21953 C C . LYS A 1 14 ? -10.416 7.701 -6.132 1.00 51.51 14 LYS A C 14
ATOM 21954 O O . LYS A 1 14 ? -9.202 7.485 -6.254 1.00 1.43 14 LYS A O 14
ATOM 21973 N N . ALA A 1 15 ? -10.934 8.749 -5.448 1.00 54.42 15 ALA A N 14
ATOM 21974 C CA . ALA A 1 15 ? -10.157 9.738 -4.640 1.00 21.12 15 ALA A CA 14
ATOM 21975 C C . ALA A 1 15 ? -9.477 10.819 -5.505 1.00 33.31 15 ALA A C 14
ATOM 21976 O O . ALA A 1 15 ? -9.372 11.970 -5.085 1.00 60.25 15 ALA A O 14
ATOM 21983 N N . GLU A 1 16 ? -9.009 10.434 -6.700 1.00 34.42 16 GLU A N 14
ATOM 21984 C CA . GLU A 1 16 ? -8.345 11.345 -7.662 1.00 32.25 16 GLU A CA 14
ATOM 21985 C C . GLU A 1 16 ? -9.342 12.296 -8.373 1.00 31.31 16 GLU A C 14
ATOM 21986 O O . GLU A 1 16 ? -8.920 13.241 -9.045 1.00 70.32 16 GLU A O 14
ATOM 21998 N N . GLU A 1 17 ? -10.650 12.023 -8.201 1.00 41.24 17 GLU A N 14
ATOM 21999 C CA . GLU A 1 17 ? -11.765 12.812 -8.793 1.00 11.14 17 GLU A CA 14
ATOM 22000 C C . GLU A 1 17 ? -11.681 14.301 -8.395 1.00 32.34 17 GLU A C 14
ATOM 22001 O O . GLU A 1 17 ? -11.994 15.197 -9.182 1.00 41.43 17 GLU A O 14
ATOM 22013 N N . LEU A 1 18 ? -11.252 14.510 -7.153 1.00 14.44 18 LEU A N 14
ATOM 22014 C CA . LEU A 1 18 ? -11.115 15.827 -6.519 1.00 65.14 18 LEU A CA 14
ATOM 22015 C C . LEU A 1 18 ? -10.017 15.691 -5.451 1.00 50.23 18 LEU A C 14
ATOM 22016 O O . LEU A 1 18 ? -9.826 14.601 -4.909 1.00 12.24 18 LEU A O 14
ATOM 22032 N N . ASN A 1 19 ? -9.278 16.782 -5.179 1.00 62.01 19 ASN A N 14
ATOM 22033 C CA . ASN A 1 19 ? -8.185 16.792 -4.181 1.00 61.30 19 ASN A CA 14
ATOM 22034 C C . ASN A 1 19 ? -8.758 16.620 -2.755 1.00 72.30 19 ASN A C 14
ATOM 22035 O O . ASN A 1 19 ? -9.092 17.605 -2.088 1.00 5.32 19 ASN A O 14
ATOM 22046 N N . GLN A 1 20 ? -8.921 15.349 -2.328 1.00 51.45 20 GLN A N 14
ATOM 22047 C CA . GLN A 1 20 ? -9.534 14.983 -1.026 1.00 14.03 20 GLN A CA 14
ATOM 22048 C C . GLN A 1 20 ? -9.099 13.561 -0.608 1.00 44.45 20 GLN A C 14
ATOM 22049 O O . GLN A 1 20 ? -9.897 12.770 -0.070 1.00 54.21 20 GLN A O 14
ATOM 22063 N N . GLY A 1 21 ? -7.791 13.293 -0.789 1.00 20.12 21 GLY A N 14
ATOM 22064 C CA . GLY A 1 21 ? -7.209 11.970 -0.554 1.00 62.33 21 GLY A CA 14
ATOM 22065 C C . GLY A 1 21 ? -7.326 11.477 0.889 1.00 22.43 21 GLY A C 14
ATOM 22066 O O . GLY A 1 21 ? -7.396 10.269 1.127 1.00 60.44 21 GLY A O 14
ATOM 22070 N N . GLU A 1 22 ? -7.414 12.436 1.837 1.00 65.33 22 GLU A N 14
ATOM 22071 C CA . GLU A 1 22 ? -7.469 12.180 3.299 1.00 24.42 22 GLU A CA 14
ATOM 22072 C C . GLU A 1 22 ? -8.681 11.316 3.720 1.00 71.33 22 GLU A C 14
ATOM 22073 O O . GLU A 1 22 ? -8.688 10.736 4.812 1.00 12.22 22 GLU A O 14
ATOM 22085 N N . LEU A 1 23 ? -9.708 11.267 2.851 1.00 51.21 23 LEU A N 14
ATOM 22086 C CA . LEU A 1 23 ? -10.981 10.582 3.133 1.00 42.33 23 LEU A CA 14
ATOM 22087 C C . LEU A 1 23 ? -10.953 9.090 2.733 1.00 23.04 23 LEU A C 14
ATOM 22088 O O . LEU A 1 23 ? -11.564 8.255 3.410 1.00 62.11 23 LEU A O 14
ATOM 22104 N N . MET A 1 24 ? -10.235 8.749 1.648 1.00 42.53 24 MET A N 14
ATOM 22105 C CA . MET A 1 24 ? -10.284 7.381 1.057 1.00 64.33 24 MET A CA 14
ATOM 22106 C C . MET A 1 24 ? -8.946 6.621 1.153 1.00 11.24 24 MET A C 14
ATOM 22107 O O . MET A 1 24 ? -8.971 5.393 1.184 1.00 60.14 24 MET A O 14
ATOM 22121 N N . GLY A 1 25 ? -7.809 7.337 1.212 1.00 62.31 25 GLY A N 14
ATOM 22122 C CA . GLY A 1 25 ? -6.463 6.733 1.057 1.00 43.54 25 GLY A CA 14
ATOM 22123 C C . GLY A 1 25 ? -6.176 5.507 1.928 1.00 71.10 25 GLY A C 14
ATOM 22124 O O . GLY A 1 25 ? -5.551 4.538 1.465 1.00 3.51 25 GLY A O 14
ATOM 22128 N N . ARG A 1 26 ? -6.647 5.548 3.187 1.00 73.45 26 ARG A N 14
ATOM 22129 C CA . ARG A 1 26 ? -6.440 4.459 4.163 1.00 65.43 26 ARG A CA 14
ATOM 22130 C C . ARG A 1 26 ? -7.304 3.224 3.847 1.00 60.41 26 ARG A C 14
ATOM 22131 O O . ARG A 1 26 ? -6.933 2.110 4.213 1.00 22.23 26 ARG A O 14
ATOM 22152 N N . ALA A 1 27 ? -8.460 3.431 3.180 1.00 65.43 27 ALA A N 14
ATOM 22153 C CA . ALA A 1 27 ? -9.387 2.334 2.821 1.00 11.41 27 ALA A CA 14
ATOM 22154 C C . ALA A 1 27 ? -8.685 1.291 1.929 1.00 34.14 27 ALA A C 14
ATOM 22155 O O . ALA A 1 27 ? -8.772 0.096 2.211 1.00 73.43 27 ALA A O 14
ATOM 22162 N N . LEU A 1 28 ? -7.953 1.766 0.887 1.00 73.42 28 LEU A N 14
ATOM 22163 C CA . LEU A 1 28 ? -7.146 0.889 -0.001 1.00 13.12 28 LEU A CA 14
ATOM 22164 C C . LEU A 1 28 ? -6.069 0.131 0.793 1.00 23.42 28 LEU A C 14
ATOM 22165 O O . LEU A 1 28 ? -5.807 -1.046 0.523 1.00 20.01 28 LEU A O 14
ATOM 22181 N N . TYR A 1 29 ? -5.461 0.829 1.764 1.00 31.51 29 TYR A N 14
ATOM 22182 C CA . TYR A 1 29 ? -4.440 0.258 2.652 1.00 64.23 29 TYR A CA 14
ATOM 22183 C C . TYR A 1 29 ? -5.014 -0.942 3.442 1.00 35.54 29 TYR A C 14
ATOM 22184 O O . TYR A 1 29 ? -4.356 -1.974 3.558 1.00 15.03 29 TYR A O 14
ATOM 22202 N N . ASN A 1 30 ? -6.275 -0.807 3.918 1.00 22.31 30 ASN A N 14
ATOM 22203 C CA . ASN A 1 30 ? -6.978 -1.882 4.663 1.00 51.12 30 ASN A CA 14
ATOM 22204 C C . ASN A 1 30 ? -7.291 -3.093 3.759 1.00 62.14 30 ASN A C 14
ATOM 22205 O O . ASN A 1 30 ? -7.235 -4.235 4.226 1.00 14.22 30 ASN A O 14
ATOM 22216 N N . ILE A 1 31 ? -7.600 -2.834 2.469 1.00 53.13 31 ILE A N 14
ATOM 22217 C CA . ILE A 1 31 ? -7.894 -3.895 1.475 1.00 72.02 31 ILE A CA 14
ATOM 22218 C C . ILE A 1 31 ? -6.620 -4.716 1.198 1.00 41.51 31 ILE A C 14
ATOM 22219 O O . ILE A 1 31 ? -6.664 -5.951 1.042 1.00 40.13 31 ILE A O 14
ATOM 22235 N N . GLY A 1 32 ? -5.481 -3.995 1.154 1.00 45.24 32 GLY A N 14
ATOM 22236 C CA . GLY A 1 32 ? -4.168 -4.604 1.017 1.00 51.11 32 GLY A CA 14
ATOM 22237 C C . GLY A 1 32 ? -3.834 -5.497 2.198 1.00 52.33 32 GLY A C 14
ATOM 22238 O O . GLY A 1 32 ? -3.413 -6.634 2.010 1.00 50.20 32 GLY A O 14
ATOM 22242 N N . LEU A 1 33 ? -4.074 -4.973 3.420 1.00 23.02 33 LEU A N 14
ATOM 22243 C CA . LEU A 1 33 ? -3.825 -5.696 4.684 1.00 71.31 33 LEU A CA 14
ATOM 22244 C C . LEU A 1 33 ? -4.607 -7.026 4.741 1.00 20.45 33 LEU A C 14
ATOM 22245 O O . LEU A 1 33 ? -4.094 -8.024 5.250 1.00 75.12 33 LEU A O 14
ATOM 22261 N N . GLU A 1 34 ? -5.830 -7.021 4.180 1.00 14.53 34 GLU A N 14
ATOM 22262 C CA . GLU A 1 34 ? -6.708 -8.206 4.122 1.00 23.13 34 GLU A CA 14
ATOM 22263 C C . GLU A 1 34 ? -6.078 -9.344 3.300 1.00 53.51 34 GLU A C 14
ATOM 22264 O O . GLU A 1 34 ? -5.987 -10.488 3.777 1.00 31.31 34 GLU A O 14
ATOM 22276 N N . LYS A 1 35 ? -5.642 -9.020 2.072 1.00 14.51 35 LYS A N 14
ATOM 22277 C CA . LYS A 1 35 ? -5.052 -10.003 1.151 1.00 41.22 35 LYS A CA 14
ATOM 22278 C C . LYS A 1 35 ? -3.653 -10.447 1.616 1.00 33.13 35 LYS A C 14
ATOM 22279 O O . LYS A 1 35 ? -3.321 -11.629 1.524 1.00 64.13 35 LYS A O 14
ATOM 22298 N N . ASN A 1 36 ? -2.877 -9.497 2.163 1.00 4.20 36 ASN A N 14
ATOM 22299 C CA . ASN A 1 36 ? -1.509 -9.742 2.684 1.00 11.13 36 ASN A CA 14
ATOM 22300 C C . ASN A 1 36 ? -1.550 -10.777 3.829 1.00 73.33 36 ASN A C 14
ATOM 22301 O O . ASN A 1 36 ? -0.720 -11.684 3.903 1.00 34.31 36 ASN A O 14
ATOM 22312 N N . LYS A 1 37 ? -2.572 -10.615 4.682 1.00 23.41 37 LYS A N 14
ATOM 22313 C CA . LYS A 1 37 ? -2.860 -11.481 5.843 1.00 55.13 37 LYS A CA 14
ATOM 22314 C C . LYS A 1 37 ? -3.305 -12.897 5.392 1.00 40.02 37 LYS A C 14
ATOM 22315 O O . LYS A 1 37 ? -3.058 -13.886 6.090 1.00 52.23 37 LYS A O 14
ATOM 22334 N N . MET A 1 38 ? -3.944 -12.975 4.204 1.00 51.21 38 MET A N 14
ATOM 22335 C CA . MET A 1 38 ? -4.338 -14.263 3.569 1.00 44.21 38 MET A CA 14
ATOM 22336 C C . MET A 1 38 ? -3.195 -14.851 2.702 1.00 25.40 38 MET A C 14
ATOM 22337 O O . MET A 1 38 ? -3.362 -15.910 2.084 1.00 21.40 38 MET A O 14
ATOM 22351 N N . GLY A 1 39 ? -2.038 -14.151 2.660 1.00 44.43 39 GLY A N 14
ATOM 22352 C CA . GLY A 1 39 ? -0.852 -14.604 1.914 1.00 43.45 39 GLY A CA 14
ATOM 22353 C C . GLY A 1 39 ? -0.780 -14.068 0.486 1.00 63.21 39 GLY A C 14
ATOM 22354 O O . GLY A 1 39 ? 0.241 -14.243 -0.192 1.00 63.51 39 GLY A O 14
ATOM 22358 N N . LYS A 1 40 ? -1.871 -13.431 0.024 1.00 34.32 40 LYS A N 14
ATOM 22359 C CA . LYS A 1 40 ? -1.965 -12.784 -1.302 1.00 11.22 40 LYS A CA 14
ATOM 22360 C C . LYS A 1 40 ? -1.249 -11.414 -1.266 1.00 12.33 40 LYS A C 14
ATOM 22361 O O . LYS A 1 40 ? -1.876 -10.357 -1.414 1.00 60.45 40 LYS A O 14
ATOM 22380 N N . ALA A 1 41 ? 0.069 -11.459 -1.059 1.00 41.12 41 ALA A N 14
ATOM 22381 C CA . ALA A 1 41 ? 0.891 -10.273 -0.796 1.00 65.54 41 ALA A CA 14
ATOM 22382 C C . ALA A 1 41 ? 1.242 -9.506 -2.083 1.00 24.22 41 ALA A C 14
ATOM 22383 O O . ALA A 1 41 ? 1.594 -8.325 -2.021 1.00 2.44 41 ALA A O 14
ATOM 22390 N N . ARG A 1 42 ? 1.145 -10.182 -3.252 1.00 12.24 42 ARG A N 14
ATOM 22391 C CA . ARG A 1 42 ? 1.297 -9.529 -4.574 1.00 4.23 42 ARG A CA 14
ATOM 22392 C C . ARG A 1 42 ? 0.088 -8.615 -4.816 1.00 44.42 42 ARG A C 14
ATOM 22393 O O . ARG A 1 42 ? 0.235 -7.454 -5.219 1.00 0.11 42 ARG A O 14
ATOM 22414 N N . GLU A 1 43 ? -1.098 -9.175 -4.537 1.00 22.32 43 GLU A N 14
ATOM 22415 C CA . GLU A 1 43 ? -2.380 -8.473 -4.667 1.00 74.05 43 GLU A CA 14
ATOM 22416 C C . GLU A 1 43 ? -2.460 -7.308 -3.675 1.00 13.45 43 GLU A C 14
ATOM 22417 O O . GLU A 1 43 ? -2.901 -6.212 -4.024 1.00 13.42 43 GLU A O 14
ATOM 22429 N N . ALA A 1 44 ? -1.979 -7.575 -2.451 1.00 1.00 44 ALA A N 14
ATOM 22430 C CA . ALA A 1 44 ? -1.878 -6.591 -1.367 1.00 15.14 44 ALA A CA 14
ATOM 22431 C C . ALA A 1 44 ? -1.018 -5.393 -1.775 1.00 21.32 44 ALA A C 14
ATOM 22432 O O . ALA A 1 44 ? -1.387 -4.242 -1.524 1.00 43.20 44 ALA A O 14
ATOM 22439 N N . ALA A 1 45 ? 0.124 -5.708 -2.418 1.00 10.22 45 ALA A N 14
ATOM 22440 C CA . ALA A 1 45 ? 1.118 -4.723 -2.873 1.00 24.43 45 ALA A CA 14
ATOM 22441 C C . ALA A 1 45 ? 0.501 -3.681 -3.832 1.00 55.21 45 ALA A C 14
ATOM 22442 O O . ALA A 1 45 ? 0.906 -2.515 -3.827 1.00 65.03 45 ALA A O 14
ATOM 22449 N N . GLU A 1 46 ? -0.484 -4.130 -4.643 1.00 15.20 46 GLU A N 14
ATOM 22450 C CA . GLU A 1 46 ? -1.240 -3.269 -5.585 1.00 44.01 46 GLU A CA 14
ATOM 22451 C C . GLU A 1 46 ? -2.037 -2.194 -4.821 1.00 1.00 46 GLU A C 14
ATOM 22452 O O . GLU A 1 46 ? -1.994 -1.010 -5.163 1.00 54.42 46 GLU A O 14
ATOM 22464 N N . TYR A 1 47 ? -2.749 -2.638 -3.766 1.00 63.45 47 TYR A N 14
ATOM 22465 C CA . TYR A 1 47 ? -3.607 -1.766 -2.935 1.00 70.04 47 TYR A CA 14
ATOM 22466 C C . TYR A 1 47 ? -2.771 -0.800 -2.093 1.00 64.33 47 TYR A C 14
ATOM 22467 O O . TYR A 1 47 ? -3.178 0.342 -1.880 1.00 63.21 47 TYR A O 14
ATOM 22485 N N . PHE A 1 48 ? -1.611 -1.284 -1.615 1.00 71.53 48 PHE A N 14
ATOM 22486 C CA . PHE A 1 48 ? -0.654 -0.468 -0.841 1.00 73.25 48 PHE A CA 14
ATOM 22487 C C . PHE A 1 48 ? -0.035 0.627 -1.722 1.00 64.32 48 PHE A C 14
ATOM 22488 O O . PHE A 1 48 ? 0.258 1.720 -1.238 1.00 43.04 48 PHE A O 14
ATOM 22505 N N . PHE A 1 49 ? 0.164 0.304 -3.017 1.00 23.11 49 PHE A N 14
ATOM 22506 C CA . PHE A 1 49 ? 0.745 1.234 -4.000 1.00 51.33 49 PHE A CA 14
ATOM 22507 C C . PHE A 1 49 ? -0.222 2.365 -4.327 1.00 71.13 49 PHE A C 14
ATOM 22508 O O . PHE A 1 49 ? 0.146 3.542 -4.272 1.00 51.44 49 PHE A O 14
ATOM 22525 N N . ARG A 1 50 ? -1.450 1.980 -4.687 1.00 32.14 50 ARG A N 14
ATOM 22526 C CA . ARG A 1 50 ? -2.515 2.924 -5.034 1.00 41.33 50 ARG A CA 14
ATOM 22527 C C . ARG A 1 50 ? -2.860 3.811 -3.824 1.00 65.43 50 ARG A C 14
ATOM 22528 O O . ARG A 1 50 ? -3.096 5.010 -3.981 1.00 55.32 50 ARG A O 14
ATOM 22549 N N . ALA A 1 51 ? -2.846 3.198 -2.617 1.00 71.33 51 ALA A N 14
ATOM 22550 C CA . ALA A 1 51 ? -3.009 3.915 -1.342 1.00 75.14 51 ALA A CA 14
ATOM 22551 C C . ALA A 1 51 ? -1.890 4.951 -1.175 1.00 65.10 51 ALA A C 14
ATOM 22552 O O . ALA A 1 51 ? -2.161 6.101 -0.845 1.00 51.31 51 ALA A O 14
ATOM 22559 N N . ALA A 1 52 ? -0.637 4.523 -1.468 1.00 21.22 52 ALA A N 14
ATOM 22560 C CA . ALA A 1 52 ? 0.571 5.366 -1.335 1.00 34.03 52 ALA A CA 14
ATOM 22561 C C . ALA A 1 52 ? 0.527 6.592 -2.270 1.00 13.22 52 ALA A C 14
ATOM 22562 O O . ALA A 1 52 ? 0.996 7.663 -1.900 1.00 24.45 52 ALA A O 14
ATOM 22569 N N . ILE A 1 53 ? -0.044 6.411 -3.484 1.00 14.32 53 ILE A N 14
ATOM 22570 C CA . ILE A 1 53 ? -0.276 7.509 -4.460 1.00 52.11 53 ILE A CA 14
ATOM 22571 C C . ILE A 1 53 ? -1.208 8.581 -3.844 1.00 3.13 53 ILE A C 14
ATOM 22572 O O . ILE A 1 53 ? -0.972 9.791 -3.974 1.00 15.53 53 ILE A O 14
ATOM 22588 N N . VAL A 1 54 ? -2.249 8.101 -3.145 1.00 54.41 54 VAL A N 14
ATOM 22589 C CA . VAL A 1 54 ? -3.267 8.951 -2.509 1.00 4.30 54 VAL A CA 14
ATOM 22590 C C . VAL A 1 54 ? -2.697 9.640 -1.252 1.00 0.42 54 VAL A C 14
ATOM 22591 O O . VAL A 1 54 ? -3.009 10.805 -0.980 1.00 45.14 54 VAL A O 14
ATOM 22604 N N . PHE A 1 55 ? -1.814 8.922 -0.535 1.00 75.05 55 PHE A N 14
ATOM 22605 C CA . PHE A 1 55 ? -1.103 9.457 0.646 1.00 2.42 55 PHE A CA 14
ATOM 22606 C C . PHE A 1 55 ? -0.053 10.501 0.237 1.00 10.25 55 PHE A C 14
ATOM 22607 O O . PHE A 1 55 ? 0.283 11.394 1.016 1.00 74.31 55 PHE A O 14
ATOM 22624 N N . TYR A 1 56 ? 0.472 10.352 -0.973 1.00 41.20 56 TYR A N 14
ATOM 22625 C CA . TYR A 1 56 ? 1.511 11.232 -1.513 1.00 62.14 56 TYR A CA 14
ATOM 22626 C C . TYR A 1 56 ? 0.925 12.579 -1.985 1.00 54.35 56 TYR A C 14
ATOM 22627 O O . TYR A 1 56 ? 1.482 13.640 -1.693 1.00 64.34 56 TYR A O 14
ATOM 22645 N N . LYS A 1 57 ? -0.178 12.515 -2.754 1.00 3.40 57 LYS A N 14
ATOM 22646 C CA . LYS A 1 57 ? -0.901 13.721 -3.234 1.00 23.24 57 LYS A CA 14
ATOM 22647 C C . LYS A 1 57 ? -1.445 14.586 -2.066 1.00 42.51 57 LYS A C 14
ATOM 22648 O O . LYS A 1 57 ? -1.472 15.819 -2.169 1.00 63.11 57 LYS A O 14
ATOM 22667 N N . GLU A 1 58 ? -1.875 13.935 -0.959 1.00 50.25 58 GLU A N 14
ATOM 22668 C CA . GLU A 1 58 ? -2.321 14.650 0.269 1.00 54.10 58 GLU A CA 14
ATOM 22669 C C . GLU A 1 58 ? -1.114 15.011 1.163 1.00 25.03 58 GLU A C 14
ATOM 22670 O O . GLU A 1 58 ? -1.248 15.797 2.109 1.00 23.25 58 GLU A O 14
ATOM 22682 N N . HIS A 1 59 ? 0.057 14.419 0.830 1.00 22.02 59 HIS A N 14
ATOM 22683 C CA . HIS A 1 59 ? 1.358 14.652 1.495 1.00 73.21 59 HIS A CA 14
ATOM 22684 C C . HIS A 1 59 ? 1.352 14.203 2.966 1.00 53.44 59 HIS A C 14
ATOM 22685 O O . HIS A 1 59 ? 2.041 14.780 3.812 1.00 55.31 59 HIS A O 14
ATOM 22700 N N . ASP A 1 60 ? 0.596 13.125 3.241 1.00 41.42 60 ASP A N 14
ATOM 22701 C CA . ASP A 1 60 ? 0.530 12.488 4.559 1.00 50.21 60 ASP A CA 14
ATOM 22702 C C . ASP A 1 60 ? 1.755 11.574 4.717 1.00 22.43 60 ASP A C 14
ATOM 22703 O O . ASP A 1 60 ? 1.748 10.432 4.252 1.00 55.24 60 ASP A O 14
ATOM 22712 N N . THR A 1 61 ? 2.828 12.130 5.314 1.00 54.32 61 THR A N 14
ATOM 22713 C CA . THR A 1 61 ? 4.114 11.431 5.529 1.00 25.21 61 THR A CA 14
ATOM 22714 C C . THR A 1 61 ? 3.952 10.098 6.285 1.00 1.11 61 THR A C 14
ATOM 22715 O O . THR A 1 61 ? 4.627 9.120 5.951 1.00 72.21 61 THR A O 14
ATOM 22726 N N . ASP A 1 62 ? 3.057 10.084 7.293 1.00 75.45 62 ASP A N 14
ATOM 22727 C CA . ASP A 1 62 ? 2.793 8.894 8.125 1.00 62.31 62 ASP A CA 14
ATOM 22728 C C . ASP A 1 62 ? 2.241 7.741 7.279 1.00 22.13 62 ASP A C 14
ATOM 22729 O O . ASP A 1 62 ? 2.798 6.641 7.276 1.00 63.43 62 ASP A O 14
ATOM 22738 N N . GLY A 1 63 ? 1.157 8.041 6.547 1.00 34.05 63 GLY A N 14
ATOM 22739 C CA . GLY A 1 63 ? 0.409 7.045 5.790 1.00 64.43 63 GLY A CA 14
ATOM 22740 C C . GLY A 1 63 ? 1.137 6.572 4.547 1.00 24.53 63 GLY A C 14
ATOM 22741 O O . GLY A 1 63 ? 1.012 5.407 4.165 1.00 22.11 63 GLY A O 14
ATOM 22745 N N . LEU A 1 64 ? 1.886 7.491 3.908 1.00 52.44 64 LEU A N 14
ATOM 22746 C CA . LEU A 1 64 ? 2.734 7.176 2.743 1.00 54.03 64 LEU A CA 14
ATOM 22747 C C . LEU A 1 64 ? 3.846 6.210 3.154 1.00 64.14 64 LEU A C 14
ATOM 22748 O O . LEU A 1 64 ? 4.087 5.218 2.475 1.00 34.30 64 LEU A O 14
ATOM 22764 N N . ARG A 1 65 ? 4.484 6.516 4.300 1.00 70.21 65 ARG A N 14
ATOM 22765 C CA . ARG A 1 65 ? 5.482 5.641 4.946 1.00 2.25 65 ARG A CA 14
ATOM 22766 C C . ARG A 1 65 ? 4.862 4.286 5.311 1.00 34.01 65 ARG A C 14
ATOM 22767 O O . ARG A 1 65 ? 5.451 3.242 5.076 1.00 23.21 65 ARG A O 14
ATOM 22788 N N . ARG A 1 66 ? 3.634 4.341 5.829 1.00 31.34 66 ARG A N 14
ATOM 22789 C CA . ARG A 1 66 ? 2.894 3.178 6.347 1.00 32.45 66 ARG A CA 14
ATOM 22790 C C . ARG A 1 66 ? 2.585 2.194 5.204 1.00 65.05 66 ARG A C 14
ATOM 22791 O O . ARG A 1 66 ? 2.733 0.975 5.349 1.00 63.41 66 ARG A O 14
ATOM 22812 N N . ALA A 1 67 ? 2.183 2.777 4.059 1.00 61.21 67 ALA A N 14
ATOM 22813 C CA . ALA A 1 67 ? 1.874 2.041 2.829 1.00 40.40 67 ALA A CA 14
ATOM 22814 C C . ALA A 1 67 ? 3.161 1.569 2.141 1.00 62.31 67 ALA A C 14
ATOM 22815 O O . ALA A 1 67 ? 3.177 0.485 1.577 1.00 4.12 67 ALA A O 14
ATOM 22822 N N . ALA A 1 68 ? 4.234 2.388 2.242 1.00 20.34 68 ALA A N 14
ATOM 22823 C CA . ALA A 1 68 ? 5.540 2.127 1.597 1.00 1.41 68 ALA A CA 14
ATOM 22824 C C . ALA A 1 68 ? 6.251 0.919 2.208 1.00 34.41 68 ALA A C 14
ATOM 22825 O O . ALA A 1 68 ? 6.754 0.043 1.486 1.00 52.31 68 ALA A O 14
ATOM 22832 N N . LYS A 1 69 ? 6.295 0.897 3.554 1.00 40.00 69 LYS A N 14
ATOM 22833 C CA . LYS A 1 69 ? 6.930 -0.186 4.311 1.00 11.55 69 LYS A CA 14
ATOM 22834 C C . LYS A 1 69 ? 6.127 -1.478 4.149 1.00 33.44 69 LYS A C 14
ATOM 22835 O O . LYS A 1 69 ? 6.693 -2.504 3.811 1.00 34.43 69 LYS A O 14
ATOM 22854 N N . SER A 1 70 ? 4.790 -1.385 4.335 1.00 22.00 70 SER A N 14
ATOM 22855 C CA . SER A 1 70 ? 3.872 -2.543 4.242 1.00 42.52 70 SER A CA 14
ATOM 22856 C C . SER A 1 70 ? 3.858 -3.137 2.813 1.00 51.21 70 SER A C 14
ATOM 22857 O O . SER A 1 70 ? 3.619 -4.335 2.643 1.00 11.54 70 SER A O 14
ATOM 22865 N N . LEU A 1 71 ? 4.095 -2.269 1.806 1.00 60.24 71 LEU A N 14
ATOM 22866 C CA . LEU A 1 71 ? 4.256 -2.669 0.391 1.00 4.24 71 LEU A CA 14
ATOM 22867 C C . LEU A 1 71 ? 5.496 -3.563 0.270 1.00 34.52 71 LEU A C 14
ATOM 22868 O O . LEU A 1 71 ? 5.426 -4.675 -0.236 1.00 23.41 71 LEU A O 14
ATOM 22884 N N . LYS A 1 72 ? 6.612 -3.047 0.809 1.00 75.42 72 LYS A N 14
ATOM 22885 C CA . LYS A 1 72 ? 7.933 -3.697 0.776 1.00 65.53 72 LYS A CA 14
ATOM 22886 C C . LYS A 1 72 ? 7.941 -5.006 1.610 1.00 54.44 72 LYS A C 14
ATOM 22887 O O . LYS A 1 72 ? 8.626 -5.976 1.254 1.00 3.23 72 LYS A O 14
ATOM 22906 N N . GLU A 1 73 ? 7.130 -5.030 2.689 1.00 2.23 73 GLU A N 14
ATOM 22907 C CA . GLU A 1 73 ? 6.953 -6.219 3.549 1.00 3.20 73 GLU A CA 14
ATOM 22908 C C . GLU A 1 73 ? 6.079 -7.257 2.830 1.00 42.12 73 GLU A C 14
ATOM 22909 O O . GLU A 1 73 ? 6.226 -8.466 3.049 1.00 41.51 73 GLU A O 14
ATOM 22921 N N . ALA A 1 74 ? 5.161 -6.768 1.978 1.00 31.25 74 ALA A N 14
ATOM 22922 C CA . ALA A 1 74 ? 4.331 -7.622 1.124 1.00 15.11 74 ALA A CA 14
ATOM 22923 C C . ALA A 1 74 ? 5.196 -8.290 0.038 1.00 12.13 74 ALA A C 14
ATOM 22924 O O . ALA A 1 74 ? 4.967 -9.443 -0.296 1.00 42.42 74 ALA A O 14
ATOM 22931 N N . ILE A 1 75 ? 6.233 -7.568 -0.455 1.00 34.04 75 ILE A N 14
ATOM 22932 C CA . ILE A 1 75 ? 7.109 -8.054 -1.551 1.00 53.34 75 ILE A CA 14
ATOM 22933 C C . ILE A 1 75 ? 7.882 -9.324 -1.152 1.00 63.34 75 ILE A C 14
ATOM 22934 O O . ILE A 1 75 ? 7.932 -10.302 -1.911 1.00 25.53 75 ILE A O 14
ATOM 22950 N N . THR A 1 76 ? 8.466 -9.296 0.050 1.00 64.43 76 THR A N 14
ATOM 22951 C CA . THR A 1 76 ? 9.226 -10.438 0.587 1.00 54.50 76 THR A CA 14
ATOM 22952 C C . THR A 1 76 ? 8.284 -11.609 0.969 1.00 33.33 76 THR A C 14
ATOM 22953 O O . THR A 1 76 ? 8.736 -12.743 1.164 1.00 33.15 76 THR A O 14
ATOM 22964 N N . ALA A 1 77 ? 6.968 -11.310 1.064 1.00 40.53 77 ALA A N 14
ATOM 22965 C CA . ALA A 1 77 ? 5.913 -12.300 1.361 1.00 13.14 77 ALA A CA 14
ATOM 22966 C C . ALA A 1 77 ? 5.152 -12.744 0.085 1.00 44.31 77 ALA A C 14
ATOM 22967 O O . ALA A 1 77 ? 4.218 -13.556 0.177 1.00 10.23 77 ALA A O 14
ATOM 22974 N N . ILE A 1 78 ? 5.537 -12.196 -1.094 1.00 13.21 78 ILE A N 14
ATOM 22975 C CA . ILE A 1 78 ? 4.943 -12.585 -2.399 1.00 32.22 78 ILE A CA 14
ATOM 22976 C C . ILE A 1 78 ? 5.375 -14.023 -2.766 1.00 63.34 78 ILE A C 14
ATOM 22977 O O . ILE A 1 78 ? 6.559 -14.345 -2.651 1.00 75.34 78 ILE A O 14
ATOM 22993 N N . PRO A 1 79 ? 4.419 -14.921 -3.164 1.00 70.44 79 PRO A N 14
ATOM 22994 C CA . PRO A 1 79 ? 4.759 -16.190 -3.861 1.00 0.43 79 PRO A CA 14
ATOM 22995 C C . PRO A 1 79 ? 5.570 -15.908 -5.152 1.00 54.03 79 PRO A C 14
ATOM 22996 O O . PRO A 1 79 ? 5.063 -15.258 -6.078 1.00 55.44 79 PRO A O 14
ATOM 23007 N N . GLU A 1 80 ? 6.842 -16.373 -5.179 1.00 45.22 80 GLU A N 14
ATOM 23008 C CA . GLU A 1 80 ? 7.823 -16.013 -6.223 1.00 22.25 80 GLU A CA 14
ATOM 23009 C C . GLU A 1 80 ? 7.572 -16.779 -7.543 1.00 35.04 80 GLU A C 14
ATOM 23010 O O . GLU A 1 80 ? 8.245 -17.769 -7.860 1.00 75.40 80 GLU A O 14
ATOM 23022 N N . GLU A 1 81 ? 6.536 -16.342 -8.267 1.00 21.22 81 GLU A N 14
ATOM 23023 C CA . GLU A 1 81 ? 6.246 -16.762 -9.654 1.00 0.25 81 GLU A CA 14
ATOM 23024 C C . GLU A 1 81 ? 6.011 -15.484 -10.466 1.00 63.21 81 GLU A C 14
ATOM 23025 O O . GLU A 1 81 ? 6.644 -15.257 -11.498 1.00 21.22 81 GLU A O 14
ATOM 23037 N N . GLU A 1 82 ? 5.081 -14.647 -9.959 1.00 45.43 82 GLU A N 14
ATOM 23038 C CA . GLU A 1 82 ? 4.843 -13.269 -10.445 1.00 10.55 82 GLU A CA 14
ATOM 23039 C C . GLU A 1 82 ? 5.169 -12.272 -9.317 1.00 34.23 82 GLU A C 14
ATOM 23040 O O . GLU A 1 82 ? 5.581 -12.683 -8.221 1.00 50.11 82 GLU A O 14
ATOM 23052 N N . GLY A 1 83 ? 4.979 -10.965 -9.594 1.00 4.33 83 GLY A N 14
ATOM 23053 C CA . GLY A 1 83 ? 5.347 -9.904 -8.656 1.00 25.22 83 GLY A CA 14
ATOM 23054 C C . GLY A 1 83 ? 6.853 -9.815 -8.459 1.00 12.25 83 GLY A C 14
ATOM 23055 O O . GLY A 1 83 ? 7.594 -9.845 -9.446 1.00 22.05 83 GLY A O 14
ATOM 23059 N N . ARG A 1 84 ? 7.286 -9.682 -7.179 1.00 21.43 84 ARG A N 14
ATOM 23060 C CA . ARG A 1 84 ? 8.705 -9.779 -6.740 1.00 41.23 84 ARG A CA 14
ATOM 23061 C C . ARG A 1 84 ? 9.603 -8.645 -7.290 1.00 23.44 84 ARG A C 14
ATOM 23062 O O . ARG A 1 84 ? 10.161 -7.872 -6.523 1.00 44.04 84 ARG A O 14
ATOM 23083 N N . LYS A 1 85 ? 9.796 -8.615 -8.604 1.00 64.53 85 LYS A N 14
ATOM 23084 C CA . LYS A 1 85 ? 10.556 -7.561 -9.295 1.00 51.20 85 LYS A CA 14
ATOM 23085 C C . LYS A 1 85 ? 9.639 -6.370 -9.630 1.00 3.13 85 LYS A C 14
ATOM 23086 O O . LYS A 1 85 ? 9.896 -5.224 -9.228 1.00 64.22 85 LYS A O 14
ATOM 23105 N N . GLU A 1 86 ? 8.537 -6.679 -10.333 1.00 21.14 86 GLU A N 14
ATOM 23106 C CA . GLU A 1 86 ? 7.600 -5.674 -10.875 1.00 33.32 86 GLU A CA 14
ATOM 23107 C C . GLU A 1 86 ? 6.727 -5.076 -9.771 1.00 11.34 86 GLU A C 14
ATOM 23108 O O . GLU A 1 86 ? 6.466 -3.868 -9.756 1.00 14.13 86 GLU A O 14
ATOM 23120 N N . ALA A 1 87 ? 6.304 -5.927 -8.822 1.00 32.42 87 ALA A N 14
ATOM 23121 C CA . ALA A 1 87 ? 5.525 -5.483 -7.661 1.00 64.31 87 ALA A CA 14
ATOM 23122 C C . ALA A 1 87 ? 6.409 -4.688 -6.694 1.00 53.02 87 ALA A C 14
ATOM 23123 O O . ALA A 1 87 ? 5.919 -3.822 -5.967 1.00 34.52 87 ALA A O 14
ATOM 23130 N N . LYS A 1 88 ? 7.728 -4.995 -6.696 1.00 45.52 88 LYS A N 14
ATOM 23131 C CA . LYS A 1 88 ? 8.698 -4.286 -5.855 1.00 14.41 88 LYS A CA 14
ATOM 23132 C C . LYS A 1 88 ? 8.956 -2.880 -6.392 1.00 32.05 88 LYS A C 14
ATOM 23133 O O . LYS A 1 88 ? 9.267 -1.993 -5.624 1.00 21.32 88 LYS A O 14
ATOM 23152 N N . GLU A 1 89 ? 8.846 -2.700 -7.729 1.00 70.42 89 GLU A N 14
ATOM 23153 C CA . GLU A 1 89 ? 8.955 -1.375 -8.380 1.00 55.34 89 GLU A CA 14
ATOM 23154 C C . GLU A 1 89 ? 7.966 -0.380 -7.735 1.00 60.35 89 GLU A C 14
ATOM 23155 O O . GLU A 1 89 ? 8.289 0.791 -7.522 1.00 51.32 89 GLU A O 14
ATOM 23167 N N . MET A 1 90 ? 6.787 -0.914 -7.389 1.00 43.40 90 MET A N 14
ATOM 23168 C CA . MET A 1 90 ? 5.716 -0.178 -6.711 1.00 31.22 90 MET A CA 14
ATOM 23169 C C . MET A 1 90 ? 6.131 0.201 -5.271 1.00 30.20 90 MET A C 14
ATOM 23170 O O . MET A 1 90 ? 5.858 1.318 -4.812 1.00 64.21 90 MET A O 14
ATOM 23184 N N . ALA A 1 91 ? 6.810 -0.745 -4.575 1.00 1.13 91 ALA A N 14
ATOM 23185 C CA . ALA A 1 91 ? 7.366 -0.516 -3.222 1.00 3.21 91 ALA A CA 14
ATOM 23186 C C . ALA A 1 91 ? 8.423 0.587 -3.262 1.00 62.31 91 ALA A C 14
ATOM 23187 O O . ALA A 1 91 ? 8.395 1.507 -2.439 1.00 51.11 91 ALA A O 14
ATOM 23194 N N . LYS A 1 92 ? 9.297 0.510 -4.291 1.00 2.23 92 LYS A N 14
ATOM 23195 C CA . LYS A 1 92 ? 10.385 1.473 -4.520 1.00 22.31 92 LYS A CA 14
ATOM 23196 C C . LYS A 1 92 ? 9.807 2.872 -4.723 1.00 43.41 92 LYS A C 14
ATOM 23197 O O . LYS A 1 92 ? 10.325 3.822 -4.168 1.00 41.11 92 LYS A O 14
ATOM 23216 N N . LYS A 1 93 ? 8.698 2.948 -5.501 1.00 61.41 93 LYS A N 14
ATOM 23217 C CA . LYS A 1 93 ? 7.981 4.213 -5.789 1.00 2.01 93 LYS A CA 14
ATOM 23218 C C . LYS A 1 93 ? 7.517 4.891 -4.491 1.00 52.40 93 LYS A C 14
ATOM 23219 O O . LYS A 1 93 ? 7.781 6.074 -4.276 1.00 60.45 93 LYS A O 14
ATOM 23238 N N . ALA A 1 94 ? 6.840 4.105 -3.645 1.00 45.35 94 ALA A N 14
ATOM 23239 C CA . ALA A 1 94 ? 6.294 4.567 -2.360 1.00 40.44 94 ALA A CA 14
ATOM 23240 C C . ALA A 1 94 ? 7.417 5.032 -1.403 1.00 52.04 94 ALA A C 14
ATOM 23241 O O . ALA A 1 94 ? 7.237 5.983 -0.622 1.00 43.52 94 ALA A O 14
ATOM 23248 N N . GLU A 1 95 ? 8.582 4.364 -1.513 1.00 73.54 95 GLU A N 14
ATOM 23249 C CA . GLU A 1 95 ? 9.804 4.724 -0.770 1.00 35.23 95 GLU A CA 14
ATOM 23250 C C . GLU A 1 95 ? 10.447 6.008 -1.354 1.00 41.12 95 GLU A C 14
ATOM 23251 O O . GLU A 1 95 ? 10.923 6.845 -0.592 1.00 30.23 95 GLU A O 14
ATOM 23263 N N . GLU A 1 96 ? 10.423 6.164 -2.706 1.00 51.30 96 GLU A N 14
ATOM 23264 C CA . GLU A 1 96 ? 10.987 7.349 -3.414 1.00 4.20 96 GLU A CA 14
ATOM 23265 C C . GLU A 1 96 ? 10.271 8.621 -2.960 1.00 23.22 96 GLU A C 14
ATOM 23266 O O . GLU A 1 96 ? 10.902 9.640 -2.643 1.00 10.32 96 GLU A O 14
ATOM 23278 N N . TRP A 1 97 ? 8.937 8.519 -2.944 1.00 54.51 97 TRP A N 14
ATOM 23279 C CA . TRP A 1 97 ? 8.049 9.600 -2.546 1.00 14.01 97 TRP A CA 14
ATOM 23280 C C . TRP A 1 97 ? 8.305 9.981 -1.087 1.00 12.14 97 TRP A C 14
ATOM 23281 O O . TRP A 1 97 ? 8.436 11.155 -0.779 1.00 55.45 97 TRP A O 14
ATOM 23302 N N . LEU A 1 98 ? 8.442 8.953 -0.229 1.00 72.33 98 LEU A N 14
ATOM 23303 C CA . LEU A 1 98 ? 8.706 9.115 1.211 1.00 63.45 98 LEU A CA 14
ATOM 23304 C C . LEU A 1 98 ? 10.023 9.887 1.473 1.00 1.43 98 LEU A C 14
ATOM 23305 O O . LEU A 1 98 ? 10.049 10.809 2.295 1.00 63.41 98 LEU A O 14
ATOM 23321 N N . GLN A 1 99 ? 11.090 9.498 0.747 1.00 0.04 99 GLN A N 14
ATOM 23322 C CA . GLN A 1 99 ? 12.425 10.149 0.821 1.00 42.35 99 GLN A CA 14
ATOM 23323 C C . GLN A 1 99 ? 12.340 11.626 0.401 1.00 10.24 99 GLN A C 14
ATOM 23324 O O . GLN A 1 99 ? 13.029 12.489 0.953 1.00 13.45 99 GLN A O 14
ATOM 23338 N N . ALA A 1 100 ? 11.467 11.888 -0.576 1.00 43.43 100 ALA A N 14
ATOM 23339 C CA . ALA A 1 100 ? 11.227 13.233 -1.119 1.00 53.24 100 ALA A CA 14
ATOM 23340 C C . ALA A 1 100 ? 10.387 14.087 -0.140 1.00 71.22 100 ALA A C 14
ATOM 23341 O O . ALA A 1 100 ? 10.550 15.312 -0.074 1.00 63.22 100 ALA A O 14
ATOM 23348 N N . GLU A 1 101 ? 9.503 13.415 0.631 1.00 53.02 101 GLU A N 14
ATOM 23349 C CA . GLU A 1 101 ? 8.673 14.051 1.674 1.00 63.23 101 GLU A CA 14
ATOM 23350 C C . GLU A 1 101 ? 9.526 14.463 2.884 1.00 25.13 101 GLU A C 14
ATOM 23351 O O . GLU A 1 101 ? 9.139 15.368 3.637 1.00 73.33 101 GLU A O 14
ATOM 23363 N N . GLN A 1 102 ? 10.659 13.771 3.085 1.00 23.32 102 GLN A N 14
ATOM 23364 C CA . GLN A 1 102 ? 11.625 14.126 4.130 1.00 44.34 102 GLN A CA 14
ATOM 23365 C C . GLN A 1 102 ? 12.397 15.367 3.677 1.00 15.53 102 GLN A C 14
ATOM 23366 O O . GLN A 1 102 ? 13.350 15.256 2.898 1.00 45.42 102 GLN A O 14
ATOM 23380 N N . ASN A 1 103 ? 11.920 16.551 4.105 1.00 61.24 103 ASN A N 14
ATOM 23381 C CA . ASN A 1 103 ? 12.552 17.838 3.769 1.00 3.21 103 ASN A CA 14
ATOM 23382 C C . ASN A 1 103 ? 13.938 17.917 4.448 1.00 24.23 103 ASN A C 14
ATOM 23383 O O . ASN A 1 103 ? 14.037 18.172 5.654 1.00 64.23 103 ASN A O 14
ATOM 23394 N N . ASN A 1 104 ? 14.992 17.617 3.674 1.00 4.30 104 ASN A N 14
ATOM 23395 C CA . ASN A 1 104 ? 16.386 17.590 4.145 1.00 21.34 104 ASN A CA 14
ATOM 23396 C C . ASN A 1 104 ? 17.153 18.748 3.462 1.00 31.22 104 ASN A C 14
ATOM 23397 O O . ASN A 1 104 ? 17.547 18.603 2.286 1.00 12.31 104 ASN A O 14
ATOM 23409 N N . ALA A 1 1 ? -10.525 -16.069 1.934 1.00 53.43 1 ALA A N 15
ATOM 23410 C CA . ALA A 1 1 ? -11.926 -15.649 2.171 1.00 41.45 1 ALA A CA 15
ATOM 23411 C C . ALA A 1 1 ? -12.018 -14.114 2.069 1.00 43.10 1 ALA A C 15
ATOM 23412 O O . ALA A 1 1 ? -11.783 -13.403 3.051 1.00 12.14 1 ALA A O 15
ATOM 23421 N N . ASP A 1 2 ? -12.343 -13.622 0.855 1.00 12.31 2 ASP A N 15
ATOM 23422 C CA . ASP A 1 2 ? -12.285 -12.184 0.496 1.00 14.02 2 ASP A CA 15
ATOM 23423 C C . ASP A 1 2 ? -13.696 -11.602 0.260 1.00 64.13 2 ASP A C 15
ATOM 23424 O O . ASP A 1 2 ? -13.845 -10.470 -0.204 1.00 64.12 2 ASP A O 15
ATOM 23433 N N . GLU A 1 3 ? -14.726 -12.370 0.638 1.00 72.14 3 GLU A N 15
ATOM 23434 C CA . GLU A 1 3 ? -16.141 -12.022 0.375 1.00 54.21 3 GLU A CA 15
ATOM 23435 C C . GLU A 1 3 ? -16.577 -10.850 1.267 1.00 73.45 3 GLU A C 15
ATOM 23436 O O . GLU A 1 3 ? -17.327 -9.970 0.830 1.00 75.05 3 GLU A O 15
ATOM 23448 N N . ASN A 1 4 ? -16.076 -10.848 2.521 1.00 2.01 4 ASN A N 15
ATOM 23449 C CA . ASN A 1 4 ? -16.312 -9.752 3.485 1.00 1.54 4 ASN A CA 15
ATOM 23450 C C . ASN A 1 4 ? -15.351 -8.574 3.228 1.00 42.51 4 ASN A C 15
ATOM 23451 O O . ASN A 1 4 ? -15.709 -7.410 3.446 1.00 62.40 4 ASN A O 15
ATOM 23462 N N . ILE A 1 5 ? -14.146 -8.899 2.741 1.00 24.44 5 ILE A N 15
ATOM 23463 C CA . ILE A 1 5 ? -13.081 -7.915 2.474 1.00 70.24 5 ILE A CA 15
ATOM 23464 C C . ILE A 1 5 ? -13.448 -7.022 1.267 1.00 22.02 5 ILE A C 15
ATOM 23465 O O . ILE A 1 5 ? -13.188 -5.810 1.261 1.00 53.11 5 ILE A O 15
ATOM 23481 N N . ALA A 1 6 ? -14.103 -7.648 0.278 1.00 23.10 6 ALA A N 15
ATOM 23482 C CA . ALA A 1 6 ? -14.506 -6.999 -0.979 1.00 11.23 6 ALA A CA 15
ATOM 23483 C C . ALA A 1 6 ? -15.551 -5.889 -0.756 1.00 4.31 6 ALA A C 15
ATOM 23484 O O . ALA A 1 6 ? -15.649 -4.961 -1.562 1.00 10.10 6 ALA A O 15
ATOM 23491 N N . LYS A 1 7 ? -16.328 -5.994 0.344 1.00 12.13 7 LYS A N 15
ATOM 23492 C CA . LYS A 1 7 ? -17.350 -4.986 0.712 1.00 51.44 7 LYS A CA 15
ATOM 23493 C C . LYS A 1 7 ? -16.699 -3.623 1.022 1.00 54.21 7 LYS A C 15
ATOM 23494 O O . LYS A 1 7 ? -17.251 -2.573 0.682 1.00 51.11 7 LYS A O 15
ATOM 23513 N N . PHE A 1 8 ? -15.504 -3.666 1.647 1.00 62.12 8 PHE A N 15
ATOM 23514 C CA . PHE A 1 8 ? -14.760 -2.453 2.055 1.00 2.14 8 PHE A CA 15
ATOM 23515 C C . PHE A 1 8 ? -14.288 -1.636 0.829 1.00 62.31 8 PHE A C 15
ATOM 23516 O O . PHE A 1 8 ? -14.095 -0.421 0.926 1.00 0.13 8 PHE A O 15
ATOM 23533 N N . GLU A 1 9 ? -14.108 -2.326 -0.317 1.00 52.33 9 GLU A N 15
ATOM 23534 C CA . GLU A 1 9 ? -13.640 -1.712 -1.586 1.00 74.54 9 GLU A CA 15
ATOM 23535 C C . GLU A 1 9 ? -14.641 -0.669 -2.132 1.00 10.25 9 GLU A C 15
ATOM 23536 O O . GLU A 1 9 ? -14.245 0.238 -2.872 1.00 71.13 9 GLU A O 15
ATOM 23548 N N . LYS A 1 10 ? -15.933 -0.819 -1.761 1.00 54.12 10 LYS A N 15
ATOM 23549 C CA . LYS A 1 10 ? -17.003 0.135 -2.133 1.00 4.42 10 LYS A CA 15
ATOM 23550 C C . LYS A 1 10 ? -16.773 1.515 -1.477 1.00 11.12 10 LYS A C 15
ATOM 23551 O O . LYS A 1 10 ? -17.089 2.558 -2.072 1.00 70.35 10 LYS A O 15
ATOM 23570 N N . ALA A 1 11 ? -16.212 1.498 -0.249 1.00 64.44 11 ALA A N 15
ATOM 23571 C CA . ALA A 1 11 ? -15.923 2.725 0.527 1.00 33.43 11 ALA A CA 15
ATOM 23572 C C . ALA A 1 11 ? -14.909 3.630 -0.194 1.00 2.14 11 ALA A C 15
ATOM 23573 O O . ALA A 1 11 ? -14.825 4.831 0.091 1.00 25.41 11 ALA A O 15
ATOM 23580 N N . TYR A 1 12 ? -14.142 3.039 -1.125 1.00 2.23 12 TYR A N 15
ATOM 23581 C CA . TYR A 1 12 ? -13.207 3.774 -1.968 1.00 21.31 12 TYR A CA 15
ATOM 23582 C C . TYR A 1 12 ? -13.975 4.373 -3.172 1.00 54.44 12 TYR A C 15
ATOM 23583 O O . TYR A 1 12 ? -14.523 3.630 -3.993 1.00 1.33 12 TYR A O 15
ATOM 23601 N N . LYS A 1 13 ? -14.022 5.715 -3.244 1.00 74.43 13 LYS A N 15
ATOM 23602 C CA . LYS A 1 13 ? -14.562 6.461 -4.404 1.00 23.41 13 LYS A CA 15
ATOM 23603 C C . LYS A 1 13 ? -13.406 6.848 -5.347 1.00 61.44 13 LYS A C 15
ATOM 23604 O O . LYS A 1 13 ? -12.254 6.776 -4.929 1.00 52.54 13 LYS A O 15
ATOM 23623 N N . LYS A 1 14 ? -13.746 7.322 -6.576 1.00 65.41 14 LYS A N 15
ATOM 23624 C CA . LYS A 1 14 ? -12.806 7.447 -7.735 1.00 53.04 14 LYS A CA 15
ATOM 23625 C C . LYS A 1 14 ? -11.433 8.069 -7.361 1.00 22.22 14 LYS A C 15
ATOM 23626 O O . LYS A 1 14 ? -10.400 7.616 -7.866 1.00 51.03 14 LYS A O 15
ATOM 23645 N N . ALA A 1 15 ? -11.467 9.111 -6.493 1.00 42.14 15 ALA A N 15
ATOM 23646 C CA . ALA A 1 15 ? -10.278 9.710 -5.812 1.00 14.30 15 ALA A CA 15
ATOM 23647 C C . ALA A 1 15 ? -9.419 10.604 -6.730 1.00 73.20 15 ALA A C 15
ATOM 23648 O O . ALA A 1 15 ? -9.203 11.789 -6.436 1.00 73.31 15 ALA A O 15
ATOM 23655 N N . GLU A 1 16 ? -8.919 10.020 -7.832 1.00 71.14 16 GLU A N 15
ATOM 23656 C CA . GLU A 1 16 ? -8.059 10.712 -8.809 1.00 13.21 16 GLU A CA 15
ATOM 23657 C C . GLU A 1 16 ? -8.865 11.785 -9.573 1.00 22.44 16 GLU A C 15
ATOM 23658 O O . GLU A 1 16 ? -8.320 12.834 -9.943 1.00 64.21 16 GLU A O 15
ATOM 23670 N N . GLU A 1 17 ? -10.180 11.519 -9.763 1.00 23.11 17 GLU A N 15
ATOM 23671 C CA . GLU A 1 17 ? -11.098 12.442 -10.455 1.00 42.03 17 GLU A CA 15
ATOM 23672 C C . GLU A 1 17 ? -12.563 12.259 -9.960 1.00 1.12 17 GLU A C 15
ATOM 23673 O O . GLU A 1 17 ? -13.310 11.395 -10.444 1.00 14.35 17 GLU A O 15
ATOM 23685 N N . LEU A 1 18 ? -12.937 13.058 -8.953 1.00 52.24 18 LEU A N 15
ATOM 23686 C CA . LEU A 1 18 ? -14.326 13.133 -8.435 1.00 74.42 18 LEU A CA 15
ATOM 23687 C C . LEU A 1 18 ? -14.536 14.480 -7.697 1.00 33.44 18 LEU A C 15
ATOM 23688 O O . LEU A 1 18 ? -15.609 14.715 -7.134 1.00 43.34 18 LEU A O 15
ATOM 23704 N N . ASN A 1 19 ? -13.495 15.359 -7.731 1.00 52.14 19 ASN A N 15
ATOM 23705 C CA . ASN A 1 19 ? -13.381 16.549 -6.842 1.00 73.42 19 ASN A CA 15
ATOM 23706 C C . ASN A 1 19 ? -13.332 16.101 -5.363 1.00 15.34 19 ASN A C 15
ATOM 23707 O O . ASN A 1 19 ? -13.635 16.870 -4.448 1.00 45.54 19 ASN A O 15
ATOM 23718 N N . GLN A 1 20 ? -12.934 14.829 -5.152 1.00 31.41 20 GLN A N 15
ATOM 23719 C CA . GLN A 1 20 ? -12.874 14.181 -3.839 1.00 52.11 20 GLN A CA 15
ATOM 23720 C C . GLN A 1 20 ? -11.570 13.368 -3.761 1.00 53.50 20 GLN A C 15
ATOM 23721 O O . GLN A 1 20 ? -11.493 12.274 -4.322 1.00 11.35 20 GLN A O 15
ATOM 23735 N N . GLY A 1 21 ? -10.524 13.960 -3.163 1.00 3.12 21 GLY A N 15
ATOM 23736 C CA . GLY A 1 21 ? -9.323 13.216 -2.744 1.00 34.23 21 GLY A CA 15
ATOM 23737 C C . GLY A 1 21 ? -9.298 13.108 -1.219 1.00 61.33 21 GLY A C 15
ATOM 23738 O O . GLY A 1 21 ? -10.376 13.124 -0.613 1.00 25.52 21 GLY A O 15
ATOM 23742 N N . GLU A 1 22 ? -8.086 13.013 -0.618 1.00 75.03 22 GLU A N 15
ATOM 23743 C CA . GLU A 1 22 ? -7.856 13.036 0.862 1.00 21.25 22 GLU A CA 15
ATOM 23744 C C . GLU A 1 22 ? -8.458 11.817 1.609 1.00 20.33 22 GLU A C 15
ATOM 23745 O O . GLU A 1 22 ? -7.724 11.021 2.215 1.00 13.43 22 GLU A O 15
ATOM 23757 N N . LEU A 1 23 ? -9.802 11.746 1.591 1.00 40.12 23 LEU A N 15
ATOM 23758 C CA . LEU A 1 23 ? -10.615 10.687 2.209 1.00 50.42 23 LEU A CA 15
ATOM 23759 C C . LEU A 1 23 ? -10.088 9.281 1.869 1.00 43.23 23 LEU A C 15
ATOM 23760 O O . LEU A 1 23 ? -9.814 8.482 2.765 1.00 1.51 23 LEU A O 15
ATOM 23776 N N . MET A 1 24 ? -9.919 9.023 0.554 1.00 4.32 24 MET A N 15
ATOM 23777 C CA . MET A 1 24 ? -9.422 7.733 0.032 1.00 31.33 24 MET A CA 15
ATOM 23778 C C . MET A 1 24 ? -7.892 7.589 0.202 1.00 33.02 24 MET A C 15
ATOM 23779 O O . MET A 1 24 ? -7.228 8.450 0.785 1.00 53.33 24 MET A O 15
ATOM 23793 N N . GLY A 1 25 ? -7.354 6.466 -0.313 1.00 64.15 25 GLY A N 15
ATOM 23794 C CA . GLY A 1 25 ? -5.962 6.070 -0.098 1.00 41.24 25 GLY A CA 15
ATOM 23795 C C . GLY A 1 25 ? -5.859 5.154 1.104 1.00 50.01 25 GLY A C 15
ATOM 23796 O O . GLY A 1 25 ? -5.402 4.012 0.989 1.00 2.44 25 GLY A O 15
ATOM 23800 N N . ARG A 1 26 ? -6.351 5.660 2.255 1.00 31.12 26 ARG A N 15
ATOM 23801 C CA . ARG A 1 26 ? -6.383 4.915 3.523 1.00 44.42 26 ARG A CA 15
ATOM 23802 C C . ARG A 1 26 ? -7.167 3.606 3.373 1.00 24.12 26 ARG A C 15
ATOM 23803 O O . ARG A 1 26 ? -6.792 2.592 3.960 1.00 41.55 26 ARG A O 15
ATOM 23824 N N . ALA A 1 27 ? -8.233 3.643 2.539 1.00 72.22 27 ALA A N 15
ATOM 23825 C CA . ALA A 1 27 ? -9.072 2.473 2.262 1.00 51.32 27 ALA A CA 15
ATOM 23826 C C . ALA A 1 27 ? -8.243 1.367 1.615 1.00 13.21 27 ALA A C 15
ATOM 23827 O O . ALA A 1 27 ? -8.174 0.278 2.162 1.00 35.43 27 ALA A O 15
ATOM 23834 N N . LEU A 1 28 ? -7.541 1.686 0.496 1.00 5.11 28 LEU A N 15
ATOM 23835 C CA . LEU A 1 28 ? -6.723 0.687 -0.225 1.00 13.41 28 LEU A CA 15
ATOM 23836 C C . LEU A 1 28 ? -5.645 0.066 0.695 1.00 55.43 28 LEU A C 15
ATOM 23837 O O . LEU A 1 28 ? -5.364 -1.127 0.605 1.00 62.33 28 LEU A O 15
ATOM 23853 N N . TYR A 1 29 ? -5.080 0.893 1.598 1.00 53.44 29 TYR A N 15
ATOM 23854 C CA . TYR A 1 29 ? -4.097 0.446 2.600 1.00 43.21 29 TYR A CA 15
ATOM 23855 C C . TYR A 1 29 ? -4.721 -0.627 3.543 1.00 71.52 29 TYR A C 15
ATOM 23856 O O . TYR A 1 29 ? -4.178 -1.727 3.678 1.00 34.13 29 TYR A O 15
ATOM 23874 N N . ASN A 1 30 ? -5.879 -0.291 4.156 1.00 74.53 30 ASN A N 15
ATOM 23875 C CA . ASN A 1 30 ? -6.538 -1.143 5.182 1.00 12.30 30 ASN A CA 15
ATOM 23876 C C . ASN A 1 30 ? -7.031 -2.478 4.592 1.00 12.34 30 ASN A C 15
ATOM 23877 O O . ASN A 1 30 ? -6.853 -3.543 5.199 1.00 63.11 30 ASN A O 15
ATOM 23888 N N . ILE A 1 31 ? -7.646 -2.389 3.402 1.00 11.30 31 ILE A N 15
ATOM 23889 C CA . ILE A 1 31 ? -8.178 -3.552 2.663 1.00 52.41 31 ILE A CA 15
ATOM 23890 C C . ILE A 1 31 ? -7.005 -4.408 2.138 1.00 63.12 31 ILE A C 15
ATOM 23891 O O . ILE A 1 31 ? -7.079 -5.635 2.121 1.00 55.34 31 ILE A O 15
ATOM 23907 N N . GLY A 1 32 ? -5.913 -3.717 1.744 1.00 1.24 32 GLY A N 15
ATOM 23908 C CA . GLY A 1 32 ? -4.699 -4.361 1.236 1.00 64.31 32 GLY A CA 15
ATOM 23909 C C . GLY A 1 32 ? -4.055 -5.287 2.255 1.00 22.23 32 GLY A C 15
ATOM 23910 O O . GLY A 1 32 ? -3.561 -6.355 1.894 1.00 5.02 32 GLY A O 15
ATOM 23914 N N . LEU A 1 33 ? -4.077 -4.866 3.540 1.00 72.24 33 LEU A N 15
ATOM 23915 C CA . LEU A 1 33 ? -3.595 -5.686 4.672 1.00 72.31 33 LEU A CA 15
ATOM 23916 C C . LEU A 1 33 ? -4.379 -7.013 4.758 1.00 0.14 33 LEU A C 15
ATOM 23917 O O . LEU A 1 33 ? -3.798 -8.072 5.020 1.00 2.12 33 LEU A O 15
ATOM 23933 N N . GLU A 1 34 ? -5.695 -6.931 4.501 1.00 3.52 34 GLU A N 15
ATOM 23934 C CA . GLU A 1 34 ? -6.608 -8.086 4.539 1.00 61.14 34 GLU A CA 15
ATOM 23935 C C . GLU A 1 34 ? -6.296 -9.103 3.419 1.00 41.01 34 GLU A C 15
ATOM 23936 O O . GLU A 1 34 ? -6.368 -10.321 3.647 1.00 10.51 34 GLU A O 15
ATOM 23948 N N . LYS A 1 35 ? -5.952 -8.590 2.217 1.00 50.43 35 LYS A N 15
ATOM 23949 C CA . LYS A 1 35 ? -5.480 -9.421 1.086 1.00 44.33 35 LYS A CA 15
ATOM 23950 C C . LYS A 1 35 ? -4.169 -10.137 1.472 1.00 4.22 35 LYS A C 15
ATOM 23951 O O . LYS A 1 35 ? -4.057 -11.363 1.340 1.00 70.41 35 LYS A O 15
ATOM 23970 N N . ASN A 1 36 ? -3.220 -9.336 1.997 1.00 52.54 36 ASN A N 15
ATOM 23971 C CA . ASN A 1 36 ? -1.861 -9.786 2.363 1.00 51.11 36 ASN A CA 15
ATOM 23972 C C . ASN A 1 36 ? -1.921 -10.929 3.397 1.00 41.13 36 ASN A C 15
ATOM 23973 O O . ASN A 1 36 ? -1.197 -11.916 3.287 1.00 74.52 36 ASN A O 15
ATOM 23984 N N . LYS A 1 37 ? -2.861 -10.789 4.346 1.00 50.11 37 LYS A N 15
ATOM 23985 C CA . LYS A 1 37 ? -3.112 -11.759 5.431 1.00 40.41 37 LYS A CA 15
ATOM 23986 C C . LYS A 1 37 ? -3.468 -13.167 4.895 1.00 64.40 37 LYS A C 15
ATOM 23987 O O . LYS A 1 37 ? -3.041 -14.176 5.465 1.00 14.20 37 LYS A O 15
ATOM 24006 N N . MET A 1 38 ? -4.228 -13.218 3.786 1.00 21.04 38 MET A N 15
ATOM 24007 C CA . MET A 1 38 ? -4.663 -14.500 3.171 1.00 35.03 38 MET A CA 15
ATOM 24008 C C . MET A 1 38 ? -3.589 -15.080 2.235 1.00 21.31 38 MET A C 15
ATOM 24009 O O . MET A 1 38 ? -3.644 -16.265 1.879 1.00 63.21 38 MET A O 15
ATOM 24023 N N . GLY A 1 39 ? -2.631 -14.230 1.836 1.00 15.14 39 GLY A N 15
ATOM 24024 C CA . GLY A 1 39 ? -1.584 -14.616 0.889 1.00 30.41 39 GLY A CA 15
ATOM 24025 C C . GLY A 1 39 ? -1.791 -14.022 -0.496 1.00 24.21 39 GLY A C 15
ATOM 24026 O O . GLY A 1 39 ? -1.102 -14.416 -1.445 1.00 34.22 39 GLY A O 15
ATOM 24030 N N . LYS A 1 40 ? -2.745 -13.075 -0.619 1.00 60.21 40 LYS A N 15
ATOM 24031 C CA . LYS A 1 40 ? -2.937 -12.288 -1.856 1.00 53.35 40 LYS A CA 15
ATOM 24032 C C . LYS A 1 40 ? -1.940 -11.103 -1.834 1.00 3.15 40 LYS A C 15
ATOM 24033 O O . LYS A 1 40 ? -2.342 -9.944 -1.912 1.00 54.52 40 LYS A O 15
ATOM 24052 N N . ALA A 1 41 ? -0.636 -11.423 -1.715 1.00 74.13 41 ALA A N 15
ATOM 24053 C CA . ALA A 1 41 ? 0.428 -10.434 -1.450 1.00 44.13 41 ALA A CA 15
ATOM 24054 C C . ALA A 1 41 ? 0.739 -9.581 -2.695 1.00 45.12 41 ALA A C 15
ATOM 24055 O O . ALA A 1 41 ? 1.182 -8.436 -2.570 1.00 12.42 41 ALA A O 15
ATOM 24062 N N . ARG A 1 42 ? 0.506 -10.165 -3.889 1.00 23.41 42 ARG A N 15
ATOM 24063 C CA . ARG A 1 42 ? 0.582 -9.449 -5.181 1.00 21.24 42 ARG A CA 15
ATOM 24064 C C . ARG A 1 42 ? -0.511 -8.368 -5.246 1.00 74.34 42 ARG A C 15
ATOM 24065 O O . ARG A 1 42 ? -0.224 -7.189 -5.491 1.00 30.21 42 ARG A O 15
ATOM 24086 N N . GLU A 1 43 ? -1.754 -8.800 -4.983 1.00 31.22 43 GLU A N 15
ATOM 24087 C CA . GLU A 1 43 ? -2.943 -7.937 -5.015 1.00 74.44 43 GLU A CA 15
ATOM 24088 C C . GLU A 1 43 ? -2.882 -6.880 -3.901 1.00 62.14 43 GLU A C 15
ATOM 24089 O O . GLU A 1 43 ? -3.336 -5.755 -4.082 1.00 20.14 43 GLU A O 15
ATOM 24101 N N . ALA A 1 44 ? -2.263 -7.258 -2.773 1.00 41.45 44 ALA A N 15
ATOM 24102 C CA . ALA A 1 44 ? -2.083 -6.380 -1.614 1.00 2.05 44 ALA A CA 15
ATOM 24103 C C . ALA A 1 44 ? -1.119 -5.243 -1.946 1.00 43.55 44 ALA A C 15
ATOM 24104 O O . ALA A 1 44 ? -1.395 -4.083 -1.638 1.00 32.34 44 ALA A O 15
ATOM 24111 N N . ALA A 1 45 ? -0.002 -5.608 -2.609 1.00 21.00 45 ALA A N 15
ATOM 24112 C CA . ALA A 1 45 ? 1.051 -4.664 -3.012 1.00 55.34 45 ALA A CA 15
ATOM 24113 C C . ALA A 1 45 ? 0.496 -3.587 -3.957 1.00 34.44 45 ALA A C 15
ATOM 24114 O O . ALA A 1 45 ? 0.903 -2.423 -3.879 1.00 54.23 45 ALA A O 15
ATOM 24121 N N . GLU A 1 46 ? -0.447 -3.999 -4.837 1.00 22.13 46 GLU A N 15
ATOM 24122 C CA . GLU A 1 46 ? -1.187 -3.086 -5.732 1.00 61.01 46 GLU A CA 15
ATOM 24123 C C . GLU A 1 46 ? -1.923 -2.013 -4.917 1.00 11.12 46 GLU A C 15
ATOM 24124 O O . GLU A 1 46 ? -1.803 -0.820 -5.188 1.00 41.53 46 GLU A O 15
ATOM 24136 N N . TYR A 1 47 ? -2.655 -2.479 -3.891 1.00 45.13 47 TYR A N 15
ATOM 24137 C CA . TYR A 1 47 ? -3.463 -1.626 -3.004 1.00 51.15 47 TYR A CA 15
ATOM 24138 C C . TYR A 1 47 ? -2.590 -0.610 -2.250 1.00 11.10 47 TYR A C 15
ATOM 24139 O O . TYR A 1 47 ? -2.924 0.571 -2.211 1.00 2.02 47 TYR A O 15
ATOM 24157 N N . PHE A 1 48 ? -1.457 -1.079 -1.690 1.00 13.42 48 PHE A N 15
ATOM 24158 C CA . PHE A 1 48 ? -0.526 -0.224 -0.918 1.00 71.41 48 PHE A CA 15
ATOM 24159 C C . PHE A 1 48 ? 0.142 0.838 -1.810 1.00 72.51 48 PHE A C 15
ATOM 24160 O O . PHE A 1 48 ? 0.462 1.930 -1.337 1.00 43.10 48 PHE A O 15
ATOM 24177 N N . PHE A 1 49 ? 0.352 0.487 -3.094 1.00 30.32 49 PHE A N 15
ATOM 24178 C CA . PHE A 1 49 ? 0.990 1.369 -4.082 1.00 33.51 49 PHE A CA 15
ATOM 24179 C C . PHE A 1 49 ? 0.060 2.521 -4.475 1.00 25.31 49 PHE A C 15
ATOM 24180 O O . PHE A 1 49 ? 0.450 3.686 -4.430 1.00 61.32 49 PHE A O 15
ATOM 24197 N N . ARG A 1 50 ? -1.167 2.158 -4.868 1.00 32.34 50 ARG A N 15
ATOM 24198 C CA . ARG A 1 50 ? -2.198 3.116 -5.309 1.00 2.31 50 ARG A CA 15
ATOM 24199 C C . ARG A 1 50 ? -2.650 3.993 -4.124 1.00 43.35 50 ARG A C 15
ATOM 24200 O O . ARG A 1 50 ? -3.026 5.154 -4.305 1.00 52.11 50 ARG A O 15
ATOM 24221 N N . ALA A 1 51 ? -2.597 3.397 -2.912 1.00 12.20 51 ALA A N 15
ATOM 24222 C CA . ALA A 1 51 ? -2.805 4.109 -1.646 1.00 60.24 51 ALA A CA 15
ATOM 24223 C C . ALA A 1 51 ? -1.722 5.172 -1.470 1.00 72.40 51 ALA A C 15
ATOM 24224 O O . ALA A 1 51 ? -2.025 6.330 -1.189 1.00 30.02 51 ALA A O 15
ATOM 24231 N N . ALA A 1 52 ? -0.459 4.744 -1.687 1.00 61.11 52 ALA A N 15
ATOM 24232 C CA . ALA A 1 52 ? 0.734 5.596 -1.551 1.00 24.24 52 ALA A CA 15
ATOM 24233 C C . ALA A 1 52 ? 0.730 6.757 -2.570 1.00 65.13 52 ALA A C 15
ATOM 24234 O O . ALA A 1 52 ? 1.257 7.826 -2.279 1.00 42.31 52 ALA A O 15
ATOM 24241 N N . ILE A 1 53 ? 0.125 6.527 -3.759 1.00 32.52 53 ILE A N 15
ATOM 24242 C CA . ILE A 1 53 ? -0.085 7.574 -4.787 1.00 73.53 53 ILE A CA 15
ATOM 24243 C C . ILE A 1 53 ? -0.973 8.714 -4.228 1.00 64.01 53 ILE A C 15
ATOM 24244 O O . ILE A 1 53 ? -0.666 9.903 -4.408 1.00 20.12 53 ILE A O 15
ATOM 24260 N N . VAL A 1 54 ? -2.058 8.329 -3.530 1.00 30.42 54 VAL A N 15
ATOM 24261 C CA . VAL A 1 54 ? -2.995 9.282 -2.911 1.00 22.01 54 VAL A CA 15
ATOM 24262 C C . VAL A 1 54 ? -2.321 9.987 -1.717 1.00 62.41 54 VAL A C 15
ATOM 24263 O O . VAL A 1 54 ? -2.405 11.201 -1.594 1.00 3.51 54 VAL A O 15
ATOM 24276 N N . PHE A 1 55 ? -1.597 9.213 -0.886 1.00 11.43 55 PHE A N 15
ATOM 24277 C CA . PHE A 1 55 ? -0.877 9.746 0.295 1.00 75.03 55 PHE A CA 15
ATOM 24278 C C . PHE A 1 55 ? 0.241 10.724 -0.115 1.00 60.43 55 PHE A C 15
ATOM 24279 O O . PHE A 1 55 ? 0.589 11.622 0.644 1.00 73.14 55 PHE A O 15
ATOM 24296 N N . TYR A 1 56 ? 0.792 10.520 -1.315 1.00 24.15 56 TYR A N 15
ATOM 24297 C CA . TYR A 1 56 ? 1.870 11.357 -1.860 1.00 13.31 56 TYR A CA 15
ATOM 24298 C C . TYR A 1 56 ? 1.337 12.745 -2.274 1.00 40.02 56 TYR A C 15
ATOM 24299 O O . TYR A 1 56 ? 1.869 13.776 -1.843 1.00 22.42 56 TYR A O 15
ATOM 24317 N N . LYS A 1 57 ? 0.289 12.754 -3.122 1.00 44.32 57 LYS A N 15
ATOM 24318 C CA . LYS A 1 57 ? -0.342 14.008 -3.604 1.00 34.42 57 LYS A CA 15
ATOM 24319 C C . LYS A 1 57 ? -1.032 14.771 -2.456 1.00 23.01 57 LYS A C 15
ATOM 24320 O O . LYS A 1 57 ? -1.082 16.005 -2.468 1.00 50.13 57 LYS A O 15
ATOM 24339 N N . GLU A 1 58 ? -1.559 14.026 -1.463 1.00 73.32 58 GLU A N 15
ATOM 24340 C CA . GLU A 1 58 ? -2.169 14.618 -0.251 1.00 4.32 58 GLU A CA 15
ATOM 24341 C C . GLU A 1 58 ? -1.108 14.894 0.823 1.00 62.14 58 GLU A C 15
ATOM 24342 O O . GLU A 1 58 ? -1.440 15.397 1.903 1.00 55.13 58 GLU A O 15
ATOM 24354 N N . HIS A 1 59 ? 0.155 14.525 0.521 1.00 1.11 59 HIS A N 15
ATOM 24355 C CA . HIS A 1 59 ? 1.346 14.830 1.351 1.00 74.24 59 HIS A CA 15
ATOM 24356 C C . HIS A 1 59 ? 1.215 14.281 2.787 1.00 34.10 59 HIS A C 15
ATOM 24357 O O . HIS A 1 59 ? 1.847 14.776 3.728 1.00 30.31 59 HIS A O 15
ATOM 24372 N N . ASP A 1 60 ? 0.421 13.205 2.903 1.00 53.33 60 ASP A N 15
ATOM 24373 C CA . ASP A 1 60 ? 0.145 12.504 4.148 1.00 52.01 60 ASP A CA 15
ATOM 24374 C C . ASP A 1 60 ? 1.306 11.538 4.431 1.00 61.03 60 ASP A C 15
ATOM 24375 O O . ASP A 1 60 ? 1.267 10.362 4.052 1.00 11.22 60 ASP A O 15
ATOM 24384 N N . THR A 1 61 ? 2.367 12.100 5.035 1.00 51.12 61 THR A N 15
ATOM 24385 C CA . THR A 1 61 ? 3.605 11.388 5.392 1.00 43.33 61 THR A CA 15
ATOM 24386 C C . THR A 1 61 ? 3.340 10.159 6.279 1.00 52.15 61 THR A C 15
ATOM 24387 O O . THR A 1 61 ? 4.010 9.137 6.144 1.00 44.42 61 THR A O 15
ATOM 24398 N N . ASP A 1 62 ? 2.342 10.301 7.160 1.00 11.34 62 ASP A N 15
ATOM 24399 C CA . ASP A 1 62 ? 1.899 9.259 8.102 1.00 55.23 62 ASP A CA 15
ATOM 24400 C C . ASP A 1 62 ? 1.508 7.966 7.361 1.00 3.35 62 ASP A C 15
ATOM 24401 O O . ASP A 1 62 ? 2.025 6.878 7.664 1.00 3.11 62 ASP A O 15
ATOM 24410 N N . GLY A 1 63 ? 0.591 8.117 6.390 1.00 54.24 63 GLY A N 15
ATOM 24411 C CA . GLY A 1 63 ? 0.062 6.992 5.630 1.00 52.05 63 GLY A CA 15
ATOM 24412 C C . GLY A 1 63 ? 1.034 6.481 4.591 1.00 70.32 63 GLY A C 15
ATOM 24413 O O . GLY A 1 63 ? 1.135 5.277 4.402 1.00 13.53 63 GLY A O 15
ATOM 24417 N N . LEU A 1 64 ? 1.751 7.410 3.925 1.00 14.10 64 LEU A N 15
ATOM 24418 C CA . LEU A 1 64 ? 2.724 7.081 2.860 1.00 63.43 64 LEU A CA 15
ATOM 24419 C C . LEU A 1 64 ? 3.871 6.212 3.410 1.00 14.52 64 LEU A C 15
ATOM 24420 O O . LEU A 1 64 ? 4.283 5.239 2.776 1.00 23.11 64 LEU A O 15
ATOM 24436 N N . ARG A 1 65 ? 4.345 6.575 4.618 1.00 11.03 65 ARG A N 15
ATOM 24437 C CA . ARG A 1 65 ? 5.456 5.887 5.308 1.00 15.33 65 ARG A CA 15
ATOM 24438 C C . ARG A 1 65 ? 5.051 4.462 5.688 1.00 53.05 65 ARG A C 15
ATOM 24439 O O . ARG A 1 65 ? 5.789 3.506 5.445 1.00 63.35 65 ARG A O 15
ATOM 24460 N N . ARG A 1 66 ? 3.841 4.350 6.249 1.00 61.32 66 ARG A N 15
ATOM 24461 C CA . ARG A 1 66 ? 3.295 3.084 6.754 1.00 24.31 66 ARG A CA 15
ATOM 24462 C C . ARG A 1 66 ? 2.856 2.168 5.586 1.00 23.13 66 ARG A C 15
ATOM 24463 O O . ARG A 1 66 ? 2.906 0.937 5.697 1.00 62.41 66 ARG A O 15
ATOM 24484 N N . ALA A 1 67 ? 2.436 2.791 4.466 1.00 33.23 67 ALA A N 15
ATOM 24485 C CA . ALA A 1 67 ? 2.063 2.075 3.229 1.00 20.52 67 ALA A CA 15
ATOM 24486 C C . ALA A 1 67 ? 3.318 1.580 2.496 1.00 21.20 67 ALA A C 15
ATOM 24487 O O . ALA A 1 67 ? 3.269 0.541 1.852 1.00 2.55 67 ALA A O 15
ATOM 24494 N N . ALA A 1 68 ? 4.432 2.345 2.610 1.00 72.31 68 ALA A N 15
ATOM 24495 C CA . ALA A 1 68 ? 5.751 1.966 2.050 1.00 13.34 68 ALA A CA 15
ATOM 24496 C C . ALA A 1 68 ? 6.316 0.750 2.794 1.00 42.44 68 ALA A C 15
ATOM 24497 O O . ALA A 1 68 ? 6.897 -0.160 2.184 1.00 12.44 68 ALA A O 15
ATOM 24504 N N . LYS A 1 69 ? 6.131 0.773 4.126 1.00 22.25 69 LYS A N 15
ATOM 24505 C CA . LYS A 1 69 ? 6.446 -0.348 5.025 1.00 40.51 69 LYS A CA 15
ATOM 24506 C C . LYS A 1 69 ? 5.664 -1.615 4.620 1.00 34.13 69 LYS A C 15
ATOM 24507 O O . LYS A 1 69 ? 6.258 -2.657 4.357 1.00 11.22 69 LYS A O 15
ATOM 24526 N N . SER A 1 70 ? 4.333 -1.472 4.502 1.00 23.42 70 SER A N 15
ATOM 24527 C CA . SER A 1 70 ? 3.428 -2.590 4.174 1.00 13.41 70 SER A CA 15
ATOM 24528 C C . SER A 1 70 ? 3.631 -3.098 2.734 1.00 32.42 70 SER A C 15
ATOM 24529 O O . SER A 1 70 ? 3.416 -4.284 2.465 1.00 65.02 70 SER A O 15
ATOM 24537 N N . LEU A 1 71 ? 4.055 -2.189 1.831 1.00 13.12 71 LEU A N 15
ATOM 24538 C CA . LEU A 1 71 ? 4.268 -2.493 0.403 1.00 23.23 71 LEU A CA 15
ATOM 24539 C C . LEU A 1 71 ? 5.394 -3.531 0.260 1.00 1.30 71 LEU A C 15
ATOM 24540 O O . LEU A 1 71 ? 5.179 -4.609 -0.291 1.00 55.15 71 LEU A O 15
ATOM 24556 N N . LYS A 1 72 ? 6.567 -3.210 0.841 1.00 0.31 72 LYS A N 15
ATOM 24557 C CA . LYS A 1 72 ? 7.778 -4.049 0.717 1.00 53.43 72 LYS A CA 15
ATOM 24558 C C . LYS A 1 72 ? 7.635 -5.389 1.463 1.00 30.42 72 LYS A C 15
ATOM 24559 O O . LYS A 1 72 ? 8.138 -6.416 0.999 1.00 35.32 72 LYS A O 15
ATOM 24578 N N . GLU A 1 73 ? 6.931 -5.365 2.613 1.00 35.00 73 GLU A N 15
ATOM 24579 C CA . GLU A 1 73 ? 6.720 -6.556 3.458 1.00 50.33 73 GLU A CA 15
ATOM 24580 C C . GLU A 1 73 ? 5.669 -7.500 2.841 1.00 11.33 73 GLU A C 15
ATOM 24581 O O . GLU A 1 73 ? 5.686 -8.709 3.109 1.00 11.20 73 GLU A O 15
ATOM 24593 N N . ALA A 1 74 ? 4.783 -6.942 1.990 1.00 51.52 74 ALA A N 15
ATOM 24594 C CA . ALA A 1 74 ? 3.854 -7.744 1.165 1.00 51.54 74 ALA A CA 15
ATOM 24595 C C . ALA A 1 74 ? 4.605 -8.399 -0.012 1.00 3.13 74 ALA A C 15
ATOM 24596 O O . ALA A 1 74 ? 4.316 -9.528 -0.389 1.00 61.42 74 ALA A O 15
ATOM 24603 N N . ILE A 1 75 ? 5.589 -7.679 -0.562 1.00 14.53 75 ILE A N 15
ATOM 24604 C CA . ILE A 1 75 ? 6.389 -8.144 -1.715 1.00 23.34 75 ILE A CA 15
ATOM 24605 C C . ILE A 1 75 ? 7.352 -9.279 -1.330 1.00 1.43 75 ILE A C 15
ATOM 24606 O O . ILE A 1 75 ? 7.553 -10.223 -2.104 1.00 34.24 75 ILE A O 15
ATOM 24622 N N . THR A 1 76 ? 7.937 -9.186 -0.127 1.00 2.45 76 THR A N 15
ATOM 24623 C CA . THR A 1 76 ? 8.782 -10.259 0.425 1.00 52.30 76 THR A CA 15
ATOM 24624 C C . THR A 1 76 ? 7.935 -11.494 0.783 1.00 72.32 76 THR A C 15
ATOM 24625 O O . THR A 1 76 ? 8.471 -12.589 0.983 1.00 0.30 76 THR A O 15
ATOM 24636 N N . ALA A 1 77 ? 6.604 -11.291 0.881 1.00 2.32 77 ALA A N 15
ATOM 24637 C CA . ALA A 1 77 ? 5.638 -12.374 1.083 1.00 64.41 77 ALA A CA 15
ATOM 24638 C C . ALA A 1 77 ? 5.220 -13.013 -0.256 1.00 3.11 77 ALA A C 15
ATOM 24639 O O . ALA A 1 77 ? 4.719 -14.141 -0.266 1.00 33.22 77 ALA A O 15
ATOM 24646 N N . ILE A 1 78 ? 5.415 -12.282 -1.383 1.00 25.12 78 ILE A N 15
ATOM 24647 C CA . ILE A 1 78 ? 5.253 -12.854 -2.741 1.00 50.32 78 ILE A CA 15
ATOM 24648 C C . ILE A 1 78 ? 6.460 -13.778 -3.010 1.00 73.14 78 ILE A C 15
ATOM 24649 O O . ILE A 1 78 ? 7.601 -13.325 -2.842 1.00 21.31 78 ILE A O 15
ATOM 24665 N N . PRO A 1 79 ? 6.249 -15.080 -3.398 1.00 2.34 79 PRO A N 15
ATOM 24666 C CA . PRO A 1 79 ? 7.366 -15.991 -3.743 1.00 64.21 79 PRO A CA 15
ATOM 24667 C C . PRO A 1 79 ? 8.201 -15.488 -4.953 1.00 62.32 79 PRO A C 15
ATOM 24668 O O . PRO A 1 79 ? 9.324 -14.996 -4.775 1.00 52.04 79 PRO A O 15
ATOM 24679 N N . GLU A 1 80 ? 7.638 -15.593 -6.177 1.00 0.51 80 GLU A N 15
ATOM 24680 C CA . GLU A 1 80 ? 8.342 -15.230 -7.433 1.00 75.05 80 GLU A CA 15
ATOM 24681 C C . GLU A 1 80 ? 7.378 -14.502 -8.397 1.00 30.24 80 GLU A C 15
ATOM 24682 O O . GLU A 1 80 ? 7.713 -13.444 -8.946 1.00 72.22 80 GLU A O 15
ATOM 24694 N N . GLU A 1 81 ? 6.175 -15.096 -8.589 1.00 71.41 81 GLU A N 15
ATOM 24695 C CA . GLU A 1 81 ? 5.209 -14.670 -9.623 1.00 30.43 81 GLU A CA 15
ATOM 24696 C C . GLU A 1 81 ? 4.683 -13.249 -9.375 1.00 71.33 81 GLU A C 15
ATOM 24697 O O . GLU A 1 81 ? 3.995 -13.003 -8.375 1.00 3.11 81 GLU A O 15
ATOM 24709 N N . GLU A 1 82 ? 5.044 -12.334 -10.301 1.00 63.14 82 GLU A N 15
ATOM 24710 C CA . GLU A 1 82 ? 4.661 -10.911 -10.274 1.00 54.02 82 GLU A CA 15
ATOM 24711 C C . GLU A 1 82 ? 5.121 -10.203 -8.976 1.00 75.23 82 GLU A C 15
ATOM 24712 O O . GLU A 1 82 ? 4.575 -9.174 -8.580 1.00 61.54 82 GLU A O 15
ATOM 24724 N N . GLY A 1 83 ? 6.176 -10.751 -8.373 1.00 51.32 83 GLY A N 15
ATOM 24725 C CA . GLY A 1 83 ? 6.861 -10.149 -7.241 1.00 1.44 83 GLY A CA 15
ATOM 24726 C C . GLY A 1 83 ? 8.348 -10.382 -7.363 1.00 20.10 83 GLY A C 15
ATOM 24727 O O . GLY A 1 83 ? 8.817 -10.774 -8.446 1.00 53.33 83 GLY A O 15
ATOM 24731 N N . ARG A 1 84 ? 9.108 -10.070 -6.291 1.00 14.11 84 ARG A N 15
ATOM 24732 C CA . ARG A 1 84 ? 10.582 -10.304 -6.223 1.00 42.01 84 ARG A CA 15
ATOM 24733 C C . ARG A 1 84 ? 11.377 -9.405 -7.239 1.00 34.42 84 ARG A C 15
ATOM 24734 O O . ARG A 1 84 ? 12.612 -9.363 -7.214 1.00 60.21 84 ARG A O 15
ATOM 24755 N N . LYS A 1 85 ? 10.634 -8.648 -8.078 1.00 43.14 85 LYS A N 15
ATOM 24756 C CA . LYS A 1 85 ? 11.155 -7.868 -9.207 1.00 55.33 85 LYS A CA 15
ATOM 24757 C C . LYS A 1 85 ? 10.013 -6.969 -9.741 1.00 30.55 85 LYS A C 15
ATOM 24758 O O . LYS A 1 85 ? 10.101 -5.740 -9.673 1.00 71.55 85 LYS A O 15
ATOM 24777 N N . GLU A 1 86 ? 8.904 -7.616 -10.174 1.00 21.33 86 GLU A N 15
ATOM 24778 C CA . GLU A 1 86 ? 7.754 -6.943 -10.828 1.00 53.44 86 GLU A CA 15
ATOM 24779 C C . GLU A 1 86 ? 7.057 -5.941 -9.875 1.00 42.41 86 GLU A C 15
ATOM 24780 O O . GLU A 1 86 ? 7.183 -4.723 -10.050 1.00 42.31 86 GLU A O 15
ATOM 24792 N N . ALA A 1 87 ? 6.338 -6.472 -8.859 1.00 64.41 87 ALA A N 15
ATOM 24793 C CA . ALA A 1 87 ? 5.705 -5.649 -7.813 1.00 21.10 87 ALA A CA 15
ATOM 24794 C C . ALA A 1 87 ? 6.757 -4.947 -6.941 1.00 31.13 87 ALA A C 15
ATOM 24795 O O . ALA A 1 87 ? 6.466 -3.917 -6.335 1.00 3.25 87 ALA A O 15
ATOM 24802 N N . LYS A 1 88 ? 7.979 -5.534 -6.889 1.00 21.21 88 LYS A N 15
ATOM 24803 C CA . LYS A 1 88 ? 9.070 -5.113 -5.986 1.00 11.50 88 LYS A CA 15
ATOM 24804 C C . LYS A 1 88 ? 9.486 -3.640 -6.214 1.00 4.24 88 LYS A C 15
ATOM 24805 O O . LYS A 1 88 ? 9.842 -2.937 -5.259 1.00 62.43 88 LYS A O 15
ATOM 24824 N N . GLU A 1 89 ? 9.404 -3.190 -7.481 1.00 11.51 89 GLU A N 15
ATOM 24825 C CA . GLU A 1 89 ? 9.737 -1.808 -7.889 1.00 70.34 89 GLU A CA 15
ATOM 24826 C C . GLU A 1 89 ? 8.828 -0.770 -7.191 1.00 63.01 89 GLU A C 15
ATOM 24827 O O . GLU A 1 89 ? 9.263 0.348 -6.893 1.00 23.22 89 GLU A O 15
ATOM 24839 N N . MET A 1 90 ? 7.578 -1.175 -6.914 1.00 62.43 90 MET A N 15
ATOM 24840 C CA . MET A 1 90 ? 6.580 -0.322 -6.251 1.00 51.21 90 MET A CA 15
ATOM 24841 C C . MET A 1 90 ? 6.988 0.025 -4.808 1.00 61.42 90 MET A C 15
ATOM 24842 O O . MET A 1 90 ? 6.682 1.122 -4.334 1.00 63.31 90 MET A O 15
ATOM 24856 N N . ALA A 1 91 ? 7.675 -0.918 -4.125 1.00 45.23 91 ALA A N 15
ATOM 24857 C CA . ALA A 1 91 ? 8.243 -0.669 -2.783 1.00 73.32 91 ALA A CA 15
ATOM 24858 C C . ALA A 1 91 ? 9.214 0.519 -2.827 1.00 24.22 91 ALA A C 15
ATOM 24859 O O . ALA A 1 91 ? 9.094 1.450 -2.028 1.00 1.10 91 ALA A O 15
ATOM 24866 N N . LYS A 1 92 ? 10.125 0.488 -3.830 1.00 51.12 92 LYS A N 15
ATOM 24867 C CA . LYS A 1 92 ? 11.098 1.564 -4.087 1.00 73.10 92 LYS A CA 15
ATOM 24868 C C . LYS A 1 92 ? 10.381 2.895 -4.349 1.00 15.14 92 LYS A C 15
ATOM 24869 O O . LYS A 1 92 ? 10.770 3.914 -3.793 1.00 74.31 92 LYS A O 15
ATOM 24888 N N . LYS A 1 93 ? 9.299 2.834 -5.155 1.00 63.31 93 LYS A N 15
ATOM 24889 C CA . LYS A 1 93 ? 8.499 4.010 -5.551 1.00 34.34 93 LYS A CA 15
ATOM 24890 C C . LYS A 1 93 ? 7.976 4.775 -4.324 1.00 65.32 93 LYS A C 15
ATOM 24891 O O . LYS A 1 93 ? 8.181 5.984 -4.208 1.00 0.51 93 LYS A O 15
ATOM 24910 N N . ALA A 1 94 ? 7.331 4.032 -3.406 1.00 75.32 94 ALA A N 15
ATOM 24911 C CA . ALA A 1 94 ? 6.727 4.597 -2.189 1.00 13.40 94 ALA A CA 15
ATOM 24912 C C . ALA A 1 94 ? 7.781 5.241 -1.269 1.00 24.31 94 ALA A C 15
ATOM 24913 O O . ALA A 1 94 ? 7.496 6.229 -0.587 1.00 21.33 94 ALA A O 15
ATOM 24920 N N . GLU A 1 95 ? 9.001 4.671 -1.290 1.00 64.12 95 GLU A N 15
ATOM 24921 C CA . GLU A 1 95 ? 10.149 5.164 -0.511 1.00 1.11 95 GLU A CA 15
ATOM 24922 C C . GLU A 1 95 ? 10.755 6.435 -1.148 1.00 11.34 95 GLU A C 15
ATOM 24923 O O . GLU A 1 95 ? 11.165 7.347 -0.430 1.00 35.13 95 GLU A O 15
ATOM 24935 N N . GLU A 1 96 ? 10.789 6.485 -2.500 1.00 5.42 96 GLU A N 15
ATOM 24936 C CA . GLU A 1 96 ? 11.285 7.660 -3.260 1.00 31.04 96 GLU A CA 15
ATOM 24937 C C . GLU A 1 96 ? 10.391 8.873 -2.976 1.00 24.14 96 GLU A C 15
ATOM 24938 O O . GLU A 1 96 ? 10.870 10.003 -2.801 1.00 2.31 96 GLU A O 15
ATOM 24950 N N . TRP A 1 97 ? 9.081 8.595 -2.941 1.00 21.30 97 TRP A N 15
ATOM 24951 C CA . TRP A 1 97 ? 8.053 9.568 -2.598 1.00 51.13 97 TRP A CA 15
ATOM 24952 C C . TRP A 1 97 ? 8.209 10.023 -1.141 1.00 64.43 97 TRP A C 15
ATOM 24953 O O . TRP A 1 97 ? 8.120 11.213 -0.844 1.00 12.01 97 TRP A O 15
ATOM 24974 N N . LEU A 1 98 ? 8.488 9.041 -0.261 1.00 21.33 98 LEU A N 15
ATOM 24975 C CA . LEU A 1 98 ? 8.655 9.254 1.185 1.00 32.44 98 LEU A CA 15
ATOM 24976 C C . LEU A 1 98 ? 9.858 10.171 1.486 1.00 64.13 98 LEU A C 15
ATOM 24977 O O . LEU A 1 98 ? 9.831 10.926 2.454 1.00 1.25 98 LEU A O 15
ATOM 24993 N N . GLN A 1 99 ? 10.895 10.106 0.626 1.00 4.23 99 GLN A N 15
ATOM 24994 C CA . GLN A 1 99 ? 12.064 11.000 0.712 1.00 4.54 99 GLN A CA 15
ATOM 24995 C C . GLN A 1 99 ? 11.653 12.446 0.391 1.00 15.34 99 GLN A C 15
ATOM 24996 O O . GLN A 1 99 ? 11.954 13.366 1.154 1.00 12.45 99 GLN A O 15
ATOM 25010 N N . ALA A 1 100 ? 10.922 12.622 -0.729 1.00 14.35 100 ALA A N 15
ATOM 25011 C CA . ALA A 1 100 ? 10.424 13.950 -1.178 1.00 10.13 100 ALA A CA 15
ATOM 25012 C C . ALA A 1 100 ? 9.531 14.618 -0.114 1.00 43.30 100 ALA A C 15
ATOM 25013 O O . ALA A 1 100 ? 9.440 15.849 -0.039 1.00 51.31 100 ALA A O 15
ATOM 25020 N N . GLU A 1 101 ? 8.889 13.777 0.705 1.00 14.23 101 GLU A N 15
ATOM 25021 C CA . GLU A 1 101 ? 8.036 14.212 1.811 1.00 32.14 101 GLU A CA 15
ATOM 25022 C C . GLU A 1 101 ? 8.850 14.512 3.088 1.00 62.00 101 GLU A C 15
ATOM 25023 O O . GLU A 1 101 ? 8.542 15.465 3.814 1.00 41.34 101 GLU A O 15
ATOM 25035 N N . GLN A 1 102 ? 9.874 13.685 3.366 1.00 50.05 102 GLN A N 15
ATOM 25036 C CA . GLN A 1 102 ? 10.714 13.825 4.572 1.00 52.42 102 GLN A CA 15
ATOM 25037 C C . GLN A 1 102 ? 12.145 13.326 4.282 1.00 11.03 102 GLN A C 15
ATOM 25038 O O . GLN A 1 102 ? 12.354 12.137 4.006 1.00 25.34 102 GLN A O 15
ATOM 25052 N N . ASN A 1 103 ? 13.108 14.276 4.300 1.00 22.32 103 ASN A N 15
ATOM 25053 C CA . ASN A 1 103 ? 14.550 14.022 4.074 1.00 51.01 103 ASN A CA 15
ATOM 25054 C C . ASN A 1 103 ? 14.826 13.461 2.650 1.00 3.42 103 ASN A C 15
ATOM 25055 O O . ASN A 1 103 ? 14.991 12.248 2.464 1.00 54.45 103 ASN A O 15
ATOM 25066 N N . ASN A 1 104 ? 14.836 14.364 1.648 1.00 1.25 104 ASN A N 15
ATOM 25067 C CA . ASN A 1 104 ? 15.117 14.028 0.224 1.00 24.22 104 ASN A CA 15
ATOM 25068 C C . ASN A 1 104 ? 16.596 14.314 -0.126 1.00 45.03 104 ASN A C 15
ATOM 25069 O O . ASN A 1 104 ? 17.351 13.360 -0.397 1.00 62.33 104 ASN A O 15
ATOM 25081 N N . ALA A 1 1 ? -14.017 -16.005 3.660 1.00 3.10 1 ALA A N 16
ATOM 25082 C CA . ALA A 1 1 ? -14.253 -14.889 4.612 1.00 2.45 1 ALA A CA 16
ATOM 25083 C C . ALA A 1 1 ? -13.877 -13.513 4.015 1.00 32.41 1 ALA A C 16
ATOM 25084 O O . ALA A 1 1 ? -13.906 -12.498 4.724 1.00 21.33 1 ALA A O 16
ATOM 25093 N N . ASP A 1 2 ? -13.560 -13.464 2.698 1.00 42.35 2 ASP A N 16
ATOM 25094 C CA . ASP A 1 2 ? -13.059 -12.230 2.035 1.00 70.41 2 ASP A CA 16
ATOM 25095 C C . ASP A 1 2 ? -14.206 -11.276 1.630 1.00 1.44 2 ASP A C 16
ATOM 25096 O O . ASP A 1 2 ? -13.957 -10.254 0.987 1.00 71.23 2 ASP A O 16
ATOM 25105 N N . GLU A 1 3 ? -15.450 -11.625 2.022 1.00 60.14 3 GLU A N 16
ATOM 25106 C CA . GLU A 1 3 ? -16.650 -10.768 1.854 1.00 43.04 3 GLU A CA 16
ATOM 25107 C C . GLU A 1 3 ? -16.417 -9.385 2.518 1.00 63.04 3 GLU A C 16
ATOM 25108 O O . GLU A 1 3 ? -16.857 -8.359 2.002 1.00 1.23 3 GLU A O 16
ATOM 25120 N N . ASN A 1 4 ? -15.685 -9.393 3.646 1.00 11.43 4 ASN A N 16
ATOM 25121 C CA . ASN A 1 4 ? -15.311 -8.173 4.394 1.00 0.14 4 ASN A CA 16
ATOM 25122 C C . ASN A 1 4 ? -14.390 -7.255 3.562 1.00 33.13 4 ASN A C 16
ATOM 25123 O O . ASN A 1 4 ? -14.560 -6.036 3.553 1.00 1.31 4 ASN A O 16
ATOM 25134 N N . ILE A 1 5 ? -13.428 -7.877 2.858 1.00 24.04 5 ILE A N 16
ATOM 25135 C CA . ILE A 1 5 ? -12.481 -7.185 1.961 1.00 74.52 5 ILE A CA 16
ATOM 25136 C C . ILE A 1 5 ? -13.239 -6.582 0.765 1.00 62.03 5 ILE A C 16
ATOM 25137 O O . ILE A 1 5 ? -13.088 -5.400 0.438 1.00 4.52 5 ILE A O 16
ATOM 25153 N N . ALA A 1 6 ? -14.104 -7.421 0.172 1.00 62.01 6 ALA A N 16
ATOM 25154 C CA . ALA A 1 6 ? -14.923 -7.072 -0.993 1.00 21.40 6 ALA A CA 16
ATOM 25155 C C . ALA A 1 6 ? -15.945 -5.966 -0.660 1.00 32.31 6 ALA A C 16
ATOM 25156 O O . ALA A 1 6 ? -16.324 -5.193 -1.542 1.00 71.12 6 ALA A O 16
ATOM 25163 N N . LYS A 1 7 ? -16.368 -5.909 0.626 1.00 52.12 7 LYS A N 16
ATOM 25164 C CA . LYS A 1 7 ? -17.242 -4.842 1.162 1.00 23.54 7 LYS A CA 16
ATOM 25165 C C . LYS A 1 7 ? -16.545 -3.479 1.031 1.00 71.50 7 LYS A C 16
ATOM 25166 O O . LYS A 1 7 ? -17.136 -2.508 0.540 1.00 72.20 7 LYS A O 16
ATOM 25185 N N . PHE A 1 8 ? -15.272 -3.448 1.470 1.00 11.22 8 PHE A N 16
ATOM 25186 C CA . PHE A 1 8 ? -14.443 -2.235 1.454 1.00 14.52 8 PHE A CA 16
ATOM 25187 C C . PHE A 1 8 ? -14.232 -1.745 0.009 1.00 61.12 8 PHE A C 16
ATOM 25188 O O . PHE A 1 8 ? -14.436 -0.578 -0.286 1.00 73.25 8 PHE A O 16
ATOM 25205 N N . GLU A 1 9 ? -13.869 -2.689 -0.883 1.00 31.25 9 GLU A N 16
ATOM 25206 C CA . GLU A 1 9 ? -13.615 -2.421 -2.322 1.00 32.12 9 GLU A CA 16
ATOM 25207 C C . GLU A 1 9 ? -14.874 -1.901 -3.040 1.00 72.32 9 GLU A C 16
ATOM 25208 O O . GLU A 1 9 ? -14.785 -1.098 -3.972 1.00 11.22 9 GLU A O 16
ATOM 25220 N N . LYS A 1 10 ? -16.041 -2.382 -2.587 1.00 32.32 10 LYS A N 16
ATOM 25221 C CA . LYS A 1 10 ? -17.352 -1.992 -3.134 1.00 32.23 10 LYS A CA 16
ATOM 25222 C C . LYS A 1 10 ? -17.765 -0.596 -2.620 1.00 30.30 10 LYS A C 16
ATOM 25223 O O . LYS A 1 10 ? -18.449 0.153 -3.315 1.00 61.01 10 LYS A O 16
ATOM 25242 N N . ALA A 1 11 ? -17.321 -0.256 -1.403 1.00 60.44 11 ALA A N 16
ATOM 25243 C CA . ALA A 1 11 ? -17.632 1.034 -0.747 1.00 72.13 11 ALA A CA 16
ATOM 25244 C C . ALA A 1 11 ? -16.514 2.074 -0.968 1.00 15.52 11 ALA A C 16
ATOM 25245 O O . ALA A 1 11 ? -16.656 3.233 -0.571 1.00 42.12 11 ALA A O 16
ATOM 25252 N N . TYR A 1 12 ? -15.393 1.650 -1.579 1.00 13.34 12 TYR A N 16
ATOM 25253 C CA . TYR A 1 12 ? -14.231 2.517 -1.850 1.00 1.14 12 TYR A CA 16
ATOM 25254 C C . TYR A 1 12 ? -13.950 2.597 -3.359 1.00 71.04 12 TYR A C 16
ATOM 25255 O O . TYR A 1 12 ? -13.715 1.570 -3.995 1.00 20.14 12 TYR A O 16
ATOM 25273 N N . LYS A 1 13 ? -13.941 3.829 -3.902 1.00 22.03 13 LYS A N 16
ATOM 25274 C CA . LYS A 1 13 ? -13.546 4.134 -5.301 1.00 2.14 13 LYS A CA 16
ATOM 25275 C C . LYS A 1 13 ? -12.821 5.505 -5.351 1.00 52.32 13 LYS A C 16
ATOM 25276 O O . LYS A 1 13 ? -12.430 6.049 -4.305 1.00 31.30 13 LYS A O 16
ATOM 25295 N N . LYS A 1 14 ? -12.637 6.029 -6.591 1.00 31.34 14 LYS A N 16
ATOM 25296 C CA . LYS A 1 14 ? -12.204 7.423 -6.900 1.00 51.24 14 LYS A CA 16
ATOM 25297 C C . LYS A 1 14 ? -10.696 7.664 -6.664 1.00 11.43 14 LYS A C 16
ATOM 25298 O O . LYS A 1 14 ? -9.947 7.943 -7.616 1.00 72.41 14 LYS A O 16
ATOM 25317 N N . ALA A 1 15 ? -10.280 7.586 -5.397 1.00 41.40 15 ALA A N 16
ATOM 25318 C CA . ALA A 1 15 ? -8.893 7.853 -4.984 1.00 43.41 15 ALA A CA 16
ATOM 25319 C C . ALA A 1 15 ? -7.902 6.820 -5.588 1.00 32.54 15 ALA A C 16
ATOM 25320 O O . ALA A 1 15 ? -8.049 5.610 -5.394 1.00 73.20 15 ALA A O 16
ATOM 25327 N N . GLU A 1 16 ? -6.936 7.342 -6.347 1.00 1.21 16 GLU A N 16
ATOM 25328 C CA . GLU A 1 16 ? -5.834 6.585 -6.963 1.00 73.44 16 GLU A CA 16
ATOM 25329 C C . GLU A 1 16 ? -4.858 7.611 -7.538 1.00 53.12 16 GLU A C 16
ATOM 25330 O O . GLU A 1 16 ? -3.698 7.682 -7.144 1.00 42.33 16 GLU A O 16
ATOM 25342 N N . GLU A 1 17 ? -5.383 8.407 -8.480 1.00 62.24 17 GLU A N 16
ATOM 25343 C CA . GLU A 1 17 ? -4.666 9.526 -9.122 1.00 50.24 17 GLU A CA 16
ATOM 25344 C C . GLU A 1 17 ? -5.550 10.787 -9.115 1.00 40.14 17 GLU A C 16
ATOM 25345 O O . GLU A 1 17 ? -5.029 11.908 -9.174 1.00 32.22 17 GLU A O 16
ATOM 25357 N N . LEU A 1 18 ? -6.893 10.577 -9.051 1.00 23.03 18 LEU A N 16
ATOM 25358 C CA . LEU A 1 18 ? -7.898 11.666 -9.036 1.00 55.33 18 LEU A CA 16
ATOM 25359 C C . LEU A 1 18 ? -7.638 12.550 -7.809 1.00 52.35 18 LEU A C 16
ATOM 25360 O O . LEU A 1 18 ? -7.444 12.025 -6.701 1.00 24.23 18 LEU A O 16
ATOM 25376 N N . ASN A 1 19 ? -7.632 13.871 -8.026 1.00 74.32 19 ASN A N 16
ATOM 25377 C CA . ASN A 1 19 ? -7.278 14.863 -7.005 1.00 74.22 19 ASN A CA 16
ATOM 25378 C C . ASN A 1 19 ? -8.396 14.995 -5.943 1.00 41.02 19 ASN A C 16
ATOM 25379 O O . ASN A 1 19 ? -9.213 15.924 -5.988 1.00 50.54 19 ASN A O 16
ATOM 25390 N N . GLN A 1 20 ? -8.430 14.003 -5.024 1.00 33.21 20 GLN A N 16
ATOM 25391 C CA . GLN A 1 20 ? -9.341 13.947 -3.876 1.00 60.20 20 GLN A CA 16
ATOM 25392 C C . GLN A 1 20 ? -8.868 12.840 -2.901 1.00 31.45 20 GLN A C 16
ATOM 25393 O O . GLN A 1 20 ? -9.114 11.642 -3.104 1.00 31.43 20 GLN A O 16
ATOM 25407 N N . GLY A 1 21 ? -8.116 13.257 -1.877 1.00 44.44 21 GLY A N 16
ATOM 25408 C CA . GLY A 1 21 ? -7.708 12.384 -0.775 1.00 12.44 21 GLY A CA 16
ATOM 25409 C C . GLY A 1 21 ? -8.073 13.001 0.570 1.00 73.31 21 GLY A C 16
ATOM 25410 O O . GLY A 1 21 ? -8.884 13.937 0.615 1.00 63.30 21 GLY A O 16
ATOM 25414 N N . GLU A 1 22 ? -7.473 12.477 1.670 1.00 54.54 22 GLU A N 16
ATOM 25415 C CA . GLU A 1 22 ? -7.808 12.870 3.077 1.00 10.21 22 GLU A CA 16
ATOM 25416 C C . GLU A 1 22 ? -9.327 12.643 3.331 1.00 13.13 22 GLU A C 16
ATOM 25417 O O . GLU A 1 22 ? -9.978 13.317 4.126 1.00 33.12 22 GLU A O 16
ATOM 25429 N N . LEU A 1 23 ? -9.847 11.658 2.604 1.00 24.40 23 LEU A N 16
ATOM 25430 C CA . LEU A 1 23 ? -11.253 11.223 2.594 1.00 11.10 23 LEU A CA 16
ATOM 25431 C C . LEU A 1 23 ? -11.215 9.711 2.381 1.00 1.15 23 LEU A C 16
ATOM 25432 O O . LEU A 1 23 ? -11.843 8.928 3.095 1.00 42.05 23 LEU A O 16
ATOM 25448 N N . MET A 1 24 ? -10.414 9.352 1.374 1.00 72.31 24 MET A N 16
ATOM 25449 C CA . MET A 1 24 ? -10.229 7.990 0.871 1.00 41.53 24 MET A CA 16
ATOM 25450 C C . MET A 1 24 ? -8.719 7.677 0.805 1.00 54.04 24 MET A C 16
ATOM 25451 O O . MET A 1 24 ? -7.885 8.558 1.068 1.00 72.21 24 MET A O 16
ATOM 25465 N N . GLY A 1 25 ? -8.383 6.416 0.482 1.00 23.43 25 GLY A N 16
ATOM 25466 C CA . GLY A 1 25 ? -6.985 5.971 0.356 1.00 23.22 25 GLY A CA 16
ATOM 25467 C C . GLY A 1 25 ? -6.508 5.252 1.604 1.00 14.12 25 GLY A C 16
ATOM 25468 O O . GLY A 1 25 ? -5.746 4.279 1.527 1.00 31.24 25 GLY A O 16
ATOM 25472 N N . ARG A 1 26 ? -6.967 5.747 2.766 1.00 62.12 26 ARG A N 16
ATOM 25473 C CA . ARG A 1 26 ? -6.722 5.117 4.070 1.00 43.41 26 ARG A CA 16
ATOM 25474 C C . ARG A 1 26 ? -7.482 3.782 4.146 1.00 52.14 26 ARG A C 16
ATOM 25475 O O . ARG A 1 26 ? -6.967 2.795 4.675 1.00 63.12 26 ARG A O 16
ATOM 25496 N N . ALA A 1 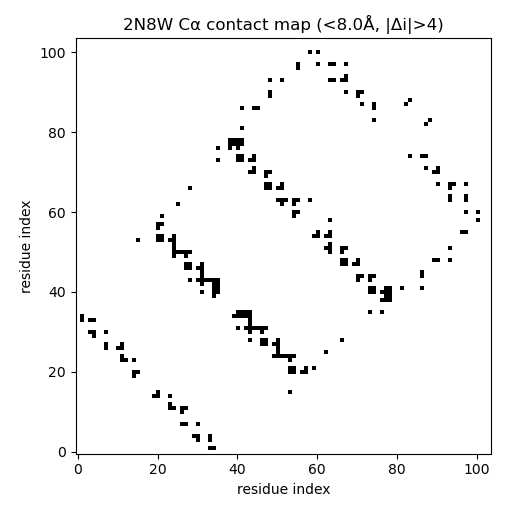27 ? -8.706 3.778 3.569 1.00 63.31 27 ALA A N 16
ATOM 25497 C CA . ALA A 1 27 ? -9.536 2.569 3.422 1.00 44.35 27 ALA A CA 16
ATOM 25498 C C . ALA A 1 27 ? -8.811 1.497 2.588 1.00 15.42 27 ALA A C 16
ATOM 25499 O O . ALA A 1 27 ? -8.803 0.324 2.957 1.00 4.33 27 ALA A O 16
ATOM 25506 N N . LEU A 1 28 ? -8.174 1.951 1.485 1.00 0.34 28 LEU A N 16
ATOM 25507 C CA . LEU A 1 28 ? -7.439 1.091 0.526 1.00 11.23 28 LEU A CA 16
ATOM 25508 C C . LEU A 1 28 ? -6.317 0.314 1.248 1.00 13.31 28 LEU A C 16
ATOM 25509 O O . LEU A 1 28 ? -6.102 -0.880 0.996 1.00 32.11 28 LEU A O 16
ATOM 25525 N N . TYR A 1 29 ? -5.625 1.024 2.145 1.00 25.11 29 TYR A N 16
ATOM 25526 C CA . TYR A 1 29 ? -4.519 0.481 2.937 1.00 21.11 29 TYR A CA 16
ATOM 25527 C C . TYR A 1 29 ? -4.969 -0.742 3.771 1.00 53.44 29 TYR A C 16
ATOM 25528 O O . TYR A 1 29 ? -4.255 -1.746 3.828 1.00 31.43 29 TYR A O 16
ATOM 25546 N N . ASN A 1 30 ? -6.177 -0.658 4.373 1.00 4.12 30 ASN A N 16
ATOM 25547 C CA . ASN A 1 30 ? -6.750 -1.775 5.165 1.00 72.21 30 ASN A CA 16
ATOM 25548 C C . ASN A 1 30 ? -7.086 -2.981 4.266 1.00 24.23 30 ASN A C 16
ATOM 25549 O O . ASN A 1 30 ? -6.840 -4.124 4.652 1.00 30.44 30 ASN A O 16
ATOM 25560 N N . ILE A 1 31 ? -7.628 -2.701 3.059 1.00 23.13 31 ILE A N 16
ATOM 25561 C CA . ILE A 1 31 ? -7.999 -3.741 2.067 1.00 24.10 31 ILE A CA 16
ATOM 25562 C C . ILE A 1 31 ? -6.774 -4.607 1.717 1.00 40.02 31 ILE A C 16
ATOM 25563 O O . ILE A 1 31 ? -6.843 -5.845 1.696 1.00 72.31 31 ILE A O 16
ATOM 25579 N N . GLY A 1 32 ? -5.653 -3.906 1.471 1.00 41.44 32 GLY A N 16
ATOM 25580 C CA . GLY A 1 32 ? -4.386 -4.534 1.139 1.00 31.52 32 GLY A CA 16
ATOM 25581 C C . GLY A 1 32 ? -3.840 -5.399 2.271 1.00 55.22 32 GLY A C 16
ATOM 25582 O O . GLY A 1 32 ? -3.313 -6.485 2.014 1.00 35.15 32 GLY A O 16
ATOM 25586 N N . LEU A 1 33 ? -3.967 -4.907 3.529 1.00 35.03 33 LEU A N 16
ATOM 25587 C CA . LEU A 1 33 ? -3.521 -5.640 4.736 1.00 63.01 33 LEU A CA 16
ATOM 25588 C C . LEU A 1 33 ? -4.220 -7.011 4.814 1.00 64.04 33 LEU A C 16
ATOM 25589 O O . LEU A 1 33 ? -3.556 -8.048 4.905 1.00 51.24 33 LEU A O 16
ATOM 25605 N N . GLU A 1 34 ? -5.558 -6.982 4.695 1.00 70.24 34 GLU A N 16
ATOM 25606 C CA . GLU A 1 34 ? -6.412 -8.174 4.821 1.00 35.02 34 GLU A CA 16
ATOM 25607 C C . GLU A 1 34 ? -6.129 -9.196 3.705 1.00 22.40 34 GLU A C 16
ATOM 25608 O O . GLU A 1 34 ? -6.158 -10.412 3.943 1.00 71.43 34 GLU A O 16
ATOM 25620 N N . LYS A 1 35 ? -5.841 -8.688 2.491 1.00 1.13 35 LYS A N 16
ATOM 25621 C CA . LYS A 1 35 ? -5.457 -9.522 1.343 1.00 71.33 35 LYS A CA 16
ATOM 25622 C C . LYS A 1 35 ? -4.110 -10.236 1.590 1.00 74.30 35 LYS A C 16
ATOM 25623 O O . LYS A 1 35 ? -4.015 -11.451 1.409 1.00 74.41 35 LYS A O 16
ATOM 25642 N N . ASN A 1 36 ? -3.095 -9.480 2.053 1.00 3.41 36 ASN A N 16
ATOM 25643 C CA . ASN A 1 36 ? -1.737 -10.020 2.347 1.00 2.44 36 ASN A CA 16
ATOM 25644 C C . ASN A 1 36 ? -1.798 -11.119 3.438 1.00 1.10 36 ASN A C 16
ATOM 25645 O O . ASN A 1 36 ? -1.046 -12.101 3.399 1.00 63.34 36 ASN A O 16
ATOM 25656 N N . LYS A 1 37 ? -2.749 -10.951 4.372 1.00 32.05 37 LYS A N 16
ATOM 25657 C CA . LYS A 1 37 ? -3.002 -11.899 5.478 1.00 31.01 37 LYS A CA 16
ATOM 25658 C C . LYS A 1 37 ? -3.602 -13.235 4.977 1.00 30.10 37 LYS A C 16
ATOM 25659 O O . LYS A 1 37 ? -3.442 -14.269 5.631 1.00 45.42 37 LYS A O 16
ATOM 25678 N N . MET A 1 38 ? -4.297 -13.205 3.824 1.00 15.33 38 MET A N 16
ATOM 25679 C CA . MET A 1 38 ? -4.867 -14.429 3.197 1.00 15.14 38 MET A CA 16
ATOM 25680 C C . MET A 1 38 ? -3.872 -15.072 2.208 1.00 14.50 38 MET A C 16
ATOM 25681 O O . MET A 1 38 ? -4.053 -16.226 1.797 1.00 53.10 38 MET A O 16
ATOM 25695 N N . GLY A 1 39 ? -2.828 -14.315 1.826 1.00 4.33 39 GLY A N 16
ATOM 25696 C CA . GLY A 1 39 ? -1.844 -14.767 0.835 1.00 50.00 39 GLY A CA 16
ATOM 25697 C C . GLY A 1 39 ? -2.014 -14.103 -0.523 1.00 1.11 39 GLY A C 16
ATOM 25698 O O . GLY A 1 39 ? -1.354 -14.491 -1.489 1.00 22.51 39 GLY A O 16
ATOM 25702 N N . LYS A 1 40 ? -2.909 -13.096 -0.593 1.00 62.44 40 LYS A N 16
ATOM 25703 C CA . LYS A 1 40 ? -3.149 -12.287 -1.808 1.00 62.21 40 LYS A CA 16
ATOM 25704 C C . LYS A 1 40 ? -2.217 -11.054 -1.802 1.00 14.13 40 LYS A C 16
ATOM 25705 O O . LYS A 1 40 ? -2.638 -9.928 -2.102 1.00 44.11 40 LYS A O 16
ATOM 25724 N N . ALA A 1 41 ? -0.932 -11.303 -1.486 1.00 12.25 41 ALA A N 16
ATOM 25725 C CA . ALA A 1 41 ? 0.104 -10.268 -1.346 1.00 74.15 41 ALA A CA 16
ATOM 25726 C C . ALA A 1 41 ? 0.431 -9.596 -2.692 1.00 11.43 41 ALA A C 16
ATOM 25727 O O . ALA A 1 41 ? 0.937 -8.469 -2.715 1.00 3.43 41 ALA A O 16
ATOM 25734 N N . ARG A 1 42 ? 0.154 -10.316 -3.797 1.00 24.13 42 ARG A N 16
ATOM 25735 C CA . ARG A 1 42 ? 0.290 -9.797 -5.168 1.00 41.13 42 ARG A CA 16
ATOM 25736 C C . ARG A 1 42 ? -0.660 -8.602 -5.386 1.00 4.34 42 ARG A C 16
ATOM 25737 O O . ARG A 1 42 ? -0.229 -7.533 -5.846 1.00 51.11 42 ARG A O 16
ATOM 25758 N N . GLU A 1 43 ? -1.947 -8.801 -5.029 1.00 51.03 43 GLU A N 16
ATOM 25759 C CA . GLU A 1 43 ? -2.959 -7.734 -5.062 1.00 42.10 43 GLU A CA 16
ATOM 25760 C C . GLU A 1 43 ? -2.564 -6.628 -4.076 1.00 51.25 43 GLU A C 16
ATOM 25761 O O . GLU A 1 43 ? -2.522 -5.456 -4.434 1.00 63.01 43 GLU A O 16
ATOM 25773 N N . ALA A 1 44 ? -2.197 -7.059 -2.854 1.00 25.00 44 ALA A N 16
ATOM 25774 C CA . ALA A 1 44 ? -1.856 -6.169 -1.737 1.00 45.33 44 ALA A CA 16
ATOM 25775 C C . ALA A 1 44 ? -0.734 -5.183 -2.103 1.00 45.25 44 ALA A C 16
ATOM 25776 O O . ALA A 1 44 ? -0.798 -4.017 -1.718 1.00 43.11 44 ALA A O 16
ATOM 25783 N N . ALA A 1 45 ? 0.252 -5.651 -2.893 1.00 14.23 45 ALA A N 16
ATOM 25784 C CA . ALA A 1 45 ? 1.378 -4.815 -3.346 1.00 75.45 45 ALA A CA 16
ATOM 25785 C C . ALA A 1 45 ? 0.881 -3.640 -4.211 1.00 23.02 45 ALA A C 16
ATOM 25786 O O . ALA A 1 45 ? 1.246 -2.483 -3.968 1.00 41.21 45 ALA A O 16
ATOM 25793 N N . GLU A 1 46 ? 0.010 -3.962 -5.197 1.00 1.13 46 GLU A N 16
ATOM 25794 C CA . GLU A 1 46 ? -0.657 -2.964 -6.069 1.00 52.31 46 GLU A CA 16
ATOM 25795 C C . GLU A 1 46 ? -1.484 -1.957 -5.228 1.00 3.23 46 GLU A C 16
ATOM 25796 O O . GLU A 1 46 ? -1.583 -0.773 -5.561 1.00 0.32 46 GLU A O 16
ATOM 25808 N N . TYR A 1 47 ? -2.057 -2.465 -4.127 1.00 45.12 47 TYR A N 16
ATOM 25809 C CA . TYR A 1 47 ? -2.974 -1.723 -3.246 1.00 4.31 47 TYR A CA 16
ATOM 25810 C C . TYR A 1 47 ? -2.232 -0.736 -2.334 1.00 33.04 47 TYR A C 16
ATOM 25811 O O . TYR A 1 47 ? -2.729 0.367 -2.083 1.00 13.13 47 TYR A O 16
ATOM 25829 N N . PHE A 1 48 ? -1.048 -1.135 -1.841 1.00 60.11 48 PHE A N 16
ATOM 25830 C CA . PHE A 1 48 ? -0.203 -0.254 -1.009 1.00 21.23 48 PHE A CA 16
ATOM 25831 C C . PHE A 1 48 ? 0.506 0.782 -1.873 1.00 2.31 48 PHE A C 16
ATOM 25832 O O . PHE A 1 48 ? 0.887 1.839 -1.380 1.00 63.41 48 PHE A O 16
ATOM 25849 N N . PHE A 1 49 ? 0.701 0.446 -3.161 1.00 12.21 49 PHE A N 16
ATOM 25850 C CA . PHE A 1 49 ? 1.250 1.373 -4.152 1.00 2.14 49 PHE A CA 16
ATOM 25851 C C . PHE A 1 49 ? 0.246 2.503 -4.431 1.00 54.20 49 PHE A C 16
ATOM 25852 O O . PHE A 1 49 ? 0.595 3.682 -4.366 1.00 43.13 49 PHE A O 16
ATOM 25869 N N . ARG A 1 50 ? -1.003 2.103 -4.736 1.00 41.45 50 ARG A N 16
ATOM 25870 C CA . ARG A 1 50 ? -2.125 3.032 -4.968 1.00 61.02 50 ARG A CA 16
ATOM 25871 C C . ARG A 1 50 ? -2.384 3.905 -3.725 1.00 63.25 50 ARG A C 16
ATOM 25872 O O . ARG A 1 50 ? -2.553 5.123 -3.847 1.00 41.12 50 ARG A O 16
ATOM 25893 N N . ALA A 1 51 ? -2.399 3.263 -2.531 1.00 4.05 51 ALA A N 16
ATOM 25894 C CA . ALA A 1 51 ? -2.573 3.963 -1.249 1.00 33.30 51 ALA A CA 16
ATOM 25895 C C . ALA A 1 51 ? -1.457 4.998 -1.060 1.00 42.30 51 ALA A C 16
ATOM 25896 O O . ALA A 1 51 ? -1.729 6.153 -0.720 1.00 25.13 51 ALA A O 16
ATOM 25903 N N . ALA A 1 52 ? -0.208 4.572 -1.361 1.00 63.41 52 ALA A N 16
ATOM 25904 C CA . ALA A 1 52 ? 0.986 5.423 -1.257 1.00 61.20 52 ALA A CA 16
ATOM 25905 C C . ALA A 1 52 ? 0.867 6.679 -2.137 1.00 4.54 52 ALA A C 16
ATOM 25906 O O . ALA A 1 52 ? 1.273 7.755 -1.713 1.00 61.43 52 ALA A O 16
ATOM 25913 N N . ILE A 1 53 ? 0.282 6.527 -3.350 1.00 24.33 53 ILE A N 16
ATOM 25914 C CA . ILE A 1 53 ? 0.038 7.661 -4.268 1.00 71.10 53 ILE A CA 16
ATOM 25915 C C . ILE A 1 53 ? -0.973 8.660 -3.655 1.00 42.33 53 ILE A C 16
ATOM 25916 O O . ILE A 1 53 ? -0.739 9.860 -3.695 1.00 55.33 53 ILE A O 16
ATOM 25932 N N . VAL A 1 54 ? -2.080 8.139 -3.069 1.00 44.21 54 VAL A N 16
ATOM 25933 C CA . VAL A 1 54 ? -3.162 8.980 -2.490 1.00 30.03 54 VAL A CA 16
ATOM 25934 C C . VAL A 1 54 ? -2.633 9.829 -1.308 1.00 22.45 54 VAL A C 16
ATOM 25935 O O . VAL A 1 54 ? -2.894 11.042 -1.235 1.00 0.43 54 VAL A O 16
ATOM 25948 N N . PHE A 1 55 ? -1.866 9.179 -0.408 1.00 33.24 55 PHE A N 16
ATOM 25949 C CA . PHE A 1 55 ? -1.253 9.846 0.762 1.00 51.15 55 PHE A CA 16
ATOM 25950 C C . PHE A 1 55 ? -0.201 10.878 0.316 1.00 74.22 55 PHE A C 16
ATOM 25951 O O . PHE A 1 55 ? -0.193 12.009 0.792 1.00 61.14 55 PHE A O 16
ATOM 25968 N N . TYR A 1 56 ? 0.661 10.462 -0.622 1.00 55.13 56 TYR A N 16
ATOM 25969 C CA . TYR A 1 56 ? 1.691 11.327 -1.234 1.00 23.50 56 TYR A CA 16
ATOM 25970 C C . TYR A 1 56 ? 1.071 12.562 -1.933 1.00 65.23 56 TYR A C 16
ATOM 25971 O O . TYR A 1 56 ? 1.630 13.669 -1.891 1.00 62.12 56 TYR A O 16
ATOM 25989 N N . LYS A 1 57 ? -0.082 12.343 -2.568 1.00 72.03 57 LYS A N 16
ATOM 25990 C CA . LYS A 1 57 ? -0.834 13.378 -3.299 1.00 63.54 57 LYS A CA 16
ATOM 25991 C C . LYS A 1 57 ? -1.399 14.444 -2.324 1.00 4.52 57 LYS A C 16
ATOM 25992 O O . LYS A 1 57 ? -1.524 15.621 -2.675 1.00 41.12 57 LYS A O 16
ATOM 26011 N N . GLU A 1 58 ? -1.732 14.004 -1.098 1.00 22.24 58 GLU A N 16
ATOM 26012 C CA . GLU A 1 58 ? -2.141 14.899 0.009 1.00 55.12 58 GLU A CA 16
ATOM 26013 C C . GLU A 1 58 ? -0.929 15.390 0.810 1.00 23.22 58 GLU A C 16
ATOM 26014 O O . GLU A 1 58 ? -1.066 16.266 1.671 1.00 1.10 58 GLU A O 16
ATOM 26026 N N . HIS A 1 59 ? 0.242 14.795 0.513 1.00 75.11 59 HIS A N 16
ATOM 26027 C CA . HIS A 1 59 ? 1.527 15.079 1.182 1.00 14.02 59 HIS A CA 16
ATOM 26028 C C . HIS A 1 59 ? 1.527 14.600 2.642 1.00 51.14 59 HIS A C 16
ATOM 26029 O O . HIS A 1 59 ? 2.337 15.047 3.460 1.00 41.25 59 HIS A O 16
ATOM 26044 N N . ASP A 1 60 ? 0.642 13.627 2.930 1.00 61.44 60 ASP A N 16
ATOM 26045 C CA . ASP A 1 60 ? 0.516 12.997 4.248 1.00 42.23 60 ASP A CA 16
ATOM 26046 C C . ASP A 1 60 ? 1.636 11.958 4.399 1.00 34.51 60 ASP A C 16
ATOM 26047 O O . ASP A 1 60 ? 1.527 10.818 3.922 1.00 60.41 60 ASP A O 16
ATOM 26056 N N . THR A 1 61 ? 2.721 12.401 5.043 1.00 71.03 61 THR A N 16
ATOM 26057 C CA . THR A 1 61 ? 3.968 11.648 5.166 1.00 53.23 61 THR A CA 16
ATOM 26058 C C . THR A 1 61 ? 3.786 10.322 5.911 1.00 31.32 61 THR A C 16
ATOM 26059 O O . THR A 1 61 ? 4.385 9.324 5.532 1.00 72.50 61 THR A O 16
ATOM 26070 N N . ASP A 1 62 ? 2.939 10.327 6.955 1.00 1.34 62 ASP A N 16
ATOM 26071 C CA . ASP A 1 62 ? 2.771 9.162 7.844 1.00 75.24 62 ASP A CA 16
ATOM 26072 C C . ASP A 1 62 ? 2.022 8.029 7.141 1.00 63.24 62 ASP A C 16
ATOM 26073 O O . ASP A 1 62 ? 2.368 6.865 7.323 1.00 15.45 62 ASP A O 16
ATOM 26082 N N . GLY A 1 63 ? 1.017 8.379 6.329 1.00 53.00 63 GLY A N 16
ATOM 26083 C CA . GLY A 1 63 ? 0.270 7.382 5.568 1.00 45.12 63 GLY A CA 16
ATOM 26084 C C . GLY A 1 63 ? 1.114 6.767 4.474 1.00 12.40 63 GLY A C 16
ATOM 26085 O O . GLY A 1 63 ? 1.105 5.552 4.283 1.00 42.14 63 GLY A O 16
ATOM 26089 N N . LEU A 1 64 ? 1.846 7.640 3.765 1.00 62.20 64 LEU A N 16
ATOM 26090 C CA . LEU A 1 64 ? 2.817 7.253 2.725 1.00 31.43 64 LEU A CA 16
ATOM 26091 C C . LEU A 1 64 ? 3.917 6.345 3.319 1.00 61.41 64 LEU A C 16
ATOM 26092 O O . LEU A 1 64 ? 4.338 5.381 2.695 1.00 53.42 64 LEU A O 16
ATOM 26108 N N . ARG A 1 65 ? 4.317 6.664 4.558 1.00 72.45 65 ARG A N 16
ATOM 26109 C CA . ARG A 1 65 ? 5.337 5.929 5.338 1.00 50.02 65 ARG A CA 16
ATOM 26110 C C . ARG A 1 65 ? 4.848 4.516 5.678 1.00 30.12 65 ARG A C 16
ATOM 26111 O O . ARG A 1 65 ? 5.592 3.533 5.540 1.00 3.14 65 ARG A O 16
ATOM 26132 N N . ARG A 1 66 ? 3.573 4.436 6.097 1.00 12.14 66 ARG A N 16
ATOM 26133 C CA . ARG A 1 66 ? 2.916 3.164 6.429 1.00 44.21 66 ARG A CA 16
ATOM 26134 C C . ARG A 1 66 ? 2.744 2.298 5.171 1.00 11.03 66 ARG A C 16
ATOM 26135 O O . ARG A 1 66 ? 3.005 1.101 5.207 1.00 54.12 66 ARG A O 16
ATOM 26156 N N . ALA A 1 67 ? 2.340 2.940 4.063 1.00 52.01 67 ALA A N 16
ATOM 26157 C CA . ALA A 1 67 ? 2.065 2.273 2.777 1.00 55.12 67 ALA A CA 16
ATOM 26158 C C . ALA A 1 67 ? 3.366 1.814 2.097 1.00 3.43 67 ALA A C 16
ATOM 26159 O O . ALA A 1 67 ? 3.373 0.811 1.389 1.00 23.34 67 ALA A O 16
ATOM 26166 N N . ALA A 1 68 ? 4.458 2.563 2.341 1.00 40.12 68 ALA A N 16
ATOM 26167 C CA . ALA A 1 68 ? 5.783 2.299 1.750 1.00 21.15 68 ALA A CA 16
ATOM 26168 C C . ALA A 1 68 ? 6.429 1.045 2.340 1.00 64.34 68 ALA A C 16
ATOM 26169 O O . ALA A 1 68 ? 6.939 0.184 1.609 1.00 4.21 68 ALA A O 16
ATOM 26176 N N . LYS A 1 69 ? 6.432 0.973 3.681 1.00 2.41 69 LYS A N 16
ATOM 26177 C CA . LYS A 1 69 ? 6.903 -0.217 4.408 1.00 40.54 69 LYS A CA 16
ATOM 26178 C C . LYS A 1 69 ? 5.967 -1.411 4.166 1.00 0.43 69 LYS A C 16
ATOM 26179 O O . LYS A 1 69 ? 6.431 -2.521 3.903 1.00 71.45 69 LYS A O 16
ATOM 26198 N N . SER A 1 70 ? 4.649 -1.161 4.192 1.00 64.43 70 SER A N 16
ATOM 26199 C CA . SER A 1 70 ? 3.637 -2.214 4.000 1.00 73.04 70 SER A CA 16
ATOM 26200 C C . SER A 1 70 ? 3.699 -2.792 2.573 1.00 3.44 70 SER A C 16
ATOM 26201 O O . SER A 1 70 ? 3.346 -3.957 2.364 1.00 33.14 70 SER A O 16
ATOM 26209 N N . LEU A 1 71 ? 4.139 -1.957 1.602 1.00 44.54 71 LEU A N 16
ATOM 26210 C CA . LEU A 1 71 ? 4.302 -2.358 0.190 1.00 55.13 71 LEU A CA 16
ATOM 26211 C C . LEU A 1 71 ? 5.297 -3.529 0.105 1.00 24.13 71 LEU A C 16
ATOM 26212 O O . LEU A 1 71 ? 4.964 -4.589 -0.422 1.00 73.44 71 LEU A O 16
ATOM 26228 N N . LYS A 1 72 ? 6.502 -3.334 0.689 1.00 33.44 72 LYS A N 16
ATOM 26229 C CA . LYS A 1 72 ? 7.567 -4.362 0.685 1.00 2.23 72 LYS A CA 16
ATOM 26230 C C . LYS A 1 72 ? 7.219 -5.559 1.597 1.00 31.04 72 LYS A C 16
ATOM 26231 O O . LYS A 1 72 ? 7.711 -6.665 1.373 1.00 14.31 72 LYS A O 16
ATOM 26250 N N . GLU A 1 73 ? 6.393 -5.315 2.642 1.00 22.13 73 GLU A N 16
ATOM 26251 C CA . GLU A 1 73 ? 5.856 -6.380 3.528 1.00 43.14 73 GLU A CA 16
ATOM 26252 C C . GLU A 1 73 ? 4.922 -7.330 2.757 1.00 54.55 73 GLU A C 16
ATOM 26253 O O . GLU A 1 73 ? 4.864 -8.532 3.053 1.00 72.21 73 GLU A O 16
ATOM 26265 N N . ALA A 1 74 ? 4.191 -6.776 1.778 1.00 65.32 74 ALA A N 16
ATOM 26266 C CA . ALA A 1 74 ? 3.392 -7.574 0.845 1.00 62.41 74 ALA A CA 16
ATOM 26267 C C . ALA A 1 74 ? 4.323 -8.352 -0.103 1.00 73.32 74 ALA A C 16
ATOM 26268 O O . ALA A 1 74 ? 4.179 -9.555 -0.266 1.00 63.41 74 ALA A O 16
ATOM 26275 N N . ILE A 1 75 ? 5.322 -7.642 -0.661 1.00 61.23 75 ILE A N 16
ATOM 26276 C CA . ILE A 1 75 ? 6.252 -8.175 -1.679 1.00 72.24 75 ILE A CA 16
ATOM 26277 C C . ILE A 1 75 ? 7.077 -9.383 -1.189 1.00 40.41 75 ILE A C 16
ATOM 26278 O O . ILE A 1 75 ? 7.214 -10.390 -1.907 1.00 21.41 75 ILE A O 16
ATOM 26294 N N . THR A 1 76 ? 7.607 -9.282 0.034 1.00 25.30 76 THR A N 16
ATOM 26295 C CA . THR A 1 76 ? 8.411 -10.357 0.637 1.00 32.22 76 THR A CA 16
ATOM 26296 C C . THR A 1 76 ? 7.518 -11.570 0.977 1.00 74.43 76 THR A C 16
ATOM 26297 O O . THR A 1 76 ? 8.012 -12.688 1.150 1.00 64.12 76 THR A O 16
ATOM 26308 N N . ALA A 1 77 ? 6.195 -11.323 1.065 1.00 71.40 77 ALA A N 16
ATOM 26309 C CA . ALA A 1 77 ? 5.182 -12.355 1.332 1.00 21.13 77 ALA A CA 16
ATOM 26310 C C . ALA A 1 77 ? 4.532 -12.888 0.032 1.00 14.24 77 ALA A C 16
ATOM 26311 O O . ALA A 1 77 ? 3.798 -13.887 0.081 1.00 63.54 77 ALA A O 16
ATOM 26318 N N . ILE A 1 78 ? 4.774 -12.210 -1.124 1.00 55.25 78 ILE A N 16
ATOM 26319 C CA . ILE A 1 78 ? 4.298 -12.688 -2.450 1.00 4.31 78 ILE A CA 16
ATOM 26320 C C . ILE A 1 78 ? 5.003 -14.027 -2.780 1.00 31.40 78 ILE A C 16
ATOM 26321 O O . ILE A 1 78 ? 6.225 -14.124 -2.602 1.00 70.52 78 ILE A O 16
ATOM 26337 N N . PRO A 1 79 ? 4.258 -15.090 -3.245 1.00 65.11 79 PRO A N 16
ATOM 26338 C CA . PRO A 1 79 ? 4.883 -16.352 -3.733 1.00 60.44 79 PRO A CA 16
ATOM 26339 C C . PRO A 1 79 ? 5.702 -16.127 -5.029 1.00 23.13 79 PRO A C 16
ATOM 26340 O O . PRO A 1 79 ? 6.075 -14.997 -5.352 1.00 4.20 79 PRO A O 16
ATOM 26351 N N . GLU A 1 80 ? 6.000 -17.217 -5.751 1.00 21.43 80 GLU A N 16
ATOM 26352 C CA . GLU A 1 80 ? 6.782 -17.173 -7.008 1.00 32.31 80 GLU A CA 16
ATOM 26353 C C . GLU A 1 80 ? 6.087 -16.275 -8.058 1.00 44.12 80 GLU A C 16
ATOM 26354 O O . GLU A 1 80 ? 6.738 -15.426 -8.680 1.00 65.50 80 GLU A O 16
ATOM 26366 N N . GLU A 1 81 ? 4.759 -16.489 -8.229 1.00 53.13 81 GLU A N 16
ATOM 26367 C CA . GLU A 1 81 ? 3.857 -15.585 -8.984 1.00 52.24 81 GLU A CA 16
ATOM 26368 C C . GLU A 1 81 ? 4.271 -15.404 -10.466 1.00 34.43 81 GLU A C 16
ATOM 26369 O O . GLU A 1 81 ? 5.104 -16.143 -10.995 1.00 12.21 81 GLU A O 16
ATOM 26381 N N . GLU A 1 82 ? 3.609 -14.444 -11.125 1.00 51.42 82 GLU A N 16
ATOM 26382 C CA . GLU A 1 82 ? 3.970 -13.950 -12.465 1.00 54.24 82 GLU A CA 16
ATOM 26383 C C . GLU A 1 82 ? 4.524 -12.513 -12.342 1.00 50.42 82 GLU A C 16
ATOM 26384 O O . GLU A 1 82 ? 5.494 -12.145 -13.021 1.00 24.34 82 GLU A O 16
ATOM 26396 N N . GLY A 1 83 ? 3.903 -11.712 -11.448 1.00 62.53 83 GLY A N 16
ATOM 26397 C CA . GLY A 1 83 ? 4.244 -10.300 -11.273 1.00 74.11 83 GLY A CA 16
ATOM 26398 C C . GLY A 1 83 ? 4.922 -10.001 -9.940 1.00 22.43 83 GLY A C 16
ATOM 26399 O O . GLY A 1 83 ? 4.575 -9.019 -9.270 1.00 44.45 83 GLY A O 16
ATOM 26403 N N . ARG A 1 84 ? 5.907 -10.829 -9.560 1.00 54.20 84 ARG A N 16
ATOM 26404 C CA . ARG A 1 84 ? 6.640 -10.673 -8.287 1.00 63.14 84 ARG A CA 16
ATOM 26405 C C . ARG A 1 84 ? 7.638 -9.488 -8.393 1.00 54.14 84 ARG A C 16
ATOM 26406 O O . ARG A 1 84 ? 7.688 -8.612 -7.520 1.00 34.22 84 ARG A O 16
ATOM 26427 N N . LYS A 1 85 ? 8.392 -9.487 -9.503 1.00 15.22 85 LYS A N 16
ATOM 26428 C CA . LYS A 1 85 ? 9.510 -8.553 -9.761 1.00 0.41 85 LYS A CA 16
ATOM 26429 C C . LYS A 1 85 ? 9.022 -7.108 -9.999 1.00 2.00 85 LYS A C 16
ATOM 26430 O O . LYS A 1 85 ? 9.619 -6.157 -9.478 1.00 15.11 85 LYS A O 16
ATOM 26449 N N . GLU A 1 86 ? 7.929 -6.959 -10.775 1.00 24.42 86 GLU A N 16
ATOM 26450 C CA . GLU A 1 86 ? 7.334 -5.635 -11.084 1.00 53.53 86 GLU A CA 16
ATOM 26451 C C . GLU A 1 86 ? 6.746 -4.995 -9.815 1.00 12.11 86 GLU A C 16
ATOM 26452 O O . GLU A 1 86 ? 6.838 -3.776 -9.622 1.00 72.22 86 GLU A O 16
ATOM 26464 N N . ALA A 1 87 ? 6.157 -5.845 -8.951 1.00 11.12 87 ALA A N 16
ATOM 26465 C CA . ALA A 1 87 ? 5.628 -5.422 -7.652 1.00 43.52 87 ALA A CA 16
ATOM 26466 C C . ALA A 1 87 ? 6.767 -4.988 -6.720 1.00 34.01 87 ALA A C 16
ATOM 26467 O O . ALA A 1 87 ? 6.640 -3.982 -6.016 1.00 4.22 87 ALA A O 16
ATOM 26474 N N . LYS A 1 88 ? 7.896 -5.736 -6.770 1.00 15.23 88 LYS A N 16
ATOM 26475 C CA . LYS A 1 88 ? 9.110 -5.457 -5.968 1.00 33.12 88 LYS A CA 16
ATOM 26476 C C . LYS A 1 88 ? 9.687 -4.070 -6.340 1.00 10.00 88 LYS A C 16
ATOM 26477 O O . LYS A 1 88 ? 10.158 -3.320 -5.478 1.00 45.13 88 LYS A O 16
ATOM 26496 N N . GLU A 1 89 ? 9.600 -3.750 -7.640 1.00 63.33 89 GLU A N 16
ATOM 26497 C CA . GLU A 1 89 ? 10.117 -2.500 -8.229 1.00 20.32 89 GLU A CA 16
ATOM 26498 C C . GLU A 1 89 ? 9.315 -1.269 -7.718 1.00 14.13 89 GLU A C 16
ATOM 26499 O O . GLU A 1 89 ? 9.867 -0.170 -7.575 1.00 15.24 89 GLU A O 16
ATOM 26511 N N . MET A 1 90 ? 8.026 -1.488 -7.405 1.00 62.24 90 MET A N 16
ATOM 26512 C CA . MET A 1 90 ? 7.112 -0.437 -6.904 1.00 14.24 90 MET A CA 16
ATOM 26513 C C . MET A 1 90 ? 7.487 0.063 -5.499 1.00 5.23 90 MET A C 16
ATOM 26514 O O . MET A 1 90 ? 7.245 1.233 -5.179 1.00 0.21 90 MET A O 16
ATOM 26528 N N . ALA A 1 91 ? 8.040 -0.842 -4.658 1.00 75.43 91 ALA A N 16
ATOM 26529 C CA . ALA A 1 91 ? 8.459 -0.510 -3.274 1.00 60.13 91 ALA A CA 16
ATOM 26530 C C . ALA A 1 91 ? 9.411 0.698 -3.242 1.00 65.52 91 ALA A C 16
ATOM 26531 O O . ALA A 1 91 ? 9.368 1.506 -2.311 1.00 71.30 91 ALA A O 16
ATOM 26538 N N . LYS A 1 92 ? 10.241 0.822 -4.301 1.00 25.41 92 LYS A N 16
ATOM 26539 C CA . LYS A 1 92 ? 11.218 1.914 -4.440 1.00 63.53 92 LYS A CA 16
ATOM 26540 C C . LYS A 1 92 ? 10.505 3.276 -4.587 1.00 64.31 92 LYS A C 16
ATOM 26541 O O . LYS A 1 92 ? 10.951 4.262 -4.003 1.00 14.25 92 LYS A O 16
ATOM 26560 N N . LYS A 1 93 ? 9.383 3.298 -5.352 1.00 21.31 93 LYS A N 16
ATOM 26561 C CA . LYS A 1 93 ? 8.604 4.537 -5.615 1.00 32.12 93 LYS A CA 16
ATOM 26562 C C . LYS A 1 93 ? 8.090 5.160 -4.314 1.00 13.13 93 LYS A C 16
ATOM 26563 O O . LYS A 1 93 ? 8.336 6.335 -4.054 1.00 64.23 93 LYS A O 16
ATOM 26582 N N . ALA A 1 94 ? 7.412 4.334 -3.501 1.00 15.54 94 ALA A N 16
ATOM 26583 C CA . ALA A 1 94 ? 6.795 4.758 -2.230 1.00 11.31 94 ALA A CA 16
ATOM 26584 C C . ALA A 1 94 ? 7.841 5.303 -1.239 1.00 42.11 94 ALA A C 16
ATOM 26585 O O . ALA A 1 94 ? 7.558 6.215 -0.451 1.00 25.54 94 ALA A O 16
ATOM 26592 N N . GLU A 1 95 ? 9.055 4.740 -1.317 1.00 74.22 95 GLU A N 16
ATOM 26593 C CA . GLU A 1 95 ? 10.205 5.167 -0.515 1.00 22.12 95 GLU A CA 16
ATOM 26594 C C . GLU A 1 95 ? 10.817 6.483 -1.040 1.00 42.44 95 GLU A C 16
ATOM 26595 O O . GLU A 1 95 ? 11.173 7.346 -0.239 1.00 54.40 95 GLU A O 16
ATOM 26607 N N . GLU A 1 96 ? 10.903 6.643 -2.378 1.00 21.52 96 GLU A N 16
ATOM 26608 C CA . GLU A 1 96 ? 11.471 7.867 -3.011 1.00 21.41 96 GLU A CA 16
ATOM 26609 C C . GLU A 1 96 ? 10.555 9.071 -2.786 1.00 4.42 96 GLU A C 16
ATOM 26610 O O . GLU A 1 96 ? 11.028 10.209 -2.627 1.00 13.50 96 GLU A O 16
ATOM 26622 N N . TRP A 1 97 ? 9.244 8.797 -2.788 1.00 13.15 97 TRP A N 16
ATOM 26623 C CA . TRP A 1 97 ? 8.226 9.776 -2.428 1.00 54.32 97 TRP A CA 16
ATOM 26624 C C . TRP A 1 97 ? 8.436 10.210 -0.971 1.00 0.13 97 TRP A C 16
ATOM 26625 O O . TRP A 1 97 ? 8.491 11.401 -0.685 1.00 32.41 97 TRP A O 16
ATOM 26646 N N . LEU A 1 98 ? 8.644 9.214 -0.083 1.00 2.12 98 LEU A N 16
ATOM 26647 C CA . LEU A 1 98 ? 8.834 9.433 1.365 1.00 64.22 98 LEU A CA 16
ATOM 26648 C C . LEU A 1 98 ? 10.112 10.260 1.660 1.00 3.40 98 LEU A C 16
ATOM 26649 O O . LEU A 1 98 ? 10.102 11.122 2.540 1.00 65.34 98 LEU A O 16
ATOM 26665 N N . GLN A 1 99 ? 11.193 10.013 0.886 1.00 74.05 99 GLN A N 16
ATOM 26666 C CA . GLN A 1 99 ? 12.476 10.738 1.037 1.00 24.05 99 GLN A CA 16
ATOM 26667 C C . GLN A 1 99 ? 12.330 12.207 0.600 1.00 52.22 99 GLN A C 16
ATOM 26668 O O . GLN A 1 99 ? 12.881 13.117 1.235 1.00 23.05 99 GLN A O 16
ATOM 26682 N N . ALA A 1 100 ? 11.576 12.422 -0.491 1.00 41.54 100 ALA A N 16
ATOM 26683 C CA . ALA A 1 100 ? 11.335 13.763 -1.051 1.00 44.42 100 ALA A CA 16
ATOM 26684 C C . ALA A 1 100 ? 10.350 14.562 -0.176 1.00 52.20 100 ALA A C 16
ATOM 26685 O O . ALA A 1 100 ? 10.408 15.794 -0.139 1.00 53.01 100 ALA A O 16
ATOM 26692 N N . GLU A 1 101 ? 9.453 13.839 0.528 1.00 35.01 101 GLU A N 16
ATOM 26693 C CA . GLU A 1 101 ? 8.506 14.432 1.489 1.00 15.55 101 GLU A CA 16
ATOM 26694 C C . GLU A 1 101 ? 9.232 14.897 2.761 1.00 23.40 101 GLU A C 16
ATOM 26695 O O . GLU A 1 101 ? 8.959 15.991 3.267 1.00 62.33 101 GLU A O 16
ATOM 26707 N N . GLN A 1 102 ? 10.151 14.064 3.270 1.00 53.11 102 GLN A N 16
ATOM 26708 C CA . GLN A 1 102 ? 10.866 14.327 4.530 1.00 55.31 102 GLN A CA 16
ATOM 26709 C C . GLN A 1 102 ? 12.159 15.130 4.252 1.00 1.21 102 GLN A C 16
ATOM 26710 O O . GLN A 1 102 ? 13.225 14.559 4.005 1.00 53.14 102 GLN A O 16
ATOM 26724 N N . ASN A 1 103 ? 12.014 16.468 4.235 1.00 31.43 103 ASN A N 16
ATOM 26725 C CA . ASN A 1 103 ? 13.115 17.438 3.995 1.00 32.10 103 ASN A CA 16
ATOM 26726 C C . ASN A 1 103 ? 13.729 17.933 5.322 1.00 72.31 103 ASN A C 16
ATOM 26727 O O . ASN A 1 103 ? 13.171 17.705 6.401 1.00 74.51 103 ASN A O 16
ATOM 26738 N N . ASN A 1 104 ? 14.872 18.645 5.220 1.00 53.33 104 ASN A N 16
ATOM 26739 C CA . ASN A 1 104 ? 15.569 19.246 6.379 1.00 14.25 104 ASN A CA 16
ATOM 26740 C C . ASN A 1 104 ? 15.504 20.792 6.232 1.00 10.50 104 ASN A C 16
ATOM 26741 O O . ASN A 1 104 ? 14.560 21.412 6.749 1.00 52.13 104 ASN A O 16
ATOM 26753 N N . ALA A 1 1 ? -13.155 -17.104 -0.204 1.00 12.12 1 ALA A N 17
ATOM 26754 C CA . ALA A 1 1 ? -14.062 -16.225 0.571 1.00 53.02 1 ALA A CA 17
ATOM 26755 C C . ALA A 1 1 ? -13.340 -14.904 0.884 1.00 5.02 1 ALA A C 17
ATOM 26756 O O . ALA A 1 1 ? -12.274 -14.922 1.513 1.00 72.24 1 ALA A O 17
ATOM 26765 N N . ASP A 1 2 ? -13.915 -13.771 0.418 1.00 21.21 2 ASP A N 17
ATOM 26766 C CA . ASP A 1 2 ? -13.306 -12.424 0.545 1.00 10.21 2 ASP A CA 17
ATOM 26767 C C . ASP A 1 2 ? -14.373 -11.317 0.341 1.00 31.14 2 ASP A C 17
ATOM 26768 O O . ASP A 1 2 ? -14.098 -10.250 -0.235 1.00 73.43 2 ASP A O 17
ATOM 26777 N N . GLU A 1 3 ? -15.579 -11.557 0.894 1.00 4.12 3 GLU A N 17
ATOM 26778 C CA . GLU A 1 3 ? -16.709 -10.605 0.835 1.00 21.14 3 GLU A CA 17
ATOM 26779 C C . GLU A 1 3 ? -16.400 -9.331 1.663 1.00 11.12 3 GLU A C 17
ATOM 26780 O O . GLU A 1 3 ? -16.877 -8.243 1.337 1.00 74.34 3 GLU A O 17
ATOM 26792 N N . ASN A 1 4 ? -15.578 -9.492 2.731 1.00 12.24 4 ASN A N 17
ATOM 26793 C CA . ASN A 1 4 ? -15.152 -8.384 3.625 1.00 5.40 4 ASN A CA 17
ATOM 26794 C C . ASN A 1 4 ? -14.314 -7.339 2.848 1.00 70.35 4 ASN A C 17
ATOM 26795 O O . ASN A 1 4 ? -14.357 -6.138 3.132 1.00 64.21 4 ASN A O 17
ATOM 26806 N N . ILE A 1 5 ? -13.584 -7.836 1.842 1.00 45.31 5 ILE A N 17
ATOM 26807 C CA . ILE A 1 5 ? -12.805 -7.006 0.909 1.00 23.22 5 ILE A CA 17
ATOM 26808 C C . ILE A 1 5 ? -13.752 -6.220 -0.007 1.00 24.21 5 ILE A C 17
ATOM 26809 O O . ILE A 1 5 ? -13.638 -4.999 -0.111 1.00 52.11 5 ILE A O 17
ATOM 26825 N N . ALA A 1 6 ? -14.703 -6.952 -0.636 1.00 33.35 6 ALA A N 17
ATOM 26826 C CA . ALA A 1 6 ? -15.756 -6.367 -1.503 1.00 33.54 6 ALA A CA 17
ATOM 26827 C C . ALA A 1 6 ? -16.611 -5.322 -0.740 1.00 14.10 6 ALA A C 17
ATOM 26828 O O . ALA A 1 6 ? -17.173 -4.396 -1.340 1.00 63.24 6 ALA A O 17
ATOM 26835 N N . LYS A 1 7 ? -16.665 -5.496 0.593 1.00 45.55 7 LYS A N 17
ATOM 26836 C CA . LYS A 1 7 ? -17.353 -4.606 1.531 1.00 1.25 7 LYS A CA 17
ATOM 26837 C C . LYS A 1 7 ? -16.588 -3.264 1.657 1.00 61.44 7 LYS A C 17
ATOM 26838 O O . LYS A 1 7 ? -17.199 -2.188 1.608 1.00 63.13 7 LYS A O 17
ATOM 26857 N N . PHE A 1 8 ? -15.247 -3.347 1.807 1.00 74.31 8 PHE A N 17
ATOM 26858 C CA . PHE A 1 8 ? -14.365 -2.157 1.910 1.00 42.13 8 PHE A CA 17
ATOM 26859 C C . PHE A 1 8 ? -14.213 -1.447 0.540 1.00 55.12 8 PHE A C 17
ATOM 26860 O O . PHE A 1 8 ? -13.897 -0.251 0.490 1.00 60.01 8 PHE A O 17
ATOM 26877 N N . GLU A 1 9 ? -14.414 -2.215 -0.558 1.00 14.31 9 GLU A N 17
ATOM 26878 C CA . GLU A 1 9 ? -14.427 -1.685 -1.944 1.00 13.05 9 GLU A CA 17
ATOM 26879 C C . GLU A 1 9 ? -15.557 -0.650 -2.113 1.00 14.21 9 GLU A C 17
ATOM 26880 O O . GLU A 1 9 ? -15.388 0.356 -2.805 1.00 62.44 9 GLU A O 17
ATOM 26892 N N . LYS A 1 10 ? -16.706 -0.919 -1.459 1.00 63.02 10 LYS A N 17
ATOM 26893 C CA . LYS A 1 10 ? -17.883 -0.016 -1.459 1.00 24.14 10 LYS A CA 17
ATOM 26894 C C . LYS A 1 10 ? -17.563 1.317 -0.743 1.00 52.41 10 LYS A C 17
ATOM 26895 O O . LYS A 1 10 ? -18.191 2.347 -1.020 1.00 25.13 10 LYS A O 17
ATOM 26914 N N . ALA A 1 11 ? -16.592 1.270 0.185 1.00 44.23 11 ALA A N 17
ATOM 26915 C CA . ALA A 1 11 ? -16.167 2.435 0.982 1.00 13.20 11 ALA A CA 17
ATOM 26916 C C . ALA A 1 11 ? -15.181 3.326 0.206 1.00 21.40 11 ALA A C 17
ATOM 26917 O O . ALA A 1 11 ? -14.877 4.442 0.642 1.00 30.21 11 ALA A O 17
ATOM 26924 N N . TYR A 1 12 ? -14.676 2.831 -0.944 1.00 15.32 12 TYR A N 17
ATOM 26925 C CA . TYR A 1 12 ? -13.690 3.561 -1.773 1.00 20.22 12 TYR A CA 17
ATOM 26926 C C . TYR A 1 12 ? -14.328 3.935 -3.127 1.00 53.32 12 TYR A C 17
ATOM 26927 O O . TYR A 1 12 ? -15.018 3.109 -3.732 1.00 11.04 12 TYR A O 17
ATOM 26945 N N . LYS A 1 13 ? -14.074 5.171 -3.606 1.00 42.42 13 LYS A N 17
ATOM 26946 C CA . LYS A 1 13 ? -14.656 5.698 -4.864 1.00 1.54 13 LYS A CA 17
ATOM 26947 C C . LYS A 1 13 ? -13.615 6.534 -5.652 1.00 32.50 13 LYS A C 17
ATOM 26948 O O . LYS A 1 13 ? -13.873 7.692 -5.964 1.00 71.14 13 LYS A O 17
ATOM 26967 N N . LYS A 1 14 ? -12.443 5.907 -5.959 1.00 11.35 14 LYS A N 17
ATOM 26968 C CA . LYS A 1 14 ? -11.332 6.495 -6.776 1.00 44.33 14 LYS A CA 17
ATOM 26969 C C . LYS A 1 14 ? -10.939 7.943 -6.350 1.00 71.55 14 LYS A C 17
ATOM 26970 O O . LYS A 1 14 ? -11.574 8.928 -6.748 1.00 44.24 14 LYS A O 17
ATOM 26989 N N . ALA A 1 15 ? -9.853 8.044 -5.564 1.00 72.42 15 ALA A N 17
ATOM 26990 C CA . ALA A 1 15 ? -9.485 9.264 -4.817 1.00 42.01 15 ALA A CA 17
ATOM 26991 C C . ALA A 1 15 ? -8.770 10.320 -5.683 1.00 44.54 15 ALA A C 17
ATOM 26992 O O . ALA A 1 15 ? -7.538 10.490 -5.580 1.00 22.32 15 ALA A O 17
ATOM 26999 N N . GLU A 1 16 ? -9.563 11.013 -6.531 1.00 71.43 16 GLU A N 17
ATOM 27000 C CA . GLU A 1 16 ? -9.094 12.116 -7.394 1.00 24.31 16 GLU A CA 17
ATOM 27001 C C . GLU A 1 16 ? -10.274 12.741 -8.179 1.00 50.44 16 GLU A C 17
ATOM 27002 O O . GLU A 1 16 ? -10.180 13.888 -8.633 1.00 33.42 16 GLU A O 17
ATOM 27014 N N . GLU A 1 17 ? -11.395 11.984 -8.315 1.00 50.01 17 GLU A N 17
ATOM 27015 C CA . GLU A 1 17 ? -12.609 12.433 -9.047 1.00 23.22 17 GLU A CA 17
ATOM 27016 C C . GLU A 1 17 ? -13.225 13.678 -8.383 1.00 45.11 17 GLU A C 17
ATOM 27017 O O . GLU A 1 17 ? -13.470 14.697 -9.037 1.00 24.12 17 GLU A O 17
ATOM 27029 N N . LEU A 1 18 ? -13.448 13.571 -7.066 1.00 22.11 18 LEU A N 17
ATOM 27030 C CA . LEU A 1 18 ? -14.021 14.656 -6.247 1.00 33.01 18 LEU A CA 17
ATOM 27031 C C . LEU A 1 18 ? -12.921 15.595 -5.710 1.00 34.41 18 LEU A C 17
ATOM 27032 O O . LEU A 1 18 ? -13.211 16.480 -4.890 1.00 41.54 18 LEU A O 17
ATOM 27048 N N . ASN A 1 19 ? -11.670 15.405 -6.211 1.00 31.43 19 ASN A N 17
ATOM 27049 C CA . ASN A 1 19 ? -10.473 16.197 -5.837 1.00 63.43 19 ASN A CA 17
ATOM 27050 C C . ASN A 1 19 ? -10.200 16.113 -4.317 1.00 55.22 19 ASN A C 17
ATOM 27051 O O . ASN A 1 19 ? -9.628 17.036 -3.718 1.00 34.35 19 ASN A O 17
ATOM 27062 N N . GLN A 1 20 ? -10.599 14.967 -3.727 1.00 5.15 20 GLN A N 17
ATOM 27063 C CA . GLN A 1 20 ? -10.514 14.692 -2.279 1.00 41.31 20 GLN A CA 17
ATOM 27064 C C . GLN A 1 20 ? -9.958 13.279 -2.057 1.00 5.15 20 GLN A C 17
ATOM 27065 O O . GLN A 1 20 ? -10.721 12.307 -1.998 1.00 71.32 20 GLN A O 17
ATOM 27079 N N . GLY A 1 21 ? -8.631 13.163 -1.999 1.00 32.11 21 GLY A N 17
ATOM 27080 C CA . GLY A 1 21 ? -7.965 11.901 -1.684 1.00 42.42 21 GLY A CA 17
ATOM 27081 C C . GLY A 1 21 ? -7.842 11.676 -0.183 1.00 51.44 21 GLY A C 17
ATOM 27082 O O . GLY A 1 21 ? -7.605 10.552 0.260 1.00 44.42 21 GLY A O 17
ATOM 27086 N N . GLU A 1 22 ? -8.007 12.776 0.592 1.00 72.41 22 GLU A N 17
ATOM 27087 C CA . GLU A 1 22 ? -8.006 12.765 2.072 1.00 72.01 22 GLU A CA 17
ATOM 27088 C C . GLU A 1 22 ? -9.039 11.765 2.628 1.00 2.03 22 GLU A C 17
ATOM 27089 O O . GLU A 1 22 ? -8.784 11.087 3.631 1.00 51.30 22 GLU A O 17
ATOM 27101 N N . LEU A 1 23 ? -10.191 11.676 1.947 1.00 63.12 23 LEU A N 17
ATOM 27102 C CA . LEU A 1 23 ? -11.324 10.817 2.361 1.00 72.14 23 LEU A CA 17
ATOM 27103 C C . LEU A 1 23 ? -11.049 9.324 2.083 1.00 1.31 23 LEU A C 17
ATOM 27104 O O . LEU A 1 23 ? -11.713 8.443 2.642 1.00 41.24 23 LEU A O 17
ATOM 27120 N N . MET A 1 24 ? -10.074 9.055 1.205 1.00 4.44 24 MET A N 17
ATOM 27121 C CA . MET A 1 24 ? -9.738 7.701 0.731 1.00 22.43 24 MET A CA 17
ATOM 27122 C C . MET A 1 24 ? -8.214 7.470 0.841 1.00 52.34 24 MET A C 17
ATOM 27123 O O . MET A 1 24 ? -7.555 8.093 1.683 1.00 42.51 24 MET A O 17
ATOM 27137 N N . GLY A 1 25 ? -7.661 6.565 0.011 1.00 45.32 25 GLY A N 17
ATOM 27138 C CA . GLY A 1 25 ? -6.279 6.093 0.134 1.00 13.13 25 GLY A CA 17
ATOM 27139 C C . GLY A 1 25 ? -6.144 4.996 1.185 1.00 51.22 25 GLY A C 17
ATOM 27140 O O . GLY A 1 25 ? -5.783 3.851 0.868 1.00 41.52 25 GLY A O 17
ATOM 27144 N N . ARG A 1 26 ? -6.508 5.356 2.430 1.00 31.23 26 ARG A N 17
ATOM 27145 C CA . ARG A 1 26 ? -6.413 4.497 3.618 1.00 44.04 26 ARG A CA 17
ATOM 27146 C C . ARG A 1 26 ? -7.279 3.230 3.471 1.00 52.25 26 ARG A C 17
ATOM 27147 O O . ARG A 1 26 ? -6.929 2.179 4.004 1.00 42.20 26 ARG A O 17
ATOM 27168 N N . ALA A 1 27 ? -8.405 3.345 2.740 1.00 73.11 27 ALA A N 17
ATOM 27169 C CA . ALA A 1 27 ? -9.317 2.219 2.515 1.00 33.23 27 ALA A CA 17
ATOM 27170 C C . ALA A 1 27 ? -8.639 1.133 1.660 1.00 13.44 27 ALA A C 17
ATOM 27171 O O . ALA A 1 27 ? -8.682 -0.030 2.051 1.00 13.25 27 ALA A O 17
ATOM 27178 N N . LEU A 1 28 ? -7.959 1.520 0.530 1.00 11.43 28 LEU A N 17
ATOM 27179 C CA . LEU A 1 28 ? -7.158 0.554 -0.289 1.00 31.10 28 LEU A CA 17
ATOM 27180 C C . LEU A 1 28 ? -6.041 -0.088 0.552 1.00 3.25 28 LEU A C 17
ATOM 27181 O O . LEU A 1 28 ? -5.660 -1.227 0.304 1.00 42.41 28 LEU A O 17
ATOM 27197 N N . TYR A 1 29 ? -5.508 0.679 1.525 1.00 33.23 29 TYR A N 17
ATOM 27198 C CA . TYR A 1 29 ? -4.481 0.196 2.467 1.00 2.21 29 TYR A CA 17
ATOM 27199 C C . TYR A 1 29 ? -5.042 -0.965 3.323 1.00 71.13 29 TYR A C 17
ATOM 27200 O O . TYR A 1 29 ? -4.408 -2.014 3.426 1.00 25.32 29 TYR A O 17
ATOM 27218 N N . ASN A 1 30 ? -6.256 -0.771 3.894 1.00 63.23 30 ASN A N 17
ATOM 27219 C CA . ASN A 1 30 ? -6.939 -1.799 4.729 1.00 3.50 30 ASN A CA 17
ATOM 27220 C C . ASN A 1 30 ? -7.304 -3.043 3.899 1.00 13.34 30 ASN A C 17
ATOM 27221 O O . ASN A 1 30 ? -7.216 -4.170 4.389 1.00 63.24 30 ASN A O 17
ATOM 27232 N N . ILE A 1 31 ? -7.709 -2.803 2.638 1.00 72.31 31 ILE A N 17
ATOM 27233 C CA . ILE A 1 31 ? -8.040 -3.863 1.670 1.00 61.33 31 ILE A CA 17
ATOM 27234 C C . ILE A 1 31 ? -6.778 -4.686 1.351 1.00 53.02 31 ILE A C 17
ATOM 27235 O O . ILE A 1 31 ? -6.823 -5.917 1.331 1.00 11.45 31 ILE A O 17
ATOM 27251 N N . GLY A 1 32 ? -5.655 -3.973 1.153 1.00 42.32 32 GLY A N 17
ATOM 27252 C CA . GLY A 1 32 ? -4.363 -4.579 0.874 1.00 1.15 32 GLY A CA 17
ATOM 27253 C C . GLY A 1 32 ? -3.883 -5.455 2.021 1.00 64.44 32 GLY A C 17
ATOM 27254 O O . GLY A 1 32 ? -3.299 -6.512 1.788 1.00 52.44 32 GLY A O 17
ATOM 27258 N N . LEU A 1 33 ? -4.142 -4.988 3.268 1.00 32.41 33 LEU A N 17
ATOM 27259 C CA . LEU A 1 33 ? -3.807 -5.731 4.499 1.00 53.52 33 LEU A CA 17
ATOM 27260 C C . LEU A 1 33 ? -4.484 -7.107 4.492 1.00 50.00 33 LEU A C 17
ATOM 27261 O O . LEU A 1 33 ? -3.842 -8.103 4.824 1.00 1.22 33 LEU A O 17
ATOM 27277 N N . GLU A 1 34 ? -5.764 -7.144 4.060 1.00 44.11 34 GLU A N 17
ATOM 27278 C CA . GLU A 1 34 ? -6.551 -8.390 3.942 1.00 3.45 34 GLU A CA 17
ATOM 27279 C C . GLU A 1 34 ? -5.856 -9.397 3.006 1.00 14.10 34 GLU A C 17
ATOM 27280 O O . GLU A 1 34 ? -5.687 -10.566 3.369 1.00 71.23 34 GLU A O 17
ATOM 27292 N N . LYS A 1 35 ? -5.431 -8.916 1.812 1.00 2.20 35 LYS A N 17
ATOM 27293 C CA . LYS A 1 35 ? -4.717 -9.744 0.810 1.00 72.34 35 LYS A CA 17
ATOM 27294 C C . LYS A 1 35 ? -3.410 -10.305 1.406 1.00 12.11 35 LYS A C 17
ATOM 27295 O O . LYS A 1 35 ? -3.166 -11.507 1.356 1.00 51.02 35 LYS A O 17
ATOM 27314 N N . ASN A 1 36 ? -2.620 -9.399 2.013 1.00 41.53 36 ASN A N 17
ATOM 27315 C CA . ASN A 1 36 ? -1.270 -9.692 2.537 1.00 5.32 36 ASN A CA 17
ATOM 27316 C C . ASN A 1 36 ? -1.322 -10.801 3.607 1.00 2.05 36 ASN A C 17
ATOM 27317 O O . ASN A 1 36 ? -0.526 -11.745 3.579 1.00 42.14 36 ASN A O 17
ATOM 27328 N N . LYS A 1 37 ? -2.321 -10.698 4.501 1.00 21.31 37 LYS A N 17
ATOM 27329 C CA . LYS A 1 37 ? -2.530 -11.642 5.613 1.00 65.21 37 LYS A CA 17
ATOM 27330 C C . LYS A 1 37 ? -2.993 -13.028 5.113 1.00 3.32 37 LYS A C 17
ATOM 27331 O O . LYS A 1 37 ? -2.741 -14.045 5.775 1.00 4.51 37 LYS A O 17
ATOM 27350 N N . MET A 1 38 ? -3.667 -13.060 3.949 1.00 54.34 38 MET A N 17
ATOM 27351 C CA . MET A 1 38 ? -4.154 -14.315 3.331 1.00 20.34 38 MET A CA 17
ATOM 27352 C C . MET A 1 38 ? -3.108 -14.930 2.381 1.00 23.31 38 MET A C 17
ATOM 27353 O O . MET A 1 38 ? -3.256 -16.084 1.960 1.00 25.44 38 MET A O 17
ATOM 27367 N N . GLY A 1 39 ? -2.046 -14.169 2.066 1.00 12.40 39 GLY A N 17
ATOM 27368 C CA . GLY A 1 39 ? -0.987 -14.633 1.156 1.00 12.05 39 GLY A CA 17
ATOM 27369 C C . GLY A 1 39 ? -1.193 -14.173 -0.286 1.00 64.32 39 GLY A C 17
ATOM 27370 O O . GLY A 1 39 ? -0.418 -14.534 -1.177 1.00 42.33 39 GLY A O 17
ATOM 27374 N N . LYS A 1 40 ? -2.233 -13.357 -0.502 1.00 13.23 40 LYS A N 17
ATOM 27375 C CA . LYS A 1 40 ? -2.541 -12.727 -1.806 1.00 32.11 40 LYS A CA 17
ATOM 27376 C C . LYS A 1 40 ? -1.738 -11.410 -1.957 1.00 30.44 40 LYS A C 17
ATOM 27377 O O . LYS A 1 40 ? -2.214 -10.429 -2.543 1.00 4.33 40 LYS A O 17
ATOM 27396 N N . ALA A 1 41 ? -0.478 -11.446 -1.483 1.00 24.43 41 ALA A N 17
ATOM 27397 C CA . ALA A 1 41 ? 0.342 -10.258 -1.232 1.00 43.24 41 ALA A CA 17
ATOM 27398 C C . ALA A 1 41 ? 0.784 -9.542 -2.523 1.00 12.22 41 ALA A C 17
ATOM 27399 O O . ALA A 1 41 ? 1.229 -8.391 -2.455 1.00 32.13 41 ALA A O 17
ATOM 27406 N N . ARG A 1 42 ? 0.671 -10.225 -3.686 1.00 11.44 42 ARG A N 17
ATOM 27407 C CA . ARG A 1 42 ? 0.928 -9.609 -5.007 1.00 65.54 42 ARG A CA 17
ATOM 27408 C C . ARG A 1 42 ? -0.105 -8.504 -5.280 1.00 2.14 42 ARG A C 17
ATOM 27409 O O . ARG A 1 42 ? 0.254 -7.399 -5.710 1.00 61.24 42 ARG A O 17
ATOM 27430 N N . GLU A 1 43 ? -1.387 -8.819 -5.021 1.00 61.43 43 GLU A N 17
ATOM 27431 C CA . GLU A 1 43 ? -2.480 -7.851 -5.159 1.00 11.05 43 GLU A CA 17
ATOM 27432 C C . GLU A 1 43 ? -2.365 -6.786 -4.070 1.00 1.04 43 GLU A C 17
ATOM 27433 O O . GLU A 1 43 ? -2.560 -5.602 -4.340 1.00 74.14 43 GLU A O 17
ATOM 27445 N N . ALA A 1 44 ? -1.992 -7.230 -2.841 1.00 31.34 44 ALA A N 17
ATOM 27446 C CA . ALA A 1 44 ? -1.792 -6.349 -1.670 1.00 52.44 44 ALA A CA 17
ATOM 27447 C C . ALA A 1 44 ? -0.825 -5.216 -1.993 1.00 72.42 44 ALA A C 17
ATOM 27448 O O . ALA A 1 44 ? -1.097 -4.065 -1.672 1.00 24.51 44 ALA A O 17
ATOM 27455 N N . ALA A 1 45 ? 0.280 -5.579 -2.677 1.00 33.12 45 ALA A N 17
ATOM 27456 C CA . ALA A 1 45 ? 1.332 -4.648 -3.086 1.00 2.34 45 ALA A CA 17
ATOM 27457 C C . ALA A 1 45 ? 0.761 -3.528 -3.975 1.00 74.45 45 ALA A C 17
ATOM 27458 O O . ALA A 1 45 ? 1.159 -2.372 -3.838 1.00 72.12 45 ALA A O 17
ATOM 27465 N N . GLU A 1 46 ? -0.185 -3.904 -4.880 1.00 14.42 46 GLU A N 17
ATOM 27466 C CA . GLU A 1 46 ? -0.896 -2.957 -5.770 1.00 4.11 46 GLU A CA 17
ATOM 27467 C C . GLU A 1 46 ? -1.739 -1.965 -4.948 1.00 44.23 46 GLU A C 17
ATOM 27468 O O . GLU A 1 46 ? -1.722 -0.760 -5.208 1.00 31.33 46 GLU A O 17
ATOM 27480 N N . TYR A 1 47 ? -2.456 -2.501 -3.944 1.00 71.23 47 TYR A N 17
ATOM 27481 C CA . TYR A 1 47 ? -3.356 -1.717 -3.073 1.00 1.30 47 TYR A CA 17
ATOM 27482 C C . TYR A 1 47 ? -2.578 -0.715 -2.203 1.00 53.50 47 TYR A C 17
ATOM 27483 O O . TYR A 1 47 ? -2.992 0.437 -2.071 1.00 13.41 47 TYR A O 17
ATOM 27501 N N . PHE A 1 48 ? -1.445 -1.176 -1.636 1.00 31.22 48 PHE A N 17
ATOM 27502 C CA . PHE A 1 48 ? -0.548 -0.342 -0.811 1.00 30.34 48 PHE A CA 17
ATOM 27503 C C . PHE A 1 48 ? 0.137 0.731 -1.669 1.00 63.23 48 PHE A C 17
ATOM 27504 O O . PHE A 1 48 ? 0.442 1.820 -1.182 1.00 74.02 48 PHE A O 17
ATOM 27521 N N . PHE A 1 49 ? 0.377 0.381 -2.948 1.00 51.12 49 PHE A N 17
ATOM 27522 C CA . PHE A 1 49 ? 1.026 1.259 -3.934 1.00 45.33 49 PHE A CA 17
ATOM 27523 C C . PHE A 1 49 ? 0.119 2.442 -4.280 1.00 73.22 49 PHE A C 17
ATOM 27524 O O . PHE A 1 49 ? 0.536 3.592 -4.184 1.00 42.43 49 PHE A O 17
ATOM 27541 N N . ARG A 1 50 ? -1.131 2.127 -4.664 1.00 33.11 50 ARG A N 17
ATOM 27542 C CA . ARG A 1 50 ? -2.140 3.128 -5.064 1.00 53.24 50 ARG A CA 17
ATOM 27543 C C . ARG A 1 50 ? -2.550 3.983 -3.858 1.00 10.01 50 ARG A C 17
ATOM 27544 O O . ARG A 1 50 ? -2.792 5.181 -4.004 1.00 41.22 50 ARG A O 17
ATOM 27565 N N . ALA A 1 51 ? -2.592 3.336 -2.670 1.00 13.13 51 ALA A N 17
ATOM 27566 C CA . ALA A 1 51 ? -2.813 4.017 -1.388 1.00 5.34 51 ALA A CA 17
ATOM 27567 C C . ALA A 1 51 ? -1.704 5.048 -1.152 1.00 51.25 51 ALA A C 17
ATOM 27568 O O . ALA A 1 51 ? -1.987 6.189 -0.803 1.00 32.43 51 ALA A O 17
ATOM 27575 N N . ALA A 1 52 ? -0.444 4.622 -1.410 1.00 43.41 52 ALA A N 17
ATOM 27576 C CA . ALA A 1 52 ? 0.757 5.460 -1.242 1.00 31.14 52 ALA A CA 17
ATOM 27577 C C . ALA A 1 52 ? 0.753 6.660 -2.210 1.00 54.21 52 ALA A C 17
ATOM 27578 O O . ALA A 1 52 ? 1.209 7.743 -1.847 1.00 63.31 52 ALA A O 17
ATOM 27585 N N . ILE A 1 53 ? 0.225 6.444 -3.442 1.00 12.22 53 ILE A N 17
ATOM 27586 C CA . ILE A 1 53 ? 0.066 7.508 -4.465 1.00 4.43 53 ILE A CA 17
ATOM 27587 C C . ILE A 1 53 ? -0.896 8.603 -3.950 1.00 22.43 53 ILE A C 17
ATOM 27588 O O . ILE A 1 53 ? -0.628 9.801 -4.112 1.00 74.51 53 ILE A O 17
ATOM 27604 N N . VAL A 1 54 ? -1.996 8.163 -3.304 1.00 73.33 54 VAL A N 17
ATOM 27605 C CA . VAL A 1 54 ? -3.005 9.061 -2.721 1.00 45.12 54 VAL A CA 17
ATOM 27606 C C . VAL A 1 54 ? -2.408 9.829 -1.521 1.00 3.24 54 VAL A C 17
ATOM 27607 O O . VAL A 1 54 ? -2.496 11.048 -1.473 1.00 32.44 54 VAL A O 17
ATOM 27620 N N . PHE A 1 55 ? -1.746 9.099 -0.597 1.00 2.51 55 PHE A N 17
ATOM 27621 C CA . PHE A 1 55 ? -1.093 9.695 0.598 1.00 13.20 55 PHE A CA 17
ATOM 27622 C C . PHE A 1 55 ? -0.017 10.726 0.203 1.00 33.14 55 PHE A C 17
ATOM 27623 O O . PHE A 1 55 ? 0.188 11.715 0.902 1.00 42.12 55 PHE A O 17
ATOM 27640 N N . TYR A 1 56 ? 0.647 10.484 -0.940 1.00 12.05 56 TYR A N 17
ATOM 27641 C CA . TYR A 1 56 ? 1.729 11.340 -1.442 1.00 31.41 56 TYR A CA 17
ATOM 27642 C C . TYR A 1 56 ? 1.177 12.680 -1.988 1.00 22.44 56 TYR A C 17
ATOM 27643 O O . TYR A 1 56 ? 1.651 13.758 -1.603 1.00 70.41 56 TYR A O 17
ATOM 27661 N N . LYS A 1 57 ? 0.187 12.589 -2.904 1.00 23.45 57 LYS A N 17
ATOM 27662 C CA . LYS A 1 57 ? -0.447 13.774 -3.536 1.00 33.11 57 LYS A CA 17
ATOM 27663 C C . LYS A 1 57 ? -1.235 14.636 -2.514 1.00 52.13 57 LYS A C 17
ATOM 27664 O O . LYS A 1 57 ? -1.362 15.853 -2.700 1.00 70.21 57 LYS A O 17
ATOM 27683 N N . GLU A 1 58 ? -1.763 13.995 -1.452 1.00 53.33 58 GLU A N 17
ATOM 27684 C CA . GLU A 1 58 ? -2.440 14.704 -0.338 1.00 72.24 58 GLU A CA 17
ATOM 27685 C C . GLU A 1 58 ? -1.420 15.183 0.706 1.00 44.33 58 GLU A C 17
ATOM 27686 O O . GLU A 1 58 ? -1.764 15.957 1.610 1.00 51.32 58 GLU A O 17
ATOM 27698 N N . HIS A 1 59 ? -0.164 14.692 0.569 1.00 53.25 59 HIS A N 17
ATOM 27699 C CA . HIS A 1 59 ? 0.985 15.062 1.414 1.00 14.44 59 HIS A CA 17
ATOM 27700 C C . HIS A 1 59 ? 0.810 14.602 2.875 1.00 34.41 59 HIS A C 17
ATOM 27701 O O . HIS A 1 59 ? 1.349 15.207 3.810 1.00 33.41 59 HIS A O 17
ATOM 27716 N N . ASP A 1 60 ? 0.077 13.491 3.033 1.00 73.25 60 ASP A N 17
ATOM 27717 C CA . ASP A 1 60 ? -0.037 12.752 4.291 1.00 41.44 60 ASP A CA 17
ATOM 27718 C C . ASP A 1 60 ? 1.167 11.790 4.376 1.00 73.21 60 ASP A C 17
ATOM 27719 O O . ASP A 1 60 ? 1.105 10.633 3.924 1.00 53.43 60 ASP A O 17
ATOM 27728 N N . THR A 1 61 ? 2.288 12.327 4.891 1.00 42.13 61 THR A N 17
ATOM 27729 C CA . THR A 1 61 ? 3.583 11.639 4.953 1.00 75.11 61 THR A CA 17
ATOM 27730 C C . THR A 1 61 ? 3.518 10.362 5.810 1.00 53.34 61 THR A C 17
ATOM 27731 O O . THR A 1 61 ? 4.056 9.333 5.416 1.00 31.14 61 THR A O 17
ATOM 27742 N N . ASP A 1 62 ? 2.847 10.457 6.979 1.00 33.34 62 ASP A N 17
ATOM 27743 C CA . ASP A 1 62 ? 2.781 9.347 7.962 1.00 23.23 62 ASP A CA 17
ATOM 27744 C C . ASP A 1 62 ? 2.045 8.129 7.374 1.00 51.41 62 ASP A C 17
ATOM 27745 O O . ASP A 1 62 ? 2.450 6.984 7.600 1.00 62.50 62 ASP A O 17
ATOM 27754 N N . GLY A 1 63 ? 0.972 8.399 6.617 1.00 12.11 63 GLY A N 17
ATOM 27755 C CA . GLY A 1 63 ? 0.228 7.351 5.918 1.00 3.24 63 GLY A CA 17
ATOM 27756 C C . GLY A 1 63 ? 1.036 6.731 4.800 1.00 0.10 63 GLY A C 17
ATOM 27757 O O . GLY A 1 63 ? 0.949 5.523 4.568 1.00 51.32 63 GLY A O 17
ATOM 27761 N N . LEU A 1 64 ? 1.824 7.578 4.104 1.00 31.20 64 LEU A N 17
ATOM 27762 C CA . LEU A 1 64 ? 2.760 7.148 3.049 1.00 54.31 64 LEU A CA 17
ATOM 27763 C C . LEU A 1 64 ? 3.854 6.236 3.643 1.00 41.33 64 LEU A C 17
ATOM 27764 O O . LEU A 1 64 ? 4.293 5.305 2.980 1.00 13.15 64 LEU A O 17
ATOM 27780 N N . ARG A 1 65 ? 4.277 6.527 4.904 1.00 52.35 65 ARG A N 17
ATOM 27781 C CA . ARG A 1 65 ? 5.265 5.709 5.643 1.00 11.20 65 ARG A CA 17
ATOM 27782 C C . ARG A 1 65 ? 4.697 4.309 5.904 1.00 54.54 65 ARG A C 17
ATOM 27783 O O . ARG A 1 65 ? 5.367 3.307 5.656 1.00 3.03 65 ARG A O 17
ATOM 27804 N N . ARG A 1 66 ? 3.442 4.283 6.379 1.00 2.33 66 ARG A N 17
ATOM 27805 C CA . ARG A 1 66 ? 2.748 3.048 6.783 1.00 2.33 66 ARG A CA 17
ATOM 27806 C C . ARG A 1 66 ? 2.411 2.193 5.541 1.00 63.52 66 ARG A C 17
ATOM 27807 O O . ARG A 1 66 ? 2.462 0.958 5.587 1.00 32.51 66 ARG A O 17
ATOM 27828 N N . ALA A 1 67 ? 2.102 2.886 4.423 1.00 33.01 67 ALA A N 17
ATOM 27829 C CA . ALA A 1 67 ? 1.767 2.259 3.139 1.00 25.50 67 ALA A CA 17
ATOM 27830 C C . ALA A 1 67 ? 3.025 1.706 2.464 1.00 54.22 67 ALA A C 17
ATOM 27831 O O . ALA A 1 67 ? 2.974 0.639 1.863 1.00 21.20 67 ALA A O 17
ATOM 27838 N N . ALA A 1 68 ? 4.152 2.448 2.595 1.00 24.24 68 ALA A N 17
ATOM 27839 C CA . ALA A 1 68 ? 5.456 2.056 2.026 1.00 63.21 68 ALA A CA 17
ATOM 27840 C C . ALA A 1 68 ? 6.026 0.829 2.751 1.00 4.31 68 ALA A C 17
ATOM 27841 O O . ALA A 1 68 ? 6.541 -0.088 2.106 1.00 14.50 68 ALA A O 17
ATOM 27848 N N . LYS A 1 69 ? 5.924 0.843 4.095 1.00 50.43 69 LYS A N 17
ATOM 27849 C CA . LYS A 1 69 ? 6.380 -0.263 4.950 1.00 2.35 69 LYS A CA 17
ATOM 27850 C C . LYS A 1 69 ? 5.634 -1.553 4.620 1.00 33.40 69 LYS A C 17
ATOM 27851 O O . LYS A 1 69 ? 6.265 -2.570 4.324 1.00 12.23 69 LYS A O 17
ATOM 27870 N N . SER A 1 70 ? 4.292 -1.470 4.622 1.00 63.33 70 SER A N 17
ATOM 27871 C CA . SER A 1 70 ? 3.418 -2.625 4.402 1.00 13.31 70 SER A CA 17
ATOM 27872 C C . SER A 1 70 ? 3.494 -3.104 2.946 1.00 1.21 70 SER A C 17
ATOM 27873 O O . SER A 1 70 ? 3.246 -4.285 2.682 1.00 5.44 70 SER A O 17
ATOM 27881 N N . LEU A 1 71 ? 3.812 -2.174 2.004 1.00 25.03 71 LEU A N 17
ATOM 27882 C CA . LEU A 1 71 ? 4.076 -2.507 0.587 1.00 22.25 71 LEU A CA 17
ATOM 27883 C C . LEU A 1 71 ? 5.254 -3.493 0.522 1.00 60.22 71 LEU A C 17
ATOM 27884 O O . LEU A 1 71 ? 5.137 -4.567 -0.060 1.00 11.02 71 LEU A O 17
ATOM 27900 N N . LYS A 1 72 ? 6.363 -3.118 1.195 1.00 62.10 72 LYS A N 17
ATOM 27901 C CA . LYS A 1 72 ? 7.617 -3.900 1.212 1.00 11.33 72 LYS A CA 17
ATOM 27902 C C . LYS A 1 72 ? 7.465 -5.218 2.004 1.00 71.52 72 LYS A C 17
ATOM 27903 O O . LYS A 1 72 ? 8.102 -6.229 1.671 1.00 70.44 72 LYS A O 17
ATOM 27922 N N . GLU A 1 73 ? 6.610 -5.181 3.053 1.00 22.33 73 GLU A N 17
ATOM 27923 C CA . GLU A 1 73 ? 6.247 -6.372 3.849 1.00 43.44 73 GLU A CA 17
ATOM 27924 C C . GLU A 1 73 ? 5.412 -7.329 2.995 1.00 10.32 73 GLU A C 17
ATOM 27925 O O . GLU A 1 73 ? 5.524 -8.559 3.127 1.00 71.34 73 GLU A O 17
ATOM 27937 N N . ALA A 1 74 ? 4.599 -6.748 2.089 1.00 64.24 74 ALA A N 17
ATOM 27938 C CA . ALA A 1 74 ? 3.825 -7.510 1.116 1.00 72.45 74 ALA A CA 17
ATOM 27939 C C . ALA A 1 74 ? 4.762 -8.148 0.084 1.00 22.11 74 ALA A C 17
ATOM 27940 O O . ALA A 1 74 ? 4.562 -9.298 -0.252 1.00 62.31 74 ALA A O 17
ATOM 27947 N N . ILE A 1 75 ? 5.821 -7.409 -0.351 1.00 61.54 75 ILE A N 17
ATOM 27948 C CA . ILE A 1 75 ? 6.776 -7.879 -1.391 1.00 43.24 75 ILE A CA 17
ATOM 27949 C C . ILE A 1 75 ? 7.500 -9.160 -0.952 1.00 73.44 75 ILE A C 17
ATOM 27950 O O . ILE A 1 75 ? 7.598 -10.139 -1.710 1.00 22.12 75 ILE A O 17
ATOM 27966 N N . THR A 1 76 ? 7.991 -9.126 0.289 1.00 63.41 76 THR A N 17
ATOM 27967 C CA . THR A 1 76 ? 8.675 -10.264 0.910 1.00 5.21 76 THR A CA 17
ATOM 27968 C C . THR A 1 76 ? 7.694 -11.441 1.165 1.00 44.23 76 THR A C 17
ATOM 27969 O O . THR A 1 76 ? 8.120 -12.586 1.357 1.00 22.24 76 THR A O 17
ATOM 27980 N N . ALA A 1 77 ? 6.386 -11.135 1.160 1.00 24.22 77 ALA A N 17
ATOM 27981 C CA . ALA A 1 77 ? 5.308 -12.124 1.326 1.00 21.14 77 ALA A CA 17
ATOM 27982 C C . ALA A 1 77 ? 4.689 -12.542 -0.031 1.00 65.01 77 ALA A C 17
ATOM 27983 O O . ALA A 1 77 ? 3.891 -13.487 -0.068 1.00 1.03 77 ALA A O 17
ATOM 27990 N N . ILE A 1 78 ? 5.037 -11.832 -1.138 1.00 4.50 78 ILE A N 17
ATOM 27991 C CA . ILE A 1 78 ? 4.552 -12.186 -2.496 1.00 34.34 78 ILE A CA 17
ATOM 27992 C C . ILE A 1 78 ? 5.193 -13.512 -2.936 1.00 33.23 78 ILE A C 17
ATOM 27993 O O . ILE A 1 78 ? 6.416 -13.653 -2.810 1.00 0.02 78 ILE A O 17
ATOM 28009 N N . PRO A 1 79 ? 4.386 -14.497 -3.452 1.00 54.13 79 PRO A N 17
ATOM 28010 C CA . PRO A 1 79 ? 4.928 -15.693 -4.137 1.00 54.11 79 PRO A CA 17
ATOM 28011 C C . PRO A 1 79 ? 5.819 -15.279 -5.336 1.00 45.21 79 PRO A C 17
ATOM 28012 O O . PRO A 1 79 ? 5.429 -14.412 -6.132 1.00 65.11 79 PRO A O 17
ATOM 28023 N N . GLU A 1 80 ? 7.011 -15.891 -5.449 1.00 33.51 80 GLU A N 17
ATOM 28024 C CA . GLU A 1 80 ? 8.003 -15.565 -6.502 1.00 1.22 80 GLU A CA 17
ATOM 28025 C C . GLU A 1 80 ? 7.652 -16.270 -7.847 1.00 71.40 80 GLU A C 17
ATOM 28026 O O . GLU A 1 80 ? 8.509 -16.887 -8.506 1.00 24.31 80 GLU A O 17
ATOM 28038 N N . GLU A 1 81 ? 6.369 -16.136 -8.256 1.00 33.42 81 GLU A N 17
ATOM 28039 C CA . GLU A 1 81 ? 5.852 -16.696 -9.509 1.00 22.12 81 GLU A CA 17
ATOM 28040 C C . GLU A 1 81 ? 6.501 -15.970 -10.697 1.00 44.12 81 GLU A C 17
ATOM 28041 O O . GLU A 1 81 ? 7.243 -16.574 -11.481 1.00 41.23 81 GLU A O 17
ATOM 28053 N N . GLU A 1 82 ? 6.245 -14.657 -10.784 1.00 51.10 82 GLU A N 17
ATOM 28054 C CA . GLU A 1 82 ? 6.722 -13.826 -11.898 1.00 23.44 82 GLU A CA 17
ATOM 28055 C C . GLU A 1 82 ? 6.698 -12.350 -11.449 1.00 55.35 82 GLU A C 17
ATOM 28056 O O . GLU A 1 82 ? 7.748 -11.698 -11.367 1.00 53.21 82 GLU A O 17
ATOM 28068 N N . GLY A 1 83 ? 5.485 -11.871 -11.097 1.00 2.11 83 GLY A N 17
ATOM 28069 C CA . GLY A 1 83 ? 5.226 -10.446 -10.857 1.00 32.44 83 GLY A CA 17
ATOM 28070 C C . GLY A 1 83 ? 5.740 -9.904 -9.529 1.00 25.33 83 GLY A C 17
ATOM 28071 O O . GLY A 1 83 ? 5.494 -8.736 -9.216 1.00 40.02 83 GLY A O 17
ATOM 28075 N N . ARG A 1 84 ? 6.461 -10.746 -8.755 1.00 15.11 84 ARG A N 17
ATOM 28076 C CA . ARG A 1 84 ? 7.166 -10.324 -7.525 1.00 55.34 84 ARG A CA 17
ATOM 28077 C C . ARG A 1 84 ? 8.242 -9.276 -7.900 1.00 0.12 84 ARG A C 17
ATOM 28078 O O . ARG A 1 84 ? 8.572 -8.392 -7.108 1.00 25.22 84 ARG A O 17
ATOM 28099 N N . LYS A 1 85 ? 8.746 -9.396 -9.143 1.00 21.12 85 LYS A N 17
ATOM 28100 C CA . LYS A 1 85 ? 9.743 -8.488 -9.734 1.00 15.03 85 LYS A CA 17
ATOM 28101 C C . LYS A 1 85 ? 9.191 -7.050 -9.873 1.00 24.22 85 LYS A C 17
ATOM 28102 O O . LYS A 1 85 ? 9.741 -6.116 -9.278 1.00 23.23 85 LYS A O 17
ATOM 28121 N N . GLU A 1 86 ? 8.092 -6.895 -10.642 1.00 24.03 86 GLU A N 17
ATOM 28122 C CA . GLU A 1 86 ? 7.510 -5.572 -10.957 1.00 23.23 86 GLU A CA 17
ATOM 28123 C C . GLU A 1 86 ? 6.900 -4.919 -9.715 1.00 2.31 86 GLU A C 17
ATOM 28124 O O . GLU A 1 86 ? 6.905 -3.691 -9.575 1.00 13.23 86 GLU A O 17
ATOM 28136 N N . ALA A 1 87 ? 6.390 -5.763 -8.811 1.00 22.53 87 ALA A N 17
ATOM 28137 C CA . ALA A 1 87 ? 5.804 -5.317 -7.550 1.00 71.34 87 ALA A CA 17
ATOM 28138 C C . ALA A 1 87 ? 6.877 -4.758 -6.613 1.00 4.20 87 ALA A C 17
ATOM 28139 O O . ALA A 1 87 ? 6.618 -3.809 -5.863 1.00 33.14 87 ALA A O 17
ATOM 28146 N N . LYS A 1 88 ? 8.085 -5.351 -6.681 1.00 60.22 88 LYS A N 17
ATOM 28147 C CA . LYS A 1 88 ? 9.261 -4.905 -5.912 1.00 15.13 88 LYS A CA 17
ATOM 28148 C C . LYS A 1 88 ? 9.640 -3.467 -6.360 1.00 42.24 88 LYS A C 17
ATOM 28149 O O . LYS A 1 88 ? 10.023 -2.621 -5.543 1.00 22.24 88 LYS A O 17
ATOM 28168 N N . GLU A 1 89 ? 9.478 -3.218 -7.677 1.00 41.53 89 GLU A N 17
ATOM 28169 C CA . GLU A 1 89 ? 9.752 -1.912 -8.304 1.00 34.11 89 GLU A CA 17
ATOM 28170 C C . GLU A 1 89 ? 8.728 -0.856 -7.841 1.00 23.32 89 GLU A C 17
ATOM 28171 O O . GLU A 1 89 ? 9.062 0.328 -7.737 1.00 21.55 89 GLU A O 17
ATOM 28183 N N . MET A 1 90 ? 7.493 -1.309 -7.540 1.00 42.00 90 MET A N 17
ATOM 28184 C CA . MET A 1 90 ? 6.438 -0.447 -6.961 1.00 3.34 90 MET A CA 17
ATOM 28185 C C . MET A 1 90 ? 6.811 -0.014 -5.534 1.00 53.24 90 MET A C 17
ATOM 28186 O O . MET A 1 90 ? 6.573 1.132 -5.134 1.00 12.42 90 MET A O 17
ATOM 28200 N N . ALA A 1 91 ? 7.397 -0.958 -4.773 1.00 25.01 91 ALA A N 17
ATOM 28201 C CA . ALA A 1 91 ? 7.893 -0.701 -3.414 1.00 21.33 91 ALA A CA 17
ATOM 28202 C C . ALA A 1 91 ? 9.059 0.307 -3.440 1.00 11.25 91 ALA A C 17
ATOM 28203 O O . ALA A 1 91 ? 9.218 1.085 -2.495 1.00 64.51 91 ALA A O 17
ATOM 28210 N N . LYS A 1 92 ? 9.858 0.286 -4.543 1.00 23.24 92 LYS A N 17
ATOM 28211 C CA . LYS A 1 92 ? 10.939 1.266 -4.763 1.00 42.45 92 LYS A CA 17
ATOM 28212 C C . LYS A 1 92 ? 10.362 2.678 -4.894 1.00 43.43 92 LYS A C 17
ATOM 28213 O O . LYS A 1 92 ? 10.899 3.617 -4.309 1.00 31.45 92 LYS A O 17
ATOM 28232 N N . LYS A 1 93 ? 9.238 2.798 -5.646 1.00 55.15 93 LYS A N 17
ATOM 28233 C CA . LYS A 1 93 ? 8.530 4.084 -5.848 1.00 31.01 93 LYS A CA 17
ATOM 28234 C C . LYS A 1 93 ? 8.088 4.685 -4.504 1.00 54.51 93 LYS A C 17
ATOM 28235 O O . LYS A 1 93 ? 8.225 5.888 -4.287 1.00 51.15 93 LYS A O 17
ATOM 28254 N N . ALA A 1 94 ? 7.568 3.816 -3.615 1.00 64.13 94 ALA A N 17
ATOM 28255 C CA . ALA A 1 94 ? 7.081 4.205 -2.279 1.00 25.42 94 ALA A CA 17
ATOM 28256 C C . ALA A 1 94 ? 8.223 4.761 -1.400 1.00 51.43 94 ALA A C 17
ATOM 28257 O O . ALA A 1 94 ? 8.020 5.718 -0.641 1.00 12.25 94 ALA A O 17
ATOM 28264 N N . GLU A 1 95 ? 9.424 4.154 -1.533 1.00 63.33 95 GLU A N 17
ATOM 28265 C CA . GLU A 1 95 ? 10.652 4.611 -0.852 1.00 12.33 95 GLU A CA 17
ATOM 28266 C C . GLU A 1 95 ? 11.099 5.985 -1.390 1.00 71.33 95 GLU A C 17
ATOM 28267 O O . GLU A 1 95 ? 11.543 6.843 -0.620 1.00 43.14 95 GLU A O 17
ATOM 28279 N N . GLU A 1 96 ? 10.969 6.175 -2.724 1.00 31.33 96 GLU A N 17
ATOM 28280 C CA . GLU A 1 96 ? 11.340 7.430 -3.412 1.00 20.01 96 GLU A CA 17
ATOM 28281 C C . GLU A 1 96 ? 10.468 8.592 -2.914 1.00 23.52 96 GLU A C 17
ATOM 28282 O O . GLU A 1 96 ? 10.987 9.619 -2.477 1.00 24.01 96 GLU A O 17
ATOM 28294 N N . TRP A 1 97 ? 9.135 8.374 -2.953 1.00 44.34 97 TRP A N 17
ATOM 28295 C CA . TRP A 1 97 ? 8.128 9.358 -2.509 1.00 53.44 97 TRP A CA 17
ATOM 28296 C C . TRP A 1 97 ? 8.318 9.713 -1.033 1.00 0.13 97 TRP A C 17
ATOM 28297 O O . TRP A 1 97 ? 8.052 10.850 -0.626 1.00 33.22 97 TRP A O 17
ATOM 28318 N N . LEU A 1 98 ? 8.779 8.724 -0.244 1.00 2.40 98 LEU A N 17
ATOM 28319 C CA . LEU A 1 98 ? 9.034 8.905 1.183 1.00 71.40 98 LEU A CA 17
ATOM 28320 C C . LEU A 1 98 ? 10.198 9.883 1.409 1.00 13.54 98 LEU A C 17
ATOM 28321 O O . LEU A 1 98 ? 10.138 10.701 2.321 1.00 64.24 98 LEU A O 17
ATOM 28337 N N . GLN A 1 99 ? 11.244 9.805 0.557 1.00 62.02 99 GLN A N 17
ATOM 28338 C CA . GLN A 1 99 ? 12.397 10.733 0.631 1.00 62.32 99 GLN A CA 17
ATOM 28339 C C . GLN A 1 99 ? 11.973 12.160 0.224 1.00 23.44 99 GLN A C 17
ATOM 28340 O O . GLN A 1 99 ? 12.543 13.143 0.708 1.00 34.43 99 GLN A O 17
ATOM 28354 N N . ALA A 1 100 ? 10.962 12.251 -0.666 1.00 1.21 100 ALA A N 17
ATOM 28355 C CA . ALA A 1 100 ? 10.399 13.536 -1.134 1.00 15.31 100 ALA A CA 17
ATOM 28356 C C . ALA A 1 100 ? 9.644 14.247 0.005 1.00 31.03 100 ALA A C 17
ATOM 28357 O O . ALA A 1 100 ? 9.840 15.447 0.239 1.00 0.31 100 ALA A O 17
ATOM 28364 N N . GLU A 1 101 ? 8.800 13.481 0.718 1.00 43.23 101 GLU A N 17
ATOM 28365 C CA . GLU A 1 101 ? 7.979 13.988 1.837 1.00 21.31 101 GLU A CA 17
ATOM 28366 C C . GLU A 1 101 ? 8.822 14.286 3.088 1.00 33.42 101 GLU A C 17
ATOM 28367 O O . GLU A 1 101 ? 8.583 15.281 3.782 1.00 71.34 101 GLU A O 17
ATOM 28379 N N . GLN A 1 102 ? 9.792 13.407 3.378 1.00 34.13 102 GLN A N 17
ATOM 28380 C CA . GLN A 1 102 ? 10.715 13.581 4.511 1.00 71.23 102 GLN A CA 17
ATOM 28381 C C . GLN A 1 102 ? 11.768 14.629 4.149 1.00 24.43 102 GLN A C 17
ATOM 28382 O O . GLN A 1 102 ? 12.687 14.347 3.365 1.00 61.33 102 GLN A O 17
ATOM 28396 N N . ASN A 1 103 ? 11.618 15.849 4.685 1.00 12.31 103 ASN A N 17
ATOM 28397 C CA . ASN A 1 103 ? 12.503 16.980 4.366 1.00 41.13 103 ASN A CA 17
ATOM 28398 C C . ASN A 1 103 ? 12.645 17.869 5.610 1.00 2.12 103 ASN A C 17
ATOM 28399 O O . ASN A 1 103 ? 11.651 18.433 6.097 1.00 3.42 103 ASN A O 17
ATOM 28410 N N . ASN A 1 104 ? 13.880 17.965 6.137 1.00 31.10 104 ASN A N 17
ATOM 28411 C CA . ASN A 1 104 ? 14.214 18.760 7.333 1.00 65.10 104 ASN A CA 17
ATOM 28412 C C . ASN A 1 104 ? 15.640 19.339 7.167 1.00 3.13 104 ASN A C 17
ATOM 28413 O O . ASN A 1 104 ? 15.793 20.565 6.958 1.00 53.13 104 ASN A O 17
ATOM 28425 N N . ALA A 1 1 ? -12.626 -13.848 4.064 1.00 44.44 1 ALA A N 18
ATOM 28426 C CA . ALA A 1 1 ? -11.737 -12.862 3.410 1.00 4.14 1 ALA A CA 18
ATOM 28427 C C . ALA A 1 1 ? -12.555 -11.924 2.520 1.00 20.11 1 ALA A C 18
ATOM 28428 O O . ALA A 1 1 ? -12.656 -10.724 2.811 1.00 61.52 1 ALA A O 18
ATOM 28437 N N . ASP A 1 2 ? -13.194 -12.498 1.462 1.00 0.52 2 ASP A N 18
ATOM 28438 C CA . ASP A 1 2 ? -13.887 -11.723 0.396 1.00 51.12 2 ASP A CA 18
ATOM 28439 C C . ASP A 1 2 ? -15.039 -10.844 0.941 1.00 53.31 2 ASP A C 18
ATOM 28440 O O . ASP A 1 2 ? -15.413 -9.856 0.300 1.00 55.20 2 ASP A O 18
ATOM 28449 N N . GLU A 1 3 ? -15.587 -11.247 2.109 1.00 32.43 3 GLU A N 18
ATOM 28450 C CA . GLU A 1 3 ? -16.590 -10.479 2.872 1.00 3.02 3 GLU A CA 18
ATOM 28451 C C . GLU A 1 3 ? -16.033 -9.084 3.249 1.00 72.21 3 GLU A C 18
ATOM 28452 O O . GLU A 1 3 ? -16.633 -8.050 2.919 1.00 73.41 3 GLU A O 18
ATOM 28464 N N . ASN A 1 4 ? -14.863 -9.098 3.928 1.00 14.31 4 ASN A N 18
ATOM 28465 C CA . ASN A 1 4 ? -14.161 -7.884 4.407 1.00 13.43 4 ASN A CA 18
ATOM 28466 C C . ASN A 1 4 ? -13.715 -7.011 3.232 1.00 34.12 4 ASN A C 18
ATOM 28467 O O . ASN A 1 4 ? -13.883 -5.795 3.267 1.00 4.11 4 ASN A O 18
ATOM 28478 N N . ILE A 1 5 ? -13.164 -7.681 2.194 1.00 3.21 5 ILE A N 18
ATOM 28479 C CA . ILE A 1 5 ? -12.630 -7.030 0.983 1.00 64.05 5 ILE A CA 18
ATOM 28480 C C . ILE A 1 5 ? -13.724 -6.182 0.311 1.00 30.23 5 ILE A C 18
ATOM 28481 O O . ILE A 1 5 ? -13.538 -4.979 0.097 1.00 50.44 5 ILE A O 18
ATOM 28497 N N . ALA A 1 6 ? -14.886 -6.834 0.054 1.00 44.24 6 ALA A N 18
ATOM 28498 C CA . ALA A 1 6 ? -16.056 -6.202 -0.578 1.00 32.54 6 ALA A CA 18
ATOM 28499 C C . ALA A 1 6 ? -16.560 -5.019 0.259 1.00 72.12 6 ALA A C 18
ATOM 28500 O O . ALA A 1 6 ? -16.935 -3.995 -0.293 1.00 12.44 6 ALA A O 18
ATOM 28507 N N . LYS A 1 7 ? -16.508 -5.179 1.597 1.00 23.12 7 LYS A N 18
ATOM 28508 C CA . LYS A 1 7 ? -16.981 -4.169 2.566 1.00 3.40 7 LYS A CA 18
ATOM 28509 C C . LYS A 1 7 ? -16.093 -2.904 2.543 1.00 21.32 7 LYS A C 18
ATOM 28510 O O . LYS A 1 7 ? -16.598 -1.781 2.635 1.00 14.24 7 LYS A O 18
ATOM 28529 N N . PHE A 1 8 ? -14.765 -3.107 2.409 1.00 74.43 8 PHE A N 18
ATOM 28530 C CA . PHE A 1 8 ? -13.787 -1.998 2.325 1.00 32.55 8 PHE A CA 18
ATOM 28531 C C . PHE A 1 8 ? -13.840 -1.331 0.938 1.00 22.41 8 PHE A C 18
ATOM 28532 O O . PHE A 1 8 ? -13.458 -0.167 0.790 1.00 40.03 8 PHE A O 18
ATOM 28549 N N . GLU A 1 9 ? -14.328 -2.089 -0.066 1.00 50.43 9 GLU A N 18
ATOM 28550 C CA . GLU A 1 9 ? -14.611 -1.568 -1.420 1.00 0.54 9 GLU A CA 18
ATOM 28551 C C . GLU A 1 9 ? -15.948 -0.814 -1.445 1.00 50.13 9 GLU A C 18
ATOM 28552 O O . GLU A 1 9 ? -16.164 0.019 -2.312 1.00 62.43 9 GLU A O 18
ATOM 28564 N N . LYS A 1 10 ? -16.844 -1.130 -0.492 1.00 55.01 10 LYS A N 18
ATOM 28565 C CA . LYS A 1 10 ? -18.109 -0.386 -0.291 1.00 63.44 10 LYS A CA 18
ATOM 28566 C C . LYS A 1 10 ? -17.839 0.920 0.488 1.00 64.05 10 LYS A C 18
ATOM 28567 O O . LYS A 1 10 ? -18.717 1.774 0.598 1.00 52.33 10 LYS A O 18
ATOM 28586 N N . ALA A 1 11 ? -16.622 1.029 1.057 1.00 33.21 11 ALA A N 18
ATOM 28587 C CA . ALA A 1 11 ? -16.104 2.272 1.670 1.00 54.13 11 ALA A CA 18
ATOM 28588 C C . ALA A 1 11 ? -15.120 2.987 0.708 1.00 21.42 11 ALA A C 18
ATOM 28589 O O . ALA A 1 11 ? -14.767 4.151 0.919 1.00 30.13 11 ALA A O 18
ATOM 28596 N N . TYR A 1 12 ? -14.671 2.258 -0.329 1.00 21.43 12 TYR A N 18
ATOM 28597 C CA . TYR A 1 12 ? -13.835 2.789 -1.426 1.00 0.01 12 TYR A CA 18
ATOM 28598 C C . TYR A 1 12 ? -14.746 3.107 -2.642 1.00 22.14 12 TYR A C 18
ATOM 28599 O O . TYR A 1 12 ? -15.885 2.635 -2.687 1.00 64.05 12 TYR A O 18
ATOM 28617 N N . LYS A 1 13 ? -14.225 3.907 -3.621 1.00 33.33 13 LYS A N 18
ATOM 28618 C CA . LYS A 1 13 ? -14.980 4.398 -4.808 1.00 61.21 13 LYS A CA 18
ATOM 28619 C C . LYS A 1 13 ? -16.164 5.277 -4.350 1.00 53.41 13 LYS A C 18
ATOM 28620 O O . LYS A 1 13 ? -16.056 6.507 -4.322 1.00 23.11 13 LYS A O 18
ATOM 28639 N N . LYS A 1 14 ? -17.277 4.625 -3.946 1.00 13.31 14 LYS A N 18
ATOM 28640 C CA . LYS A 1 14 ? -18.359 5.266 -3.199 1.00 23.34 14 LYS A CA 18
ATOM 28641 C C . LYS A 1 14 ? -17.813 5.469 -1.761 1.00 12.32 14 LYS A C 18
ATOM 28642 O O . LYS A 1 14 ? -17.960 4.609 -0.884 1.00 32.22 14 LYS A O 18
ATOM 28661 N N . ALA A 1 15 ? -17.069 6.566 -1.575 1.00 41.44 15 ALA A N 18
ATOM 28662 C CA . ALA A 1 15 ? -16.357 6.854 -0.323 1.00 13.13 15 ALA A CA 18
ATOM 28663 C C . ALA A 1 15 ? -17.142 7.868 0.513 1.00 14.43 15 ALA A C 18
ATOM 28664 O O . ALA A 1 15 ? -17.486 7.591 1.669 1.00 14.22 15 ALA A O 18
ATOM 28671 N N . GLU A 1 16 ? -17.416 9.042 -0.088 1.00 74.24 16 GLU A N 18
ATOM 28672 C CA . GLU A 1 16 ? -18.288 10.072 0.522 1.00 50.35 16 GLU A CA 18
ATOM 28673 C C . GLU A 1 16 ? -18.649 11.116 -0.564 1.00 4.24 16 GLU A C 18
ATOM 28674 O O . GLU A 1 16 ? -18.248 12.279 -0.478 1.00 31.23 16 GLU A O 18
ATOM 28686 N N . GLU A 1 17 ? -19.364 10.644 -1.608 1.00 21.51 17 GLU A N 18
ATOM 28687 C CA . GLU A 1 17 ? -19.900 11.462 -2.722 1.00 43.22 17 GLU A CA 18
ATOM 28688 C C . GLU A 1 17 ? -18.797 12.219 -3.509 1.00 54.15 17 GLU A C 18
ATOM 28689 O O . GLU A 1 17 ? -18.352 11.737 -4.560 1.00 3.23 17 GLU A O 18
ATOM 28701 N N . LEU A 1 18 ? -18.354 13.387 -2.975 1.00 51.33 18 LEU A N 18
ATOM 28702 C CA . LEU A 1 18 ? -17.357 14.274 -3.615 1.00 23.24 18 LEU A CA 18
ATOM 28703 C C . LEU A 1 18 ? -15.955 13.670 -3.426 1.00 11.22 18 LEU A C 18
ATOM 28704 O O . LEU A 1 18 ? -15.224 14.040 -2.496 1.00 72.00 18 LEU A O 18
ATOM 28720 N N . ASN A 1 19 ? -15.616 12.714 -4.302 1.00 13.32 19 ASN A N 18
ATOM 28721 C CA . ASN A 1 19 ? -14.373 11.936 -4.224 1.00 20.12 19 ASN A CA 18
ATOM 28722 C C . ASN A 1 19 ? -13.178 12.787 -4.660 1.00 4.01 19 ASN A C 18
ATOM 28723 O O . ASN A 1 19 ? -12.813 12.826 -5.842 1.00 4.50 19 ASN A O 18
ATOM 28734 N N . GLN A 1 20 ? -12.620 13.520 -3.685 1.00 13.15 20 GLN A N 18
ATOM 28735 C CA . GLN A 1 20 ? -11.411 14.330 -3.866 1.00 64.14 20 GLN A CA 18
ATOM 28736 C C . GLN A 1 20 ? -10.191 13.429 -4.132 1.00 44.13 20 GLN A C 18
ATOM 28737 O O . GLN A 1 20 ? -9.442 13.628 -5.089 1.00 12.54 20 GLN A O 18
ATOM 28751 N N . GLY A 1 21 ? -10.049 12.421 -3.261 1.00 64.33 21 GLY A N 18
ATOM 28752 C CA . GLY A 1 21 ? -8.850 11.591 -3.166 1.00 0.12 21 GLY A CA 18
ATOM 28753 C C . GLY A 1 21 ? -8.622 11.225 -1.711 1.00 0.53 21 GLY A C 18
ATOM 28754 O O . GLY A 1 21 ? -8.473 10.051 -1.370 1.00 3.32 21 GLY A O 18
ATOM 28758 N N . GLU A 1 22 ? -8.667 12.284 -0.868 1.00 15.01 22 GLU A N 18
ATOM 28759 C CA . GLU A 1 22 ? -8.594 12.236 0.621 1.00 10.14 22 GLU A CA 18
ATOM 28760 C C . GLU A 1 22 ? -9.449 11.104 1.236 1.00 43.20 22 GLU A C 18
ATOM 28761 O O . GLU A 1 22 ? -9.032 10.430 2.188 1.00 62.31 22 GLU A O 18
ATOM 28773 N N . LEU A 1 23 ? -10.635 10.900 0.640 1.00 24.51 23 LEU A N 18
ATOM 28774 C CA . LEU A 1 23 ? -11.668 9.959 1.127 1.00 41.23 23 LEU A CA 18
ATOM 28775 C C . LEU A 1 23 ? -11.266 8.480 0.958 1.00 23.20 23 LEU A C 18
ATOM 28776 O O . LEU A 1 23 ? -11.933 7.586 1.484 1.00 54.41 23 LEU A O 18
ATOM 28792 N N . MET A 1 24 ? -10.187 8.247 0.212 1.00 12.51 24 MET A N 18
ATOM 28793 C CA . MET A 1 24 ? -9.700 6.914 -0.172 1.00 63.12 24 MET A CA 18
ATOM 28794 C C . MET A 1 24 ? -8.219 6.797 0.219 1.00 64.31 24 MET A C 18
ATOM 28795 O O . MET A 1 24 ? -7.713 7.635 0.978 1.00 33.42 24 MET A O 18
ATOM 28809 N N . GLY A 1 25 ? -7.532 5.752 -0.280 1.00 51.13 25 GLY A N 18
ATOM 28810 C CA . GLY A 1 25 ? -6.125 5.515 0.065 1.00 43.30 25 GLY A CA 18
ATOM 28811 C C . GLY A 1 25 ? -6.002 4.699 1.336 1.00 2.20 25 GLY A C 18
ATOM 28812 O O . GLY A 1 25 ? -5.439 3.610 1.319 1.00 43.35 25 GLY A O 18
ATOM 28816 N N . ARG A 1 26 ? -6.532 5.245 2.444 1.00 34.03 26 ARG A N 18
ATOM 28817 C CA . ARG A 1 26 ? -6.691 4.510 3.712 1.00 3.11 26 ARG A CA 18
ATOM 28818 C C . ARG A 1 26 ? -7.688 3.354 3.518 1.00 11.24 26 ARG A C 18
ATOM 28819 O O . ARG A 1 26 ? -7.443 2.237 3.979 1.00 43.43 26 ARG A O 18
ATOM 28840 N N . ALA A 1 27 ? -8.795 3.648 2.799 1.00 63.43 27 ALA A N 18
ATOM 28841 C CA . ALA A 1 27 ? -9.785 2.636 2.384 1.00 50.03 27 ALA A CA 18
ATOM 28842 C C . ALA A 1 27 ? -9.131 1.565 1.484 1.00 2.32 27 ALA A C 18
ATOM 28843 O O . ALA A 1 27 ? -9.361 0.376 1.672 1.00 73.12 27 ALA A O 18
ATOM 28850 N N . LEU A 1 28 ? -8.285 2.033 0.537 1.00 60.32 28 LEU A N 18
ATOM 28851 C CA . LEU A 1 28 ? -7.557 1.176 -0.436 1.00 13.21 28 LEU A CA 18
ATOM 28852 C C . LEU A 1 28 ? -6.543 0.262 0.297 1.00 3.22 28 LEU A C 18
ATOM 28853 O O . LEU A 1 28 ? -6.331 -0.895 -0.088 1.00 52.11 28 LEU A O 18
ATOM 28869 N N . TYR A 1 29 ? -5.954 0.827 1.368 1.00 64.55 29 TYR A N 18
ATOM 28870 C CA . TYR A 1 29 ? -4.965 0.159 2.222 1.00 44.11 29 TYR A CA 18
ATOM 28871 C C . TYR A 1 29 ? -5.628 -1.026 2.942 1.00 42.12 29 TYR A C 18
ATOM 28872 O O . TYR A 1 29 ? -5.042 -2.101 3.026 1.00 35.21 29 TYR A O 18
ATOM 28890 N N . ASN A 1 30 ? -6.872 -0.800 3.432 1.00 53.34 30 ASN A N 18
ATOM 28891 C CA . ASN A 1 30 ? -7.651 -1.817 4.173 1.00 34.14 30 ASN A CA 18
ATOM 28892 C C . ASN A 1 30 ? -7.995 -3.019 3.281 1.00 21.10 30 ASN A C 18
ATOM 28893 O O . ASN A 1 30 ? -7.994 -4.163 3.750 1.00 4.55 30 ASN A O 18
ATOM 28904 N N . ILE A 1 31 ? -8.279 -2.733 1.992 1.00 3.41 31 ILE A N 18
ATOM 28905 C CA . ILE A 1 31 ? -8.544 -3.767 0.976 1.00 44.41 31 ILE A CA 18
ATOM 28906 C C . ILE A 1 31 ? -7.266 -4.607 0.749 1.00 41.32 31 ILE A C 18
ATOM 28907 O O . ILE A 1 31 ? -7.319 -5.838 0.720 1.00 21.50 31 ILE A O 18
ATOM 28923 N N . GLY A 1 32 ? -6.119 -3.898 0.623 1.00 34.23 32 GLY A N 18
ATOM 28924 C CA . GLY A 1 32 ? -4.811 -4.517 0.390 1.00 5.42 32 GLY A CA 18
ATOM 28925 C C . GLY A 1 32 ? -4.353 -5.415 1.537 1.00 43.43 32 GLY A C 18
ATOM 28926 O O . GLY A 1 32 ? -3.686 -6.427 1.305 1.00 55.43 32 GLY A O 18
ATOM 28930 N N . LEU A 1 33 ? -4.711 -5.022 2.779 1.00 11.00 33 LEU A N 18
ATOM 28931 C CA . LEU A 1 33 ? -4.453 -5.821 4.002 1.00 65.23 33 LEU A CA 18
ATOM 28932 C C . LEU A 1 33 ? -5.102 -7.203 3.879 1.00 52.43 33 LEU A C 18
ATOM 28933 O O . LEU A 1 33 ? -4.509 -8.215 4.258 1.00 41.22 33 LEU A O 18
ATOM 28949 N N . GLU A 1 34 ? -6.317 -7.210 3.321 1.00 64.53 34 GLU A N 18
ATOM 28950 C CA . GLU A 1 34 ? -7.125 -8.420 3.148 1.00 54.43 34 GLU A CA 18
ATOM 28951 C C . GLU A 1 34 ? -6.611 -9.307 2.006 1.00 23.54 34 GLU A C 18
ATOM 28952 O O . GLU A 1 34 ? -6.829 -10.521 2.016 1.00 55.23 34 GLU A O 18
ATOM 28964 N N . LYS A 1 35 ? -5.941 -8.689 1.017 1.00 2.20 35 LYS A N 18
ATOM 28965 C CA . LYS A 1 35 ? -5.209 -9.423 -0.037 1.00 43.43 35 LYS A CA 18
ATOM 28966 C C . LYS A 1 35 ? -4.046 -10.206 0.602 1.00 0.23 35 LYS A C 18
ATOM 28967 O O . LYS A 1 35 ? -3.832 -11.381 0.290 1.00 21.01 35 LYS A O 18
ATOM 28986 N N . ASN A 1 36 ? -3.352 -9.544 1.549 1.00 32.13 36 ASN A N 18
ATOM 28987 C CA . ASN A 1 36 ? -2.249 -10.147 2.332 1.00 71.44 36 ASN A CA 18
ATOM 28988 C C . ASN A 1 36 ? -2.790 -11.255 3.274 1.00 33.21 36 ASN A C 18
ATOM 28989 O O . ASN A 1 36 ? -2.089 -12.237 3.551 1.00 4.33 36 ASN A O 18
ATOM 29000 N N . LYS A 1 37 ? -4.055 -11.091 3.737 1.00 11.11 37 LYS A N 18
ATOM 29001 C CA . LYS A 1 37 ? -4.769 -12.094 4.565 1.00 43.42 37 LYS A CA 18
ATOM 29002 C C . LYS A 1 37 ? -5.105 -13.363 3.751 1.00 21.30 37 LYS A C 18
ATOM 29003 O O . LYS A 1 37 ? -5.274 -14.445 4.326 1.00 55.51 37 LYS A O 18
ATOM 29022 N N . MET A 1 38 ? -5.228 -13.217 2.420 1.00 43.55 38 MET A N 18
ATOM 29023 C CA . MET A 1 38 ? -5.474 -14.355 1.501 1.00 75.32 38 MET A CA 18
ATOM 29024 C C . MET A 1 38 ? -4.161 -15.019 1.057 1.00 11.23 38 MET A C 18
ATOM 29025 O O . MET A 1 38 ? -4.187 -16.023 0.333 1.00 10.55 38 MET A O 18
ATOM 29039 N N . GLY A 1 39 ? -3.020 -14.443 1.462 1.00 40.54 39 GLY A N 18
ATOM 29040 C CA . GLY A 1 39 ? -1.710 -14.897 0.992 1.00 2.24 39 GLY A CA 18
ATOM 29041 C C . GLY A 1 39 ? -1.339 -14.303 -0.362 1.00 1.12 39 GLY A C 18
ATOM 29042 O O . GLY A 1 39 ? -0.249 -14.564 -0.877 1.00 62.24 39 GLY A O 18
ATOM 29046 N N . LYS A 1 40 ? -2.255 -13.495 -0.945 1.00 60.11 40 LYS A N 18
ATOM 29047 C CA . LYS A 1 40 ? -2.015 -12.763 -2.199 1.00 42.14 40 LYS A CA 18
ATOM 29048 C C . LYS A 1 40 ? -1.292 -11.452 -1.863 1.00 43.04 40 LYS A C 18
ATOM 29049 O O . LYS A 1 40 ? -1.852 -10.357 -1.967 1.00 50.33 40 LYS A O 18
ATOM 29068 N N . ALA A 1 41 ? -0.037 -11.608 -1.404 1.00 34.44 41 ALA A N 18
ATOM 29069 C CA . ALA A 1 41 ? 0.822 -10.511 -0.958 1.00 22.50 41 ALA A CA 18
ATOM 29070 C C . ALA A 1 41 ? 1.309 -9.650 -2.137 1.00 62.35 41 ALA A C 18
ATOM 29071 O O . ALA A 1 41 ? 1.790 -8.534 -1.932 1.00 21.21 41 ALA A O 18
ATOM 29078 N N . ARG A 1 42 ? 1.185 -10.192 -3.373 1.00 0.04 42 ARG A N 18
ATOM 29079 C CA . ARG A 1 42 ? 1.473 -9.457 -4.614 1.00 34.22 42 ARG A CA 18
ATOM 29080 C C . ARG A 1 42 ? 0.357 -8.439 -4.847 1.00 53.02 42 ARG A C 18
ATOM 29081 O O . ARG A 1 42 ? 0.636 -7.260 -5.055 1.00 53.51 42 ARG A O 18
ATOM 29102 N N . GLU A 1 43 ? -0.905 -8.918 -4.774 1.00 53.30 43 GLU A N 18
ATOM 29103 C CA . GLU A 1 43 ? -2.102 -8.051 -4.829 1.00 11.01 43 GLU A CA 18
ATOM 29104 C C . GLU A 1 43 ? -2.120 -7.054 -3.659 1.00 64.41 43 GLU A C 18
ATOM 29105 O O . GLU A 1 43 ? -2.590 -5.929 -3.811 1.00 45.22 43 GLU A O 18
ATOM 29117 N N . ALA A 1 44 ? -1.614 -7.492 -2.487 1.00 23.00 44 ALA A N 18
ATOM 29118 C CA . ALA A 1 44 ? -1.481 -6.631 -1.302 1.00 3.34 44 ALA A CA 18
ATOM 29119 C C . ALA A 1 44 ? -0.583 -5.449 -1.635 1.00 25.54 44 ALA A C 18
ATOM 29120 O O . ALA A 1 44 ? -0.989 -4.298 -1.473 1.00 54.11 44 ALA A O 18
ATOM 29127 N N . ALA A 1 45 ? 0.607 -5.775 -2.185 1.00 75.55 45 ALA A N 18
ATOM 29128 C CA . ALA A 1 45 ? 1.612 -4.799 -2.607 1.00 61.25 45 ALA A CA 18
ATOM 29129 C C . ALA A 1 45 ? 1.032 -3.806 -3.621 1.00 51.05 45 ALA A C 18
ATOM 29130 O O . ALA A 1 45 ? 1.286 -2.604 -3.523 1.00 21.23 45 ALA A O 18
ATOM 29137 N N . GLU A 1 46 ? 0.246 -4.335 -4.590 1.00 71.34 46 GLU A N 18
ATOM 29138 C CA . GLU A 1 46 ? -0.426 -3.530 -5.626 1.00 60.52 46 GLU A CA 18
ATOM 29139 C C . GLU A 1 46 ? -1.257 -2.406 -4.983 1.00 5.33 46 GLU A C 18
ATOM 29140 O O . GLU A 1 46 ? -1.075 -1.229 -5.288 1.00 61.23 46 GLU A O 18
ATOM 29152 N N . TYR A 1 47 ? -2.121 -2.808 -4.042 1.00 34.32 47 TYR A N 18
ATOM 29153 C CA . TYR A 1 47 ? -3.096 -1.925 -3.383 1.00 53.30 47 TYR A CA 18
ATOM 29154 C C . TYR A 1 47 ? -2.413 -0.956 -2.393 1.00 52.43 47 TYR A C 18
ATOM 29155 O O . TYR A 1 47 ? -2.916 0.147 -2.181 1.00 21.34 47 TYR A O 18
ATOM 29173 N N . PHE A 1 48 ? -1.269 -1.377 -1.794 1.00 20.43 48 PHE A N 18
ATOM 29174 C CA . PHE A 1 48 ? -0.467 -0.519 -0.882 1.00 14.14 48 PHE A CA 18
ATOM 29175 C C . PHE A 1 48 ? 0.260 0.576 -1.665 1.00 21.13 48 PHE A C 18
ATOM 29176 O O . PHE A 1 48 ? 0.471 1.678 -1.155 1.00 23.24 48 PHE A O 18
ATOM 29193 N N . PHE A 1 49 ? 0.649 0.241 -2.906 1.00 2.51 49 PHE A N 18
ATOM 29194 C CA . PHE A 1 49 ? 1.281 1.185 -3.837 1.00 55.42 49 PHE A CA 18
ATOM 29195 C C . PHE A 1 49 ? 0.278 2.263 -4.256 1.00 34.44 49 PHE A C 18
ATOM 29196 O O . PHE A 1 49 ? 0.566 3.454 -4.176 1.00 24.22 49 PHE A O 18
ATOM 29213 N N . ARG A 1 50 ? -0.906 1.803 -4.694 1.00 44.43 50 ARG A N 18
ATOM 29214 C CA . ARG A 1 50 ? -2.003 2.671 -5.166 1.00 22.10 50 ARG A CA 18
ATOM 29215 C C . ARG A 1 50 ? -2.536 3.542 -4.007 1.00 45.44 50 ARG A C 18
ATOM 29216 O O . ARG A 1 50 ? -2.953 4.683 -4.219 1.00 2.54 50 ARG A O 18
ATOM 29237 N N . ALA A 1 51 ? -2.481 2.979 -2.781 1.00 13.22 51 ALA A N 18
ATOM 29238 C CA . ALA A 1 51 ? -2.800 3.701 -1.542 1.00 14.43 51 ALA A CA 18
ATOM 29239 C C . ALA A 1 51 ? -1.761 4.810 -1.306 1.00 13.32 51 ALA A C 18
ATOM 29240 O O . ALA A 1 51 ? -2.133 5.950 -1.030 1.00 24.33 51 ALA A O 18
ATOM 29247 N N . ALA A 1 52 ? -0.461 4.449 -1.467 1.00 44.24 52 ALA A N 18
ATOM 29248 C CA . ALA A 1 52 ? 0.681 5.369 -1.275 1.00 50.14 52 ALA A CA 18
ATOM 29249 C C . ALA A 1 52 ? 0.623 6.559 -2.250 1.00 22.41 52 ALA A C 18
ATOM 29250 O O . ALA A 1 52 ? 1.055 7.659 -1.907 1.00 5.13 52 ALA A O 18
ATOM 29257 N N . ILE A 1 53 ? 0.081 6.305 -3.470 1.00 65.54 53 ILE A N 18
ATOM 29258 C CA . ILE A 1 53 ? -0.192 7.345 -4.481 1.00 4.24 53 ILE A CA 18
ATOM 29259 C C . ILE A 1 53 ? -1.179 8.387 -3.916 1.00 53.54 53 ILE A C 18
ATOM 29260 O O . ILE A 1 53 ? -0.904 9.580 -3.960 1.00 75.10 53 ILE A O 18
ATOM 29276 N N . VAL A 1 54 ? -2.300 7.904 -3.346 1.00 70.35 54 VAL A N 18
ATOM 29277 C CA . VAL A 1 54 ? -3.352 8.768 -2.763 1.00 65.23 54 VAL A CA 18
ATOM 29278 C C . VAL A 1 54 ? -2.781 9.644 -1.629 1.00 65.25 54 VAL A C 18
ATOM 29279 O O . VAL A 1 54 ? -3.001 10.861 -1.596 1.00 51.23 54 VAL A O 18
ATOM 29292 N N . PHE A 1 55 ? -1.994 8.993 -0.745 1.00 51.34 55 PHE A N 18
ATOM 29293 C CA . PHE A 1 55 ? -1.337 9.658 0.396 1.00 13.43 55 PHE A CA 18
ATOM 29294 C C . PHE A 1 55 ? -0.324 10.704 -0.084 1.00 12.44 55 PHE A C 18
ATOM 29295 O O . PHE A 1 55 ? -0.159 11.739 0.551 1.00 5.21 55 PHE A O 18
ATOM 29312 N N . TYR A 1 56 ? 0.337 10.419 -1.221 1.00 33.12 56 TYR A N 18
ATOM 29313 C CA . TYR A 1 56 ? 1.336 11.316 -1.811 1.00 21.22 56 TYR A CA 18
ATOM 29314 C C . TYR A 1 56 ? 0.674 12.578 -2.422 1.00 41.23 56 TYR A C 18
ATOM 29315 O O . TYR A 1 56 ? 1.250 13.668 -2.328 1.00 33.14 56 TYR A O 18
ATOM 29333 N N . LYS A 1 57 ? -0.494 12.408 -3.093 1.00 1.40 57 LYS A N 18
ATOM 29334 C CA . LYS A 1 57 ? -1.307 13.542 -3.614 1.00 4.35 57 LYS A CA 18
ATOM 29335 C C . LYS A 1 57 ? -1.625 14.546 -2.495 1.00 40.12 57 LYS A C 18
ATOM 29336 O O . LYS A 1 57 ? -1.483 15.760 -2.673 1.00 55.43 57 LYS A O 18
ATOM 29355 N N . GLU A 1 58 ? -2.026 14.003 -1.339 1.00 41.20 58 GLU A N 18
ATOM 29356 C CA . GLU A 1 58 ? -2.344 14.788 -0.130 1.00 32.13 58 GLU A CA 18
ATOM 29357 C C . GLU A 1 58 ? -1.081 15.137 0.673 1.00 71.41 58 GLU A C 18
ATOM 29358 O O . GLU A 1 58 ? -1.160 15.920 1.619 1.00 3.41 58 GLU A O 18
ATOM 29370 N N . HIS A 1 59 ? 0.073 14.538 0.285 1.00 21.14 59 HIS A N 18
ATOM 29371 C CA . HIS A 1 59 ? 1.399 14.763 0.915 1.00 13.10 59 HIS A CA 18
ATOM 29372 C C . HIS A 1 59 ? 1.400 14.391 2.410 1.00 53.22 59 HIS A C 18
ATOM 29373 O O . HIS A 1 59 ? 2.195 14.911 3.204 1.00 43.41 59 HIS A O 18
ATOM 29388 N N . ASP A 1 60 ? 0.534 13.420 2.749 1.00 5.11 60 ASP A N 18
ATOM 29389 C CA . ASP A 1 60 ? 0.375 12.875 4.096 1.00 12.33 60 ASP A CA 18
ATOM 29390 C C . ASP A 1 60 ? 1.487 11.845 4.327 1.00 41.04 60 ASP A C 18
ATOM 29391 O O . ASP A 1 60 ? 1.404 10.711 3.831 1.00 62.32 60 ASP A O 18
ATOM 29400 N N . THR A 1 61 ? 2.544 12.282 5.029 1.00 73.12 61 THR A N 18
ATOM 29401 C CA . THR A 1 61 ? 3.758 11.489 5.257 1.00 54.33 61 THR A CA 18
ATOM 29402 C C . THR A 1 61 ? 3.487 10.206 6.043 1.00 63.41 61 THR A C 18
ATOM 29403 O O . THR A 1 61 ? 4.051 9.183 5.712 1.00 54.11 61 THR A O 18
ATOM 29414 N N . ASP A 1 62 ? 2.617 10.281 7.072 1.00 70.12 62 ASP A N 18
ATOM 29415 C CA . ASP A 1 62 ? 2.348 9.137 7.981 1.00 10.13 62 ASP A CA 18
ATOM 29416 C C . ASP A 1 62 ? 1.685 7.964 7.232 1.00 32.22 62 ASP A C 18
ATOM 29417 O O . ASP A 1 62 ? 2.020 6.795 7.478 1.00 14.03 62 ASP A O 18
ATOM 29426 N N . GLY A 1 63 ? 0.756 8.294 6.318 1.00 33.54 63 GLY A N 18
ATOM 29427 C CA . GLY A 1 63 ? 0.063 7.296 5.507 1.00 0.31 63 GLY A CA 18
ATOM 29428 C C . GLY A 1 63 ? 0.967 6.708 4.435 1.00 3.11 63 GLY A C 18
ATOM 29429 O O . GLY A 1 63 ? 0.989 5.492 4.240 1.00 61.44 63 GLY A O 18
ATOM 29433 N N . LEU A 1 64 ? 1.708 7.597 3.750 1.00 41.32 64 LEU A N 18
ATOM 29434 C CA . LEU A 1 64 ? 2.704 7.244 2.708 1.00 71.14 64 LEU A CA 18
ATOM 29435 C C . LEU A 1 64 ? 3.811 6.331 3.293 1.00 73.14 64 LEU A C 18
ATOM 29436 O O . LEU A 1 64 ? 4.287 5.402 2.641 1.00 73.35 64 LEU A O 18
ATOM 29452 N N . ARG A 1 65 ? 4.155 6.630 4.551 1.00 10.44 65 ARG A N 18
ATOM 29453 C CA . ARG A 1 65 ? 5.139 5.902 5.373 1.00 45.33 65 ARG A CA 18
ATOM 29454 C C . ARG A 1 65 ? 4.636 4.486 5.673 1.00 20.24 65 ARG A C 18
ATOM 29455 O O . ARG A 1 65 ? 5.344 3.516 5.434 1.00 13.44 65 ARG A O 18
ATOM 29476 N N . ARG A 1 66 ? 3.391 4.395 6.169 1.00 43.52 66 ARG A N 18
ATOM 29477 C CA . ARG A 1 66 ? 2.762 3.118 6.546 1.00 33.21 66 ARG A CA 18
ATOM 29478 C C . ARG A 1 66 ? 2.574 2.215 5.313 1.00 11.43 66 ARG A C 18
ATOM 29479 O O . ARG A 1 66 ? 2.824 1.019 5.375 1.00 61.15 66 ARG A O 18
ATOM 29500 N N . ALA A 1 67 ? 2.174 2.828 4.187 1.00 70.24 67 ALA A N 18
ATOM 29501 C CA . ALA A 1 67 ? 1.959 2.121 2.916 1.00 55.54 67 ALA A CA 18
ATOM 29502 C C . ALA A 1 67 ? 3.293 1.618 2.333 1.00 72.31 67 ALA A C 18
ATOM 29503 O O . ALA A 1 67 ? 3.334 0.559 1.707 1.00 64.32 67 ALA A O 18
ATOM 29510 N N . ALA A 1 68 ? 4.378 2.390 2.577 1.00 32.03 68 ALA A N 18
ATOM 29511 C CA . ALA A 1 68 ? 5.744 2.040 2.141 1.00 64.22 68 ALA A CA 18
ATOM 29512 C C . ALA A 1 68 ? 6.310 0.858 2.953 1.00 14.15 68 ALA A C 18
ATOM 29513 O O . ALA A 1 68 ? 6.943 -0.036 2.384 1.00 10.14 68 ALA A O 18
ATOM 29520 N N . LYS A 1 69 ? 6.081 0.889 4.283 1.00 62.31 69 LYS A N 18
ATOM 29521 C CA . LYS A 1 69 ? 6.506 -0.178 5.219 1.00 22.03 69 LYS A CA 18
ATOM 29522 C C . LYS A 1 69 ? 5.731 -1.477 4.933 1.00 70.41 69 LYS A C 18
ATOM 29523 O O . LYS A 1 69 ? 6.296 -2.573 4.963 1.00 24.12 69 LYS A O 18
ATOM 29542 N N . SER A 1 70 ? 4.434 -1.302 4.621 1.00 44.30 70 SER A N 18
ATOM 29543 C CA . SER A 1 70 ? 3.514 -2.396 4.312 1.00 31.12 70 SER A CA 18
ATOM 29544 C C . SER A 1 70 ? 3.870 -3.025 2.956 1.00 14.45 70 SER A C 18
ATOM 29545 O O . SER A 1 70 ? 3.694 -4.229 2.769 1.00 61.40 70 SER A O 18
ATOM 29553 N N . LEU A 1 71 ? 4.385 -2.179 2.023 1.00 14.42 71 LEU A N 18
ATOM 29554 C CA . LEU A 1 71 ? 4.933 -2.624 0.728 1.00 34.51 71 LEU A CA 18
ATOM 29555 C C . LEU A 1 71 ? 6.132 -3.554 0.946 1.00 31.14 71 LEU A C 18
ATOM 29556 O O . LEU A 1 71 ? 6.225 -4.589 0.302 1.00 74.54 71 LEU A O 18
ATOM 29572 N N . LYS A 1 72 ? 7.028 -3.180 1.887 1.00 53.00 72 LYS A N 18
ATOM 29573 C CA . LYS A 1 72 ? 8.234 -3.979 2.206 1.00 11.50 72 LYS A CA 18
ATOM 29574 C C . LYS A 1 72 ? 7.840 -5.386 2.673 1.00 12.52 72 LYS A C 18
ATOM 29575 O O . LYS A 1 72 ? 8.401 -6.370 2.202 1.00 10.33 72 LYS A O 18
ATOM 29594 N N . GLU A 1 73 ? 6.824 -5.450 3.566 1.00 73.32 73 GLU A N 18
ATOM 29595 C CA . GLU A 1 73 ? 6.323 -6.724 4.128 1.00 44.34 73 GLU A CA 18
ATOM 29596 C C . GLU A 1 73 ? 5.643 -7.569 3.042 1.00 55.54 73 GLU A C 18
ATOM 29597 O O . GLU A 1 73 ? 5.933 -8.759 2.907 1.00 14.42 73 GLU A O 18
ATOM 29609 N N . ALA A 1 74 ? 4.770 -6.912 2.256 1.00 62.21 74 ALA A N 18
ATOM 29610 C CA . ALA A 1 74 ? 3.954 -7.560 1.218 1.00 73.43 74 ALA A CA 18
ATOM 29611 C C . ALA A 1 74 ? 4.838 -8.235 0.158 1.00 2.14 74 ALA A C 18
ATOM 29612 O O . ALA A 1 74 ? 4.633 -9.399 -0.168 1.00 70.45 74 ALA A O 18
ATOM 29619 N N . ILE A 1 75 ? 5.858 -7.504 -0.325 1.00 21.00 75 ILE A N 18
ATOM 29620 C CA . ILE A 1 75 ? 6.705 -7.963 -1.442 1.00 53.12 75 ILE A CA 18
ATOM 29621 C C . ILE A 1 75 ? 7.691 -9.070 -1.010 1.00 40.15 75 ILE A C 18
ATOM 29622 O O . ILE A 1 75 ? 7.988 -9.996 -1.788 1.00 2.21 75 ILE A O 18
ATOM 29638 N N . THR A 1 76 ? 8.159 -9.000 0.240 1.00 24.31 76 THR A N 18
ATOM 29639 C CA . THR A 1 76 ? 9.003 -10.058 0.815 1.00 72.32 76 THR A CA 18
ATOM 29640 C C . THR A 1 76 ? 8.150 -11.284 1.214 1.00 54.01 76 THR A C 18
ATOM 29641 O O . THR A 1 76 ? 8.694 -12.369 1.442 1.00 1.23 76 THR A O 18
ATOM 29652 N N . ALA A 1 77 ? 6.811 -11.098 1.295 1.00 31.34 77 ALA A N 18
ATOM 29653 C CA . ALA A 1 77 ? 5.855 -12.186 1.569 1.00 34.21 77 ALA A CA 18
ATOM 29654 C C . ALA A 1 77 ? 5.376 -12.857 0.270 1.00 43.52 77 ALA A C 18
ATOM 29655 O O . ALA A 1 77 ? 4.845 -13.969 0.332 1.00 14.52 77 ALA A O 18
ATOM 29662 N N . ILE A 1 78 ? 5.551 -12.174 -0.891 1.00 35.02 78 ILE A N 18
ATOM 29663 C CA . ILE A 1 78 ? 5.239 -12.758 -2.223 1.00 55.04 78 ILE A CA 18
ATOM 29664 C C . ILE A 1 78 ? 6.154 -13.985 -2.441 1.00 62.53 78 ILE A C 18
ATOM 29665 O O . ILE A 1 78 ? 7.382 -13.797 -2.505 1.00 22.53 78 ILE A O 18
ATOM 29681 N N . PRO A 1 79 ? 5.589 -15.245 -2.521 1.00 63.21 79 PRO A N 18
ATOM 29682 C CA . PRO A 1 79 ? 6.392 -16.488 -2.670 1.00 1.32 79 PRO A CA 18
ATOM 29683 C C . PRO A 1 79 ? 7.352 -16.435 -3.882 1.00 22.23 79 PRO A C 18
ATOM 29684 O O . PRO A 1 79 ? 8.517 -16.039 -3.707 1.00 13.11 79 PRO A O 18
ATOM 29695 N N . GLU A 1 80 ? 6.842 -16.764 -5.100 1.00 2.24 80 GLU A N 18
ATOM 29696 C CA . GLU A 1 80 ? 7.644 -16.790 -6.339 1.00 41.14 80 GLU A CA 18
ATOM 29697 C C . GLU A 1 80 ? 6.772 -17.290 -7.508 1.00 23.34 80 GLU A C 18
ATOM 29698 O O . GLU A 1 80 ? 6.727 -18.501 -7.752 1.00 15.31 80 GLU A O 18
ATOM 29710 N N . GLU A 1 81 ? 6.040 -16.356 -8.177 1.00 60.12 81 GLU A N 18
ATOM 29711 C CA . GLU A 1 81 ? 5.229 -16.662 -9.389 1.00 43.22 81 GLU A CA 18
ATOM 29712 C C . GLU A 1 81 ? 4.472 -15.414 -9.877 1.00 20.32 81 GLU A C 18
ATOM 29713 O O . GLU A 1 81 ? 4.563 -15.034 -11.050 1.00 62.31 81 GLU A O 18
ATOM 29725 N N . GLU A 1 82 ? 3.731 -14.791 -8.948 1.00 43.22 82 GLU A N 18
ATOM 29726 C CA . GLU A 1 82 ? 2.699 -13.780 -9.274 1.00 73.12 82 GLU A CA 18
ATOM 29727 C C . GLU A 1 82 ? 3.325 -12.474 -9.794 1.00 43.35 82 GLU A C 18
ATOM 29728 O O . GLU A 1 82 ? 2.693 -11.737 -10.565 1.00 64.41 82 GLU A O 18
ATOM 29740 N N . GLY A 1 83 ? 4.555 -12.189 -9.339 1.00 62.54 83 GLY A N 18
ATOM 29741 C CA . GLY A 1 83 ? 5.326 -11.039 -9.818 1.00 13.21 83 GLY A CA 18
ATOM 29742 C C . GLY A 1 83 ? 5.859 -10.204 -8.669 1.00 33.34 83 GLY A C 18
ATOM 29743 O O . GLY A 1 83 ? 5.384 -9.095 -8.432 1.00 11.34 83 GLY A O 18
ATOM 29747 N N . ARG A 1 84 ? 6.840 -10.750 -7.933 1.00 50.03 84 ARG A N 18
ATOM 29748 C CA . ARG A 1 84 ? 7.507 -10.019 -6.837 1.00 44.54 84 ARG A CA 18
ATOM 29749 C C . ARG A 1 84 ? 8.501 -8.993 -7.377 1.00 43.32 84 ARG A C 18
ATOM 29750 O O . ARG A 1 84 ? 8.821 -8.047 -6.677 1.00 2.34 84 ARG A O 18
ATOM 29771 N N . LYS A 1 85 ? 8.984 -9.198 -8.624 1.00 72.41 85 LYS A N 18
ATOM 29772 C CA . LYS A 1 85 ? 9.975 -8.315 -9.263 1.00 51.41 85 LYS A CA 18
ATOM 29773 C C . LYS A 1 85 ? 9.276 -7.009 -9.690 1.00 51.42 85 LYS A C 18
ATOM 29774 O O . LYS A 1 85 ? 9.736 -5.908 -9.353 1.00 35.13 85 LYS A O 18
ATOM 29793 N N . GLU A 1 86 ? 8.140 -7.163 -10.401 1.00 40.13 86 GLU A N 18
ATOM 29794 C CA . GLU A 1 86 ? 7.312 -6.029 -10.862 1.00 72.31 86 GLU A CA 18
ATOM 29795 C C . GLU A 1 86 ? 6.740 -5.260 -9.650 1.00 42.03 86 GLU A C 18
ATOM 29796 O O . GLU A 1 86 ? 6.654 -4.028 -9.667 1.00 41.31 86 GLU A O 18
ATOM 29808 N N . ALA A 1 87 ? 6.400 -6.014 -8.578 1.00 34.25 87 ALA A N 18
ATOM 29809 C CA . ALA A 1 87 ? 5.875 -5.443 -7.341 1.00 65.00 87 ALA A CA 18
ATOM 29810 C C . ALA A 1 87 ? 6.985 -4.743 -6.548 1.00 11.15 87 ALA A C 18
ATOM 29811 O O . ALA A 1 87 ? 6.726 -3.731 -5.896 1.00 51.11 87 ALA A O 18
ATOM 29818 N N . LYS A 1 88 ? 8.223 -5.286 -6.641 1.00 62.41 88 LYS A N 18
ATOM 29819 C CA . LYS A 1 88 ? 9.407 -4.757 -5.932 1.00 20.52 88 LYS A CA 18
ATOM 29820 C C . LYS A 1 88 ? 9.690 -3.310 -6.360 1.00 54.32 88 LYS A C 18
ATOM 29821 O O . LYS A 1 88 ? 10.052 -2.476 -5.530 1.00 25.32 88 LYS A O 18
ATOM 29840 N N . GLU A 1 89 ? 9.481 -3.040 -7.668 1.00 21.21 89 GLU A N 18
ATOM 29841 C CA . GLU A 1 89 ? 9.669 -1.706 -8.284 1.00 13.22 89 GLU A CA 18
ATOM 29842 C C . GLU A 1 89 ? 8.844 -0.613 -7.562 1.00 42.34 89 GLU A C 18
ATOM 29843 O O . GLU A 1 89 ? 9.255 0.552 -7.480 1.00 24.21 89 GLU A O 18
ATOM 29855 N N . MET A 1 90 ? 7.684 -1.032 -7.036 1.00 41.33 90 MET A N 18
ATOM 29856 C CA . MET A 1 90 ? 6.724 -0.164 -6.338 1.00 1.35 90 MET A CA 18
ATOM 29857 C C . MET A 1 90 ? 7.229 0.223 -4.934 1.00 71.31 90 MET A C 18
ATOM 29858 O O . MET A 1 90 ? 6.919 1.316 -4.449 1.00 73.44 90 MET A O 18
ATOM 29872 N N . ALA A 1 91 ? 7.983 -0.696 -4.283 1.00 22.31 91 ALA A N 18
ATOM 29873 C CA . ALA A 1 91 ? 8.645 -0.422 -2.990 1.00 34.32 91 ALA A CA 18
ATOM 29874 C C . ALA A 1 91 ? 9.624 0.751 -3.133 1.00 51.23 91 ALA A C 18
ATOM 29875 O O . ALA A 1 91 ? 9.692 1.606 -2.255 1.00 13.44 91 ALA A O 18
ATOM 29882 N N . LYS A 1 92 ? 10.358 0.775 -4.282 1.00 22.21 92 LYS A N 18
ATOM 29883 C CA . LYS A 1 92 ? 11.320 1.854 -4.612 1.00 5.21 92 LYS A CA 18
ATOM 29884 C C . LYS A 1 92 ? 10.579 3.189 -4.787 1.00 32.34 92 LYS A C 18
ATOM 29885 O O . LYS A 1 92 ? 11.050 4.214 -4.310 1.00 11.31 92 LYS A O 18
ATOM 29904 N N . LYS A 1 93 ? 9.408 3.134 -5.472 1.00 14.51 93 LYS A N 18
ATOM 29905 C CA . LYS A 1 93 ? 8.528 4.308 -5.712 1.00 20.15 93 LYS A CA 18
ATOM 29906 C C . LYS A 1 93 ? 8.054 4.943 -4.405 1.00 71.43 93 LYS A C 18
ATOM 29907 O O . LYS A 1 93 ? 8.044 6.167 -4.270 1.00 42.43 93 LYS A O 18
ATOM 29926 N N . ALA A 1 94 ? 7.646 4.074 -3.470 1.00 70.55 94 ALA A N 18
ATOM 29927 C CA . ALA A 1 94 ? 7.204 4.464 -2.126 1.00 61.20 94 ALA A CA 18
ATOM 29928 C C . ALA A 1 94 ? 8.322 5.185 -1.365 1.00 70.00 94 ALA A C 18
ATOM 29929 O O . ALA A 1 94 ? 8.059 6.131 -0.621 1.00 32.54 94 ALA A O 18
ATOM 29936 N N . GLU A 1 95 ? 9.566 4.734 -1.601 1.00 14.42 95 GLU A N 18
ATOM 29937 C CA . GLU A 1 95 ? 10.766 5.336 -1.019 1.00 64.12 95 GLU A CA 18
ATOM 29938 C C . GLU A 1 95 ? 11.120 6.659 -1.721 1.00 43.45 95 GLU A C 18
ATOM 29939 O O . GLU A 1 95 ? 11.635 7.557 -1.078 1.00 4.42 95 GLU A O 18
ATOM 29951 N N . GLU A 1 96 ? 10.835 6.771 -3.039 1.00 1.44 96 GLU A N 18
ATOM 29952 C CA . GLU A 1 96 ? 11.094 8.013 -3.805 1.00 44.23 96 GLU A CA 18
ATOM 29953 C C . GLU A 1 96 ? 10.238 9.153 -3.236 1.00 41.41 96 GLU A C 18
ATOM 29954 O O . GLU A 1 96 ? 10.748 10.228 -2.920 1.00 72.42 96 GLU A O 18
ATOM 29966 N N . TRP A 1 97 ? 8.936 8.867 -3.080 1.00 2.32 97 TRP A N 18
ATOM 29967 C CA . TRP A 1 97 ? 7.956 9.825 -2.560 1.00 31.44 97 TRP A CA 18
ATOM 29968 C C . TRP A 1 97 ? 8.276 10.185 -1.105 1.00 70.33 97 TRP A C 18
ATOM 29969 O O . TRP A 1 97 ? 8.300 11.357 -0.755 1.00 1.31 97 TRP A O 18
ATOM 29990 N N . LEU A 1 98 ? 8.573 9.151 -0.294 1.00 71.42 98 LEU A N 18
ATOM 29991 C CA . LEU A 1 98 ? 8.857 9.299 1.146 1.00 52.33 98 LEU A CA 18
ATOM 29992 C C . LEU A 1 98 ? 10.112 10.164 1.398 1.00 25.25 98 LEU A C 18
ATOM 29993 O O . LEU A 1 98 ? 10.070 11.082 2.210 1.00 71.12 98 LEU A O 18
ATOM 30009 N N . GLN A 1 99 ? 11.215 9.853 0.678 1.00 61.24 99 GLN A N 18
ATOM 30010 C CA . GLN A 1 99 ? 12.499 10.587 0.793 1.00 33.45 99 GLN A CA 18
ATOM 30011 C C . GLN A 1 99 ? 12.363 12.028 0.279 1.00 71.31 99 GLN A C 18
ATOM 30012 O O . GLN A 1 99 ? 13.104 12.918 0.708 1.00 13.25 99 GLN A O 18
ATOM 30026 N N . ALA A 1 100 ? 11.417 12.237 -0.656 1.00 11.23 100 ALA A N 18
ATOM 30027 C CA . ALA A 1 100 ? 11.094 13.567 -1.192 1.00 64.52 100 ALA A CA 18
ATOM 30028 C C . ALA A 1 100 ? 10.317 14.398 -0.156 1.00 65.05 100 ALA A C 18
ATOM 30029 O O . ALA A 1 100 ? 10.520 15.615 -0.049 1.00 10.01 100 ALA A O 18
ATOM 30036 N N . GLU A 1 101 ? 9.436 13.721 0.604 1.00 14.31 101 GLU A N 18
ATOM 30037 C CA . GLU A 1 101 ? 8.653 14.349 1.683 1.00 44.31 101 GLU A CA 18
ATOM 30038 C C . GLU A 1 101 ? 9.545 14.689 2.892 1.00 1.43 101 GLU A C 18
ATOM 30039 O O . GLU A 1 101 ? 9.345 15.717 3.551 1.00 44.13 101 GLU A O 18
ATOM 30051 N N . GLN A 1 102 ? 10.517 13.800 3.175 1.00 42.03 102 GLN A N 18
ATOM 30052 C CA . GLN A 1 102 ? 11.461 13.956 4.293 1.00 63.45 102 GLN A CA 18
ATOM 30053 C C . GLN A 1 102 ? 12.575 14.933 3.914 1.00 15.14 102 GLN A C 18
ATOM 30054 O O . GLN A 1 102 ? 13.193 14.796 2.854 1.00 35.51 102 GLN A O 18
ATOM 30068 N N . ASN A 1 103 ? 12.806 15.922 4.782 1.00 71.32 103 ASN A N 18
ATOM 30069 C CA . ASN A 1 103 ? 13.865 16.944 4.604 1.00 5.15 103 ASN A CA 18
ATOM 30070 C C . ASN A 1 103 ? 15.246 16.370 4.971 1.00 2.12 103 ASN A C 18
ATOM 30071 O O . ASN A 1 103 ? 16.281 16.850 4.491 1.00 4.12 103 ASN A O 18
ATOM 30082 N N . ASN A 1 104 ? 15.246 15.330 5.816 1.00 42.13 104 ASN A N 18
ATOM 30083 C CA . ASN A 1 104 ? 16.465 14.623 6.233 1.00 10.31 104 ASN A CA 18
ATOM 30084 C C . ASN A 1 104 ? 16.139 13.114 6.293 1.00 31.24 104 ASN A C 18
ATOM 30085 O O . ASN A 1 104 ? 15.455 12.675 7.243 1.00 63.43 104 ASN A O 18
ATOM 30097 N N . ALA A 1 1 ? -17.349 -15.347 2.042 1.00 63.11 1 ALA A N 19
ATOM 30098 C CA . ALA A 1 1 ? -16.185 -15.356 1.125 1.00 64.51 1 ALA A CA 19
ATOM 30099 C C . ALA A 1 1 ? -15.877 -13.927 0.661 1.00 75.01 1 ALA A C 19
ATOM 30100 O O . ALA A 1 1 ? -16.533 -13.427 -0.260 1.00 21.44 1 ALA A O 19
ATOM 30109 N N . ASP A 1 2 ? -14.938 -13.254 1.379 1.00 44.24 2 ASP A N 19
ATOM 30110 C CA . ASP A 1 2 ? -14.364 -11.941 0.987 1.00 23.44 2 ASP A CA 19
ATOM 30111 C C . ASP A 1 2 ? -15.413 -10.827 0.825 1.00 12.54 2 ASP A C 19
ATOM 30112 O O . ASP A 1 2 ? -15.150 -9.841 0.134 1.00 64.40 2 ASP A O 19
ATOM 30121 N N . GLU A 1 3 ? -16.566 -10.970 1.511 1.00 61.14 3 GLU A N 19
ATOM 30122 C CA . GLU A 1 3 ? -17.656 -9.977 1.485 1.00 53.43 3 GLU A CA 19
ATOM 30123 C C . GLU A 1 3 ? -17.216 -8.679 2.188 1.00 70.53 3 GLU A C 19
ATOM 30124 O O . GLU A 1 3 ? -17.563 -7.572 1.758 1.00 22.32 3 GLU A O 19
ATOM 30136 N N . ASN A 1 4 ? -16.454 -8.857 3.278 1.00 0.33 4 ASN A N 19
ATOM 30137 C CA . ASN A 1 4 ? -15.844 -7.764 4.058 1.00 33.14 4 ASN A CA 19
ATOM 30138 C C . ASN A 1 4 ? -14.925 -6.894 3.165 1.00 72.21 4 ASN A C 19
ATOM 30139 O O . ASN A 1 4 ? -15.002 -5.655 3.194 1.00 54.35 4 ASN A O 19
ATOM 30150 N N . ILE A 1 5 ? -14.096 -7.564 2.348 1.00 63.32 5 ILE A N 19
ATOM 30151 C CA . ILE A 1 5 ? -13.187 -6.904 1.388 1.00 4.41 5 ILE A CA 19
ATOM 30152 C C . ILE A 1 5 ? -13.981 -6.273 0.229 1.00 4.21 5 ILE A C 19
ATOM 30153 O O . ILE A 1 5 ? -13.687 -5.153 -0.178 1.00 31.21 5 ILE A O 19
ATOM 30169 N N . ALA A 1 6 ? -15.006 -6.998 -0.260 1.00 22.15 6 ALA A N 19
ATOM 30170 C CA . ALA A 1 6 ? -15.872 -6.545 -1.373 1.00 64.41 6 ALA A CA 19
ATOM 30171 C C . ALA A 1 6 ? -16.680 -5.292 -0.987 1.00 24.12 6 ALA A C 19
ATOM 30172 O O . ALA A 1 6 ? -17.064 -4.488 -1.852 1.00 33.24 6 ALA A O 19
ATOM 30179 N N . LYS A 1 7 ? -16.941 -5.152 0.325 1.00 43.03 7 LYS A N 19
ATOM 30180 C CA . LYS A 1 7 ? -17.563 -3.952 0.897 1.00 30.53 7 LYS A CA 19
ATOM 30181 C C . LYS A 1 7 ? -16.574 -2.767 0.851 1.00 14.24 7 LYS A C 19
ATOM 30182 O O . LYS A 1 7 ? -16.967 -1.645 0.537 1.00 33.22 7 LYS A O 19
ATOM 30201 N N . PHE A 1 8 ? -15.285 -3.049 1.152 1.00 11.12 8 PHE A N 19
ATOM 30202 C CA . PHE A 1 8 ? -14.196 -2.042 1.115 1.00 32.53 8 PHE A CA 19
ATOM 30203 C C . PHE A 1 8 ? -13.869 -1.615 -0.332 1.00 53.24 8 PHE A C 19
ATOM 30204 O O . PHE A 1 8 ? -13.446 -0.473 -0.571 1.00 20.05 8 PHE A O 19
ATOM 30221 N N . GLU A 1 9 ? -14.075 -2.546 -1.281 1.00 52.43 9 GLU A N 19
ATOM 30222 C CA . GLU A 1 9 ? -13.965 -2.279 -2.725 1.00 62.15 9 GLU A CA 19
ATOM 30223 C C . GLU A 1 9 ? -14.973 -1.184 -3.122 1.00 75.20 9 GLU A C 19
ATOM 30224 O O . GLU A 1 9 ? -14.623 -0.219 -3.811 1.00 44.43 9 GLU A O 19
ATOM 30236 N N . LYS A 1 10 ? -16.221 -1.350 -2.634 1.00 44.02 10 LYS A N 19
ATOM 30237 C CA . LYS A 1 10 ? -17.336 -0.421 -2.911 1.00 23.12 10 LYS A CA 19
ATOM 30238 C C . LYS A 1 10 ? -17.362 0.751 -1.890 1.00 23.15 10 LYS A C 19
ATOM 30239 O O . LYS A 1 10 ? -18.134 1.694 -2.039 1.00 14.41 10 LYS A O 19
ATOM 30258 N N . ALA A 1 11 ? -16.506 0.686 -0.858 1.00 0.10 11 ALA A N 19
ATOM 30259 C CA . ALA A 1 11 ? -16.302 1.814 0.082 1.00 14.42 11 ALA A CA 19
ATOM 30260 C C . ALA A 1 11 ? -15.447 2.901 -0.578 1.00 70.21 11 ALA A C 19
ATOM 30261 O O . ALA A 1 11 ? -15.550 4.084 -0.243 1.00 1.15 11 ALA A O 19
ATOM 30268 N N . TYR A 1 12 ? -14.592 2.475 -1.515 1.00 52.13 12 TYR A N 19
ATOM 30269 C CA . TYR A 1 12 ? -13.744 3.377 -2.300 1.00 50.24 12 TYR A CA 19
ATOM 30270 C C . TYR A 1 12 ? -14.512 3.787 -3.583 1.00 31.30 12 TYR A C 19
ATOM 30271 O O . TYR A 1 12 ? -15.317 3.001 -4.100 1.00 45.44 12 TYR A O 19
ATOM 30289 N N . LYS A 1 13 ? -14.265 5.016 -4.087 1.00 71.52 13 LYS A N 19
ATOM 30290 C CA . LYS A 1 13 ? -14.926 5.533 -5.311 1.00 34.31 13 LYS A CA 19
ATOM 30291 C C . LYS A 1 13 ? -13.929 6.404 -6.113 1.00 11.43 13 LYS A C 19
ATOM 30292 O O . LYS A 1 13 ? -14.311 7.349 -6.821 1.00 50.43 13 LYS A O 19
ATOM 30311 N N . LYS A 1 14 ? -12.653 5.983 -6.047 1.00 53.23 14 LYS A N 19
ATOM 30312 C CA . LYS A 1 14 ? -11.486 6.690 -6.611 1.00 11.12 14 LYS A CA 19
ATOM 30313 C C . LYS A 1 14 ? -11.296 8.108 -6.019 1.00 73.33 14 LYS A C 19
ATOM 30314 O O . LYS A 1 14 ? -12.197 8.956 -6.058 1.00 14.34 14 LYS A O 19
ATOM 30333 N N . ALA A 1 15 ? -10.079 8.353 -5.504 1.00 30.23 15 ALA A N 19
ATOM 30334 C CA . ALA A 1 15 ? -9.646 9.688 -5.041 1.00 40.31 15 ALA A CA 19
ATOM 30335 C C . ALA A 1 15 ? -9.340 10.631 -6.232 1.00 22.51 15 ALA A C 19
ATOM 30336 O O . ALA A 1 15 ? -9.009 11.807 -6.038 1.00 71.50 15 ALA A O 19
ATOM 30343 N N . GLU A 1 16 ? -9.473 10.078 -7.458 1.00 14.42 16 GLU A N 19
ATOM 30344 C CA . GLU A 1 16 ? -9.407 10.817 -8.724 1.00 75.45 16 GLU A CA 19
ATOM 30345 C C . GLU A 1 16 ? -10.642 11.720 -8.872 1.00 25.13 16 GLU A C 19
ATOM 30346 O O . GLU A 1 16 ? -10.556 12.825 -9.423 1.00 73.35 16 GLU A O 19
ATOM 30358 N N . GLU A 1 17 ? -11.783 11.233 -8.355 1.00 24.54 17 GLU A N 19
ATOM 30359 C CA . GLU A 1 17 ? -13.050 11.968 -8.365 1.00 15.24 17 GLU A CA 19
ATOM 30360 C C . GLU A 1 17 ? -13.040 13.058 -7.282 1.00 44.23 17 GLU A C 19
ATOM 30361 O O . GLU A 1 17 ? -13.157 12.751 -6.086 1.00 74.13 17 GLU A O 19
ATOM 30373 N N . LEU A 1 18 ? -12.867 14.324 -7.742 1.00 22.44 18 LEU A N 19
ATOM 30374 C CA . LEU A 1 18 ? -12.750 15.530 -6.888 1.00 74.22 18 LEU A CA 19
ATOM 30375 C C . LEU A 1 18 ? -11.446 15.512 -6.061 1.00 3.34 18 LEU A C 19
ATOM 30376 O O . LEU A 1 18 ? -10.771 14.478 -5.945 1.00 71.41 18 LEU A O 19
ATOM 30392 N N . ASN A 1 19 ? -11.070 16.676 -5.498 1.00 60.04 19 ASN A N 19
ATOM 30393 C CA . ASN A 1 19 ? -9.935 16.759 -4.551 1.00 0.33 19 ASN A CA 19
ATOM 30394 C C . ASN A 1 19 ? -10.410 16.230 -3.178 1.00 53.41 19 ASN A C 19
ATOM 30395 O O . ASN A 1 19 ? -10.762 16.995 -2.272 1.00 61.12 19 ASN A O 19
ATOM 30406 N N . GLN A 1 20 ? -10.498 14.896 -3.092 1.00 12.30 20 GLN A N 19
ATOM 30407 C CA . GLN A 1 20 ? -11.001 14.170 -1.916 1.00 22.13 20 GLN A CA 19
ATOM 30408 C C . GLN A 1 20 ? -9.997 13.070 -1.530 1.00 35.43 20 GLN A C 19
ATOM 30409 O O . GLN A 1 20 ? -10.377 12.041 -0.967 1.00 14.30 20 GLN A O 19
ATOM 30423 N N . GLY A 1 21 ? -8.696 13.346 -1.782 1.00 71.14 21 GLY A N 19
ATOM 30424 C CA . GLY A 1 21 ? -7.602 12.431 -1.415 1.00 43.35 21 GLY A CA 19
ATOM 30425 C C . GLY A 1 21 ? -7.445 12.267 0.099 1.00 60.24 21 GLY A C 19
ATOM 30426 O O . GLY A 1 21 ? -6.869 11.286 0.567 1.00 40.41 21 GLY A O 19
ATOM 30430 N N . GLU A 1 22 ? -7.972 13.253 0.849 1.00 14.51 22 GLU A N 19
ATOM 30431 C CA . GLU A 1 22 ? -8.099 13.189 2.315 1.00 63.01 22 GLU A CA 19
ATOM 30432 C C . GLU A 1 22 ? -9.124 12.106 2.731 1.00 53.21 22 GLU A C 19
ATOM 30433 O O . GLU A 1 22 ? -8.904 11.355 3.685 1.00 11.34 22 GLU A O 19
ATOM 30445 N N . LEU A 1 23 ? -10.228 12.018 1.969 1.00 25.43 23 LEU A N 19
ATOM 30446 C CA . LEU A 1 23 ? -11.364 11.118 2.281 1.00 64.34 23 LEU A CA 19
ATOM 30447 C C . LEU A 1 23 ? -11.096 9.687 1.809 1.00 52.12 23 LEU A C 19
ATOM 30448 O O . LEU A 1 23 ? -11.921 8.794 2.037 1.00 13.22 23 LEU A O 19
ATOM 30464 N N . MET A 1 24 ? -9.943 9.472 1.156 1.00 31.31 24 MET A N 19
ATOM 30465 C CA . MET A 1 24 ? -9.577 8.181 0.567 1.00 72.40 24 MET A CA 19
ATOM 30466 C C . MET A 1 24 ? -8.078 7.879 0.750 1.00 53.40 24 MET A C 19
ATOM 30467 O O . MET A 1 24 ? -7.385 8.559 1.517 1.00 51.23 24 MET A O 19
ATOM 30481 N N . GLY A 1 25 ? -7.611 6.799 0.092 1.00 12.41 25 GLY A N 19
ATOM 30482 C CA . GLY A 1 25 ? -6.267 6.244 0.289 1.00 43.34 25 GLY A CA 19
ATOM 30483 C C . GLY A 1 25 ? -6.252 5.175 1.372 1.00 42.31 25 GLY A C 19
ATOM 30484 O O . GLY A 1 25 ? -5.756 4.058 1.156 1.00 61.45 25 GLY A O 19
ATOM 30488 N N . ARG A 1 26 ? -6.833 5.540 2.532 1.00 60.10 26 ARG A N 19
ATOM 30489 C CA . ARG A 1 26 ? -6.873 4.714 3.748 1.00 51.45 26 ARG A CA 19
ATOM 30490 C C . ARG A 1 26 ? -7.565 3.362 3.512 1.00 33.33 26 ARG A C 19
ATOM 30491 O O . ARG A 1 26 ? -7.063 2.326 3.959 1.00 62.13 26 ARG A O 19
ATOM 30512 N N . ALA A 1 27 ? -8.700 3.384 2.781 1.00 41.14 27 ALA A N 19
ATOM 30513 C CA . ALA A 1 27 ? -9.490 2.172 2.497 1.00 20.51 27 ALA A CA 19
ATOM 30514 C C . ALA A 1 27 ? -8.676 1.150 1.691 1.00 55.01 27 ALA A C 19
ATOM 30515 O O . ALA A 1 27 ? -8.629 -0.019 2.062 1.00 35.00 27 ALA A O 19
ATOM 30522 N N . LEU A 1 28 ? -7.979 1.621 0.630 1.00 61.21 28 LEU A N 19
ATOM 30523 C CA . LEU A 1 28 ? -7.112 0.762 -0.214 1.00 12.21 28 LEU A CA 19
ATOM 30524 C C . LEU A 1 28 ? -5.934 0.183 0.582 1.00 41.34 28 LEU A C 19
ATOM 30525 O O . LEU A 1 28 ? -5.508 -0.948 0.324 1.00 34.24 28 LEU A O 19
ATOM 30541 N N . TYR A 1 29 ? -5.413 0.967 1.540 1.00 50.42 29 TYR A N 19
ATOM 30542 C CA . TYR A 1 29 ? -4.365 0.505 2.456 1.00 60.11 29 TYR A CA 19
ATOM 30543 C C . TYR A 1 29 ? -4.881 -0.677 3.308 1.00 21.31 29 TYR A C 19
ATOM 30544 O O . TYR A 1 29 ? -4.174 -1.672 3.492 1.00 34.24 29 TYR A O 19
ATOM 30562 N N . ASN A 1 30 ? -6.135 -0.563 3.794 1.00 72.14 30 ASN A N 19
ATOM 30563 C CA . ASN A 1 30 ? -6.781 -1.634 4.578 1.00 73.12 30 ASN A CA 19
ATOM 30564 C C . ASN A 1 30 ? -7.050 -2.883 3.716 1.00 23.50 30 ASN A C 19
ATOM 30565 O O . ASN A 1 30 ? -6.818 -3.986 4.189 1.00 31.13 30 ASN A O 19
ATOM 30576 N N . ILE A 1 31 ? -7.494 -2.699 2.446 1.00 74.12 31 ILE A N 19
ATOM 30577 C CA . ILE A 1 31 ? -7.790 -3.831 1.525 1.00 14.12 31 ILE A CA 19
ATOM 30578 C C . ILE A 1 31 ? -6.499 -4.624 1.250 1.00 33.52 31 ILE A C 19
ATOM 30579 O O . ILE A 1 31 ? -6.517 -5.862 1.163 1.00 54.43 31 ILE A O 19
ATOM 30595 N N . GLY A 1 32 ? -5.386 -3.873 1.148 1.00 74.23 32 GLY A N 19
ATOM 30596 C CA . GLY A 1 32 ? -4.060 -4.452 1.030 1.00 14.53 32 GLY A CA 19
ATOM 30597 C C . GLY A 1 32 ? -3.710 -5.332 2.217 1.00 4.23 32 GLY A C 19
ATOM 30598 O O . GLY A 1 32 ? -3.287 -6.471 2.038 1.00 3.23 32 GLY A O 19
ATOM 30602 N N . LEU A 1 33 ? -3.949 -4.801 3.437 1.00 44.33 33 LEU A N 19
ATOM 30603 C CA . LEU A 1 33 ? -3.728 -5.537 4.693 1.00 44.22 33 LEU A CA 19
ATOM 30604 C C . LEU A 1 33 ? -4.575 -6.835 4.718 1.00 21.12 33 LEU A C 19
ATOM 30605 O O . LEU A 1 33 ? -4.060 -7.897 5.052 1.00 4.55 33 LEU A O 19
ATOM 30621 N N . GLU A 1 34 ? -5.851 -6.719 4.284 1.00 31.44 34 GLU A N 19
ATOM 30622 C CA . GLU A 1 34 ? -6.840 -7.825 4.296 1.00 71.14 34 GLU A CA 19
ATOM 30623 C C . GLU A 1 34 ? -6.428 -8.978 3.359 1.00 32.31 34 GLU A C 19
ATOM 30624 O O . GLU A 1 34 ? -6.631 -10.157 3.686 1.00 11.03 34 GLU A O 19
ATOM 30636 N N . LYS A 1 35 ? -5.850 -8.618 2.199 1.00 50.43 35 LYS A N 19
ATOM 30637 C CA . LYS A 1 35 ? -5.277 -9.589 1.253 1.00 44.52 35 LYS A CA 19
ATOM 30638 C C . LYS A 1 35 ? -4.020 -10.241 1.863 1.00 41.43 35 LYS A C 19
ATOM 30639 O O . LYS A 1 35 ? -3.850 -11.463 1.787 1.00 13.23 35 LYS A O 19
ATOM 30658 N N . ASN A 1 36 ? -3.183 -9.409 2.515 1.00 14.44 36 ASN A N 19
ATOM 30659 C CA . ASN A 1 36 ? -1.922 -9.843 3.156 1.00 33.40 36 ASN A CA 19
ATOM 30660 C C . ASN A 1 36 ? -2.210 -10.812 4.330 1.00 22.42 36 ASN A C 19
ATOM 30661 O O . ASN A 1 36 ? -1.403 -11.704 4.613 1.00 55.33 36 ASN A O 19
ATOM 30672 N N . LYS A 1 37 ? -3.401 -10.659 4.967 1.00 73.41 37 LYS A N 19
ATOM 30673 C CA . LYS A 1 37 ? -3.872 -11.559 6.053 1.00 15.02 37 LYS A CA 19
ATOM 30674 C C . LYS A 1 37 ? -4.050 -12.993 5.528 1.00 22.42 37 LYS A C 19
ATOM 30675 O O . LYS A 1 37 ? -3.696 -13.962 6.201 1.00 50.10 37 LYS A O 19
ATOM 30694 N N . MET A 1 38 ? -4.611 -13.090 4.313 1.00 33.12 38 MET A N 19
ATOM 30695 C CA . MET A 1 38 ? -4.912 -14.371 3.646 1.00 1.10 38 MET A CA 19
ATOM 30696 C C . MET A 1 38 ? -3.697 -14.884 2.849 1.00 44.44 38 MET A C 19
ATOM 30697 O O . MET A 1 38 ? -3.761 -15.959 2.241 1.00 54.12 38 MET A O 19
ATOM 30711 N N . GLY A 1 39 ? -2.608 -14.090 2.845 1.00 32.12 39 GLY A N 19
ATOM 30712 C CA . GLY A 1 39 ? -1.363 -14.456 2.172 1.00 2.14 39 GLY A CA 19
ATOM 30713 C C . GLY A 1 39 ? -1.225 -13.863 0.777 1.00 31.23 39 GLY A C 19
ATOM 30714 O O . GLY A 1 39 ? -0.174 -14.010 0.160 1.00 34.13 39 GLY A O 19
ATOM 30718 N N . LYS A 1 40 ? -2.289 -13.207 0.272 1.00 30.23 40 LYS A N 19
ATOM 30719 C CA . LYS A 1 40 ? -2.274 -12.543 -1.048 1.00 54.14 40 LYS A CA 19
ATOM 30720 C C . LYS A 1 40 ? -1.484 -11.224 -0.977 1.00 63.43 40 LYS A C 19
ATOM 30721 O O . LYS A 1 40 ? -2.048 -10.130 -0.911 1.00 41.12 40 LYS A O 19
ATOM 30740 N N . ALA A 1 41 ? -0.155 -11.371 -0.982 1.00 61.23 41 ALA A N 19
ATOM 30741 C CA . ALA A 1 41 ? 0.797 -10.289 -0.717 1.00 30.51 41 ALA A CA 19
ATOM 30742 C C . ALA A 1 41 ? 1.142 -9.481 -1.983 1.00 13.54 41 ALA A C 19
ATOM 30743 O O . ALA A 1 41 ? 1.555 -8.329 -1.880 1.00 34.24 41 ALA A O 19
ATOM 30750 N N . ARG A 1 42 ? 0.982 -10.089 -3.175 1.00 13.32 42 ARG A N 19
ATOM 30751 C CA . ARG A 1 42 ? 1.212 -9.386 -4.457 1.00 22.34 42 ARG A CA 19
ATOM 30752 C C . ARG A 1 42 ? 0.054 -8.413 -4.725 1.00 24.02 42 ARG A C 19
ATOM 30753 O O . ARG A 1 42 ? 0.275 -7.285 -5.190 1.00 32.22 42 ARG A O 19
ATOM 30774 N N . GLU A 1 43 ? -1.179 -8.869 -4.405 1.00 11.42 43 GLU A N 19
ATOM 30775 C CA . GLU A 1 43 ? -2.371 -8.010 -4.433 1.00 60.04 43 GLU A CA 19
ATOM 30776 C C . GLU A 1 43 ? -2.254 -6.938 -3.358 1.00 64.21 43 GLU A C 19
ATOM 30777 O O . GLU A 1 43 ? -2.551 -5.774 -3.617 1.00 0.13 43 GLU A O 19
ATOM 30789 N N . ALA A 1 44 ? -1.782 -7.350 -2.163 1.00 1.01 44 ALA A N 19
ATOM 30790 C CA . ALA A 1 44 ? -1.584 -6.450 -1.021 1.00 52.21 44 ALA A CA 19
ATOM 30791 C C . ALA A 1 44 ? -0.715 -5.254 -1.413 1.00 35.05 44 ALA A C 19
ATOM 30792 O O . ALA A 1 44 ? -1.152 -4.108 -1.287 1.00 44.34 44 ALA A O 19
ATOM 30799 N N . ALA A 1 45 ? 0.477 -5.558 -1.966 1.00 61.11 45 ALA A N 19
ATOM 30800 C CA . ALA A 1 45 ? 1.452 -4.555 -2.430 1.00 32.51 45 ALA A CA 19
ATOM 30801 C C . ALA A 1 45 ? 0.842 -3.620 -3.488 1.00 31.42 45 ALA A C 19
ATOM 30802 O O . ALA A 1 45 ? 1.130 -2.419 -3.512 1.00 50.22 45 ALA A O 19
ATOM 30809 N N . GLU A 1 46 ? -0.017 -4.199 -4.341 1.00 1.14 46 GLU A N 19
ATOM 30810 C CA . GLU A 1 46 ? -0.692 -3.486 -5.442 1.00 41.50 46 GLU A CA 19
ATOM 30811 C C . GLU A 1 46 ? -1.689 -2.444 -4.884 1.00 5.22 46 GLU A C 19
ATOM 30812 O O . GLU A 1 46 ? -1.762 -1.325 -5.394 1.00 32.31 46 GLU A O 19
ATOM 30824 N N . TYR A 1 47 ? -2.405 -2.808 -3.800 1.00 31.24 47 TYR A N 19
ATOM 30825 C CA . TYR A 1 47 ? -3.324 -1.889 -3.087 1.00 61.52 47 TYR A CA 19
ATOM 30826 C C . TYR A 1 47 ? -2.553 -0.817 -2.292 1.00 12.35 47 TYR A C 19
ATOM 30827 O O . TYR A 1 47 ? -3.005 0.330 -2.190 1.00 53.45 47 TYR A O 19
ATOM 30845 N N . PHE A 1 48 ? -1.396 -1.217 -1.721 1.00 33.41 48 PHE A N 19
ATOM 30846 C CA . PHE A 1 48 ? -0.522 -0.311 -0.946 1.00 23.10 48 PHE A CA 19
ATOM 30847 C C . PHE A 1 48 ? 0.090 0.756 -1.848 1.00 54.04 48 PHE A C 19
ATOM 30848 O O . PHE A 1 48 ? 0.391 1.855 -1.384 1.00 2.51 48 PHE A O 19
ATOM 30865 N N . PHE A 1 49 ? 0.290 0.398 -3.127 1.00 52.34 49 PHE A N 19
ATOM 30866 C CA . PHE A 1 49 ? 0.815 1.317 -4.140 1.00 73.23 49 PHE A CA 19
ATOM 30867 C C . PHE A 1 49 ? -0.220 2.388 -4.480 1.00 25.51 49 PHE A C 19
ATOM 30868 O O . PHE A 1 49 ? 0.108 3.576 -4.502 1.00 21.14 49 PHE A O 19
ATOM 30885 N N . ARG A 1 50 ? -1.471 1.942 -4.725 1.00 21.24 50 ARG A N 19
ATOM 30886 C CA . ARG A 1 50 ? -2.616 2.835 -4.994 1.00 10.22 50 ARG A CA 19
ATOM 30887 C C . ARG A 1 50 ? -2.788 3.836 -3.831 1.00 71.50 50 ARG A C 19
ATOM 30888 O O . ARG A 1 50 ? -2.952 5.045 -4.038 1.00 61.01 50 ARG A O 19
ATOM 30909 N N . ALA A 1 51 ? -2.738 3.278 -2.605 1.00 61.52 51 ALA A N 19
ATOM 30910 C CA . ALA A 1 51 ? -2.866 4.029 -1.356 1.00 50.23 51 ALA A CA 19
ATOM 30911 C C . ALA A 1 51 ? -1.725 5.047 -1.220 1.00 73.12 51 ALA A C 19
ATOM 30912 O O . ALA A 1 51 ? -1.975 6.209 -0.913 1.00 53.04 51 ALA A O 19
ATOM 30919 N N . ALA A 1 52 ? -0.487 4.595 -1.520 1.00 43.21 52 ALA A N 19
ATOM 30920 C CA . ALA A 1 52 ? 0.742 5.417 -1.381 1.00 73.01 52 ALA A CA 19
ATOM 30921 C C . ALA A 1 52 ? 0.735 6.626 -2.333 1.00 34.33 52 ALA A C 19
ATOM 30922 O O . ALA A 1 52 ? 1.303 7.673 -2.007 1.00 72.14 52 ALA A O 19
ATOM 30929 N N . ILE A 1 53 ? 0.098 6.451 -3.513 1.00 72.15 53 ILE A N 19
ATOM 30930 C CA . ILE A 1 53 ? -0.123 7.536 -4.490 1.00 12.41 53 ILE A CA 19
ATOM 30931 C C . ILE A 1 53 ? -0.995 8.639 -3.854 1.00 25.04 53 ILE A C 19
ATOM 30932 O O . ILE A 1 53 ? -0.623 9.809 -3.873 1.00 71.32 53 ILE A O 19
ATOM 30948 N N . VAL A 1 54 ? -2.131 8.222 -3.261 1.00 24.12 54 VAL A N 19
ATOM 30949 C CA . VAL A 1 54 ? -3.130 9.141 -2.678 1.00 21.31 54 VAL A CA 19
ATOM 30950 C C . VAL A 1 54 ? -2.563 9.855 -1.427 1.00 73.01 54 VAL A C 19
ATOM 30951 O O . VAL A 1 54 ? -2.759 11.069 -1.249 1.00 13.15 54 VAL A O 19
ATOM 30964 N N . PHE A 1 55 ? -1.842 9.085 -0.581 1.00 20.34 55 PHE A N 19
ATOM 30965 C CA . PHE A 1 55 ? -1.213 9.599 0.653 1.00 11.21 55 PHE A CA 19
ATOM 30966 C C . PHE A 1 55 ? -0.142 10.654 0.338 1.00 25.52 55 PHE A C 19
ATOM 30967 O O . PHE A 1 55 ? -0.124 11.721 0.952 1.00 24.51 55 PHE A O 19
ATOM 30984 N N . TYR A 1 56 ? 0.743 10.338 -0.626 1.00 74.23 56 TYR A N 19
ATOM 30985 C CA . TYR A 1 56 ? 1.815 11.255 -1.059 1.00 41.23 56 TYR A CA 19
ATOM 30986 C C . TYR A 1 56 ? 1.242 12.528 -1.704 1.00 3.03 56 TYR A C 19
ATOM 30987 O O . TYR A 1 56 ? 1.703 13.641 -1.422 1.00 61.14 56 TYR A O 19
ATOM 31005 N N . LYS A 1 57 ? 0.261 12.327 -2.587 1.00 62.03 57 LYS A N 19
ATOM 31006 C CA . LYS A 1 57 ? -0.460 13.399 -3.292 1.00 1.35 57 LYS A CA 19
ATOM 31007 C C . LYS A 1 57 ? -1.080 14.400 -2.292 1.00 73.43 57 LYS A C 19
ATOM 31008 O O . LYS A 1 57 ? -1.058 15.619 -2.511 1.00 64.52 57 LYS A O 19
ATOM 31027 N N . GLU A 1 58 ? -1.612 13.853 -1.181 1.00 73.43 58 GLU A N 19
ATOM 31028 C CA . GLU A 1 58 ? -2.209 14.649 -0.092 1.00 52.12 58 GLU A CA 19
ATOM 31029 C C . GLU A 1 58 ? -1.140 15.057 0.954 1.00 61.13 58 GLU A C 19
ATOM 31030 O O . GLU A 1 58 ? -1.408 15.889 1.824 1.00 42.25 58 GLU A O 19
ATOM 31042 N N . HIS A 1 59 ? 0.067 14.471 0.823 1.00 10.34 59 HIS A N 19
ATOM 31043 C CA . HIS A 1 59 ? 1.249 14.745 1.681 1.00 24.23 59 HIS A CA 19
ATOM 31044 C C . HIS A 1 59 ? 1.022 14.301 3.137 1.00 20.40 59 HIS A C 19
ATOM 31045 O O . HIS A 1 59 ? 1.574 14.878 4.081 1.00 12.44 59 HIS A O 19
ATOM 31060 N N . ASP A 1 60 ? 0.230 13.233 3.295 1.00 12.22 60 ASP A N 19
ATOM 31061 C CA . ASP A 1 60 ? 0.073 12.532 4.567 1.00 43.34 60 ASP A CA 19
ATOM 31062 C C . ASP A 1 60 ? 1.278 11.593 4.767 1.00 44.43 60 ASP A C 19
ATOM 31063 O O . ASP A 1 60 ? 1.362 10.529 4.137 1.00 43.44 60 ASP A O 19
ATOM 31072 N N . THR A 1 61 ? 2.218 12.029 5.625 1.00 31.22 61 THR A N 19
ATOM 31073 C CA . THR A 1 61 ? 3.459 11.292 5.916 1.00 10.35 61 THR A CA 19
ATOM 31074 C C . THR A 1 61 ? 3.205 10.011 6.715 1.00 32.42 61 THR A C 19
ATOM 31075 O O . THR A 1 61 ? 4.009 9.088 6.640 1.00 5.51 61 THR A O 19
ATOM 31086 N N . ASP A 1 62 ? 2.095 9.977 7.475 1.00 31.13 62 ASP A N 19
ATOM 31087 C CA . ASP A 1 62 ? 1.728 8.818 8.313 1.00 43.04 62 ASP A CA 19
ATOM 31088 C C . ASP A 1 62 ? 1.436 7.603 7.419 1.00 65.00 62 ASP A C 19
ATOM 31089 O O . ASP A 1 62 ? 2.117 6.572 7.502 1.00 12.52 62 ASP A O 19
ATOM 31098 N N . GLY A 1 63 ? 0.446 7.784 6.532 1.00 45.14 63 GLY A N 19
ATOM 31099 C CA . GLY A 1 63 ? -0.030 6.725 5.659 1.00 3.35 63 GLY A CA 19
ATOM 31100 C C . GLY A 1 63 ? 0.951 6.359 4.565 1.00 4.01 63 GLY A C 19
ATOM 31101 O O . GLY A 1 63 ? 0.980 5.212 4.135 1.00 63.11 63 GLY A O 19
ATOM 31105 N N . LEU A 1 64 ? 1.740 7.352 4.098 1.00 14.22 64 LEU A N 19
ATOM 31106 C CA . LEU A 1 64 ? 2.797 7.131 3.090 1.00 2.21 64 LEU A CA 19
ATOM 31107 C C . LEU A 1 64 ? 3.943 6.280 3.679 1.00 74.24 64 LEU A C 19
ATOM 31108 O O . LEU A 1 64 ? 4.452 5.378 3.016 1.00 65.51 64 LEU A O 19
ATOM 31124 N N . ARG A 1 65 ? 4.321 6.591 4.934 1.00 4.02 65 ARG A N 19
ATOM 31125 C CA . ARG A 1 65 ? 5.358 5.851 5.697 1.00 64.42 65 ARG A CA 19
ATOM 31126 C C . ARG A 1 65 ? 4.943 4.390 5.891 1.00 4.33 65 ARG A C 19
ATOM 31127 O O . ARG A 1 65 ? 5.743 3.465 5.685 1.00 64.44 65 ARG A O 19
ATOM 31148 N N . ARG A 1 66 ? 3.665 4.212 6.261 1.00 64.21 66 ARG A N 19
ATOM 31149 C CA . ARG A 1 66 ? 3.079 2.893 6.476 1.00 54.33 66 ARG A CA 19
ATOM 31150 C C . ARG A 1 66 ? 3.006 2.111 5.155 1.00 54.13 66 ARG A C 19
ATOM 31151 O O . ARG A 1 66 ? 3.491 0.987 5.081 1.00 2.51 66 ARG A O 19
ATOM 31172 N N . ALA A 1 67 ? 2.459 2.754 4.102 1.00 14.20 67 ALA A N 19
ATOM 31173 C CA . ALA A 1 67 ? 2.226 2.110 2.791 1.00 34.13 67 ALA A CA 19
ATOM 31174 C C . ALA A 1 67 ? 3.538 1.754 2.087 1.00 63.51 67 ALA A C 19
ATOM 31175 O O . ALA A 1 67 ? 3.582 0.778 1.349 1.00 63.43 67 ALA A O 19
ATOM 31182 N N . ALA A 1 68 ? 4.589 2.559 2.326 1.00 62.30 68 ALA A N 19
ATOM 31183 C CA . ALA A 1 68 ? 5.942 2.313 1.784 1.00 44.31 68 ALA A CA 19
ATOM 31184 C C . ALA A 1 68 ? 6.531 1.006 2.341 1.00 45.21 68 ALA A C 19
ATOM 31185 O O . ALA A 1 68 ? 7.067 0.171 1.596 1.00 22.44 68 ALA A O 19
ATOM 31192 N N . LYS A 1 69 ? 6.398 0.847 3.663 1.00 41.24 69 LYS A N 19
ATOM 31193 C CA . LYS A 1 69 ? 6.876 -0.337 4.394 1.00 53.02 69 LYS A CA 19
ATOM 31194 C C . LYS A 1 69 ? 5.991 -1.560 4.119 1.00 21.34 69 LYS A C 19
ATOM 31195 O O . LYS A 1 69 ? 6.495 -2.679 3.980 1.00 35.30 69 LYS A O 19
ATOM 31214 N N . SER A 1 70 ? 4.673 -1.318 4.026 1.00 44.45 70 SER A N 19
ATOM 31215 C CA . SER A 1 70 ? 3.684 -2.372 3.788 1.00 51.42 70 SER A CA 19
ATOM 31216 C C . SER A 1 70 ? 3.833 -2.936 2.365 1.00 21.21 70 SER A C 19
ATOM 31217 O O . SER A 1 70 ? 3.620 -4.133 2.137 1.00 41.31 70 SER A O 19
ATOM 31225 N N . LEU A 1 71 ? 4.226 -2.058 1.422 1.00 52.31 71 LEU A N 19
ATOM 31226 C CA . LEU A 1 71 ? 4.435 -2.415 0.010 1.00 74.34 71 LEU A CA 19
ATOM 31227 C C . LEU A 1 71 ? 5.575 -3.449 -0.097 1.00 54.03 71 LEU A C 19
ATOM 31228 O O . LEU A 1 71 ? 5.390 -4.543 -0.634 1.00 32.14 71 LEU A O 19
ATOM 31244 N N . LYS A 1 72 ? 6.731 -3.098 0.502 1.00 43.23 72 LYS A N 19
ATOM 31245 C CA . LYS A 1 72 ? 7.978 -3.883 0.387 1.00 3.44 72 LYS A CA 19
ATOM 31246 C C . LYS A 1 72 ? 7.909 -5.220 1.169 1.00 3.43 72 LYS A C 19
ATOM 31247 O O . LYS A 1 72 ? 8.431 -6.240 0.698 1.00 13.14 72 LYS A O 19
ATOM 31266 N N . GLU A 1 73 ? 7.261 -5.211 2.359 1.00 13.21 73 GLU A N 19
ATOM 31267 C CA . GLU A 1 73 ? 7.125 -6.425 3.209 1.00 15.24 73 GLU A CA 19
ATOM 31268 C C . GLU A 1 73 ? 6.194 -7.449 2.537 1.00 44.41 73 GLU A C 19
ATOM 31269 O O . GLU A 1 73 ? 6.327 -8.663 2.751 1.00 62.35 73 GLU A O 19
ATOM 31281 N N . ALA A 1 74 ? 5.242 -6.932 1.739 1.00 22.22 74 ALA A N 19
ATOM 31282 C CA . ALA A 1 74 ? 4.327 -7.756 0.947 1.00 1.02 74 ALA A CA 19
ATOM 31283 C C . ALA A 1 74 ? 5.072 -8.427 -0.226 1.00 54.21 74 ALA A C 19
ATOM 31284 O O . ALA A 1 74 ? 4.779 -9.564 -0.579 1.00 14.41 74 ALA A O 19
ATOM 31291 N N . ILE A 1 75 ? 6.065 -7.722 -0.799 1.00 62.13 75 ILE A N 19
ATOM 31292 C CA . ILE A 1 75 ? 6.880 -8.231 -1.930 1.00 21.25 75 ILE A CA 19
ATOM 31293 C C . ILE A 1 75 ? 7.846 -9.347 -1.482 1.00 63.55 75 ILE A C 19
ATOM 31294 O O . ILE A 1 75 ? 8.026 -10.345 -2.194 1.00 55.44 75 ILE A O 19
ATOM 31310 N N . THR A 1 76 ? 8.430 -9.186 -0.285 1.00 41.40 76 THR A N 19
ATOM 31311 C CA . THR A 1 76 ? 9.271 -10.228 0.335 1.00 75.21 76 THR A CA 19
ATOM 31312 C C . THR A 1 76 ? 8.414 -11.425 0.805 1.00 60.10 76 THR A C 19
ATOM 31313 O O . THR A 1 76 ? 8.950 -12.487 1.144 1.00 65.05 76 THR A O 19
ATOM 31324 N N . ALA A 1 77 ? 7.079 -11.227 0.834 1.00 21.11 77 ALA A N 19
ATOM 31325 C CA . ALA A 1 77 ? 6.105 -12.267 1.192 1.00 12.31 77 ALA A CA 19
ATOM 31326 C C . ALA A 1 77 ? 5.545 -12.987 -0.058 1.00 2.32 77 ALA A C 19
ATOM 31327 O O . ALA A 1 77 ? 4.935 -14.045 0.090 1.00 45.22 77 ALA A O 19
ATOM 31334 N N . ILE A 1 78 ? 5.731 -12.403 -1.270 1.00 22.10 78 ILE A N 19
ATOM 31335 C CA . ILE A 1 78 ? 5.321 -13.054 -2.546 1.00 1.35 78 ILE A CA 19
ATOM 31336 C C . ILE A 1 78 ? 6.180 -14.330 -2.760 1.00 60.10 78 ILE A C 19
ATOM 31337 O O . ILE A 1 78 ? 7.407 -14.249 -2.646 1.00 35.41 78 ILE A O 19
ATOM 31353 N N . PRO A 1 79 ? 5.567 -15.520 -3.078 1.00 1.25 79 PRO A N 19
ATOM 31354 C CA . PRO A 1 79 ? 6.326 -16.772 -3.333 1.00 3.23 79 PRO A CA 19
ATOM 31355 C C . PRO A 1 79 ? 7.185 -16.685 -4.611 1.00 15.40 79 PRO A C 19
ATOM 31356 O O . PRO A 1 79 ? 7.185 -15.656 -5.295 1.00 2.54 79 PRO A O 19
ATOM 31367 N N . GLU A 1 80 ? 7.890 -17.777 -4.933 1.00 34.23 80 GLU A N 19
ATOM 31368 C CA . GLU A 1 80 ? 8.836 -17.815 -6.074 1.00 64.33 80 GLU A CA 19
ATOM 31369 C C . GLU A 1 80 ? 8.127 -17.578 -7.427 1.00 12.34 80 GLU A C 19
ATOM 31370 O O . GLU A 1 80 ? 6.893 -17.663 -7.509 1.00 64.44 80 GLU A O 19
ATOM 31382 N N . GLU A 1 81 ? 8.939 -17.292 -8.470 1.00 14.41 81 GLU A N 19
ATOM 31383 C CA . GLU A 1 81 ? 8.484 -16.987 -9.850 1.00 11.34 81 GLU A CA 19
ATOM 31384 C C . GLU A 1 81 ? 7.888 -15.562 -9.889 1.00 5.21 81 GLU A C 19
ATOM 31385 O O . GLU A 1 81 ? 8.502 -14.647 -10.452 1.00 52.14 81 GLU A O 19
ATOM 31397 N N . GLU A 1 82 ? 6.709 -15.368 -9.262 1.00 64.43 82 GLU A N 19
ATOM 31398 C CA . GLU A 1 82 ? 6.041 -14.052 -9.212 1.00 3.12 82 GLU A CA 19
ATOM 31399 C C . GLU A 1 82 ? 6.770 -13.102 -8.228 1.00 33.33 82 GLU A C 19
ATOM 31400 O O . GLU A 1 82 ? 7.477 -13.547 -7.310 1.00 62.52 82 GLU A O 19
ATOM 31412 N N . GLY A 1 83 ? 6.574 -11.783 -8.428 1.00 40.35 83 GLY A N 19
ATOM 31413 C CA . GLY A 1 83 ? 7.338 -10.750 -7.716 1.00 12.32 83 GLY A CA 19
ATOM 31414 C C . GLY A 1 83 ? 8.689 -10.532 -8.376 1.00 22.41 83 GLY A C 19
ATOM 31415 O O . GLY A 1 83 ? 8.915 -11.038 -9.484 1.00 4.32 83 GLY A O 19
ATOM 31419 N N . ARG A 1 84 ? 9.583 -9.780 -7.681 1.00 24.34 84 ARG A N 19
ATOM 31420 C CA . ARG A 1 84 ? 10.976 -9.469 -8.138 1.00 42.14 84 ARG A CA 19
ATOM 31421 C C . ARG A 1 84 ? 10.929 -8.428 -9.288 1.00 33.41 84 ARG A C 19
ATOM 31422 O O . ARG A 1 84 ? 11.625 -7.410 -9.249 1.00 63.14 84 ARG A O 19
ATOM 31443 N N . LYS A 1 85 ? 10.117 -8.713 -10.305 1.00 63.20 85 LYS A N 19
ATOM 31444 C CA . LYS A 1 85 ? 9.537 -7.698 -11.208 1.00 43.51 85 LYS A CA 19
ATOM 31445 C C . LYS A 1 85 ? 8.079 -7.402 -10.746 1.00 73.41 85 LYS A C 19
ATOM 31446 O O . LYS A 1 85 ? 7.748 -7.680 -9.582 1.00 44.43 85 LYS A O 19
ATOM 31465 N N . GLU A 1 86 ? 7.237 -6.810 -11.638 1.00 11.03 86 GLU A N 19
ATOM 31466 C CA . GLU A 1 86 ? 5.782 -6.606 -11.400 1.00 14.21 86 GLU A CA 19
ATOM 31467 C C . GLU A 1 86 ? 5.530 -5.719 -10.147 1.00 23.03 86 GLU A C 19
ATOM 31468 O O . GLU A 1 86 ? 5.610 -4.489 -10.234 1.00 22.42 86 GLU A O 19
ATOM 31480 N N . ALA A 1 87 ? 5.315 -6.360 -8.979 1.00 0.25 87 ALA A N 19
ATOM 31481 C CA . ALA A 1 87 ? 4.935 -5.672 -7.741 1.00 1.14 87 ALA A CA 19
ATOM 31482 C C . ALA A 1 87 ? 6.134 -4.954 -7.110 1.00 51.41 87 ALA A C 19
ATOM 31483 O O . ALA A 1 87 ? 5.967 -3.926 -6.445 1.00 13.30 87 ALA A O 19
ATOM 31490 N N . LYS A 1 88 ? 7.339 -5.505 -7.351 1.00 13.44 88 LYS A N 19
ATOM 31491 C CA . LYS A 1 88 ? 8.590 -5.046 -6.728 1.00 25.43 88 LYS A CA 19
ATOM 31492 C C . LYS A 1 88 ? 8.947 -3.617 -7.175 1.00 60.10 88 LYS A C 19
ATOM 31493 O O . LYS A 1 88 ? 9.482 -2.829 -6.385 1.00 2.14 88 LYS A O 19
ATOM 31512 N N . GLU A 1 89 ? 8.605 -3.290 -8.430 1.00 4.05 89 GLU A N 19
ATOM 31513 C CA . GLU A 1 89 ? 8.894 -1.974 -9.048 1.00 52.30 89 GLU A CA 19
ATOM 31514 C C . GLU A 1 89 ? 8.242 -0.812 -8.261 1.00 15.21 89 GLU A C 19
ATOM 31515 O O . GLU A 1 89 ? 8.789 0.298 -8.176 1.00 75.52 89 GLU A O 19
ATOM 31527 N N . MET A 1 90 ? 7.091 -1.119 -7.662 1.00 71.32 90 MET A N 19
ATOM 31528 C CA . MET A 1 90 ? 6.253 -0.172 -6.915 1.00 51.44 90 MET A CA 19
ATOM 31529 C C . MET A 1 90 ? 6.880 0.201 -5.559 1.00 24.42 90 MET A C 19
ATOM 31530 O O . MET A 1 90 ? 6.659 1.316 -5.068 1.00 11.30 90 MET A O 19
ATOM 31544 N N . ALA A 1 91 ? 7.632 -0.755 -4.957 1.00 63.13 91 ALA A N 19
ATOM 31545 C CA . ALA A 1 91 ? 8.354 -0.534 -3.683 1.00 73.44 91 ALA A CA 19
ATOM 31546 C C . ALA A 1 91 ? 9.258 0.698 -3.777 1.00 4.13 91 ALA A C 19
ATOM 31547 O O . ALA A 1 91 ? 9.200 1.564 -2.901 1.00 41.13 91 ALA A O 19
ATOM 31554 N N . LYS A 1 92 ? 10.035 0.781 -4.891 1.00 24.12 92 LYS A N 19
ATOM 31555 C CA . LYS A 1 92 ? 10.955 1.905 -5.135 1.00 1.02 92 LYS A CA 19
ATOM 31556 C C . LYS A 1 92 ? 10.203 3.239 -5.142 1.00 11.22 92 LYS A C 19
ATOM 31557 O O . LYS A 1 92 ? 10.663 4.202 -4.531 1.00 72.31 92 LYS A O 19
ATOM 31576 N N . LYS A 1 93 ? 9.024 3.253 -5.797 1.00 53.25 93 LYS A N 19
ATOM 31577 C CA . LYS A 1 93 ? 8.203 4.469 -5.936 1.00 22.02 93 LYS A CA 19
ATOM 31578 C C . LYS A 1 93 ? 7.815 5.033 -4.557 1.00 62.13 93 LYS A C 19
ATOM 31579 O O . LYS A 1 93 ? 7.980 6.228 -4.295 1.00 75.31 93 LYS A O 19
ATOM 31598 N N . ALA A 1 94 ? 7.355 4.135 -3.676 1.00 21.33 94 ALA A N 19
ATOM 31599 C CA . ALA A 1 94 ? 6.923 4.477 -2.312 1.00 30.20 94 ALA A CA 19
ATOM 31600 C C . ALA A 1 94 ? 8.092 5.034 -1.467 1.00 52.24 94 ALA A C 19
ATOM 31601 O O . ALA A 1 94 ? 7.902 5.947 -0.651 1.00 63.33 94 ALA A O 19
ATOM 31608 N N . GLU A 1 95 ? 9.301 4.487 -1.707 1.00 21.53 95 GLU A N 19
ATOM 31609 C CA . GLU A 1 95 ? 10.548 4.961 -1.078 1.00 12.32 95 GLU A CA 19
ATOM 31610 C C . GLU A 1 95 ? 10.897 6.379 -1.549 1.00 62.24 95 GLU A C 19
ATOM 31611 O O . GLU A 1 95 ? 11.172 7.255 -0.729 1.00 1.53 95 GLU A O 19
ATOM 31623 N N . GLU A 1 96 ? 10.837 6.589 -2.881 1.00 12.20 96 GLU A N 19
ATOM 31624 C CA . GLU A 1 96 ? 11.151 7.885 -3.520 1.00 25.34 96 GLU A CA 19
ATOM 31625 C C . GLU A 1 96 ? 10.281 9.010 -2.939 1.00 20.35 96 GLU A C 19
ATOM 31626 O O . GLU A 1 96 ? 10.779 10.097 -2.609 1.00 11.10 96 GLU A O 19
ATOM 31638 N N . TRP A 1 97 ? 8.981 8.711 -2.816 1.00 61.44 97 TRP A N 19
ATOM 31639 C CA . TRP A 1 97 ? 7.969 9.652 -2.322 1.00 52.20 97 TRP A CA 19
ATOM 31640 C C . TRP A 1 97 ? 8.174 9.946 -0.831 1.00 14.10 97 TRP A C 19
ATOM 31641 O O . TRP A 1 97 ? 8.005 11.087 -0.386 1.00 71.02 97 TRP A O 19
ATOM 31662 N N . LEU A 1 98 ? 8.543 8.900 -0.075 1.00 25.21 98 LEU A N 19
ATOM 31663 C CA . LEU A 1 98 ? 8.761 9.001 1.374 1.00 12.23 98 LEU A CA 19
ATOM 31664 C C . LEU A 1 98 ? 10.005 9.851 1.694 1.00 54.20 98 LEU A C 19
ATOM 31665 O O . LEU A 1 98 ? 10.018 10.577 2.691 1.00 20.32 98 LEU A O 19
ATOM 31681 N N . GLN A 1 99 ? 11.034 9.771 0.824 1.00 30.20 99 GLN A N 19
ATOM 31682 C CA . GLN A 1 99 ? 12.275 10.559 0.979 1.00 31.20 99 GLN A CA 19
ATOM 31683 C C . GLN A 1 99 ? 12.015 12.038 0.647 1.00 61.43 99 GLN A C 19
ATOM 31684 O O . GLN A 1 99 ? 12.633 12.930 1.244 1.00 72.32 99 GLN A O 19
ATOM 31698 N N . ALA A 1 100 ? 11.078 12.277 -0.294 1.00 40.10 100 ALA A N 19
ATOM 31699 C CA . ALA A 1 100 ? 10.665 13.638 -0.707 1.00 23.33 100 ALA A CA 19
ATOM 31700 C C . ALA A 1 100 ? 10.015 14.405 0.468 1.00 65.41 100 ALA A C 19
ATOM 31701 O O . ALA A 1 100 ? 10.122 15.636 0.562 1.00 73.32 100 ALA A O 19
ATOM 31708 N N . GLU A 1 101 ? 9.355 13.647 1.359 1.00 65.31 101 GLU A N 19
ATOM 31709 C CA . GLU A 1 101 ? 8.722 14.180 2.576 1.00 63.04 101 GLU A CA 19
ATOM 31710 C C . GLU A 1 101 ? 9.733 14.269 3.737 1.00 62.12 101 GLU A C 19
ATOM 31711 O O . GLU A 1 101 ? 9.892 15.328 4.361 1.00 11.22 101 GLU A O 19
ATOM 31723 N N . GLN A 1 102 ? 10.409 13.140 4.008 1.00 74.13 102 GLN A N 19
ATOM 31724 C CA . GLN A 1 102 ? 11.359 12.999 5.128 1.00 13.24 102 GLN A CA 19
ATOM 31725 C C . GLN A 1 102 ? 12.760 13.466 4.697 1.00 1.03 102 GLN A C 19
ATOM 31726 O O . GLN A 1 102 ? 13.582 12.664 4.249 1.00 54.51 102 GLN A O 19
ATOM 31740 N N . ASN A 1 103 ? 12.997 14.781 4.800 1.00 0.31 103 ASN A N 19
ATOM 31741 C CA . ASN A 1 103 ? 14.272 15.415 4.426 1.00 24.33 103 ASN A CA 19
ATOM 31742 C C . ASN A 1 103 ? 15.220 15.454 5.640 1.00 13.10 103 ASN A C 19
ATOM 31743 O O . ASN A 1 103 ? 14.907 16.088 6.651 1.00 35.42 103 ASN A O 19
ATOM 31754 N N . ASN A 1 104 ? 16.369 14.770 5.528 1.00 4.04 104 ASN A N 19
ATOM 31755 C CA . ASN A 1 104 ? 17.400 14.701 6.581 1.00 20.30 104 ASN A CA 19
ATOM 31756 C C . ASN A 1 104 ? 18.760 15.115 5.964 1.00 21.43 104 ASN A C 19
ATOM 31757 O O . ASN A 1 104 ? 19.078 16.318 5.982 1.00 2.45 104 ASN A O 19
ATOM 31769 N N . ALA A 1 1 ? -15.041 -14.923 0.921 1.00 12.35 1 ALA A N 20
ATOM 31770 C CA . ALA A 1 1 ? -13.841 -14.572 1.726 1.00 61.15 1 ALA A CA 20
ATOM 31771 C C . ALA A 1 1 ? -13.589 -13.055 1.693 1.00 71.15 1 ALA A C 20
ATOM 31772 O O . ALA A 1 1 ? -12.505 -12.579 2.061 1.00 34.30 1 ALA A O 20
ATOM 31781 N N . ASP A 1 2 ? -14.619 -12.295 1.297 1.00 4.04 2 ASP A N 20
ATOM 31782 C CA . ASP A 1 2 ? -14.511 -10.861 0.969 1.00 32.42 2 ASP A CA 20
ATOM 31783 C C . ASP A 1 2 ? -15.704 -10.085 1.560 1.00 72.44 2 ASP A C 20
ATOM 31784 O O . ASP A 1 2 ? -16.140 -9.070 1.004 1.00 21.01 2 ASP A O 20
ATOM 31793 N N . GLU A 1 3 ? -16.177 -10.555 2.733 1.00 64.43 3 GLU A N 20
ATOM 31794 C CA . GLU A 1 3 ? -17.290 -9.940 3.487 1.00 51.12 3 GLU A CA 20
ATOM 31795 C C . GLU A 1 3 ? -16.877 -8.522 3.940 1.00 75.12 3 GLU A C 20
ATOM 31796 O O . GLU A 1 3 ? -17.531 -7.537 3.598 1.00 23.01 3 GLU A O 20
ATOM 31808 N N . ASN A 1 4 ? -15.754 -8.445 4.676 1.00 75.10 4 ASN A N 20
ATOM 31809 C CA . ASN A 1 4 ? -15.228 -7.176 5.227 1.00 65.43 4 ASN A CA 20
ATOM 31810 C C . ASN A 1 4 ? -14.604 -6.313 4.114 1.00 43.44 4 ASN A C 20
ATOM 31811 O O . ASN A 1 4 ? -14.630 -5.084 4.188 1.00 64.02 4 ASN A O 20
ATOM 31822 N N . ILE A 1 5 ? -14.049 -6.991 3.082 1.00 13.23 5 ILE A N 20
ATOM 31823 C CA . ILE A 1 5 ? -13.423 -6.333 1.911 1.00 3.20 5 ILE A CA 20
ATOM 31824 C C . ILE A 1 5 ? -14.480 -5.546 1.103 1.00 32.15 5 ILE A C 20
ATOM 31825 O O . ILE A 1 5 ? -14.179 -4.464 0.585 1.00 20.33 5 ILE A O 20
ATOM 31841 N N . ALA A 1 6 ? -15.724 -6.091 1.058 1.00 0.24 6 ALA A N 20
ATOM 31842 C CA . ALA A 1 6 ? -16.883 -5.469 0.369 1.00 32.14 6 ALA A CA 20
ATOM 31843 C C . ALA A 1 6 ? -17.149 -4.039 0.872 1.00 43.10 6 ALA A C 20
ATOM 31844 O O . ALA A 1 6 ? -17.599 -3.171 0.102 1.00 51.03 6 ALA A O 20
ATOM 31851 N N . LYS A 1 7 ? -16.851 -3.814 2.173 1.00 4.12 7 LYS A N 20
ATOM 31852 C CA . LYS A 1 7 ? -16.954 -2.494 2.815 1.00 11.13 7 LYS A CA 20
ATOM 31853 C C . LYS A 1 7 ? -15.943 -1.535 2.187 1.00 53.22 7 LYS A C 20
ATOM 31854 O O . LYS A 1 7 ? -16.325 -0.474 1.712 1.00 72.35 7 LYS A O 20
ATOM 31873 N N . PHE A 1 8 ? -14.667 -1.975 2.143 1.00 72.21 8 PHE A N 20
ATOM 31874 C CA . PHE A 1 8 ? -13.525 -1.133 1.726 1.00 24.12 8 PHE A CA 20
ATOM 31875 C C . PHE A 1 8 ? -13.581 -0.794 0.217 1.00 74.04 8 PHE A C 20
ATOM 31876 O O . PHE A 1 8 ? -13.171 0.298 -0.188 1.00 62.11 8 PHE A O 20
ATOM 31893 N N . GLU A 1 9 ? -14.101 -1.740 -0.596 1.00 33.24 9 GLU A N 20
ATOM 31894 C CA . GLU A 1 9 ? -14.245 -1.566 -2.055 1.00 31.12 9 GLU A CA 20
ATOM 31895 C C . GLU A 1 9 ? -15.180 -0.386 -2.376 1.00 43.53 9 GLU A C 20
ATOM 31896 O O . GLU A 1 9 ? -14.836 0.486 -3.184 1.00 14.34 9 GLU A O 20
ATOM 31908 N N . LYS A 1 10 ? -16.352 -0.360 -1.711 1.00 2.22 10 LYS A N 20
ATOM 31909 C CA . LYS A 1 10 ? -17.365 0.699 -1.908 1.00 73.24 10 LYS A CA 20
ATOM 31910 C C . LYS A 1 10 ? -17.113 1.912 -0.986 1.00 42.13 10 LYS A C 20
ATOM 31911 O O . LYS A 1 10 ? -17.676 2.992 -1.217 1.00 11.34 10 LYS A O 20
ATOM 31930 N N . ALA A 1 11 ? -16.253 1.731 0.048 1.00 71.04 11 ALA A N 20
ATOM 31931 C CA . ALA A 1 11 ? -15.778 2.841 0.910 1.00 10.35 11 ALA A CA 20
ATOM 31932 C C . ALA A 1 11 ? -14.859 3.752 0.103 1.00 4.40 11 ALA A C 20
ATOM 31933 O O . ALA A 1 11 ? -14.800 4.966 0.332 1.00 42.24 11 ALA A O 20
ATOM 31940 N N . TYR A 1 12 ? -14.126 3.137 -0.840 1.00 64.42 12 TYR A N 20
ATOM 31941 C CA . TYR A 1 12 ? -13.355 3.868 -1.834 1.00 72.33 12 TYR A CA 20
ATOM 31942 C C . TYR A 1 12 ? -14.337 4.387 -2.897 1.00 23.40 12 TYR A C 20
ATOM 31943 O O . TYR A 1 12 ? -14.710 3.650 -3.816 1.00 75.23 12 TYR A O 20
ATOM 31961 N N . LYS A 1 13 ? -14.785 5.640 -2.724 1.00 32.53 13 LYS A N 20
ATOM 31962 C CA . LYS A 1 13 ? -15.790 6.254 -3.592 1.00 73.53 13 LYS A CA 20
ATOM 31963 C C . LYS A 1 13 ? -15.192 6.591 -4.970 1.00 33.40 13 LYS A C 20
ATOM 31964 O O . LYS A 1 13 ? -15.271 5.767 -5.892 1.00 75.31 13 LYS A O 20
ATOM 31983 N N . LYS A 1 14 ? -14.561 7.772 -5.097 1.00 51.05 14 LYS A N 20
ATOM 31984 C CA . LYS A 1 14 ? -14.025 8.261 -6.376 1.00 71.20 14 LYS A CA 20
ATOM 31985 C C . LYS A 1 14 ? -12.910 9.291 -6.123 1.00 31.11 14 LYS A C 20
ATOM 31986 O O . LYS A 1 14 ? -13.181 10.480 -5.931 1.00 51.31 14 LYS A O 20
ATOM 32005 N N . ALA A 1 15 ? -11.662 8.803 -6.048 1.00 1.15 15 ALA A N 20
ATOM 32006 C CA . ALA A 1 15 ? -10.456 9.649 -5.921 1.00 22.20 15 ALA A CA 20
ATOM 32007 C C . ALA A 1 15 ? -9.783 9.843 -7.297 1.00 1.33 15 ALA A C 20
ATOM 32008 O O . ALA A 1 15 ? -8.768 10.535 -7.407 1.00 73.44 15 ALA A O 20
ATOM 32015 N N . GLU A 1 16 ? -10.374 9.224 -8.344 1.00 71.14 16 GLU A N 20
ATOM 32016 C CA . GLU A 1 16 ? -9.826 9.220 -9.711 1.00 24.31 16 GLU A CA 20
ATOM 32017 C C . GLU A 1 16 ? -10.327 10.436 -10.523 1.00 44.30 16 GLU A C 20
ATOM 32018 O O . GLU A 1 16 ? -9.530 11.148 -11.143 1.00 30.22 16 GLU A O 20
ATOM 32030 N N . GLU A 1 17 ? -11.647 10.669 -10.500 1.00 31.12 17 GLU A N 20
ATOM 32031 C CA . GLU A 1 17 ? -12.293 11.754 -11.267 1.00 33.33 17 GLU A CA 20
ATOM 32032 C C . GLU A 1 17 ? -12.598 12.952 -10.350 1.00 60.02 17 GLU A C 20
ATOM 32033 O O . GLU A 1 17 ? -12.558 14.109 -10.785 1.00 4.23 17 GLU A O 20
ATOM 32045 N N . LEU A 1 18 ? -12.898 12.657 -9.082 1.00 2.13 18 LEU A N 20
ATOM 32046 C CA . LEU A 1 18 ? -13.111 13.676 -8.038 1.00 3.12 18 LEU A CA 20
ATOM 32047 C C . LEU A 1 18 ? -11.879 13.722 -7.129 1.00 72.45 18 LEU A C 20
ATOM 32048 O O . LEU A 1 18 ? -11.371 12.678 -6.720 1.00 75.04 18 LEU A O 20
ATOM 32064 N N . ASN A 1 19 ? -11.400 14.937 -6.815 1.00 54.31 19 ASN A N 20
ATOM 32065 C CA . ASN A 1 19 ? -10.271 15.144 -5.883 1.00 21.45 19 ASN A CA 20
ATOM 32066 C C . ASN A 1 19 ? -10.817 15.225 -4.443 1.00 74.21 19 ASN A C 20
ATOM 32067 O O . ASN A 1 19 ? -10.671 16.240 -3.749 1.00 1.22 19 ASN A O 20
ATOM 32078 N N . GLN A 1 20 ? -11.485 14.140 -4.024 1.00 74.41 20 GLN A N 20
ATOM 32079 C CA . GLN A 1 20 ? -12.054 13.992 -2.670 1.00 10.15 20 GLN A CA 20
ATOM 32080 C C . GLN A 1 20 ? -11.120 13.120 -1.806 1.00 50.11 20 GLN A C 20
ATOM 32081 O O . GLN A 1 20 ? -11.585 12.373 -0.937 1.00 5.03 20 GLN A O 20
ATOM 32095 N N . GLY A 1 21 ? -9.794 13.254 -2.035 1.00 2.13 21 GLY A N 20
ATOM 32096 C CA . GLY A 1 21 ? -8.778 12.473 -1.318 1.00 73.51 21 GLY A CA 20
ATOM 32097 C C . GLY A 1 21 ? -8.809 12.697 0.192 1.00 3.20 21 GLY A C 20
ATOM 32098 O O . GLY A 1 21 ? -9.506 13.614 0.662 1.00 54.41 21 GLY A O 20
ATOM 32102 N N . GLU A 1 22 ? -8.043 11.857 0.937 1.00 20.21 22 GLU A N 20
ATOM 32103 C CA . GLU A 1 22 ? -8.069 11.761 2.423 1.00 14.11 22 GLU A CA 20
ATOM 32104 C C . GLU A 1 22 ? -9.295 10.932 2.892 1.00 44.43 22 GLU A C 20
ATOM 32105 O O . GLU A 1 22 ? -9.170 10.101 3.804 1.00 61.01 22 GLU A O 20
ATOM 32117 N N . LEU A 1 23 ? -10.479 11.153 2.254 1.00 61.13 23 LEU A N 20
ATOM 32118 C CA . LEU A 1 23 ? -11.657 10.252 2.379 1.00 5.15 23 LEU A CA 20
ATOM 32119 C C . LEU A 1 23 ? -11.300 8.834 1.877 1.00 14.50 23 LEU A C 20
ATOM 32120 O O . LEU A 1 23 ? -11.859 7.836 2.337 1.00 64.23 23 LEU A O 20
ATOM 32136 N N . MET A 1 24 ? -10.381 8.783 0.898 1.00 43.14 24 MET A N 20
ATOM 32137 C CA . MET A 1 24 ? -9.948 7.545 0.227 1.00 64.03 24 MET A CA 20
ATOM 32138 C C . MET A 1 24 ? -8.424 7.404 0.273 1.00 25.51 24 MET A C 20
ATOM 32139 O O . MET A 1 24 ? -7.716 8.274 0.799 1.00 23.42 24 MET A O 20
ATOM 32153 N N . GLY A 1 25 ? -7.938 6.285 -0.295 1.00 34.30 25 GLY A N 20
ATOM 32154 C CA . GLY A 1 25 ? -6.536 5.873 -0.201 1.00 20.42 25 GLY A CA 20
ATOM 32155 C C . GLY A 1 25 ? -6.371 4.808 0.864 1.00 42.53 25 GLY A C 20
ATOM 32156 O O . GLY A 1 25 ? -5.747 3.761 0.627 1.00 75.30 25 GLY A O 20
ATOM 32160 N N . ARG A 1 26 ? -6.973 5.090 2.043 1.00 40.41 26 ARG A N 20
ATOM 32161 C CA . ARG A 1 26 ? -7.046 4.160 3.181 1.00 44.13 26 ARG A CA 20
ATOM 32162 C C . ARG A 1 26 ? -7.667 2.824 2.753 1.00 3.11 26 ARG A C 20
ATOM 32163 O O . ARG A 1 26 ? -7.134 1.764 3.067 1.00 73.24 26 ARG A O 20
ATOM 32184 N N . ALA A 1 27 ? -8.796 2.914 2.019 1.00 64.11 27 ALA A N 20
ATOM 32185 C CA . ALA A 1 27 ? -9.590 1.752 1.606 1.00 23.21 27 ALA A CA 20
ATOM 32186 C C . ALA A 1 27 ? -8.770 0.734 0.792 1.00 14.11 27 ALA A C 20
ATOM 32187 O O . ALA A 1 27 ? -8.927 -0.466 1.006 1.00 74.31 27 ALA A O 20
ATOM 32194 N N . LEU A 1 28 ? -7.878 1.219 -0.117 1.00 62.15 28 LEU A N 20
ATOM 32195 C CA . LEU A 1 28 ? -6.988 0.324 -0.898 1.00 22.41 28 LEU A CA 20
ATOM 32196 C C . LEU A 1 28 ? -5.995 -0.390 0.029 1.00 11.11 28 LEU A C 20
ATOM 32197 O O . LEU A 1 28 ? -5.812 -1.601 -0.071 1.00 54.31 28 LEU A O 20
ATOM 32213 N N . TYR A 1 29 ? -5.392 0.394 0.947 1.00 32.13 29 TYR A N 20
ATOM 32214 C CA . TYR A 1 29 ? -4.441 -0.103 1.964 1.00 4.12 29 TYR A CA 20
ATOM 32215 C C . TYR A 1 29 ? -5.087 -1.205 2.839 1.00 53.22 29 TYR A C 20
ATOM 32216 O O . TYR A 1 29 ? -4.452 -2.211 3.148 1.00 61.31 29 TYR A O 20
ATOM 32234 N N . ASN A 1 30 ? -6.375 -0.998 3.190 1.00 32.12 30 ASN A N 20
ATOM 32235 C CA . ASN A 1 30 ? -7.145 -1.882 4.094 1.00 14.14 30 ASN A CA 20
ATOM 32236 C C . ASN A 1 30 ? -7.524 -3.201 3.398 1.00 70.41 30 ASN A C 20
ATOM 32237 O O . ASN A 1 30 ? -7.534 -4.263 4.037 1.00 23.25 30 ASN A O 20
ATOM 32248 N N . ILE A 1 31 ? -7.832 -3.120 2.083 1.00 4.31 31 ILE A N 20
ATOM 32249 C CA . ILE A 1 31 ? -8.035 -4.310 1.233 1.00 1.15 31 ILE A CA 20
ATOM 32250 C C . ILE A 1 31 ? -6.716 -5.100 1.151 1.00 24.13 31 ILE A C 20
ATOM 32251 O O . ILE A 1 31 ? -6.707 -6.327 1.297 1.00 31.31 31 ILE A O 20
ATOM 32267 N N . GLY A 1 32 ? -5.612 -4.346 0.950 1.00 32.12 32 GLY A N 20
ATOM 32268 C CA . GLY A 1 32 ? -4.277 -4.906 0.791 1.00 32.20 32 GLY A CA 20
ATOM 32269 C C . GLY A 1 32 ? -3.787 -5.651 2.025 1.00 34.23 32 GLY A C 20
ATOM 32270 O O . GLY A 1 32 ? -3.091 -6.660 1.897 1.00 25.40 32 GLY A O 20
ATOM 32274 N N . LEU A 1 33 ? -4.146 -5.132 3.224 1.00 40.51 33 LEU A N 20
ATOM 32275 C CA . LEU A 1 33 ? -3.826 -5.782 4.513 1.00 13.44 33 LEU A CA 20
ATOM 32276 C C . LEU A 1 33 ? -4.445 -7.182 4.562 1.00 21.11 33 LEU A C 20
ATOM 32277 O O . LEU A 1 33 ? -3.807 -8.128 5.026 1.00 51.53 33 LEU A O 20
ATOM 32293 N N . GLU A 1 34 ? -5.687 -7.290 4.050 1.00 22.35 34 GLU A N 20
ATOM 32294 C CA . GLU A 1 34 ? -6.432 -8.554 4.011 1.00 63.15 34 GLU A CA 20
ATOM 32295 C C . GLU A 1 34 ? -5.929 -9.481 2.900 1.00 61.11 34 GLU A C 20
ATOM 32296 O O . GLU A 1 34 ? -6.014 -10.698 3.049 1.00 13.21 34 GLU A O 20
ATOM 32308 N N . LYS A 1 35 ? -5.396 -8.912 1.800 1.00 21.33 35 LYS A N 20
ATOM 32309 C CA . LYS A 1 35 ? -4.787 -9.708 0.714 1.00 15.31 35 LYS A CA 20
ATOM 32310 C C . LYS A 1 35 ? -3.514 -10.399 1.232 1.00 71.15 35 LYS A C 20
ATOM 32311 O O . LYS A 1 35 ? -3.375 -11.606 1.106 1.00 13.32 35 LYS A O 20
ATOM 32330 N N . ASN A 1 36 ? -2.637 -9.614 1.885 1.00 70.34 36 ASN A N 20
ATOM 32331 C CA . ASN A 1 36 ? -1.362 -10.106 2.474 1.00 14.20 36 ASN A CA 20
ATOM 32332 C C . ASN A 1 36 ? -1.647 -11.121 3.613 1.00 31.42 36 ASN A C 20
ATOM 32333 O O . ASN A 1 36 ? -0.893 -12.081 3.818 1.00 15.11 36 ASN A O 20
ATOM 32344 N N . LYS A 1 37 ? -2.775 -10.891 4.314 1.00 74.02 37 LYS A N 20
ATOM 32345 C CA . LYS A 1 37 ? -3.322 -11.790 5.352 1.00 62.20 37 LYS A CA 20
ATOM 32346 C C . LYS A 1 37 ? -3.785 -13.134 4.730 1.00 13.25 37 LYS A C 20
ATOM 32347 O O . LYS A 1 37 ? -3.591 -14.198 5.324 1.00 42.11 37 LYS A O 20
ATOM 32366 N N . MET A 1 38 ? -4.386 -13.069 3.525 1.00 42.44 38 MET A N 20
ATOM 32367 C CA . MET A 1 38 ? -4.862 -14.267 2.781 1.00 32.50 38 MET A CA 20
ATOM 32368 C C . MET A 1 38 ? -3.740 -14.885 1.918 1.00 33.21 38 MET A C 20
ATOM 32369 O O . MET A 1 38 ? -3.978 -15.870 1.209 1.00 74.41 38 MET A O 20
ATOM 32383 N N . GLY A 1 39 ? -2.529 -14.297 1.977 1.00 2.51 39 GLY A N 20
ATOM 32384 C CA . GLY A 1 39 ? -1.373 -14.778 1.211 1.00 72.15 39 GLY A CA 20
ATOM 32385 C C . GLY A 1 39 ? -1.324 -14.255 -0.221 1.00 30.32 39 GLY A C 20
ATOM 32386 O O . GLY A 1 39 ? -0.415 -14.606 -0.980 1.00 74.13 39 GLY A O 20
ATOM 32390 N N . LYS A 1 40 ? -2.319 -13.432 -0.589 1.00 62.54 40 LYS A N 20
ATOM 32391 C CA . LYS A 1 40 ? -2.422 -12.764 -1.903 1.00 14.44 40 LYS A CA 20
ATOM 32392 C C . LYS A 1 40 ? -1.553 -11.484 -1.904 1.00 21.33 40 LYS A C 20
ATOM 32393 O O . LYS A 1 40 ? -2.024 -10.380 -2.209 1.00 73.32 40 LYS A O 20
ATOM 32412 N N . ALA A 1 41 ? -0.263 -11.676 -1.582 1.00 3.35 41 ALA A N 20
ATOM 32413 C CA . ALA A 1 41 ? 0.706 -10.598 -1.349 1.00 51.32 41 ALA A CA 20
ATOM 32414 C C . ALA A 1 41 ? 1.040 -9.839 -2.642 1.00 20.43 41 ALA A C 20
ATOM 32415 O O . ALA A 1 41 ? 1.407 -8.661 -2.595 1.00 20.23 41 ALA A O 20
ATOM 32422 N N . ARG A 1 42 ? 0.916 -10.548 -3.789 1.00 53.20 42 ARG A N 20
ATOM 32423 C CA . ARG A 1 42 ? 1.038 -9.977 -5.143 1.00 52.15 42 ARG A CA 20
ATOM 32424 C C . ARG A 1 42 ? 0.085 -8.775 -5.319 1.00 65.21 42 ARG A C 20
ATOM 32425 O O . ARG A 1 42 ? 0.513 -7.690 -5.732 1.00 12.14 42 ARG A O 20
ATOM 32446 N N . GLU A 1 43 ? -1.198 -8.980 -4.989 1.00 44.42 43 GLU A N 20
ATOM 32447 C CA . GLU A 1 43 ? -2.221 -7.929 -5.106 1.00 53.25 43 GLU A CA 20
ATOM 32448 C C . GLU A 1 43 ? -2.169 -6.958 -3.922 1.00 62.22 43 GLU A C 20
ATOM 32449 O O . GLU A 1 43 ? -2.497 -5.781 -4.085 1.00 5.15 43 GLU A O 20
ATOM 32461 N N . ALA A 1 44 ? -1.727 -7.467 -2.748 1.00 52.11 44 ALA A N 20
ATOM 32462 C CA . ALA A 1 44 ? -1.588 -6.671 -1.514 1.00 44.11 44 ALA A CA 20
ATOM 32463 C C . ALA A 1 44 ? -0.668 -5.479 -1.737 1.00 4.41 44 ALA A C 20
ATOM 32464 O O . ALA A 1 44 ? -1.060 -4.338 -1.493 1.00 42.10 44 ALA A O 20
ATOM 32471 N N . ALA A 1 45 ? 0.543 -5.783 -2.244 1.00 50.34 45 ALA A N 20
ATOM 32472 C CA . ALA A 1 45 ? 1.588 -4.796 -2.529 1.00 24.44 45 ALA A CA 20
ATOM 32473 C C . ALA A 1 45 ? 1.103 -3.747 -3.546 1.00 72.20 45 ALA A C 20
ATOM 32474 O O . ALA A 1 45 ? 1.470 -2.572 -3.457 1.00 23.10 45 ALA A O 20
ATOM 32481 N N . GLU A 1 46 ? 0.273 -4.205 -4.501 1.00 25.31 46 GLU A N 20
ATOM 32482 C CA . GLU A 1 46 ? -0.297 -3.368 -5.569 1.00 41.11 46 GLU A CA 20
ATOM 32483 C C . GLU A 1 46 ? -1.302 -2.355 -4.963 1.00 30.11 46 GLU A C 20
ATOM 32484 O O . GLU A 1 46 ? -1.314 -1.178 -5.342 1.00 32.10 46 GLU A O 20
ATOM 32496 N N . TYR A 1 47 ? -2.111 -2.834 -3.995 1.00 72.44 47 TYR A N 20
ATOM 32497 C CA . TYR A 1 47 ? -3.062 -1.995 -3.243 1.00 21.31 47 TYR A CA 20
ATOM 32498 C C . TYR A 1 47 ? -2.323 -0.978 -2.353 1.00 61.44 47 TYR A C 20
ATOM 32499 O O . TYR A 1 47 ? -2.790 0.150 -2.192 1.00 44.22 47 TYR A O 20
ATOM 32517 N N . PHE A 1 48 ? -1.174 -1.404 -1.775 1.00 31.14 48 PHE A N 20
ATOM 32518 C CA . PHE A 1 48 ? -0.327 -0.541 -0.923 1.00 43.33 48 PHE A CA 20
ATOM 32519 C C . PHE A 1 48 ? 0.339 0.556 -1.763 1.00 1.35 48 PHE A C 20
ATOM 32520 O O . PHE A 1 48 ? 0.569 1.660 -1.271 1.00 51.21 48 PHE A O 20
ATOM 32537 N N . PHE A 1 49 ? 0.643 0.225 -3.031 1.00 14.20 49 PHE A N 20
ATOM 32538 C CA . PHE A 1 49 ? 1.256 1.160 -3.982 1.00 44.14 49 PHE A CA 20
ATOM 32539 C C . PHE A 1 49 ? 0.270 2.267 -4.362 1.00 64.02 49 PHE A C 20
ATOM 32540 O O . PHE A 1 49 ? 0.600 3.450 -4.283 1.00 34.21 49 PHE A O 20
ATOM 32557 N N . ARG A 1 50 ? -0.938 1.851 -4.774 1.00 41.53 50 ARG A N 20
ATOM 32558 C CA . ARG A 1 50 ? -1.998 2.774 -5.189 1.00 44.23 50 ARG A CA 20
ATOM 32559 C C . ARG A 1 50 ? -2.505 3.619 -4.003 1.00 34.44 50 ARG A C 20
ATOM 32560 O O . ARG A 1 50 ? -2.879 4.784 -4.183 1.00 64.12 50 ARG A O 20
ATOM 32581 N N . ALA A 1 51 ? -2.496 3.013 -2.797 1.00 72.11 51 ALA A N 20
ATOM 32582 C CA . ALA A 1 51 ? -2.796 3.718 -1.545 1.00 50.32 51 ALA A CA 20
ATOM 32583 C C . ALA A 1 51 ? -1.755 4.821 -1.322 1.00 53.33 51 ALA A C 20
ATOM 32584 O O . ALA A 1 51 ? -2.117 5.978 -1.094 1.00 21.25 51 ALA A O 20
ATOM 32591 N N . ALA A 1 52 ? -0.462 4.438 -1.475 1.00 31.01 52 ALA A N 20
ATOM 32592 C CA . ALA A 1 52 ? 0.688 5.339 -1.298 1.00 25.41 52 ALA A CA 20
ATOM 32593 C C . ALA A 1 52 ? 0.633 6.524 -2.279 1.00 53.03 52 ALA A C 20
ATOM 32594 O O . ALA A 1 52 ? 1.043 7.626 -1.924 1.00 52.44 52 ALA A O 20
ATOM 32601 N N . ILE A 1 53 ? 0.115 6.266 -3.508 1.00 41.31 53 ILE A N 20
ATOM 32602 C CA . ILE A 1 53 ? -0.124 7.311 -4.527 1.00 41.43 53 ILE A CA 20
ATOM 32603 C C . ILE A 1 53 ? -1.065 8.397 -3.963 1.00 63.33 53 ILE A C 20
ATOM 32604 O O . ILE A 1 53 ? -0.716 9.574 -3.968 1.00 44.14 53 ILE A O 20
ATOM 32620 N N . VAL A 1 54 ? -2.230 7.967 -3.434 1.00 55.45 54 VAL A N 20
ATOM 32621 C CA . VAL A 1 54 ? -3.272 8.885 -2.919 1.00 35.02 54 VAL A CA 20
ATOM 32622 C C . VAL A 1 54 ? -2.749 9.680 -1.706 1.00 23.24 54 VAL A C 20
ATOM 32623 O O . VAL A 1 54 ? -2.921 10.892 -1.646 1.00 20.23 54 VAL A O 20
ATOM 32636 N N . PHE A 1 55 ? -2.064 8.979 -0.778 1.00 72.22 55 PHE A N 20
ATOM 32637 C CA . PHE A 1 55 ? -1.472 9.597 0.430 1.00 61.44 55 PHE A CA 20
ATOM 32638 C C . PHE A 1 55 ? -0.346 10.588 0.068 1.00 13.34 55 PHE A C 20
ATOM 32639 O O . PHE A 1 55 ? -0.128 11.556 0.785 1.00 31.43 55 PHE A O 20
ATOM 32656 N N . TYR A 1 56 ? 0.354 10.335 -1.052 1.00 14.02 56 TYR A N 20
ATOM 32657 C CA . TYR A 1 56 ? 1.402 11.233 -1.569 1.00 15.35 56 TYR A CA 20
ATOM 32658 C C . TYR A 1 56 ? 0.767 12.513 -2.161 1.00 13.23 56 TYR A C 20
ATOM 32659 O O . TYR A 1 56 ? 1.275 13.622 -1.951 1.00 1.13 56 TYR A O 20
ATOM 32677 N N . LYS A 1 57 ? -0.336 12.324 -2.911 1.00 53.02 57 LYS A N 20
ATOM 32678 C CA . LYS A 1 57 ? -1.195 13.424 -3.414 1.00 74.23 57 LYS A CA 20
ATOM 32679 C C . LYS A 1 57 ? -1.717 14.300 -2.262 1.00 71.34 57 LYS A C 20
ATOM 32680 O O . LYS A 1 57 ? -1.829 15.521 -2.401 1.00 63.03 57 LYS A O 20
ATOM 32699 N N . GLU A 1 58 ? -2.029 13.656 -1.131 1.00 34.12 58 GLU A N 20
ATOM 32700 C CA . GLU A 1 58 ? -2.522 14.349 0.069 1.00 42.53 58 GLU A CA 20
ATOM 32701 C C . GLU A 1 58 ? -1.365 14.867 0.941 1.00 53.30 58 GLU A C 20
ATOM 32702 O O . GLU A 1 58 ? -1.593 15.653 1.867 1.00 5.53 58 GLU A O 20
ATOM 32714 N N . HIS A 1 59 ? -0.128 14.408 0.626 1.00 71.20 59 HIS A N 20
ATOM 32715 C CA . HIS A 1 59 ? 1.112 14.733 1.369 1.00 1.45 59 HIS A CA 20
ATOM 32716 C C . HIS A 1 59 ? 1.026 14.269 2.842 1.00 71.41 59 HIS A C 20
ATOM 32717 O O . HIS A 1 59 ? 1.688 14.808 3.738 1.00 64.44 59 HIS A O 20
ATOM 32732 N N . ASP A 1 60 ? 0.225 13.213 3.029 1.00 30.42 60 ASP A N 20
ATOM 32733 C CA . ASP A 1 60 ? 0.006 12.522 4.297 1.00 61.21 60 ASP A CA 20
ATOM 32734 C C . ASP A 1 60 ? 1.163 11.533 4.523 1.00 22.33 60 ASP A C 20
ATOM 32735 O O . ASP A 1 60 ? 1.149 10.410 3.992 1.00 33.20 60 ASP A O 20
ATOM 32744 N N . THR A 1 61 ? 2.186 11.994 5.265 1.00 11.24 61 THR A N 20
ATOM 32745 C CA . THR A 1 61 ? 3.412 11.224 5.541 1.00 21.14 61 THR A CA 20
ATOM 32746 C C . THR A 1 61 ? 3.134 9.956 6.372 1.00 51.14 61 THR A C 20
ATOM 32747 O O . THR A 1 61 ? 3.907 9.003 6.295 1.00 4.45 61 THR A O 20
ATOM 32758 N N . ASP A 1 62 ? 2.037 9.964 7.169 1.00 12.43 62 ASP A N 20
ATOM 32759 C CA . ASP A 1 62 ? 1.609 8.786 7.956 1.00 0.11 62 ASP A CA 20
ATOM 32760 C C . ASP A 1 62 ? 1.317 7.591 7.038 1.00 33.13 62 ASP A C 20
ATOM 32761 O O . ASP A 1 62 ? 1.969 6.549 7.132 1.00 41.10 62 ASP A O 20
ATOM 32770 N N . GLY A 1 63 ? 0.367 7.799 6.124 1.00 51.43 63 GLY A N 20
ATOM 32771 C CA . GLY A 1 63 ? -0.162 6.743 5.274 1.00 74.43 63 GLY A CA 20
ATOM 32772 C C . GLY A 1 63 ? 0.778 6.342 4.158 1.00 45.02 63 GLY A C 20
ATOM 32773 O O . GLY A 1 63 ? 0.838 5.168 3.813 1.00 13.03 63 GLY A O 20
ATOM 32777 N N . LEU A 1 64 ? 1.490 7.336 3.584 1.00 40.33 64 LEU A N 20
ATOM 32778 C CA . LEU A 1 64 ? 2.475 7.110 2.507 1.00 75.01 64 LEU A CA 20
ATOM 32779 C C . LEU A 1 64 ? 3.612 6.206 3.005 1.00 44.02 64 LEU A C 20
ATOM 32780 O O . LEU A 1 64 ? 3.962 5.218 2.350 1.00 22.02 64 LEU A O 20
ATOM 32796 N N . ARG A 1 65 ? 4.162 6.570 4.186 1.00 10.25 65 ARG A N 20
ATOM 32797 C CA . ARG A 1 65 ? 5.254 5.831 4.832 1.00 3.55 65 ARG A CA 20
ATOM 32798 C C . ARG A 1 65 ? 4.791 4.424 5.198 1.00 43.22 65 ARG A C 20
ATOM 32799 O O . ARG A 1 65 ? 5.475 3.455 4.909 1.00 1.32 65 ARG A O 20
ATOM 32820 N N . ARG A 1 66 ? 3.593 4.349 5.802 1.00 65.23 66 ARG A N 20
ATOM 32821 C CA . ARG A 1 66 ? 3.003 3.098 6.297 1.00 24.01 66 ARG A CA 20
ATOM 32822 C C . ARG A 1 66 ? 2.686 2.137 5.132 1.00 62.51 66 ARG A C 20
ATOM 32823 O O . ARG A 1 66 ? 2.818 0.917 5.267 1.00 63.33 66 ARG A O 20
ATOM 32844 N N . ALA A 1 67 ? 2.293 2.714 3.983 1.00 64.51 67 ALA A N 20
ATOM 32845 C CA . ALA A 1 67 ? 1.989 1.955 2.765 1.00 32.43 67 ALA A CA 20
ATOM 32846 C C . ALA A 1 67 ? 3.278 1.404 2.147 1.00 21.14 67 ALA A C 20
ATOM 32847 O O . ALA A 1 67 ? 3.275 0.289 1.644 1.00 61.43 67 ALA A O 20
ATOM 32854 N N . ALA A 1 68 ? 4.373 2.198 2.229 1.00 75.24 68 ALA A N 20
ATOM 32855 C CA . ALA A 1 68 ? 5.723 1.792 1.769 1.00 32.43 68 ALA A CA 20
ATOM 32856 C C . ALA A 1 68 ? 6.287 0.653 2.646 1.00 15.34 68 ALA A C 20
ATOM 32857 O O . ALA A 1 68 ? 6.907 -0.297 2.138 1.00 10.55 68 ALA A O 20
ATOM 32864 N N . LYS A 1 69 ? 6.069 0.791 3.972 1.00 70.12 69 LYS A N 20
ATOM 32865 C CA . LYS A 1 69 ? 6.450 -0.211 4.987 1.00 74.41 69 LYS A CA 20
ATOM 32866 C C . LYS A 1 69 ? 5.737 -1.546 4.730 1.00 44.13 69 LYS A C 20
ATOM 32867 O O . LYS A 1 69 ? 6.371 -2.593 4.700 1.00 25.54 69 LYS A O 20
ATOM 32886 N N . SER A 1 70 ? 4.416 -1.468 4.510 1.00 2.11 70 SER A N 20
ATOM 32887 C CA . SER A 1 70 ? 3.558 -2.642 4.304 1.00 10.15 70 SER A CA 20
ATOM 32888 C C . SER A 1 70 ? 3.837 -3.275 2.928 1.00 42.11 70 SER A C 20
ATOM 32889 O O . SER A 1 70 ? 3.689 -4.490 2.756 1.00 42.33 70 SER A O 20
ATOM 32897 N N . LEU A 1 71 ? 4.245 -2.417 1.964 1.00 55.12 71 LEU A N 20
ATOM 32898 C CA . LEU A 1 71 ? 4.522 -2.804 0.570 1.00 54.24 71 LEU A CA 20
ATOM 32899 C C . LEU A 1 71 ? 5.681 -3.814 0.523 1.00 1.22 71 LEU A C 20
ATOM 32900 O O . LEU A 1 71 ? 5.520 -4.919 0.008 1.00 62.32 71 LEU A O 20
ATOM 32916 N N . LYS A 1 72 ? 6.826 -3.425 1.132 1.00 34.30 72 LYS A N 20
ATOM 32917 C CA . LYS A 1 72 ? 8.069 -4.230 1.124 1.00 10.23 72 LYS A CA 20
ATOM 32918 C C . LYS A 1 72 ? 7.880 -5.578 1.867 1.00 23.25 72 LYS A C 20
ATOM 32919 O O . LYS A 1 72 ? 8.509 -6.583 1.512 1.00 54.54 72 LYS A O 20
ATOM 32938 N N . GLU A 1 73 ? 6.995 -5.575 2.886 1.00 33.33 73 GLU A N 20
ATOM 32939 C CA . GLU A 1 73 ? 6.656 -6.771 3.681 1.00 75.25 73 GLU A CA 20
ATOM 32940 C C . GLU A 1 73 ? 5.789 -7.734 2.856 1.00 40.05 73 GLU A C 20
ATOM 32941 O O . GLU A 1 73 ? 5.921 -8.958 2.964 1.00 32.44 73 GLU A O 20
ATOM 32953 N N . ALA A 1 74 ? 4.902 -7.159 2.024 1.00 21.10 74 ALA A N 20
ATOM 32954 C CA . ALA A 1 74 ? 4.087 -7.928 1.081 1.00 73.34 74 ALA A CA 20
ATOM 32955 C C . ALA A 1 74 ? 4.980 -8.553 -0.007 1.00 12.02 74 ALA A C 20
ATOM 32956 O O . ALA A 1 74 ? 4.762 -9.692 -0.388 1.00 64.32 74 ALA A O 20
ATOM 32963 N N . ILE A 1 75 ? 6.024 -7.805 -0.449 1.00 40.24 75 ILE A N 20
ATOM 32964 C CA . ILE A 1 75 ? 6.950 -8.244 -1.526 1.00 71.15 75 ILE A CA 20
ATOM 32965 C C . ILE A 1 75 ? 7.786 -9.456 -1.095 1.00 64.12 75 ILE A C 20
ATOM 32966 O O . ILE A 1 75 ? 7.961 -10.398 -1.882 1.00 32.32 75 ILE A O 20
ATOM 32982 N N . THR A 1 76 ? 8.262 -9.441 0.164 1.00 64.13 76 THR A N 20
ATOM 32983 C CA . THR A 1 76 ? 8.987 -10.583 0.753 1.00 41.34 76 THR A CA 20
ATOM 32984 C C . THR A 1 76 ? 8.079 -11.834 0.821 1.00 43.35 76 THR A C 20
ATOM 32985 O O . THR A 1 76 ? 8.563 -12.971 0.804 1.00 55.21 76 THR A O 20
ATOM 32996 N N . ALA A 1 77 ? 6.755 -11.600 0.869 1.00 60.03 77 ALA A N 20
ATOM 32997 C CA . ALA A 1 77 ? 5.736 -12.659 0.904 1.00 35.21 77 ALA A CA 20
ATOM 32998 C C . ALA A 1 77 ? 5.259 -13.067 -0.511 1.00 71.31 77 ALA A C 20
ATOM 32999 O O . ALA A 1 77 ? 4.713 -14.164 -0.659 1.00 13.14 77 ALA A O 20
ATOM 33006 N N . ILE A 1 78 ? 5.468 -12.196 -1.546 1.00 1.42 78 ILE A N 20
ATOM 33007 C CA . ILE A 1 78 ? 5.037 -12.495 -2.941 1.00 22.23 78 ILE A CA 20
ATOM 33008 C C . ILE A 1 78 ? 5.824 -13.709 -3.491 1.00 13.23 78 ILE A C 20
ATOM 33009 O O . ILE A 1 78 ? 7.067 -13.652 -3.537 1.00 71.23 78 ILE A O 20
ATOM 33025 N N . PRO A 1 79 ? 5.119 -14.834 -3.861 1.00 11.51 79 PRO A N 20
ATOM 33026 C CA . PRO A 1 79 ? 5.717 -15.941 -4.640 1.00 52.21 79 PRO A CA 20
ATOM 33027 C C . PRO A 1 79 ? 6.380 -15.417 -5.933 1.00 14.10 79 PRO A C 20
ATOM 33028 O O . PRO A 1 79 ? 5.713 -14.765 -6.757 1.00 54.40 79 PRO A O 20
ATOM 33039 N N . GLU A 1 80 ? 7.699 -15.659 -6.063 1.00 73.52 80 GLU A N 20
ATOM 33040 C CA . GLU A 1 80 ? 8.519 -15.172 -7.183 1.00 52.14 80 GLU A CA 20
ATOM 33041 C C . GLU A 1 80 ? 8.104 -15.871 -8.495 1.00 41.21 80 GLU A C 20
ATOM 33042 O O . GLU A 1 80 ? 8.669 -16.916 -8.877 1.00 31.53 80 GLU A O 20
ATOM 33054 N N . GLU A 1 81 ? 7.065 -15.298 -9.127 1.00 52.24 81 GLU A N 20
ATOM 33055 C CA . GLU A 1 81 ? 6.410 -15.845 -10.317 1.00 1.42 81 GLU A CA 20
ATOM 33056 C C . GLU A 1 81 ? 5.331 -14.857 -10.781 1.00 5.31 81 GLU A C 20
ATOM 33057 O O . GLU A 1 81 ? 5.302 -14.438 -11.945 1.00 14.33 81 GLU A O 20
ATOM 33069 N N . GLU A 1 82 ? 4.471 -14.468 -9.826 1.00 71.41 82 GLU A N 20
ATOM 33070 C CA . GLU A 1 82 ? 3.316 -13.577 -10.069 1.00 43.35 82 GLU A CA 20
ATOM 33071 C C . GLU A 1 82 ? 3.771 -12.122 -10.296 1.00 63.20 82 GLU A C 20
ATOM 33072 O O . GLU A 1 82 ? 3.384 -11.479 -11.274 1.00 11.11 82 GLU A O 20
ATOM 33084 N N . GLY A 1 83 ? 4.585 -11.616 -9.360 1.00 4.24 83 GLY A N 20
ATOM 33085 C CA . GLY A 1 83 ? 5.057 -10.232 -9.396 1.00 42.13 83 GLY A CA 20
ATOM 33086 C C . GLY A 1 83 ? 6.480 -10.130 -8.904 1.00 61.51 83 GLY A C 20
ATOM 33087 O O . GLY A 1 83 ? 7.412 -10.217 -9.704 1.00 2.35 83 GLY A O 20
ATOM 33091 N N . ARG A 1 84 ? 6.629 -9.935 -7.577 1.00 62.42 84 ARG A N 20
ATOM 33092 C CA . ARG A 1 84 ? 7.916 -9.963 -6.847 1.00 33.51 84 ARG A CA 20
ATOM 33093 C C . ARG A 1 84 ? 8.909 -8.885 -7.356 1.00 32.33 84 ARG A C 20
ATOM 33094 O O . ARG A 1 84 ? 9.044 -7.844 -6.729 1.00 44.35 84 ARG A O 20
ATOM 33115 N N . LYS A 1 85 ? 9.567 -9.154 -8.507 1.00 54.20 85 LYS A N 20
ATOM 33116 C CA . LYS A 1 85 ? 10.584 -8.272 -9.113 1.00 51.45 85 LYS A CA 20
ATOM 33117 C C . LYS A 1 85 ? 9.954 -6.939 -9.577 1.00 53.21 85 LYS A C 20
ATOM 33118 O O . LYS A 1 85 ? 10.371 -5.856 -9.141 1.00 62.31 85 LYS A O 20
ATOM 33137 N N . GLU A 1 86 ? 8.931 -7.043 -10.451 1.00 14.21 86 GLU A N 20
ATOM 33138 C CA . GLU A 1 86 ? 8.175 -5.875 -10.962 1.00 73.20 86 GLU A CA 20
ATOM 33139 C C . GLU A 1 86 ? 7.487 -5.123 -9.797 1.00 2.31 86 GLU A C 20
ATOM 33140 O O . GLU A 1 86 ? 7.438 -3.891 -9.770 1.00 24.22 86 GLU A O 20
ATOM 33152 N N . ALA A 1 87 ? 7.002 -5.911 -8.825 1.00 42.12 87 ALA A N 20
ATOM 33153 C CA . ALA A 1 87 ? 6.245 -5.426 -7.671 1.00 33.43 87 ALA A CA 20
ATOM 33154 C C . ALA A 1 87 ? 7.157 -4.743 -6.635 1.00 41.11 87 ALA A C 20
ATOM 33155 O O . ALA A 1 87 ? 6.694 -3.900 -5.859 1.00 33.31 87 ALA A O 20
ATOM 33162 N N . LYS A 1 88 ? 8.451 -5.133 -6.632 1.00 1.53 88 LYS A N 20
ATOM 33163 C CA . LYS A 1 88 ? 9.462 -4.592 -5.713 1.00 64.42 88 LYS A CA 20
ATOM 33164 C C . LYS A 1 88 ? 9.708 -3.099 -5.977 1.00 23.50 88 LYS A C 20
ATOM 33165 O O . LYS A 1 88 ? 9.935 -2.312 -5.047 1.00 25.32 88 LYS A O 20
ATOM 33184 N N . GLU A 1 89 ? 9.611 -2.730 -7.266 1.00 4.23 89 GLU A N 20
ATOM 33185 C CA . GLU A 1 89 ? 9.767 -1.354 -7.749 1.00 11.31 89 GLU A CA 20
ATOM 33186 C C . GLU A 1 89 ? 8.744 -0.398 -7.113 1.00 21.41 89 GLU A C 20
ATOM 33187 O O . GLU A 1 89 ? 9.015 0.796 -6.978 1.00 2.52 89 GLU A O 20
ATOM 33199 N N . MET A 1 90 ? 7.574 -0.936 -6.743 1.00 4.05 90 MET A N 20
ATOM 33200 C CA . MET A 1 90 ? 6.481 -0.154 -6.149 1.00 74.33 90 MET A CA 20
ATOM 33201 C C . MET A 1 90 ? 6.842 0.337 -4.732 1.00 41.31 90 MET A C 20
ATOM 33202 O O . MET A 1 90 ? 6.515 1.473 -4.365 1.00 62.11 90 MET A O 20
ATOM 33216 N N . ALA A 1 91 ? 7.518 -0.535 -3.941 1.00 13.55 91 ALA A N 20
ATOM 33217 C CA . ALA A 1 91 ? 8.031 -0.176 -2.597 1.00 53.00 91 ALA A CA 20
ATOM 33218 C C . ALA A 1 91 ? 9.079 0.928 -2.714 1.00 11.10 91 ALA A C 20
ATOM 33219 O O . ALA A 1 91 ? 9.111 1.856 -1.905 1.00 13.24 91 ALA A O 20
ATOM 33226 N N . LYS A 1 92 ? 9.913 0.802 -3.762 1.00 35.24 92 LYS A N 20
ATOM 33227 C CA . LYS A 1 92 ? 10.964 1.768 -4.093 1.00 42.43 92 LYS A CA 20
ATOM 33228 C C . LYS A 1 92 ? 10.352 3.127 -4.482 1.00 41.43 92 LYS A C 20
ATOM 33229 O O . LYS A 1 92 ? 10.858 4.166 -4.073 1.00 51.12 92 LYS A O 20
ATOM 33248 N N . LYS A 1 93 ? 9.240 3.090 -5.246 1.00 4.43 93 LYS A N 20
ATOM 33249 C CA . LYS A 1 93 ? 8.501 4.301 -5.676 1.00 15.24 93 LYS A CA 20
ATOM 33250 C C . LYS A 1 93 ? 7.945 5.058 -4.459 1.00 33.14 93 LYS A C 20
ATOM 33251 O O . LYS A 1 93 ? 8.109 6.277 -4.348 1.00 63.43 93 LYS A O 20
ATOM 33270 N N . ALA A 1 94 ? 7.316 4.292 -3.548 1.00 44.03 94 ALA A N 20
ATOM 33271 C CA . ALA A 1 94 ? 6.709 4.821 -2.314 1.00 75.24 94 ALA A CA 20
ATOM 33272 C C . ALA A 1 94 ? 7.779 5.369 -1.342 1.00 31.52 94 ALA A C 20
ATOM 33273 O O . ALA A 1 94 ? 7.524 6.329 -0.609 1.00 60.53 94 ALA A O 20
ATOM 33280 N N . GLU A 1 95 ? 8.981 4.752 -1.376 1.00 63.31 95 GLU A N 20
ATOM 33281 C CA . GLU A 1 95 ? 10.143 5.155 -0.558 1.00 42.43 95 GLU A CA 20
ATOM 33282 C C . GLU A 1 95 ? 10.783 6.440 -1.141 1.00 2.14 95 GLU A C 20
ATOM 33283 O O . GLU A 1 95 ? 11.263 7.289 -0.394 1.00 13.34 95 GLU A O 20
ATOM 33295 N N . GLU A 1 96 ? 10.743 6.577 -2.483 1.00 32.22 96 GLU A N 20
ATOM 33296 C CA . GLU A 1 96 ? 11.217 7.786 -3.194 1.00 20.21 96 GLU A CA 20
ATOM 33297 C C . GLU A 1 96 ? 10.334 9.000 -2.836 1.00 42.41 96 GLU A C 20
ATOM 33298 O O . GLU A 1 96 ? 10.840 10.106 -2.607 1.00 0.51 96 GLU A O 20
ATOM 33310 N N . TRP A 1 97 ? 9.004 8.765 -2.797 1.00 34.31 97 TRP A N 20
ATOM 33311 C CA . TRP A 1 97 ? 8.012 9.786 -2.412 1.00 40.11 97 TRP A CA 20
ATOM 33312 C C . TRP A 1 97 ? 8.187 10.173 -0.943 1.00 73.21 97 TRP A C 20
ATOM 33313 O O . TRP A 1 97 ? 8.043 11.342 -0.586 1.00 53.33 97 TRP A O 20
ATOM 33334 N N . LEU A 1 98 ? 8.517 9.163 -0.114 1.00 62.14 98 LEU A N 20
ATOM 33335 C CA . LEU A 1 98 ? 8.776 9.337 1.318 1.00 61.35 98 LEU A CA 20
ATOM 33336 C C . LEU A 1 98 ? 9.934 10.332 1.545 1.00 5.33 98 LEU A C 20
ATOM 33337 O O . LEU A 1 98 ? 9.820 11.214 2.396 1.00 53.32 98 LEU A O 20
ATOM 33353 N N . GLN A 1 99 ? 11.022 10.188 0.742 1.00 41.42 99 GLN A N 20
ATOM 33354 C CA . GLN A 1 99 ? 12.191 11.107 0.764 1.00 72.41 99 GLN A CA 20
ATOM 33355 C C . GLN A 1 99 ? 11.759 12.539 0.407 1.00 54.32 99 GLN A C 20
ATOM 33356 O O . GLN A 1 99 ? 12.132 13.500 1.088 1.00 63.15 99 GLN A O 20
ATOM 33370 N N . ALA A 1 100 ? 10.943 12.644 -0.665 1.00 74.21 100 ALA A N 20
ATOM 33371 C CA . ALA A 1 100 ? 10.427 13.925 -1.189 1.00 40.51 100 ALA A CA 20
ATOM 33372 C C . ALA A 1 100 ? 9.557 14.664 -0.150 1.00 22.45 100 ALA A C 20
ATOM 33373 O O . ALA A 1 100 ? 9.487 15.902 -0.155 1.00 61.51 100 ALA A O 20
ATOM 33380 N N . GLU A 1 101 ? 8.912 13.892 0.742 1.00 55.32 101 GLU A N 20
ATOM 33381 C CA . GLU A 1 101 ? 8.046 14.425 1.811 1.00 14.11 101 GLU A CA 20
ATOM 33382 C C . GLU A 1 101 ? 8.834 14.834 3.069 1.00 52.43 101 GLU A C 20
ATOM 33383 O O . GLU A 1 101 ? 8.269 15.456 3.973 1.00 70.45 101 GLU A O 20
ATOM 33395 N N . GLN A 1 102 ? 10.118 14.458 3.149 1.00 50.21 102 GLN A N 20
ATOM 33396 C CA . GLN A 1 102 ? 10.980 14.845 4.279 1.00 1.54 102 GLN A CA 20
ATOM 33397 C C . GLN A 1 102 ? 11.543 16.254 4.034 1.00 24.12 102 GLN A C 20
ATOM 33398 O O . GLN A 1 102 ? 12.289 16.467 3.069 1.00 62.11 102 GLN A O 20
ATOM 33412 N N . ASN A 1 103 ? 11.139 17.211 4.887 1.00 25.14 103 ASN A N 20
ATOM 33413 C CA . ASN A 1 103 ? 11.644 18.605 4.856 1.00 41.41 103 ASN A CA 20
ATOM 33414 C C . ASN A 1 103 ? 13.089 18.674 5.381 1.00 32.13 103 ASN A C 20
ATOM 33415 O O . ASN A 1 103 ? 13.865 19.549 4.976 1.00 2.34 103 ASN A O 20
ATOM 33426 N N . ASN A 1 104 ? 13.428 17.743 6.291 1.00 21.32 104 ASN A N 20
ATOM 33427 C CA . ASN A 1 104 ? 14.788 17.592 6.841 1.00 53.34 104 ASN A CA 20
ATOM 33428 C C . ASN A 1 104 ? 15.737 16.950 5.787 1.00 72.43 104 ASN A C 20
ATOM 33429 O O . ASN A 1 104 ? 16.849 17.475 5.575 1.00 43.04 104 ASN A O 20
#

Sequence (104 aa):
ADENIAKFEKAYKKAEELNQGELMGRALYNIGLEKNKMGKAREAAEYFFRAAIVFYKEHDTDGLRRAAKSLKEAITAIPEEEGRKEAKEMAKKAEEWLQAEQNNADENIAKFEKAYKKAEELNQGELMGRALYNIGLEKNKMGKAREAAEYFFRAAIVFYKEHDTDGLRRAAKSLKEAITAIPEEEGRKEAKEMAKKAEEWLQAEQNNADENIAKFEKAYKKAEELNQGELMGRALYNIGLEKNKMGKAREAAEYFFRAAIVFYKEHDTDGLRRAAKSLKEAITAIPEEEGRKEAKEMAKKAEEWLQAEQNNADENIAKFEKAYKKAEELNQGELMGRALYNIGLEKNKMGKAREAAEYFFRAAIVFYKEHDTDGLRRAAKSLKEAITAIPEEEGRKEAKEMAKKAEEWLQAEQNNADENIAKFEKAYKKAEELNQGELMGRALYNIGLEKNKMGKAREAAEYFFRAAIVFYKEHDTDGLRRAAKSLKEAITAIPEEEGRKEAKEMAKKAEEWLQAEQNNADENIAKFEKAYKKAEELNQGELMGRALYNIGLEKNKMGKAREAAEYFFRAAIVFYKEHDTDGLRRAAKSLKEAITAIPEEEGRKEAKEMAKKAEEWLQAEQNNADENIAKFEKAYKKAEELNQGELMGRALYNIGLEKNKMGKAREAAEYFFRAAIVFYKEHDTDGLRRAAKSLKEAITAIPEEEGRKEAKEMAKKAEEWLQAEQNNADENIAKFEKAYKKAEELNQGELMGRALYNIGLEKNKMGKAREAAEYFFRAAIVFYKEHDTDGLRRAAKSLKEAITAIPEEEGRKEAKEMAKKAEEWLQAEQNNADENIAKFEKAYKKAEELNQGELMGRALYNIGLEKNKMGKAREAAEYFFRAAIVFYKEHDTDGLRRAAKSLKEAITAIPEEEGRKEAKEMAKKAEEWLQAEQNNADENIAKFEKAYKKAEELNQGELMGRALYNIGLEKNKMGKAREAAEYFFRAAIVFYKEHDTDGLRRAAKSLKEAITAIPEEEGRKEAKEMAKKAEEWLQAEQNNADENIAKFEKAYKKAEELNQGELMGRALYNIGLEKNKMGKAREAAEYFFRAAIVFYKEHDTDGLRRAAKSLKEAITAIPEEEGRKEAKEMAKKAEEWLQAEQNNADENIAKFEKAYKKAEELNQGELMGRALYNIGLEKNKMGKAREAAEYFFRAAIVFYKEHDTDGLRRAAKSLKEAITAIPEEEGRKEAKEMAKKAEEWLQAEQNNADENIAKFEKAYKKAEELNQGELMGRALYNIGLEKNKMGKAREAAEYFFRAAIVFYKEHDTDGLRRAAKSLKEAITAIPEEEGRKEAKEMAKKAEEWLQAEQNNADENIAKFEKAYKKAEELNQGELMGRALYNIGLEKNKMGKAREAAEYFFRAAIVFYKEHDTDGLRRAAKSLKEAITAIPEEEGRKEAKEMAKKAEEWLQAEQNNADENIAKFEKAYKKAEELNQGELMGRALYNIGLEKNKMGKAREAAEYFFRAAIVFYKEHDTDGLRRAAKSLKEAITAIPEEEGRKEAKEMAKKAEEWLQAEQNNADENIAKFEKAYKKAEELNQGELMGRALYNIGLEKNKMGKAREAAEYFFRAAIVFYKEHDTDGLRRAAKSLKEAITAIPEEEGRKEAKEMAKKAEEWLQAEQNNADENIAKFEKAYKKAEELNQGELMGRALYNIGLEKNKMGKAREAAEYFFRAAIVFYKEHDTDGLRRAAKSLKEAITAIPEEEGRKEAKEMAKKAEEWLQAEQNNADENIAKFEKAYKKAEELNQGELMGRALYNIGLEKNKMGKAREAAEYFFRAAIVFYKEHDTDGLRRAAKSLKEAITAIPEEEGRKEAKEMAKKAEEWLQAEQNNADENIAKFEKAYKKAEELNQGELMGRALYNIGLEKNKMGKAREAAEYFFRAAIVFYKEHDTDGLRRAAKSLKEAITAIPEEEGRKEAKEMAKKAEEWLQAEQNNADENIAKFEKAYKKAEELNQGELMGRALYNIGLEKNKMGKAREAAEYFFRAAIVFYKEHDTDGLRRAAKSLKEAITAIPEEEGRKEAKEMAKKAEEWLQAEQNN

Foldseek 3Di:
DCPVLVCLVVQQPDCPPDVPFPSDLVSLQVNLVVCVVVLVLLSSLVSLLSSLVRCLVVLPLVSLVVSLVSNCVSLVSDDPPSDNVVSNVSSVVSVVSNVVSDPD

Radius of gyration: 13.19 Å; Cα contacts (8 Å, |Δi|>4): 142; chains: 1; bounding box: 33×35×19 Å

Nearest PDB structures (foldseek):
  2n8w-assembly1_A  TM=9.073E-01  e=1.964E-11  synthetic construct
  4wng-assembly1_A  TM=7.569E-01  e=1.907E-01  Homo sapiens
  3sf4-assembly2_B  TM=7.321E-01  e=1.627E-01  Homo sapiens
  5a7d-assembly4_D  TM=7.779E-01  e=4.695E-01  Drosophila melanogaster
  9dze-assembly1_h  TM=6.941E-01  e=3.799E-01  synthetic construct

Solvent-accessible surface area: 6722 Å² total; per-residue (Å²): 122,39,123,76,2,36,141,50,118,166,58,32,110,138,11,129,118,108,149,60,9,109,114,4,0,139,16,19,20,54,6,0,61,32,24,56,162,89,44,89,0,63,60,0,0,50,51,2,40,109,0,0,58,21,9,72,131,70,122,55,53,71,2,0,125,88,0,2,106,17,0,88,96,1,10,114,48,17,56,150,170,76,21,136,168,98,0,97,44,18,7,94,111,0,66,112,40,27,119,76,46,72,133,202

Secondary structure (DSSP, 8-state):
--THHHHHHHHS---TTSS--TTSSHHHHHHHHHHHHTT-HHHHHHHHHHHHHHHHHHT-HHHHHHHHHHHHHHHTT--SS---TTHHHHHHHHHHHHHHHH--